Protein AF-0000000076155779 (afdb_homodimer)

pLDDT: mean 76.37, std 22.71, range [18.33, 98.31]

Secondary structure (DSSP, 8-state):
---------PPP-----------------------SS--B--STTS--B-TT--S-GGGS---SSPPPEE-SSTTS--EEPBTTTEEEEESS-SS--HHHHHHSSTT-EESSTTSS-EEEE---HHHHHHHHHHHHHTT-S-EEEEE---S-EEEEE-SSSEEEEEEEESS-TTSBP---SSHHHHHHHHHHHHHHHHHHHHHTSS-EEEEES-SSSTGGGEEEEE--SGGGEEEHHHHHHHHHHH-TTEEEEE----SSSPPPHHHHHHHHHHHHHHHHHHHHHHHHHHTTS------EEEEEE------------------------S-TTHHHHHHHHHHHHHHHHHGGGGSS--THHHHHHHHHHTTS----TTTTT--HHHHHHHHHSTTHHHHHHHHHHHHHHTTTT--HHHHHHHHHHHHHH----S-HHHHHHHHHHHHHHHHHHHHHHHHHHHHHHHHHHTTTTSSS-HHHHHHT-HHHHHHHHTS--TTTT--GGGGGTTSEEEEES--TT--TT--HHHHSSTT-EE-SSTT--EEEE----HHHHHHHHHHHTSTTT--SEEEEEE---B-EEEETTEEEEEEETTEEEEEPB-TT--HHHHHHHHHHHHHHHHHHSEEEEES-TTS--EEEE-S-EE-HHHHHHHHHHH-SSEEEEE---S-SS---HHHHHHHHHHHHHHHTTSSSGGGEEEEEE-SSSSHHHHHHHHHHHHHHHHHH---TTSSTT-S----STTHHHHTT--HHHHHHHHHSTTHHHHHHHHHHHHHHHHTTS-TTS--HHHHHHHHHHHHTT--SHHHHHHHHHHHHHHHHHHHHHHHHHHHHHHGGGGTT-S-HHHHHHHTGGGGTHHHHHTT---TTT-SS--GGGSHHHHHHTTS------S---/---------PPPP----------------------SS--B--STTS--B-TT----GGGS----SPPPEE-SSTTS--EEPBTTTEEEEESS-SS--HHHHHHSSTT-EESSTTSSEEE-B---HHHHHHHHHHHHHTT-S-EEEEE---S-EEEEE-SSSEEEEEEEESS-TTSBP---SSHHHHHHHHHHHHHHHHHHHHHTSS-EEEEES-SSSTTTTEEEEE--SGGGEEEHHHHHHHHHHH-TTEEEEE----SSSPPPHHHHHHHHHHHHHHHHHHHHHHHHHHHHS-----EEE---B----------------------S-S-THHHHHHHHHHHHHHHHHHGGGGS---THHHHHHHHHHTTS----TTTTT--HHHHHHHHHSTTHHHHHHHHHHHHHHTTTT--HHHHHHHHHHHHHH----S-HHHHHHHHHHHHHHHHHHHHHHHHHHHHHHHHHHTTTTSSS-HHHHHHT-HHHHHHHHTS--TTTB--GGGGGTTSEEEEES--TT--TT--HHHHSSTT-EE-SSTT--EEEE----HHHHHHHHHHHTSTTT--SEEEEEE---B-EEEETTEEEEEEETTEEEEEPB-TT--HHHHHHHHHHHHHHHHHHSEEEEES-TTS--EEEE-S-EE-HHHHHHHHHHH-SSEEEEE---S-SS---HHHHHHHHHHHHHHHTTSSSGGGEEEEEE-SSSSHHHHHHHHHHHHHHHHHH---TTSSTT-S----STTHHHHTT--HHHHHHHHHSTTHHHHHHHHHHHHHHHHTTS-TTS--HHHHHHHHHHHHTT--SHHHHHHHHHHHHHHHHHHHHHHHHHHHHHHGGGGTT-S-HHHHHHHTGGGGTHHHHHTT---TTT-SS--GGGSHHHHHHTTS------SB--

Sequence (1810 aa):
MGSGASTLTPPSSPEPESPVTVRRHARSSQAVNQNNRHLVRTNEVAPIIIHNCREEFQHVSDFKEPIVFGSIADNMPEHALIKGKYFLVKDIPQKTDRKYEFYRAPNFRKACPNLPVWACGQPTERGLSTILDSLSNEGFTDILLFNLREEPVLFVDSGSDMLPYTIKDRDNLESLVLLGRSPQEADEAEARVRKEVIDLAILNDKNKFYFYGDIENPQKELRELTVQYEDNLLVSEEVYSRHMLCSHSVRFKRLCFPLEASPTDEDIDDFLNVFKEQECSTKKTHLARRAKNGSFLTIFLLKMCRIVKQMNRTTPRMFNQATIIFRPRKNAHQKTIIPMTLSLLKFLVKKHDEIWLTYEATKDLKSQHQSSKKFNSLQKGDYYSVRKLVRIIPNGVSIKNQVDQLIDHCSDYCHLRILIYDLVQKLERIERNGSQKTNDLIDRLFTRCCHLLERYVFLICFNAYLTEQFPQWFSLSFSQWMQRQPGLTRIRGNVGSPDIQVPVDLLFTGQHYLVADEYIGLDVLSTQSDVMVSNFRRINIKGFPIYGMAQPARHGVTKVTNHLLSRKVGHTFLVLINLRNDCSIELDGNTYSIRDSSWLEEPITHPLLHSQELEEKGEEIKKAIKTHRSVEVYHELSEPSEVIEVSSILTPQELALQQKLQTLDMQYYRVPLTHDMRPCEQDFDDISSVICEHCLKNQPINNTAFLFYCRTGKNRTTLAMAIAGLIMCHIQGFPKGANIGEQERVSCPNAQYTKGDFMIVQKLVRLLPKGQQIKREVDFILDEIFETMSPMHFHIREVIFVIYNKIKNAKNDEDKQHLKQQSIDALERYLYLIMFNAYLHHDKKIQWSRSFSEWMKKVAVKIGVYQLLDNLGFYDFEKVPTSFKTMKERWCNRGQNLPFQGSFVMGSGASTLTPPSSPEPESPVTVRRHARSSQAVNQNNRHLVRTNEVAPIIIHNCREEFQHVSDFKEPIVFGSIADNMPEHALIKGKYFLVKDIPQKTDRKYEFYRAPNFRKACPNLPVWACGQPTERGLSTILDSLSNEGFTDILLFNLREEPVLFVDSGSDMLPYTIKDRDNLESLVLLGRSPQEADEAEARVRKEVIDLAILNDKNKFYFYGDIENPQKELRELTVQYEDNLLVSEEVYSRHMLCSHSVRFKRLCFPLEASPTDEDIDDFLNVFKEQECSTKKTHLARRAKNGSFLTIFLLKMCRIVKQMNRTTPRMFNQATIIFRPRKNAHQKTIIPMTLSLLKFLVKKHDEIWLTYEATKDLKSQHQSSKKFNSLQKGDYYSVRKLVRIIPNGVSIKNQVDQLIDHCSDYCHLRILIYDLVQKLERIERNGSQKTNDLIDRLFTRCCHLLERYVFLICFNAYLTEQFPQWFSLSFSQWMQRQPGLTRIRGNVGSPDIQVPVDLLFTGQHYLVADEYIGLDVLSTQSDVMVSNFRRINIKGFPIYGMAQPARHGVTKVTNHLLSRKVGHTFLVLINLRNDCSIELDGNTYSIRDSSWLEEPITHPLLHSQELEEKGEEIKKAIKTHRSVEVYHELSEPSEVIEVSSILTPQELALQQKLQTLDMQYYRVPLTHDMRPCEQDFDDISSVICEHCLKNQPINNTAFLFYCRTGKNRTTLAMAIAGLIMCHIQGFPKGANIGEQERVSCPNAQYTKGDFMIVQKLVRLLPKGQQIKREVDFILDEIFETMSPMHFHIREVIFVIYNKIKNAKNDEDKQHLKQQSIDALERYLYLIMFNAYLHHDKKIQWSRSFSEWMKKVAVKIGVYQLLDNLGFYDFEKVPTSFKTMKERWCNRGQNLPFQGSFV

InterPro domains:
  IPR029021 Protein-tyrosine phosphatase-like [G3DSA:3.90.190.10] (78-323)
  IPR029021 Protein-tyrosine phosphatase-like [G3DSA:3.90.190.10] (416-487)
  IPR029021 Protein-tyrosine phosphatase-like [G3DSA:3.90.190.10] (515-755)
  IPR029021 Protein-tyrosine phosphatase-like [SSF52799] (77-278)
  IPR029021 Protein-tyrosine phosphatase-like [SSF52799] (477-730)
  IPR050561 Protein Tyrosine Phosphatase [PTHR23339] (571-851)

Nearest PDB structures (foldseek):
  4wu3-assembly2_D  TM=3.984E-01  e=1.769E-16  Mitsuokella multacida
  4tvv-assembly3_C  TM=6.753E-01  e=1.009E-09  Legionella pneumophila subsp. pneumophila str. Philadelphia 1
  7sdb-assembly1_A  TM=6.704E-01  e=1.484E-09  Legionella pneumophila str. Paris
  3moz-assembly1_B  TM=6.549E-01  e=1.662E-08  Selenomonas ruminantium
  4nx8-assembly1_A  TM=7.459E-01  e=1.610E-07  Bdellovibrio bacteriovorus HD100

Structure (mmCIF, N/CA/C/O backbone):
data_AF-0000000076155779-model_v1
#
loop_
_entity.id
_entity.type
_entity.pdbx_description
1 polymer Paladin
#
loop_
_atom_site.group_PDB
_atom_site.id
_atom_site.type_symbol
_atom_site.label_atom_id
_atom_site.label_alt_id
_atom_site.label_comp_id
_atom_site.label_asym_id
_atom_site.label_entity_id
_atom_site.label_seq_id
_atom_site.pdbx_PDB_ins_code
_atom_site.Cartn_x
_atom_site.Cartn_y
_atom_site.Cartn_z
_atom_site.occupancy
_atom_site.B_iso_or_equiv
_atom_site.auth_seq_id
_atom_site.auth_comp_id
_atom_site.auth_asym_id
_atom_site.auth_atom_id
_atom_site.pdbx_PDB_model_num
ATOM 1 N N . MET A 1 1 ? -0.121 -43.594 17.906 1 19.06 1 MET A N 1
ATOM 2 C CA . MET A 1 1 ? 1.199 -43.062 18.25 1 19.06 1 MET A CA 1
ATOM 3 C C . MET A 1 1 ? 1.21 -41.562 18.234 1 19.06 1 MET A C 1
ATOM 5 O O . MET A 1 1 ? 0.833 -40.938 17.234 1 19.06 1 MET A O 1
ATOM 9 N N . GLY A 1 2 ? 1.068 -40.906 19.469 1 18.58 2 GLY A N 1
ATOM 10 C CA . GLY A 1 2 ? 0.572 -39.656 20.016 1 18.58 2 GLY A CA 1
ATOM 11 C C . GLY A 1 2 ? 1.543 -38.5 19.859 1 18.58 2 GLY A C 1
ATOM 12 O O . GLY A 1 2 ? 2.275 -38.156 20.781 1 18.58 2 GLY A O 1
ATOM 13 N N . SER A 1 3 ? 2.244 -38.531 18.594 1 21.02 3 SER A N 1
ATOM 14 C CA . SER A 1 3 ? 3.342 -37.562 18.5 1 21.02 3 SER A CA 1
ATOM 15 C C . SER A 1 3 ? 2.893 -36.156 18.922 1 21.02 3 SER A C 1
ATOM 17 O O . SER A 1 3 ? 1.738 -35.781 18.703 1 21.02 3 SER A O 1
ATOM 19 N N . GLY A 1 4 ? 3.514 -35.656 19.953 1 20.09 4 GLY A N 1
ATOM 20 C CA . GLY A 1 4 ? 3.355 -34.5 20.797 1 20.09 4 GLY A CA 1
ATOM 21 C C . GLY A 1 4 ? 3.361 -33.188 20.016 1 20.09 4 GLY A C 1
ATOM 22 O O . GLY A 1 4 ? 4.398 -32.781 19.5 1 20.09 4 GLY A O 1
ATOM 23 N N . ALA A 1 5 ? 2.312 -32.906 19.297 1 22.44 5 ALA A N 1
ATOM 24 C CA . ALA A 1 5 ? 1.973 -31.719 18.5 1 22.44 5 ALA A CA 1
ATOM 25 C C . ALA A 1 5 ? 2.109 -30.453 19.328 1 22.44 5 ALA A C 1
ATOM 27 O O . ALA A 1 5 ? 1.456 -30.297 20.359 1 22.44 5 ALA A O 1
ATOM 28 N N . SER A 1 6 ? 3.455 -29.984 19.391 1 21.67 6 SER A N 1
ATOM 29 C CA . SER A 1 6 ? 3.844 -28.797 20.125 1 21.67 6 SER A CA 1
ATOM 30 C C . SER A 1 6 ? 2.865 -27.641 19.875 1 21.67 6 SER A C 1
ATOM 32 O O . SER A 1 6 ? 2.488 -27.391 18.734 1 21.67 6 SER A O 1
ATOM 34 N N . THR A 1 7 ? 2.088 -27.266 20.875 1 23.92 7 THR A N 1
ATOM 35 C CA . THR A 1 7 ? 0.856 -26.547 21.156 1 23.92 7 THR A CA 1
ATOM 36 C C . THR A 1 7 ? 1.078 -25.031 21.016 1 23.92 7 THR A C 1
ATOM 38 O O . THR A 1 7 ? 0.269 -24.234 21.5 1 23.92 7 THR A O 1
ATOM 41 N N . LEU A 1 8 ? 2.264 -24.578 20.609 1 24.78 8 LEU A N 1
ATOM 42 C CA . LEU A 1 8 ? 2.361 -23.156 20.922 1 24.78 8 LEU A CA 1
ATOM 43 C C . LEU A 1 8 ? 1.415 -22.344 20.047 1 24.78 8 LEU A C 1
ATOM 45 O O . LEU A 1 8 ? 1.47 -22.438 18.812 1 24.78 8 LEU A O 1
ATOM 49 N N . THR A 1 9 ? 0.292 -22.062 20.625 1 27.16 9 THR A N 1
ATOM 50 C CA . THR A 1 9 ? -0.77 -21.25 20.031 1 27.16 9 THR A CA 1
ATOM 51 C C . THR A 1 9 ? -0.262 -19.859 19.703 1 27.16 9 THR A C 1
ATOM 53 O O . THR A 1 9 ? 0.311 -19.172 20.547 1 27.16 9 THR A O 1
ATOM 56 N N . PRO A 1 10 ? 0.046 -19.609 18.516 1 29.14 10 PRO A N 1
ATOM 57 C CA . PRO A 1 10 ? 0.588 -18.297 18.141 1 29.14 10 PRO A CA 1
ATOM 58 C C . PRO A 1 10 ? -0.33 -17.141 18.547 1 29.14 10 PRO A C 1
ATOM 60 O O . PRO A 1 10 ? -1.547 -17.328 18.641 1 29.14 10 PRO A O 1
ATOM 63 N N . PRO A 1 11 ? 0.185 -16.094 19.266 1 27.44 11 PRO A N 1
ATOM 64 C CA . PRO A 1 11 ? -0.579 -14.992 19.844 1 27.44 11 PRO A CA 1
ATOM 65 C C . PRO A 1 11 ? -1.438 -14.258 18.812 1 27.44 11 PRO A C 1
ATOM 67 O O . PRO A 1 11 ? -1.084 -14.211 17.641 1 27.44 11 PRO A O 1
ATOM 70 N N . SER A 1 12 ? -2.75 -14.133 19.016 1 28.17 12 SER A N 1
ATOM 71 C CA . SER A 1 12 ? -3.85 -13.531 18.266 1 28.17 12 SER A CA 1
ATOM 72 C C . SER A 1 12 ? -3.545 -12.078 17.906 1 28.17 12 SER A C 1
ATOM 74 O O . SER A 1 12 ? -2.871 -11.375 18.672 1 28.17 12 SER A O 1
ATOM 76 N N . SER A 1 13 ? -3.52 -11.75 16.734 1 28.98 13 SER A N 1
ATOM 77 C CA . SER A 1 13 ? -3.336 -10.398 16.203 1 28.98 13 SER A CA 1
ATOM 78 C C . SER A 1 13 ? -4.199 -9.391 16.938 1 28.98 13 SER A C 1
ATOM 80 O O . SER A 1 13 ? -5.363 -9.664 17.234 1 28.98 13 SER A O 1
ATOM 82 N N . PRO A 1 14 ? -3.596 -8.383 17.562 1 28.48 14 PRO A N 1
ATOM 83 C CA . PRO A 1 14 ? -4.32 -7.438 18.406 1 28.48 14 PRO A CA 1
ATOM 84 C C . PRO A 1 14 ? -5.484 -6.762 17.688 1 28.48 14 PRO A C 1
ATOM 86 O O . PRO A 1 14 ? -5.359 -6.41 16.5 1 28.48 14 PRO A O 1
ATOM 89 N N . GLU A 1 15 ? -6.707 -7.051 18 1 29.06 15 GLU A N 1
ATOM 90 C CA . GLU A 1 15 ? -7.957 -6.43 17.562 1 29.06 15 GLU A CA 1
ATOM 91 C C . GLU A 1 15 ? -7.879 -4.91 17.672 1 29.06 15 GLU A C 1
ATOM 93 O O . GLU A 1 15 ? -7.305 -4.371 18.609 1 29.06 15 GLU A O 1
ATOM 98 N N . PRO A 1 16 ? -8.047 -4.238 16.594 1 29.27 16 PRO A N 1
ATOM 99 C CA . PRO A 1 16 ? -8.039 -2.775 16.672 1 29.27 16 PRO A CA 1
ATOM 100 C C . PRO A 1 16 ? -8.914 -2.244 17.797 1 29.27 16 PRO A C 1
ATOM 102 O O . PRO A 1 16 ? -9.914 -2.867 18.156 1 29.27 16 PRO A O 1
ATOM 105 N N . GLU A 1 17 ? -8.32 -1.432 18.656 1 28.16 17 GLU A N 1
ATOM 106 C CA . GLU A 1 17 ? -8.867 -0.795 19.844 1 28.16 17 GLU A CA 1
ATOM 107 C C . GLU A 1 17 ? -10.188 -0.089 19.547 1 28.16 17 GLU A C 1
ATOM 109 O O . GLU A 1 17 ? -10.281 0.666 18.578 1 28.16 17 GLU A O 1
ATOM 114 N N . SER A 1 18 ? -11.344 -0.687 19.953 1 27.7 18 SER A N 1
ATOM 115 C CA . SER A 1 18 ? -12.711 -0.19 19.891 1 27.7 18 SER A CA 1
ATOM 116 C C . SER A 1 18 ? -12.805 1.242 20.406 1 27.7 18 SER A C 1
ATOM 118 O O . SER A 1 18 ? -12.125 1.603 21.375 1 27.7 18 SER A O 1
ATOM 120 N N . PRO A 1 19 ? -13.32 2.164 19.625 1 26.62 19 PRO A N 1
ATOM 121 C CA . PRO A 1 19 ? -13.555 3.506 20.156 1 26.62 19 PRO A CA 1
ATOM 122 C C . PRO A 1 19 ? -14.352 3.49 21.469 1 26.62 19 PRO A C 1
ATOM 124 O O . PRO A 1 19 ? -15.133 2.562 21.703 1 26.62 19 PRO A O 1
ATOM 127 N N . VAL A 1 20 ? -13.938 4.254 22.5 1 25.84 20 VAL A N 1
ATOM 128 C CA . VAL A 1 20 ? -14.375 4.473 23.875 1 25.84 20 VAL A CA 1
ATOM 129 C C . VAL A 1 20 ? -15.836 4.914 23.891 1 25.84 20 VAL A C 1
ATOM 131 O O . VAL A 1 20 ? -16.172 5.996 23.391 1 25.84 20 VAL A O 1
ATOM 134 N N . THR A 1 21 ? -16.891 4.07 23.578 1 25 21 THR A N 1
ATOM 135 C CA . THR A 1 21 ? -18.297 4.438 23.75 1 25 21 THR A CA 1
ATOM 136 C C . THR A 1 21 ? -18.594 4.777 25.203 1 25 21 THR A C 1
ATOM 138 O O . THR A 1 21 ? -18.031 4.164 26.125 1 25 21 THR A O 1
ATOM 141 N N . VAL A 1 22 ? -19.172 5.883 25.516 1 21.95 22 VAL A N 1
ATOM 142 C CA . VAL A 1 22 ? -19.812 6.359 26.734 1 21.95 22 VAL A CA 1
ATOM 143 C C . VAL A 1 22 ? -20.844 5.348 27.203 1 21.95 22 VAL A C 1
ATOM 145 O O . VAL A 1 22 ? -21.734 4.961 26.453 1 21.95 22 VAL A O 1
ATOM 148 N N . ARG A 1 23 ? -20.75 4.75 28.484 1 23.89 23 ARG A N 1
ATOM 149 C CA . ARG A 1 23 ? -21.375 3.668 29.234 1 23.89 23 ARG A CA 1
ATOM 150 C C . ARG A 1 23 ? -22.781 4.062 29.688 1 23.89 23 ARG A C 1
ATOM 152 O O . ARG A 1 23 ? -22.922 4.809 30.672 1 23.89 23 ARG A O 1
ATOM 159 N N . ARG A 1 24 ? -23.812 4.254 28.844 1 24.08 24 ARG A N 1
ATOM 160 C CA . ARG A 1 24 ? -25.078 4.273 29.562 1 24.08 24 ARG A CA 1
ATOM 161 C C . ARG A 1 24 ? -25.344 2.934 30.234 1 24.08 24 ARG A C 1
ATOM 163 O O . ARG A 1 24 ? -24.938 1.885 29.734 1 24.08 24 ARG A O 1
ATOM 170 N N . HIS A 1 25 ? -25.984 2.936 31.5 1 25.38 25 HIS A N 1
ATOM 171 C CA . HIS A 1 25 ? -26.141 1.927 32.531 1 25.38 25 HIS A CA 1
ATOM 172 C C . HIS A 1 25 ? -27.047 0.795 32.094 1 25.38 25 HIS A C 1
ATOM 174 O O . HIS A 1 25 ? -28.266 0.88 32.219 1 25.38 25 HIS A O 1
ATOM 180 N N . ALA A 1 26 ? -27.047 0.3 30.859 1 30.42 26 ALA A N 1
ATOM 181 C CA . ALA A 1 26 ? -27.828 -0.933 30.781 1 30.42 26 ALA A CA 1
ATOM 182 C C . ALA A 1 26 ? -27.375 -1.928 31.844 1 30.42 26 ALA A C 1
ATOM 184 O O . ALA A 1 26 ? -26.188 -2.01 32.156 1 30.42 26 ALA A O 1
ATOM 185 N N . ARG A 1 27 ? -28.297 -2.471 32.719 1 27.91 27 ARG A N 1
ATOM 186 C CA . ARG A 1 27 ? -28.094 -3.371 33.844 1 27.91 27 ARG A CA 1
ATOM 187 C C . ARG A 1 27 ? -27.281 -4.594 33.438 1 27.91 27 ARG A C 1
ATOM 189 O O . ARG A 1 27 ? -27.656 -5.305 32.5 1 27.91 27 ARG A O 1
ATOM 196 N N . SER A 1 28 ? -26.016 -4.48 33.406 1 33.66 28 SER A N 1
ATOM 197 C CA . SER A 1 28 ? -25.125 -5.605 33.156 1 33.66 28 SER A CA 1
ATOM 198 C C . SER A 1 28 ? -25.375 -6.734 34.156 1 33.66 28 SER A C 1
ATOM 200 O O . SER A 1 28 ? -25.297 -6.531 35.375 1 33.66 28 SER A O 1
ATOM 202 N N . SER A 1 29 ? -26.5 -7.539 34.031 1 31.03 29 SER A N 1
ATOM 203 C CA . SER A 1 29 ? -26.469 -8.641 35 1 31.03 29 SER A CA 1
ATOM 204 C C . SER A 1 29 ? -25.078 -9.281 35.062 1 31.03 29 SER A C 1
ATOM 206 O O . SER A 1 29 ? -24.297 -9.172 34.125 1 31.03 29 SER A O 1
ATOM 208 N N . GLN A 1 30 ? -24.719 -9.797 36.312 1 29.41 30 GLN A N 1
ATOM 209 C CA . GLN A 1 30 ? -23.484 -10.406 36.781 1 29.41 30 GLN A CA 1
ATOM 210 C C . GLN A 1 30 ? -22.938 -11.414 35.781 1 29.41 30 GLN A C 1
ATOM 212 O O . GLN A 1 30 ? -23.703 -12.102 35.094 1 29.41 30 GLN A O 1
ATOM 217 N N . ALA A 1 31 ? -21.797 -11.133 35.219 1 34.19 31 ALA A N 1
ATOM 218 C CA . ALA A 1 31 ? -20.969 -12.195 34.625 1 34.19 31 ALA A CA 1
ATOM 219 C C . ALA A 1 31 ? -21.25 -13.531 35.312 1 34.19 31 ALA A C 1
ATOM 221 O O . ALA A 1 31 ? -21.016 -13.688 36.531 1 34.19 31 ALA A O 1
ATOM 222 N N . VAL A 1 32 ? -22.375 -14.141 35.219 1 30.25 32 VAL A N 1
ATOM 223 C CA . VAL A 1 32 ? -22.516 -15.484 35.781 1 30.25 32 VAL A CA 1
ATOM 224 C C . VAL A 1 32 ? -21.344 -16.344 35.344 1 30.25 32 VAL A C 1
ATOM 226 O O . VAL A 1 32 ? -21.078 -16.5 34.125 1 30.25 32 VAL A O 1
ATOM 229 N N . ASN A 1 33 ? -20.297 -16.422 36.219 1 31.39 33 ASN A N 1
ATOM 230 C CA . ASN A 1 33 ? -19.312 -17.516 36.125 1 31.39 33 ASN A CA 1
ATOM 231 C C . ASN A 1 33 ? -20 -18.859 35.938 1 31.39 33 ASN A C 1
ATOM 233 O O . ASN A 1 33 ? -20.516 -19.453 36.906 1 31.39 33 ASN A O 1
ATOM 237 N N . GLN A 1 34 ? -20.953 -19.016 35.188 1 30.17 34 GLN A N 1
ATOM 238 C CA . GLN A 1 34 ? -21.438 -20.375 35.031 1 30.17 34 GLN A CA 1
ATOM 239 C C . GLN A 1 34 ? -20.266 -21.375 35 1 30.17 34 GLN A C 1
ATOM 241 O O . GLN A 1 34 ? -19.688 -21.625 33.938 1 30.17 34 GLN A O 1
ATOM 246 N N . ASN A 1 35 ? -19.484 -21.516 36.062 1 30.84 35 ASN A N 1
ATOM 247 C CA . ASN A 1 35 ? -18.578 -22.594 36.469 1 30.84 35 ASN A CA 1
ATOM 248 C C . ASN A 1 35 ? -19.25 -23.953 36.375 1 30.84 35 ASN A C 1
ATOM 250 O O . ASN A 1 35 ? -18.641 -24.984 36.688 1 30.84 35 ASN A O 1
ATOM 254 N N . ASN A 1 36 ? -20.594 -24.125 36.531 1 32.03 36 ASN A N 1
ATOM 255 C CA . ASN A 1 36 ? -21.016 -25.516 36.625 1 32.03 36 ASN A CA 1
ATOM 256 C C . ASN A 1 36 ? -20.875 -26.234 35.281 1 32.03 36 ASN A C 1
ATOM 258 O O . ASN A 1 36 ? -21.219 -27.406 35.188 1 32.03 36 ASN A O 1
ATOM 262 N N . ARG A 1 37 ? -21.297 -25.734 34.156 1 31.38 37 ARG A N 1
ATOM 263 C CA . ARG A 1 37 ? -20.875 -26.5 32.969 1 31.38 37 ARG A CA 1
ATOM 264 C C . ARG A 1 37 ? -19.375 -26.406 32.75 1 31.38 37 ARG A C 1
ATOM 266 O O . ARG A 1 37 ? -18.859 -25.344 32.438 1 31.38 37 ARG A O 1
ATOM 273 N N . HIS A 1 38 ? -18.562 -27.141 33.656 1 31.16 38 HIS A N 1
ATOM 274 C CA . HIS A 1 38 ? -17.141 -27.359 33.812 1 31.16 38 HIS A CA 1
ATOM 275 C C . HIS A 1 38 ? -16.453 -27.578 32.469 1 31.16 38 HIS A C 1
ATOM 277 O O . HIS A 1 38 ? -16.641 -28.625 31.844 1 31.16 38 HIS A O 1
ATOM 283 N N . LEU A 1 39 ? -16.562 -26.766 31.656 1 34.88 39 LEU A N 1
ATOM 284 C CA . LEU A 1 39 ? -15.492 -26.891 30.656 1 34.88 39 LEU A CA 1
ATOM 285 C C . LEU A 1 39 ? -14.133 -27 31.328 1 34.88 39 LEU A C 1
ATOM 287 O O . LEU A 1 39 ? -13.688 -26.062 32 1 34.88 39 LEU A O 1
ATOM 291 N N . VAL A 1 40 ? -13.961 -28.141 32.094 1 31.72 40 VAL A N 1
ATOM 292 C CA . VAL A 1 40 ? -12.664 -28.391 32.719 1 31.72 40 VAL A CA 1
ATOM 293 C C . VAL A 1 40 ? -11.602 -28.531 31.641 1 31.72 40 VAL A C 1
ATOM 295 O O . VAL A 1 40 ? -11.703 -29.406 30.766 1 31.72 40 VAL A O 1
ATOM 298 N N . ARG A 1 41 ? -11.086 -27.469 31.141 1 35.44 41 ARG A N 1
ATOM 299 C CA . ARG A 1 41 ? -9.805 -27.594 30.453 1 35.44 41 ARG A CA 1
ATOM 300 C C . ARG A 1 41 ? -8.758 -28.25 31.344 1 35.44 41 ARG A C 1
ATOM 302 O O . ARG A 1 41 ? -8.422 -27.719 32.406 1 35.44 41 ARG A O 1
ATOM 309 N N . THR A 1 42 ? -8.766 -29.609 31.406 1 33.12 42 THR A N 1
ATOM 310 C CA . THR A 1 42 ? -7.715 -30.109 32.281 1 33.12 42 THR A CA 1
ATOM 311 C C . THR A 1 42 ? -6.379 -29.453 31.953 1 33.12 42 THR A C 1
ATOM 313 O O . THR A 1 42 ? -5.59 -29.156 32.844 1 33.12 42 THR A O 1
ATOM 316 N N . ASN A 1 43 ? -5.559 -29.828 30.844 1 33 43 ASN A N 1
ATOM 317 C CA . ASN A 1 43 ? -4.312 -29.203 30.438 1 33 43 ASN A CA 1
ATOM 318 C C . ASN A 1 43 ? -4.496 -28.375 29.156 1 33 43 ASN A C 1
ATOM 320 O O . ASN A 1 43 ? -5.492 -28.531 28.453 1 33 43 ASN A O 1
ATOM 324 N N . GLU A 1 44 ? -3.686 -27.266 28.984 1 37.28 44 GLU A N 1
ATOM 325 C CA . GLU A 1 44 ? -3.662 -26.297 27.906 1 37.28 44 GLU A CA 1
ATOM 326 C C . GLU A 1 44 ? -3.9 -26.969 26.547 1 37.28 44 GLU A C 1
ATOM 328 O O . GLU A 1 44 ? -4.281 -26.312 25.578 1 37.28 44 GLU A O 1
ATOM 333 N N . VAL A 1 45 ? -3.426 -28.203 26.516 1 35.78 45 VAL A N 1
ATOM 334 C CA . VAL A 1 45 ? -3.416 -28.984 25.281 1 35.78 45 VAL A CA 1
ATOM 335 C C . VAL A 1 45 ? -4.648 -29.891 25.234 1 35.78 45 VAL A C 1
ATOM 337 O O . VAL A 1 45 ? -4.871 -30.594 24.25 1 35.78 45 VAL A O 1
ATOM 340 N N . ALA A 1 46 ? -5.285 -30.094 26.359 1 35.12 46 ALA A N 1
ATOM 341 C CA . ALA A 1 46 ? -6.27 -31.172 26.453 1 35.12 46 ALA A CA 1
ATOM 342 C C . ALA A 1 46 ? -7.598 -30.75 25.844 1 35.12 46 ALA A C 1
ATOM 344 O O . ALA A 1 46 ? -7.934 -29.562 25.812 1 35.12 46 ALA A O 1
ATOM 345 N N . PRO A 1 47 ? -8.195 -31.594 25.016 1 38.09 47 PRO A N 1
ATOM 346 C CA . PRO A 1 47 ? -9.539 -31.391 24.453 1 38.09 47 PRO A CA 1
ATOM 347 C C . PRO A 1 47 ? -10.516 -30.812 25.484 1 38.09 47 PRO A C 1
ATOM 349 O O . PRO A 1 47 ? -10.383 -31.078 26.672 1 38.09 47 PRO A O 1
ATOM 352 N N . ILE A 1 48 ? -10.984 -29.656 25.312 1 39.12 48 ILE A N 1
ATOM 353 C CA . ILE A 1 48 ? -12.039 -29.109 26.156 1 39.12 48 ILE A CA 1
ATOM 354 C C . ILE A 1 48 ? -13.203 -30.094 26.234 1 39.12 48 ILE A C 1
ATOM 356 O O . ILE A 1 48 ? -13.742 -30.516 25.203 1 39.12 48 ILE A O 1
ATOM 360 N N . ILE A 1 49 ? -13.133 -30.984 27.203 1 33.97 49 ILE A N 1
ATOM 361 C CA . ILE A 1 49 ? -14.242 -31.891 27.469 1 33.97 49 ILE A CA 1
ATOM 362 C C . ILE A 1 49 ? -15.469 -31.094 27.906 1 33.97 49 ILE A C 1
ATOM 364 O O . ILE A 1 49 ? -15.422 -30.375 28.906 1 33.97 49 ILE A O 1
ATOM 368 N N . ILE A 1 50 ? -16.312 -30.641 27.047 1 35.62 50 ILE A N 1
ATOM 369 C CA . ILE A 1 50 ? -17.594 -30.141 27.562 1 35.62 50 ILE A CA 1
ATOM 370 C C . ILE A 1 50 ? -18.344 -31.266 28.25 1 35.62 50 ILE A C 1
ATOM 372 O O . ILE A 1 50 ? -18.156 -32.438 27.938 1 35.62 50 ILE A O 1
ATOM 376 N N . HIS A 1 51 ? -19.156 -31.125 29.312 1 33.19 51 HIS A N 1
ATOM 377 C CA . HIS A 1 51 ? -19.734 -32.125 30.234 1 33.19 51 HIS A CA 1
ATOM 378 C C . HIS A 1 51 ? -20.188 -33.375 29.484 1 33.19 51 HIS A C 1
ATOM 380 O O . HIS A 1 51 ? -19.984 -34.469 29.953 1 33.19 51 HIS A O 1
ATOM 386 N N . ASN A 1 52 ? -21.422 -33.531 28.734 1 33.75 52 ASN A N 1
ATOM 387 C CA . ASN A 1 52 ? -21.906 -34.812 28.312 1 33.75 52 ASN A CA 1
ATOM 388 C C . ASN A 1 52 ? -21.062 -35.406 27.188 1 33.75 52 ASN A C 1
ATOM 390 O O . ASN A 1 52 ? -21.438 -36.406 26.562 1 33.75 52 ASN A O 1
ATOM 394 N N . CYS A 1 53 ? -19.984 -35.938 27.109 1 32.47 53 CYS A N 1
ATOM 395 C CA . CYS A 1 53 ? -18.922 -36.625 26.406 1 32.47 53 CYS A CA 1
ATOM 396 C C . CYS A 1 53 ? -18.953 -36.344 24.906 1 32.47 53 CYS A C 1
ATOM 398 O O . CYS A 1 53 ? -18.391 -37.094 24.109 1 32.47 53 CYS A O 1
ATOM 400 N N . ARG A 1 54 ? -20.109 -35.781 24.312 1 30.78 54 ARG A N 1
ATOM 401 C CA . ARG A 1 54 ? -20.062 -35.75 22.859 1 30.78 54 ARG A CA 1
ATOM 402 C C . ARG A 1 54 ? -18.859 -34.938 22.375 1 30.78 54 ARG A C 1
ATOM 404 O O . ARG A 1 54 ? -18.516 -33.938 22.969 1 30.78 54 ARG A O 1
ATOM 411 N N . GLU A 1 55 ? -17.906 -35.531 21.75 1 33.84 55 GLU A N 1
ATOM 412 C CA . GLU A 1 55 ? -16.688 -35.156 21.047 1 33.84 55 GLU A CA 1
ATOM 413 C C . GLU A 1 55 ? -16.859 -33.812 20.297 1 33.84 55 GLU A C 1
ATOM 415 O O . GLU A 1 55 ? -17 -33.812 19.078 1 33.84 55 GLU A O 1
ATOM 420 N N . GLU A 1 56 ? -17.938 -32.906 20.625 1 36.16 56 GLU A N 1
ATOM 421 C CA . GLU A 1 56 ? -18.406 -31.766 19.844 1 36.16 56 GLU A CA 1
ATOM 422 C C . GLU A 1 56 ? -17.359 -30.656 19.766 1 36.16 56 GLU A C 1
ATOM 424 O O . GLU A 1 56 ? -17.594 -29.609 19.156 1 36.16 56 GLU A O 1
ATOM 429 N N . PHE A 1 57 ? -16.375 -30.344 20.625 1 39.03 57 PHE A N 1
ATOM 430 C CA . PHE A 1 57 ? -15.758 -29.109 21.094 1 39.03 57 PHE A CA 1
ATOM 431 C C . PHE A 1 57 ? -15.102 -28.359 19.938 1 39.03 57 PHE A C 1
ATOM 433 O O . PHE A 1 57 ? -15.016 -27.141 19.953 1 39.03 57 PHE A O 1
ATOM 440 N N . GLN A 1 58 ? -14.25 -29 19.047 1 45.09 58 GLN A N 1
ATOM 441 C CA . GLN A 1 58 ? -13.094 -28.422 18.359 1 45.09 58 GLN A CA 1
ATOM 442 C C . GLN A 1 58 ? -13.531 -27.453 17.266 1 45.09 58 GLN A C 1
ATOM 444 O O . GLN A 1 58 ? -12.688 -26.844 16.609 1 45.09 58 GLN A O 1
ATOM 449 N N . HIS A 1 59 ? -14.883 -27.406 17.25 1 51.97 59 HIS A N 1
ATOM 450 C CA . HIS A 1 59 ? -15.281 -26.531 16.156 1 51.97 59 HIS A CA 1
ATOM 451 C C . HIS A 1 59 ? -15.5 -25.094 16.656 1 51.97 59 HIS A C 1
ATOM 453 O O . HIS A 1 59 ? -15.766 -24.203 15.859 1 51.97 59 HIS A O 1
ATOM 459 N N . VAL A 1 60 ? -15.453 -24.859 17.969 1 58.97 60 VAL A N 1
ATOM 460 C CA . VAL A 1 60 ? -15.758 -23.531 18.484 1 58.97 60 VAL A CA 1
ATOM 461 C C . VAL A 1 60 ? -14.461 -22.781 18.781 1 58.97 60 VAL A C 1
ATOM 463 O O . VAL A 1 60 ? -13.516 -23.359 19.312 1 58.97 60 VAL A O 1
ATOM 466 N N . SER A 1 61 ? -14.414 -21.609 18.266 1 65.12 61 SER A N 1
ATOM 467 C CA . SER A 1 61 ? -13.258 -20.75 18.5 1 65.12 61 SER A CA 1
ATOM 468 C C . SER A 1 61 ? -13.039 -20.516 19.984 1 65.12 61 SER A C 1
ATOM 470 O O . SER A 1 61 ? -13.992 -20.547 20.766 1 65.12 61 SER A O 1
ATOM 472 N N . ASP A 1 62 ? -11.812 -20.516 20.406 1 61.09 62 ASP A N 1
ATOM 473 C CA . ASP A 1 62 ? -11.484 -20.203 21.781 1 61.09 62 ASP A CA 1
ATOM 474 C C . ASP A 1 62 ? -11.875 -18.781 22.125 1 61.09 62 ASP A C 1
ATOM 476 O O . ASP A 1 62 ? -11.453 -17.828 21.469 1 61.09 62 ASP A O 1
ATOM 480 N N . PHE A 1 63 ? -12.984 -18.688 22.938 1 64.31 63 PHE A N 1
ATOM 481 C CA . PHE A 1 63 ? -13.375 -17.359 23.391 1 64.31 63 PHE A CA 1
ATOM 482 C C . PHE A 1 63 ? -12.391 -16.828 24.438 1 64.31 63 PHE A C 1
ATOM 484 O O . PHE A 1 63 ? -12.203 -17.453 25.484 1 64.31 63 PHE A O 1
ATOM 491 N N . LYS A 1 64 ? -11.57 -15.969 24.109 1 61.91 64 LYS A N 1
ATOM 492 C CA . LYS A 1 64 ? -10.594 -15.383 25.016 1 61.91 64 LYS A CA 1
ATOM 493 C C . LYS A 1 64 ? -11.289 -14.57 26.109 1 61.91 64 LYS A C 1
ATOM 495 O O . LYS A 1 64 ? -10.789 -14.484 27.234 1 61.91 64 LYS A O 1
ATOM 500 N N . GLU A 1 65 ? -12.453 -13.977 25.859 1 69 65 GLU A N 1
ATOM 501 C CA . GLU A 1 65 ? -13.211 -13.148 26.797 1 69 65 GLU A CA 1
ATOM 502 C C . GLU A 1 65 ? -14.469 -13.867 27.266 1 69 65 GLU A C 1
ATOM 504 O O . GLU A 1 65 ? -15 -14.734 26.562 1 69 65 GLU A O 1
ATOM 509 N N . PRO A 1 66 ? -14.82 -13.586 28.516 1 76.56 66 PRO A N 1
ATOM 510 C CA . PRO A 1 66 ? -16.047 -14.211 29.031 1 76.56 66 PRO A CA 1
ATOM 511 C C . PRO A 1 66 ? -17.281 -13.867 28.188 1 76.56 66 PRO A C 1
ATOM 513 O O . PRO A 1 66 ? -17.344 -12.781 27.609 1 76.56 66 PRO A O 1
ATOM 516 N N . ILE A 1 67 ? -18.156 -14.828 28.125 1 86.94 67 ILE A N 1
ATOM 517 C CA . ILE A 1 67 ? -19.406 -14.641 27.391 1 86.94 67 ILE A CA 1
ATOM 518 C C . ILE A 1 67 ? -20.375 -13.797 28.219 1 86.94 67 ILE A C 1
ATOM 520 O O . ILE A 1 67 ? -20.672 -14.133 29.359 1 86.94 67 ILE A O 1
ATOM 524 N N . VAL A 1 68 ? -20.828 -12.688 27.734 1 89.25 68 VAL A N 1
ATOM 525 C CA . VAL A 1 68 ? -21.734 -11.766 28.406 1 89.25 68 VAL A CA 1
ATOM 526 C C . VAL A 1 68 ? -23.156 -11.984 27.906 1 89.25 68 VAL A C 1
ATOM 528 O O . VAL A 1 68 ? -23.375 -12.188 26.703 1 89.25 68 VAL A O 1
ATOM 531 N N . PHE A 1 69 ? -24.094 -12.031 28.875 1 89.69 69 PHE A N 1
ATOM 532 C CA . PHE A 1 69 ? -25.5 -12.211 28.531 1 89.69 69 PHE A CA 1
ATOM 533 C C . PHE A 1 69 ? -26.281 -10.914 28.734 1 89.69 69 PHE A C 1
ATOM 535 O O . PHE A 1 69 ? -25.938 -10.102 29.594 1 89.69 69 PHE A O 1
ATOM 542 N N . GLY A 1 70 ? -27.219 -10.656 27.828 1 87.88 70 GLY A N 1
ATOM 543 C CA . GLY A 1 70 ? -28.031 -9.461 27.938 1 87.88 70 GLY A CA 1
ATOM 544 C C . GLY A 1 70 ? -29.312 -9.539 27.141 1 87.88 70 GLY A C 1
ATOM 545 O O . GLY A 1 70 ? -29.578 -10.547 26.5 1 87.88 70 GLY A O 1
ATOM 546 N N . SER A 1 71 ? -30.172 -8.602 27.406 1 87.94 71 SER A N 1
ATOM 547 C CA . SER A 1 71 ? -31.422 -8.445 26.672 1 87.94 71 SER A CA 1
ATOM 548 C C . SER A 1 71 ? -31.719 -6.98 26.375 1 87.94 71 SER A C 1
ATOM 550 O O . SER A 1 71 ? -31.219 -6.094 27.078 1 87.94 71 SER A O 1
ATOM 552 N N . ILE A 1 72 ? -32.438 -6.699 25.328 1 84.81 72 ILE A N 1
ATOM 553 C CA . ILE A 1 72 ? -32.719 -5.328 24.922 1 84.81 72 ILE A CA 1
ATOM 554 C C . ILE A 1 72 ? -33.719 -4.707 25.891 1 84.81 72 ILE A C 1
ATOM 556 O O . ILE A 1 72 ? -33.656 -3.506 26.156 1 84.81 72 ILE A O 1
ATOM 560 N N . ALA A 1 73 ? -34.688 -5.594 26.328 1 81.25 73 ALA A N 1
ATOM 561 C CA . ALA A 1 73 ? -35.688 -5.105 27.266 1 81.25 73 ALA A CA 1
ATOM 562 C C . ALA A 1 73 ? -35.75 -5.988 28.516 1 81.25 73 ALA A C 1
ATOM 564 O O . ALA A 1 73 ? -35.281 -7.125 28.5 1 81.25 73 ALA A O 1
ATOM 565 N N . ASP A 1 74 ? -36.281 -5.594 29.688 1 76.06 74 ASP A N 1
ATOM 566 C CA . ASP A 1 74 ? -36.25 -6.238 30.984 1 76.06 74 ASP A CA 1
ATOM 567 C C . ASP A 1 74 ? -37.062 -7.531 30.969 1 76.06 74 ASP A C 1
ATOM 569 O O . ASP A 1 74 ? -36.719 -8.5 31.641 1 76.06 74 ASP A O 1
ATOM 573 N N . ASN A 1 75 ? -38.156 -7.668 30.188 1 75.81 75 ASN A N 1
ATOM 574 C CA . ASN A 1 75 ? -39 -8.852 30.234 1 75.81 75 ASN A CA 1
ATOM 575 C C . ASN A 1 75 ? -38.688 -9.82 29.094 1 75.81 75 ASN A C 1
ATOM 577 O O . ASN A 1 75 ? -39.531 -10.648 28.734 1 75.81 75 ASN A O 1
ATOM 581 N N . MET A 1 76 ? -37.406 -9.758 28.734 1 84.12 76 MET A N 1
ATOM 582 C CA . MET A 1 76 ? -37.062 -10.641 27.625 1 84.12 76 MET A CA 1
ATOM 583 C C . MET A 1 76 ? -35.969 -11.617 28.047 1 84.12 76 MET A C 1
ATOM 585 O O . MET A 1 76 ? -35.219 -11.344 28.984 1 84.12 76 MET A O 1
ATOM 589 N N . PRO A 1 77 ? -35.906 -12.727 27.469 1 85 77 PRO A N 1
ATOM 590 C CA . PRO A 1 77 ? -34.875 -13.695 27.812 1 85 77 PRO A CA 1
ATOM 591 C C . PRO A 1 77 ? -33.469 -13.164 27.516 1 85 77 PRO A C 1
ATOM 593 O O . PRO A 1 77 ? -33.25 -12.508 26.5 1 85 77 PRO A O 1
ATOM 596 N N . GLU A 1 78 ? -32.656 -13.43 28.5 1 88.12 78 GLU A N 1
ATOM 597 C CA . GLU A 1 78 ? -31.25 -13.062 28.297 1 88.12 78 GLU A CA 1
ATOM 598 C C . GLU A 1 78 ? -30.531 -14.07 27.406 1 88.12 78 GLU A C 1
ATOM 600 O O . GLU A 1 78 ? -30.797 -15.273 27.484 1 88.12 78 GLU A O 1
ATOM 605 N N . HIS A 1 79 ? -29.797 -13.602 26.516 1 88.19 79 HIS A N 1
ATOM 606 C CA . HIS A 1 79 ? -29.031 -14.453 25.625 1 88.19 79 HIS A CA 1
ATOM 607 C C . HIS A 1 79 ? -27.609 -13.922 25.438 1 88.19 79 HIS A C 1
ATOM 609 O O . HIS A 1 79 ? -27.312 -12.789 25.812 1 88.19 79 HIS A O 1
ATOM 615 N N . ALA A 1 80 ? -26.781 -14.727 24.891 1 89.56 80 ALA A N 1
ATOM 616 C CA . ALA A 1 80 ? -25.375 -14.375 24.703 1 89.56 80 ALA A CA 1
ATOM 617 C C . ALA A 1 80 ? -25.234 -13.227 23.719 1 89.56 80 ALA A C 1
ATOM 619 O O . ALA A 1 80 ? -25.922 -13.18 22.703 1 89.56 80 ALA A O 1
ATOM 620 N N . LEU A 1 81 ? -24.375 -12.344 24.062 1 91.88 81 LEU A N 1
ATOM 621 C CA . LEU A 1 81 ? -24.109 -11.18 23.219 1 91.88 81 LEU A CA 1
ATOM 622 C C . LEU A 1 81 ? -22.875 -11.406 22.359 1 91.88 81 LEU A C 1
ATOM 624 O O . LEU A 1 81 ? -21.938 -12.086 22.766 1 91.88 81 LEU A O 1
ATOM 628 N N . ILE A 1 82 ? -22.953 -10.844 21.203 1 92.75 82 ILE A N 1
ATOM 629 C CA . ILE A 1 82 ? -21.797 -10.891 20.297 1 92.75 82 ILE A CA 1
ATOM 630 C C . ILE A 1 82 ? -20.688 -9.992 20.844 1 92.75 82 ILE A C 1
ATOM 632 O O . ILE A 1 82 ? -20.906 -8.82 21.125 1 92.75 82 ILE A O 1
ATOM 636 N N . LYS A 1 83 ? -19.438 -10.422 20.922 1 89.75 83 LYS A N 1
ATOM 637 C CA . LYS A 1 83 ? -18.297 -9.711 21.484 1 89.75 83 LYS A CA 1
ATOM 638 C C . LYS A 1 83 ? -18.641 -9.125 22.859 1 89.75 83 LYS A C 1
ATOM 640 O O . LYS A 1 83 ? -18.109 -8.086 23.234 1 89.75 83 LYS A O 1
ATOM 645 N N . GLY A 1 84 ? -19.703 -9.695 23.422 1 87.69 84 GLY A N 1
ATOM 646 C CA . GLY A 1 84 ? -20.141 -9.281 24.75 1 87.69 84 GLY A CA 1
ATOM 647 C C . GLY A 1 84 ? -20.891 -7.957 24.734 1 87.69 84 GLY A C 1
ATOM 648 O O . GLY A 1 84 ? -21.203 -7.414 25.797 1 87.69 84 GLY A O 1
ATOM 649 N N . LYS A 1 85 ? -21.172 -7.41 23.562 1 90.12 85 LYS A N 1
ATOM 650 C CA . LYS A 1 85 ? -21.688 -6.043 23.547 1 90.12 85 LYS A CA 1
ATOM 651 C C . LYS A 1 85 ? -22.828 -5.887 22.547 1 90.12 85 LYS A C 1
ATOM 653 O O . LYS A 1 85 ? -23.609 -4.949 22.641 1 90.12 85 LYS A O 1
ATOM 658 N N . TYR A 1 86 ? -23.031 -6.898 21.625 1 92.69 86 TYR A N 1
ATOM 659 C CA . TYR A 1 86 ? -23.859 -6.543 20.484 1 92.69 86 TYR A CA 1
ATOM 660 C C . TYR A 1 86 ? -25.031 -7.508 20.344 1 92.69 86 TYR A C 1
ATOM 662 O O . TYR A 1 86 ? -24.922 -8.688 20.672 1 92.69 86 TYR A O 1
ATOM 670 N N . PHE A 1 87 ? -26.156 -6.902 19.828 1 91.38 87 PHE A N 1
ATOM 671 C CA . PHE A 1 87 ? -27.359 -7.641 19.438 1 91.38 87 PHE A CA 1
ATOM 672 C C . PHE A 1 87 ? -27.5 -7.688 17.922 1 91.38 87 PHE A C 1
ATOM 674 O O . PHE A 1 87 ? -26.844 -6.922 17.203 1 91.38 87 PHE A O 1
ATOM 681 N N . LEU A 1 88 ? -28.234 -8.594 17.438 1 92.69 88 LEU A N 1
ATOM 682 C CA . LEU A 1 88 ? -28.625 -8.594 16.031 1 92.69 88 LEU A CA 1
ATOM 683 C C . LEU A 1 88 ? -30.078 -8.156 15.875 1 92.69 88 LEU A C 1
ATOM 685 O O . LEU A 1 88 ? -30.984 -8.758 16.453 1 92.69 88 LEU A O 1
ATOM 689 N N . VAL A 1 89 ? -30.25 -7.109 15.078 1 89.38 89 VAL A N 1
ATOM 690 C CA . VAL A 1 89 ? -31.562 -6.523 14.891 1 89.38 89 VAL A CA 1
ATOM 691 C C . VAL A 1 89 ? -31.906 -6.496 13.398 1 89.38 89 VAL A C 1
ATOM 693 O O . VAL A 1 89 ? -31.062 -6.16 12.57 1 89.38 89 VAL A O 1
ATOM 696 N N . LYS A 1 90 ? -33.125 -6.824 13.094 1 88.38 90 LYS A N 1
ATOM 697 C CA . LYS A 1 90 ? -33.594 -6.859 11.703 1 88.38 90 LYS A CA 1
ATOM 698 C C . LYS A 1 90 ? -33.562 -5.469 11.086 1 88.38 90 LYS A C 1
ATOM 700 O O . LYS A 1 90 ? -33.938 -4.484 11.734 1 88.38 90 LYS A O 1
ATOM 705 N N . ASP A 1 91 ? -33.062 -5.344 9.805 1 79.88 91 ASP A N 1
ATOM 706 C CA . ASP A 1 91 ? -32.938 -4.07 9.102 1 79.88 91 ASP A CA 1
ATOM 707 C C . ASP A 1 91 ? -34.312 -3.588 8.617 1 79.88 91 ASP A C 1
ATOM 709 O O . ASP A 1 91 ? -34.562 -2.383 8.578 1 79.88 91 ASP A O 1
ATOM 713 N N . ILE A 1 92 ? -35.219 -4.504 8.109 1 70.12 92 ILE A N 1
ATOM 714 C CA . ILE A 1 92 ? -36.438 -4.16 7.422 1 70.12 92 ILE A CA 1
ATOM 715 C C . ILE A 1 92 ? -37.531 -3.893 8.445 1 70.12 92 ILE A C 1
ATOM 717 O O . ILE A 1 92 ? -37.906 -4.77 9.242 1 70.12 92 ILE A O 1
ATOM 721 N N . PRO A 1 93 ? -37.938 -2.494 8.43 1 60.34 93 PRO A N 1
ATOM 722 C CA . PRO A 1 93 ? -39.031 -2.23 9.383 1 60.34 93 PRO A CA 1
ATOM 723 C C . PRO A 1 93 ? -40.344 -2.861 8.961 1 60.34 93 PRO A C 1
ATOM 725 O O . PRO A 1 93 ? -40.531 -3.162 7.777 1 60.34 93 PRO A O 1
ATOM 728 N N . GLN A 1 94 ? -41.25 -3.266 9.836 1 55.59 94 GLN A N 1
ATOM 729 C CA . GLN A 1 94 ? -42.531 -3.895 9.617 1 55.59 94 GLN A CA 1
ATOM 730 C C . GLN A 1 94 ? -43.406 -3.068 8.664 1 55.59 94 GLN A C 1
ATOM 732 O O . GLN A 1 94 ? -44.156 -3.621 7.875 1 55.59 94 GLN A O 1
ATOM 737 N N . LYS A 1 95 ? -43.375 -1.722 8.703 1 52.03 95 LYS A N 1
ATOM 738 C CA . LYS A 1 95 ? -44.25 -0.936 7.863 1 52.03 95 LYS A CA 1
ATOM 739 C C . LYS A 1 95 ? -43.625 -0.663 6.5 1 52.03 95 LYS A C 1
ATOM 741 O O . LYS A 1 95 ? -42.781 0.199 6.367 1 52.03 95 LYS A O 1
ATOM 746 N N . THR A 1 96 ? -43.531 -1.653 5.777 1 56.09 96 THR A N 1
ATOM 747 C CA . THR A 1 96 ? -42.75 -1.548 4.539 1 56.09 96 THR A CA 1
ATOM 748 C C . THR A 1 96 ? -43.594 -0.912 3.436 1 56.09 96 THR A C 1
ATOM 750 O O . THR A 1 96 ? -44.844 -0.973 3.473 1 56.09 96 THR A O 1
ATOM 753 N N . ASP A 1 97 ? -43 0.002 2.604 1 60.5 97 ASP A N 1
ATOM 754 C CA . ASP A 1 97 ? -43.5 0.687 1.418 1 60.5 97 ASP A CA 1
ATOM 755 C C . ASP A 1 97 ? -44.094 -0.308 0.417 1 60.5 97 ASP A C 1
ATOM 757 O O . ASP A 1 97 ? -43.781 -1.5 0.466 1 60.5 97 ASP A O 1
ATOM 761 N N . ARG A 1 98 ? -45.156 0.002 -0.265 1 57.44 98 ARG A N 1
ATOM 762 C CA . ARG A 1 98 ? -45.844 -0.774 -1.309 1 57.44 98 ARG A CA 1
ATOM 763 C C . ARG A 1 98 ? -44.812 -1.424 -2.238 1 57.44 98 ARG A C 1
ATOM 765 O O . ARG A 1 98 ? -45 -2.564 -2.67 1 57.44 98 ARG A O 1
ATOM 772 N N . LYS A 1 99 ? -43.75 -0.796 -2.432 1 63.94 99 LYS A N 1
ATOM 773 C CA . LYS A 1 99 ? -42.75 -1.305 -3.371 1 63.94 99 LYS A CA 1
ATOM 774 C C . LYS A 1 99 ? -41.938 -2.432 -2.748 1 63.94 99 LYS A C 1
ATOM 776 O O . LYS A 1 99 ? -41.406 -3.281 -3.459 1 63.94 99 LYS A O 1
ATOM 781 N N . TYR A 1 100 ? -41.969 -2.52 -1.449 1 70.62 100 TYR A N 1
ATOM 782 C CA . TYR A 1 100 ? -41.25 -3.594 -0.775 1 70.62 100 TYR A CA 1
ATOM 783 C C . TYR A 1 100 ? -41.875 -4.949 -1.082 1 70.62 100 TYR A C 1
ATOM 785 O O . TYR A 1 100 ? -41.188 -5.965 -1.129 1 70.62 100 TYR A O 1
ATOM 793 N N . GLU A 1 101 ? -43.094 -4.84 -1.304 1 69.94 101 GLU A N 1
ATOM 794 C CA . GLU A 1 101 ? -43.781 -6.125 -1.499 1 69.94 101 GLU A CA 1
ATOM 795 C C . GLU A 1 101 ? -43.281 -6.82 -2.76 1 69.94 101 GLU A C 1
ATOM 797 O O . GLU A 1 101 ? -43.125 -8.047 -2.787 1 69.94 101 GLU A O 1
ATOM 802 N N . PHE A 1 102 ? -42.812 -6.004 -3.691 1 76.19 102 PHE A N 1
ATOM 803 C CA . PHE A 1 102 ? -42.406 -6.633 -4.934 1 76.19 102 PHE A CA 1
ATOM 804 C C . PHE A 1 102 ? -40.875 -6.824 -4.953 1 76.19 102 PHE A C 1
ATOM 806 O O . PHE A 1 102 ? -40.406 -7.926 -5.207 1 76.19 102 PHE A O 1
ATOM 813 N N . TYR A 1 103 ? -40.156 -5.902 -4.656 1 80.06 103 TYR A N 1
ATOM 814 C CA . TYR A 1 103 ? -38.719 -5.93 -4.832 1 80.06 103 TYR A CA 1
ATOM 815 C C . TYR A 1 103 ? -38.031 -6.395 -3.561 1 80.06 103 TYR A C 1
ATOM 817 O O . TYR A 1 103 ? -36.844 -6.75 -3.586 1 80.06 103 TYR A O 1
ATOM 825 N N . ARG A 1 104 ? -38.688 -6.438 -2.459 1 79.19 104 ARG A N 1
ATOM 826 C CA . ARG A 1 104 ? -38.125 -6.816 -1.174 1 79.19 104 ARG A CA 1
ATOM 827 C C . ARG A 1 104 ? -36.875 -5.965 -0.849 1 79.19 104 ARG A C 1
ATOM 829 O O . ARG A 1 104 ? -35.875 -6.48 -0.376 1 79.19 104 ARG A O 1
ATOM 836 N N . ALA A 1 105 ? -36.906 -4.867 -1.363 1 80.88 105 ALA A N 1
ATOM 837 C CA . ALA A 1 105 ? -35.906 -3.828 -1.096 1 80.88 105 ALA A CA 1
ATOM 838 C C . ALA A 1 105 ? -36.562 -2.506 -0.742 1 80.88 105 ALA A C 1
ATOM 840 O O . ALA A 1 105 ? -37.375 -1.988 -1.515 1 80.88 105 ALA A O 1
ATOM 841 N N . PRO A 1 106 ? -36.281 -2.105 0.387 1 77.5 106 PRO A N 1
ATOM 842 C CA . PRO A 1 106 ? -36.938 -0.852 0.787 1 77.5 106 PRO A CA 1
ATOM 843 C C . PRO A 1 106 ? -36.5 0.334 -0.074 1 77.5 106 PRO A C 1
ATOM 845 O O . PRO A 1 106 ? -35.344 0.445 -0.436 1 77.5 106 PRO A O 1
ATOM 848 N N . ASN A 1 107 ? -37.5 1.155 -0.573 1 74.44 107 ASN A N 1
ATOM 849 C CA . ASN A 1 107 ? -37.281 2.441 -1.226 1 74.44 107 ASN A CA 1
ATOM 850 C C . ASN A 1 107 ? -36.5 2.281 -2.535 1 74.44 107 ASN A C 1
ATOM 852 O O . ASN A 1 107 ? -35.594 3.057 -2.822 1 74.44 107 ASN A O 1
ATOM 856 N N . PHE A 1 108 ? -36.781 1.109 -3.137 1 80.06 108 PHE A N 1
ATOM 857 C CA . PHE A 1 108 ? -36.188 0.967 -4.453 1 80.06 108 PHE A CA 1
ATOM 858 C C . PHE A 1 108 ? -36.719 2.01 -5.422 1 80.06 108 PHE A C 1
ATOM 860 O O . PHE A 1 108 ? -37.938 2.092 -5.637 1 80.06 108 PHE A O 1
ATOM 867 N N . ARG A 1 109 ? -35.844 2.828 -5.996 1 76.25 109 ARG A N 1
ATOM 868 C CA . ARG A 1 109 ? -36.281 3.906 -6.875 1 76.25 109 ARG A CA 1
ATOM 869 C C . ARG A 1 109 ? -35.156 4.352 -7.805 1 76.25 109 ARG A C 1
ATOM 871 O O . ARG A 1 109 ? -33.969 4.133 -7.508 1 76.25 109 ARG A O 1
ATOM 878 N N . LYS A 1 110 ? -35.531 4.848 -8.867 1 73.31 110 LYS A N 1
ATOM 879 C CA . LYS A 1 110 ? -34.594 5.531 -9.734 1 73.31 110 LYS A CA 1
ATOM 880 C C . LYS A 1 110 ? -34.188 6.895 -9.156 1 73.31 110 LYS A C 1
ATOM 882 O O . LYS A 1 110 ? -35.062 7.699 -8.812 1 73.31 110 LYS A O 1
ATOM 887 N N . ALA A 1 111 ? -32.906 7.09 -8.828 1 64.12 111 ALA A N 1
ATOM 888 C CA . ALA A 1 111 ? -32.469 8.289 -8.133 1 64.12 111 ALA A CA 1
ATOM 889 C C . ALA A 1 111 ? -32.688 9.539 -8.984 1 64.12 111 ALA A C 1
ATOM 891 O O . ALA A 1 111 ? -33 10.609 -8.453 1 64.12 111 ALA A O 1
ATOM 892 N N . CYS A 1 112 ? -32.344 9.383 -10.328 1 60.31 112 CYS A N 1
ATOM 893 C CA . CYS A 1 112 ? -32.594 10.484 -11.25 1 60.31 112 CYS A CA 1
ATOM 894 C C . CYS A 1 112 ? -33.25 9.992 -12.531 1 60.31 112 CYS A C 1
ATOM 896 O O . CYS A 1 112 ? -32.812 8.992 -13.109 1 60.31 112 CYS A O 1
ATOM 898 N N . PRO A 1 113 ? -34.375 10.531 -12.867 1 59.22 113 PRO A N 1
ATOM 899 C CA . PRO A 1 113 ? -35.156 10.031 -14 1 59.22 113 PRO A CA 1
ATOM 900 C C . PRO A 1 113 ? -34.344 9.867 -15.273 1 59.22 113 PRO A C 1
ATOM 902 O O . PRO A 1 113 ? -34.531 8.914 -16.031 1 59.22 113 PRO A O 1
ATOM 905 N N . ASN A 1 114 ? -33.375 10.734 -15.445 1 56.44 114 ASN A N 1
ATOM 906 C CA . ASN A 1 114 ? -32.688 10.688 -16.734 1 56.44 114 ASN A CA 1
ATOM 907 C C . ASN A 1 114 ? -31.344 10.008 -16.609 1 56.44 114 ASN A C 1
ATOM 909 O O . ASN A 1 114 ? -30.578 9.961 -17.578 1 56.44 114 ASN A O 1
ATOM 913 N N . LEU A 1 115 ? -31.078 9.484 -15.492 1 62.56 115 LEU A N 1
ATOM 914 C CA . LEU A 1 115 ? -29.797 8.812 -15.312 1 62.56 115 LEU A CA 1
ATOM 915 C C . LEU A 1 115 ? -30 7.367 -14.867 1 62.56 115 LEU A C 1
ATOM 917 O O . LEU A 1 115 ? -30.938 7.07 -14.117 1 62.56 115 LEU A O 1
ATOM 921 N N . PRO A 1 116 ? -29.281 6.539 -15.422 1 72.69 116 PRO A N 1
ATOM 922 C CA . PRO A 1 116 ? -29.391 5.129 -15.047 1 72.69 116 PRO A CA 1
ATOM 923 C C . PRO A 1 116 ? -28.797 4.844 -13.664 1 72.69 116 PRO A C 1
ATOM 925 O O . PRO A 1 116 ? -27.859 4.043 -13.547 1 72.69 116 PRO A O 1
ATOM 928 N N . VAL A 1 117 ? -29.266 5.555 -12.672 1 74.44 117 VAL A N 1
ATOM 929 C CA . VAL A 1 117 ? -28.812 5.391 -11.289 1 74.44 117 VAL A CA 1
ATOM 930 C C . VAL A 1 117 ? -30 5.004 -10.406 1 74.44 117 VAL A C 1
ATOM 932 O O . VAL A 1 117 ? -31.047 5.672 -10.414 1 74.44 117 VAL A O 1
ATOM 935 N N . TRP A 1 118 ? -29.938 3.93 -9.781 1 77.38 118 TRP A N 1
ATOM 936 C CA . TRP A 1 118 ? -30.969 3.436 -8.883 1 77.38 118 TRP A CA 1
ATOM 937 C C . TRP A 1 118 ? -30.469 3.373 -7.449 1 77.38 118 TRP A C 1
ATOM 939 O O . TRP A 1 118 ? -29.266 3.264 -7.211 1 77.38 118 TRP A O 1
ATOM 949 N N . ALA A 1 119 ? -31.281 3.523 -6.484 1 76.19 119 ALA A N 1
ATOM 950 C CA . ALA A 1 119 ? -30.953 3.436 -5.066 1 76.19 119 ALA A CA 1
ATOM 951 C C . ALA A 1 119 ? -31.984 2.596 -4.309 1 76.19 119 ALA A C 1
ATOM 953 O O . ALA A 1 119 ? -33.156 2.533 -4.699 1 76.19 119 ALA A O 1
ATOM 954 N N . CYS A 1 120 ? -31.609 1.888 -3.342 1 80.12 120 CYS A N 1
ATOM 955 C CA . CYS A 1 120 ? -32.531 1.14 -2.48 1 80.12 120 CYS A CA 1
ATOM 956 C C . CYS A 1 120 ? -31.922 0.934 -1.097 1 80.12 120 CYS A C 1
ATOM 958 O O . CYS A 1 120 ? -30.719 1.17 -0.896 1 80.12 120 CYS A O 1
ATOM 960 N N . GLY A 1 121 ? -32.781 0.708 -0.149 1 80.19 121 GLY A N 1
ATOM 961 C CA . GLY A 1 121 ? -32.281 0.238 1.139 1 80.19 121 GLY A CA 1
ATOM 962 C C . GLY A 1 121 ? -31.719 -1.17 1.085 1 80.19 121 GLY A C 1
ATOM 963 O O . GLY A 1 121 ? -31.531 -1.731 0.002 1 80.19 121 GLY A O 1
ATOM 964 N N . GLN A 1 122 ? -31.406 -1.721 2.178 1 84.5 122 GLN A N 1
ATOM 965 C CA . GLN A 1 122 ? -30.828 -3.059 2.242 1 84.5 122 GLN A CA 1
ATOM 966 C C . GLN A 1 122 ? -31.828 -4.109 1.744 1 84.5 122 GLN A C 1
ATOM 968 O O . GLN A 1 122 ? -32.844 -4.359 2.383 1 84.5 122 GLN A O 1
ATOM 973 N N . PRO A 1 123 ? -31.562 -4.668 0.625 1 87.81 123 PRO A N 1
ATOM 974 C CA . PRO A 1 123 ? -32.438 -5.727 0.137 1 87.81 123 PRO A CA 1
ATOM 975 C C . PRO A 1 123 ? -32.156 -7.074 0.803 1 87.81 123 PRO A C 1
ATOM 977 O O . PRO A 1 123 ? -31.125 -7.262 1.425 1 87.81 123 PRO A O 1
ATOM 980 N N . THR A 1 124 ? -33.188 -7.926 0.745 1 91 124 THR A N 1
ATOM 981 C CA . THR A 1 124 ? -32.938 -9.328 1.076 1 91 124 THR A CA 1
ATOM 982 C C . THR A 1 124 ? -32.156 -10.016 -0.038 1 91 124 THR A C 1
ATOM 984 O O . THR A 1 124 ? -31.875 -9.406 -1.069 1 91 124 THR A O 1
ATOM 987 N N . GLU A 1 125 ? -31.703 -11.219 0.225 1 92.75 125 GLU A N 1
ATOM 988 C CA . GLU A 1 125 ? -30.969 -11.945 -0.809 1 92.75 125 GLU A CA 1
ATOM 989 C C . GLU A 1 125 ? -31.812 -12.094 -2.076 1 92.75 125 GLU A C 1
ATOM 991 O O . GLU A 1 125 ? -31.328 -11.82 -3.178 1 92.75 125 GLU A O 1
ATOM 996 N N . ARG A 1 126 ? -33.031 -12.5 -1.94 1 91.25 126 ARG A N 1
ATOM 997 C CA . ARG A 1 126 ? -33.938 -12.664 -3.08 1 91.25 126 ARG A CA 1
ATOM 998 C C . ARG A 1 126 ? -34.312 -11.305 -3.662 1 91.25 126 ARG A C 1
ATOM 1000 O O . ARG A 1 126 ? -34.5 -11.18 -4.875 1 91.25 126 ARG A O 1
ATOM 1007 N N . GLY A 1 127 ? -34.5 -10.367 -2.746 1 90.19 127 GLY A N 1
ATOM 1008 C CA . GLY A 1 127 ? -34.781 -9.016 -3.207 1 90.19 127 GLY A CA 1
ATOM 1009 C C . GLY A 1 127 ? -33.75 -8.477 -4.164 1 90.19 127 GLY A C 1
ATOM 1010 O O . GLY A 1 127 ? -34.094 -7.871 -5.184 1 90.19 127 GLY A O 1
ATOM 1011 N N . LEU A 1 128 ? -32.5 -8.68 -3.867 1 90.25 128 LEU A N 1
ATOM 1012 C CA . LEU A 1 128 ? -31.406 -8.227 -4.723 1 90.25 128 LEU A CA 1
ATOM 1013 C C . LEU A 1 128 ? -31.453 -8.93 -6.078 1 90.25 128 LEU A C 1
ATOM 1015 O O . LEU A 1 128 ? -31.234 -8.297 -7.113 1 90.25 128 LEU A O 1
ATOM 1019 N N . SER A 1 129 ? -31.719 -10.211 -6.094 1 90.31 129 SER A N 1
ATOM 1020 C CA . SER A 1 129 ? -31.828 -10.969 -7.336 1 90.31 129 SER A CA 1
ATOM 1021 C C . SER A 1 129 ? -32.969 -10.43 -8.211 1 90.31 129 SER A C 1
ATOM 1023 O O . SER A 1 129 ? -32.812 -10.312 -9.43 1 90.31 129 SER A O 1
ATOM 1025 N N . THR A 1 130 ? -34.031 -10.094 -7.516 1 90.12 130 THR A N 1
ATOM 1026 C CA . THR A 1 130 ? -35.188 -9.586 -8.234 1 90.12 130 THR A CA 1
ATOM 1027 C C . THR A 1 130 ? -34.875 -8.234 -8.875 1 90.12 130 THR A C 1
ATOM 1029 O O . THR A 1 130 ? -35.281 -7.98 -10.016 1 90.12 130 THR A O 1
ATOM 1032 N N . ILE A 1 131 ? -34.25 -7.438 -8.18 1 87.94 131 ILE A N 1
ATOM 1033 C CA . ILE A 1 131 ? -33.875 -6.125 -8.68 1 87.94 131 ILE A CA 1
ATOM 1034 C C . ILE A 1 131 ? -32.938 -6.281 -9.891 1 87.94 131 ILE A C 1
ATOM 1036 O O . ILE A 1 131 ? -33.156 -5.637 -10.922 1 87.94 131 ILE A O 1
ATOM 1040 N N . LEU A 1 132 ? -31.922 -7.094 -9.805 1 88.69 132 LEU A N 1
ATOM 1041 C CA . LEU A 1 132 ? -30.953 -7.273 -10.867 1 88.69 132 LEU A CA 1
ATOM 1042 C C . LEU A 1 132 ? -31.594 -7.902 -12.102 1 88.69 132 LEU A C 1
ATOM 1044 O O . LEU A 1 132 ? -31.281 -7.527 -13.234 1 88.69 132 LEU A O 1
ATOM 1048 N N . ASP A 1 133 ? -32.531 -8.797 -11.836 1 87.69 133 ASP A N 1
ATOM 1049 C CA . ASP A 1 133 ? -33.281 -9.406 -12.945 1 87.69 133 ASP A CA 1
ATOM 1050 C C . ASP A 1 133 ? -34.156 -8.375 -13.656 1 87.69 133 ASP A C 1
ATOM 1052 O O . ASP A 1 133 ? -34.219 -8.367 -14.883 1 87.69 133 ASP A O 1
ATOM 1056 N N . SER A 1 134 ? -34.75 -7.59 -12.82 1 86 134 SER A N 1
ATOM 1057 C CA . SER A 1 134 ? -35.594 -6.543 -13.383 1 86 134 SER A CA 1
ATOM 1058 C C . SER A 1 134 ? -34.781 -5.582 -14.25 1 86 134 SER A C 1
ATOM 1060 O O . SER A 1 134 ? -35.219 -5.199 -15.336 1 86 134 SER A O 1
ATOM 1062 N N . LEU A 1 135 ? -33.625 -5.207 -13.828 1 83.69 135 LEU A N 1
ATOM 1063 C CA . LEU A 1 135 ? -32.781 -4.289 -14.57 1 83.69 135 LEU A CA 1
ATOM 1064 C C . LEU A 1 135 ? -32.219 -4.953 -15.828 1 83.69 135 LEU A C 1
ATOM 1066 O O . LEU A 1 135 ? -32.094 -4.309 -16.875 1 83.69 135 LEU A O 1
ATOM 1070 N N . SER A 1 136 ? -31.875 -6.234 -15.711 1 82.56 136 SER A N 1
ATOM 1071 C CA . SER A 1 136 ? -31.406 -6.977 -16.875 1 82.56 136 SER A CA 1
ATOM 1072 C C . SER A 1 136 ? -32.5 -7.09 -17.938 1 82.56 136 SER A C 1
ATOM 1074 O O . SER A 1 136 ? -32.219 -7.008 -19.141 1 82.56 136 SER A O 1
ATOM 1076 N N . ASN A 1 137 ? -33.656 -7.234 -17.453 1 83.56 137 ASN A N 1
ATOM 1077 C CA . ASN A 1 137 ? -34.781 -7.348 -18.375 1 83.56 137 ASN A CA 1
ATOM 1078 C C . ASN A 1 137 ? -35.094 -6.02 -19.062 1 83.56 137 ASN A C 1
ATOM 1080 O O . ASN A 1 137 ? -35.625 -6 -20.172 1 83.56 137 ASN A O 1
ATOM 1084 N N . GLU A 1 138 ? -34.812 -4.984 -18.344 1 80.31 138 GLU A N 1
ATOM 1085 C CA . GLU A 1 138 ? -34.969 -3.658 -18.938 1 80.31 138 GLU A CA 1
ATOM 1086 C C . GLU A 1 138 ? -33.906 -3.379 -20 1 80.31 138 GLU A C 1
ATOM 1088 O O . GLU A 1 138 ? -33.969 -2.363 -20.688 1 80.31 138 GLU A O 1
ATOM 1093 N N . GLY A 1 139 ? -32.844 -4.246 -20.109 1 76.38 139 GLY A N 1
ATOM 1094 C CA . GLY A 1 139 ? -31.891 -4.141 -21.219 1 76.38 139 GLY A CA 1
ATOM 1095 C C . GLY A 1 139 ? -30.516 -3.66 -20.781 1 76.38 139 GLY A C 1
ATOM 1096 O O . GLY A 1 139 ? -29.641 -3.418 -21.609 1 76.38 139 GLY A O 1
ATOM 1097 N N . PHE A 1 140 ? -30.375 -3.51 -19.516 1 75.31 140 PHE A N 1
ATOM 1098 C CA . PHE A 1 140 ? -29.062 -3.07 -19.062 1 75.31 140 PHE A CA 1
ATOM 1099 C C . PHE A 1 140 ? -28.047 -4.207 -19.141 1 75.31 140 PHE A C 1
ATOM 1101 O O . PHE A 1 140 ? -28.312 -5.316 -18.672 1 75.31 140 PHE A O 1
ATOM 1108 N N . THR A 1 141 ? -26.828 -3.939 -19.812 1 74.88 141 THR A N 1
ATOM 1109 C CA . THR A 1 141 ? -25.844 -4.984 -20.031 1 74.88 141 THR A CA 1
ATOM 1110 C C . THR A 1 141 ? -24.688 -4.852 -19.062 1 74.88 141 THR A C 1
ATOM 1112 O O . THR A 1 141 ? -23.906 -5.789 -18.875 1 74.88 141 THR A O 1
ATOM 1115 N N . ASP A 1 142 ? -24.516 -3.674 -18.516 1 75.44 142 ASP A N 1
ATOM 1116 C CA . ASP A 1 142 ? -23.453 -3.451 -17.516 1 75.44 142 ASP A CA 1
ATOM 1117 C C . ASP A 1 142 ? -24.016 -2.791 -16.266 1 75.44 142 ASP A C 1
ATOM 1119 O O . ASP A 1 142 ? -24.469 -1.645 -16.312 1 75.44 142 ASP A O 1
ATOM 1123 N N . ILE A 1 143 ? -24.109 -3.531 -15.273 1 82.88 143 ILE A N 1
ATOM 1124 C CA . ILE A 1 143 ? -24.672 -3.045 -14.016 1 82.88 143 ILE A CA 1
ATOM 1125 C C . ILE A 1 143 ? -23.578 -2.971 -12.953 1 82.88 143 ILE A C 1
ATOM 1127 O O . ILE A 1 143 ? -22.938 -3.979 -12.633 1 82.88 143 ILE A O 1
ATOM 1131 N N . LEU A 1 144 ? -23.266 -1.767 -12.461 1 81.94 144 LEU A N 1
ATOM 1132 C CA . LEU A 1 144 ? -22.344 -1.59 -11.344 1 81.94 144 LEU A CA 1
ATOM 1133 C C . LEU A 1 144 ? -23.094 -1.555 -10.016 1 81.94 144 LEU A C 1
ATOM 1135 O O . LEU A 1 144 ? -23.891 -0.649 -9.773 1 81.94 144 LEU A O 1
ATOM 1139 N N . LEU A 1 145 ? -22.953 -2.531 -9.227 1 86.62 145 LEU A N 1
ATOM 1140 C CA . LEU A 1 145 ? -23.609 -2.674 -7.938 1 86.62 145 LEU A CA 1
ATOM 1141 C C . LEU A 1 145 ? -22.688 -2.232 -6.801 1 86.62 145 LEU A C 1
ATOM 1143 O O . LEU A 1 145 ? -21.594 -2.768 -6.641 1 86.62 145 LEU A O 1
ATOM 1147 N N . PHE A 1 146 ? -23.078 -1.199 -5.961 1 84.75 146 PHE A N 1
ATOM 1148 C CA . PHE A 1 146 ? -22.266 -0.694 -4.855 1 84.75 146 PHE A CA 1
ATOM 1149 C C . PHE A 1 146 ? -22.953 -0.947 -3.52 1 84.75 146 PHE A C 1
ATOM 1151 O O . PHE A 1 146 ? -24.141 -0.637 -3.359 1 84.75 146 PHE A O 1
ATOM 1158 N N . ASN A 1 147 ? -22.312 -1.63 -2.652 1 88.31 147 ASN A N 1
ATOM 1159 C CA . ASN A 1 147 ? -22.719 -1.7 -1.254 1 88.31 147 ASN A CA 1
ATOM 1160 C C . ASN A 1 147 ? -22.031 -0.636 -0.411 1 88.31 147 ASN A C 1
ATOM 1162 O O . ASN A 1 147 ? -20.812 -0.667 -0.251 1 88.31 147 ASN A O 1
ATOM 1166 N N . LEU A 1 148 ? -22.75 0.279 0.175 1 83.75 148 LEU A N 1
ATOM 1167 C CA . LEU A 1 148 ? -22.156 1.434 0.848 1 83.75 148 LEU A CA 1
ATOM 1168 C C . LEU A 1 148 ? -22.125 1.223 2.357 1 83.75 148 LEU A C 1
ATOM 1170 O O . LEU A 1 148 ? -21.641 2.08 3.098 1 83.75 148 LEU A O 1
ATOM 1174 N N . ARG A 1 149 ? -22.531 0.097 2.838 1 84.81 149 ARG A N 1
ATOM 1175 C CA . ARG A 1 149 ? -22.656 -0.133 4.273 1 84.81 149 ARG A CA 1
ATOM 1176 C C . ARG A 1 149 ? -21.297 -0.405 4.902 1 84.81 149 ARG A C 1
ATOM 1178 O O . ARG A 1 149 ? -20.469 -1.131 4.332 1 84.81 149 ARG A O 1
ATOM 1185 N N . GLU A 1 150 ? -21.047 0.186 6.078 1 83.62 150 GLU A N 1
ATOM 1186 C CA . GLU A 1 150 ? -19.797 -0.006 6.809 1 83.62 150 GLU A CA 1
ATOM 1187 C C . GLU A 1 150 ? -19.953 -1.037 7.922 1 83.62 150 GLU A C 1
ATOM 1189 O O . GLU A 1 150 ? -19 -1.704 8.305 1 83.62 150 GLU A O 1
ATOM 1194 N N . GLU A 1 151 ? -21.219 -1.11 8.477 1 87.12 151 GLU A N 1
ATOM 1195 C CA . GLU A 1 151 ? -21.469 -1.997 9.602 1 87.12 151 GLU A CA 1
ATOM 1196 C C . GLU A 1 151 ? -21.656 -3.439 9.141 1 87.12 151 GLU A C 1
ATOM 1198 O O . GLU A 1 151 ? -22.109 -3.682 8.023 1 87.12 151 GLU A O 1
ATOM 1203 N N . PRO A 1 152 ? -21.328 -4.332 9.953 1 91.5 152 PRO A N 1
ATOM 1204 C CA . PRO A 1 152 ? -21.547 -5.734 9.586 1 91.5 152 PRO A CA 1
ATOM 1205 C C . PRO A 1 152 ? -23.016 -6.098 9.477 1 91.5 152 PRO A C 1
ATOM 1207 O O . PRO A 1 152 ? -23.828 -5.707 10.328 1 91.5 152 PRO A O 1
ATOM 1210 N N . VAL A 1 153 ? -23.359 -6.719 8.453 1 92.81 153 VAL A N 1
ATOM 1211 C CA . VAL A 1 153 ? -24.703 -7.191 8.188 1 92.81 153 VAL A CA 1
ATOM 1212 C C . VAL A 1 153 ? -24.688 -8.703 7.961 1 92.81 153 VAL A C 1
ATOM 1214 O O . VAL A 1 153 ? -23.859 -9.211 7.211 1 92.81 153 VAL A O 1
ATOM 1217 N N . LEU A 1 154 ? -25.547 -9.391 8.672 1 95.12 154 LEU A N 1
ATOM 1218 C CA . LEU A 1 154 ? -25.703 -10.828 8.469 1 95.12 154 LEU A CA 1
ATOM 1219 C C . LEU A 1 154 ? -27.062 -11.148 7.863 1 95.12 154 LEU A C 1
ATOM 1221 O O . LEU A 1 154 ? -28.078 -10.531 8.219 1 95.12 154 LEU A O 1
ATOM 1225 N N . PHE A 1 155 ? -27.109 -12.023 6.93 1 95.31 155 PHE A N 1
ATOM 1226 C CA . PHE A 1 155 ? -28.359 -12.477 6.305 1 95.31 155 PHE A CA 1
ATOM 1227 C C . PHE A 1 155 ? -28.781 -13.82 6.871 1 95.31 155 PHE A C 1
ATOM 1229 O O . PHE A 1 155 ? -28.109 -14.836 6.656 1 95.31 155 PHE A O 1
ATOM 1236 N N . VAL A 1 156 ? -29.891 -13.805 7.527 1 94.25 156 VAL A N 1
ATOM 1237 C CA . VAL A 1 156 ? -30.344 -14.977 8.266 1 94.25 156 VAL A CA 1
ATOM 1238 C C . VAL A 1 156 ? -31.406 -15.711 7.461 1 94.25 156 VAL A C 1
ATOM 1240 O O . VAL A 1 156 ? -32.281 -15.086 6.852 1 94.25 156 VAL A O 1
ATOM 1243 N N . ASP A 1 157 ? -31.266 -17.016 7.473 1 92.62 157 ASP A N 1
ATOM 1244 C CA . ASP A 1 157 ? -32.188 -17.875 6.742 1 92.62 157 ASP A CA 1
ATOM 1245 C C . ASP A 1 157 ? -33.562 -17.922 7.438 1 92.62 157 ASP A C 1
ATOM 1247 O O . ASP A 1 157 ? -33.656 -18.391 8.57 1 92.62 157 ASP A O 1
ATOM 1251 N N . SER A 1 158 ? -34.531 -17.406 6.762 1 86.75 158 SER A N 1
ATOM 1252 C CA . SER A 1 158 ? -35.906 -17.438 7.297 1 86.75 158 SER A CA 1
ATOM 1253 C C . SER A 1 158 ? -36.75 -18.516 6.613 1 86.75 158 SER A C 1
ATOM 1255 O O . SER A 1 158 ? -37.969 -18.531 6.754 1 86.75 158 SER A O 1
ATOM 1257 N N . GLY A 1 159 ? -36.156 -19.391 5.891 1 84.31 159 GLY A N 1
ATOM 1258 C CA . GLY A 1 159 ? -36.844 -20.453 5.176 1 84.31 159 GLY A CA 1
ATOM 1259 C C . GLY A 1 159 ? -37.094 -20.109 3.715 1 84.31 159 GLY A C 1
ATOM 1260 O O . GLY A 1 159 ? -36.75 -20.906 2.83 1 84.31 159 GLY A O 1
ATOM 1261 N N . SER A 1 160 ? -37.688 -18.906 3.441 1 85.56 160 SER A N 1
ATOM 1262 C CA . SER A 1 160 ? -38 -18.531 2.064 1 85.56 160 SER A CA 1
ATOM 1263 C C . SER A 1 160 ? -37 -17.516 1.521 1 85.56 160 SER A C 1
ATOM 1265 O O . SER A 1 160 ? -36.875 -17.344 0.307 1 85.56 160 SER A O 1
ATOM 1267 N N . ASP A 1 161 ? -36.344 -16.859 2.391 1 91.06 161 ASP A N 1
ATOM 1268 C CA . ASP A 1 161 ? -35.406 -15.781 2.004 1 91.06 161 ASP A CA 1
ATOM 1269 C C . ASP A 1 161 ? -34.344 -15.555 3.074 1 91.06 161 ASP A C 1
ATOM 1271 O O . ASP A 1 161 ? -34.438 -16.109 4.172 1 91.06 161 ASP A O 1
ATOM 1275 N N . MET A 1 162 ? -33.25 -14.984 2.656 1 93.75 162 MET A N 1
ATOM 1276 C CA . MET A 1 162 ? -32.25 -14.547 3.619 1 93.75 162 MET A CA 1
ATOM 1277 C C . MET A 1 162 ? -32.5 -13.102 4.031 1 93.75 162 MET A C 1
ATOM 1279 O O . MET A 1 162 ? -32.312 -12.18 3.227 1 93.75 162 MET A O 1
ATOM 1283 N N . LEU A 1 163 ? -32.875 -12.891 5.297 1 92.25 163 LEU A N 1
ATOM 1284 C CA . LEU A 1 163 ? -33.219 -11.562 5.781 1 92.25 163 LEU A CA 1
ATOM 1285 C C . LEU A 1 163 ? -32.031 -10.891 6.449 1 92.25 163 LEU A C 1
ATOM 1287 O O . LEU A 1 163 ? -31.297 -11.531 7.203 1 92.25 163 LEU A O 1
ATOM 1291 N N . PRO A 1 164 ? -31.812 -9.594 6.156 1 92.19 164 PRO A N 1
ATOM 1292 C CA . PRO A 1 164 ? -30.656 -8.891 6.703 1 92.19 164 PRO A CA 1
ATOM 1293 C C . PRO A 1 164 ? -30.859 -8.453 8.156 1 92.19 164 PRO A C 1
ATOM 1295 O O . PRO A 1 164 ? -31.938 -7.961 8.508 1 92.19 164 PRO A O 1
ATOM 1298 N N . TYR A 1 165 ? -29.906 -8.703 9.008 1 92 165 TYR A N 1
ATOM 1299 C CA . TYR A 1 165 ? -29.844 -8.266 10.398 1 92 165 TYR A CA 1
ATOM 1300 C C . TYR A 1 165 ? -28.562 -7.48 10.656 1 92 165 TYR A C 1
ATOM 1302 O O . TYR A 1 165 ? -27.484 -7.844 10.164 1 92 165 TYR A O 1
ATOM 1310 N N . THR A 1 166 ? -28.594 -6.371 11.375 1 90.94 166 THR A N 1
ATOM 1311 C CA . THR A 1 166 ? -27.438 -5.523 11.68 1 90.94 166 THR A CA 1
ATOM 1312 C C . THR A 1 166 ? -27.078 -5.605 13.156 1 90.94 166 THR A C 1
ATOM 1314 O O . THR A 1 166 ? -27.969 -5.777 14.008 1 90.94 166 THR A O 1
ATOM 1317 N N . ILE A 1 167 ? -25.844 -5.543 13.414 1 91 167 ILE A N 1
ATOM 1318 C CA . ILE A 1 167 ? -25.391 -5.57 14.805 1 91 167 ILE A CA 1
ATOM 1319 C C . ILE A 1 167 ? -25.625 -4.203 15.445 1 91 167 ILE A C 1
ATOM 1321 O O . ILE A 1 167 ? -25.422 -3.168 14.812 1 91 167 ILE A O 1
ATOM 1325 N N . LYS A 1 168 ? -26.156 -4.172 16.594 1 89 168 LYS A N 1
ATOM 1326 C CA . LYS A 1 168 ? -26.391 -2.953 17.359 1 89 168 LYS A CA 1
ATOM 1327 C C . LYS A 1 168 ? -25.781 -3.047 18.75 1 89 168 LYS A C 1
ATOM 1329 O O . LYS A 1 168 ? -25.734 -4.125 19.344 1 89 168 LYS A O 1
ATOM 1334 N N . ASP A 1 169 ? -25.375 -1.957 19.188 1 88.69 169 ASP A N 1
ATOM 1335 C CA . ASP A 1 169 ? -24.75 -1.888 20.5 1 88.69 169 ASP A CA 1
ATOM 1336 C C . ASP A 1 169 ? -25.812 -1.928 21.609 1 88.69 169 ASP A C 1
ATOM 1338 O O . ASP A 1 169 ? -26.875 -1.312 21.5 1 88.69 169 ASP A O 1
ATOM 1342 N N . ARG A 1 170 ? -25.516 -2.59 22.641 1 85.81 170 ARG A N 1
ATOM 1343 C CA . ARG A 1 170 ? -26.438 -2.764 23.766 1 85.81 170 ARG A CA 1
ATOM 1344 C C . ARG A 1 170 ? -26.703 -1.438 24.469 1 85.81 170 ARG A C 1
ATOM 1346 O O . ARG A 1 170 ? -27.812 -1.174 24.906 1 85.81 170 ARG A O 1
ATOM 1353 N N . ASP A 1 171 ? -25.625 -0.604 24.578 1 81.5 171 ASP A N 1
ATOM 1354 C CA . ASP A 1 171 ? -25.734 0.646 25.328 1 81.5 171 ASP A CA 1
ATOM 1355 C C . ASP A 1 171 ? -26.391 1.74 24.484 1 81.5 171 ASP A C 1
ATOM 1357 O O . ASP A 1 171 ? -26.969 2.686 25.031 1 81.5 171 ASP A O 1
ATOM 1361 N N . ASN A 1 172 ? -26.141 1.626 23.172 1 80.88 172 ASN A N 1
ATOM 1362 C CA . ASN A 1 172 ? -26.703 2.598 22.25 1 80.88 172 ASN A CA 1
ATOM 1363 C C . ASN A 1 172 ? -27.25 1.926 20.984 1 80.88 172 ASN A C 1
ATOM 1365 O O . ASN A 1 172 ? -26.547 1.853 19.969 1 80.88 172 ASN A O 1
ATOM 1369 N N . LEU A 1 173 ? -28.531 1.651 21.047 1 79.19 173 LEU A N 1
ATOM 1370 C CA . LEU A 1 173 ? -29.141 0.88 19.969 1 79.19 173 LEU A CA 1
ATOM 1371 C C . LEU A 1 173 ? -29.234 1.708 18.688 1 79.19 173 LEU A C 1
ATOM 1373 O O . LEU A 1 173 ? -29.438 1.159 17.609 1 79.19 173 LEU A O 1
ATOM 1377 N N . GLU A 1 174 ? -28.953 2.98 18.781 1 70.62 174 GLU A N 1
ATOM 1378 C CA . GLU A 1 174 ? -29.125 3.842 17.625 1 70.62 174 GLU A CA 1
ATOM 1379 C C . GLU A 1 174 ? -27.797 4.078 16.922 1 70.62 174 GLU A C 1
ATOM 1381 O O . GLU A 1 174 ? -27.766 4.492 15.758 1 70.62 174 GLU A O 1
ATOM 1386 N N . SER A 1 175 ? -26.812 3.723 17.609 1 73.62 175 SER A N 1
ATOM 1387 C CA . SER A 1 175 ? -25.5 4.004 17.047 1 73.62 175 SER A CA 1
ATOM 1388 C C . SER A 1 175 ? -25.047 2.891 16.109 1 73.62 175 SER A C 1
ATOM 1390 O O . SER A 1 175 ? -25.438 1.734 16.266 1 73.62 175 SER A O 1
ATOM 1392 N N . LEU A 1 176 ? -24.422 3.271 15.031 1 77.88 176 LEU A N 1
ATOM 1393 C CA . LEU A 1 176 ? -23.859 2.309 14.094 1 77.88 176 LEU A CA 1
ATOM 1394 C C . LEU A 1 176 ? -22.547 1.741 14.641 1 77.88 176 LEU A C 1
ATOM 1396 O O . LEU A 1 176 ? -21.734 2.475 15.211 1 77.88 176 LEU A O 1
ATOM 1400 N N . VAL A 1 177 ? -22.516 0.465 14.531 1 83.44 177 VAL A N 1
ATOM 1401 C CA . VAL A 1 177 ? -21.297 -0.201 14.992 1 83.44 177 VAL A CA 1
ATOM 1402 C C . VAL A 1 177 ? -20.344 -0.406 13.812 1 83.44 177 VAL A C 1
ATOM 1404 O O . VAL A 1 177 ? -20.703 -1.051 12.828 1 83.44 177 VAL A O 1
ATOM 1407 N N . LEU A 1 178 ? -19.156 0.234 13.883 1 82.06 178 LEU A N 1
ATOM 1408 C CA . LEU A 1 178 ? -18.156 0.086 12.836 1 82.06 178 LEU A CA 1
ATOM 1409 C C . LEU A 1 178 ? -16.984 -0.779 13.32 1 82.06 178 LEU A C 1
ATOM 1411 O O . LEU A 1 178 ? -16.359 -0.464 14.32 1 82.06 178 LEU A O 1
ATOM 1415 N N . LEU A 1 179 ? -16.781 -1.856 12.594 1 81.5 179 LEU A N 1
ATOM 1416 C CA . LEU A 1 179 ? -15.711 -2.762 13.008 1 81.5 179 LEU A CA 1
ATOM 1417 C C . LEU A 1 179 ? -14.57 -2.746 12 1 81.5 179 LEU A C 1
ATOM 1419 O O . LEU A 1 179 ? -13.539 -3.383 12.211 1 81.5 179 LEU A O 1
ATOM 1423 N N . GLY A 1 180 ? -14.672 -2.076 10.883 1 76.62 180 GLY A N 1
ATOM 1424 C CA . GLY A 1 180 ? -13.633 -1.983 9.875 1 76.62 180 GLY A CA 1
ATOM 1425 C C . GLY A 1 180 ? -13.516 -0.604 9.258 1 76.62 180 GLY A C 1
ATOM 1426 O O . GLY A 1 180 ? -14.523 0.082 9.07 1 76.62 180 GLY A O 1
ATOM 1427 N N . ARG A 1 181 ? -12.234 -0.306 8.852 1 71.81 181 ARG A N 1
ATOM 1428 C CA . ARG A 1 181 ? -11.977 1.005 8.266 1 71.81 181 ARG A CA 1
ATOM 1429 C C . ARG A 1 181 ? -11.992 0.937 6.746 1 71.81 181 ARG A C 1
ATOM 1431 O O . ARG A 1 181 ? -12.242 1.941 6.078 1 71.81 181 ARG A O 1
ATOM 1438 N N . SER A 1 182 ? -11.578 -0.138 6.246 1 82.31 182 SER A N 1
ATOM 1439 C CA . SER A 1 182 ? -11.555 -0.373 4.809 1 82.31 182 SER A CA 1
ATOM 1440 C C . SER A 1 182 ? -12.555 -1.445 4.402 1 82.31 182 SER A C 1
ATOM 1442 O O . SER A 1 182 ? -13.047 -2.199 5.246 1 82.31 182 SER A O 1
ATOM 1444 N N . PRO A 1 183 ? -12.961 -1.411 3.152 1 87 183 PRO A N 1
ATOM 1445 C CA . PRO A 1 183 ? -13.891 -2.445 2.689 1 87 183 PRO A CA 1
ATOM 1446 C C . PRO A 1 183 ? -13.398 -3.859 2.994 1 87 183 PRO A C 1
ATOM 1448 O O . PRO A 1 183 ? -14.188 -4.723 3.385 1 87 183 PRO A O 1
ATOM 1451 N N . GLN A 1 184 ? -12.148 -4.082 2.895 1 86.81 184 GLN A N 1
ATOM 1452 C CA . GLN A 1 184 ? -11.602 -5.402 3.176 1 86.81 184 GLN A CA 1
ATOM 1453 C C . GLN A 1 184 ? -11.727 -5.746 4.656 1 86.81 184 GLN A C 1
ATOM 1455 O O . GLN A 1 184 ? -12.078 -6.875 5.012 1 86.81 184 GLN A O 1
ATOM 1460 N N . GLU A 1 185 ? -11.469 -4.793 5.477 1 88.19 185 GLU A N 1
ATOM 1461 C CA . GLU A 1 185 ? -11.594 -5.008 6.918 1 88.19 185 GLU A CA 1
ATOM 1462 C C . GLU A 1 185 ? -13.047 -5.227 7.32 1 88.19 185 GLU A C 1
ATOM 1464 O O . GLU A 1 185 ? -13.336 -6.031 8.211 1 88.19 185 GLU A O 1
ATOM 1469 N N . ALA A 1 186 ? -13.883 -4.461 6.641 1 90.25 186 ALA A N 1
ATOM 1470 C CA . ALA A 1 186 ? -15.305 -4.598 6.941 1 90.25 186 ALA A CA 1
ATOM 1471 C C . ALA A 1 186 ? -15.805 -5.996 6.594 1 90.25 186 ALA A C 1
ATOM 1473 O O . ALA A 1 186 ? -16.562 -6.598 7.352 1 90.25 186 ALA A O 1
ATOM 1474 N N . ASP A 1 187 ? -15.344 -6.52 5.484 1 91.69 187 ASP A N 1
ATOM 1475 C CA . ASP A 1 187 ? -15.734 -7.863 5.07 1 91.69 187 ASP A CA 1
ATOM 1476 C C . ASP A 1 187 ? -15.227 -8.914 6.055 1 91.69 187 ASP A C 1
ATOM 1478 O O . ASP A 1 187 ? -15.953 -9.836 6.418 1 91.69 187 ASP A O 1
ATOM 1482 N N . GLU A 1 188 ? -14.055 -8.766 6.453 1 90 188 GLU A N 1
ATOM 1483 C CA . GLU A 1 188 ? -13.469 -9.719 7.391 1 90 188 GLU A CA 1
ATOM 1484 C C . GLU A 1 188 ? -14.141 -9.633 8.758 1 90 188 GLU A C 1
ATOM 1486 O O . GLU A 1 188 ? -14.312 -10.648 9.438 1 90 188 GLU A O 1
ATOM 1491 N N . ALA A 1 189 ? -14.453 -8.398 9.156 1 91.06 189 ALA A N 1
ATOM 1492 C CA . ALA A 1 189 ? -15.156 -8.227 10.43 1 91.06 189 ALA A CA 1
ATOM 1493 C C . ALA A 1 189 ? -16.516 -8.922 10.398 1 91.06 189 ALA A C 1
ATOM 1495 O O . ALA A 1 189 ? -16.922 -9.539 11.383 1 91.06 189 ALA A O 1
ATOM 1496 N N . GLU A 1 190 ? -17.141 -8.758 9.305 1 92.81 190 GLU A N 1
ATOM 1497 C CA . GLU A 1 190 ? -18.438 -9.398 9.141 1 92.81 190 GLU A CA 1
ATOM 1498 C C . GLU A 1 190 ? -18.312 -10.922 9.242 1 92.81 190 GLU A C 1
ATOM 1500 O O . GLU A 1 190 ? -19.141 -11.57 9.883 1 92.81 190 GLU A O 1
ATOM 1505 N N . ALA A 1 191 ? -17.312 -11.461 8.648 1 93 191 ALA A N 1
ATOM 1506 C CA . ALA A 1 191 ? -17.062 -12.898 8.703 1 93 191 ALA A CA 1
ATOM 1507 C C . ALA A 1 191 ? -16.75 -13.352 10.125 1 93 191 ALA A C 1
ATOM 1509 O O . ALA A 1 191 ? -17.172 -14.438 10.539 1 93 191 ALA A O 1
ATOM 1510 N N . ARG A 1 192 ? -16.094 -12.586 10.852 1 90.75 192 ARG A N 1
ATOM 1511 C CA . ARG A 1 192 ? -15.766 -12.914 12.234 1 90.75 192 ARG A CA 1
ATOM 1512 C C . ARG A 1 192 ? -17.016 -12.875 13.117 1 90.75 192 ARG A C 1
ATOM 1514 O O . ARG A 1 192 ? -17.172 -13.703 14.016 1 90.75 192 ARG A O 1
ATOM 1521 N N . VAL A 1 193 ? -17.828 -11.883 12.828 1 93.56 193 VAL A N 1
ATOM 1522 C CA . VAL A 1 193 ? -19.078 -11.789 13.578 1 93.56 193 VAL A CA 1
ATOM 1523 C C . VAL A 1 193 ? -19.938 -13.031 13.32 1 93.56 193 VAL A C 1
ATOM 1525 O O . VAL A 1 193 ? -20.516 -13.594 14.242 1 93.56 193 VAL A O 1
ATOM 1528 N N . ARG A 1 194 ? -20 -13.414 12.094 1 94.62 194 ARG A N 1
ATOM 1529 C CA . ARG A 1 194 ? -20.75 -14.609 11.734 1 94.62 194 ARG A CA 1
ATOM 1530 C C . ARG A 1 194 ? -20.219 -15.828 12.492 1 94.62 194 ARG A C 1
ATOM 1532 O O . ARG A 1 194 ? -21 -16.609 13.031 1 94.62 194 ARG A O 1
ATOM 1539 N N . LYS A 1 195 ? -18.938 -16 12.445 1 90.56 195 LYS A N 1
ATOM 1540 C CA . LYS A 1 195 ? -18.312 -17.141 13.125 1 90.56 195 LYS A CA 1
ATOM 1541 C C . LYS A 1 195 ? -18.641 -17.141 14.617 1 90.56 195 LYS A C 1
ATOM 1543 O O . LYS A 1 195 ? -18.938 -18.172 15.195 1 90.56 195 LYS A O 1
ATOM 1548 N N . GLU A 1 196 ? -18.594 -15.977 15.164 1 90.94 196 GLU A N 1
ATOM 1549 C CA . GLU A 1 196 ? -18.891 -15.867 16.594 1 90.94 196 GLU A CA 1
ATOM 1550 C C . GLU A 1 196 ? -20.344 -16.219 16.891 1 90.94 196 GLU A C 1
ATOM 1552 O O . GLU A 1 196 ? -20.641 -16.875 17.891 1 90.94 196 GLU A O 1
ATOM 1557 N N . VAL A 1 197 ? -21.234 -15.758 16.062 1 93.12 197 VAL A N 1
ATOM 1558 C CA . VAL A 1 197 ? -22.641 -16.062 16.25 1 93.12 197 VAL A CA 1
ATOM 1559 C C . VAL A 1 197 ? -22.859 -17.562 16.172 1 93.12 197 VAL A C 1
ATOM 1561 O O . VAL A 1 197 ? -23.609 -18.141 16.969 1 93.12 197 VAL A O 1
ATOM 1564 N N . ILE A 1 198 ? -22.266 -18.234 15.25 1 90.5 198 ILE A N 1
ATOM 1565 C CA . ILE A 1 198 ? -22.391 -19.688 15.07 1 90.5 198 ILE A CA 1
ATOM 1566 C C . ILE A 1 198 ? -21.797 -20.406 16.281 1 90.5 198 ILE A C 1
ATOM 1568 O O . ILE A 1 198 ? -22.391 -21.359 16.797 1 90.5 198 ILE A O 1
ATOM 1572 N N . ASP A 1 199 ? -20.656 -19.922 16.734 1 86.5 199 ASP A N 1
ATOM 1573 C CA . ASP A 1 199 ? -20 -20.531 17.891 1 86.5 199 ASP A CA 1
ATOM 1574 C C . ASP A 1 199 ? -20.891 -20.406 19.141 1 86.5 199 ASP A C 1
ATOM 1576 O O . ASP A 1 199 ? -21.016 -21.359 19.906 1 86.5 199 ASP A O 1
ATOM 1580 N N . LEU A 1 200 ? -21.469 -19.234 19.297 1 88.38 200 LEU A N 1
ATOM 1581 C CA . LEU A 1 200 ? -22.328 -19 20.438 1 88.38 200 LEU A CA 1
ATOM 1582 C C . LEU A 1 200 ? -23.594 -19.859 20.359 1 88.38 200 LEU A C 1
ATOM 1584 O O . LEU A 1 200 ? -24.078 -20.344 21.391 1 88.38 200 LEU A O 1
ATOM 1588 N N . ALA A 1 201 ? -24.094 -20.031 19.172 1 88.31 201 ALA A N 1
ATOM 1589 C CA . ALA A 1 201 ? -25.281 -20.859 18.969 1 88.31 201 ALA A CA 1
ATOM 1590 C C . ALA A 1 201 ? -24.984 -22.328 19.297 1 8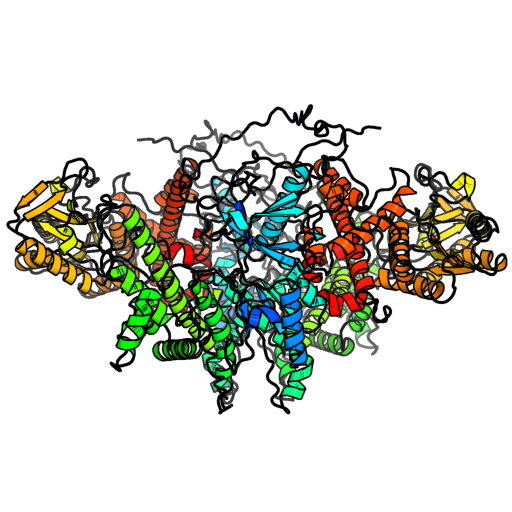8.31 201 ALA A C 1
ATOM 1592 O O . ALA A 1 201 ? -25.812 -23.016 19.875 1 88.31 201 ALA A O 1
ATOM 1593 N N . ILE A 1 202 ? -23.828 -22.781 18.859 1 81.56 202 ILE A N 1
ATOM 1594 C CA . ILE A 1 202 ? -23.422 -24.172 19.078 1 81.56 202 ILE A CA 1
ATOM 1595 C C . ILE A 1 202 ? -23.219 -24.406 20.562 1 81.56 202 ILE A C 1
ATOM 1597 O O . ILE A 1 202 ? -23.547 -25.484 21.078 1 81.56 202 ILE A O 1
ATOM 1601 N N . LEU A 1 203 ? -22.719 -23.406 21.234 1 78.56 203 LEU A N 1
ATOM 1602 C CA . LEU A 1 203 ? -22.453 -23.516 22.656 1 78.56 203 LEU A CA 1
ATOM 1603 C C . LEU A 1 203 ? -23.75 -23.641 23.453 1 78.56 203 LEU A C 1
ATOM 1605 O O . LEU A 1 203 ? -23.781 -24.25 24.516 1 78.56 203 LEU A O 1
ATOM 1609 N N . ASN A 1 204 ? -24.844 -23.094 23 1 72.19 204 ASN A N 1
ATOM 1610 C CA . ASN A 1 204 ? -26.125 -23.125 23.688 1 72.19 204 ASN A CA 1
ATOM 1611 C C . ASN A 1 204 ? -26.828 -24.469 23.484 1 72.19 204 ASN A C 1
ATOM 1613 O O . ASN A 1 204 ? -27.906 -24.688 24.031 1 72.19 204 ASN A O 1
ATOM 1617 N N . ASP A 1 205 ? -26.219 -25.484 22.984 1 65.94 205 ASP A N 1
ATOM 1618 C CA . ASP A 1 205 ? -26.625 -26.875 22.797 1 65.94 205 ASP A CA 1
ATOM 1619 C C . ASP A 1 205 ? -27.828 -26.984 21.875 1 65.94 205 ASP A C 1
ATOM 1621 O O . ASP A 1 205 ? -28.156 -28.062 21.375 1 65.94 205 ASP A O 1
ATOM 1625 N N . LYS A 1 206 ? -28.609 -25.906 21.766 1 75.88 206 LYS A N 1
ATOM 1626 C CA . LYS A 1 206 ? -29.781 -25.953 20.922 1 75.88 206 LYS A CA 1
ATOM 1627 C C . LYS A 1 206 ? -29.469 -25.438 19.516 1 75.88 206 LYS A C 1
ATOM 1629 O O . LYS A 1 206 ? -30.328 -25.5 18.625 1 75.88 206 LYS A O 1
ATOM 1634 N N . ASN A 1 207 ? -28.25 -25.062 19.156 1 84.5 207 ASN A N 1
ATOM 1635 C CA . ASN A 1 207 ? -27.859 -24.484 17.875 1 84.5 207 ASN A CA 1
ATOM 1636 C C . ASN A 1 207 ? -28.781 -23.344 17.469 1 84.5 207 ASN A C 1
ATOM 1638 O O . ASN A 1 207 ? -29.203 -23.266 16.312 1 84.5 207 ASN A O 1
ATOM 1642 N N . LYS A 1 208 ? -29.203 -22.625 18.516 1 88.88 208 LYS A N 1
ATOM 1643 C CA . LYS A 1 208 ? -30.109 -21.516 18.25 1 88.88 208 LYS A CA 1
ATOM 1644 C C . LYS A 1 208 ? -29.516 -20.203 18.766 1 88.88 208 LYS A C 1
ATOM 1646 O O . LYS A 1 208 ? -28.703 -20.188 19.688 1 88.88 208 LYS A O 1
ATOM 1651 N N . PHE A 1 209 ? -29.844 -19.156 18.094 1 92 209 PHE A N 1
ATOM 1652 C CA . PHE A 1 209 ? -29.422 -17.812 18.469 1 92 209 PHE A CA 1
ATOM 1653 C C . PHE A 1 209 ? -30.609 -16.844 18.391 1 92 209 PHE A C 1
ATOM 1655 O O . PHE A 1 209 ? -31.625 -17.156 17.766 1 92 209 PHE A O 1
ATOM 1662 N N . TYR A 1 210 ? -30.5 -15.797 19.062 1 90.56 210 TYR A N 1
ATOM 1663 C CA . TYR A 1 210 ? -31.609 -14.867 19.188 1 90.56 210 TYR A CA 1
ATOM 1664 C C . TYR A 1 210 ? -31.453 -13.695 18.219 1 90.56 210 TYR A C 1
ATOM 1666 O O . TYR A 1 210 ? -30.359 -13.133 18.109 1 90.56 210 TYR A O 1
ATOM 1674 N N . PHE A 1 211 ? -32.5 -13.359 17.5 1 91.94 211 PHE A N 1
ATOM 1675 C CA . PHE A 1 211 ? -32.594 -12.258 16.547 1 91.94 211 PHE A CA 1
ATOM 1676 C C . PHE A 1 211 ? -33.781 -11.352 16.859 1 91.94 211 PHE A C 1
ATOM 1678 O O . PHE A 1 211 ? -34.906 -11.82 16.969 1 91.94 211 PHE A O 1
ATOM 1685 N N . TYR A 1 212 ? -33.5 -10.078 16.984 1 88.81 212 TYR A N 1
ATOM 1686 C CA . TYR A 1 212 ? -34.594 -9.133 17.297 1 88.81 212 TYR A CA 1
ATOM 1687 C C . TYR A 1 212 ? -35.219 -8.602 16.016 1 88.81 212 TYR A C 1
ATOM 1689 O O . TYR A 1 212 ? -34.531 -8.242 15.07 1 88.81 212 TYR A O 1
ATOM 1697 N N . GLY A 1 213 ? -36.531 -8.602 15.953 1 82.19 213 GLY A N 1
ATOM 1698 C CA . GLY A 1 213 ? -37.219 -8.094 14.781 1 82.19 213 GLY A CA 1
ATOM 1699 C C . GLY A 1 213 ? -37.375 -6.586 14.773 1 82.19 213 GLY A C 1
ATOM 1700 O O . GLY A 1 213 ? -37.5 -5.977 13.711 1 82.19 213 GLY A O 1
ATOM 1701 N N . ASP A 1 214 ? -37.656 -6.016 15.914 1 75.88 214 ASP A N 1
ATOM 1702 C CA . ASP A 1 214 ? -37.875 -4.574 16.031 1 75.88 214 ASP A CA 1
ATOM 1703 C C . ASP A 1 214 ? -37.375 -4.051 17.375 1 75.88 214 ASP A C 1
ATOM 1705 O O . ASP A 1 214 ? -37.469 -4.742 18.391 1 75.88 214 ASP A O 1
ATOM 1709 N N . ILE A 1 215 ? -36.844 -2.912 17.344 1 73.94 215 ILE A N 1
ATOM 1710 C CA . ILE A 1 215 ? -36.281 -2.334 18.562 1 73.94 215 ILE A CA 1
ATOM 1711 C C . ILE A 1 215 ? -37.406 -1.699 19.375 1 73.94 215 ILE A C 1
ATOM 1713 O O . ILE A 1 215 ? -37.344 -1.659 20.609 1 73.94 215 ILE A O 1
ATOM 1717 N N . GLU A 1 216 ? -38.469 -1.161 18.656 1 68.25 216 GLU A N 1
ATOM 1718 C CA . GLU A 1 216 ? -39.562 -0.485 19.344 1 68.25 216 GLU A CA 1
ATOM 1719 C C . GLU A 1 216 ? -40.438 -1.482 20.094 1 68.25 216 GLU A C 1
ATOM 1721 O O . GLU A 1 216 ? -40.906 -1.201 21.203 1 68.25 216 GLU A O 1
ATOM 1726 N N . ASN A 1 217 ? -40.688 -2.541 19.422 1 67 217 ASN A N 1
ATOM 1727 C CA . ASN A 1 217 ? -41.469 -3.604 20.062 1 67 217 ASN A CA 1
ATOM 1728 C C . ASN A 1 217 ? -40.688 -4.914 20.094 1 67 217 ASN A C 1
ATOM 1730 O O . ASN A 1 217 ? -41.031 -5.867 19.391 1 67 217 ASN A O 1
ATOM 1734 N N . PRO A 1 218 ? -39.656 -4.871 20.953 1 64.5 218 PRO A N 1
ATOM 1735 C CA . PRO A 1 218 ? -38.719 -6.004 20.922 1 64.5 218 PRO A CA 1
ATOM 1736 C C . PRO A 1 218 ? -39.375 -7.309 21.375 1 64.5 218 PRO A C 1
ATOM 1738 O O . PRO A 1 218 ? -38.969 -8.391 20.938 1 64.5 218 PRO A O 1
ATOM 1741 N N . GLN A 1 219 ? -40.344 -7.203 22.312 1 59.25 219 GLN A N 1
ATOM 1742 C CA . GLN A 1 219 ? -40.938 -8.398 22.906 1 59.25 219 GLN A CA 1
ATOM 1743 C C . GLN A 1 219 ? -41.656 -9.234 21.844 1 59.25 219 GLN A C 1
ATOM 1745 O O . GLN A 1 219 ? -41.594 -10.469 21.891 1 59.25 219 GLN A O 1
ATOM 1750 N N . LYS A 1 220 ? -42.344 -8.57 20.984 1 56.5 220 LYS A N 1
ATOM 1751 C CA . LYS A 1 220 ? -43.156 -9.312 20.047 1 56.5 220 LYS A CA 1
ATOM 1752 C C . LYS A 1 220 ? -42.312 -9.906 18.922 1 56.5 220 LYS A C 1
ATOM 1754 O O . LYS A 1 220 ? -42.75 -10.836 18.234 1 56.5 220 LYS A O 1
ATOM 1759 N N . GLU A 1 221 ? -41.031 -9.516 19 1 70.94 221 GLU A N 1
ATOM 1760 C CA . GLU A 1 221 ? -40.438 -9.922 17.734 1 70.94 221 GLU A CA 1
ATOM 1761 C C . GLU A 1 221 ? -39.031 -10.516 17.953 1 70.94 221 GLU A C 1
ATOM 1763 O O . GLU A 1 221 ? -38.188 -10.445 17.078 1 70.94 221 GLU A O 1
ATOM 1768 N N . LEU A 1 222 ? -38.844 -11.023 19.188 1 81.38 222 LEU A N 1
ATOM 1769 C CA . LEU A 1 222 ? -37.625 -11.797 19.375 1 81.38 222 LEU A CA 1
ATOM 1770 C C . LEU A 1 222 ? -37.781 -13.211 18.812 1 81.38 222 LEU A C 1
ATOM 1772 O O . LEU A 1 222 ? -38.688 -13.938 19.203 1 81.38 222 LEU A O 1
ATOM 1776 N N . ARG A 1 223 ? -36.969 -13.531 17.859 1 86.5 223 ARG A N 1
ATOM 1777 C CA . ARG A 1 223 ? -37.062 -14.844 17.219 1 86.5 223 ARG A CA 1
ATOM 1778 C C . ARG A 1 223 ? -35.812 -15.68 17.531 1 86.5 223 ARG A C 1
ATOM 1780 O O . ARG A 1 223 ? -34.719 -15.164 17.547 1 86.5 223 ARG A O 1
ATOM 1787 N N . GLU A 1 224 ? -36.094 -16.766 17.906 1 88.5 224 GLU A N 1
ATOM 1788 C CA . GLU A 1 224 ? -35.031 -17.766 18.078 1 88.5 224 GLU A CA 1
ATOM 1789 C C . GLU A 1 224 ? -34.906 -18.625 16.828 1 88.5 224 GLU A C 1
ATOM 1791 O O . GLU A 1 224 ? -35.812 -19.375 16.484 1 88.5 224 GLU A O 1
ATOM 1796 N N . LEU A 1 225 ? -33.812 -18.469 16.125 1 90.25 225 LEU A N 1
ATOM 1797 C CA . LEU A 1 225 ? -33.625 -19.188 14.867 1 90.25 225 LEU A CA 1
ATOM 1798 C C . LEU A 1 225 ? -32.469 -20.141 14.961 1 90.25 225 LEU A C 1
ATOM 1800 O O . LEU A 1 225 ? -31.516 -19.906 15.727 1 90.25 225 LEU A O 1
ATOM 1804 N N . THR A 1 226 ? -32.531 -21.141 14.203 1 88.88 226 THR A N 1
ATOM 1805 C CA . THR A 1 226 ? -31.484 -22.141 14.172 1 88.88 226 THR A CA 1
ATOM 1806 C C . THR A 1 226 ? -30.312 -21.688 13.305 1 88.88 226 THR A C 1
ATOM 1808 O O . THR A 1 226 ? -30.5 -21.281 12.156 1 88.88 226 THR A O 1
ATOM 1811 N N . VAL A 1 227 ? -29.141 -21.641 13.898 1 89.31 227 VAL A N 1
ATOM 1812 C CA . VAL A 1 227 ? -27.906 -21.281 13.203 1 89.31 227 VAL A CA 1
ATOM 1813 C C . VAL A 1 227 ? -26.844 -22.344 13.477 1 89.31 227 VAL A C 1
ATOM 1815 O O . VAL A 1 227 ? -26.25 -22.359 14.562 1 89.31 227 VAL A O 1
ATOM 1818 N N . GLN A 1 228 ? -26.578 -23.172 12.508 1 85.56 228 GLN A N 1
ATOM 1819 C CA . GLN A 1 228 ? -25.625 -24.25 12.727 1 85.56 228 GLN A CA 1
ATOM 1820 C C . GLN A 1 228 ? -24.469 -24.188 11.734 1 85.56 228 GLN A C 1
ATOM 1822 O O . GLN A 1 228 ? -23.344 -24.531 12.062 1 85.56 228 GLN A O 1
ATOM 1827 N N . TYR A 1 229 ? -24.844 -23.812 10.539 1 87.44 229 TYR A N 1
ATOM 1828 C CA . TYR A 1 229 ? -23.844 -23.797 9.477 1 87.44 229 TYR A CA 1
ATOM 1829 C C . TYR A 1 229 ? -23.75 -22.406 8.844 1 87.44 229 TYR A C 1
ATOM 1831 O O . TYR A 1 229 ? -24.672 -21.609 8.945 1 87.44 229 TYR A O 1
ATOM 1839 N N . GLU A 1 230 ? -22.609 -22.125 8.18 1 89.31 230 GLU A N 1
ATOM 1840 C CA . GLU A 1 230 ? -22.406 -20.844 7.504 1 89.31 230 GLU A CA 1
ATOM 1841 C C . GLU A 1 230 ? -23.484 -20.594 6.461 1 89.31 230 GLU A C 1
ATOM 1843 O O . GLU A 1 230 ? -23.812 -19.438 6.176 1 89.31 230 GLU A O 1
ATOM 1848 N N . ASP A 1 231 ? -24.094 -21.641 6.016 1 88.5 231 ASP A N 1
ATOM 1849 C CA . ASP A 1 231 ? -25.141 -21.531 5 1 88.5 231 ASP A CA 1
ATOM 1850 C C . ASP A 1 231 ? -26.391 -20.875 5.562 1 88.5 231 ASP A C 1
ATOM 1852 O O . ASP A 1 231 ? -27.203 -20.312 4.816 1 88.5 231 ASP A O 1
ATOM 1856 N N . ASN A 1 232 ? -26.516 -20.938 6.906 1 89.88 232 ASN A N 1
ATOM 1857 C CA . ASN A 1 232 ? -27.688 -20.359 7.562 1 89.88 232 ASN A CA 1
ATOM 1858 C C . ASN A 1 232 ? -27.516 -18.859 7.781 1 89.88 232 ASN A C 1
ATOM 1860 O O . ASN A 1 232 ? -28.484 -18.156 8.07 1 89.88 232 ASN A O 1
ATOM 1864 N N . LEU A 1 233 ? -26.344 -18.469 7.727 1 93.94 233 LEU A N 1
ATOM 1865 C CA . LEU A 1 233 ? -25.984 -17.078 7.984 1 93.94 233 LEU A CA 1
ATOM 1866 C C . LEU A 1 233 ? -25.016 -16.578 6.914 1 93.94 233 LEU A C 1
ATOM 1868 O O . LEU A 1 233 ? -23.812 -16.797 7.008 1 93.94 233 LEU A O 1
ATOM 1872 N N . LEU A 1 234 ? -25.516 -15.789 6.062 1 95.19 234 LEU A N 1
ATOM 1873 C CA . LEU A 1 234 ? -24.656 -15.289 4.992 1 95.19 234 LEU A CA 1
ATOM 1874 C C . LEU A 1 234 ? -24.125 -13.906 5.332 1 95.19 234 LEU A C 1
ATOM 1876 O O . LEU A 1 234 ? -24.703 -13.195 6.16 1 95.19 234 LEU A O 1
ATOM 1880 N N . VAL A 1 235 ? -23 -13.562 4.766 1 95.69 235 VAL A N 1
ATOM 1881 C CA . VAL A 1 235 ? -22.406 -12.234 4.895 1 95.69 235 VAL A CA 1
ATOM 1882 C C . VAL A 1 235 ? -22.609 -11.453 3.6 1 95.69 235 VAL A C 1
ATOM 1884 O O . VAL A 1 235 ? -23.016 -12.023 2.58 1 95.69 235 VAL A O 1
ATOM 1887 N N . SER A 1 236 ? -22.359 -10.195 3.574 1 93.12 236 SER A N 1
ATOM 1888 C CA . SER A 1 236 ? -22.625 -9.312 2.443 1 93.12 236 SER A CA 1
ATOM 1889 C C . SER A 1 236 ? -21.859 -9.758 1.202 1 93.12 236 SER A C 1
ATOM 1891 O O . SER A 1 236 ? -22.391 -9.742 0.095 1 93.12 236 SER A O 1
ATOM 1893 N N . GLU A 1 237 ? -20.656 -10.156 1.386 1 92.06 237 GLU A N 1
ATOM 1894 C CA . GLU A 1 237 ? -19.828 -10.57 0.254 1 92.06 237 GLU A CA 1
ATOM 1895 C C . GLU A 1 237 ? -20.469 -11.734 -0.498 1 92.06 237 GLU A C 1
ATOM 1897 O O . GLU A 1 237 ? -20.422 -11.773 -1.729 1 92.06 237 GLU A O 1
ATOM 1902 N N . GLU A 1 238 ? -21 -12.656 0.217 1 94.25 238 GLU A N 1
ATOM 1903 C CA . GLU A 1 238 ? -21.609 -13.836 -0.383 1 94.25 238 GLU A CA 1
ATOM 1904 C C . GLU A 1 238 ? -22.891 -13.477 -1.12 1 94.25 238 GLU A C 1
ATOM 1906 O O . GLU A 1 238 ? -23.172 -14.023 -2.191 1 94.25 238 GLU A O 1
ATOM 1911 N N . VAL A 1 239 ? -23.641 -12.578 -0.541 1 92.81 239 VAL A N 1
ATOM 1912 C CA . VAL A 1 239 ? -24.922 -12.203 -1.106 1 92.81 239 VAL A CA 1
ATOM 1913 C C . VAL A 1 239 ? -24.719 -11.383 -2.373 1 92.81 239 VAL A C 1
ATOM 1915 O O . VAL A 1 239 ? -25.438 -11.547 -3.359 1 92.81 239 VAL A O 1
ATOM 1918 N N . TYR A 1 240 ? -23.734 -10.547 -2.383 1 91.44 240 TYR A N 1
ATOM 1919 C CA . TYR A 1 240 ? -23.562 -9.602 -3.48 1 91.44 240 TYR A CA 1
ATOM 1920 C C . TYR A 1 240 ? -22.625 -10.164 -4.543 1 91.44 240 TYR A C 1
ATOM 1922 O O . TYR A 1 240 ? -22.891 -10.055 -5.742 1 91.44 240 TYR A O 1
ATOM 1930 N N . SER A 1 241 ? -21.531 -10.812 -4.172 1 89.12 241 SER A N 1
ATOM 1931 C CA . SER A 1 241 ? -20.5 -11.25 -5.109 1 89.12 241 SER A CA 1
ATOM 1932 C C . SER A 1 241 ? -21.016 -12.367 -6.012 1 89.12 241 SER A C 1
ATOM 1934 O O . SER A 1 241 ? -20.531 -12.531 -7.137 1 89.12 241 SER A O 1
ATOM 1936 N N . ARG A 1 242 ? -21.953 -13.141 -5.535 1 87.81 242 ARG A N 1
ATOM 1937 C CA . ARG A 1 242 ? -22.484 -14.266 -6.301 1 87.81 242 ARG A CA 1
ATOM 1938 C C . ARG A 1 242 ? -23.031 -13.805 -7.641 1 87.81 242 ARG A C 1
ATOM 1940 O O . ARG A 1 242 ? -23.016 -14.555 -8.625 1 87.81 242 ARG A O 1
ATOM 1947 N N . HIS A 1 243 ? -23.484 -12.57 -7.668 1 88.44 243 HIS A N 1
ATOM 1948 C CA . HIS A 1 243 ? -24.141 -12.07 -8.875 1 88.44 243 HIS A CA 1
ATOM 1949 C C . HIS A 1 243 ? -23.109 -11.766 -9.969 1 88.44 243 HIS A C 1
ATOM 1951 O O . HIS A 1 243 ? -23.469 -11.656 -11.141 1 88.44 243 HIS A O 1
ATOM 1957 N N . MET A 1 244 ? -21.906 -11.648 -9.602 1 87.12 244 MET A N 1
ATOM 1958 C CA . MET A 1 244 ? -20.859 -11.414 -10.602 1 87.12 244 MET A CA 1
ATOM 1959 C C . MET A 1 244 ? -20.656 -12.648 -11.469 1 87.12 244 MET A C 1
ATOM 1961 O O . MET A 1 244 ? -20.297 -12.523 -12.648 1 87.12 244 MET A O 1
ATOM 1965 N N . LEU A 1 245 ? -20.828 -13.805 -10.898 1 86.88 245 LEU A N 1
ATOM 1966 C CA . LEU A 1 245 ? -20.656 -15.047 -11.633 1 86.88 245 LEU A CA 1
ATOM 1967 C C . LEU A 1 245 ? -21.953 -15.492 -12.289 1 86.88 245 LEU A C 1
ATOM 1969 O O . LEU A 1 245 ? -21.938 -16.141 -13.336 1 86.88 245 LEU A O 1
ATOM 1973 N N . CYS A 1 246 ? -23.062 -15.094 -11.594 1 80.38 246 CYS A N 1
ATOM 1974 C CA . CYS A 1 246 ? -24.375 -15.523 -12.086 1 80.38 246 CYS A CA 1
ATOM 1975 C C . CYS A 1 246 ? -24.766 -14.727 -13.328 1 80.38 246 CYS A C 1
ATOM 1977 O O . CYS A 1 246 ? -25.531 -15.219 -14.164 1 80.38 246 CYS A O 1
ATOM 1979 N N . SER A 1 247 ? -24.344 -13.5 -13.367 1 79.06 247 SER A N 1
ATOM 1980 C CA . SER A 1 247 ? -24.656 -12.641 -14.5 1 79.06 247 SER A CA 1
ATOM 1981 C C . SER A 1 247 ? -23.406 -11.93 -15.023 1 79.06 247 SER A C 1
ATOM 1983 O O . SER A 1 247 ? -22.609 -11.414 -14.242 1 79.06 247 SER A O 1
ATOM 1985 N N . HIS A 1 248 ? -23.266 -12.016 -16.312 1 70.06 248 HIS A N 1
ATOM 1986 C CA . HIS A 1 248 ? -22.094 -11.414 -16.938 1 70.06 248 HIS A CA 1
ATOM 1987 C C . HIS A 1 248 ? -22.172 -9.891 -16.906 1 70.06 248 HIS A C 1
ATOM 1989 O O . HIS A 1 248 ? -21.156 -9.211 -17.109 1 70.06 248 HIS A O 1
ATOM 1995 N N . SER A 1 249 ? -23.266 -9.406 -16.453 1 76.62 249 SER A N 1
ATOM 1996 C CA . SER A 1 249 ? -23.484 -7.969 -16.594 1 76.62 249 SER A CA 1
ATOM 1997 C C . SER A 1 249 ? -23.266 -7.246 -15.266 1 76.62 249 SER A C 1
ATOM 1999 O O . SER A 1 249 ? -23.281 -6.016 -15.219 1 76.62 249 SER A O 1
ATOM 2001 N N . VAL A 1 250 ? -23 -7.996 -14.273 1 85.31 250 VAL A N 1
ATOM 2002 C CA . VAL A 1 250 ? -23.031 -7.363 -12.961 1 85.31 250 VAL A CA 1
ATOM 2003 C C . VAL A 1 250 ? -21.609 -7.293 -12.391 1 85.31 250 VAL A C 1
ATOM 2005 O O . VAL A 1 250 ? -20.859 -8.266 -12.453 1 85.31 250 VAL A O 1
ATOM 2008 N N . ARG A 1 251 ? -21.188 -6.141 -12.008 1 83.19 251 ARG A N 1
ATOM 2009 C CA . ARG A 1 251 ? -19.969 -5.945 -11.227 1 83.19 251 ARG A CA 1
ATOM 2010 C C . ARG A 1 251 ? -20.281 -5.375 -9.852 1 83.19 251 ARG A C 1
ATOM 2012 O O . ARG A 1 251 ? -21.156 -4.52 -9.711 1 83.19 251 ARG A O 1
ATOM 2019 N N . PHE A 1 252 ? -19.625 -5.906 -8.914 1 87.56 252 PHE A N 1
ATOM 2020 C CA . PHE A 1 252 ? -19.922 -5.523 -7.539 1 87.56 252 PHE A CA 1
ATOM 2021 C C . PHE A 1 252 ? -18.688 -4.938 -6.867 1 87.56 252 PHE A C 1
ATOM 2023 O O . PHE A 1 252 ? -17.562 -5.422 -7.07 1 87.56 252 PHE A O 1
ATOM 2030 N N . LYS A 1 253 ? -18.875 -3.855 -6.035 1 85.94 253 LYS A N 1
ATOM 2031 C CA . LYS A 1 253 ? -17.828 -3.293 -5.18 1 85.94 253 LYS A CA 1
ATOM 2032 C C . LYS A 1 253 ? -18.422 -2.75 -3.881 1 85.94 253 LYS A C 1
ATOM 2034 O O . LYS A 1 253 ? -19.484 -2.125 -3.885 1 85.94 253 LYS A O 1
ATOM 2039 N N . ARG A 1 254 ? -17.844 -3.105 -2.789 1 88.25 254 ARG A N 1
ATOM 2040 C CA . ARG A 1 254 ? -18.219 -2.51 -1.511 1 88.25 254 ARG A CA 1
ATOM 2041 C C . ARG A 1 254 ? -17.438 -1.222 -1.262 1 88.25 254 ARG A C 1
ATOM 2043 O O . ARG A 1 254 ? -16.219 -1.182 -1.442 1 88.25 254 ARG A O 1
ATOM 2050 N N . LEU A 1 255 ? -18.25 -0.166 -1.077 1 84.69 255 LEU A N 1
ATOM 2051 C CA . LEU A 1 255 ? -17.656 1.115 -0.724 1 84.69 255 LEU A CA 1
ATOM 2052 C C . LEU A 1 255 ? -18.062 1.534 0.687 1 84.69 255 LEU A C 1
ATOM 2054 O O . LEU A 1 255 ? -19.25 1.554 1.019 1 84.69 255 LEU A O 1
ATOM 2058 N N . CYS A 1 256 ? -17.328 1.479 1.693 1 80.75 256 CYS A N 1
ATOM 2059 C CA . CYS A 1 256 ? -17.625 1.799 3.086 1 80.75 256 CYS A CA 1
ATOM 2060 C C . CYS A 1 256 ? -17.734 3.307 3.291 1 80.75 256 CYS A C 1
ATOM 2062 O O . CYS A 1 256 ? -16.922 3.895 4.008 1 80.75 256 CYS A O 1
ATOM 2064 N N . PHE A 1 257 ? -18.828 3.914 2.727 1 78.56 257 PHE A N 1
ATOM 2065 C CA . PHE A 1 257 ? -19.047 5.34 2.932 1 78.56 257 PHE A CA 1
ATOM 2066 C C . PHE A 1 257 ? -19.641 5.605 4.309 1 78.56 257 PHE A C 1
ATOM 2068 O O . PHE A 1 257 ? -20.547 4.891 4.746 1 78.56 257 PHE A O 1
ATOM 2075 N N . PRO A 1 258 ? -19.109 6.559 4.98 1 76.5 258 PRO A N 1
ATOM 2076 C CA . PRO A 1 258 ? -19.641 6.832 6.32 1 76.5 258 PRO A CA 1
ATOM 2077 C C . PRO A 1 258 ? -21.094 7.32 6.289 1 76.5 258 PRO A C 1
ATOM 2079 O O . PRO A 1 258 ? -21.516 7.977 5.328 1 76.5 258 PRO A O 1
ATOM 2082 N N . LEU A 1 259 ? -21.875 7.031 7.293 1 70.38 259 LEU A N 1
ATOM 2083 C CA . LEU A 1 259 ? -23.281 7.418 7.402 1 70.38 259 LEU A CA 1
ATOM 2084 C C . LEU A 1 259 ? -23.422 8.938 7.504 1 70.38 259 LEU A C 1
ATOM 2086 O O . LEU A 1 259 ? -24.312 9.523 6.887 1 70.38 259 LEU A O 1
ATOM 2090 N N . GLU A 1 260 ? -22.594 9.609 8.312 1 68.5 260 GLU A N 1
ATOM 2091 C CA . GLU A 1 260 ? -22.766 11.039 8.523 1 68.5 260 GLU A CA 1
ATOM 2092 C C . GLU A 1 260 ? -21.578 11.828 7.961 1 68.5 260 GLU A C 1
ATOM 2094 O O . GLU A 1 260 ? -21.75 12.938 7.453 1 68.5 260 GLU A O 1
ATOM 2099 N N . ALA A 1 261 ? -20.438 11.359 7.859 1 76 261 ALA A N 1
ATOM 2100 C CA . ALA A 1 261 ? -19.25 12.102 7.449 1 76 261 ALA A CA 1
ATOM 2101 C C . ALA A 1 261 ? -18.938 11.867 5.973 1 76 261 ALA A C 1
ATOM 2103 O O . ALA A 1 261 ? -19.672 11.164 5.281 1 76 261 ALA A O 1
ATOM 2104 N N . SER A 1 262 ? -18.172 12.836 5.477 1 82.62 262 SER A N 1
ATOM 2105 C CA . SER A 1 262 ? -17.734 12.695 4.09 1 82.62 262 SER A CA 1
ATOM 2106 C C . SER A 1 262 ? -16.844 11.477 3.91 1 82.62 262 SER A C 1
ATOM 2108 O O . SER A 1 262 ? -16.156 11.062 4.848 1 82.62 262 SER A O 1
ATOM 2110 N N . PRO A 1 263 ? -16.906 10.906 2.74 1 84.75 263 PRO A N 1
ATOM 2111 C CA . PRO A 1 263 ? -16 9.781 2.471 1 84.75 263 PRO A CA 1
ATOM 2112 C C . PRO A 1 263 ? -14.531 10.188 2.48 1 84.75 263 PRO A C 1
ATOM 2114 O O . PRO A 1 263 ? -14.219 11.375 2.344 1 84.75 263 PRO A O 1
ATOM 2117 N N . THR A 1 264 ? -13.672 9.242 2.709 1 86.5 264 THR A N 1
ATOM 2118 C CA . THR A 1 264 ? -12.242 9.508 2.643 1 86.5 264 THR A CA 1
ATOM 2119 C C . THR A 1 264 ? -11.789 9.688 1.195 1 86.5 264 THR A C 1
ATOM 2121 O O . THR A 1 264 ? -12.484 9.273 0.267 1 86.5 264 THR A O 1
ATOM 2124 N N . ASP A 1 265 ? -10.672 10.297 1.011 1 88.38 265 ASP A N 1
ATOM 2125 C CA . ASP A 1 265 ? -10.148 10.508 -0.335 1 88.38 265 ASP A CA 1
ATOM 2126 C C . ASP A 1 265 ? -9.852 9.172 -1.018 1 88.38 265 ASP A C 1
ATOM 2128 O O . ASP A 1 265 ? -10.039 9.031 -2.227 1 88.38 265 ASP A O 1
ATOM 2132 N N . GLU A 1 266 ? -9.477 8.227 -0.289 1 85.44 266 GLU A N 1
ATOM 2133 C CA . GLU A 1 266 ? -9.164 6.906 -0.823 1 85.44 266 GLU A CA 1
ATOM 2134 C C . GLU A 1 266 ? -10.422 6.191 -1.291 1 85.44 266 GLU A C 1
ATOM 2136 O O . GLU A 1 266 ? -10.391 5.434 -2.266 1 85.44 266 GLU A O 1
ATOM 2141 N N . ASP A 1 267 ? -11.477 6.395 -0.573 1 83.88 267 ASP A N 1
ATOM 2142 C CA . ASP A 1 267 ? -12.758 5.82 -0.982 1 83.88 267 ASP A CA 1
ATOM 2143 C C . ASP A 1 267 ? -13.172 6.328 -2.363 1 83.88 267 ASP A C 1
ATOM 2145 O O . ASP A 1 267 ? -13.719 5.57 -3.168 1 83.88 267 ASP A O 1
ATOM 2149 N N . ILE A 1 268 ? -12.875 7.539 -2.568 1 87.25 268 ILE A N 1
ATOM 2150 C CA . ILE A 1 268 ? -13.25 8.156 -3.836 1 87.25 268 ILE A CA 1
ATOM 2151 C C . ILE A 1 268 ? -12.359 7.621 -4.953 1 87.25 268 ILE A C 1
ATOM 2153 O O . ILE A 1 268 ? -12.82 7.414 -6.078 1 87.25 268 ILE A O 1
ATOM 2157 N N . ASP A 1 269 ? -11.102 7.488 -4.629 1 87.69 269 ASP A N 1
ATOM 2158 C CA . ASP A 1 269 ? -10.203 6.871 -5.605 1 87.69 269 ASP A CA 1
ATOM 2159 C C . ASP A 1 269 ? -10.711 5.488 -6.012 1 87.69 269 ASP A C 1
ATOM 2161 O O . ASP A 1 269 ? -10.711 5.148 -7.199 1 87.69 269 ASP A O 1
ATOM 2165 N N . ASP A 1 270 ? -11.148 4.695 -5.062 1 83.31 270 ASP A N 1
ATOM 2166 C CA . ASP A 1 270 ? -11.688 3.363 -5.328 1 83.31 270 ASP A CA 1
ATOM 2167 C C . ASP A 1 270 ? -12.938 3.441 -6.191 1 83.31 270 ASP A C 1
ATOM 2169 O O . ASP A 1 270 ? -13.141 2.615 -7.086 1 83.31 270 ASP A O 1
ATOM 2173 N N . PHE A 1 271 ? -13.734 4.375 -5.879 1 82.56 271 PHE A N 1
ATOM 2174 C CA . PHE A 1 271 ? -14.961 4.594 -6.625 1 82.56 271 PHE A CA 1
ATOM 2175 C C . PHE A 1 271 ? -14.664 4.922 -8.086 1 82.56 271 PHE A C 1
ATOM 2177 O O . PHE A 1 271 ? -15.266 4.352 -8.992 1 82.56 271 PHE A O 1
ATOM 2184 N N . LEU A 1 272 ? -13.703 5.777 -8.258 1 80.62 272 LEU A N 1
ATOM 2185 C CA . LEU A 1 272 ? -13.352 6.219 -9.602 1 80.62 272 LEU A CA 1
ATOM 2186 C C . LEU A 1 272 ? -12.664 5.102 -10.375 1 80.62 272 LEU A C 1
ATOM 2188 O O . LEU A 1 272 ? -12.805 5.008 -11.602 1 80.62 272 LEU A O 1
ATOM 2192 N N . ASN A 1 273 ? -11.938 4.289 -9.719 1 77.31 273 ASN A N 1
ATOM 2193 C CA . ASN A 1 273 ? -11.219 3.191 -10.352 1 77.31 273 ASN A CA 1
ATOM 2194 C C . ASN A 1 273 ? -12.172 2.178 -10.977 1 77.31 273 ASN A C 1
ATOM 2196 O O . ASN A 1 273 ? -11.828 1.519 -11.961 1 77.31 273 ASN A O 1
ATOM 2200 N N . VAL A 1 274 ? -13.352 2.012 -10.398 1 74.94 274 VAL A N 1
ATOM 2201 C CA . VAL A 1 274 ? -14.344 1.086 -10.938 1 74.94 274 VAL A CA 1
ATOM 2202 C C . VAL A 1 274 ? -14.773 1.541 -12.328 1 74.94 274 VAL A C 1
ATOM 2204 O O . VAL A 1 274 ? -14.969 0.716 -13.227 1 74.94 274 VAL A O 1
ATOM 2207 N N . PHE A 1 275 ? -14.82 2.83 -12.469 1 69.5 275 PHE A N 1
ATOM 2208 C CA . PHE A 1 275 ? -15.258 3.379 -13.75 1 69.5 275 PHE A CA 1
ATOM 2209 C C . PHE A 1 275 ? -14.141 3.299 -14.781 1 69.5 275 PHE A C 1
ATOM 2211 O O . PHE A 1 275 ? -14.398 3.084 -15.969 1 69.5 275 PHE A O 1
ATOM 2218 N N . LYS A 1 276 ? -12.945 3.486 -14.297 1 68.06 276 LYS A N 1
ATOM 2219 C CA . LYS A 1 276 ? -11.805 3.412 -15.211 1 68.06 276 LYS A CA 1
ATOM 2220 C C . LYS A 1 276 ? -11.664 2.014 -15.805 1 68.06 276 LYS A C 1
ATOM 2222 O O . LYS A 1 276 ? -11.344 1.863 -16.984 1 68.06 276 LYS A O 1
ATOM 2227 N N . GLU A 1 277 ? -11.93 1.037 -14.953 1 63.75 277 GLU A N 1
ATOM 2228 C CA . GLU A 1 277 ? -11.789 -0.352 -15.383 1 63.75 277 GLU A CA 1
ATOM 2229 C C . GLU A 1 277 ? -12.891 -0.746 -16.359 1 63.75 277 GLU A C 1
ATOM 2231 O O . GLU A 1 277 ? -12.68 -1.566 -17.25 1 63.75 277 GLU A O 1
ATOM 2236 N N . GLN A 1 278 ? -14.07 -0.308 -16.125 1 55.78 278 GLN A N 1
ATOM 2237 C CA . GLN A 1 278 ? -15.227 -0.648 -16.953 1 55.78 278 GLN A CA 1
ATOM 2238 C C . GLN A 1 278 ? -15.07 -0.101 -18.359 1 55.78 278 GLN A C 1
ATOM 2240 O O . GLN A 1 278 ? -15.453 -0.758 -19.344 1 55.78 278 GLN A O 1
ATOM 2245 N N . GLU A 1 279 ? -14.703 1.106 -18.375 1 48.69 279 GLU A N 1
ATOM 2246 C CA . GLU A 1 279 ? -14.562 1.691 -19.703 1 48.69 279 GLU A CA 1
ATOM 2247 C C . GLU A 1 279 ? -13.641 0.848 -20.578 1 48.69 279 GLU A C 1
ATOM 2249 O O . GLU A 1 279 ? -13.844 0.759 -21.797 1 48.69 279 GLU A O 1
ATOM 2254 N N . CYS A 1 280 ? -12.766 0.138 -19.938 1 43.62 280 CYS A N 1
ATOM 2255 C CA . CYS A 1 280 ? -11.805 -0.689 -20.656 1 43.62 280 CYS A CA 1
ATOM 2256 C C . CYS A 1 280 ? -12.477 -1.925 -21.25 1 43.62 280 CYS A C 1
ATOM 2258 O O . CYS A 1 280 ? -12.125 -2.369 -22.344 1 43.62 280 CYS A O 1
ATOM 2260 N N . SER A 1 281 ? -13.367 -2.498 -20.391 1 43.31 281 SER A N 1
ATOM 2261 C CA . SER A 1 281 ? -13.984 -3.738 -20.859 1 43.31 281 SER A CA 1
ATOM 2262 C C . SER A 1 281 ? -15 -3.477 -21.969 1 43.31 281 SER A C 1
ATOM 2264 O O . SER A 1 281 ? -15.164 -4.297 -22.859 1 43.31 281 SER A O 1
ATOM 2266 N N . THR A 1 282 ? -15.656 -2.334 -21.906 1 41.81 282 THR A N 1
ATOM 2267 C CA . THR A 1 282 ? -16.75 -2.064 -22.828 1 41.81 282 THR A CA 1
ATOM 2268 C C . THR A 1 282 ? -16.234 -1.491 -24.141 1 41.81 282 THR A C 1
ATOM 2270 O O . THR A 1 282 ? -16.969 -1.41 -25.125 1 41.81 282 THR A O 1
ATOM 2273 N N . LYS A 1 283 ? -15.109 -0.713 -24.141 1 41 283 LYS A N 1
ATOM 2274 C CA . LYS A 1 283 ? -14.734 -0.143 -25.438 1 41 283 LYS A CA 1
ATOM 2275 C C . LYS A 1 283 ? -14.352 -1.235 -26.438 1 41 283 LYS A C 1
ATOM 2277 O O . LYS A 1 283 ? -14.086 -0.952 -27.609 1 41 283 LYS A O 1
ATOM 2282 N N . LYS A 1 284 ? -13.891 -2.352 -26.031 1 38.34 284 LYS A N 1
ATOM 2283 C CA . LYS A 1 284 ? -13.602 -3.252 -27.156 1 38.34 284 LYS A CA 1
ATOM 2284 C C . LYS A 1 284 ? -14.797 -3.344 -28.094 1 38.34 284 LYS A C 1
ATOM 2286 O O . LYS A 1 284 ? -14.617 -3.426 -29.312 1 38.34 284 LYS A O 1
ATOM 2291 N N . THR A 1 285 ? -16.016 -3.559 -27.484 1 33.72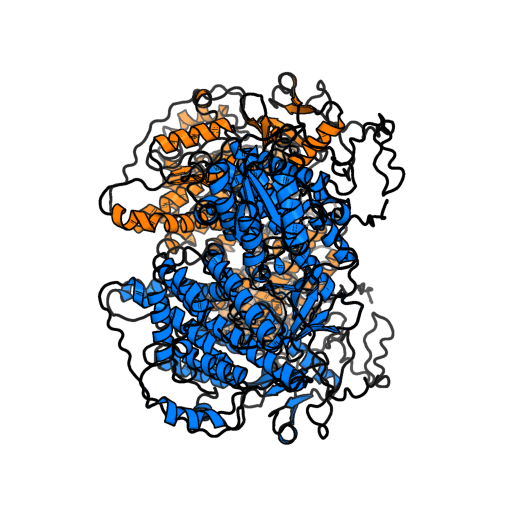 285 THR A N 1
ATOM 2292 C CA . THR A 1 285 ? -17.109 -3.74 -28.438 1 33.72 285 THR A CA 1
ATOM 2293 C C . THR A 1 285 ? -17.594 -2.393 -28.953 1 33.72 285 THR A C 1
ATOM 2295 O O . THR A 1 285 ? -17.891 -2.254 -30.141 1 33.72 285 THR A O 1
ATOM 2298 N N . HIS A 1 286 ? -17.938 -1.478 -27.938 1 31.36 286 HIS A N 1
ATOM 2299 C CA . HIS A 1 286 ? -18.812 -0.392 -28.344 1 31.36 286 HIS A CA 1
ATOM 2300 C C . HIS A 1 286 ? -18.031 0.819 -28.812 1 31.36 286 HIS A C 1
ATOM 2302 O O . HIS A 1 286 ? -18.609 1.833 -29.203 1 31.36 286 HIS A O 1
ATOM 2308 N N . LEU A 1 287 ? -16.797 1.007 -28.609 1 31.34 287 LEU A N 1
ATOM 2309 C CA . LEU A 1 287 ? -16.359 2.248 -29.234 1 31.34 287 LEU A CA 1
ATOM 2310 C C . LEU A 1 287 ? -16.531 2.172 -30.75 1 31.34 287 LEU A C 1
ATOM 2312 O O . LEU A 1 287 ? -16.688 3.201 -31.422 1 31.34 287 LEU A O 1
ATOM 2316 N N . ALA A 1 288 ? -16.25 1.071 -31.375 1 29.78 288 ALA A N 1
ATOM 2317 C CA . ALA A 1 288 ? -16.594 1.069 -32.781 1 29.78 288 ALA A CA 1
ATOM 2318 C C . ALA A 1 288 ? -18.094 1.344 -33 1 29.78 288 ALA A C 1
ATOM 2320 O O . ALA A 1 288 ? -18.484 1.955 -34 1 29.78 288 ALA A O 1
ATOM 2321 N N . ARG A 1 289 ? -19 0.573 -32.312 1 28.59 289 ARG A N 1
ATOM 2322 C CA . ARG A 1 289 ? -20.406 0.846 -32.594 1 28.59 289 ARG A CA 1
ATOM 2323 C C . ARG A 1 289 ? -20.859 2.139 -31.906 1 28.59 289 ARG A C 1
ATOM 2325 O O . ARG A 1 289 ? -22 2.561 -32.062 1 28.59 289 ARG A O 1
ATOM 2332 N N . ARG A 1 290 ? -20.078 2.566 -30.953 1 32.28 290 ARG A N 1
ATOM 2333 C CA . ARG A 1 290 ? -20.562 3.803 -30.344 1 32.28 290 ARG A CA 1
ATOM 2334 C C . ARG A 1 290 ? -20.438 4.973 -31.312 1 32.28 290 ARG A C 1
ATOM 2336 O O . ARG A 1 290 ? -20.969 6.055 -31.062 1 32.28 290 ARG A O 1
ATOM 2343 N N . ALA A 1 291 ? -19.484 5.082 -32.156 1 29.97 291 ALA A N 1
ATOM 2344 C CA . ALA A 1 291 ? -19.672 6.234 -33.031 1 29.97 291 ALA A CA 1
ATOM 2345 C C . ALA A 1 291 ? -21.062 6.223 -33.656 1 29.97 291 ALA A C 1
ATOM 2347 O O . ALA A 1 291 ? -21.594 7.27 -34.031 1 29.97 291 ALA A O 1
ATOM 2348 N N . LYS A 1 292 ? -21.5 5.082 -34.25 1 29.45 292 LYS A N 1
ATOM 2349 C CA . LYS A 1 292 ? -22.75 5.285 -34.969 1 29.45 292 LYS A CA 1
ATOM 2350 C C . LYS A 1 292 ? -23.906 5.504 -34 1 29.45 292 LYS A C 1
ATOM 2352 O O . LYS A 1 292 ? -24.719 6.418 -34.188 1 29.45 292 LYS A O 1
ATOM 2357 N N . ASN A 1 293 ? -24.547 4.301 -33.406 1 27.92 293 ASN A N 1
ATOM 2358 C CA . ASN A 1 293 ? -25.844 4.461 -32.75 1 27.92 293 ASN A CA 1
ATOM 2359 C C . ASN A 1 293 ? -25.688 4.887 -31.281 1 27.92 293 ASN A C 1
ATOM 2361 O O . ASN A 1 293 ? -24.875 4.32 -30.547 1 27.92 293 ASN A O 1
ATOM 2365 N N . GLY A 1 294 ? -25.594 6.102 -30.688 1 29.22 294 GLY A N 1
ATOM 2366 C CA . GLY A 1 294 ? -25.797 6.859 -29.469 1 29.22 294 GLY A CA 1
ATOM 2367 C C . GLY A 1 294 ? -25.781 5.996 -28.219 1 29.22 294 GLY A C 1
ATOM 2368 O O . GLY A 1 294 ? -26.359 6.363 -27.203 1 29.22 294 GLY A O 1
ATOM 2369 N N . SER A 1 295 ? -25.641 4.766 -28.266 1 29.3 295 SER A N 1
ATOM 2370 C CA . SER A 1 295 ? -25.984 3.98 -27.094 1 29.3 295 SER A CA 1
ATOM 2371 C C . SER A 1 295 ? -24.984 4.215 -25.953 1 29.3 295 SER A C 1
ATOM 2373 O O . SER A 1 295 ? -23.781 4.098 -26.156 1 29.3 295 SER A O 1
ATOM 2375 N N . PHE A 1 296 ? -25.359 5.059 -25.016 1 29.19 296 PHE A N 1
ATOM 2376 C CA . PHE A 1 296 ? -24.812 5.504 -23.734 1 29.19 296 PHE A CA 1
ATOM 2377 C C . PHE A 1 296 ? -24.469 4.316 -22.844 1 29.19 296 PHE A C 1
ATOM 2379 O O . PHE A 1 296 ? -25.156 3.285 -22.891 1 29.19 296 PHE A O 1
ATOM 2386 N N . LEU A 1 297 ? -23.328 4.043 -22.641 1 33.97 297 LEU A N 1
ATOM 2387 C CA . LEU A 1 297 ? -22.891 3.166 -21.562 1 33.97 297 LEU A CA 1
ATOM 2388 C C . LEU A 1 297 ? -23.609 3.502 -20.266 1 33.97 297 LEU A C 1
ATOM 2390 O O . LEU A 1 297 ? -23.578 4.648 -19.812 1 33.97 297 LEU A O 1
ATOM 2394 N N . THR A 1 298 ? -24.844 2.904 -19.953 1 32.66 298 THR A N 1
ATOM 2395 C CA . THR A 1 298 ? -25.641 3.105 -18.75 1 32.66 298 THR A CA 1
ATOM 2396 C C . THR A 1 298 ? -24.938 2.512 -17.531 1 32.66 298 THR A C 1
ATOM 2398 O O . THR A 1 298 ? -24.562 1.335 -17.531 1 32.66 298 THR A O 1
ATOM 2401 N N . ILE A 1 299 ? -24.078 3.262 -16.875 1 37.53 299 ILE A N 1
ATOM 2402 C CA . ILE A 1 299 ? -23.516 2.922 -15.57 1 37.53 299 ILE A CA 1
ATOM 2403 C C . ILE A 1 299 ? -24.594 2.963 -14.5 1 37.53 299 ILE A C 1
ATOM 2405 O O . ILE A 1 299 ? -25.297 3.973 -14.344 1 37.53 299 ILE A O 1
ATOM 2409 N N . PHE A 1 300 ? -25.25 1.772 -14.086 1 39.5 300 PHE A N 1
ATOM 2410 C CA . PHE A 1 300 ? -26.203 1.733 -13 1 39.5 300 PHE A CA 1
ATOM 2411 C C . PHE A 1 300 ? -25.5 1.613 -11.656 1 39.5 300 PHE A C 1
ATOM 2413 O O . PHE A 1 300 ? -24.578 0.812 -11.5 1 39.5 300 PHE A O 1
ATOM 2420 N N . LEU A 1 301 ? -25.422 2.678 -10.867 1 38.47 301 LEU A N 1
ATOM 2421 C CA . LEU A 1 301 ? -24.891 2.639 -9.516 1 38.47 301 LEU A CA 1
ATOM 2422 C C . LEU A 1 301 ? -25.969 2.277 -8.508 1 38.47 301 LEU A C 1
ATOM 2424 O O . LEU A 1 301 ? -27 2.943 -8.438 1 38.47 301 LEU A O 1
ATOM 2428 N N . LEU A 1 302 ? -26.219 0.927 -8.141 1 35.84 302 LEU A N 1
ATOM 2429 C CA . LEU A 1 302 ? -27.172 0.62 -7.086 1 35.84 302 LEU A CA 1
ATOM 2430 C C . LEU A 1 302 ? -26.547 0.799 -5.711 1 35.84 302 LEU A C 1
ATOM 2432 O O . LEU A 1 302 ? -25.484 0.222 -5.426 1 35.84 302 LEU A O 1
ATOM 2436 N N . LYS A 1 303 ? -26.828 1.874 -4.883 1 37.72 303 LYS A N 1
ATOM 2437 C CA . LYS A 1 303 ? -26.375 2.143 -3.52 1 37.72 303 LYS A CA 1
ATOM 2438 C C . LYS A 1 303 ? -27.344 1.567 -2.492 1 37.72 303 LYS A C 1
ATOM 2440 O O . LYS A 1 303 ? -28.547 1.809 -2.566 1 37.72 303 LYS A O 1
ATOM 2445 N N . MET A 1 304 ? -27.016 0.519 -1.762 1 36.25 304 MET A N 1
ATOM 2446 C CA . MET A 1 304 ? -27.844 -0.096 -0.729 1 36.25 304 MET A CA 1
ATOM 2447 C C . MET A 1 304 ? -27.609 0.574 0.622 1 36.25 304 MET A C 1
ATOM 2449 O O . MET A 1 304 ? -26.469 0.709 1.069 1 36.25 304 MET A O 1
ATOM 2453 N N . CYS A 1 305 ? -28.391 1.527 1.129 1 36.09 305 CYS A N 1
ATOM 2454 C CA . CYS A 1 305 ? -28.281 2.076 2.477 1 36.09 305 CYS A CA 1
ATOM 2455 C C . CYS A 1 305 ? -29.281 1.402 3.414 1 36.09 305 CYS A C 1
ATOM 2457 O O . CYS A 1 305 ? -30.25 0.792 2.961 1 36.09 305 CYS A O 1
ATOM 2459 N N . ARG A 1 306 ? -29 1.062 4.695 1 36.06 306 ARG A N 1
ATOM 2460 C CA . ARG A 1 306 ? -29.906 0.587 5.73 1 36.06 306 ARG A CA 1
ATOM 2461 C C . ARG A 1 306 ? -31.109 1.52 5.879 1 36.06 306 ARG A C 1
ATOM 2463 O O . ARG A 1 306 ? -30.953 2.74 5.934 1 36.06 306 ARG A O 1
ATOM 2470 N N . ILE A 1 307 ? -32.344 0.972 5.539 1 33.34 307 ILE A N 1
ATOM 2471 C CA . ILE A 1 307 ? -33.531 1.757 5.836 1 33.34 307 ILE A CA 1
ATOM 2472 C C . ILE A 1 307 ? -33.875 1.631 7.32 1 33.34 307 ILE A C 1
ATOM 2474 O O . ILE A 1 307 ? -34.094 0.527 7.82 1 33.34 307 ILE A O 1
ATOM 2478 N N . VAL A 1 308 ? -33.469 2.252 8.188 1 29.02 308 VAL A N 1
ATOM 2479 C CA . VAL A 1 308 ? -34 2.191 9.539 1 29.02 308 VAL A CA 1
ATOM 2480 C C . VAL A 1 308 ? -35.469 2.684 9.531 1 29.02 308 VAL A C 1
ATOM 2482 O O . VAL A 1 308 ? -35.781 3.672 8.875 1 29.02 308 VAL A O 1
ATOM 2485 N N . LYS A 1 309 ? -36.438 1.794 9.984 1 27.45 309 LYS A N 1
ATOM 2486 C CA . LYS A 1 309 ? -37.875 1.979 10.242 1 27.45 309 LYS A CA 1
ATOM 2487 C C . LYS A 1 309 ? -38.156 3.35 10.852 1 27.45 309 LYS A C 1
ATOM 2489 O O . LYS A 1 309 ? -37.844 3.584 12.023 1 27.45 309 LYS A O 1
ATOM 2494 N N . GLN A 1 310 ? -38.094 4.398 10.438 1 26.5 310 GLN A N 1
ATOM 2495 C CA . GLN A 1 310 ? -38.906 5.355 11.156 1 26.5 310 GLN A CA 1
ATOM 2496 C C . GLN A 1 310 ? -40.406 5.047 10.969 1 26.5 310 GLN A C 1
ATOM 2498 O O . GLN A 1 310 ? -40.812 4.602 9.898 1 26.5 310 GLN A O 1
ATOM 2503 N N . MET A 1 311 ? -41.375 4.828 12.125 1 24.23 311 MET A N 1
ATOM 2504 C CA . MET A 1 311 ? -42.844 4.684 12.234 1 24.23 311 MET A CA 1
ATOM 2505 C C . MET A 1 311 ? -43.562 5.531 11.188 1 24.23 311 MET A C 1
ATOM 2507 O O . MET A 1 311 ? -44.719 5.297 10.883 1 24.23 311 MET A O 1
ATOM 2511 N N . ASN A 1 312 ? -43.438 6.969 11.234 1 22.53 312 ASN A N 1
ATOM 2512 C CA . ASN A 1 312 ? -44.594 7.715 10.812 1 22.53 312 ASN A CA 1
ATOM 2513 C C . ASN A 1 312 ? -44.906 7.488 9.336 1 22.53 312 ASN A C 1
ATOM 2515 O O . ASN A 1 312 ? -44 7.238 8.539 1 22.53 312 ASN A O 1
ATOM 2519 N N . ARG A 1 313 ? -46.312 7.285 8.969 1 22.55 313 ARG A N 1
ATOM 2520 C CA . ARG A 1 313 ? -47.219 7.059 7.863 1 22.55 313 ARG A CA 1
ATOM 2521 C C . ARG A 1 313 ? -46.938 8.008 6.707 1 22.55 313 ARG A C 1
ATOM 2523 O O . ARG A 1 313 ? -47.781 8.18 5.816 1 22.55 313 ARG A O 1
ATOM 2530 N N . THR A 1 314 ? -46.125 9.047 6.809 1 23.66 314 THR A N 1
ATOM 2531 C CA . THR A 1 314 ? -46.469 9.945 5.711 1 23.66 314 THR A CA 1
ATOM 2532 C C . THR A 1 314 ? -46.406 9.211 4.371 1 23.66 314 THR A C 1
ATOM 2534 O O . THR A 1 314 ? -45.656 8.227 4.234 1 23.66 314 THR A O 1
ATOM 2537 N N . THR A 1 315 ? -47.531 9.477 3.549 1 22.2 315 THR A N 1
ATOM 2538 C CA . THR A 1 315 ? -47.969 9.094 2.211 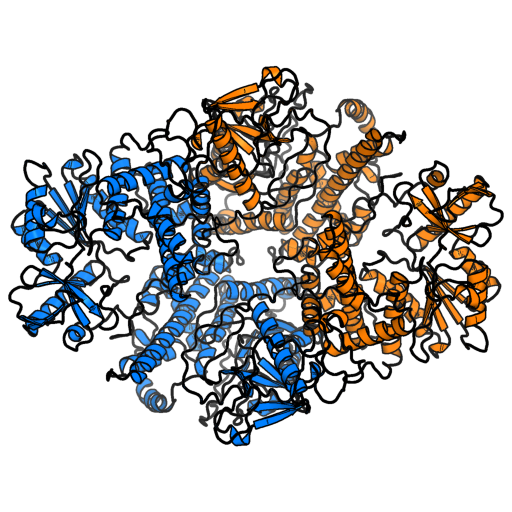1 22.2 315 THR A CA 1
ATOM 2539 C C . THR A 1 315 ? -46.844 9.25 1.205 1 22.2 315 THR A C 1
ATOM 2541 O O . THR A 1 315 ? -46.094 10.242 1.239 1 22.2 315 THR A O 1
ATOM 2544 N N . PRO A 1 316 ? -46.531 8.234 0.594 1 24.52 316 PRO A N 1
ATOM 2545 C CA . PRO A 1 316 ? -45.562 8.055 -0.495 1 24.52 316 PRO A CA 1
ATOM 2546 C C . PRO A 1 316 ? -45.844 8.992 -1.673 1 24.52 316 PRO A C 1
ATOM 2548 O O . PRO A 1 316 ? -46.844 8.852 -2.367 1 24.52 316 PRO A O 1
ATOM 2551 N N . ARG A 1 317 ? -46.062 10.43 -1.534 1 22.53 317 ARG A N 1
ATOM 2552 C CA . ARG A 1 317 ? -46.375 11.07 -2.805 1 22.53 317 ARG A CA 1
ATOM 2553 C C . ARG A 1 317 ? -45.375 10.664 -3.891 1 22.53 317 ARG A C 1
ATOM 2555 O O . ARG A 1 317 ? -44.188 10.547 -3.631 1 22.53 317 ARG A O 1
ATOM 2562 N N . MET A 1 318 ? -45.969 10.031 -4.969 1 21.83 318 MET A N 1
ATOM 2563 C CA . MET A 1 318 ? -45.531 9.547 -6.277 1 21.83 318 MET A CA 1
ATOM 2564 C C . MET A 1 318 ? -44.844 10.656 -7.059 1 21.83 318 MET A C 1
ATOM 2566 O O . MET A 1 318 ? -45.5 11.633 -7.461 1 21.83 318 MET A O 1
ATOM 2570 N N . PHE A 1 319 ? -43.938 11.258 -6.547 1 23.31 319 PHE A N 1
ATOM 2571 C CA . PHE A 1 319 ? -43.406 12.344 -7.355 1 23.31 319 PHE A CA 1
ATOM 2572 C C . PHE A 1 319 ? -43 11.844 -8.742 1 23.31 319 PHE A C 1
ATOM 2574 O O . PHE A 1 319 ? -42.562 10.703 -8.891 1 23.31 319 PHE A O 1
ATOM 2581 N N . ASN A 1 320 ? -43.562 12.57 -9.836 1 18.8 320 ASN A N 1
ATOM 2582 C CA . ASN A 1 320 ? -43.469 12.625 -11.297 1 18.8 320 ASN A CA 1
ATOM 2583 C C . ASN A 1 320 ? -42.031 12.656 -11.781 1 18.8 320 ASN A C 1
ATOM 2585 O O . ASN A 1 320 ? -41.125 13.141 -11.07 1 18.8 320 ASN A O 1
ATOM 2589 N N . GLN A 1 321 ? -41.812 11.953 -12.883 1 21.5 321 GLN A N 1
ATOM 2590 C CA . GLN A 1 321 ? -40.781 11.383 -13.75 1 21.5 321 GLN A CA 1
ATOM 2591 C C . GLN A 1 321 ? -40.031 12.477 -14.516 1 21.5 321 GLN A C 1
ATOM 2593 O O . GLN A 1 321 ? -39.594 12.258 -15.641 1 21.5 321 GLN A O 1
ATOM 2598 N N . ALA A 1 322 ? -39.594 13.602 -14 1 20.47 322 ALA A N 1
ATOM 2599 C CA . ALA A 1 322 ? -39.062 14.523 -15 1 20.47 322 ALA A CA 1
ATOM 2600 C C . ALA A 1 322 ? -37.844 13.93 -15.703 1 20.47 322 ALA A C 1
ATOM 2602 O O . ALA A 1 322 ? -37.062 13.203 -15.086 1 20.47 322 ALA A O 1
ATOM 2603 N N . THR A 1 323 ? -37.969 13.797 -17.078 1 21.53 323 THR A N 1
ATOM 2604 C CA . THR A 1 323 ? -37.156 13.328 -18.203 1 21.53 323 THR A CA 1
ATOM 2605 C C . THR A 1 323 ? -35.969 14.258 -18.422 1 21.53 323 THR A C 1
ATOM 2607 O O . THR A 1 323 ? -36.125 15.453 -18.688 1 21.53 323 THR A O 1
ATOM 2610 N N . ILE A 1 324 ? -35.156 14.578 -17.547 1 24.22 324 ILE A N 1
ATOM 2611 C CA . ILE A 1 324 ? -34.25 15.602 -18.031 1 24.22 324 ILE A CA 1
ATOM 2612 C C . ILE A 1 324 ? -33.344 15.016 -19.125 1 24.22 324 ILE A C 1
ATOM 2614 O O . ILE A 1 324 ? -32.625 14.039 -18.891 1 24.22 324 ILE A O 1
ATOM 2618 N N . ILE A 1 325 ? -33.812 15.219 -20.375 1 22.2 325 ILE A N 1
ATOM 2619 C CA . ILE A 1 325 ? -33.219 15.031 -21.688 1 22.2 325 ILE A CA 1
ATOM 2620 C C . ILE A 1 325 ? -31.984 15.93 -21.812 1 22.2 325 ILE A C 1
ATOM 2622 O O . ILE A 1 325 ? -32.094 17.156 -21.75 1 22.2 325 ILE A O 1
ATOM 2626 N N . PHE A 1 326 ? -30.953 15.641 -21.125 1 24.7 326 PHE A N 1
ATOM 2627 C CA . PHE A 1 326 ? -29.828 16.547 -21.359 1 24.7 326 PHE A CA 1
ATOM 2628 C C . PHE A 1 326 ? -29.391 16.484 -22.828 1 24.7 326 PHE A C 1
ATOM 2630 O O . PHE A 1 326 ? -29.266 15.398 -23.391 1 24.7 326 PHE A O 1
ATOM 2637 N N . ARG A 1 327 ? -29.875 17.438 -23.641 1 22.64 327 ARG A N 1
ATOM 2638 C CA . ARG A 1 327 ? -29.422 17.734 -24.984 1 22.64 327 ARG A CA 1
ATOM 2639 C C . ARG A 1 327 ? -27.891 17.719 -25.062 1 22.64 327 ARG A C 1
ATOM 2641 O O . ARG A 1 327 ? -27.219 18.297 -24.203 1 22.64 327 ARG A O 1
ATOM 2648 N N . PRO A 1 328 ? -27.297 16.859 -26 1 26.39 328 PRO A N 1
ATOM 2649 C CA . PRO A 1 328 ? -25.953 16.75 -26.578 1 26.39 328 PRO A CA 1
ATOM 2650 C C . PRO A 1 328 ? -25.375 18.094 -27.016 1 26.39 328 PRO A C 1
ATOM 2652 O O . PRO A 1 328 ? -24.438 18.156 -27.797 1 26.39 328 PRO A O 1
ATOM 2655 N N . ARG A 1 329 ? -25.672 19.234 -26.594 1 24.88 329 ARG A N 1
ATOM 2656 C CA . ARG A 1 329 ? -25.016 20.219 -27.469 1 24.88 329 ARG A CA 1
ATOM 2657 C C . ARG A 1 329 ? -23.516 19.984 -27.516 1 24.88 329 ARG A C 1
ATOM 2659 O O . ARG A 1 329 ? -22.953 19.312 -26.656 1 24.88 329 ARG A O 1
ATOM 2666 N N . LYS A 1 330 ? -22.609 21.109 -27.969 1 26.88 330 LYS A N 1
ATOM 2667 C CA . LYS A 1 330 ? -21.297 21.109 -28.609 1 26.88 330 LYS A CA 1
ATOM 2668 C C . LYS A 1 330 ? -20.266 20.406 -27.734 1 26.88 330 LYS A C 1
ATOM 2670 O O . LYS A 1 330 ? -19.484 19.594 -28.234 1 26.88 330 LYS A O 1
ATOM 2675 N N . ASN A 1 331 ? -19.703 21.109 -26.547 1 26.09 331 ASN A N 1
ATOM 2676 C CA . ASN A 1 331 ? -18.391 20.75 -26.031 1 26.09 331 ASN A CA 1
ATOM 2677 C C . ASN A 1 331 ? -18.453 19.547 -25.109 1 26.09 331 ASN A C 1
ATOM 2679 O O . ASN A 1 331 ? -19.25 19.516 -24.172 1 26.09 331 ASN A O 1
ATOM 2683 N N . ALA A 1 332 ? -18.125 18.266 -25.453 1 29.77 332 ALA A N 1
ATOM 2684 C CA . ALA A 1 332 ? -18.062 16.859 -25.062 1 29.77 332 ALA A CA 1
ATOM 2685 C C . ALA A 1 332 ? -17.672 16.719 -23.594 1 29.77 332 ALA A C 1
ATOM 2687 O O . ALA A 1 332 ? -17.953 15.695 -22.969 1 29.77 332 ALA A O 1
ATOM 2688 N N . HIS A 1 333 ? -16.797 17.516 -23.031 1 29.59 333 HIS A N 1
ATOM 2689 C CA . HIS A 1 333 ? -16.109 17.344 -21.75 1 29.59 333 HIS A CA 1
ATOM 2690 C C . HIS A 1 333 ? -17.094 17.375 -20.578 1 29.59 333 HIS A C 1
ATOM 2692 O O . HIS A 1 333 ? -16.859 16.766 -19.547 1 29.59 333 HIS A O 1
ATOM 2698 N N . GLN A 1 334 ? -18.125 18.203 -20.656 1 30.19 334 GLN A N 1
ATOM 2699 C CA . GLN A 1 334 ? -18.953 18.516 -19.5 1 30.19 334 GLN A CA 1
ATOM 2700 C C . GLN A 1 334 ? -19.922 17.375 -19.188 1 30.19 334 GLN A C 1
ATOM 2702 O O . GLN A 1 334 ? -20.547 17.359 -18.125 1 30.19 334 GLN A O 1
ATOM 2707 N N . LYS A 1 335 ? -20.281 16.453 -20.062 1 34.72 335 LYS A N 1
ATOM 2708 C CA . LYS A 1 335 ? -21.359 15.477 -19.906 1 34.72 335 LYS A CA 1
ATOM 2709 C C . LYS A 1 335 ? -20.938 14.336 -18.984 1 34.72 335 LYS A C 1
ATOM 2711 O O . LYS A 1 335 ? -21.781 13.758 -18.281 1 34.72 335 LYS A O 1
ATOM 2716 N N . THR A 1 336 ? -19.719 13.953 -18.969 1 33.41 336 THR A N 1
ATOM 2717 C CA . THR A 1 336 ? -19.281 12.75 -18.266 1 33.41 336 THR A CA 1
ATOM 2718 C C . THR A 1 336 ? -19.062 13.039 -16.781 1 33.41 336 THR A C 1
ATOM 2720 O O . THR A 1 336 ? -19.156 12.141 -15.953 1 33.41 336 THR A O 1
ATOM 2723 N N . ILE A 1 337 ? -18.828 14.281 -16.375 1 34 337 ILE A N 1
ATOM 2724 C CA . ILE A 1 337 ? -18.453 14.594 -15 1 34 337 ILE A CA 1
ATOM 2725 C C . ILE A 1 337 ? -19.703 14.531 -14.109 1 34 337 ILE A C 1
ATOM 2727 O O . ILE A 1 337 ? -19.625 14.117 -12.953 1 34 337 ILE A O 1
ATOM 2731 N N . ILE A 1 338 ? -20.891 14.711 -14.711 1 34.97 338 ILE A N 1
ATOM 2732 C CA . ILE A 1 338 ? -22.109 14.914 -13.938 1 34.97 338 ILE A CA 1
ATOM 2733 C C . ILE A 1 338 ? -22.562 13.586 -13.328 1 34.97 338 ILE A C 1
ATOM 2735 O O . ILE A 1 338 ? -22.891 13.516 -12.141 1 34.97 338 ILE A O 1
ATOM 2739 N N . PRO A 1 339 ? -22.453 12.555 -14.125 1 35.81 339 PRO A N 1
ATOM 2740 C CA . PRO A 1 339 ? -22.938 11.312 -13.516 1 35.81 339 PRO A CA 1
ATOM 2741 C C . PRO A 1 339 ? -22.078 10.852 -12.344 1 35.81 339 PRO A C 1
ATOM 2743 O O . PRO A 1 339 ? -22.594 10.328 -11.359 1 35.81 339 PRO A O 1
ATOM 2746 N N . MET A 1 340 ? -20.906 11.18 -12.359 1 35 340 MET A N 1
ATOM 2747 C CA . MET A 1 340 ? -20.031 10.758 -11.273 1 35 340 MET A CA 1
ATOM 2748 C C . MET A 1 340 ? -20.312 11.555 -10.008 1 35 340 MET A C 1
ATOM 2750 O O . MET A 1 340 ? -20.391 10.984 -8.914 1 35 340 MET A O 1
ATOM 2754 N N . THR A 1 341 ? -20.438 12.867 -10.188 1 37.09 341 THR A N 1
ATOM 2755 C CA . THR A 1 341 ? -20.734 13.727 -9.047 1 37.09 341 THR A CA 1
ATOM 2756 C C . THR A 1 341 ? -22.109 13.391 -8.469 1 37.09 341 THR A C 1
ATOM 2758 O O . THR A 1 341 ? -22.297 13.383 -7.246 1 37.09 341 THR A O 1
ATOM 2761 N N . LEU A 1 342 ? -22.969 13.023 -9.391 1 37.69 342 LEU A N 1
ATOM 2762 C CA . LEU A 1 342 ? -24.312 12.695 -8.961 1 37.69 342 LEU A CA 1
ATOM 2763 C C . LEU A 1 342 ? -24.328 11.391 -8.18 1 37.69 342 LEU A C 1
ATOM 2765 O O . LEU A 1 342 ? -25.047 11.273 -7.172 1 37.69 342 LEU A O 1
ATOM 2769 N N . SER A 1 343 ? -23.562 10.5 -8.688 1 37.41 343 SER A N 1
ATOM 2770 C CA . SER A 1 343 ? -23.5 9.211 -7.996 1 37.41 343 SER A CA 1
ATOM 2771 C C . SER A 1 343 ? -22.922 9.367 -6.594 1 37.41 343 SER A C 1
ATOM 2773 O O . SER A 1 343 ? -23.438 8.789 -5.637 1 37.41 343 SER A O 1
ATOM 2775 N N . LEU A 1 344 ? -21.969 10.227 -6.57 1 37.34 344 LEU A N 1
ATOM 2776 C CA . LEU A 1 344 ? -21.359 10.461 -5.266 1 37.34 344 LEU A CA 1
ATOM 2777 C C . LEU A 1 344 ? -22.281 11.266 -4.367 1 37.34 344 LEU A C 1
ATOM 2779 O O . LEU A 1 344 ? -22.391 10.992 -3.17 1 37.34 344 LEU A O 1
ATOM 2783 N N . LEU A 1 345 ? -22.953 12.352 -4.902 1 34.66 345 LEU A N 1
ATOM 2784 C CA . LEU A 1 345 ? -23.875 13.203 -4.172 1 34.66 345 LEU A CA 1
ATOM 2785 C C . LEU A 1 345 ? -25 12.383 -3.553 1 34.66 345 LEU A C 1
ATOM 2787 O O . LEU A 1 345 ? -25.359 12.594 -2.395 1 34.66 345 LEU A O 1
ATOM 2791 N N . LYS A 1 346 ? -25.5 11.586 -4.234 1 38.78 346 LYS A N 1
ATOM 2792 C CA . LYS A 1 346 ? -26.625 10.773 -3.764 1 38.78 346 LYS A CA 1
ATOM 2793 C C . LYS A 1 346 ? -26.188 9.828 -2.646 1 38.78 346 LYS A C 1
ATOM 2795 O O . LYS A 1 346 ? -26.938 9.586 -1.702 1 38.78 346 LYS A O 1
ATOM 2800 N N . PHE A 1 347 ? -24.953 9.555 -2.836 1 38.94 347 PHE A N 1
ATOM 2801 C CA . PHE A 1 347 ? -24.344 8.711 -1.809 1 38.94 347 PHE A CA 1
ATOM 2802 C C . PHE A 1 347 ? -24.25 9.461 -0.485 1 38.94 347 PHE A C 1
ATOM 2804 O O . PHE A 1 347 ? -24.531 8.898 0.575 1 38.94 347 PHE A O 1
ATOM 2811 N N . LEU A 1 348 ? -23.859 10.672 -0.56 1 34.62 348 LEU A N 1
ATOM 2812 C CA . LEU A 1 348 ? -23.531 11.469 0.621 1 34.62 348 LEU A CA 1
ATOM 2813 C C . LEU A 1 348 ? -24.812 11.984 1.284 1 34.62 348 LEU A C 1
ATOM 2815 O O . LEU A 1 348 ? -24.828 12.234 2.49 1 34.62 348 LEU A O 1
ATOM 2819 N N . VAL A 1 349 ? -25.953 12.164 0.598 1 33.97 349 VAL A N 1
ATOM 2820 C CA . VAL A 1 349 ? -27.172 12.766 1.141 1 33.97 349 VAL A CA 1
ATOM 2821 C C . VAL A 1 349 ? -28.031 11.688 1.799 1 33.97 349 VAL A C 1
ATOM 2823 O O . VAL A 1 349 ? -28.672 11.93 2.826 1 33.97 349 VAL A O 1
ATOM 2826 N N . LYS A 1 350 ? -28.047 10.602 1.394 1 34.69 350 LYS A N 1
ATOM 2827 C CA . LYS A 1 350 ? -29.047 9.641 1.84 1 34.69 350 LYS A CA 1
ATOM 2828 C C . LYS A 1 350 ? -28.766 9.164 3.262 1 34.69 350 LYS A C 1
ATOM 2830 O O . LYS A 1 350 ? -29.688 8.781 3.99 1 34.69 350 LYS A O 1
ATOM 2835 N N . LYS A 1 351 ? -27.547 9.281 3.633 1 35.09 351 LYS A N 1
ATOM 2836 C CA . LYS A 1 351 ? -27.422 8.57 4.906 1 35.09 351 LYS A CA 1
ATOM 2837 C C . LYS A 1 351 ? -28.172 9.305 6.016 1 35.09 351 LYS A C 1
ATOM 2839 O O . LYS A 1 351 ? -28.297 8.789 7.129 1 35.09 351 LYS A O 1
ATOM 2844 N N . HIS A 1 352 ? -28.375 10.594 5.871 1 29.61 352 HIS A N 1
ATOM 2845 C CA . HIS A 1 352 ? -28.859 11.336 7.031 1 29.61 352 HIS A CA 1
ATOM 2846 C C . HIS A 1 352 ? -30.344 11.062 7.277 1 29.61 352 HIS A C 1
ATOM 2848 O O . HIS A 1 352 ? -30.938 11.641 8.188 1 29.61 352 HIS A O 1
ATOM 2854 N N . ASP A 1 353 ? -30.969 10.531 6.371 1 28.77 353 ASP A N 1
ATOM 2855 C CA . ASP A 1 353 ? -32.406 10.539 6.691 1 28.77 353 ASP A CA 1
ATOM 2856 C C . ASP A 1 353 ? -32.656 9.82 8.016 1 28.77 353 ASP A C 1
ATOM 2858 O O . ASP A 1 353 ? -33.812 9.766 8.477 1 28.77 353 ASP A O 1
ATOM 2862 N N . GLU A 1 354 ? -31.781 8.93 8.398 1 29.28 354 GLU A N 1
ATOM 2863 C CA . GLU A 1 354 ? -32.375 8.031 9.391 1 29.28 354 GLU A CA 1
ATOM 2864 C C . GLU A 1 354 ? -32.562 8.75 10.727 1 29.28 354 GLU A C 1
ATOM 2866 O O . GLU A 1 354 ? -33.281 8.258 11.602 1 29.28 354 GLU A O 1
ATOM 2871 N N . ILE A 1 355 ? -31.672 9.586 11.281 1 26.03 355 ILE A N 1
ATOM 2872 C CA . ILE A 1 355 ? -31.891 9.82 12.703 1 26.03 355 ILE A CA 1
ATOM 2873 C C . ILE A 1 355 ? -33.188 10.625 12.906 1 26.03 355 ILE A C 1
ATOM 2875 O O . ILE A 1 355 ? -34.062 10.219 13.664 1 26.03 355 ILE A O 1
ATOM 2879 N N . TRP A 1 356 ? -33.156 11.867 13.742 1 26.05 356 TRP A N 1
ATOM 2880 C CA . TRP A 1 356 ? -34 12.516 14.742 1 26.05 356 TRP A CA 1
ATOM 2881 C C . TRP A 1 356 ? -35.125 13.305 14.078 1 26.05 356 TRP A C 1
ATOM 2883 O O . TRP A 1 356 ? -36.031 13.812 14.758 1 26.05 356 TRP A O 1
ATOM 2893 N N . LEU A 1 357 ? -34.875 14.094 13.047 1 25.27 357 LEU A N 1
ATOM 2894 C CA . LEU A 1 357 ? -35.844 15.195 13.117 1 25.27 357 LEU A CA 1
ATOM 2895 C C . LEU A 1 357 ? -37.281 14.695 12.945 1 25.27 357 LEU A C 1
ATOM 2897 O O . LEU A 1 357 ? -37.562 13.977 11.984 1 25.27 357 LEU A O 1
ATOM 2901 N N . THR A 1 358 ? -38.031 14.477 13.992 1 25.81 358 THR A N 1
ATOM 2902 C CA . THR A 1 358 ? -39.469 14.531 14.047 1 25.81 358 THR A CA 1
ATOM 2903 C C . THR A 1 358 ? -40.031 15.453 12.961 1 25.81 358 THR A C 1
ATOM 2905 O O . THR A 1 358 ? -39.594 16.609 12.852 1 25.81 358 THR A O 1
ATOM 2908 N N . TYR A 1 359 ? -40.438 15.008 11.859 1 26.83 359 TYR A N 1
ATOM 2909 C CA . TYR A 1 359 ? -41.188 15.703 10.82 1 26.83 359 TYR A CA 1
ATOM 2910 C C . TYR A 1 359 ? -42.219 16.641 11.43 1 26.83 359 TYR A C 1
ATOM 2912 O O . TYR A 1 359 ? -43 17.297 10.711 1 26.83 359 TYR A O 1
ATOM 2920 N N . GLU A 1 360 ? -42.656 16.469 12.766 1 28.19 360 GLU A N 1
ATOM 2921 C CA . GLU A 1 360 ? -43.75 17.344 13.109 1 28.19 360 GLU A CA 1
ATOM 2922 C C . GLU A 1 360 ? -43.469 18.797 12.695 1 28.19 360 GLU A C 1
ATOM 2924 O O . GLU A 1 360 ? -44.375 19.5 12.219 1 28.19 360 GLU A O 1
ATOM 2929 N N . ALA A 1 361 ? -42.344 19.312 13.117 1 27.59 361 ALA A N 1
ATOM 2930 C CA . ALA A 1 361 ? -42.25 20.75 12.953 1 27.59 361 ALA A CA 1
ATOM 2931 C C . ALA A 1 361 ? -42.031 21.125 11.492 1 27.59 361 ALA A C 1
ATOM 2933 O O . ALA A 1 361 ? -42.094 22.312 11.125 1 27.59 361 ALA A O 1
ATOM 2934 N N . THR A 1 362 ? -41.656 20.125 10.664 1 30.28 362 THR A N 1
ATOM 2935 C CA . THR A 1 362 ? -41.438 20.719 9.352 1 30.28 362 THR A CA 1
ATOM 2936 C C . THR A 1 362 ? -42.75 20.812 8.57 1 30.28 362 THR A C 1
ATOM 2938 O O . THR A 1 362 ? -42.75 21.25 7.422 1 30.28 362 THR A O 1
ATOM 2941 N N . LYS A 1 363 ? -43.844 20.078 8.852 1 32.22 363 LYS A N 1
ATOM 2942 C CA . LYS A 1 363 ? -45.062 20.375 8.102 1 32.22 363 LYS A CA 1
ATOM 2943 C C . LYS A 1 363 ? -45.406 21.875 8.172 1 32.22 363 LYS A C 1
ATOM 2945 O O . LYS A 1 363 ? -45.875 22.438 7.199 1 32.22 363 LYS A O 1
ATOM 2950 N N . ASP A 1 364 ? -45.438 22.391 9.398 1 28.58 364 ASP A N 1
ATOM 2951 C CA . ASP A 1 364 ? -45.812 23.797 9.492 1 28.58 364 ASP A CA 1
ATOM 2952 C C . ASP A 1 364 ? -44.781 24.672 8.805 1 28.58 364 ASP A C 1
ATOM 2954 O O . ASP A 1 364 ? -45.031 25.859 8.539 1 28.58 364 ASP A O 1
ATOM 2958 N N . LEU A 1 365 ? -43.594 24.062 8.617 1 29.62 365 LEU A N 1
ATOM 2959 C CA . LEU A 1 365 ? -42.625 24.953 7.973 1 29.62 365 LEU A CA 1
ATOM 2960 C C . LEU A 1 365 ? -42.75 24.859 6.457 1 29.62 365 LEU A C 1
ATOM 2962 O O . LEU A 1 365 ? -42.094 25.625 5.734 1 29.62 365 LEU A O 1
ATOM 2966 N N . LYS A 1 366 ? -43.344 23.906 5.742 1 32.75 366 LYS A N 1
ATOM 2967 C CA . LYS A 1 366 ? -43.625 24.047 4.316 1 32.75 366 LYS A CA 1
ATOM 2968 C C . LYS A 1 366 ? -44.531 25.234 4.059 1 32.75 366 LYS A C 1
ATOM 2970 O O . LYS A 1 366 ? -44.5 25.844 2.988 1 32.75 366 LYS A O 1
ATOM 2975 N N . SER A 1 367 ? -45.656 25.266 4.707 1 30.56 367 SER A N 1
ATOM 2976 C CA . SER A 1 367 ? -46.656 26.312 4.41 1 30.56 367 SER A CA 1
ATOM 2977 C C . SER A 1 367 ? -46 27.703 4.441 1 30.56 367 SER A C 1
ATOM 2979 O O . SER A 1 367 ? -46.344 28.562 3.637 1 30.56 367 SER A O 1
ATOM 2981 N N . GLN A 1 368 ? -45.25 27.938 5.516 1 29.17 368 GLN A N 1
ATOM 2982 C CA . GLN A 1 368 ? -44.75 29.297 5.492 1 29.17 368 GLN A CA 1
ATOM 2983 C C . GLN A 1 368 ? -43.562 29.438 4.539 1 29.17 368 GLN A C 1
ATOM 2985 O O . GLN A 1 368 ? -43.156 30.562 4.207 1 29.17 368 GLN A O 1
ATOM 2990 N N . HIS A 1 369 ? -42.812 28.406 4.211 1 33.31 369 HIS A N 1
ATOM 2991 C CA . HIS A 1 369 ? -41.625 28.562 3.383 1 33.31 369 HIS A CA 1
ATOM 2992 C C . HIS A 1 369 ? -42 28.672 1.906 1 33.31 369 HIS A C 1
ATOM 2994 O O . HIS A 1 369 ? -41.125 28.734 1.046 1 33.31 369 HIS A O 1
ATOM 3000 N N . GLN A 1 370 ? -43.125 28.141 1.337 1 33.25 370 GLN A N 1
ATOM 3001 C CA . GLN A 1 370 ? -43.562 28.406 -0.028 1 33.25 370 GLN A CA 1
ATOM 3002 C C . GLN A 1 370 ? -43.469 29.906 -0.343 1 33.25 370 GLN A C 1
ATOM 3004 O O . GLN A 1 370 ? -43.438 30.297 -1.512 1 33.25 370 GLN A O 1
ATOM 3009 N N . SER A 1 371 ? -44.188 30.672 0.41 1 30.64 371 SER A N 1
ATOM 3010 C CA . SER A 1 371 ? -44.5 32 -0.106 1 30.64 371 SER A CA 1
ATOM 3011 C C . SER A 1 371 ? -43.25 32.812 -0.344 1 30.64 371 SER A C 1
ATOM 3013 O O . SER A 1 371 ? -43.188 33.656 -1.241 1 30.64 371 SER A O 1
ATOM 3015 N N . SER A 1 372 ? -42.5 33.281 0.804 1 32.12 372 SER A N 1
ATOM 3016 C CA . SER A 1 372 ? -41.656 34.406 0.414 1 32.12 372 SER A CA 1
ATOM 3017 C C . SER A 1 372 ? -40.438 33.938 -0.414 1 32.12 372 SER A C 1
ATOM 3019 O O . SER A 1 372 ? -39.812 32.938 -0.084 1 32.12 372 SER A O 1
ATOM 3021 N N . LYS A 1 373 ? -40.156 34.062 -1.733 1 40.94 373 LYS A N 1
ATOM 3022 C CA . LYS A 1 373 ? -39.312 34.031 -2.914 1 40.94 373 LYS A CA 1
ATOM 3023 C C . LYS A 1 373 ? -37.844 33.938 -2.521 1 40.94 373 LYS A C 1
ATOM 3025 O O . LYS A 1 373 ? -36.969 33.656 -3.359 1 40.94 373 LYS A O 1
ATOM 3030 N N . LYS A 1 374 ? -37.188 34.562 -1.623 1 44.25 374 LYS A N 1
ATOM 3031 C CA . LYS A 1 374 ? -35.75 34.844 -1.586 1 44.25 374 LYS A CA 1
ATOM 3032 C C . LYS A 1 374 ? -35.031 33.938 -0.605 1 44.25 374 LYS A C 1
ATOM 3034 O O . LYS A 1 374 ? -35.219 34.031 0.609 1 44.25 374 LYS A O 1
ATOM 3039 N N . PHE A 1 375 ? -34.625 32.5 -0.919 1 53.41 375 PHE A N 1
ATOM 3040 C CA . PHE A 1 375 ? -33.688 31.75 -0.086 1 53.41 375 PHE A CA 1
ATOM 3041 C C . PHE A 1 375 ? -32.75 32.719 0.622 1 53.41 375 PHE A C 1
ATOM 3043 O O . PHE A 1 375 ? -32.188 33.625 0.003 1 53.41 375 PHE A O 1
ATOM 3050 N N . ASN A 1 376 ? -32.719 32.562 2.025 1 64.56 376 ASN A N 1
ATOM 3051 C CA . ASN A 1 376 ? -31.688 33.281 2.752 1 64.56 376 ASN A CA 1
ATOM 3052 C C . ASN A 1 376 ? -30.297 32.75 2.42 1 64.56 376 ASN A C 1
ATOM 3054 O O . ASN A 1 376 ? -30.156 31.703 1.794 1 64.56 376 ASN A O 1
ATOM 3058 N N . SER A 1 377 ? -29.375 33.438 2.635 1 69.81 377 SER A N 1
ATOM 3059 C CA . SER A 1 377 ? -27.984 33.156 2.299 1 69.81 377 SER A CA 1
ATOM 3060 C C . SER A 1 377 ? -27.562 31.781 2.803 1 69.81 377 SER A C 1
ATOM 3062 O O . SER A 1 377 ? -26.875 31.047 2.102 1 69.81 377 SER A O 1
ATOM 3064 N N . LEU A 1 378 ? -28.172 31.344 3.896 1 74.5 378 LEU A N 1
ATOM 3065 C CA . LEU A 1 378 ? -27.781 30.062 4.477 1 74.5 378 LEU A CA 1
ATOM 3066 C C . LEU A 1 378 ? -28.469 28.906 3.766 1 74.5 378 LEU A C 1
ATOM 3068 O O . LEU A 1 378 ? -27.906 27.828 3.623 1 74.5 378 LEU A O 1
ATOM 3072 N N . GLN A 1 379 ? -29.625 29.125 3.342 1 77.69 379 GLN A N 1
ATOM 3073 C CA . GLN A 1 379 ? -30.359 28.109 2.582 1 77.69 379 GLN A CA 1
ATOM 3074 C C . GLN A 1 379 ? -29.688 27.859 1.229 1 77.69 379 GLN A C 1
ATOM 3076 O O . GLN A 1 379 ? -29.812 26.766 0.666 1 77.69 379 GLN A O 1
ATOM 3081 N N . LYS A 1 380 ? -29 28.969 0.884 1 83.25 380 LYS A N 1
ATOM 3082 C CA . LYS A 1 380 ? -28.266 28.844 -0.375 1 83.25 380 LYS A CA 1
ATOM 3083 C C . LYS A 1 380 ? -26.906 28.188 -0.159 1 83.25 380 LYS A C 1
ATOM 3085 O O . LYS A 1 380 ? -26.156 27.953 -1.115 1 83.25 380 LYS A O 1
ATOM 3090 N N . GLY A 1 381 ? -26.656 27.844 1.073 1 86.69 381 GLY A N 1
ATOM 3091 C CA . GLY A 1 381 ? -25.406 27.172 1.375 1 86.69 381 GLY A CA 1
ATOM 3092 C C . GLY A 1 381 ? -24.25 28.125 1.567 1 86.69 381 GLY A C 1
ATOM 3093 O O . GLY A 1 381 ? -23.094 27.719 1.445 1 86.69 381 GLY A O 1
ATOM 3094 N N . ASP A 1 382 ? -24.562 29.344 1.835 1 87.62 382 ASP A N 1
ATOM 3095 C CA . ASP A 1 382 ? -23.516 30.359 1.935 1 87.62 382 ASP A CA 1
ATOM 3096 C C . ASP A 1 382 ? -22.922 30.406 3.344 1 87.62 382 ASP A C 1
ATOM 3098 O O . ASP A 1 382 ? -22.984 31.438 4.008 1 87.62 382 ASP A O 1
ATOM 3102 N N . TYR A 1 383 ? -22.312 29.391 3.705 1 89 383 TYR A N 1
ATOM 3103 C CA . TYR A 1 383 ? -21.625 29.297 4.984 1 89 383 TYR A CA 1
ATOM 3104 C C . TYR A 1 383 ? -20.188 29.812 4.867 1 89 383 TYR A C 1
ATOM 3106 O O . TYR A 1 383 ? -19.656 29.938 3.762 1 89 383 TYR A O 1
ATOM 3114 N N . TYR A 1 384 ? -19.625 30.141 5.91 1 83.25 384 TYR A N 1
ATOM 3115 C CA . TYR A 1 384 ? -18.297 30.719 5.941 1 83.25 384 TYR A CA 1
ATOM 3116 C C . TYR A 1 384 ? -17.281 29.828 5.227 1 83.25 384 TYR A C 1
ATOM 3118 O O . TYR A 1 384 ? -16.5 30.312 4.395 1 83.25 384 TYR A O 1
ATOM 3126 N N . SER A 1 385 ? -17.297 28.562 5.59 1 86.94 385 SER A N 1
ATOM 3127 C CA . SER A 1 385 ? -16.359 27.609 4.988 1 86.94 385 SER A CA 1
ATOM 3128 C C . SER A 1 385 ? -16.578 27.5 3.482 1 86.94 385 SER A C 1
ATOM 3130 O O . SER A 1 385 ? -15.617 27.344 2.723 1 86.94 385 SER A O 1
ATOM 3132 N N . VAL A 1 386 ? -17.797 27.609 3.066 1 92.38 386 VAL A N 1
ATOM 3133 C CA . VAL A 1 386 ? -18.125 27.5 1.647 1 92.38 386 VAL A CA 1
ATOM 3134 C C . VAL A 1 386 ? -17.656 28.75 0.908 1 92.38 386 VAL A C 1
ATOM 3136 O O . VAL A 1 386 ? -17.141 28.656 -0.209 1 92.38 386 VAL A O 1
ATOM 3139 N N . ARG A 1 387 ? -17.828 29.906 1.529 1 89.12 387 ARG A N 1
ATOM 3140 C CA . ARG A 1 387 ? -17.359 31.141 0.925 1 89.12 387 ARG A CA 1
ATOM 3141 C C . ARG A 1 387 ? -15.844 31.125 0.727 1 89.12 387 ARG A C 1
ATOM 3143 O O . ARG A 1 387 ? -15.344 31.531 -0.321 1 89.12 387 ARG A O 1
ATOM 3150 N N . LYS A 1 388 ? -15.18 30.625 1.73 1 85.88 388 LYS A N 1
ATOM 3151 C CA . LYS A 1 388 ? -13.734 30.516 1.631 1 85.88 388 LYS A CA 1
ATOM 3152 C C . LYS A 1 388 ? -13.336 29.531 0.535 1 85.88 388 LYS A C 1
ATOM 3154 O O . LYS A 1 388 ? -12.367 29.75 -0.196 1 85.88 388 LYS A O 1
ATOM 3159 N N . LEU A 1 389 ? -14.078 28.453 0.474 1 92.44 389 LEU A N 1
ATOM 3160 C CA . LEU A 1 389 ? -13.836 27.422 -0.519 1 92.44 389 LEU A CA 1
ATOM 3161 C C . LEU A 1 389 ? -13.992 27.969 -1.933 1 92.44 389 LEU A C 1
ATOM 3163 O O . LEU A 1 389 ? -13.148 27.719 -2.795 1 92.44 389 LEU A O 1
ATOM 3167 N N . VAL A 1 390 ? -15.008 28.719 -2.162 1 93.25 390 VAL A N 1
ATOM 3168 C CA . VAL A 1 390 ? -15.344 29.25 -3.479 1 93.25 390 VAL A CA 1
ATOM 3169 C C . VAL A 1 390 ? -14.273 30.25 -3.92 1 93.25 390 VAL A C 1
ATOM 3171 O O . VAL A 1 390 ? -13.961 30.344 -5.109 1 93.25 390 VAL A O 1
ATOM 3174 N N . ARG A 1 391 ? -13.625 30.844 -2.994 1 89.06 391 ARG A N 1
ATOM 3175 C CA . ARG A 1 391 ? -12.586 31.812 -3.305 1 89.06 391 ARG A CA 1
ATOM 3176 C C . ARG A 1 391 ? -11.297 31.109 -3.721 1 89.06 391 ARG A C 1
ATOM 3178 O O . ARG A 1 391 ? -10.539 31.641 -4.543 1 89.06 391 ARG A O 1
ATOM 3185 N N . ILE A 1 392 ? -11.055 30 -3.188 1 89.38 392 ILE A N 1
ATOM 3186 C CA . ILE A 1 392 ? -9.805 29.281 -3.422 1 89.38 392 ILE A CA 1
ATOM 3187 C C . ILE A 1 392 ? -9.898 28.516 -4.734 1 89.38 392 ILE A C 1
ATOM 3189 O O . ILE A 1 392 ? -8.922 28.422 -5.48 1 89.38 392 ILE A O 1
ATOM 3193 N N . ILE A 1 393 ? -11.078 27.969 -5.051 1 92.12 393 ILE A N 1
ATOM 3194 C CA . ILE A 1 393 ? -11.266 27.141 -6.234 1 92.12 393 ILE A CA 1
ATOM 3195 C C . ILE A 1 393 ? -11.406 28.031 -7.469 1 92.12 393 ILE A C 1
ATOM 3197 O O . ILE A 1 393 ? -12.188 28.984 -7.473 1 92.12 393 ILE A O 1
ATOM 3201 N N . PRO A 1 394 ? -10.562 27.734 -8.539 1 89.06 394 PRO A N 1
ATOM 3202 C CA . PRO A 1 394 ? -10.805 28.469 -9.781 1 89.06 394 PRO A CA 1
ATOM 3203 C C . PRO A 1 394 ? -12.227 28.312 -10.305 1 89.06 394 PRO A C 1
ATOM 3205 O O . PRO A 1 394 ? -12.742 27.188 -10.375 1 89.06 394 PRO A O 1
ATOM 3208 N N . ASN A 1 395 ? -12.961 29.344 -10.609 1 88.62 395 ASN A N 1
ATOM 3209 C CA . ASN A 1 395 ? -14.359 29.328 -11.023 1 88.62 395 ASN A CA 1
ATOM 3210 C C . ASN A 1 395 ? -15.258 28.719 -9.945 1 88.62 395 ASN A C 1
ATOM 3212 O O . ASN A 1 395 ? -16.156 27.938 -10.25 1 88.62 395 ASN A O 1
ATOM 3216 N N . GLY A 1 396 ? -14.906 29.031 -8.688 1 92.5 396 GLY A N 1
ATOM 3217 C CA . GLY A 1 396 ? -15.547 28.438 -7.531 1 92.5 396 GLY A CA 1
ATOM 3218 C C . GLY A 1 396 ? -17.047 28.656 -7.496 1 92.5 396 GLY A C 1
ATOM 3219 O O . GLY A 1 396 ? -17.797 27.766 -7.105 1 92.5 396 GLY A O 1
ATOM 3220 N N . VAL A 1 397 ? -17.562 29.797 -7.961 1 91.81 397 VAL A N 1
ATOM 3221 C CA . VAL A 1 397 ? -18.984 30.109 -7.93 1 91.81 397 VAL A CA 1
ATOM 3222 C C . VAL A 1 397 ? -19.734 29.219 -8.906 1 91.81 397 VAL A C 1
ATOM 3224 O O . VAL A 1 397 ? -20.781 28.672 -8.57 1 91.81 397 VAL A O 1
ATOM 3227 N N . SER A 1 398 ? -19.141 29.062 -10.047 1 89.31 398 SER A N 1
ATOM 3228 C CA . SER A 1 398 ? -19.766 28.203 -11.055 1 89.31 398 SER A CA 1
ATOM 3229 C C . SER A 1 398 ? -19.797 26.75 -10.594 1 89.31 398 SER A C 1
ATOM 3231 O O . SER A 1 398 ? -20.781 26.047 -10.797 1 89.31 398 SER A O 1
ATOM 3233 N N . ILE A 1 399 ? -18.734 26.344 -10.016 1 90.56 399 ILE A N 1
ATOM 3234 C CA . ILE A 1 399 ? -18.625 24.953 -9.539 1 90.56 399 ILE A CA 1
ATOM 3235 C C . ILE A 1 399 ? -19.656 24.703 -8.445 1 90.56 399 ILE A C 1
ATOM 3237 O O . ILE A 1 399 ? -20.328 23.672 -8.438 1 90.56 399 ILE A O 1
ATOM 3241 N N . LYS A 1 400 ? -19.781 25.609 -7.488 1 93.06 400 LYS A N 1
ATOM 3242 C CA . LYS A 1 400 ? -20.766 25.5 -6.422 1 93.06 400 LYS A CA 1
ATOM 3243 C C . LYS A 1 400 ? -22.188 25.469 -6.984 1 93.06 400 LYS A C 1
ATOM 3245 O O . LYS A 1 400 ? -23.016 24.672 -6.535 1 93.06 400 LYS A O 1
ATOM 3250 N N . ASN A 1 401 ? -22.453 26.328 -8.016 1 87.25 401 ASN A N 1
ATOM 3251 C CA . ASN A 1 401 ? -23.781 26.375 -8.625 1 87.25 401 ASN A CA 1
ATOM 3252 C C . ASN A 1 401 ? -24.141 25.062 -9.305 1 87.25 401 ASN A C 1
ATOM 3254 O O . ASN A 1 401 ? -25.297 24.641 -9.273 1 87.25 401 ASN A O 1
ATOM 3258 N N . GLN A 1 402 ? -23.188 24.5 -9.875 1 83.12 402 GLN A N 1
ATOM 3259 C CA . GLN A 1 402 ? -23.422 23.219 -10.508 1 83.12 402 GLN A CA 1
ATOM 3260 C C . GLN A 1 402 ? -23.797 22.156 -9.477 1 83.12 402 GLN A C 1
ATOM 3262 O O . GLN A 1 402 ? -24.703 21.344 -9.719 1 83.12 402 GLN A O 1
ATOM 3267 N N . VAL A 1 403 ? -23.109 22.141 -8.359 1 85.31 403 VAL A N 1
ATOM 3268 C CA . VAL A 1 403 ? -23.406 21.203 -7.289 1 85.31 403 VAL A CA 1
ATOM 3269 C C . VAL A 1 403 ? -24.797 21.469 -6.73 1 85.31 403 VAL A C 1
ATOM 3271 O O . VAL A 1 403 ? -25.562 20.531 -6.477 1 85.31 403 VAL A O 1
ATOM 3274 N N . ASP A 1 404 ? -25.109 22.75 -6.578 1 84 404 ASP A N 1
ATOM 3275 C CA . ASP A 1 404 ? -26.406 23.141 -6.055 1 84 404 ASP A CA 1
ATOM 3276 C C . ASP A 1 404 ? -27.531 22.703 -6.996 1 84 404 ASP A C 1
ATOM 3278 O O . ASP A 1 404 ? -28.594 22.266 -6.547 1 84 404 ASP A O 1
ATOM 3282 N N . GLN A 1 405 ? -27.297 22.828 -8.227 1 77 405 GLN A N 1
ATOM 3283 C CA . GLN A 1 405 ? -28.281 22.391 -9.211 1 77 405 GLN A CA 1
ATOM 3284 C C . GLN A 1 405 ? -28.5 20.891 -9.117 1 77 405 GLN A C 1
ATOM 3286 O O . GLN A 1 405 ? -29.625 20.406 -9.25 1 77 405 GLN A O 1
ATOM 3291 N N . LEU A 1 406 ? -27.469 20.234 -8.914 1 73 406 LEU A N 1
ATOM 3292 C CA . LEU A 1 406 ? -27.578 18.781 -8.789 1 73 406 LEU A CA 1
ATOM 3293 C C . LEU A 1 406 ? -28.344 18.406 -7.52 1 73 406 LEU A C 1
ATOM 3295 O O . LEU A 1 406 ? -29.141 17.469 -7.527 1 73 406 LEU A O 1
ATOM 3299 N N . ILE A 1 407 ? -28.016 19.062 -6.445 1 76.75 407 ILE A N 1
ATOM 3300 C CA . ILE A 1 407 ? -28.703 18.812 -5.184 1 76.75 407 ILE A CA 1
ATOM 3301 C C . ILE A 1 407 ? -30.203 19.109 -5.34 1 76.75 407 ILE A C 1
ATOM 3303 O O . ILE A 1 407 ? -31.031 18.375 -4.82 1 76.75 407 ILE A O 1
ATOM 3307 N N . ASP A 1 408 ? -30.5 20.172 -6.086 1 73.38 408 ASP A N 1
ATOM 3308 C CA . ASP A 1 408 ? -31.891 20.547 -6.32 1 73.38 408 ASP A CA 1
ATOM 3309 C C . ASP A 1 408 ? -32.594 19.484 -7.156 1 73.38 408 ASP A C 1
ATOM 3311 O O . ASP A 1 408 ? -33.781 19.203 -6.93 1 73.38 408 ASP A O 1
ATOM 3315 N N . HIS A 1 409 ? -31.875 18.922 -8.016 1 66.38 409 HIS A N 1
ATOM 3316 C CA . HIS A 1 409 ? -32.469 17.938 -8.906 1 66.38 409 HIS A CA 1
ATOM 3317 C C . HIS A 1 409 ? -32.688 16.609 -8.18 1 66.38 409 HIS A C 1
ATOM 3319 O O . HIS A 1 409 ? -33.594 15.859 -8.531 1 66.38 409 HIS A O 1
ATOM 3325 N N . CYS A 1 410 ? -31.844 16.344 -7.191 1 63.12 410 CYS A N 1
ATOM 3326 C CA . CYS A 1 410 ? -31.953 15.086 -6.469 1 63.12 410 CYS A CA 1
ATOM 3327 C C . CYS A 1 410 ? -32.75 15.258 -5.18 1 63.12 410 CYS A C 1
ATOM 3329 O O . CYS A 1 410 ? -32.625 14.438 -4.27 1 63.12 410 CYS A O 1
ATOM 3331 N N . SER A 1 411 ? -33.5 16.266 -5.012 1 61.78 411 SER A N 1
ATOM 3332 C CA . SER A 1 411 ? -34.062 16.703 -3.744 1 61.78 411 SER A CA 1
ATOM 3333 C C . SER A 1 411 ? -35.312 15.898 -3.391 1 61.78 411 SER A C 1
ATOM 3335 O O . SER A 1 411 ? -35.906 16.094 -2.332 1 61.78 411 SER A O 1
ATOM 3337 N N . ASP A 1 412 ? -35.656 15.031 -4.156 1 55.81 412 ASP A N 1
ATOM 3338 C CA . ASP A 1 412 ? -36.906 14.336 -3.865 1 55.81 412 ASP A CA 1
ATOM 3339 C C . ASP A 1 412 ? -36.844 13.688 -2.48 1 55.81 412 ASP A C 1
ATOM 3341 O O . ASP A 1 412 ? -37.875 13.648 -1.781 1 55.81 412 ASP A O 1
ATOM 3345 N N . TYR A 1 413 ? -35.688 13.305 -2.066 1 54.25 413 TYR A N 1
ATOM 3346 C CA . TYR A 1 413 ? -35.656 12.633 -0.774 1 54.25 413 TYR A CA 1
ATOM 3347 C C . TYR A 1 413 ? -34.938 13.484 0.267 1 54.25 413 TYR A C 1
ATOM 3349 O O . TYR A 1 413 ? -35.406 13.633 1.393 1 54.25 413 TYR A O 1
ATOM 3357 N N . CYS A 1 414 ? -33.812 13.984 -0.014 1 62.19 414 CYS A N 1
ATOM 3358 C CA . CYS A 1 414 ? -33.062 14.766 0.961 1 62.19 414 CYS A CA 1
ATOM 3359 C C . CYS A 1 414 ? -32.312 15.906 0.284 1 62.19 414 CYS A C 1
ATOM 3361 O O . CYS A 1 414 ? -31.516 15.68 -0.64 1 62.19 414 CYS A O 1
ATOM 3363 N N . HIS A 1 415 ? -32.875 17.078 0.591 1 74.5 415 HIS A N 1
ATOM 3364 C CA . HIS A 1 415 ? -32.156 18.266 0.129 1 74.5 415 HIS A CA 1
ATOM 3365 C C . HIS A 1 415 ? -31.047 18.641 1.098 1 74.5 415 HIS A C 1
ATOM 3367 O O . HIS A 1 415 ? -31.297 19.219 2.154 1 74.5 415 HIS A O 1
ATOM 3373 N N . LEU A 1 416 ? -29.812 18.375 0.77 1 80.56 416 LEU A N 1
ATOM 3374 C CA . LEU A 1 416 ? -28.672 18.516 1.659 1 80.56 416 LEU A CA 1
ATOM 3375 C C . LEU A 1 416 ? -28.609 19.922 2.246 1 80.56 416 LEU A C 1
ATOM 3377 O O . LEU A 1 416 ? -28.422 20.094 3.453 1 80.56 416 LEU A O 1
ATOM 3381 N N . ARG A 1 417 ? -28.844 21.016 1.444 1 85.25 417 ARG A N 1
ATOM 3382 C CA . ARG A 1 417 ? -28.719 22.391 1.905 1 85.25 417 ARG A CA 1
ATOM 3383 C C . ARG A 1 417 ? -29.844 22.734 2.889 1 85.25 417 ARG A C 1
ATOM 3385 O O . ARG A 1 417 ? -29.594 23.406 3.9 1 85.25 417 ARG A O 1
ATOM 3392 N N . ILE A 1 418 ? -30.984 22.219 2.547 1 83.06 418 ILE A N 1
ATOM 3393 C CA . ILE A 1 418 ? -32.125 22.484 3.422 1 83.06 418 ILE A CA 1
ATOM 3394 C C . ILE A 1 418 ? -31.953 21.719 4.73 1 83.06 418 ILE A C 1
ATOM 3396 O O . ILE A 1 418 ? -32.281 22.219 5.801 1 83.06 418 ILE A O 1
ATOM 3400 N N . LEU A 1 419 ? -31.469 20.547 4.582 1 82.12 419 LEU A N 1
ATOM 3401 C CA . LEU A 1 419 ? -31.219 19.734 5.77 1 82.12 419 LEU A CA 1
ATOM 3402 C C . LEU A 1 419 ? -30.219 20.422 6.699 1 82.12 419 LEU A C 1
ATOM 3404 O O . LEU A 1 419 ? -30.406 20.422 7.918 1 82.12 419 LEU A O 1
ATOM 3408 N N . ILE A 1 420 ? -29.156 20.953 6.219 1 86.94 420 ILE A N 1
ATOM 3409 C CA . ILE A 1 420 ? -28.172 21.672 7.023 1 86.94 420 ILE A CA 1
ATOM 3410 C C . ILE A 1 420 ? -28.828 22.859 7.719 1 86.94 420 ILE A C 1
ATOM 3412 O O . ILE A 1 420 ? -28.656 23.062 8.922 1 86.94 420 ILE A O 1
ATOM 3416 N N . TYR A 1 421 ? -29.594 23.578 6.926 1 87.88 421 TYR A N 1
ATOM 3417 C CA . TYR A 1 421 ? -30.25 24.766 7.449 1 87.88 421 TYR A CA 1
ATOM 3418 C C . TYR A 1 421 ? -31.203 24.406 8.586 1 87.88 421 TYR A C 1
ATOM 3420 O O . TYR A 1 421 ? -31.219 25.078 9.625 1 87.88 421 TYR A O 1
ATOM 3428 N N . ASP A 1 422 ? -32 23.391 8.391 1 84.62 422 ASP A N 1
ATOM 3429 C CA . ASP A 1 422 ? -32.969 22.953 9.406 1 84.62 422 ASP A CA 1
ATOM 3430 C C . ASP A 1 422 ? -32.25 22.547 10.695 1 84.62 422 ASP A C 1
ATOM 3432 O O . ASP A 1 422 ? -32.719 22.859 11.789 1 84.62 422 ASP A O 1
ATOM 3436 N N . LEU A 1 423 ? -31.203 21.859 10.547 1 85.69 423 LEU A N 1
ATOM 3437 C CA . LEU A 1 423 ? -30.438 21.422 11.711 1 85.69 423 LEU A CA 1
ATOM 3438 C C . LEU A 1 423 ? -29.812 22.609 12.43 1 85.69 423 LEU A C 1
ATOM 3440 O O . LEU A 1 423 ? -29.719 22.609 13.656 1 85.69 423 LEU A O 1
ATOM 3444 N N . VAL A 1 424 ? -29.328 23.547 11.641 1 88.31 424 VAL A N 1
ATOM 3445 C CA . VAL A 1 424 ? -28.734 24.75 12.219 1 88.31 424 VAL A CA 1
ATOM 3446 C C . VAL A 1 424 ? -29.797 25.516 13.016 1 88.31 424 VAL A C 1
ATOM 3448 O O . VAL A 1 424 ? -29.516 26.016 14.109 1 88.31 424 VAL A O 1
ATOM 3451 N N . GLN A 1 425 ? -31 25.547 12.477 1 87.19 425 GLN A N 1
ATOM 3452 C CA . GLN A 1 425 ? -32.062 26.234 13.18 1 87.19 425 GLN A CA 1
ATOM 3453 C C . GLN A 1 425 ? -32.406 25.516 14.484 1 87.19 425 GLN A C 1
ATOM 3455 O O . GLN A 1 425 ? -32.625 26.172 15.508 1 87.19 425 GLN A O 1
ATOM 3460 N N . LYS A 1 426 ? -32.406 24.297 14.422 1 86.44 426 LYS A N 1
ATOM 3461 C CA . LYS A 1 426 ? -32.688 23.5 15.617 1 86.44 426 LYS A CA 1
ATOM 3462 C C . LYS A 1 426 ? -31.609 23.703 16.672 1 86.44 426 LYS A C 1
ATOM 3464 O O . LYS A 1 426 ? -31.906 23.797 17.859 1 86.44 426 LYS A O 1
ATOM 3469 N N . LEU A 1 427 ? -30.391 23.672 16.234 1 88.44 427 LEU A N 1
ATOM 3470 C CA . LEU A 1 427 ? -29.25 23.844 17.109 1 88.44 427 LEU A CA 1
ATOM 3471 C C . LEU A 1 427 ? -29.312 25.188 17.812 1 88.44 427 LEU A C 1
ATOM 3473 O O . LEU A 1 427 ? -29.109 25.281 19.031 1 88.44 427 LEU A O 1
ATOM 3477 N N . GLU A 1 428 ? -29.641 26.266 17.062 1 85.38 428 GLU A N 1
ATOM 3478 C CA . GLU A 1 428 ? -29.609 27.625 17.594 1 85.38 428 GLU A CA 1
ATOM 3479 C C . GLU A 1 428 ? -30.812 27.906 18.484 1 85.38 428 GLU A C 1
ATOM 3481 O O . GLU A 1 428 ? -30.766 28.812 19.328 1 85.38 428 GLU A O 1
ATOM 3486 N N . ARG A 1 429 ? -31.844 27.047 18.438 1 83.69 429 ARG A N 1
ATOM 3487 C CA . ARG A 1 429 ? -33.062 27.266 19.219 1 83.69 429 ARG A CA 1
ATOM 3488 C C . ARG A 1 429 ? -32.938 26.641 20.609 1 83.69 429 ARG A C 1
ATOM 3490 O O . ARG A 1 429 ? -33.656 27.016 21.531 1 83.69 429 ARG A O 1
ATOM 3497 N N . ILE A 1 430 ? -31.984 25.797 20.734 1 85.62 430 ILE A N 1
ATOM 3498 C CA . ILE A 1 430 ? -31.844 25.125 22.016 1 85.62 430 ILE A CA 1
ATOM 3499 C C . ILE A 1 430 ? -31.266 26.078 23.047 1 85.62 430 ILE A C 1
ATOM 3501 O O . ILE A 1 430 ? -30.234 26.719 22.797 1 85.62 430 ILE A O 1
ATOM 3505 N N . GLU A 1 431 ? -32 26.297 24.141 1 77.75 431 GLU A N 1
ATOM 3506 C CA . GLU A 1 431 ? -31.531 27.141 25.234 1 77.75 431 GLU A CA 1
ATOM 3507 C C . GLU A 1 431 ? -30.703 26.344 26.25 1 77.75 431 GLU A C 1
ATOM 3509 O O . GLU A 1 431 ? -31.109 25.25 26.641 1 77.75 431 GLU A O 1
ATOM 3514 N N . ARG A 1 432 ? -29.5 26.688 26.594 1 74.56 432 ARG A N 1
ATOM 3515 C CA . ARG A 1 432 ? -28.656 26 27.562 1 74.56 432 ARG A CA 1
ATOM 3516 C C . ARG A 1 432 ? -29.188 26.141 28.984 1 74.56 432 ARG A C 1
ATOM 3518 O O . ARG A 1 432 ? -29.422 27.266 29.438 1 74.56 432 ARG A O 1
ATOM 3525 N N . ASN A 1 433 ? -29.688 25.047 29.516 1 70.69 433 ASN A N 1
ATOM 3526 C CA . ASN A 1 433 ? -30.188 25.062 30.891 1 70.69 433 ASN A CA 1
ATOM 3527 C C . ASN A 1 433 ? -29.203 24.391 31.844 1 70.69 433 ASN A C 1
ATOM 3529 O O . ASN A 1 433 ? -29.594 24.016 32.969 1 70.69 433 ASN A O 1
ATOM 3533 N N . GLY A 1 434 ? -27.984 24.25 31.453 1 68.62 434 GLY A N 1
ATOM 3534 C CA . GLY A 1 434 ? -26.969 23.719 32.344 1 68.62 434 GLY A CA 1
ATOM 3535 C C . GLY A 1 434 ? -27.031 22.219 32.5 1 68.62 434 GLY A C 1
ATOM 3536 O O . GLY A 1 434 ? -26.141 21.594 33.062 1 68.62 434 GLY A O 1
ATOM 3537 N N . SER A 1 435 ? -28.047 21.562 31.969 1 79.06 435 SER A N 1
ATOM 3538 C CA . SER A 1 435 ? -28.172 20.109 32.094 1 79.06 435 SER A CA 1
ATOM 3539 C C . SER A 1 435 ? -27.219 19.391 31.141 1 79.06 435 SER A C 1
ATOM 3541 O O . SER A 1 435 ? -26.984 19.859 30.016 1 79.06 435 SER A O 1
ATOM 3543 N N . GLN A 1 436 ? -26.641 18.344 31.688 1 81.69 436 GLN A N 1
ATOM 3544 C CA . GLN A 1 436 ? -25.734 17.531 30.891 1 81.69 436 GLN A CA 1
ATOM 3545 C C . GLN A 1 436 ? -26.422 16.938 29.672 1 81.69 436 GLN A C 1
ATOM 3547 O O . GLN A 1 436 ? -25.828 16.812 28.609 1 81.69 436 GLN A O 1
ATOM 3552 N N . LYS A 1 437 ? -27.672 16.594 29.828 1 79.88 437 LYS A N 1
ATOM 3553 C CA . LYS A 1 437 ? -28.438 16.031 28.703 1 79.88 437 LYS A CA 1
ATOM 3554 C C . LYS A 1 437 ? -28.562 17.047 27.578 1 79.88 437 LYS A C 1
ATOM 3556 O O . LYS A 1 437 ? -28.469 16.672 26.391 1 79.88 437 LYS A O 1
ATOM 3561 N N . THR A 1 438 ? -28.781 18.25 27.953 1 83.5 438 THR A N 1
ATOM 3562 C CA . THR A 1 438 ? -28.906 19.312 26.969 1 83.5 438 THR A CA 1
ATOM 3563 C C . THR A 1 438 ? -27.562 19.578 26.281 1 83.5 438 THR A C 1
ATOM 3565 O O . THR A 1 438 ? -27.516 19.812 25.062 1 83.5 438 THR A O 1
ATOM 3568 N N . ASN A 1 439 ? -26.531 19.516 27.016 1 81.88 439 ASN A N 1
ATOM 3569 C CA . ASN A 1 439 ? -25.203 19.703 26.453 1 81.88 439 ASN A CA 1
ATOM 3570 C C . ASN A 1 439 ? -24.859 18.594 25.453 1 81.88 439 ASN A C 1
ATOM 3572 O O . ASN A 1 439 ? -24.25 18.844 24.422 1 81.88 439 ASN A O 1
ATOM 3576 N N . ASP A 1 440 ? -25.25 17.438 25.828 1 83.38 440 ASP A N 1
ATOM 3577 C CA . ASP A 1 440 ? -25 16.312 24.938 1 83.38 440 ASP A CA 1
ATOM 3578 C C . ASP A 1 440 ? -25.781 16.453 23.625 1 83.38 440 ASP A C 1
ATOM 3580 O O . ASP A 1 440 ? -25.281 16.109 22.562 1 83.38 440 ASP A O 1
ATOM 3584 N N . LEU A 1 441 ? -26.953 16.906 23.797 1 84 441 LEU A N 1
ATOM 3585 C CA . LEU A 1 441 ? -27.781 17.125 22.609 1 84 441 LEU A CA 1
ATOM 3586 C C . LEU A 1 441 ? -27.188 18.203 21.719 1 84 441 LEU A C 1
ATOM 3588 O O . LEU A 1 441 ? -27.172 18.047 20.484 1 84 441 LEU A O 1
ATOM 3592 N N . ILE A 1 442 ? -26.734 19.266 22.281 1 85.31 442 ILE A N 1
ATOM 3593 C CA . ILE A 1 442 ? -26.109 20.359 21.516 1 85.31 442 ILE A CA 1
ATOM 3594 C C . ILE A 1 442 ? -24.891 19.844 20.781 1 85.31 442 ILE A C 1
ATOM 3596 O O . ILE A 1 442 ? -24.688 20.141 19.594 1 85.31 442 ILE A O 1
ATOM 3600 N N . ASP A 1 443 ? -24.125 19.062 21.453 1 84.12 443 ASP A N 1
ATOM 3601 C CA . ASP A 1 443 ? -22.922 18.531 20.844 1 84.12 443 ASP A CA 1
ATOM 3602 C C . ASP A 1 443 ? -23.25 17.594 19.688 1 84.12 443 ASP A C 1
ATOM 3604 O O . ASP A 1 443 ? -22.562 17.609 18.656 1 84.12 443 ASP A O 1
ATOM 3608 N N . ARG A 1 444 ? -24.188 16.812 19.859 1 83.62 444 ARG A N 1
ATOM 3609 C CA . ARG A 1 444 ? -24.594 15.883 18.812 1 83.62 444 ARG A CA 1
ATOM 3610 C C . ARG A 1 444 ? -25.109 16.625 17.594 1 83.62 444 ARG A C 1
ATOM 3612 O O . ARG A 1 444 ? -24.781 16.281 16.453 1 83.62 444 ARG A O 1
ATOM 3619 N N . LEU A 1 445 ? -25.984 17.609 17.859 1 85.69 445 LEU A N 1
ATOM 3620 C CA . LEU A 1 445 ? -26.547 18.391 16.766 1 85.69 445 LEU A CA 1
ATOM 3621 C C . LEU A 1 445 ? -25.453 19.172 16.047 1 85.69 445 LEU A C 1
ATOM 3623 O O . LEU A 1 445 ? -25.469 19.297 14.812 1 85.69 445 LEU A O 1
ATOM 3627 N N . PHE A 1 446 ? -24.531 19.734 16.812 1 87.75 446 PHE A N 1
ATOM 3628 C CA . PHE A 1 446 ? -23.438 20.484 16.234 1 87.75 446 PHE A CA 1
ATOM 3629 C C . PHE A 1 446 ? -22.578 19.578 15.344 1 87.75 446 PHE A C 1
ATOM 3631 O O . PHE A 1 446 ? -22.219 19.953 14.227 1 87.75 446 PHE A O 1
ATOM 3638 N N . THR A 1 447 ? -22.266 18.438 15.852 1 84.19 447 THR A N 1
ATOM 3639 C CA . THR A 1 447 ? -21.469 17.484 15.094 1 84.19 447 THR A CA 1
ATOM 3640 C C . THR A 1 447 ? -22.172 17.078 13.805 1 84.19 447 THR A C 1
ATOM 3642 O O . THR A 1 447 ? -21.531 16.938 12.758 1 84.19 447 THR A O 1
ATOM 3645 N N . ARG A 1 448 ? -23.391 16.938 13.898 1 85.69 448 ARG A N 1
ATOM 3646 C CA . ARG A 1 448 ? -24.156 16.562 12.711 1 85.69 448 ARG A CA 1
ATOM 3647 C C . ARG A 1 448 ? -24.156 17.688 11.688 1 85.69 448 ARG A C 1
ATOM 3649 O O . ARG A 1 448 ? -24.078 17.438 10.484 1 85.69 448 ARG A O 1
ATOM 3656 N N . CYS A 1 449 ? -24.359 18.875 12.164 1 88.12 449 CYS A N 1
ATOM 3657 C CA . CYS A 1 449 ? -24.281 20.031 11.273 1 88.12 449 CYS A CA 1
ATOM 3658 C C . CYS A 1 449 ? -22.938 20.094 10.562 1 88.12 449 CYS A C 1
ATOM 3660 O O . CYS A 1 449 ? -22.875 20.312 9.352 1 88.12 449 CYS A O 1
ATOM 3662 N N . CYS A 1 450 ? -21.891 19.812 11.336 1 87.88 450 CYS A N 1
ATOM 3663 C CA . CYS A 1 450 ? -20.547 19.859 10.766 1 87.88 450 CYS A CA 1
ATOM 3664 C C . CYS A 1 450 ? -20.359 18.75 9.727 1 87.88 450 CYS A C 1
ATOM 3666 O O . CYS A 1 450 ? -19.781 18.984 8.672 1 87.88 450 CYS A O 1
ATOM 3668 N N . HIS A 1 451 ? -20.891 17.609 10 1 85.44 451 HIS A N 1
ATOM 3669 C CA . HIS A 1 451 ? -20.766 16.484 9.086 1 85.44 451 HIS A CA 1
ATOM 3670 C C . HIS A 1 451 ? -21.484 16.75 7.77 1 85.44 451 HIS A C 1
ATOM 3672 O O . HIS A 1 451 ? -20.953 16.453 6.695 1 85.44 451 HIS A O 1
ATOM 3678 N N . LEU A 1 452 ? -22.656 17.266 7.852 1 85.25 452 LEU A N 1
ATOM 3679 C CA . LEU A 1 452 ? -23.422 17.547 6.645 1 85.25 452 LEU A CA 1
ATOM 3680 C C . LEU A 1 452 ? -22.781 18.672 5.832 1 85.25 452 LEU A C 1
ATOM 3682 O O . LEU A 1 452 ? -22.766 18.625 4.602 1 85.25 452 LEU A O 1
ATOM 3686 N N . LEU A 1 453 ? -22.281 19.656 6.57 1 89.25 453 LEU A N 1
ATOM 3687 C CA . LEU A 1 453 ? -21.594 20.734 5.871 1 89.25 453 LEU A CA 1
ATOM 3688 C C . LEU A 1 453 ? -20.312 20.219 5.207 1 89.25 453 LEU A C 1
ATOM 3690 O O . LEU A 1 453 ? -19.953 20.672 4.121 1 89.25 453 LEU A O 1
ATOM 3694 N N . GLU A 1 454 ? -19.672 19.359 5.906 1 88.75 454 GLU A N 1
ATOM 3695 C CA . GLU A 1 454 ? -18.484 18.75 5.324 1 88.75 454 GLU A CA 1
ATOM 3696 C C . GLU A 1 454 ? -18.812 18 4.035 1 88.75 454 GLU A C 1
ATOM 3698 O O . GLU A 1 454 ? -18.047 18.016 3.08 1 88.75 454 GLU A O 1
ATOM 3703 N N . ARG A 1 455 ? -19.906 17.297 4.02 1 87.12 455 ARG A N 1
ATOM 3704 C CA . ARG A 1 455 ? -20.359 16.609 2.82 1 87.12 455 ARG A CA 1
ATOM 3705 C C . ARG A 1 455 ? -20.609 17.578 1.676 1 87.12 455 ARG A C 1
ATOM 3707 O O . ARG A 1 455 ? -20.266 17.297 0.524 1 87.12 455 ARG A O 1
ATOM 3714 N N . TYR A 1 456 ? -21.266 18.688 2.045 1 88.69 456 TYR A N 1
ATOM 3715 C CA . TYR A 1 456 ? -21.516 19.719 1.053 1 88.69 456 TYR A CA 1
ATOM 3716 C C . TYR A 1 456 ? -20.219 20.281 0.492 1 88.69 456 TYR A C 1
ATOM 3718 O O . TYR A 1 456 ? -20.047 20.391 -0.725 1 88.69 456 TYR A O 1
ATOM 3726 N N . VAL A 1 457 ? -19.266 20.562 1.375 1 91.25 457 VAL A N 1
ATOM 3727 C CA . VAL A 1 457 ? -17.969 21.078 0.979 1 91.25 457 VAL A CA 1
ATOM 3728 C C . VAL A 1 457 ? -17.234 20.031 0.129 1 91.25 457 VAL A C 1
ATOM 3730 O O . VAL A 1 457 ? -16.594 20.375 -0.87 1 91.25 457 VAL A O 1
ATOM 3733 N N . PHE A 1 458 ? -17.359 18.797 0.485 1 91.81 458 PHE A N 1
ATOM 3734 C CA . PHE A 1 458 ? -16.75 17.703 -0.25 1 91.81 458 PHE A CA 1
ATOM 3735 C C . PHE A 1 458 ? -17.281 17.625 -1.675 1 91.81 458 PHE A C 1
ATOM 3737 O O . PHE A 1 458 ? -16.516 17.469 -2.625 1 91.81 458 PHE A O 1
ATOM 3744 N N . LEU A 1 459 ? -18.562 17.734 -1.809 1 87.56 459 LEU A N 1
ATOM 3745 C CA . LEU A 1 459 ? -19.172 17.656 -3.131 1 87.56 459 LEU A CA 1
ATOM 3746 C C . LEU A 1 459 ? -18.656 18.766 -4.039 1 87.56 459 LEU A C 1
ATOM 3748 O O . LEU A 1 459 ? -18.406 18.547 -5.227 1 87.56 459 LEU A O 1
ATOM 3752 N N . ILE A 1 460 ? -18.5 19.906 -3.482 1 91.44 460 ILE A N 1
ATOM 3753 C CA . ILE A 1 460 ? -17.969 21.031 -4.258 1 91.44 460 ILE A CA 1
ATOM 3754 C C . ILE A 1 460 ? -16.531 20.75 -4.656 1 91.44 460 ILE A C 1
ATOM 3756 O O . ILE A 1 460 ? -16.141 20.969 -5.809 1 91.44 460 ILE A O 1
ATOM 3760 N N . CYS A 1 461 ? -15.719 20.266 -3.711 1 92.31 461 CYS A N 1
ATOM 3761 C CA . CYS A 1 461 ? -14.336 19.906 -4.008 1 92.31 461 CYS A CA 1
ATOM 3762 C C . CYS A 1 461 ? -14.266 18.828 -5.078 1 92.31 461 CYS A C 1
ATOM 3764 O O . CYS A 1 461 ? -13.422 18.891 -5.977 1 92.31 461 CYS A O 1
ATOM 3766 N N . PHE A 1 462 ? -15.141 17.828 -4.949 1 89.62 462 PHE A N 1
ATOM 3767 C CA . PHE A 1 462 ? -15.156 16.719 -5.895 1 89.62 462 PHE A CA 1
ATOM 3768 C C . PHE A 1 462 ? -15.5 17.219 -7.297 1 89.62 462 PHE A C 1
ATOM 3770 O O . PHE A 1 462 ? -14.891 16.781 -8.273 1 89.62 462 PHE A O 1
ATOM 3777 N N . ASN A 1 463 ? -16.469 18.109 -7.344 1 87.94 463 ASN A N 1
ATOM 3778 C CA . ASN A 1 463 ? -16.812 18.672 -8.641 1 87.94 463 ASN A CA 1
ATOM 3779 C C . ASN A 1 463 ? -15.664 19.5 -9.219 1 87.94 463 ASN A C 1
ATOM 3781 O O . ASN A 1 463 ? -15.453 19.516 -10.438 1 87.94 463 ASN A O 1
ATOM 3785 N N . ALA A 1 464 ? -14.984 20.188 -8.391 1 91.06 464 ALA A N 1
ATOM 3786 C CA . ALA A 1 464 ? -13.797 20.922 -8.836 1 91.06 464 ALA A CA 1
ATOM 3787 C C . ALA A 1 464 ? -12.742 19.969 -9.383 1 91.06 464 ALA A C 1
ATOM 3789 O O . ALA A 1 464 ? -12.117 20.25 -10.414 1 91.06 464 ALA A O 1
ATOM 3790 N N . TYR A 1 465 ? -12.523 18.875 -8.773 1 90.12 465 TYR A N 1
ATOM 3791 C CA . TYR A 1 465 ? -11.594 17.844 -9.219 1 90.12 465 TYR A CA 1
ATOM 3792 C C . TYR A 1 465 ? -12.008 17.281 -10.578 1 90.12 465 TYR A C 1
ATOM 3794 O O . TYR A 1 465 ? -11.172 17.156 -11.484 1 90.12 465 TYR A O 1
ATOM 3802 N N . LEU A 1 466 ? -13.266 16.969 -10.656 1 83.25 466 LEU A N 1
ATOM 3803 C CA . LEU A 1 466 ? -13.75 16.391 -11.906 1 83.25 466 LEU A CA 1
ATOM 3804 C C . LEU A 1 466 ? -13.586 17.391 -13.055 1 83.25 466 LEU A C 1
ATOM 3806 O O . LEU A 1 466 ? -13.203 17 -14.164 1 83.25 466 LEU A O 1
ATOM 3810 N N . THR A 1 467 ? -13.883 18.625 -12.781 1 81.12 467 THR A N 1
ATOM 3811 C CA . THR A 1 467 ? -13.781 19.656 -13.797 1 81.12 467 THR A CA 1
ATOM 3812 C C . THR A 1 467 ? -12.352 19.781 -14.312 1 81.12 467 THR A C 1
ATOM 3814 O O . THR A 1 467 ? -12.125 20.016 -15.5 1 81.12 467 THR A O 1
ATOM 3817 N N . GLU A 1 468 ? -11.453 19.578 -13.445 1 82.25 468 GLU A N 1
ATOM 3818 C CA . GLU A 1 468 ? -10.039 19.734 -13.805 1 82.25 468 GLU A CA 1
ATOM 3819 C C . GLU A 1 468 ? -9.477 18.438 -14.367 1 82.25 468 GLU A C 1
ATOM 3821 O O . GLU A 1 468 ? -8.742 18.453 -15.359 1 82.25 468 GLU A O 1
ATOM 3826 N N . GLN A 1 469 ? -9.805 17.25 -13.805 1 79.31 469 GLN A N 1
ATOM 3827 C CA . GLN A 1 469 ? -9.086 16.016 -14.062 1 79.31 469 GLN A CA 1
ATOM 3828 C C . GLN A 1 469 ? -9.812 15.156 -15.094 1 79.31 469 GLN A C 1
ATOM 3830 O O . GLN A 1 469 ? -9.195 14.312 -15.758 1 79.31 469 GLN A O 1
ATOM 3835 N N . PHE A 1 470 ? -11.094 15.352 -15.273 1 73.56 470 PHE A N 1
ATOM 3836 C CA . PHE A 1 470 ? -11.836 14.516 -16.219 1 73.56 470 PHE A CA 1
ATOM 3837 C C . PHE A 1 470 ? -11.305 14.688 -17.625 1 73.56 470 PHE A C 1
ATOM 3839 O O . PHE A 1 470 ? -11.062 13.703 -18.328 1 73.56 470 PHE A O 1
ATOM 3846 N N . PRO A 1 471 ? -11.102 15.969 -18.031 1 65.06 471 PRO A N 1
ATOM 3847 C CA . PRO A 1 471 ? -10.547 16.141 -19.375 1 65.06 471 PRO A CA 1
ATOM 3848 C C . PRO A 1 471 ? -9.141 15.555 -19.516 1 65.06 471 PRO A C 1
ATOM 3850 O O . PRO A 1 471 ? -8.703 15.266 -20.641 1 65.06 471 PRO A O 1
ATOM 3853 N N . GLN A 1 472 ? -8.516 15.438 -18.375 1 69.31 472 GLN A N 1
ATOM 3854 C CA . GLN A 1 472 ? -7.16 14.898 -18.375 1 69.31 472 GLN A CA 1
ATOM 3855 C C . GLN A 1 472 ? -7.16 13.398 -18.109 1 69.31 472 GLN A C 1
ATOM 3857 O O . GLN A 1 472 ? -6.117 12.812 -17.812 1 69.31 472 GLN A O 1
ATOM 3862 N N . TRP A 1 473 ? -8.383 12.773 -18.156 1 68.69 473 TRP A N 1
ATOM 3863 C CA . TRP A 1 473 ? -8.555 11.328 -17.984 1 68.69 473 TRP A CA 1
ATOM 3864 C C . TRP A 1 473 ? -8.016 10.867 -16.641 1 68.69 473 TRP A C 1
ATOM 3866 O O . TRP A 1 473 ? -7.328 9.852 -16.547 1 68.69 473 TRP A O 1
ATOM 3876 N N . PHE A 1 474 ? -8.164 11.742 -15.617 1 77.25 474 PHE A N 1
ATOM 3877 C CA . PHE A 1 474 ? -7.871 11.414 -14.227 1 77.25 474 PHE A CA 1
ATOM 3878 C C . PHE A 1 474 ? -6.395 11.078 -14.047 1 77.25 474 PHE A C 1
ATOM 3880 O O . PHE A 1 474 ? -6.055 10.047 -13.469 1 77.25 474 PHE A O 1
ATOM 3887 N N . SER A 1 475 ? -5.562 11.906 -14.609 1 74.56 475 SER A N 1
ATOM 3888 C CA . SER A 1 475 ? -4.117 11.742 -14.469 1 74.56 475 SER A CA 1
ATOM 3889 C C . SER A 1 475 ? -3.709 11.711 -13 1 74.56 475 SER A C 1
ATOM 3891 O O . SER A 1 475 ? -2.795 10.977 -12.625 1 74.56 475 SER A O 1
ATOM 3893 N N . LEU A 1 476 ? -4.41 12.57 -12.234 1 82.12 476 LEU A N 1
ATOM 3894 C CA . LEU A 1 476 ? -4.215 12.547 -10.789 1 82.12 476 LEU A CA 1
ATOM 3895 C C . LEU A 1 476 ? -5.414 11.914 -10.086 1 82.12 476 LEU A C 1
ATOM 3897 O O . LEU A 1 476 ? -6.559 12.164 -10.461 1 82.12 476 LEU A O 1
ATOM 3901 N N . SER A 1 477 ? -5.109 11.008 -9.266 1 86.25 477 SER A N 1
ATOM 3902 C CA . SER A 1 477 ? -6.191 10.531 -8.414 1 86.25 477 SER A CA 1
ATOM 3903 C C . SER A 1 477 ? -6.75 11.648 -7.547 1 86.25 477 SER A C 1
ATOM 3905 O O . SER A 1 477 ? -6.137 12.719 -7.43 1 86.25 477 SER A O 1
ATOM 3907 N N . PHE A 1 478 ? -7.887 11.484 -7.043 1 90.81 478 PHE A N 1
ATOM 3908 C CA . PHE A 1 478 ? -8.492 12.5 -6.184 1 90.81 478 PHE A CA 1
ATOM 3909 C C . PHE A 1 478 ? -7.613 12.766 -4.969 1 90.81 478 PHE A C 1
ATOM 3911 O O . PHE A 1 478 ? -7.43 13.922 -4.57 1 90.81 478 PHE A O 1
ATOM 3918 N N . SER A 1 479 ? -7.074 11.688 -4.348 1 90.75 479 SER A N 1
ATOM 3919 C CA . SER A 1 479 ? -6.207 11.828 -3.182 1 90.75 479 SER A CA 1
ATOM 3920 C C . SER A 1 479 ? -4.965 12.648 -3.512 1 90.75 479 SER A C 1
ATOM 3922 O O . SER A 1 479 ? -4.559 13.508 -2.729 1 90.75 479 SER A O 1
ATOM 3924 N N . GLN A 1 480 ? -4.371 12.414 -4.645 1 87.5 480 GLN A N 1
ATOM 3925 C CA . GLN A 1 480 ? -3.186 13.156 -5.07 1 87.5 480 GLN A CA 1
ATOM 3926 C C . GLN A 1 480 ? -3.52 14.617 -5.352 1 87.5 480 GLN A C 1
ATOM 3928 O O . GLN A 1 480 ? -2.723 15.508 -5.055 1 87.5 480 GLN A O 1
ATOM 3933 N N . TRP A 1 481 ? -4.676 14.789 -5.957 1 90.19 481 TRP A N 1
ATOM 3934 C CA . TRP A 1 481 ? -5.125 16.141 -6.262 1 90.19 481 TRP A CA 1
ATOM 3935 C C . TRP A 1 481 ? -5.34 16.953 -4.98 1 90.19 481 TRP A C 1
ATOM 3937 O O . TRP A 1 481 ? -4.922 18.109 -4.887 1 90.19 481 TRP A O 1
ATOM 3947 N N . MET A 1 482 ? -6.008 16.359 -3.998 1 92.12 482 MET A N 1
ATOM 3948 C CA . MET A 1 482 ? -6.285 17.016 -2.723 1 92.12 482 MET A CA 1
ATOM 3949 C C . MET A 1 482 ? -4.988 17.297 -1.972 1 92.12 482 MET A C 1
ATOM 3951 O O . MET A 1 482 ? -4.883 18.312 -1.277 1 92.12 482 MET A O 1
ATOM 3955 N N . GLN A 1 483 ? -4.031 16.422 -2.119 1 88.88 483 GLN A N 1
ATOM 3956 C CA . GLN A 1 483 ? -2.74 16.578 -1.455 1 88.88 483 GLN A CA 1
ATOM 3957 C C . GLN A 1 483 ? -2.031 17.844 -1.92 1 88.88 483 GLN A C 1
ATOM 3959 O O . GLN A 1 483 ? -1.279 18.453 -1.158 1 88.88 483 GLN A O 1
ATOM 3964 N N . ARG A 1 484 ? -2.291 18.234 -3.098 1 87.44 484 ARG A N 1
ATOM 3965 C CA . ARG A 1 484 ? -1.619 19.391 -3.68 1 87.44 484 ARG A CA 1
ATOM 3966 C C . ARG A 1 484 ? -2.418 20.656 -3.438 1 87.44 484 ARG A C 1
ATOM 3968 O O . ARG A 1 484 ? -2.059 21.734 -3.936 1 87.44 484 ARG A O 1
ATOM 3975 N N . GLN A 1 485 ? -3.551 20.5 -2.689 1 89.06 485 GLN A N 1
ATOM 3976 C CA . GLN A 1 485 ? -4.395 21.641 -2.334 1 89.06 485 GLN A CA 1
ATOM 3977 C C . GLN A 1 485 ? -4.512 21.781 -0.821 1 89.06 485 GLN A C 1
ATOM 3979 O O . GLN A 1 485 ? -5.562 21.516 -0.242 1 89.06 485 GLN A O 1
ATOM 3984 N N . PRO A 1 486 ? -3.49 22.344 -0.215 1 87.69 486 PRO A N 1
ATOM 3985 C CA . PRO A 1 486 ? -3.52 22.453 1.246 1 87.69 486 PRO A CA 1
ATOM 3986 C C . PRO A 1 486 ? -4.672 23.312 1.754 1 87.69 486 PRO A C 1
ATOM 3988 O O . PRO A 1 486 ? -5.246 23.031 2.807 1 87.69 486 PRO A O 1
ATOM 3991 N N . GLY A 1 487 ? -5.012 24.422 1.007 1 87 487 GLY A N 1
ATOM 3992 C CA . GLY A 1 487 ? -6.117 25.266 1.412 1 87 487 GLY A CA 1
ATOM 3993 C C . GLY A 1 487 ? -7.438 24.531 1.51 1 87 487 GLY A C 1
ATOM 3994 O O . GLY A 1 487 ? -8.203 24.734 2.451 1 87 487 GLY A O 1
ATOM 3995 N N . LEU A 1 488 ? -7.676 23.656 0.56 1 91.06 488 LEU A N 1
ATOM 3996 C CA . LEU A 1 488 ? -8.914 22.891 0.554 1 91.06 488 LEU A CA 1
ATOM 3997 C C . LEU A 1 488 ? -8.93 21.875 1.69 1 91.06 488 LEU A C 1
ATOM 3999 O O . LEU A 1 488 ? -9.969 21.641 2.316 1 91.06 488 LEU A O 1
ATOM 4003 N N . THR A 1 489 ? -7.793 21.25 1.901 1 88.94 489 THR A N 1
ATOM 4004 C CA . THR A 1 489 ? -7.688 20.266 2.973 1 88.94 489 THR A CA 1
ATOM 4005 C C . THR A 1 489 ? -7.965 20.922 4.328 1 88.94 489 THR A C 1
ATOM 4007 O O . THR A 1 489 ? -8.633 20.328 5.18 1 88.94 489 THR A O 1
ATOM 4010 N N . ARG A 1 490 ? -7.547 22.125 4.57 1 85.75 490 ARG A N 1
ATOM 4011 C CA . ARG A 1 490 ? -7.758 22.828 5.832 1 85.75 490 ARG A CA 1
ATOM 4012 C C . ARG A 1 490 ? -9.227 23.219 6.004 1 85.75 490 ARG A C 1
ATOM 4014 O O . ARG A 1 490 ? -9.75 23.188 7.113 1 85.75 490 ARG A O 1
ATOM 4021 N N . ILE A 1 491 ? -9.852 23.609 4.93 1 87.25 491 ILE A N 1
ATOM 4022 C CA . ILE A 1 491 ? -11.25 24.016 4.992 1 87.25 491 ILE A CA 1
ATOM 4023 C C . ILE A 1 491 ? -12.133 22.812 5.312 1 87.25 491 ILE A C 1
ATOM 4025 O O . ILE A 1 491 ? -13.062 22.906 6.121 1 87.25 491 ILE A O 1
ATOM 4029 N N . ARG A 1 492 ? -11.852 21.75 4.691 1 85.56 492 ARG A N 1
ATOM 4030 C CA . ARG A 1 492 ? -12.641 20.531 4.891 1 85.56 492 ARG A CA 1
ATOM 4031 C C . ARG A 1 492 ? -12.531 20.047 6.328 1 85.56 492 ARG A C 1
ATOM 4033 O O . ARG A 1 492 ? -13.477 19.453 6.863 1 85.56 492 ARG A O 1
ATOM 4040 N N . GLY A 1 493 ? -11.391 20.281 6.91 1 76.69 493 GLY A N 1
ATOM 4041 C CA . GLY A 1 493 ? -11.172 19.828 8.273 1 76.69 493 GLY A CA 1
ATOM 4042 C C . GLY A 1 493 ? -11.758 20.766 9.312 1 76.69 493 GLY A C 1
ATOM 4043 O O . GLY A 1 493 ? -11.945 20.375 10.469 1 76.69 493 GLY A O 1
ATOM 4044 N N . ASN A 1 494 ? -12.133 22.031 8.898 1 77.62 494 ASN A N 1
ATOM 4045 C CA . ASN A 1 494 ? -12.594 23.031 9.852 1 77.62 494 ASN A CA 1
ATOM 4046 C C . ASN A 1 494 ? -13.906 23.672 9.398 1 77.62 494 ASN A C 1
ATOM 4048 O O . ASN A 1 494 ? -14.047 24.891 9.406 1 77.62 494 ASN A O 1
ATOM 4052 N N . VAL A 1 495 ? -14.906 22.906 8.992 1 79.12 495 VAL A N 1
ATOM 4053 C CA . VAL A 1 495 ? -16.141 23.453 8.453 1 79.12 495 VAL A CA 1
ATOM 4054 C C . VAL A 1 495 ? -16.953 24.094 9.57 1 79.12 495 VAL A C 1
ATOM 4056 O O . VAL A 1 495 ? -17.656 25.094 9.352 1 79.12 495 VAL A O 1
ATOM 4059 N N . GLY A 1 496 ? -16.922 23.562 10.82 1 71.06 496 GLY A N 1
ATOM 4060 C CA . GLY A 1 496 ? -17.75 24.109 11.883 1 71.06 496 GLY A CA 1
ATOM 4061 C C . GLY A 1 496 ? -16.953 24.641 13.047 1 71.06 496 GLY A C 1
ATOM 4062 O O . GLY A 1 496 ? -16.484 23.875 13.891 1 71.06 496 GLY A O 1
ATOM 4063 N N . SER A 1 497 ? -16.359 25.906 12.867 1 66.38 497 SER A N 1
ATOM 4064 C CA . SER A 1 497 ? -15.672 26.438 14.039 1 66.38 497 SER A CA 1
ATOM 4065 C C . SER A 1 497 ? -16.656 27.094 15.008 1 66.38 497 SER A C 1
ATOM 4067 O O . SER A 1 497 ? -17.375 28.016 14.641 1 66.38 497 SER A O 1
ATOM 4069 N N . PRO A 1 498 ? -16.859 26.406 16.125 1 59.5 498 PRO A N 1
ATOM 4070 C CA . PRO A 1 498 ? -17.844 26.922 17.062 1 59.5 498 PRO A CA 1
ATOM 4071 C C . PRO A 1 498 ? -17.578 28.375 17.484 1 59.5 498 PRO A C 1
ATOM 4073 O O . PRO A 1 498 ? -18.484 29.062 17.938 1 59.5 498 PRO A O 1
ATOM 4076 N N . ASP A 1 499 ? -16.391 28.875 17.297 1 61.62 499 ASP A N 1
ATOM 4077 C CA . ASP A 1 499 ? -15.969 30.062 18.031 1 61.62 499 ASP A CA 1
ATOM 4078 C C . ASP A 1 499 ? -16.062 31.312 17.156 1 61.62 499 ASP A C 1
ATOM 4080 O O . ASP A 1 499 ? -15.656 32.406 17.562 1 61.62 499 ASP A O 1
ATOM 4084 N N . ILE A 1 500 ? -16.625 31.188 16.031 1 60 500 ILE A N 1
ATOM 4085 C CA . ILE A 1 500 ? -16.547 32.344 15.156 1 60 500 ILE A CA 1
ATOM 4086 C C . ILE A 1 500 ? -17.5 33.438 15.633 1 60 500 ILE A C 1
ATOM 4088 O O . ILE A 1 500 ? -17.141 34.625 15.742 1 60 500 ILE A O 1
ATOM 4092 N N . GLN A 1 501 ? -18.688 33 15.922 1 68.62 501 GLN A N 1
ATOM 4093 C CA . GLN A 1 501 ? -19.656 34.031 16.297 1 68.62 501 GLN A CA 1
ATOM 4094 C C . GLN A 1 501 ? -20.203 33.781 17.703 1 68.62 501 GLN A C 1
ATOM 4096 O O . GLN A 1 501 ? -21.359 33.375 17.859 1 68.62 501 GLN A O 1
ATOM 4101 N N . VAL A 1 502 ? -19.297 33.906 18.594 1 76.44 502 VAL A N 1
ATOM 4102 C CA . VAL A 1 502 ? -19.703 33.719 20 1 76.44 502 VAL A CA 1
ATOM 4103 C C . VAL A 1 502 ? -20.141 35.062 20.578 1 76.44 502 VAL A C 1
ATOM 4105 O O . VAL A 1 502 ? -19.422 36.062 20.438 1 76.44 502 VAL A O 1
ATOM 4108 N N . PRO A 1 503 ? -21.344 35.125 21.141 1 79.44 503 PRO A N 1
ATOM 4109 C CA . PRO A 1 503 ? -21.797 36.375 21.734 1 79.44 503 PRO A CA 1
ATOM 4110 C C . PRO A 1 503 ? -20.922 36.812 22.922 1 79.44 503 PRO A C 1
ATOM 4112 O O . PRO A 1 503 ? -20.5 35.969 23.719 1 79.44 503 PRO A O 1
ATOM 4115 N N . VAL A 1 504 ? -20.656 38.062 23.016 1 85.06 504 VAL A N 1
ATOM 4116 C CA . VAL A 1 504 ? -19.812 38.656 24.047 1 85.06 504 VAL A CA 1
ATOM 4117 C C . VAL A 1 504 ? -20.516 38.562 25.406 1 85.06 504 VAL A C 1
ATOM 4119 O O . VAL A 1 504 ? -19.875 38.5 26.453 1 85.06 504 VAL A O 1
ATOM 4122 N N . ASP A 1 505 ? -21.844 38.406 25.391 1 85 505 ASP A N 1
ATOM 4123 C CA . ASP A 1 505 ? -22.672 38.406 26.594 1 85 505 ASP A CA 1
ATOM 4124 C C . ASP A 1 505 ? -22.391 37.156 27.453 1 85 505 ASP A C 1
ATOM 4126 O O . ASP A 1 505 ? -22.734 37.125 28.625 1 85 505 ASP A O 1
ATOM 4130 N N . LEU A 1 506 ? -21.719 36.25 26.906 1 88.44 506 LEU A N 1
ATOM 4131 C CA . LEU A 1 506 ? -21.406 35 27.625 1 88.44 506 LEU A CA 1
ATOM 4132 C C . LEU A 1 506 ? -20.453 35.312 28.781 1 88.44 506 LEU A C 1
ATOM 4134 O O . LEU A 1 506 ? -20.328 34.5 29.703 1 88.44 506 LEU A O 1
ATOM 4138 N N . LEU A 1 507 ? -19.812 36.375 28.734 1 91.19 507 LEU A N 1
ATOM 4139 C CA . LEU A 1 507 ? -18.906 36.812 29.781 1 91.19 507 LEU A CA 1
ATOM 4140 C C . LEU A 1 507 ? -19.656 37.094 31.078 1 91.19 507 LEU A C 1
ATOM 4142 O O . LEU A 1 507 ? -19.078 37.094 32.156 1 91.19 507 LEU A O 1
ATOM 4146 N N . PHE A 1 508 ? -20.969 37.312 30.969 1 90.31 508 PHE A N 1
ATOM 4147 C CA . PHE A 1 508 ? -21.75 37.75 32.125 1 90.31 508 PHE A CA 1
ATOM 4148 C C . PHE A 1 508 ? -22.734 36.656 32.562 1 90.31 508 PHE A C 1
ATOM 4150 O O . PHE A 1 508 ? -23.562 36.875 33.438 1 90.31 508 PHE A O 1
ATOM 4157 N N . THR A 1 509 ? -22.703 35.5 31.906 1 85 509 THR A N 1
ATOM 4158 C CA . THR A 1 509 ? -23.641 34.406 32.219 1 85 509 THR A CA 1
ATOM 4159 C C . THR A 1 509 ? -22.922 33.281 32.906 1 85 509 THR A C 1
ATOM 4161 O O . THR A 1 509 ? -23.531 32.25 33.219 1 85 509 THR A O 1
ATOM 4164 N N . GLY A 1 510 ? -21.656 33.375 33.094 1 83.88 510 GLY A N 1
ATOM 4165 C CA . GLY A 1 510 ? -20.906 32.312 33.75 1 83.88 510 GLY A CA 1
ATOM 4166 C C . GLY A 1 510 ? -20.391 31.266 32.781 1 83.88 510 GLY A C 1
ATOM 4167 O O . GLY A 1 510 ? -19.844 30.25 33.219 1 83.88 510 GLY A O 1
ATOM 4168 N N . GLN A 1 511 ? -20.531 31.5 31.531 1 86.38 511 GLN A N 1
ATOM 4169 C CA . GLN A 1 511 ? -20.016 30.562 30.531 1 86.38 511 GLN A CA 1
ATOM 4170 C C . GLN A 1 511 ? -18.594 30.922 30.109 1 86.38 511 GLN A C 1
ATOM 4172 O O . GLN A 1 511 ? -17.828 30.047 29.703 1 86.38 511 GLN A O 1
ATOM 4177 N N . HIS A 1 512 ? -18.359 32.188 30.031 1 91.56 512 HIS A N 1
ATOM 4178 C CA . HIS A 1 512 ? -17.016 32.688 29.75 1 91.56 512 HIS A CA 1
ATOM 4179 C C . HIS A 1 512 ? -16.469 33.5 30.922 1 91.56 512 HIS A C 1
ATOM 4181 O O . HIS A 1 512 ? -17.219 34.094 31.688 1 91.56 512 HIS A O 1
ATOM 4187 N N . TYR A 1 513 ? -15.227 33.375 31.078 1 93.75 513 TYR A N 1
ATOM 4188 C CA . TYR A 1 513 ? -14.555 34.125 32.156 1 93.75 513 TYR A CA 1
ATOM 4189 C C . TYR A 1 513 ? -13.328 34.844 31.609 1 93.75 513 TYR A C 1
ATOM 4191 O O . TYR A 1 513 ? -12.812 34.531 30.547 1 93.75 513 TYR A O 1
ATOM 4199 N N . LEU A 1 514 ? -13.047 35.875 32.312 1 96 514 LEU A N 1
ATOM 4200 C CA . LEU A 1 514 ? -11.758 36.531 32.062 1 96 514 LEU A CA 1
ATOM 4201 C C . LEU A 1 514 ? -10.695 36 33.031 1 96 514 LEU A C 1
ATOM 4203 O O . LEU A 1 514 ? -10.922 35.906 34.25 1 96 514 LEU A O 1
ATOM 4207 N N . VAL A 1 515 ? -9.688 35.562 32.469 1 96.75 515 VAL A N 1
ATOM 4208 C CA . VAL A 1 515 ? -8.578 35.031 33.281 1 96.75 515 VAL A CA 1
ATOM 4209 C C . VAL A 1 515 ? -7.32 35.844 33.031 1 96.75 515 VAL A C 1
ATOM 4211 O O . VAL A 1 515 ? -7.02 36.188 31.875 1 96.75 515 VAL A O 1
ATOM 4214 N N . ALA A 1 516 ? -6.617 36.156 34.031 1 96.56 516 ALA A N 1
ATOM 4215 C CA . ALA A 1 516 ? -5.418 36.969 33.938 1 96.56 516 ALA A CA 1
ATOM 4216 C C . ALA A 1 516 ? -4.359 36.281 33.062 1 96.56 516 ALA A C 1
ATOM 4218 O O . ALA A 1 516 ? -4.16 35.062 33.156 1 96.56 516 ALA A O 1
ATOM 4219 N N . ASP A 1 517 ? -3.754 37.062 32.188 1 95.5 517 ASP A N 1
ATOM 4220 C CA . ASP A 1 517 ? -2.686 36.531 31.359 1 95.5 517 ASP A CA 1
ATOM 4221 C C . ASP A 1 517 ? -1.443 36.219 32.188 1 95.5 517 ASP A C 1
ATOM 4223 O O . ASP A 1 517 ? -0.725 35.25 31.906 1 95.5 517 ASP A O 1
ATOM 4227 N N . GLU A 1 518 ? -1.16 37.094 33.125 1 92.94 518 GLU A N 1
ATOM 4228 C CA . GLU A 1 518 ? -0.02 36.875 34 1 92.94 518 GLU A CA 1
ATOM 4229 C C . GLU A 1 518 ? -0.358 35.906 35.125 1 92.94 518 GLU A C 1
ATOM 4231 O O . GLU A 1 518 ? -1.335 36.094 35.875 1 92.94 518 GLU A O 1
ATOM 4236 N N . TYR A 1 519 ? 0.292 34.844 35.25 1 92.25 519 TYR A N 1
ATOM 4237 C CA . TYR A 1 519 ? 0.098 33.875 36.312 1 92.25 519 TYR A CA 1
ATOM 4238 C C . TYR A 1 519 ? 1.426 33.5 36.969 1 92.25 519 TYR A C 1
ATOM 4240 O O . TYR A 1 519 ? 2.494 33.812 36.438 1 92.25 519 TYR A O 1
ATOM 4248 N N . ILE A 1 520 ? 1.359 32.844 38.031 1 90.12 520 ILE A N 1
ATOM 4249 C CA . ILE A 1 520 ? 2.553 32.438 38.781 1 90.12 520 ILE A CA 1
ATOM 4250 C C . ILE A 1 520 ? 3.338 31.406 37.938 1 90.12 520 ILE A C 1
ATOM 4252 O O . ILE A 1 520 ? 2.783 30.406 37.5 1 90.12 520 ILE A O 1
ATOM 4256 N N . GLY A 1 521 ? 4.57 31.75 37.688 1 87.75 521 GLY A N 1
ATOM 4257 C CA . GLY A 1 521 ? 5.414 30.812 36.969 1 87.75 521 GLY A CA 1
ATOM 4258 C C . GLY A 1 521 ? 5.582 31.172 35.5 1 87.75 521 GLY A C 1
ATOM 4259 O O . GLY A 1 521 ? 6.348 30.531 34.781 1 87.75 521 GLY A O 1
ATOM 4260 N N . LEU A 1 522 ? 4.91 32.219 34.969 1 90.56 522 LEU A N 1
ATOM 4261 C CA . LEU A 1 522 ? 5 32.625 33.562 1 90.56 522 LEU A CA 1
ATOM 4262 C C . LEU A 1 522 ? 6.383 33.188 33.25 1 90.56 522 LEU A C 1
ATOM 4264 O O . LEU A 1 522 ? 6.965 32.844 32.219 1 90.56 522 LEU A O 1
ATOM 4268 N N . ASP A 1 523 ? 6.875 34.031 34.156 1 89.94 523 ASP A N 1
ATOM 4269 C CA . ASP A 1 523 ? 8.125 34.75 33.906 1 89.94 523 ASP A CA 1
ATOM 4270 C C . ASP A 1 523 ? 9.336 33.875 34.188 1 89.94 523 ASP A C 1
ATOM 4272 O O . ASP A 1 523 ? 10 34.031 35.219 1 89.94 523 ASP A O 1
ATOM 4276 N N . VAL A 1 524 ? 9.703 33.094 33.344 1 86.12 524 VAL A N 1
ATOM 4277 C CA . VAL A 1 524 ? 10.797 32.156 33.531 1 86.12 524 VAL A CA 1
ATOM 4278 C C . VAL A 1 524 ? 12.141 32.875 33.375 1 86.12 524 VAL A C 1
ATOM 4280 O O . VAL A 1 524 ? 13.156 32.406 33.875 1 86.12 524 VAL A O 1
ATOM 4283 N N . LEU A 1 525 ? 12.141 34.094 32.719 1 87.5 525 LEU A N 1
ATOM 4284 C CA . LEU A 1 525 ? 13.375 34.812 32.5 1 87.5 525 LEU A CA 1
ATOM 4285 C C . LEU A 1 525 ? 13.547 35.938 33.531 1 87.5 525 LEU A C 1
ATOM 4287 O O . LEU A 1 525 ? 14.547 36.656 33.531 1 87.5 525 LEU A O 1
ATOM 4291 N N . SER A 1 526 ? 12.609 36.125 34.406 1 87.31 526 SER A N 1
ATOM 4292 C CA . SER A 1 526 ? 12.641 37.094 35.5 1 87.31 526 SER A CA 1
ATOM 4293 C C . SER A 1 526 ? 12.828 38.531 34.969 1 87.31 526 SER A C 1
ATOM 4295 O O . SER A 1 526 ? 13.664 39.281 35.469 1 87.31 526 SER A O 1
ATOM 4297 N N . THR A 1 527 ? 12.078 38.812 33.938 1 91.38 527 THR A N 1
ATOM 4298 C CA . THR A 1 527 ? 12.242 40.094 33.281 1 91.38 527 THR A CA 1
ATOM 4299 C C . THR A 1 527 ? 11.188 41.094 33.781 1 91.38 527 THR A C 1
ATOM 4301 O O . THR A 1 527 ? 11.266 42.281 33.5 1 91.38 527 THR A O 1
ATOM 4304 N N . GLN A 1 528 ? 10.273 40.719 34.562 1 90.31 528 GLN A N 1
ATOM 4305 C CA . GLN A 1 528 ? 9.258 41.594 35.156 1 90.31 528 GLN A CA 1
ATOM 4306 C C . GLN A 1 528 ? 9.898 42.688 36 1 90.31 528 GLN A C 1
ATOM 4308 O O . GLN A 1 528 ? 9.406 43.812 36.031 1 90.31 528 GLN A O 1
ATOM 4313 N N . SER A 1 529 ? 10.93 42.312 36.625 1 89.31 529 SER A N 1
ATOM 4314 C CA . SER A 1 529 ? 11.586 43.25 37.531 1 89.31 529 SER A CA 1
ATOM 4315 C C . SER A 1 529 ? 12.328 44.344 36.719 1 89.31 529 SER A C 1
ATOM 4317 O O . SER A 1 529 ? 12.469 45.469 37.188 1 89.31 529 SER A O 1
ATOM 4319 N N . ASP A 1 530 ? 12.703 44.031 35.531 1 88 530 ASP A N 1
ATOM 4320 C CA . ASP A 1 530 ? 13.516 44.938 34.719 1 88 530 ASP A CA 1
ATOM 4321 C C . ASP A 1 530 ? 12.633 45.812 33.812 1 88 530 ASP A C 1
ATOM 4323 O O . ASP A 1 530 ? 12.727 47.062 33.875 1 88 530 ASP A O 1
ATOM 4327 N N . VAL A 1 531 ? 11.742 45.156 33.062 1 91.44 531 VAL A N 1
ATOM 4328 C CA . VAL A 1 531 ? 11 45.906 32.062 1 91.44 531 VAL A CA 1
ATOM 4329 C C . VAL A 1 531 ? 9.5 45.75 32.281 1 91.44 531 VAL A C 1
ATOM 4331 O O . VAL A 1 531 ? 8.688 46.156 31.469 1 91.44 531 VAL A O 1
ATOM 4334 N N . MET A 1 532 ? 9.078 45.094 33.312 1 93.25 532 MET A N 1
ATOM 4335 C CA . MET A 1 532 ? 7.695 44.938 33.781 1 93.25 532 MET A CA 1
ATOM 4336 C C . MET A 1 532 ? 6.895 44.062 32.812 1 93.25 532 MET A C 1
ATOM 4338 O O . MET A 1 532 ? 5.688 44.281 32.625 1 93.25 532 MET A O 1
ATOM 4342 N N . VAL A 1 533 ? 7.555 43.281 32.031 1 96.44 533 VAL A N 1
ATOM 4343 C CA . VAL A 1 533 ? 6.918 42.312 31.141 1 96.44 533 VAL A CA 1
ATOM 4344 C C . VAL A 1 533 ? 7.625 40.969 31.266 1 96.44 533 VAL A C 1
ATOM 4346 O O . VAL A 1 533 ? 8.852 40.906 31.344 1 96.44 533 VAL A O 1
ATOM 4349 N N . SER A 1 534 ? 6.828 39.938 31.312 1 94.38 534 SER A N 1
ATOM 4350 C CA . SER A 1 534 ? 7.387 38.594 31.469 1 94.38 534 SER A CA 1
ATOM 4351 C C . SER A 1 534 ? 8.07 38.125 30.172 1 94.38 534 SER A C 1
ATOM 4353 O O . SER A 1 534 ? 7.59 38.406 29.078 1 94.38 534 SER A O 1
ATOM 4355 N N . ASN A 1 535 ? 9.25 37.469 30.281 1 92.56 535 ASN A N 1
ATOM 4356 C CA . ASN A 1 535 ? 9.953 36.719 29.234 1 92.56 535 ASN A CA 1
ATOM 4357 C C . ASN A 1 535 ? 10.438 37.656 28.125 1 92.56 535 ASN A C 1
ATOM 4359 O O . ASN A 1 535 ? 10.375 37.281 26.953 1 92.56 535 ASN A O 1
ATOM 4363 N N . PHE A 1 536 ? 10.773 38.875 28.453 1 94.94 536 PHE A N 1
ATOM 4364 C CA . PHE A 1 536 ? 11.406 39.781 27.516 1 94.94 536 PHE A CA 1
ATOM 4365 C C . PHE A 1 536 ? 12.812 39.344 27.172 1 94.94 536 PHE A C 1
ATOM 4367 O O . PHE A 1 536 ? 13.609 39.031 28.062 1 94.94 536 PHE A O 1
ATOM 4374 N N . ARG A 1 537 ? 13.125 39.25 25.875 1 92.5 537 ARG A N 1
ATOM 4375 C CA . ARG A 1 537 ? 14.445 38.75 25.469 1 92.5 537 ARG A CA 1
ATOM 4376 C C . ARG A 1 537 ? 14.805 39.281 24.078 1 92.5 537 ARG A C 1
ATOM 4378 O O . ARG A 1 537 ? 13.922 39.688 23.312 1 92.5 537 ARG A O 1
ATOM 4385 N N . ARG A 1 538 ? 15.984 39.312 23.828 1 93.56 538 ARG A N 1
ATOM 4386 C CA . ARG A 1 538 ? 16.531 39.688 22.531 1 93.56 538 ARG A CA 1
ATOM 4387 C C . ARG A 1 538 ? 17.266 38.531 21.891 1 93.56 538 ARG A C 1
ATOM 4389 O O . ARG A 1 538 ? 17.859 37.688 22.594 1 93.56 538 ARG A O 1
ATOM 4396 N N . ILE A 1 539 ? 17.156 38.406 20.578 1 92.94 539 ILE A N 1
ATOM 4397 C CA . ILE A 1 539 ? 17.922 37.375 19.891 1 92.94 539 ILE A CA 1
ATOM 4398 C C . ILE A 1 539 ? 19.422 37.625 20.125 1 92.94 539 ILE A C 1
ATOM 4400 O O . ILE A 1 539 ? 19.875 38.75 20.188 1 92.94 539 ILE A O 1
ATOM 4404 N N . ASN A 1 540 ? 20.156 36.562 20.281 1 90.94 540 ASN A N 1
ATOM 4405 C CA . ASN A 1 540 ? 21.578 36.656 20.594 1 90.94 540 ASN A CA 1
ATOM 4406 C C . ASN A 1 540 ? 22.406 36.812 19.328 1 90.94 540 ASN A C 1
ATOM 4408 O O . ASN A 1 540 ? 23.344 36.031 19.094 1 90.94 540 ASN A O 1
ATOM 4412 N N . ILE A 1 541 ? 22.094 37.656 18.453 1 91.81 541 ILE A N 1
ATOM 4413 C CA . ILE A 1 541 ? 22.859 38 17.266 1 91.81 541 ILE A CA 1
ATOM 4414 C C . ILE A 1 541 ? 23.141 39.5 17.25 1 91.81 541 ILE A C 1
ATOM 4416 O O . ILE A 1 541 ? 22.219 40.312 17.25 1 91.81 541 ILE A O 1
ATOM 4420 N N . LYS A 1 542 ? 24.406 39.781 17.25 1 88.56 542 LYS A N 1
ATOM 4421 C CA . LYS A 1 542 ? 24.828 41.188 17.328 1 88.56 542 LYS A CA 1
ATOM 4422 C C . LYS A 1 542 ? 24.234 42 16.188 1 88.56 542 LYS A C 1
ATOM 4424 O O . LYS A 1 542 ? 24.297 41.594 15.023 1 88.56 542 LYS A O 1
ATOM 4429 N N . GLY A 1 543 ? 23.562 43.062 16.547 1 87.81 543 GLY A N 1
ATOM 4430 C CA . GLY A 1 543 ? 23.062 43.969 15.547 1 87.81 543 GLY A CA 1
ATOM 4431 C C . GLY A 1 543 ? 21.641 43.688 15.109 1 87.81 543 GLY A C 1
ATOM 4432 O O . GLY A 1 543 ? 21.016 44.469 14.414 1 87.81 543 GLY A O 1
ATOM 4433 N N . PHE A 1 544 ? 21.141 42.531 15.414 1 92.69 544 PHE A N 1
ATOM 4434 C CA . PHE A 1 544 ? 19.781 42.188 15.023 1 92.69 544 PHE A CA 1
ATOM 4435 C C . PHE A 1 544 ? 18.781 42.719 16.031 1 92.69 544 PHE A C 1
ATOM 4437 O O . PHE A 1 544 ? 18.844 42.375 17.219 1 92.69 544 PHE A O 1
ATOM 4444 N N . PRO A 1 545 ? 17.938 43.594 15.656 1 95.31 545 PRO A N 1
ATOM 4445 C CA . PRO A 1 545 ? 16.984 44.219 16.578 1 95.31 545 PRO A CA 1
ATOM 4446 C C . PRO A 1 545 ? 15.688 43.406 16.703 1 95.31 545 PRO A C 1
ATOM 4448 O O . PRO A 1 545 ? 14.609 43.938 16.406 1 95.31 545 PRO A O 1
ATOM 4451 N N . ILE A 1 546 ? 15.734 42.188 17.078 1 96.62 546 ILE A N 1
ATOM 4452 C CA . ILE A 1 546 ? 14.602 41.281 17.188 1 96.62 546 ILE A CA 1
ATOM 4453 C C . ILE A 1 546 ? 14.359 40.938 18.656 1 96.62 546 ILE A C 1
ATOM 4455 O O . ILE A 1 546 ? 15.258 40.438 19.344 1 96.62 546 ILE A O 1
ATOM 4459 N N . TYR A 1 547 ? 13.211 41.188 19.109 1 96.44 547 TYR A N 1
ATOM 4460 C CA . TYR A 1 547 ? 12.875 41 20.516 1 96.44 547 TYR A CA 1
ATOM 4461 C C . TYR A 1 547 ? 11.594 40.188 20.672 1 96.44 547 TYR A C 1
ATOM 4463 O O . TYR A 1 547 ? 10.758 40.156 19.75 1 96.44 547 TYR A O 1
ATOM 4471 N N . GLY A 1 548 ? 11.469 39.438 21.781 1 95.25 548 GLY A N 1
ATOM 4472 C CA . GLY A 1 548 ? 10.273 38.688 22.141 1 95.25 548 GLY A CA 1
ATOM 4473 C C . GLY A 1 548 ? 9.867 38.875 23.594 1 95.25 548 GLY A C 1
ATOM 4474 O O . GLY A 1 548 ? 10.711 39.094 24.453 1 95.25 548 GLY A O 1
ATOM 4475 N N . MET A 1 549 ? 8.602 38.781 23.844 1 95.94 549 MET A N 1
ATOM 4476 C CA . MET A 1 549 ? 8.125 38.906 25.219 1 95.94 549 MET A CA 1
ATOM 4477 C C . MET A 1 549 ? 6.703 38.375 25.344 1 95.94 549 MET A C 1
ATOM 4479 O O . MET A 1 549 ? 6.105 37.938 24.375 1 95.94 549 MET A O 1
ATOM 4483 N N . ALA A 1 550 ? 6.199 38.312 26.562 1 96.12 550 ALA A N 1
ATOM 4484 C CA . ALA A 1 550 ? 4.812 37.938 26.844 1 96.12 550 ALA A CA 1
ATOM 4485 C C . ALA A 1 550 ? 3.881 39.156 26.688 1 96.12 550 ALA A C 1
ATOM 4487 O O . ALA A 1 550 ? 4.309 40.219 26.281 1 96.12 550 ALA A O 1
ATOM 4488 N N . GLN A 1 551 ? 2.611 38.969 26.922 1 96.81 551 GLN A N 1
ATOM 4489 C CA . GLN A 1 551 ? 1.6 40 26.812 1 96.81 551 GLN A CA 1
ATOM 4490 C C . GLN A 1 551 ? 1.864 41.156 27.781 1 96.81 551 GLN A C 1
ATOM 4492 O O . GLN A 1 551 ? 1.893 40.938 29 1 96.81 551 GLN A O 1
ATOM 4497 N N . PRO A 1 552 ? 2.088 42.375 27.312 1 96.31 552 PRO A N 1
ATOM 4498 C CA . PRO A 1 552 ? 2.32 43.531 28.203 1 96.31 552 PRO A CA 1
ATOM 4499 C C . PRO A 1 552 ? 1.029 44.25 28.578 1 96.31 552 PRO A C 1
ATOM 4501 O O . PRO A 1 552 ? 0.068 44.25 27.812 1 96.31 552 PRO A O 1
ATOM 4504 N N . ALA A 1 553 ? 0.997 44.812 29.719 1 96 553 ALA A N 1
ATOM 4505 C CA . ALA A 1 553 ? -0.01 45.812 30.094 1 96 553 ALA A CA 1
ATOM 4506 C C . ALA A 1 553 ? 0.471 47.219 29.797 1 96 553 ALA A C 1
ATOM 4508 O O . ALA A 1 553 ? 1.563 47.406 29.266 1 96 553 ALA A O 1
ATOM 4509 N N . ARG A 1 554 ? -0.269 48.25 30.156 1 94.81 554 ARG A N 1
ATOM 4510 C CA . ARG A 1 554 ? 0.036 49.625 29.781 1 94.81 554 ARG A CA 1
ATOM 4511 C C . ARG A 1 554 ? 1.409 50.031 30.297 1 94.81 554 ARG A C 1
ATOM 4513 O O . ARG A 1 554 ? 2.193 50.656 29.578 1 94.81 554 ARG A O 1
ATOM 4520 N N . HIS A 1 555 ? 1.745 49.688 31.547 1 94.25 555 HIS A N 1
ATOM 4521 C CA . HIS A 1 555 ? 3.025 50.094 32.125 1 94.25 555 HIS A CA 1
ATOM 4522 C C . HIS A 1 555 ? 4.18 49.344 31.469 1 94.25 555 HIS A C 1
ATOM 4524 O O . HIS A 1 555 ? 5.273 49.875 31.312 1 94.25 555 HIS A O 1
ATOM 4530 N N . GLY A 1 556 ? 3.904 48.094 31.203 1 95.31 556 GLY A N 1
ATOM 4531 C CA . GLY A 1 556 ? 4.91 47.281 30.516 1 95.31 556 GLY A CA 1
ATOM 4532 C C . GLY A 1 556 ? 5.242 47.812 29.125 1 95.31 556 GLY A C 1
ATOM 4533 O O . GLY A 1 556 ? 6.41 47.844 28.734 1 95.31 556 GLY A O 1
ATOM 4534 N N . VAL A 1 557 ? 4.223 48.219 28.328 1 95.81 557 VAL A N 1
ATOM 4535 C CA . VAL A 1 557 ? 4.422 48.781 26.984 1 95.81 557 VAL A CA 1
ATOM 4536 C C . VAL A 1 557 ? 5.27 50.031 27.047 1 95.81 557 VAL A C 1
ATOM 4538 O O . VAL A 1 557 ? 6.184 50.219 26.25 1 95.81 557 VAL A O 1
ATOM 4541 N N . THR A 1 558 ? 4.938 50.844 28 1 94.69 558 THR A N 1
ATOM 4542 C CA . THR A 1 558 ? 5.648 52.125 28.172 1 94.69 558 THR A CA 1
ATOM 4543 C C . THR A 1 558 ? 7.105 51.875 28.547 1 94.69 558 THR A C 1
ATOM 4545 O O . THR A 1 558 ? 8.016 52.469 27.953 1 94.69 558 THR A O 1
ATOM 4548 N N . LYS A 1 559 ? 7.273 51 29.5 1 95.06 559 LYS A N 1
ATOM 4549 C CA . LYS A 1 559 ? 8.625 50.719 29.984 1 95.06 559 LYS A CA 1
ATOM 4550 C C . LYS A 1 559 ? 9.492 50.125 28.875 1 95.06 559 LYS A C 1
ATOM 4552 O O . LYS A 1 559 ? 10.648 50.5 28.703 1 95.06 559 LYS A O 1
ATOM 4557 N N . VAL A 1 560 ? 9.023 49.156 28.172 1 95.88 560 VAL A N 1
ATOM 4558 C CA . VAL A 1 560 ? 9.766 48.469 27.125 1 95.88 560 VAL A CA 1
ATOM 4559 C C . VAL A 1 560 ? 10.039 49.438 25.969 1 95.88 560 VAL A C 1
ATOM 4561 O O . VAL A 1 560 ? 11.141 49.438 25.406 1 95.88 560 VAL A O 1
ATOM 4564 N N . THR A 1 561 ? 9.031 50.219 25.562 1 95.19 561 THR A N 1
ATOM 4565 C CA . THR A 1 561 ? 9.188 51.188 24.484 1 95.19 561 THR A CA 1
ATOM 4566 C C . THR A 1 561 ? 10.281 52.188 24.812 1 95.19 561 THR A C 1
ATOM 4568 O O . THR A 1 561 ? 11.156 52.469 23.984 1 95.19 561 THR A O 1
ATOM 4571 N N . ASN A 1 562 ? 10.234 52.688 26.047 1 93.06 562 ASN A N 1
ATOM 4572 C CA . ASN A 1 562 ? 11.234 53.656 26.484 1 93.06 562 ASN A CA 1
ATOM 4573 C C . ASN A 1 562 ? 12.625 53.031 26.531 1 93.06 562 ASN A C 1
ATOM 4575 O O . ASN A 1 562 ? 13.617 53.688 26.203 1 93.06 562 ASN A O 1
ATOM 4579 N N . HIS A 1 563 ? 12.609 51.844 26.969 1 94.25 563 HIS A N 1
ATOM 4580 C CA . HIS A 1 563 ? 13.875 51.125 27.047 1 94.25 563 HIS A CA 1
ATOM 4581 C C . HIS A 1 563 ? 14.5 50.938 25.672 1 94.25 563 HIS A C 1
ATOM 4583 O O . HIS A 1 563 ? 15.68 51.219 25.469 1 94.25 563 HIS A O 1
ATOM 4589 N N . LEU A 1 564 ? 13.773 50.5 24.656 1 94.88 564 LEU A N 1
ATOM 4590 C CA . LEU A 1 564 ? 14.273 50.156 23.328 1 94.88 564 LEU A CA 1
ATOM 4591 C C . LEU A 1 564 ? 14.633 51.438 22.562 1 94.88 564 LEU A C 1
ATOM 4593 O O . LEU A 1 564 ? 15.555 51.406 21.734 1 94.88 564 LEU A O 1
ATOM 4597 N N . LEU A 1 565 ? 13.898 52.531 22.828 1 93.31 565 LEU A N 1
ATOM 4598 C CA . LEU A 1 565 ? 14.148 53.781 22.109 1 93.31 565 LEU A CA 1
ATOM 4599 C C . LEU A 1 565 ? 15.133 54.656 22.891 1 93.31 565 LEU A C 1
ATOM 4601 O O . LEU A 1 565 ? 15.438 55.781 22.453 1 93.31 565 LEU A O 1
ATOM 4605 N N . SER A 1 566 ? 15.633 54.188 23.984 1 92.06 566 SER A N 1
ATOM 4606 C CA . SER A 1 566 ? 16.625 54.938 24.766 1 92.06 566 SER A CA 1
ATOM 4607 C C . SER A 1 566 ? 17.938 55.062 24 1 92.06 566 SER A C 1
ATOM 4609 O O . SER A 1 566 ? 18.219 54.281 23.109 1 92.06 566 SER A O 1
ATOM 4611 N N . ARG A 1 567 ? 18.75 55.969 24.453 1 91.44 567 ARG A N 1
ATOM 4612 C CA . ARG A 1 567 ? 20.047 56.188 23.828 1 91.44 567 ARG A CA 1
ATOM 4613 C C . ARG A 1 567 ? 20.984 55 24.094 1 91.44 567 ARG A C 1
ATOM 4615 O O . ARG A 1 567 ? 21.859 54.719 23.266 1 91.44 567 ARG A O 1
ATOM 4622 N N . LYS A 1 568 ? 20.719 54.406 25.109 1 90.19 568 LYS A N 1
ATOM 4623 C CA . LYS A 1 568 ? 21.562 53.25 25.484 1 90.19 568 LYS A CA 1
ATOM 4624 C C . LYS A 1 568 ? 21.406 52.094 24.5 1 90.19 568 LYS A C 1
ATOM 4626 O O . LYS A 1 568 ? 22.391 51.5 24.078 1 90.19 568 LYS A O 1
ATOM 4631 N N . VAL A 1 569 ? 20.188 51.75 24.125 1 91.75 569 VAL A N 1
ATOM 4632 C CA . VAL A 1 569 ? 19.938 50.625 23.203 1 91.75 569 VAL A CA 1
ATOM 4633 C C . VAL A 1 569 ? 20.094 51.125 21.766 1 91.75 569 VAL A C 1
ATOM 4635 O O . VAL A 1 569 ? 20.672 50.406 20.938 1 91.75 569 VAL A O 1
ATOM 4638 N N . GLY A 1 570 ? 19.562 52.375 21.422 1 88.25 570 GLY A N 1
ATOM 4639 C CA . GLY A 1 570 ? 19.953 53.062 20.203 1 88.25 570 GLY A CA 1
ATOM 4640 C C . GLY A 1 570 ? 18.969 52.844 19.062 1 88.25 570 GLY A C 1
ATOM 4641 O O . GLY A 1 570 ? 19.266 53.188 17.922 1 88.25 570 GLY A O 1
ATOM 4642 N N . HIS A 1 571 ? 17.766 52.25 19.266 1 93.19 571 HIS A N 1
ATOM 4643 C CA . HIS A 1 571 ? 16.781 52.125 18.188 1 93.19 571 HIS A CA 1
ATOM 4644 C C . HIS A 1 571 ? 16.031 53.438 18.016 1 93.19 571 HIS A C 1
ATOM 4646 O O . HIS A 1 571 ? 15.859 54.219 18.969 1 93.19 571 HIS A O 1
ATOM 4652 N N . THR A 1 572 ? 15.555 53.75 16.781 1 92.12 572 THR A N 1
ATOM 4653 C CA . THR A 1 572 ? 14.859 55 16.516 1 92.12 572 THR A CA 1
ATOM 4654 C C . THR A 1 572 ? 13.375 54.75 16.25 1 92.12 572 THR A C 1
ATOM 4656 O O . THR A 1 572 ? 12.57 55.688 16.281 1 92.12 572 THR A O 1
ATOM 4659 N N . PHE A 1 573 ? 13.094 53.531 15.914 1 93.88 573 PHE A N 1
ATOM 4660 C CA . PHE A 1 573 ? 11.719 53.188 15.586 1 93.88 573 PHE A CA 1
ATOM 4661 C C . PHE A 1 573 ? 11.352 51.812 16.156 1 93.88 573 PHE A C 1
ATOM 4663 O O . PHE A 1 573 ? 12.18 50.906 16.156 1 93.88 573 PHE A O 1
ATOM 4670 N N . LEU A 1 574 ? 10.156 51.656 16.688 1 95.25 574 LEU A N 1
ATOM 4671 C CA . LEU A 1 574 ? 9.703 50.406 17.281 1 95.25 574 LEU A CA 1
ATOM 4672 C C . LEU A 1 574 ? 8.5 49.844 16.531 1 95.25 574 LEU A C 1
ATOM 4674 O O . LEU A 1 574 ? 7.508 50.562 16.328 1 95.25 574 LEU A O 1
ATOM 4678 N N . VAL A 1 575 ? 8.586 48.656 16.016 1 96.19 575 VAL A N 1
ATOM 4679 C CA . VAL A 1 575 ? 7.449 47.938 15.453 1 96.19 575 VAL A CA 1
ATOM 4680 C C . VAL A 1 575 ? 6.93 46.906 16.469 1 96.19 575 VAL A C 1
ATOM 4682 O O . VAL A 1 575 ? 7.605 45.938 16.75 1 96.19 575 VAL A O 1
ATOM 4685 N N . LEU A 1 576 ? 5.84 47.188 17.062 1 96.75 576 LEU A N 1
ATOM 4686 C CA . LEU A 1 576 ? 5.191 46.312 18.047 1 96.75 576 LEU A CA 1
ATOM 4687 C C . LEU A 1 576 ? 4.242 45.344 17.344 1 96.75 576 LEU A C 1
ATOM 4689 O O . LEU A 1 576 ? 3.229 45.75 16.781 1 96.75 576 LEU A O 1
ATOM 4693 N N . ILE A 1 577 ? 4.52 44 17.375 1 97.56 577 ILE A N 1
ATOM 4694 C CA . ILE A 1 577 ? 3.754 43.031 16.609 1 97.56 577 ILE A CA 1
ATOM 4695 C C . ILE A 1 577 ? 3.047 42.062 17.562 1 97.56 577 ILE A C 1
ATOM 4697 O O . ILE A 1 577 ? 3.699 41.312 18.297 1 97.56 577 ILE A O 1
ATOM 4701 N N . ASN A 1 578 ? 1.742 42.062 17.609 1 97.38 578 ASN A N 1
ATOM 4702 C CA . ASN A 1 578 ? 0.891 41.188 18.391 1 97.38 578 ASN A CA 1
ATOM 4703 C C . ASN A 1 578 ? 0.577 39.875 17.641 1 97.38 578 ASN A C 1
ATOM 4705 O O . ASN A 1 578 ? -0.07 39.906 16.594 1 97.38 578 ASN A O 1
ATOM 4709 N N . LEU A 1 579 ? 0.926 38.688 18.219 1 96.31 579 LEU A N 1
ATOM 4710 C CA . LEU A 1 579 ? 0.804 37.438 17.516 1 96.31 579 LEU A CA 1
ATOM 4711 C C . LEU A 1 579 ? -0.42 36.656 17.984 1 96.31 579 LEU A C 1
ATOM 4713 O O . LEU A 1 579 ? -0.677 35.531 17.531 1 96.31 579 LEU A O 1
ATOM 4717 N N . ARG A 1 580 ? -1.189 37.125 18.828 1 94.5 580 ARG A N 1
ATOM 4718 C CA . ARG A 1 580 ? -2.287 36.438 19.484 1 94.5 580 ARG A CA 1
ATOM 4719 C C . ARG A 1 580 ? -3.504 36.344 18.578 1 94.5 580 ARG A C 1
ATOM 4721 O O . ARG A 1 580 ? -3.826 37.281 17.859 1 94.5 580 ARG A O 1
ATOM 4728 N N . ASN A 1 581 ? -4.125 35.219 18.531 1 91.12 581 ASN A N 1
ATOM 4729 C CA . ASN A 1 581 ? -5.355 35.062 17.766 1 91.12 581 ASN A CA 1
ATOM 4730 C C . ASN A 1 581 ? -6.57 34.938 18.688 1 91.12 581 ASN A C 1
ATOM 4732 O O . ASN A 1 581 ? -7.613 34.406 18.266 1 91.12 581 ASN A O 1
ATOM 4736 N N . ASP A 1 582 ? -6.379 35.219 19.922 1 91.81 582 ASP A N 1
ATOM 4737 C CA . ASP A 1 582 ? -7.469 35.281 20.891 1 91.81 582 ASP A CA 1
ATOM 4738 C C . ASP A 1 582 ? -7.797 36.688 21.297 1 91.81 582 ASP A C 1
ATOM 4740 O O . ASP A 1 582 ? -7.176 37.656 20.812 1 91.81 582 ASP A O 1
ATOM 4744 N N . CYS A 1 583 ? -8.797 36.812 22.109 1 92.19 583 CYS A N 1
ATOM 4745 C CA . CYS A 1 583 ? -9.219 38.125 22.547 1 92.19 583 CYS A CA 1
ATOM 4746 C C . CYS A 1 583 ? -8.688 38.438 23.938 1 92.19 583 CYS A C 1
ATOM 4748 O O . CYS A 1 583 ? -8.961 37.688 24.891 1 92.19 583 CYS A O 1
ATOM 4750 N N . SER A 1 584 ? -7.875 39.469 24.016 1 94.88 584 SER A N 1
ATOM 4751 C CA . SER A 1 584 ? -7.344 39.938 25.297 1 94.88 584 SER A CA 1
ATOM 4752 C C . SER A 1 584 ? -7.746 41.375 25.562 1 94.88 584 SER A C 1
ATOM 4754 O O . SER A 1 584 ? -7.938 42.156 24.625 1 94.88 584 SER A O 1
ATOM 4756 N N . ILE A 1 585 ? -7.926 41.688 26.844 1 96.12 585 ILE A N 1
ATOM 4757 C CA . ILE A 1 585 ? -8.32 43.031 27.266 1 96.12 585 ILE A CA 1
ATOM 4758 C C . ILE A 1 585 ? -7.52 43.438 28.5 1 96.12 585 ILE A C 1
ATOM 4760 O O . ILE A 1 585 ? -7.121 42.594 29.297 1 96.12 585 ILE A O 1
ATOM 4764 N N . GLU A 1 586 ? -7.152 44.656 28.547 1 97.12 586 GLU A N 1
ATOM 4765 C CA . GLU A 1 586 ? -6.48 45.188 29.734 1 97.12 586 GLU A CA 1
ATOM 4766 C C . GLU A 1 586 ? -7.469 45.906 30.641 1 97.12 586 GLU A C 1
ATOM 4768 O O . GLU A 1 586 ? -8.188 46.812 30.203 1 97.12 586 GLU A O 1
ATOM 4773 N N . LEU A 1 587 ? -7.535 45.562 31.906 1 96.25 587 LEU A N 1
ATOM 4774 C CA . LEU A 1 587 ? -8.391 46.156 32.938 1 96.25 587 LEU A CA 1
ATOM 4775 C C . LEU A 1 587 ? -7.555 46.75 34.062 1 96.25 587 LEU A C 1
ATOM 4777 O O . LEU A 1 587 ? -6.902 46 34.812 1 96.25 587 LEU A O 1
ATOM 4781 N N . ASP A 1 588 ? -7.566 48 34.219 1 94.31 588 ASP A N 1
ATOM 4782 C CA . ASP A 1 588 ? -6.938 48.719 35.312 1 94.31 588 ASP A CA 1
ATOM 4783 C C . ASP A 1 588 ? -5.473 48.312 35.469 1 94.31 588 ASP A C 1
ATOM 4785 O O . ASP A 1 588 ? -5.012 48.094 36.594 1 94.31 588 ASP A O 1
ATOM 4789 N N . GLY A 1 589 ? -4.812 48.031 34.344 1 93.62 589 GLY A N 1
ATOM 4790 C CA . GLY A 1 589 ? -3.375 47.812 34.375 1 93.62 589 GLY A CA 1
ATOM 4791 C C . GLY A 1 589 ? -2.99 46.344 34.25 1 93.62 589 GLY A C 1
ATOM 4792 O O . GLY A 1 589 ? -1.805 46.031 34.156 1 93.62 589 GLY A O 1
ATOM 4793 N N . ASN A 1 590 ? -3.945 45.5 34.25 1 94.88 590 ASN A N 1
ATOM 4794 C CA . ASN A 1 590 ? -3.695 44.062 34.062 1 94.88 590 ASN A CA 1
ATOM 4795 C C . ASN A 1 590 ? -4.41 43.531 32.812 1 94.88 590 ASN A C 1
ATOM 4797 O O . ASN A 1 590 ? -5.516 43.969 32.5 1 94.88 590 ASN A O 1
ATOM 4801 N N . THR A 1 591 ? -3.785 42.594 32.156 1 96.81 591 THR A N 1
ATOM 4802 C CA . THR A 1 591 ? -4.375 42.031 30.922 1 96.81 591 THR A CA 1
ATOM 4803 C C . THR A 1 591 ? -5.094 40.719 31.203 1 96.81 591 THR A C 1
ATOM 4805 O O . THR A 1 591 ? -4.621 39.906 32 1 96.81 591 THR A O 1
ATOM 4808 N N . TYR A 1 592 ? -6.172 40.5 30.609 1 96.81 592 TYR A N 1
ATOM 4809 C CA . TYR A 1 592 ? -7.004 39.312 30.766 1 96.81 592 TYR A CA 1
ATOM 4810 C C . TYR A 1 592 ? -7.395 38.75 29.406 1 96.81 592 TYR A C 1
ATOM 4812 O O . TYR A 1 592 ? -7.469 39.469 28.422 1 96.81 592 TYR A O 1
ATOM 4820 N N . SER A 1 593 ? -7.609 37.469 29.312 1 95.88 593 SER A N 1
ATOM 4821 C CA . SER A 1 593 ? -8.094 36.781 28.094 1 95.88 593 SER A CA 1
ATOM 4822 C C . SER A 1 593 ? -9.367 36 28.375 1 95.88 593 SER A C 1
ATOM 4824 O O . SER A 1 593 ? -9.602 35.562 29.516 1 95.88 593 SER A O 1
ATOM 4826 N N . ILE A 1 594 ? -10.125 35.75 27.359 1 93.62 594 ILE A N 1
ATOM 4827 C CA . ILE A 1 594 ? -11.414 35.094 27.516 1 93.62 594 ILE A CA 1
ATOM 4828 C C . ILE A 1 594 ? -11.219 33.594 27.5 1 93.62 594 ILE A C 1
ATOM 4830 O O . ILE A 1 594 ? -10.516 33.031 26.641 1 93.62 594 ILE A O 1
ATOM 4834 N N . ARG A 1 595 ? -11.781 32.938 28.5 1 93.56 595 ARG A N 1
ATOM 4835 C CA . ARG A 1 595 ? -11.742 31.469 28.625 1 93.56 595 ARG A CA 1
ATOM 4836 C C . ARG A 1 595 ? -13.148 30.891 28.734 1 93.56 595 ARG A C 1
ATOM 4838 O O . ARG A 1 595 ? -14.07 31.578 29.188 1 93.56 595 ARG A O 1
ATOM 4845 N N . ASP A 1 596 ? -13.242 29.688 28.266 1 89.94 596 ASP A N 1
ATOM 4846 C CA . ASP A 1 596 ? -14.508 28.984 28.453 1 89.94 596 ASP A CA 1
ATOM 4847 C C . ASP A 1 596 ? -14.555 28.281 29.812 1 89.94 596 ASP A C 1
ATOM 4849 O O . ASP A 1 596 ? -13.539 27.766 30.281 1 89.94 596 ASP A O 1
ATOM 4853 N N . SER A 1 597 ? -15.695 28.156 30.359 1 88.25 597 SER A N 1
ATOM 4854 C CA . SER A 1 597 ? -15.859 27.562 31.688 1 88.25 597 SER A CA 1
ATOM 4855 C C . SER A 1 597 ? -15.43 26.094 31.688 1 88.25 597 SER A C 1
ATOM 4857 O O . SER A 1 597 ? -14.984 25.578 32.719 1 88.25 597 SER A O 1
ATOM 4859 N N . SER A 1 598 ? -15.539 25.469 30.5 1 84.06 598 SER A N 1
ATOM 4860 C CA . SER A 1 598 ? -15.188 24.062 30.391 1 84.06 598 SER A CA 1
ATOM 4861 C C . SER A 1 598 ? -13.68 23.875 30.25 1 84.06 598 SER A C 1
ATOM 4863 O O . SER A 1 598 ? -13.156 22.781 30.422 1 84.06 598 SER A O 1
ATOM 4865 N N . TRP A 1 599 ? -12.984 24.969 29.984 1 89.06 599 TRP A N 1
ATOM 4866 C CA . TRP A 1 599 ? -11.547 24.906 29.766 1 89.06 599 TRP A CA 1
ATOM 4867 C C . TRP A 1 599 ? -10.867 26.203 30.141 1 89.06 599 TRP A C 1
ATOM 4869 O O . TRP A 1 599 ? -10.453 26.984 29.266 1 89.06 599 TRP A O 1
ATOM 4879 N N . LEU A 1 600 ? -10.594 26.344 31.328 1 91.5 600 LEU A N 1
ATOM 4880 C CA . LEU A 1 600 ? -10.094 27.609 31.859 1 91.5 600 LEU A CA 1
ATOM 4881 C C . LEU A 1 600 ? -8.594 27.734 31.641 1 91.5 600 LEU A C 1
ATOM 4883 O O . LEU A 1 600 ? -8.031 28.828 31.75 1 91.5 600 LEU A O 1
ATOM 4887 N N . GLU A 1 601 ? -7.984 26.656 31.219 1 87.62 601 GLU A N 1
ATOM 4888 C CA . GLU A 1 601 ? -6.527 26.609 31.141 1 87.62 601 GLU A CA 1
ATOM 4889 C C . GLU A 1 601 ? -6.008 27.391 29.938 1 87.62 601 GLU A C 1
ATOM 4891 O O . GLU A 1 601 ? -4.895 27.922 29.969 1 87.62 601 GLU A O 1
ATOM 4896 N N . GLU A 1 602 ? -6.781 27.438 28.844 1 88.88 602 GLU A N 1
ATOM 4897 C CA . GLU A 1 602 ? -6.324 28.109 27.625 1 88.88 602 GLU A CA 1
ATOM 4898 C C . GLU A 1 602 ? -7.387 29.062 27.078 1 88.88 602 GLU A C 1
ATOM 4900 O O . GLU A 1 602 ? -8.586 28.797 27.219 1 88.88 602 GLU A O 1
ATOM 4905 N N . PRO A 1 603 ? -6.887 30.109 26.422 1 91.69 603 PRO A N 1
ATOM 4906 C CA . PRO A 1 603 ? -7.844 31.062 25.859 1 91.69 603 PRO A CA 1
ATOM 4907 C C . PRO A 1 603 ? -8.602 30.484 24.656 1 91.69 603 PRO A C 1
ATOM 4909 O O . PRO A 1 603 ? -8.117 29.562 24 1 91.69 603 PRO A O 1
ATOM 4912 N N . ILE A 1 604 ? -9.758 31.047 24.406 1 88.44 604 ILE A N 1
ATOM 4913 C CA . ILE A 1 604 ? -10.516 30.719 23.203 1 88.44 604 ILE A CA 1
ATOM 4914 C C . ILE A 1 604 ? -9.844 31.328 21.984 1 88.44 604 ILE A C 1
ATOM 4916 O O . ILE A 1 604 ? -9.664 32.531 21.906 1 88.44 604 ILE A O 1
ATOM 4920 N N . THR A 1 605 ? -9.422 30.516 21.109 1 86.62 605 THR A N 1
ATOM 4921 C CA . THR A 1 605 ? -8.719 30.984 19.922 1 86.62 605 THR A CA 1
ATOM 4922 C C . THR A 1 605 ? -9.688 31.156 18.766 1 86.62 605 THR A C 1
ATOM 4924 O O . THR A 1 605 ? -10.766 30.562 18.75 1 86.62 605 THR A O 1
ATOM 4927 N N . HIS A 1 606 ? -9.328 32.031 17.844 1 83.25 606 HIS A N 1
ATOM 4928 C CA . HIS A 1 606 ? -10.102 32.312 16.641 1 83.25 606 HIS A CA 1
ATOM 4929 C C . HIS A 1 606 ? -9.242 32.125 15.391 1 83.25 606 HIS A C 1
ATOM 4931 O O . HIS A 1 606 ? -8.883 33.125 14.75 1 83.25 606 HIS A O 1
ATOM 4937 N N . PRO A 1 607 ? -8.992 30.938 14.969 1 78.25 607 PRO A N 1
ATOM 4938 C CA . PRO A 1 607 ? -8.078 30.688 13.852 1 78.25 607 PRO A CA 1
ATOM 4939 C C . PRO A 1 607 ? -8.586 31.234 12.523 1 78.25 607 PRO A C 1
ATOM 4941 O O . PRO A 1 607 ? -7.801 31.469 11.609 1 78.25 607 PRO A O 1
ATOM 4944 N N . LEU A 1 608 ? -9.82 31.562 12.391 1 75.62 608 LEU A N 1
ATOM 4945 C CA . LEU A 1 608 ? -10.375 31.953 11.094 1 75.62 608 LEU A CA 1
ATOM 4946 C C . LEU A 1 608 ? -10.555 33.469 11.016 1 75.62 608 LEU A C 1
ATOM 4948 O O . LEU A 1 608 ? -10.859 34 9.945 1 75.62 608 LEU A O 1
ATOM 4952 N N . LEU A 1 609 ? -10.281 34.156 12.133 1 80.38 609 LEU A N 1
ATOM 4953 C CA . LEU A 1 609 ? -10.469 35.625 12.133 1 80.38 609 LEU A CA 1
ATOM 4954 C C . LEU A 1 609 ? -9.172 36.312 11.758 1 80.38 609 LEU A C 1
ATOM 4956 O O . LEU A 1 609 ? -8.086 35.906 12.156 1 80.38 609 LEU A O 1
ATOM 4960 N N . HIS A 1 610 ? -9.391 37.344 10.961 1 84.19 610 HIS A N 1
ATOM 4961 C CA . HIS A 1 610 ? -8.25 38.188 10.586 1 84.19 610 HIS A CA 1
ATOM 4962 C C . HIS A 1 610 ? -7.988 39.281 11.633 1 84.19 610 HIS A C 1
ATOM 4964 O O . HIS A 1 610 ? -8.766 39.438 12.57 1 84.19 610 HIS A O 1
ATOM 4970 N N . SER A 1 611 ? -6.906 39.969 11.453 1 90.81 611 SER A N 1
ATOM 4971 C CA . SER A 1 611 ? -6.441 40.969 12.406 1 90.81 611 SER A CA 1
ATOM 4972 C C . SER A 1 611 ? -7.535 41.969 12.711 1 90.81 611 SER A C 1
ATOM 4974 O O . SER A 1 611 ? -7.832 42.25 13.875 1 90.81 611 SER A O 1
ATOM 4976 N N . GLN A 1 612 ? -8.219 42.438 11.664 1 90.31 612 GLN A N 1
ATOM 4977 C CA . GLN A 1 612 ? -9.227 43.5 11.836 1 90.31 612 GLN A CA 1
ATOM 4978 C C . GLN A 1 612 ? -10.438 42.969 12.594 1 90.31 612 GLN A C 1
ATOM 4980 O O . GLN A 1 612 ? -10.992 43.656 13.453 1 90.31 612 GLN A O 1
ATOM 4985 N N . GLU A 1 613 ? -10.766 41.781 12.289 1 88 613 GLU A N 1
ATOM 4986 C CA . GLU A 1 613 ? -11.922 41.156 12.953 1 88 613 GLU A CA 1
ATOM 4987 C C . GLU A 1 613 ? -11.641 40.938 14.438 1 88 613 GLU A C 1
ATOM 4989 O O . GLU A 1 613 ? -12.531 41.062 15.273 1 88 613 GLU A O 1
ATOM 4994 N N . LEU A 1 614 ? -10.469 40.531 14.688 1 90.94 614 LEU A N 1
ATOM 4995 C CA . LEU A 1 614 ? -10.078 40.312 16.078 1 90.94 614 LEU A CA 1
ATOM 4996 C C . LEU A 1 614 ? -10.102 41.625 16.875 1 90.94 614 LEU A C 1
ATOM 4998 O O . LEU A 1 614 ? -10.523 41.656 18.031 1 90.94 614 LEU A O 1
ATOM 5002 N N . GLU A 1 615 ? -9.641 42.719 16.25 1 93.88 615 GLU A N 1
ATOM 5003 C CA . GLU A 1 615 ? -9.664 44.031 16.906 1 93.88 615 GLU A CA 1
ATOM 5004 C C . GLU A 1 615 ? -11.094 44.5 17.141 1 93.88 615 GLU A C 1
ATOM 5006 O O . GLU A 1 615 ? -11.391 45.094 18.188 1 93.88 615 GLU A O 1
ATOM 5011 N N . GLU A 1 616 ? -11.93 44.219 16.156 1 91.5 616 GLU A N 1
ATOM 5012 C CA . GLU A 1 616 ? -13.336 44.562 16.281 1 91.5 616 GLU A CA 1
ATOM 5013 C C . GLU A 1 616 ? -14 43.812 17.422 1 91.5 616 GLU A C 1
ATOM 5015 O O . GLU A 1 616 ? -14.812 44.344 18.172 1 91.5 616 GLU A O 1
ATOM 5020 N N . LYS A 1 617 ? -13.664 42.625 17.5 1 90.56 617 LYS A N 1
ATOM 5021 C CA . LYS A 1 617 ? -14.195 41.812 18.594 1 90.56 617 LYS A CA 1
ATOM 5022 C C . LYS A 1 617 ? -13.742 42.344 19.953 1 90.56 617 LYS A C 1
ATOM 5024 O O . LYS A 1 617 ? -14.492 42.312 20.922 1 90.56 617 LYS A O 1
ATOM 5029 N N . GLY A 1 618 ? -12.492 42.719 20.047 1 92.38 618 GLY A N 1
ATOM 5030 C CA . GLY A 1 618 ? -11.984 43.344 21.266 1 92.38 618 GLY A CA 1
ATOM 5031 C C . GLY A 1 618 ? -12.758 44.594 21.672 1 92.38 618 GLY A C 1
ATOM 5032 O O . GLY A 1 618 ? -13.031 44.812 22.844 1 92.38 618 GLY A O 1
ATOM 5033 N N . GLU A 1 619 ? -13.125 45.344 20.641 1 94.12 619 GLU A N 1
ATOM 5034 C CA . GLU A 1 619 ? -13.898 46.562 20.891 1 94.12 619 GLU A CA 1
ATOM 5035 C C . GLU A 1 619 ? -15.297 46.25 21.406 1 94.12 619 GLU A C 1
ATOM 5037 O O . GLU A 1 619 ? -15.844 46.969 22.234 1 94.12 619 GLU A O 1
ATOM 5042 N N . GLU A 1 620 ? -15.844 45.25 20.875 1 92.75 620 GLU A N 1
ATOM 5043 C CA . GLU A 1 620 ? -17.156 44.812 21.312 1 92.75 620 GLU A CA 1
ATOM 5044 C C . GLU A 1 620 ? -17.125 44.344 22.781 1 92.75 620 GLU A C 1
ATOM 5046 O O . GLU A 1 620 ? -18.047 44.625 23.547 1 92.75 620 GLU A O 1
ATOM 5051 N N . ILE A 1 621 ? -16.141 43.625 23.109 1 93.69 621 ILE A N 1
ATOM 5052 C CA . ILE A 1 621 ? -15.969 43.156 24.469 1 93.69 621 ILE A CA 1
ATOM 5053 C C . ILE A 1 621 ? -15.812 44.344 25.422 1 93.69 621 ILE A C 1
ATOM 5055 O O . ILE A 1 621 ? -16.406 44.344 26.516 1 93.69 621 ILE A O 1
ATOM 5059 N N . LYS A 1 622 ? -15.016 45.312 25.016 1 95 622 LYS A N 1
ATOM 5060 C CA . LYS A 1 622 ? -14.82 46.531 25.812 1 95 622 LYS A CA 1
ATOM 5061 C C . LYS A 1 622 ? -16.141 47.219 26.078 1 95 622 LYS A C 1
ATOM 5063 O O . LYS A 1 622 ? -16.438 47.594 27.203 1 95 622 LYS A O 1
ATOM 5068 N N . LYS A 1 623 ? -16.922 47.375 25.016 1 94.06 623 LYS A N 1
ATOM 5069 C CA . LYS A 1 623 ? -18.219 48.062 25.141 1 94.06 623 LYS A CA 1
ATOM 5070 C C . LYS A 1 623 ? -19.141 47.312 26.094 1 94.06 623 LYS A C 1
ATOM 5072 O O . LYS A 1 623 ? -19.859 47.906 26.891 1 94.06 623 LYS A O 1
ATOM 5077 N N . ALA A 1 624 ? -19.062 46.031 26.016 1 93.44 624 ALA A N 1
ATOM 5078 C CA . ALA A 1 624 ? -19.906 45.188 26.875 1 93.44 624 ALA A CA 1
ATOM 5079 C C . ALA A 1 624 ? -19.5 45.344 28.344 1 93.44 624 ALA A C 1
ATOM 5081 O O . ALA A 1 624 ? -20.344 45.438 29.219 1 93.44 624 ALA A O 1
ATOM 5082 N N . ILE A 1 625 ? -18.234 45.312 28.609 1 94.19 625 ILE A N 1
ATOM 5083 C CA . ILE A 1 625 ? -17.734 45.406 29.984 1 94.19 625 ILE A CA 1
ATOM 5084 C C . ILE A 1 625 ? -18.047 46.812 30.531 1 94.19 625 ILE A C 1
ATOM 5086 O O . ILE A 1 625 ? -18.391 46.938 31.719 1 94.19 625 ILE A O 1
ATOM 5090 N N . LYS A 1 626 ? -17.922 47.875 29.703 1 92.94 626 LYS A N 1
ATOM 5091 C CA . LYS A 1 626 ? -18.219 49.219 30.109 1 92.94 626 LYS A CA 1
ATOM 5092 C C . LYS A 1 626 ? -19.688 49.375 30.516 1 92.94 626 LYS A C 1
ATOM 5094 O O . LYS A 1 626 ? -20 50.125 31.453 1 92.94 626 LYS A O 1
ATOM 5099 N N . THR A 1 627 ? -20.516 48.719 29.766 1 91.75 627 THR A N 1
ATOM 5100 C CA . THR A 1 627 ? -21.953 48.781 30.016 1 91.75 627 THR A CA 1
ATOM 5101 C C . THR A 1 627 ? -22.297 48.094 31.344 1 91.75 627 THR A C 1
ATOM 5103 O O . THR A 1 627 ? -23.109 48.594 32.094 1 91.75 627 THR A O 1
ATOM 5106 N N . HIS A 1 628 ? -21.688 47.031 31.656 1 90.94 628 HIS A N 1
ATOM 5107 C CA . HIS A 1 628 ? -22.016 46.281 32.844 1 90.94 628 HIS A CA 1
ATOM 5108 C C . HIS A 1 628 ? -21.25 46.812 34.062 1 90.94 628 HIS A C 1
ATOM 5110 O O . HIS A 1 628 ? -21.625 46.531 35.219 1 90.94 628 HIS A O 1
ATOM 5116 N N . ARG A 1 629 ? -20.172 47.5 33.938 1 86.69 629 ARG A N 1
ATOM 5117 C CA . ARG A 1 629 ? -19.344 48.219 34.938 1 86.69 629 ARG A CA 1
ATOM 5118 C C . ARG A 1 629 ? -18.578 47.219 35.812 1 86.69 629 ARG A C 1
ATOM 5120 O O . ARG A 1 629 ? -17.625 47.594 36.5 1 86.69 629 ARG A O 1
ATOM 5127 N N . SER A 1 630 ? -19.156 45.969 35.875 1 89.88 630 SER A N 1
ATOM 5128 C CA . SER A 1 630 ? -18.453 44.969 36.656 1 89.88 630 SER A CA 1
ATOM 5129 C C . SER A 1 630 ? -18.281 43.688 35.844 1 89.88 630 SER A C 1
ATOM 5131 O O . SER A 1 630 ? -19.078 43.406 34.938 1 89.88 630 SER A O 1
ATOM 5133 N N . VAL A 1 631 ? -17.172 42.969 36.062 1 92.69 631 VAL A N 1
ATOM 5134 C CA . VAL A 1 631 ? -16.906 41.719 35.344 1 92.69 631 VAL A CA 1
ATOM 5135 C C . VAL A 1 631 ? -16.219 40.75 36.281 1 92.69 631 VAL A C 1
ATOM 5137 O O . VAL A 1 631 ? -15.484 41.125 37.188 1 92.69 631 VAL A O 1
ATOM 5140 N N . GLU A 1 632 ? -16.531 39.5 36.156 1 93.5 632 GLU A N 1
ATOM 5141 C CA . GLU A 1 632 ? -15.93 38.438 36.969 1 93.5 632 GLU A CA 1
ATOM 5142 C C . GLU A 1 632 ? -14.594 38 36.375 1 93.5 632 GLU A C 1
ATOM 5144 O O . GLU A 1 632 ? -14.516 37.688 35.188 1 93.5 632 GLU A O 1
ATOM 5149 N N . VAL A 1 633 ? -13.523 38.031 37.188 1 95.31 633 VAL A N 1
ATOM 5150 C CA . VAL A 1 633 ? -12.195 37.75 36.656 1 95.31 633 VAL A CA 1
ATOM 5151 C C . VAL A 1 633 ? -11.5 36.719 37.562 1 95.31 633 VAL A C 1
ATOM 5153 O O . VAL A 1 633 ? -11.82 36.625 38.75 1 95.31 633 VAL A O 1
ATOM 5156 N N . TYR A 1 634 ? -10.703 35.844 36.969 1 95.81 634 TYR A N 1
ATOM 5157 C CA . TYR A 1 634 ? -9.75 35 37.719 1 95.81 634 TYR A CA 1
ATOM 5158 C C . TYR A 1 634 ? -8.359 35.625 37.719 1 95.81 634 TYR A C 1
ATOM 5160 O O . TYR A 1 634 ? -7.742 35.75 36.656 1 95.81 634 TYR A O 1
ATOM 5168 N N . HIS A 1 635 ? -7.867 36 38.844 1 93.75 635 HIS A N 1
ATOM 5169 C CA . HIS A 1 635 ? -6.492 36.469 38.906 1 93.75 635 HIS A CA 1
ATOM 5170 C C . HIS A 1 635 ? -5.508 35.312 38.875 1 93.75 635 HIS A C 1
ATOM 5172 O O . HIS A 1 635 ? -4.414 35.438 38.312 1 93.75 635 HIS A O 1
ATOM 5178 N N . GLU A 1 636 ? -5.844 34.312 39.5 1 93.75 636 GLU A N 1
ATOM 5179 C CA . GLU A 1 636 ? -5.164 33.031 39.469 1 93.75 636 GLU A CA 1
ATOM 5180 C C . GLU A 1 636 ? -6.164 31.875 39.469 1 93.75 636 GLU A C 1
ATOM 5182 O O . GLU A 1 636 ? -7.164 31.891 40.188 1 93.75 636 GLU A O 1
ATOM 5187 N N . LEU A 1 637 ? -5.914 30.922 38.656 1 92.5 637 LEU A N 1
ATOM 5188 C CA . LEU A 1 637 ? -6.863 29.828 38.5 1 92.5 637 LEU A CA 1
ATOM 5189 C C . LEU A 1 637 ? -6.984 29.016 39.781 1 92.5 637 LEU A C 1
ATOM 5191 O O . LEU A 1 637 ? -7.988 28.344 40 1 92.5 637 LEU A O 1
ATOM 5195 N N . SER A 1 638 ? -5.871 29.047 40.625 1 90.81 638 SER A N 1
ATOM 5196 C CA . SER A 1 638 ? -5.902 28.312 41.875 1 90.81 638 SER A CA 1
ATOM 5197 C C . SER A 1 638 ? -6.789 29.016 42.906 1 90.81 638 SER A C 1
ATOM 5199 O O . SER A 1 638 ? -7.207 28.422 43.906 1 90.81 638 SER A O 1
ATOM 5201 N N . GLU A 1 639 ? -7.176 30.25 42.625 1 92.12 639 GLU A N 1
ATOM 5202 C CA . GLU A 1 639 ? -8.016 31.047 43.5 1 92.12 639 GLU A CA 1
ATOM 5203 C C . GLU A 1 639 ? -9.414 31.234 42.938 1 92.12 639 GLU A C 1
ATOM 5205 O O . GLU A 1 639 ? -9.617 31.078 41.719 1 92.12 639 GLU A O 1
ATOM 5210 N N . PRO A 1 640 ? -10.367 31.469 43.781 1 92.12 640 PRO A N 1
ATOM 5211 C CA . PRO A 1 640 ? -11.719 31.672 43.281 1 92.12 640 PRO A CA 1
ATOM 5212 C C . PRO A 1 640 ? -11.859 32.969 42.438 1 92.12 640 PRO A C 1
ATOM 5214 O O . PRO A 1 640 ? -11.062 33.875 42.625 1 92.12 640 PRO A O 1
ATOM 5217 N N . SER A 1 641 ? -12.789 33 41.594 1 93.75 641 SER A N 1
ATOM 5218 C CA . SER A 1 641 ? -13.047 34.188 40.781 1 93.75 641 SER A CA 1
ATOM 5219 C C . SER A 1 641 ? -13.562 35.344 41.625 1 93.75 641 SER A C 1
ATOM 5221 O O . SER A 1 641 ? -14.148 35.125 42.688 1 93.75 641 SER A O 1
ATOM 5223 N N . GLU A 1 642 ? -13.312 36.562 41.188 1 93.5 642 GLU A N 1
ATOM 5224 C CA . GLU A 1 642 ? -13.734 37.781 41.875 1 93.5 642 GLU A CA 1
ATOM 5225 C C . GLU A 1 642 ? -14.422 38.75 40.906 1 93.5 642 GLU A C 1
ATOM 5227 O O . GLU A 1 642 ? -14.023 38.875 39.75 1 93.5 642 GLU A O 1
ATOM 5232 N N . VAL A 1 643 ? -15.445 39.375 41.375 1 93.56 643 VAL A N 1
ATOM 5233 C CA . VAL A 1 643 ? -16.109 40.406 40.625 1 93.56 643 VAL A CA 1
ATOM 5234 C C . VAL A 1 643 ? -15.406 41.75 40.875 1 93.56 643 VAL A C 1
ATOM 5236 O O . VAL A 1 643 ? -15.297 42.188 42 1 93.56 643 VAL A O 1
ATOM 5239 N N . ILE A 1 644 ? -14.93 42.344 39.844 1 93.06 644 ILE A N 1
ATOM 5240 C CA . ILE A 1 644 ? -14.195 43.594 40 1 93.06 644 ILE A CA 1
ATOM 5241 C C . ILE A 1 644 ? -14.922 44.719 39.281 1 93.06 644 ILE A C 1
ATOM 5243 O O . ILE A 1 644 ? -15.547 44.5 38.25 1 93.06 644 ILE A O 1
ATOM 5247 N N . GLU A 1 645 ? -14.789 45.844 39.875 1 93.38 645 GLU A N 1
ATOM 5248 C CA . GLU A 1 645 ? -15.234 47.062 39.188 1 93.38 645 GLU A CA 1
ATOM 5249 C C . GLU A 1 645 ? -14.102 47.688 38.375 1 93.38 645 GLU A C 1
ATOM 5251 O O . GLU A 1 645 ? -12.984 47.812 38.875 1 93.38 645 GLU A O 1
ATOM 5256 N N . VAL A 1 646 ? -14.391 48 37.156 1 92.56 646 VAL A N 1
ATOM 5257 C CA . VAL A 1 646 ? -13.336 48.438 36.25 1 92.56 646 VAL A CA 1
ATOM 5258 C C . VAL A 1 646 ? -13.445 49.938 35.969 1 92.56 646 VAL A C 1
ATOM 5260 O O . VAL A 1 646 ? -14.539 50.438 35.719 1 92.56 646 VAL A O 1
ATOM 5263 N N . SER A 1 647 ? -12.375 50.625 36.125 1 92.06 647 SER A N 1
ATOM 5264 C CA . SER A 1 647 ? -12.328 52.062 35.906 1 92.06 647 SER A CA 1
ATOM 5265 C C . SER A 1 647 ? -11.82 52.344 34.5 1 92.06 647 SER A C 1
ATOM 5267 O O . SER A 1 647 ? -12.32 53.281 33.844 1 92.06 647 SER A O 1
ATOM 5269 N N . SER A 1 648 ? -10.836 51.562 34.062 1 94.31 648 SER A N 1
ATOM 5270 C CA . SER A 1 648 ? -10.242 51.781 32.75 1 94.31 648 SER A CA 1
ATOM 5271 C C . SER A 1 648 ? -10.117 50.469 31.969 1 94.31 648 SER A C 1
ATOM 5273 O O . SER A 1 648 ? -9.695 49.469 32.531 1 94.31 648 SER A O 1
ATOM 5275 N N . ILE A 1 649 ? -10.562 50.531 30.734 1 95.94 649 ILE A N 1
ATOM 5276 C CA . ILE A 1 649 ? -10.523 49.375 29.859 1 95.94 649 ILE A CA 1
ATOM 5277 C C . ILE A 1 649 ? -9.828 49.75 28.547 1 95.94 649 ILE A C 1
ATOM 5279 O O . ILE A 1 649 ? -10.172 50.75 27.906 1 95.94 649 ILE A O 1
ATOM 5283 N N . LEU A 1 650 ? -8.859 48.969 28.156 1 96.56 650 LEU A N 1
ATOM 5284 C CA . LEU A 1 650 ? -8.148 49.219 26.906 1 96.56 650 LEU A CA 1
ATOM 5285 C C . LEU A 1 650 ? -8.031 47.938 26.078 1 96.56 650 LEU A C 1
ATOM 5287 O O . LEU A 1 650 ? -7.793 46.844 26.609 1 96.56 650 LEU A O 1
ATOM 5291 N N . THR A 1 651 ? -8.266 48 24.781 1 96.25 651 THR A N 1
ATOM 5292 C CA . THR A 1 651 ? -7.965 46.906 23.859 1 96.25 651 THR A CA 1
ATOM 5293 C C . THR A 1 651 ? -6.48 46.906 23.5 1 96.25 651 THR A C 1
ATOM 5295 O O . THR A 1 651 ? -5.77 47.875 23.734 1 96.25 651 THR A O 1
ATOM 5298 N N . PRO A 1 652 ? -5.953 45.812 23 1 94.88 652 PRO A N 1
ATOM 5299 C CA . PRO A 1 652 ? -4.543 45.781 22.609 1 94.88 652 PRO A CA 1
ATOM 5300 C C . PRO A 1 652 ? -4.172 46.906 21.656 1 94.88 652 PRO A C 1
ATOM 5302 O O . PRO A 1 652 ? -3.09 47.5 21.766 1 94.88 652 PRO A O 1
ATOM 5305 N N . GLN A 1 653 ? -5.082 47.156 20.766 1 95.06 653 GLN A N 1
ATOM 5306 C CA . GLN A 1 653 ? -4.844 48.25 19.828 1 95.06 653 GLN A CA 1
ATOM 5307 C C . GLN A 1 653 ? -4.785 49.594 20.531 1 95.06 653 GLN A C 1
ATOM 5309 O O . GLN A 1 653 ? -3.924 50.438 20.234 1 95.06 653 GLN A O 1
ATOM 5314 N N . GLU A 1 654 ? -5.633 49.812 21.453 1 94.94 654 GLU A N 1
ATOM 5315 C CA . GLU A 1 654 ? -5.664 51.062 22.203 1 94.94 654 GLU A CA 1
ATOM 5316 C C . GLU A 1 654 ? -4.43 51.188 23.094 1 94.94 654 GLU A C 1
ATOM 5318 O O . GLU A 1 654 ? -3.934 52.312 23.281 1 94.94 654 GLU A O 1
ATOM 5323 N N . LEU A 1 655 ? -4.043 50.094 23.609 1 94.69 655 LEU A N 1
ATOM 5324 C CA . LEU A 1 655 ? -2.816 50.125 24.391 1 94.69 655 LEU A CA 1
ATOM 5325 C C . LEU A 1 655 ? -1.647 50.656 23.578 1 94.69 655 LEU A C 1
ATOM 5327 O O . LEU A 1 655 ? -0.873 51.469 24.062 1 94.69 655 LEU A O 1
ATOM 5331 N N . ALA A 1 656 ? -1.544 50.156 22.406 1 94.19 656 ALA A N 1
ATOM 5332 C CA . ALA A 1 656 ? -0.466 50.562 21.516 1 94.19 656 ALA A CA 1
ATOM 5333 C C . ALA A 1 656 ? -0.644 52.031 21.062 1 94.19 656 ALA A C 1
ATOM 5335 O O . ALA A 1 656 ? 0.33 52.781 20.969 1 94.19 656 ALA A O 1
ATOM 5336 N N . LEU A 1 657 ? -1.903 52.375 20.781 1 92.19 657 LEU A N 1
ATOM 5337 C CA . LEU A 1 657 ? -2.186 53.719 20.312 1 92.19 657 LEU A CA 1
ATOM 5338 C C . LEU A 1 657 ? -1.908 54.75 21.406 1 92.19 657 LEU A C 1
ATOM 5340 O O . LEU A 1 657 ? -1.416 55.844 21.141 1 92.19 657 LEU A O 1
ATOM 5344 N N . GLN A 1 658 ? -2.262 54.438 22.594 1 93.06 658 GLN A N 1
ATOM 5345 C CA . GLN A 1 658 ? -1.979 55.312 23.719 1 93.06 658 GLN A CA 1
ATOM 5346 C C . GLN A 1 658 ? -0.479 55.531 23.875 1 93.06 658 GLN A C 1
ATOM 5348 O O . GLN A 1 658 ? -0.042 56.656 24.172 1 93.06 658 GLN A O 1
ATOM 5353 N N . GLN A 1 659 ? 0.234 54.5 23.719 1 92.56 659 GLN A N 1
ATOM 5354 C CA . GLN A 1 659 ? 1.687 54.625 23.797 1 92.56 659 GLN A CA 1
ATOM 5355 C C . GLN A 1 659 ? 2.236 55.438 22.641 1 92.56 659 GLN A C 1
ATOM 5357 O O . GLN A 1 659 ? 3.203 56.188 22.797 1 92.56 659 GLN A O 1
ATOM 5362 N N . LYS A 1 660 ? 1.639 55.281 21.484 1 91.5 660 LYS A N 1
ATOM 5363 C CA . LYS A 1 660 ? 2.074 56 20.297 1 91.5 660 LYS A CA 1
ATOM 5364 C C . LYS A 1 660 ? 1.899 57.5 20.484 1 91.5 660 LYS A C 1
ATOM 5366 O O . LYS A 1 660 ? 2.662 58.312 19.922 1 91.5 660 LYS A O 1
ATOM 5371 N N . LEU A 1 661 ? 0.956 57.906 21.25 1 89.94 661 LEU A N 1
ATOM 5372 C CA . LEU A 1 661 ? 0.729 59.312 21.531 1 89.94 661 LEU A CA 1
ATOM 5373 C C . LEU A 1 661 ? 1.862 59.875 22.375 1 89.94 661 LEU A C 1
ATOM 5375 O O . LEU A 1 661 ? 2.176 61.094 22.281 1 89.94 661 LEU A O 1
ATOM 5379 N N . GLN A 1 662 ? 2.439 59.094 23.109 1 87.12 662 GLN A N 1
ATOM 5380 C CA . GLN A 1 662 ? 3.547 59.5 23.969 1 87.12 662 GLN A CA 1
ATOM 5381 C C . GLN A 1 662 ? 4.879 59.406 23.219 1 87.12 662 GLN A C 1
ATOM 5383 O O . GLN A 1 662 ? 5.805 60.188 23.5 1 87.12 662 GLN A O 1
ATOM 5388 N N . THR A 1 663 ? 5.008 58.375 22.453 1 83.56 663 THR A N 1
ATOM 5389 C CA . THR A 1 663 ? 6.211 58.062 21.688 1 83.56 663 THR A CA 1
ATOM 5390 C C . THR A 1 663 ? 5.883 57.938 20.203 1 83.56 663 THR A C 1
ATOM 5392 O O . THR A 1 663 ? 5.441 56.875 19.75 1 83.56 663 THR A O 1
ATOM 5395 N N . LEU A 1 664 ? 6.148 58.875 19.406 1 76 664 LEU A N 1
ATOM 5396 C CA . LEU A 1 664 ? 5.68 58.938 18.031 1 76 664 LEU A CA 1
ATOM 5397 C C . LEU A 1 664 ? 6.406 57.938 17.156 1 76 664 LEU A C 1
ATOM 5399 O O . LEU A 1 664 ? 5.867 57.5 16.141 1 76 664 LEU A O 1
ATOM 5403 N N . ASP A 1 665 ? 7.449 57.469 17.5 1 87.69 665 ASP A N 1
ATOM 5404 C CA . ASP A 1 665 ? 8.289 56.625 16.641 1 87.69 665 ASP A CA 1
ATOM 5405 C C . ASP A 1 665 ? 7.977 55.125 16.859 1 87.69 665 ASP A C 1
ATOM 5407 O O . ASP A 1 665 ? 8.883 54.344 17.094 1 87.69 665 ASP A O 1
ATOM 5411 N N . MET A 1 666 ? 6.695 54.719 16.734 1 92.5 666 MET A N 1
ATOM 5412 C CA . MET A 1 666 ? 6.332 53.312 16.891 1 92.5 666 MET A CA 1
ATOM 5413 C C . MET A 1 666 ? 5.148 52.969 16 1 92.5 666 MET A C 1
ATOM 5415 O O . MET A 1 666 ? 4.352 53.812 15.641 1 92.5 666 MET A O 1
ATOM 5419 N N . GLN A 1 667 ? 5.008 51.75 15.547 1 93.44 667 GLN A N 1
ATOM 5420 C CA . GLN A 1 667 ? 3.895 51.25 14.758 1 93.44 667 GLN A CA 1
ATOM 5421 C C . GLN A 1 667 ? 3.416 49.906 15.305 1 93.44 667 GLN A C 1
ATOM 5423 O O . GLN A 1 667 ? 4.227 49.062 15.711 1 93.44 667 GLN A O 1
ATOM 5428 N N . TYR A 1 668 ? 2.146 49.719 15.328 1 95.38 668 TYR A N 1
ATOM 5429 C CA . TYR A 1 668 ? 1.517 48.531 15.852 1 95.38 668 TYR A CA 1
ATOM 5430 C C . TYR A 1 668 ? 0.96 47.656 14.719 1 95.38 668 TYR A C 1
ATOM 5432 O O . TYR A 1 668 ? 0.347 48.188 13.781 1 95.38 668 TYR A O 1
ATOM 5440 N N . TYR A 1 669 ? 1.266 46.344 14.734 1 96 669 TYR A N 1
ATOM 5441 C CA . TYR A 1 669 ? 0.681 45.375 13.836 1 96 669 TYR A CA 1
ATOM 5442 C C . TYR A 1 669 ? 0.097 44.188 14.609 1 96 669 TYR A C 1
ATOM 5444 O O . TYR A 1 669 ? 0.645 43.781 15.641 1 96 669 TYR A O 1
ATOM 5452 N N . ARG A 1 670 ? -0.993 43.719 14.211 1 96 670 ARG A N 1
ATOM 5453 C CA . ARG A 1 670 ? -1.487 42.438 14.695 1 96 670 ARG A CA 1
ATOM 5454 C C . ARG A 1 670 ? -1.403 41.375 13.617 1 96 670 ARG A C 1
ATOM 5456 O O . ARG A 1 670 ? -1.991 41.5 12.539 1 96 670 ARG A O 1
ATOM 5463 N N . VAL A 1 671 ? -0.591 40.375 13.859 1 94.94 671 VAL A N 1
ATOM 5464 C CA . VAL A 1 671 ? -0.415 39.25 12.953 1 94.94 671 VAL A CA 1
ATOM 5465 C C . VAL A 1 671 ? -0.766 37.938 13.68 1 94.94 671 VAL A C 1
ATOM 5467 O O . VAL A 1 671 ? 0.123 37.188 14.062 1 94.94 671 VAL A O 1
ATOM 5470 N N . PRO A 1 672 ? -2.049 37.719 13.75 1 93.19 672 PRO A N 1
ATOM 5471 C CA . PRO A 1 672 ? -2.438 36.5 14.492 1 93.19 672 PRO A CA 1
ATOM 5472 C C . PRO A 1 672 ? -1.938 35.219 13.844 1 93.19 672 PRO A C 1
ATOM 5474 O O . PRO A 1 672 ? -2.121 35.031 12.641 1 93.19 672 PRO A O 1
ATOM 5477 N N . LEU A 1 673 ? -1.286 34.438 14.617 1 90.62 673 LEU A N 1
ATOM 5478 C CA . LEU A 1 673 ? -0.921 33.094 14.133 1 90.62 673 LEU A CA 1
ATOM 5479 C C . LEU A 1 673 ? -2.107 32.156 14.219 1 90.62 673 LEU A C 1
ATOM 5481 O O . LEU A 1 673 ? -2.861 32.188 15.195 1 90.62 673 LEU A O 1
ATOM 5485 N N . THR A 1 674 ? -2.32 31.406 13.188 1 74.31 674 THR A N 1
ATOM 5486 C CA . THR A 1 674 ? -3.512 30.578 13.062 1 74.31 674 THR A CA 1
ATOM 5487 C C . THR A 1 674 ? -3.57 29.547 14.18 1 74.31 674 THR A C 1
ATOM 5489 O O . THR A 1 674 ? -4.621 29.344 14.797 1 74.31 674 THR A O 1
ATOM 5492 N N . HIS A 1 675 ? -2.338 28.875 14.328 1 69.12 675 HIS A N 1
ATOM 5493 C CA . HIS A 1 675 ? -2.279 27.859 15.383 1 69.12 675 HIS A CA 1
ATOM 5494 C C . HIS A 1 675 ? -1.024 28.031 16.234 1 69.12 675 HIS A C 1
ATOM 5496 O O . HIS A 1 675 ? -0.017 28.562 15.758 1 69.12 675 HIS A O 1
ATOM 5502 N N . ASP A 1 676 ? -1.165 27.656 17.453 1 66.75 676 ASP A N 1
ATOM 5503 C CA . ASP A 1 676 ? -0.057 27.844 18.375 1 66.75 676 ASP A CA 1
ATOM 5504 C C . ASP A 1 676 ? 1.158 27.016 17.969 1 66.75 676 ASP A C 1
ATOM 5506 O O . ASP A 1 676 ? 2.285 27.516 17.969 1 66.75 676 ASP A O 1
ATOM 5510 N N . MET A 1 677 ? 0.86 25.844 17.688 1 68.31 677 MET A N 1
ATOM 5511 C CA . MET A 1 677 ? 2.006 24.969 17.469 1 68.31 677 MET A CA 1
ATOM 5512 C C . MET A 1 677 ? 2.045 24.484 16.016 1 68.31 677 MET A C 1
ATOM 5514 O O . MET A 1 677 ? 2.908 23.688 15.656 1 68.31 677 MET A O 1
ATOM 5518 N N . ARG A 1 678 ? 1.283 25.109 15.141 1 80.56 678 ARG A N 1
ATOM 5519 C CA . ARG A 1 678 ? 1.159 24.562 13.797 1 80.56 678 ARG A CA 1
ATOM 5520 C C . ARG A 1 678 ? 1.016 25.672 12.766 1 80.56 678 ARG A C 1
ATOM 5522 O O . ARG A 1 678 ? -0.087 25.938 12.281 1 80.56 678 ARG A O 1
ATOM 5529 N N . PRO A 1 679 ? 2.119 26.172 12.406 1 85.94 679 PRO A N 1
ATOM 5530 C CA . PRO A 1 679 ? 2.014 27.281 11.453 1 85.94 679 PRO A CA 1
ATOM 5531 C C . PRO A 1 679 ? 1.578 26.812 10.062 1 85.94 679 PRO A C 1
ATOM 5533 O O . PRO A 1 679 ? 1.78 25.656 9.703 1 85.94 679 PRO A O 1
ATOM 5536 N N . CYS A 1 680 ? 0.864 27.594 9.391 1 89.25 680 CYS A N 1
ATOM 5537 C CA . CYS A 1 680 ? 0.556 27.375 7.984 1 89.25 680 CYS A CA 1
ATOM 5538 C C . CYS A 1 680 ? 1.384 28.281 7.094 1 89.25 680 CYS A C 1
ATOM 5540 O O . CYS A 1 680 ? 2.066 29.188 7.582 1 89.25 680 CYS A O 1
ATOM 5542 N N . GLU A 1 681 ? 1.378 28.125 5.84 1 93 681 GLU A N 1
ATOM 5543 C CA . GLU A 1 681 ? 2.188 28.875 4.891 1 93 681 GLU A CA 1
ATOM 5544 C C . GLU A 1 681 ? 1.848 30.359 4.938 1 93 681 GLU A C 1
ATOM 5546 O O . GLU A 1 681 ? 2.738 31.219 4.859 1 93 681 GLU A O 1
ATOM 5551 N N . GLN A 1 682 ? 0.589 30.656 5.203 1 89.5 682 GLN A N 1
ATOM 5552 C CA . GLN A 1 682 ? 0.134 32.031 5.238 1 89.5 682 GLN A CA 1
ATOM 5553 C C . GLN A 1 682 ? 0.723 32.781 6.434 1 89.5 682 GLN A C 1
ATOM 5555 O O . GLN A 1 682 ? 0.98 34 6.359 1 89.5 682 GLN A O 1
ATOM 5560 N N . ASP A 1 683 ? 0.932 32.094 7.52 1 93.38 683 ASP A N 1
ATOM 5561 C CA . ASP A 1 683 ? 1.538 32.719 8.695 1 93.38 683 ASP A CA 1
ATOM 5562 C C . ASP A 1 683 ? 2.924 33.25 8.383 1 93.38 683 ASP A C 1
ATOM 5564 O O . ASP A 1 683 ? 3.283 34.344 8.836 1 93.38 683 ASP A O 1
ATOM 5568 N N . PHE A 1 684 ? 3.689 32.531 7.625 1 96.31 684 PHE A N 1
ATOM 5569 C CA . PHE A 1 684 ? 5.023 32.969 7.223 1 96.31 684 PHE A CA 1
ATOM 5570 C C . PHE A 1 684 ? 4.945 34.219 6.328 1 96.31 684 PHE A C 1
ATOM 5572 O O . PHE A 1 684 ? 5.75 35.125 6.465 1 96.31 684 PHE A O 1
ATOM 5579 N N . ASP A 1 685 ? 3.953 34.188 5.465 1 95.75 685 ASP A N 1
ATOM 5580 C CA . ASP A 1 685 ? 3.764 35.312 4.551 1 95.75 685 ASP A CA 1
ATOM 5581 C C . ASP A 1 685 ? 3.406 36.594 5.312 1 95.75 685 ASP A C 1
ATOM 5583 O O . ASP A 1 685 ? 3.922 37.656 5.008 1 95.75 685 ASP A O 1
ATOM 5587 N N . ASP A 1 686 ? 2.561 36.469 6.285 1 94.19 686 ASP A N 1
ATOM 5588 C CA . ASP A 1 686 ? 2.096 37.625 7.051 1 94.19 686 ASP A CA 1
ATOM 5589 C C . ASP A 1 686 ? 3.232 38.219 7.867 1 94.19 686 ASP A C 1
ATOM 5591 O O . ASP A 1 686 ? 3.383 39.438 7.906 1 94.19 686 ASP A O 1
ATOM 5595 N N . ILE A 1 687 ? 3.98 37.438 8.5 1 95.56 687 ILE A N 1
ATOM 5596 C CA . ILE A 1 687 ? 5.098 37.906 9.305 1 95.56 687 ILE A CA 1
ATOM 5597 C C . ILE A 1 687 ? 6.152 38.531 8.398 1 95.56 687 ILE A C 1
ATOM 5599 O O . ILE A 1 687 ? 6.68 39.625 8.703 1 95.56 687 ILE A O 1
ATOM 5603 N N . SER A 1 688 ? 6.441 37.875 7.305 1 95.69 688 SER A N 1
ATOM 5604 C CA . SER A 1 688 ? 7.449 38.344 6.359 1 95.69 688 SER A CA 1
ATOM 5605 C C . SER A 1 688 ? 7.07 39.719 5.785 1 95.69 688 SER A C 1
ATOM 5607 O O . SER A 1 688 ? 7.934 40.562 5.562 1 95.69 688 SER A O 1
ATOM 5609 N N . SER A 1 689 ? 5.785 39.875 5.547 1 94.06 689 SER A N 1
ATOM 5610 C CA . SER A 1 689 ? 5.316 41.156 4.973 1 94.06 689 SER A CA 1
ATOM 5611 C C . SER A 1 689 ? 5.598 42.312 5.902 1 94.06 689 SER A C 1
ATOM 5613 O O . SER A 1 689 ? 6.031 43.375 5.457 1 94.06 689 SER A O 1
ATOM 5615 N N . VAL A 1 690 ? 5.383 42.156 7.203 1 94.62 690 VAL A N 1
ATOM 5616 C CA . VAL A 1 690 ? 5.598 43.219 8.188 1 94.62 690 VAL A CA 1
ATOM 5617 C C . VAL A 1 690 ? 7.09 43.531 8.305 1 94.62 690 VAL A C 1
ATOM 5619 O O . VAL A 1 690 ? 7.496 44.688 8.32 1 94.62 690 VAL A O 1
ATOM 5622 N N . ILE A 1 691 ? 7.879 42.531 8.367 1 94.44 691 ILE A N 1
ATOM 5623 C CA . ILE A 1 691 ? 9.32 42.688 8.555 1 94.44 691 ILE A CA 1
ATOM 5624 C C . ILE A 1 691 ? 9.922 43.375 7.328 1 94.44 691 ILE A C 1
ATOM 5626 O O . ILE A 1 691 ? 10.695 44.344 7.461 1 94.44 691 ILE A O 1
ATOM 5630 N N . CYS A 1 692 ? 9.586 42.906 6.152 1 91.19 692 CYS A N 1
ATOM 5631 C CA . CYS A 1 692 ? 10.164 43.406 4.918 1 91.19 692 CYS A CA 1
ATOM 5632 C C . CYS A 1 692 ? 9.734 44.875 4.68 1 91.19 692 CYS A C 1
ATOM 5634 O O . CYS A 1 692 ? 10.492 45.656 4.125 1 91.19 692 CYS A O 1
ATOM 5636 N N . GLU A 1 693 ? 8.539 45.188 5.141 1 89.31 693 GLU A N 1
ATOM 5637 C CA . GLU A 1 693 ? 8.047 46.531 4.992 1 89.31 693 GLU A CA 1
ATOM 5638 C C . GLU A 1 693 ? 8.938 47.531 5.73 1 89.31 693 GLU A C 1
ATOM 5640 O O . GLU A 1 693 ? 9.211 48.625 5.23 1 89.31 693 GLU A O 1
ATOM 5645 N N . HIS A 1 694 ? 9.438 47.156 6.879 1 91 694 HIS A N 1
ATOM 5646 C CA . HIS A 1 694 ? 10.172 48.094 7.727 1 91 694 HIS A CA 1
ATOM 5647 C C . HIS A 1 694 ? 11.68 47.875 7.605 1 91 694 HIS A C 1
ATOM 5649 O O . HIS A 1 694 ? 12.461 48.812 7.832 1 91 694 HIS A O 1
ATOM 5655 N N . CYS A 1 695 ? 12.117 46.719 7.363 1 84.75 695 CYS A N 1
ATOM 5656 C CA . CYS A 1 695 ? 13.539 46.406 7.281 1 84.75 695 CYS A CA 1
ATOM 5657 C C . CYS A 1 695 ? 14.156 47 6.016 1 84.75 695 CYS A C 1
ATOM 5659 O O . CYS A 1 695 ? 15.289 47.469 6.035 1 84.75 695 CYS A O 1
ATOM 5661 N N . LEU A 1 696 ? 13.469 46.938 4.934 1 78.06 696 LEU A N 1
ATOM 5662 C CA . LEU A 1 696 ? 14 47.406 3.656 1 78.06 696 LEU A CA 1
ATOM 5663 C C . LEU A 1 696 ? 13.93 48.938 3.564 1 78.06 696 LEU A C 1
ATOM 5665 O O . LEU A 1 696 ? 14.773 49.562 2.918 1 78.06 696 LEU A O 1
ATOM 5669 N N . LYS A 1 697 ? 13.031 49.562 4.293 1 75.06 697 LYS A N 1
ATOM 5670 C CA . LYS A 1 697 ? 12.805 51 4.18 1 75.06 697 LYS A CA 1
ATOM 5671 C C . LYS A 1 697 ? 13.703 51.781 5.141 1 75.06 697 LYS A C 1
ATOM 5673 O O . LYS A 1 697 ? 14.133 52.875 4.832 1 75.06 697 LYS A O 1
ATOM 5678 N N . ASN A 1 698 ? 13.898 51.188 6.27 1 73 698 ASN A N 1
ATOM 5679 C CA . ASN A 1 698 ? 14.594 51.938 7.32 1 73 698 ASN A CA 1
ATOM 5680 C C . ASN A 1 698 ? 16.016 51.406 7.527 1 73 698 ASN A C 1
ATOM 5682 O O . ASN A 1 698 ? 16.234 50.531 8.367 1 73 698 ASN A O 1
ATOM 5686 N N . GLN A 1 699 ? 16.938 51.875 6.754 1 76.88 699 GLN A N 1
ATOM 5687 C CA . GLN A 1 699 ? 18.344 51.469 6.914 1 76.88 699 GLN A CA 1
ATOM 5688 C C . GLN A 1 699 ? 19.109 52.469 7.754 1 76.88 699 GLN A C 1
ATOM 5690 O O . GLN A 1 699 ? 18.828 53.688 7.703 1 76.88 699 GLN A O 1
ATOM 5695 N N . PRO A 1 700 ? 20.016 51.938 8.727 1 81.25 700 PRO A N 1
ATOM 5696 C CA . PRO A 1 700 ? 20.484 50.562 8.938 1 81.25 700 PRO A CA 1
ATOM 5697 C C . PRO A 1 700 ? 19.453 49.719 9.648 1 81.25 700 PRO A C 1
ATOM 5699 O O . PRO A 1 700 ? 18.547 50.219 10.305 1 81.25 700 PRO A O 1
ATOM 5702 N N . ILE A 1 701 ? 19.531 48.438 9.578 1 83.94 701 ILE A N 1
ATOM 5703 C CA . ILE A 1 701 ? 18.578 47.438 10.078 1 83.94 701 ILE A CA 1
ATOM 5704 C C . ILE A 1 701 ? 18.375 47.625 11.578 1 83.94 701 ILE A C 1
ATOM 5706 O O . ILE A 1 701 ? 17.297 47.375 12.102 1 83.94 701 ILE A O 1
ATOM 5710 N N . ASN A 1 702 ? 19.359 48.156 12.258 1 86.56 702 ASN A N 1
ATOM 5711 C CA . ASN A 1 702 ? 19.312 48.312 13.703 1 86.56 702 ASN A CA 1
ATOM 5712 C C . ASN A 1 702 ? 18.438 49.469 14.125 1 86.56 702 ASN A C 1
ATOM 5714 O O . ASN A 1 702 ? 18.078 49.594 15.305 1 86.56 702 ASN A O 1
ATOM 5718 N N . ASN A 1 703 ? 17.984 50.25 13.234 1 88.62 703 ASN A N 1
ATOM 5719 C CA . ASN A 1 703 ? 17.156 51.438 13.531 1 88.62 703 ASN A CA 1
ATOM 5720 C C . ASN A 1 703 ? 15.75 51 13.984 1 88.62 703 ASN A C 1
ATOM 5722 O O . ASN A 1 703 ? 15.156 51.656 14.844 1 88.62 703 ASN A O 1
ATOM 5726 N N . THR A 1 704 ? 15.305 49.938 13.406 1 94.12 704 THR A N 1
ATOM 5727 C CA . THR A 1 704 ? 13.945 49.5 13.703 1 94.12 704 THR A CA 1
ATOM 5728 C C . THR A 1 704 ? 13.953 48.281 14.609 1 94.12 704 THR A C 1
ATOM 5730 O O . THR A 1 704 ? 14.492 47.25 14.25 1 94.12 704 THR A O 1
ATOM 5733 N N . ALA A 1 705 ? 13.43 48.406 15.805 1 95.56 705 ALA A N 1
ATOM 5734 C CA . ALA A 1 705 ? 13.281 47.281 16.719 1 95.56 705 ALA A CA 1
ATOM 5735 C C . ALA A 1 705 ? 11.984 46.531 16.422 1 95.56 705 ALA A C 1
ATOM 5737 O O . ALA A 1 705 ? 10.914 47.125 16.312 1 95.56 705 ALA A O 1
ATOM 5738 N N . PHE A 1 706 ? 12.109 45.281 16.156 1 97.31 706 PHE A N 1
ATOM 5739 C CA . PHE A 1 706 ? 10.945 44.438 15.984 1 97.31 706 PHE A CA 1
ATOM 5740 C C . PHE A 1 706 ? 10.617 43.688 17.281 1 97.31 706 PHE A C 1
ATOM 5742 O O . PHE A 1 706 ? 11.414 42.875 17.75 1 97.31 706 PHE A O 1
ATOM 5749 N N . LEU A 1 707 ? 9.57 44 17.859 1 97.69 707 LEU A N 1
ATOM 5750 C CA . LEU A 1 707 ? 9.164 43.406 19.125 1 97.69 707 LEU A CA 1
ATOM 5751 C C . LEU A 1 707 ? 7.934 42.531 18.953 1 97.69 707 LEU A C 1
ATOM 5753 O O . LEU A 1 707 ? 6.828 43.031 18.75 1 97.69 707 LEU A O 1
ATOM 5757 N N . PHE A 1 708 ? 8.125 41.188 19.062 1 97.56 708 PHE A N 1
ATOM 5758 C CA . PHE A 1 708 ? 7.047 40.219 18.938 1 97.56 708 PHE A CA 1
ATOM 5759 C C . PHE A 1 708 ? 6.527 39.812 20.312 1 97.56 708 PHE A C 1
ATOM 5761 O O . PHE A 1 708 ? 7.305 39.625 21.25 1 97.56 708 PHE A O 1
ATOM 5768 N N . TYR A 1 709 ? 5.262 39.656 20.438 1 96.38 709 TYR A N 1
ATOM 5769 C CA . TYR A 1 709 ? 4.773 39.188 21.719 1 96.38 709 TYR A CA 1
ATOM 5770 C C . TYR A 1 709 ? 3.504 38.344 21.547 1 96.38 709 TYR A C 1
ATOM 5772 O O . TYR A 1 709 ? 2.758 38.531 20.578 1 96.38 709 TYR A O 1
ATOM 5780 N N . CYS A 1 710 ? 3.312 37.406 22.312 1 95.31 710 CYS A N 1
ATOM 5781 C CA . CYS A 1 710 ? 2.104 36.625 22.453 1 95.31 710 CYS A CA 1
ATOM 5782 C C . CYS A 1 710 ? 1.703 36.5 23.922 1 95.31 710 CYS A C 1
ATOM 5784 O O . CYS A 1 710 ? 2.15 37.281 24.766 1 95.31 710 CYS A O 1
ATOM 5786 N N . ARG A 1 711 ? 0.831 35.531 24.266 1 94 711 ARG A N 1
ATOM 5787 C CA . ARG A 1 711 ? 0.343 35.438 25.641 1 94 711 ARG A CA 1
ATOM 5788 C C . ARG A 1 711 ? 1.481 35.156 26.609 1 94 711 ARG A C 1
ATOM 5790 O O . ARG A 1 711 ? 1.613 35.812 27.641 1 94 711 ARG A O 1
ATOM 5797 N N . THR A 1 712 ? 2.332 34.156 26.234 1 91.44 712 THR A N 1
ATOM 5798 C CA . THR A 1 712 ? 3.346 33.688 27.172 1 91.44 712 THR A CA 1
ATOM 5799 C C . THR A 1 712 ? 4.734 34.125 26.734 1 91.44 712 THR A C 1
ATOM 5801 O O . THR A 1 712 ? 5.688 34.062 27.516 1 91.44 712 THR A O 1
ATOM 5804 N N . GLY A 1 713 ? 4.875 34.562 25.469 1 90.75 713 GLY A N 1
ATOM 5805 C CA . GLY A 1 713 ? 6.176 34.938 24.938 1 90.75 713 GLY A CA 1
ATOM 5806 C C . GLY A 1 713 ? 7.051 33.75 24.609 1 90.75 713 GLY A C 1
ATOM 5807 O O . GLY A 1 713 ? 8.258 33.875 24.406 1 90.75 713 GLY A O 1
ATOM 5808 N N . LYS A 1 714 ? 6.516 32.625 24.469 1 88.12 714 LYS A N 1
ATOM 5809 C CA . LYS A 1 714 ? 7.301 31.391 24.312 1 88.12 714 LYS A CA 1
ATOM 5810 C C . LYS A 1 714 ? 7.234 30.875 22.875 1 88.12 714 LYS A C 1
ATOM 5812 O O . LYS A 1 714 ? 7.953 31.359 22 1 88.12 714 LYS A O 1
ATOM 5817 N N . ASN A 1 715 ? 6.234 29.938 22.5 1 85.5 715 ASN A N 1
ATOM 5818 C CA . ASN A 1 715 ? 6.242 29.172 21.25 1 85.5 715 ASN A CA 1
ATOM 5819 C C . ASN A 1 715 ? 5.977 30.078 20.047 1 85.5 715 ASN A C 1
ATOM 5821 O O . ASN A 1 715 ? 6.746 30.078 19.094 1 85.5 715 ASN A O 1
ATOM 5825 N N . ARG A 1 716 ? 4.879 30.859 20.094 1 91.06 716 ARG A N 1
ATOM 5826 C CA . ARG A 1 716 ? 4.523 31.719 18.969 1 91.06 716 ARG A CA 1
ATOM 5827 C C . ARG A 1 716 ? 5.59 32.781 18.719 1 91.06 716 ARG A C 1
ATOM 5829 O O . ARG A 1 716 ? 5.977 33.031 17.578 1 91.06 716 ARG A O 1
ATOM 5836 N N . THR A 1 717 ? 5.984 33.344 19.828 1 92.56 717 THR A N 1
ATOM 5837 C CA . THR A 1 717 ? 6.988 34.406 19.766 1 92.56 717 THR A CA 1
ATOM 5838 C C . THR A 1 717 ? 8.305 33.844 19.219 1 92.56 717 THR A C 1
ATOM 5840 O O . THR A 1 717 ? 8.953 34.5 18.391 1 92.56 717 THR A O 1
ATOM 5843 N N . THR A 1 718 ? 8.664 32.656 19.672 1 90.44 718 THR A N 1
ATOM 5844 C CA . THR A 1 718 ? 9.898 32.031 19.188 1 90.44 718 THR A CA 1
ATOM 5845 C C . THR A 1 718 ? 9.828 31.797 17.688 1 90.44 718 THR A C 1
ATOM 5847 O O . THR A 1 718 ? 10.812 32 16.969 1 90.44 718 THR A O 1
ATOM 5850 N N . LEU A 1 719 ? 8.719 31.312 17.219 1 92.62 719 LEU A N 1
ATOM 5851 C CA . LEU A 1 719 ? 8.547 31.078 15.781 1 92.62 719 LEU A CA 1
ATOM 5852 C C . LEU A 1 719 ? 8.703 32.375 14.992 1 92.62 719 LEU A C 1
ATOM 5854 O O . LEU A 1 719 ? 9.406 32.406 13.984 1 92.62 719 LEU A O 1
ATOM 5858 N N . ALA A 1 720 ? 8.023 33.438 15.453 1 95.31 720 ALA A N 1
ATOM 5859 C CA . ALA A 1 720 ? 8.094 34.719 14.766 1 95.31 720 ALA A CA 1
ATOM 5860 C C . ALA A 1 720 ? 9.508 35.281 14.773 1 95.31 720 ALA A C 1
ATOM 5862 O O . ALA A 1 720 ? 9.969 35.844 13.781 1 95.31 720 ALA A O 1
ATOM 5863 N N . MET A 1 721 ? 10.18 35.188 15.922 1 95.31 721 MET A N 1
ATOM 5864 C CA . MET A 1 721 ? 11.562 35.625 16.031 1 95.31 721 MET A CA 1
ATOM 5865 C C . MET A 1 721 ? 12.461 34.875 15.062 1 95.31 721 MET A C 1
ATOM 5867 O O . MET A 1 721 ? 13.352 35.438 14.438 1 95.31 721 MET A O 1
ATOM 5871 N N . ALA A 1 722 ? 12.227 33.531 14.969 1 94.88 722 ALA A N 1
ATOM 5872 C CA . ALA A 1 722 ? 13.016 32.719 14.055 1 94.88 722 ALA A CA 1
ATOM 5873 C C . ALA A 1 722 ? 12.82 33.156 12.609 1 94.88 722 ALA A C 1
ATOM 5875 O O . ALA A 1 722 ? 13.773 33.219 11.836 1 94.88 722 ALA A O 1
ATOM 5876 N N . ILE A 1 723 ? 11.555 33.406 12.219 1 96.25 723 ILE A N 1
ATOM 5877 C CA . ILE A 1 723 ? 11.242 33.844 10.867 1 96.25 723 ILE A CA 1
ATOM 5878 C C . ILE A 1 723 ? 11.938 35.188 10.594 1 96.25 723 ILE A C 1
ATOM 5880 O O . ILE A 1 723 ? 12.57 35.344 9.547 1 96.25 723 ILE A O 1
ATOM 5884 N N . ALA A 1 724 ? 11.859 36.094 11.555 1 96.69 724 ALA A N 1
ATOM 5885 C CA . ALA A 1 724 ? 12.508 37.406 11.422 1 96.69 724 ALA A CA 1
ATOM 5886 C C . ALA A 1 724 ? 14.023 37.25 11.312 1 96.69 724 ALA A C 1
ATOM 5888 O O . ALA A 1 724 ? 14.664 37.938 10.5 1 96.69 724 ALA A O 1
ATOM 5889 N N . GLY A 1 725 ? 14.539 36.406 12.188 1 96.31 725 GLY A N 1
ATOM 5890 C CA . GLY A 1 725 ? 15.969 36.156 12.156 1 96.31 725 GLY A CA 1
ATOM 5891 C C . GLY A 1 725 ? 16.453 35.625 10.82 1 96.31 725 GLY A C 1
ATOM 5892 O O . GLY A 1 725 ? 17.5 36.062 10.32 1 96.31 725 GLY A O 1
ATOM 5893 N N . LEU A 1 726 ? 15.758 34.688 10.219 1 97.12 726 LEU A N 1
ATOM 5894 C CA . LEU A 1 726 ? 16.125 34.125 8.922 1 97.12 726 LEU A CA 1
ATOM 5895 C C . LEU A 1 726 ? 16.078 35.188 7.836 1 97.12 726 LEU A C 1
ATOM 5897 O O . LEU A 1 726 ? 17 35.281 7.016 1 97.12 726 LEU A O 1
ATOM 5901 N N . ILE A 1 727 ? 15.039 35.969 7.855 1 96.31 727 ILE A N 1
ATOM 5902 C CA . ILE A 1 727 ? 14.891 37.031 6.852 1 96.31 727 ILE A CA 1
ATOM 5903 C C . ILE A 1 727 ? 16.047 38 6.953 1 96.31 727 ILE A C 1
ATOM 5905 O O . ILE A 1 727 ? 16.672 38.375 5.945 1 96.31 727 ILE A O 1
ATOM 5909 N N . MET A 1 728 ? 16.422 38.438 8.133 1 95.12 728 MET A N 1
ATOM 5910 C CA . MET A 1 728 ? 17.469 39.438 8.344 1 95.12 728 MET A CA 1
ATOM 5911 C C . MET A 1 728 ? 18.828 38.875 7.957 1 95.12 728 MET A C 1
ATOM 5913 O O . MET A 1 728 ? 19.688 39.625 7.449 1 95.12 728 MET A O 1
ATOM 5917 N N . CYS A 1 729 ? 19.031 37.594 8.258 1 95.5 729 CYS A N 1
ATOM 5918 C CA . CYS A 1 729 ? 20.281 36.969 7.863 1 95.5 729 CYS A CA 1
ATOM 5919 C C . CYS A 1 729 ? 20.438 36.938 6.344 1 95.5 729 CYS A C 1
ATOM 5921 O O . CYS A 1 729 ? 21.547 37.062 5.828 1 95.5 729 CYS A O 1
ATOM 5923 N N . HIS A 1 730 ? 19.359 36.812 5.609 1 94.75 730 HIS A N 1
ATOM 5924 C CA . HIS A 1 730 ? 19.422 36.781 4.152 1 94.75 730 HIS A CA 1
ATOM 5925 C C . HIS A 1 730 ? 19.625 38.188 3.584 1 94.75 730 HIS A C 1
ATOM 5927 O O . HIS A 1 730 ? 20.078 38.344 2.453 1 94.75 730 HIS A O 1
ATOM 5933 N N . ILE A 1 731 ? 19.281 39.188 4.375 1 90.5 731 ILE A N 1
ATOM 5934 C CA . ILE A 1 731 ? 19.469 40.562 3.961 1 90.5 731 ILE A CA 1
ATOM 5935 C C . ILE A 1 731 ? 20.891 41 4.301 1 90.5 731 ILE A C 1
ATOM 5937 O O . ILE A 1 731 ? 21.562 41.625 3.473 1 90.5 731 ILE A O 1
ATOM 5941 N N . GLN A 1 732 ? 21.391 40.688 5.52 1 90.19 732 GLN A N 1
ATOM 5942 C CA . GLN A 1 732 ? 22.672 41.188 6.016 1 90.19 732 GLN A CA 1
ATOM 5943 C C . GLN A 1 732 ? 23.766 40.156 5.887 1 90.19 732 GLN A C 1
ATOM 5945 O O . GLN A 1 732 ? 24.953 40.469 5.926 1 90.19 732 GLN A O 1
ATOM 5950 N N . GLY A 1 733 ? 23.359 38.938 5.719 1 91.06 733 GLY A N 1
ATOM 5951 C CA . GLY A 1 733 ? 24.312 37.844 5.727 1 91.06 733 GLY A CA 1
ATOM 5952 C C . GLY A 1 733 ? 24.281 37.031 7.008 1 91.06 733 GLY A C 1
ATOM 5953 O O . GLY A 1 733 ? 23.953 37.531 8.07 1 91.06 733 GLY A O 1
ATOM 5954 N N . PHE A 1 734 ? 24.609 35.812 6.945 1 93.69 734 PHE A N 1
ATOM 5955 C CA . PHE A 1 734 ? 24.656 34.938 8.109 1 93.69 734 PHE A CA 1
ATOM 5956 C C . PHE A 1 734 ? 25.922 35.156 8.914 1 93.69 734 PHE A C 1
ATOM 5958 O O . PHE A 1 734 ? 27.031 35.219 8.352 1 93.69 734 PHE A O 1
ATOM 5965 N N . PRO A 1 735 ? 25.812 35.375 10.195 1 90.62 735 PRO A N 1
ATOM 5966 C CA . PRO A 1 735 ? 26.984 35.562 11.047 1 90.62 735 PRO A CA 1
ATOM 5967 C C . PRO A 1 735 ? 27.812 34.281 11.195 1 90.62 735 PRO A C 1
ATOM 5969 O O . PRO A 1 735 ? 27.422 33.25 10.68 1 90.62 735 PRO A O 1
ATOM 5972 N N . LYS A 1 736 ? 28.938 34.438 11.938 1 88.31 736 LYS A N 1
ATOM 5973 C CA . LYS A 1 736 ? 29.781 33.281 12.227 1 88.31 736 LYS A CA 1
ATOM 5974 C C . LYS A 1 736 ? 29.031 32.25 13.078 1 88.31 736 LYS A C 1
ATOM 5976 O O . LYS A 1 736 ? 28.312 32.625 14.016 1 88.31 736 LYS A O 1
ATOM 5981 N N . GLY A 1 737 ? 29.047 31 12.695 1 87.12 737 GLY A N 1
ATOM 5982 C CA . GLY A 1 737 ? 28.375 29.922 13.414 1 87.12 737 GLY A CA 1
ATOM 5983 C C . GLY A 1 737 ? 27.422 29.125 12.547 1 87.12 737 GLY A C 1
ATOM 5984 O O . GLY A 1 737 ? 27.047 28.016 12.898 1 87.12 737 GLY A O 1
ATOM 5985 N N . ALA A 1 738 ? 27.109 29.781 11.469 1 89.81 738 ALA A N 1
ATOM 5986 C CA . ALA A 1 738 ? 26.125 29.141 10.594 1 89.81 738 ALA A CA 1
ATOM 5987 C C . ALA A 1 738 ? 26.812 28.297 9.523 1 89.81 738 ALA A C 1
ATOM 5989 O O . ALA A 1 738 ? 26.156 27.531 8.812 1 89.81 738 ALA A O 1
ATOM 5990 N N . ASN A 1 739 ? 28.078 28.344 9.453 1 89.44 739 ASN A N 1
ATOM 5991 C CA . ASN A 1 739 ? 28.797 27.656 8.383 1 89.44 739 ASN A CA 1
ATOM 5992 C C . ASN A 1 739 ? 29.281 26.266 8.828 1 89.44 739 ASN A C 1
ATOM 5994 O O . ASN A 1 739 ? 29.203 25.922 10.008 1 89.44 739 ASN A O 1
ATOM 5998 N N . ILE A 1 740 ? 29.734 25.594 7.871 1 87.56 740 ILE A N 1
ATOM 5999 C CA . ILE A 1 740 ? 30.188 24.234 8.078 1 87.56 740 ILE A CA 1
ATOM 6000 C C . ILE A 1 740 ? 31.328 24.219 9.109 1 87.56 740 ILE A C 1
ATOM 6002 O O . ILE A 1 740 ? 32.281 25 9.008 1 87.56 740 ILE A O 1
ATOM 6006 N N . GLY A 1 741 ? 31.234 23.375 10.086 1 81.88 741 GLY A N 1
ATOM 6007 C CA . GLY A 1 741 ? 32.281 23.188 11.07 1 81.88 741 GLY A CA 1
ATOM 6008 C C . GLY A 1 741 ? 32.188 24.156 12.242 1 81.88 741 GLY A C 1
ATOM 6009 O O . GLY A 1 741 ? 32.906 24.016 13.234 1 81.88 741 GLY A O 1
ATOM 6010 N N . GLU A 1 742 ? 31.281 25.141 12.109 1 83.38 742 GLU A N 1
ATOM 6011 C CA . GLU A 1 742 ? 31.156 26.156 13.148 1 83.38 742 GLU A CA 1
ATOM 6012 C C . GLU A 1 742 ? 30.078 25.797 14.164 1 83.38 742 GLU A C 1
ATOM 6014 O O . GLU A 1 742 ? 29.938 26.453 15.195 1 83.38 742 GLU A O 1
ATOM 6019 N N . GLN A 1 743 ? 29.406 24.719 13.922 1 77.19 743 GLN A N 1
ATOM 6020 C CA . GLN A 1 743 ? 28.281 24.359 14.773 1 77.19 743 GLN A CA 1
ATOM 6021 C C . GLN A 1 743 ? 28.75 23.859 16.125 1 77.19 743 GLN A C 1
ATOM 6023 O O . GLN A 1 743 ? 29.828 23.266 16.25 1 77.19 743 GLN A O 1
ATOM 6028 N N . GLU A 1 744 ? 27.828 24.219 17.094 1 67.69 744 GLU A N 1
ATOM 6029 C CA . GLU A 1 744 ? 28.125 23.75 18.438 1 67.69 744 GLU A CA 1
ATOM 6030 C C . GLU A 1 744 ? 28.078 22.234 18.516 1 67.69 744 GLU A C 1
ATOM 6032 O O . GLU A 1 744 ? 27.219 21.594 17.891 1 67.69 744 GLU A O 1
ATOM 6037 N N . ARG A 1 745 ? 29.016 21.656 19.125 1 64.94 745 ARG A N 1
ATOM 6038 C CA . ARG A 1 745 ? 29.062 20.203 19.297 1 64.94 745 ARG A CA 1
ATOM 6039 C C . ARG A 1 745 ? 28.109 19.75 20.391 1 64.94 745 ARG A C 1
ATOM 6041 O O . ARG A 1 745 ? 28.031 20.344 21.453 1 64.94 745 ARG A O 1
ATOM 6048 N N . VAL A 1 746 ? 27.094 19 20.078 1 67.31 746 VAL A N 1
ATOM 6049 C CA . VAL A 1 746 ? 26.156 18.438 21.031 1 67.31 746 VAL A CA 1
ATOM 6050 C C . VAL A 1 746 ? 26.609 17.031 21.438 1 67.31 746 VAL A C 1
ATOM 6052 O O . VAL A 1 746 ? 26.828 16.172 20.578 1 67.31 746 VAL A O 1
ATOM 6055 N N . SER A 1 747 ? 26.938 16.797 22.703 1 62.28 747 SER A N 1
ATOM 6056 C CA . SER A 1 747 ? 27.391 15.5 23.188 1 62.28 747 SER A CA 1
ATOM 6057 C C . SER A 1 747 ? 26.406 14.898 24.188 1 62.28 747 SER A C 1
ATOM 6059 O O . SER A 1 747 ? 26.562 15.047 25.406 1 62.28 747 SER A O 1
ATOM 6061 N N . CYS A 1 748 ? 25.234 14.523 23.781 1 65 748 CYS A N 1
ATOM 6062 C CA . CYS A 1 748 ? 24.219 13.891 24.625 1 65 748 CYS A CA 1
ATOM 6063 C C . CYS A 1 748 ? 23.672 12.633 23.953 1 65 748 CYS A C 1
ATOM 6065 O O . CYS A 1 748 ? 23.828 12.445 22.75 1 65 748 CYS A O 1
ATOM 6067 N N . PRO A 1 749 ? 23.219 11.68 24.859 1 70 749 PRO A N 1
ATOM 6068 C CA . PRO A 1 749 ? 22.547 10.531 24.234 1 70 749 PRO A CA 1
ATOM 6069 C C . PRO A 1 749 ? 21.438 10.938 23.281 1 70 749 PRO A C 1
ATOM 6071 O O . PRO A 1 749 ? 20.719 11.898 23.531 1 70 749 PRO A O 1
ATOM 6074 N N . ASN A 1 750 ? 21.375 10.312 22.203 1 77.19 750 ASN A N 1
ATOM 6075 C CA . ASN A 1 750 ? 20.344 10.586 21.188 1 77.19 750 ASN A CA 1
ATOM 6076 C C . ASN A 1 750 ? 20.547 11.953 20.547 1 77.19 750 ASN A C 1
ATOM 6078 O O . ASN A 1 750 ? 19.594 12.664 20.266 1 77.19 750 ASN A O 1
ATOM 6082 N N . ALA A 1 751 ? 21.812 12.297 20.422 1 77.62 751 ALA A N 1
ATOM 6083 C CA . ALA A 1 751 ? 22.188 13.594 19.875 1 77.62 751 ALA A CA 1
ATOM 6084 C C . ALA A 1 751 ? 21.594 13.789 18.484 1 77.62 751 ALA A C 1
ATOM 6086 O O . ALA A 1 751 ? 21.25 14.906 18.094 1 77.62 751 ALA A O 1
ATOM 6087 N N . GLN A 1 752 ? 21.5 12.703 17.797 1 82.62 752 GLN A N 1
ATOM 6088 C CA . GLN A 1 752 ? 20.938 12.773 16.453 1 82.62 752 GLN A CA 1
ATOM 6089 C C . GLN A 1 752 ? 19.547 13.383 16.469 1 82.62 752 GLN A C 1
ATOM 6091 O O . GLN A 1 752 ? 19.203 14.188 15.594 1 82.62 752 GLN A O 1
ATOM 6096 N N . TYR A 1 753 ? 18.812 13.086 17.5 1 86.19 753 TYR A N 1
ATOM 6097 C CA . TYR A 1 753 ? 17.422 13.531 17.547 1 86.19 753 TYR A CA 1
ATOM 6098 C C . TYR A 1 753 ? 17.312 14.914 18.172 1 86.19 753 TYR A C 1
ATOM 6100 O O . TYR A 1 753 ? 16.438 15.695 17.828 1 86.19 753 TYR A O 1
ATOM 6108 N N . THR A 1 754 ? 18.219 15.289 19.078 1 82.75 754 THR A N 1
ATOM 6109 C CA . THR A 1 754 ? 18.219 16.625 19.656 1 82.75 754 THR A CA 1
ATOM 6110 C C . THR A 1 754 ? 18.672 17.656 18.625 1 82.75 754 THR A C 1
ATOM 6112 O O . THR A 1 754 ? 18.328 18.844 18.734 1 82.75 754 THR A O 1
ATOM 6115 N N . LYS A 1 755 ? 19.438 17.094 17.625 1 86.5 755 LYS A N 1
ATOM 6116 C CA . LYS A 1 755 ? 19.859 17.953 16.531 1 86.5 755 LYS A CA 1
ATOM 6117 C C . LYS A 1 755 ? 18.797 18.031 15.445 1 86.5 755 LYS A C 1
ATOM 6119 O O . LYS A 1 755 ? 18.969 18.75 14.453 1 86.5 755 LYS A O 1
ATOM 6124 N N . GLY A 1 756 ? 17.734 17.312 15.641 1 88.94 756 GLY A N 1
ATOM 6125 C CA . GLY A 1 756 ? 16.625 17.344 14.695 1 88.94 756 GLY A CA 1
ATOM 6126 C C . GLY A 1 756 ? 16.828 16.438 13.5 1 88.94 756 GLY A C 1
ATOM 6127 O O . GLY A 1 756 ? 16.172 16.594 12.469 1 88.94 756 GLY A O 1
ATOM 6128 N N . ASP A 1 757 ? 17.75 15.5 13.641 1 89.44 757 ASP A N 1
ATOM 6129 C CA . ASP A 1 757 ? 18.078 14.648 12.508 1 89.44 757 ASP A CA 1
ATOM 6130 C C . ASP A 1 757 ? 17.188 13.406 12.469 1 89.44 757 ASP A C 1
ATOM 6132 O O . ASP A 1 757 ? 17.688 12.281 12.492 1 89.44 757 ASP A O 1
ATOM 6136 N N . PHE A 1 758 ? 15.938 13.672 12.305 1 92.25 758 PHE A N 1
ATOM 6137 C CA . PHE A 1 758 ? 14.969 12.594 12.102 1 92.25 758 PHE A CA 1
ATOM 6138 C C . PHE A 1 758 ? 14.977 12.125 10.656 1 92.25 758 PHE A C 1
ATOM 6140 O O . PHE A 1 758 ? 15.336 12.883 9.75 1 92.25 758 PHE A O 1
ATOM 6147 N N . MET A 1 759 ? 14.617 10.938 10.438 1 91.12 759 MET A N 1
ATOM 6148 C CA . MET A 1 759 ? 14.648 10.352 9.102 1 91.12 759 MET A CA 1
ATOM 6149 C C . MET A 1 759 ? 13.859 11.203 8.117 1 91.12 759 MET A C 1
ATOM 6151 O O . MET A 1 759 ? 14.305 11.438 6.988 1 91.12 759 MET A O 1
ATOM 6155 N N . ILE A 1 760 ? 12.703 11.625 8.555 1 92.75 760 ILE A N 1
ATOM 6156 C CA . ILE A 1 760 ? 11.836 12.383 7.66 1 92.75 760 ILE A CA 1
ATOM 6157 C C . ILE A 1 760 ? 12.445 13.758 7.387 1 92.75 760 ILE A C 1
ATOM 6159 O O . ILE A 1 760 ? 12.273 14.32 6.305 1 92.75 760 ILE A O 1
ATOM 6163 N N . VAL A 1 761 ? 13.109 14.344 8.359 1 95.88 761 VAL A N 1
ATOM 6164 C CA . VAL A 1 761 ? 13.781 15.625 8.18 1 95.88 761 VAL A CA 1
ATOM 6165 C C . VAL A 1 761 ? 14.938 15.461 7.195 1 95.88 761 VAL A C 1
ATOM 6167 O O . VAL A 1 761 ? 15.133 16.297 6.309 1 95.88 761 VAL A O 1
ATOM 6170 N N . GLN A 1 762 ? 15.641 14.359 7.375 1 93.88 762 GLN A N 1
ATOM 6171 C CA . GLN A 1 762 ? 16.75 14.094 6.473 1 93.88 762 GLN A CA 1
ATOM 6172 C C . GLN A 1 762 ? 16.266 13.883 5.039 1 93.88 762 GLN A C 1
ATOM 6174 O O . GLN A 1 762 ? 16.953 14.258 4.086 1 93.88 762 GLN A O 1
ATOM 6179 N N . LYS A 1 763 ? 15.18 13.289 4.949 1 93.62 763 LYS A N 1
ATOM 6180 C CA . LYS A 1 763 ? 14.602 13.133 3.621 1 93.62 763 LYS A CA 1
ATOM 6181 C C . LYS A 1 763 ? 14.352 14.484 2.965 1 93.62 763 LYS A C 1
ATOM 6183 O O . LYS A 1 763 ? 14.672 14.688 1.791 1 93.62 763 LYS A O 1
ATOM 6188 N N . LEU A 1 764 ? 13.758 15.406 3.699 1 95.62 764 LEU A N 1
ATOM 6189 C CA . LEU A 1 764 ? 13.531 16.75 3.176 1 95.62 764 LEU A CA 1
ATOM 6190 C C . LEU A 1 764 ? 14.852 17.422 2.82 1 95.62 764 LEU A C 1
ATOM 6192 O O . LEU A 1 764 ? 14.977 18.031 1.754 1 95.62 764 LEU A O 1
ATOM 6196 N N . VAL A 1 765 ? 15.789 17.297 3.701 1 96.12 765 VAL A N 1
ATOM 6197 C CA . VAL A 1 765 ? 17.078 17.938 3.543 1 96.12 765 VAL A CA 1
ATOM 6198 C C . VAL A 1 765 ? 17.766 17.438 2.27 1 96.12 765 VAL A C 1
ATOM 6200 O O . VAL A 1 765 ? 18.406 18.203 1.551 1 96.12 765 VAL A O 1
ATOM 6203 N N . ARG A 1 766 ? 17.594 16.219 1.957 1 94 766 ARG A N 1
ATOM 6204 C CA . ARG A 1 766 ? 18.219 15.633 0.777 1 94 766 ARG A CA 1
ATOM 6205 C C . ARG A 1 766 ? 17.516 16.078 -0.498 1 94 766 ARG A C 1
ATOM 6207 O O . ARG A 1 766 ? 18.109 16.109 -1.571 1 94 766 ARG A O 1
ATOM 6214 N N . LEU A 1 767 ? 16.297 16.453 -0.393 1 93.25 767 LEU A N 1
ATOM 6215 C CA . LEU A 1 767 ? 15.516 16.891 -1.55 1 93.25 767 LEU A CA 1
ATOM 6216 C C . LEU A 1 767 ? 15.852 18.344 -1.91 1 93.25 767 LEU A C 1
ATOM 6218 O O . LEU A 1 767 ? 15.656 18.766 -3.053 1 93.25 767 LEU A O 1
ATOM 6222 N N . LEU A 1 768 ? 16.375 19.078 -0.92 1 94.75 768 LEU A N 1
ATOM 6223 C CA . LEU A 1 768 ? 16.625 20.516 -1.108 1 94.75 768 LEU A CA 1
ATOM 6224 C C . LEU A 1 768 ? 18.047 20.766 -1.603 1 94.75 768 LEU A C 1
ATOM 6226 O O . LEU A 1 768 ? 18.969 20.047 -1.228 1 94.75 768 LEU A O 1
ATOM 6230 N N . PRO A 1 769 ? 18.188 21.812 -2.516 1 92.88 769 PRO A N 1
ATOM 6231 C CA . PRO A 1 769 ? 19.547 22.203 -2.861 1 92.88 769 PRO A CA 1
ATOM 6232 C C . PRO A 1 769 ? 20.344 22.719 -1.656 1 92.88 769 PRO A C 1
ATOM 6234 O O . PRO A 1 769 ? 19.891 23.625 -0.95 1 92.88 769 PRO A O 1
ATOM 6237 N N . LYS A 1 770 ? 21.5 22.125 -1.445 1 92.88 770 LYS A N 1
ATOM 6238 C CA . LYS A 1 770 ? 22.312 22.453 -0.279 1 92.88 770 LYS A CA 1
ATOM 6239 C C . LYS A 1 770 ? 21.5 22.328 1.01 1 92.88 770 LYS A C 1
ATOM 6241 O O . LYS A 1 770 ? 21.516 23.234 1.852 1 92.88 770 LYS A O 1
ATOM 6246 N N . GLY A 1 771 ? 20.766 21.328 1.089 1 94.62 771 GLY A N 1
ATOM 6247 C CA . GLY A 1 771 ? 19.812 21.094 2.17 1 94.62 771 GLY A CA 1
ATOM 6248 C C . GLY A 1 771 ? 20.469 21.062 3.537 1 94.62 771 GLY A C 1
ATOM 6249 O O . GLY A 1 771 ? 19.891 21.531 4.52 1 94.62 771 GLY A O 1
ATOM 6250 N N . GLN A 1 772 ? 21.688 20.516 3.643 1 93.44 772 GLN A N 1
ATOM 6251 C CA . GLN A 1 772 ? 22.391 20.469 4.926 1 93.44 772 GLN A CA 1
ATOM 6252 C C . GLN A 1 772 ? 22.719 21.859 5.438 1 93.44 772 GLN A C 1
ATOM 6254 O O . GLN A 1 772 ? 22.578 22.141 6.629 1 93.44 772 GLN A O 1
ATOM 6259 N N . GLN A 1 773 ? 23.125 22.672 4.531 1 94.62 773 GLN A N 1
ATOM 6260 C CA . GLN A 1 773 ? 23.422 24.047 4.902 1 94.62 773 GLN A CA 1
ATOM 6261 C C . GLN A 1 773 ? 22.156 24.797 5.309 1 94.62 773 GLN A C 1
ATOM 6263 O O . GLN A 1 773 ? 22.172 25.578 6.262 1 94.62 773 GLN A O 1
ATOM 6268 N N . ILE A 1 774 ? 21.094 24.609 4.543 1 96.56 774 ILE A N 1
ATOM 6269 C CA . ILE A 1 774 ? 19.812 25.234 4.848 1 96.56 774 ILE A CA 1
ATOM 6270 C C . ILE A 1 774 ? 19.375 24.859 6.258 1 96.56 774 ILE A C 1
ATOM 6272 O O . ILE A 1 774 ? 18.922 25.719 7.027 1 96.56 774 ILE A O 1
ATOM 6276 N N . LYS A 1 775 ? 19.469 23.578 6.582 1 95.88 775 LYS A N 1
ATOM 6277 C CA . LYS A 1 775 ? 19.094 23.109 7.914 1 95.88 775 LYS A CA 1
ATOM 6278 C C . LYS A 1 775 ? 20 23.719 8.984 1 95.88 775 LYS A C 1
ATOM 6280 O O . LYS A 1 775 ? 19.516 24.109 10.047 1 95.88 775 LYS A O 1
ATOM 6285 N N . ARG A 1 776 ? 21.344 23.828 8.742 1 94.5 776 ARG A N 1
ATOM 6286 C CA . ARG A 1 776 ? 22.297 24.391 9.688 1 94.5 776 ARG A CA 1
ATOM 6287 C C . ARG A 1 776 ? 21.953 25.844 10.008 1 94.5 776 ARG A C 1
ATOM 6289 O O . ARG A 1 776 ? 22.109 26.281 11.156 1 94.5 776 ARG A O 1
ATOM 6296 N N . GLU A 1 777 ? 21.562 26.547 9.008 1 96.38 777 GLU A N 1
ATOM 6297 C CA . GLU A 1 777 ? 21.219 27.953 9.18 1 96.38 777 GLU A CA 1
ATOM 6298 C C . GLU A 1 777 ? 19.969 28.094 10.062 1 96.38 777 GLU A C 1
ATOM 6300 O O . GLU A 1 777 ? 19.906 29 10.906 1 96.38 777 GLU A O 1
ATOM 6305 N N . VAL A 1 778 ? 19.016 27.234 9.867 1 96.06 778 VAL A N 1
ATOM 6306 C CA . VAL A 1 778 ? 17.812 27.25 10.703 1 96.06 778 VAL A CA 1
ATOM 6307 C C . VAL A 1 778 ? 18.188 26.906 12.141 1 96.06 778 VAL A C 1
ATOM 6309 O O . VAL A 1 778 ? 17.734 27.562 13.078 1 96.06 778 VAL A O 1
ATOM 6312 N N . ASP A 1 779 ? 19.016 25.875 12.281 1 92.38 779 ASP A N 1
ATOM 6313 C CA . ASP A 1 779 ? 19.453 25.453 13.609 1 92.38 779 ASP A CA 1
ATOM 6314 C C . ASP A 1 779 ? 20.219 26.578 14.312 1 92.38 779 ASP A C 1
ATOM 6316 O O . ASP A 1 779 ? 20.094 26.75 15.523 1 92.38 779 ASP A O 1
ATOM 6320 N N . PHE A 1 780 ? 21.031 27.297 13.547 1 92.94 780 PHE A N 1
ATOM 6321 C CA . PHE A 1 780 ? 21.797 28.422 14.094 1 92.94 780 PHE A CA 1
ATOM 6322 C C . PHE A 1 780 ? 20.859 29.469 14.688 1 92.94 780 PHE A C 1
ATOM 6324 O O . PHE A 1 780 ? 21.078 29.938 15.812 1 92.94 780 PHE A O 1
ATOM 6331 N N . ILE A 1 781 ? 19.828 29.828 13.969 1 93.94 781 ILE A N 1
ATOM 6332 C CA . ILE A 1 781 ? 18.891 30.844 14.422 1 93.94 781 ILE A CA 1
ATOM 6333 C C . ILE A 1 781 ? 18.156 30.344 15.672 1 93.94 781 ILE A C 1
ATOM 6335 O O . ILE A 1 781 ? 17.969 31.094 16.625 1 93.94 781 ILE A O 1
ATOM 6339 N N . LEU A 1 782 ? 17.719 29.125 15.648 1 91.19 782 LEU A N 1
ATOM 6340 C CA . LEU A 1 782 ? 17.016 28.562 16.781 1 91.19 782 LEU A CA 1
ATOM 6341 C C . LEU A 1 782 ? 17.906 28.516 18.016 1 91.19 782 LEU A C 1
ATOM 6343 O O . LEU A 1 782 ? 17.453 28.797 19.125 1 91.19 782 LEU A O 1
ATOM 6347 N N . ASP A 1 783 ? 19.172 28.156 17.812 1 88.75 783 ASP A N 1
ATOM 6348 C CA . ASP A 1 783 ? 20.125 28.125 18.922 1 88.75 783 ASP A CA 1
ATOM 6349 C C . ASP A 1 783 ? 20.359 29.516 19.5 1 88.75 783 ASP A C 1
ATOM 6351 O O . ASP A 1 783 ? 20.469 29.688 20.703 1 88.75 783 ASP A O 1
ATOM 6355 N N . GLU A 1 784 ? 20.438 30.484 18.625 1 90.56 784 GLU A N 1
ATOM 6356 C CA . GLU A 1 784 ? 20.672 31.859 19.047 1 90.56 784 GLU A CA 1
ATOM 6357 C C . GLU A 1 784 ? 19.484 32.438 19.812 1 90.56 784 GLU A C 1
ATOM 6359 O O . GLU A 1 784 ? 19.641 33.281 20.672 1 90.56 784 GLU A O 1
ATOM 6364 N N . ILE A 1 785 ? 18.328 31.984 19.516 1 89.56 785 ILE A N 1
ATOM 6365 C CA . ILE A 1 785 ? 17.141 32.406 20.25 1 89.56 785 ILE A CA 1
ATOM 6366 C C . ILE A 1 785 ? 17.109 31.719 21.609 1 89.56 785 ILE A C 1
ATOM 6368 O O . ILE A 1 785 ? 16.719 32.344 22.609 1 89.56 785 ILE A O 1
ATOM 6372 N N . PHE A 1 786 ? 17.531 30.5 21.641 1 81.06 786 PHE A N 1
ATOM 6373 C CA . PHE A 1 786 ? 17.453 29.703 22.859 1 81.06 786 PHE A CA 1
ATOM 6374 C C . PHE A 1 786 ? 18.547 30.109 23.844 1 81.06 786 PHE A C 1
ATOM 6376 O O . PHE A 1 786 ? 18.391 29.922 25.062 1 81.06 786 PHE A O 1
ATOM 6383 N N . GLU A 1 787 ? 19.688 30.453 23.391 1 67.5 787 GLU A N 1
ATOM 6384 C CA . GLU A 1 787 ? 20.734 30.906 24.281 1 67.5 787 GLU A CA 1
ATOM 6385 C C . GLU A 1 787 ? 20.234 32 25.219 1 67.5 787 GLU A C 1
ATOM 6387 O O . GLU A 1 787 ? 20.734 32.156 26.344 1 67.5 787 GLU A O 1
ATOM 6392 N N . THR A 1 788 ? 19.312 32.594 24.828 1 53.75 788 THR A N 1
ATOM 6393 C CA . THR A 1 788 ? 18.766 33.719 25.609 1 53.75 788 THR A CA 1
ATOM 6394 C C . THR A 1 788 ? 17.609 33.219 26.484 1 53.75 788 THR A C 1
ATOM 6396 O O . THR A 1 788 ? 17.016 34 27.234 1 53.75 788 THR A O 1
ATOM 6399 N N . MET A 1 789 ? 17.438 31.906 26.359 1 55.75 789 MET A N 1
ATOM 6400 C CA . MET A 1 789 ? 16.281 31.344 27.078 1 55.75 789 MET A CA 1
ATOM 6401 C C . MET A 1 789 ? 16.734 30.5 28.266 1 55.75 789 MET A C 1
ATOM 6403 O O . MET A 1 789 ? 17.922 30.156 28.359 1 55.75 789 MET A O 1
ATOM 6407 N N . SER A 1 790 ? 15.883 30.422 29.281 1 48.22 790 SER A N 1
ATOM 6408 C CA . SER A 1 790 ? 16.109 29.484 30.375 1 48.22 790 SER A CA 1
ATOM 6409 C C . SER A 1 790 ? 16.031 28.047 29.906 1 48.22 790 SER A C 1
ATOM 6411 O O . SER A 1 790 ? 15.398 27.766 28.875 1 48.22 790 SER A O 1
ATOM 6413 N N . PRO A 1 791 ? 16.891 27.203 30.438 1 47.22 791 PRO A N 1
ATOM 6414 C CA . PRO A 1 791 ? 16.812 25.781 30.094 1 47.22 791 PRO A CA 1
ATOM 6415 C C . PRO A 1 791 ? 15.383 25.266 30 1 47.22 791 PRO A C 1
ATOM 6417 O O . PRO A 1 791 ? 15.125 24.25 29.344 1 47.22 791 PRO A O 1
ATOM 6420 N N . MET A 1 792 ? 14.562 26.094 30.594 1 41.38 792 MET A N 1
ATOM 6421 C CA . MET A 1 792 ? 13.164 25.688 30.625 1 41.38 792 MET A CA 1
ATOM 6422 C C . MET A 1 792 ? 12.461 26.031 29.328 1 41.38 792 MET A C 1
ATOM 6424 O O . MET A 1 792 ? 11.32 25.625 29.094 1 41.38 792 MET A O 1
ATOM 6428 N N . HIS A 1 793 ? 13.086 26.891 28.562 1 50.12 793 HIS A N 1
ATOM 6429 C CA . HIS A 1 793 ? 12.477 27.281 27.297 1 50.12 793 HIS A CA 1
ATOM 6430 C C . HIS A 1 793 ? 12.844 26.297 26.188 1 50.12 793 HIS A C 1
ATOM 6432 O O . HIS A 1 793 ? 13.984 25.844 26.109 1 50.12 793 HIS A O 1
ATOM 6438 N N . PHE A 1 794 ? 11.898 25.391 25.75 1 57.34 794 PHE A N 1
ATOM 6439 C CA . PHE A 1 794 ? 12.172 24.203 24.953 1 57.34 794 PHE A CA 1
ATOM 6440 C C . PHE A 1 794 ? 12.492 24.578 23.516 1 57.34 794 PHE A C 1
ATOM 6442 O O . PHE A 1 794 ? 11.766 25.359 22.891 1 57.34 794 PHE A O 1
ATOM 6449 N N . HIS A 1 795 ? 13.766 24.344 23.25 1 69.56 795 HIS A N 1
ATOM 6450 C CA . HIS A 1 795 ? 14.273 24.328 21.875 1 69.56 795 HIS A CA 1
ATOM 6451 C C . HIS A 1 795 ? 13.445 23.391 21 1 69.56 795 HIS A C 1
ATOM 6453 O O . HIS A 1 795 ? 13.281 22.203 21.328 1 69.56 795 HIS A O 1
ATOM 6459 N N . ILE A 1 796 ? 12.797 23.953 19.984 1 79.25 796 ILE A N 1
ATOM 6460 C CA . ILE A 1 796 ? 11.852 23.219 19.141 1 79.25 796 ILE A CA 1
ATOM 6461 C C . ILE A 1 796 ? 12.414 21.844 18.797 1 79.25 796 ILE A C 1
ATOM 6463 O O . ILE A 1 796 ? 11.695 20.844 18.812 1 79.25 796 ILE A O 1
ATOM 6467 N N . ARG A 1 797 ? 13.68 21.719 18.453 1 86.25 797 ARG A N 1
ATOM 6468 C CA . ARG A 1 797 ? 14.273 20.453 18.062 1 86.25 797 ARG A CA 1
ATOM 6469 C C . ARG A 1 797 ? 14.281 19.469 19.219 1 86.25 797 ARG A C 1
ATOM 6471 O O . ARG A 1 797 ? 13.961 18.297 19.047 1 86.25 797 ARG A O 1
ATOM 6478 N N . GLU A 1 798 ? 14.547 19.984 20.344 1 83 798 GLU A N 1
ATOM 6479 C CA . GLU A 1 798 ? 14.578 19.141 21.531 1 83 798 GLU A CA 1
ATOM 6480 C C . GLU A 1 798 ? 13.172 18.75 21.969 1 83 798 GLU A C 1
ATOM 6482 O O . GLU A 1 798 ? 12.945 17.656 22.484 1 83 798 GLU A O 1
ATOM 6487 N N . VAL A 1 799 ? 12.32 19.75 21.766 1 85.38 799 VAL A N 1
ATOM 6488 C CA . VAL A 1 799 ? 10.938 19.547 22.188 1 85.38 799 VAL A CA 1
ATOM 6489 C C . VAL A 1 799 ? 10.328 18.375 21.422 1 85.38 799 VAL A C 1
ATOM 6491 O O . VAL A 1 799 ? 9.539 17.609 21.984 1 85.38 799 VAL A O 1
ATOM 6494 N N . ILE A 1 800 ? 10.703 18.156 20.188 1 90.25 800 ILE A N 1
ATOM 6495 C CA . ILE A 1 800 ? 10.172 17.062 19.375 1 90.25 800 ILE A CA 1
ATOM 6496 C C . ILE A 1 800 ? 10.477 15.727 20.031 1 90.25 800 ILE A C 1
ATOM 6498 O O . ILE A 1 800 ? 9.57 14.922 20.266 1 90.25 800 ILE A O 1
ATOM 6502 N N . PHE A 1 801 ? 11.711 15.578 20.375 1 88.5 801 PHE A N 1
ATOM 6503 C CA . PHE A 1 801 ? 12.156 14.297 20.906 1 88.5 801 PHE A CA 1
ATOM 6504 C C . PHE A 1 801 ? 11.688 14.109 22.344 1 88.5 801 PHE A C 1
ATOM 6506 O O . PHE A 1 801 ? 11.305 13.008 22.734 1 88.5 801 PHE A O 1
ATOM 6513 N N . VAL A 1 802 ? 11.734 15.156 23.125 1 86.06 802 VAL A N 1
ATOM 6514 C CA . VAL A 1 802 ? 11.352 15.07 24.531 1 86.06 802 VAL A CA 1
ATOM 6515 C C . VAL A 1 802 ? 9.883 14.688 24.656 1 86.06 802 VAL A C 1
ATOM 6517 O O . VAL A 1 802 ? 9.516 13.844 25.469 1 86.06 802 VAL A O 1
ATOM 6520 N N . ILE A 1 803 ? 9.039 15.336 23.875 1 88.62 803 ILE A N 1
ATOM 6521 C CA . ILE A 1 803 ? 7.613 15.031 23.922 1 88.62 803 ILE A CA 1
ATOM 6522 C C . ILE A 1 803 ? 7.371 13.594 23.453 1 88.62 803 ILE A C 1
ATOM 6524 O O . ILE A 1 803 ? 6.527 12.891 24 1 88.62 803 ILE A O 1
ATOM 6528 N N . TYR A 1 804 ? 8.039 13.203 22.391 1 88.69 804 TYR A N 1
ATOM 6529 C CA . TYR A 1 804 ? 7.883 11.836 21.906 1 88.69 804 TYR A CA 1
ATOM 6530 C C . TYR A 1 804 ? 8.227 10.82 23 1 88.69 804 TYR A C 1
ATOM 6532 O O . TYR A 1 804 ? 7.547 9.805 23.141 1 88.69 804 TYR A O 1
ATOM 6540 N N . ASN A 1 805 ? 9.289 11.07 23.719 1 87.19 805 ASN A N 1
ATOM 6541 C CA . ASN A 1 805 ? 9.742 10.156 24.766 1 87.19 805 ASN A CA 1
ATOM 6542 C C . ASN A 1 805 ? 8.727 10.07 25.906 1 87.19 805 ASN A C 1
ATOM 6544 O O . ASN A 1 805 ? 8.648 9.055 26.594 1 87.19 805 ASN A O 1
ATOM 6548 N N . LYS A 1 806 ? 8 11.133 26.078 1 89.5 806 LYS A N 1
ATOM 6549 C CA . LYS A 1 806 ? 6.988 11.156 27.141 1 89.5 806 LYS A CA 1
ATOM 6550 C C . LYS A 1 806 ? 5.844 10.195 26.812 1 89.5 806 LYS A C 1
ATOM 6552 O O . LYS A 1 806 ? 5.098 9.789 27.703 1 89.5 806 LYS A O 1
ATOM 6557 N N . ILE A 1 807 ? 5.645 9.766 25.547 1 88.31 807 ILE A N 1
ATOM 6558 C CA . ILE A 1 807 ? 4.586 8.859 25.125 1 88.31 807 ILE A CA 1
ATOM 6559 C C . ILE A 1 807 ? 4.758 7.508 25.828 1 88.31 807 ILE A C 1
ATOM 6561 O O . ILE A 1 807 ? 3.771 6.871 26.203 1 88.31 807 ILE A O 1
ATOM 6565 N N . LYS A 1 808 ? 5.957 7.07 25.938 1 81.44 808 LYS A N 1
ATOM 6566 C CA . LYS A 1 808 ? 6.27 5.777 26.547 1 81.44 808 LYS A CA 1
ATOM 6567 C C . LYS A 1 808 ? 5.758 5.691 27.969 1 81.44 808 LYS A C 1
ATOM 6569 O O . LYS A 1 808 ? 5.371 4.617 28.438 1 81.44 808 LYS A O 1
ATOM 6574 N N . ASN A 1 809 ? 5.715 6.84 28.594 1 83.56 809 ASN A N 1
ATOM 6575 C CA . ASN A 1 809 ? 5.344 6.855 30 1 83.56 809 ASN A CA 1
ATOM 6576 C C . ASN A 1 809 ? 3.879 7.246 30.188 1 83.56 809 ASN A C 1
ATOM 6578 O O . ASN A 1 809 ? 3.393 7.324 31.328 1 83.56 809 ASN A O 1
ATOM 6582 N N . ALA A 1 810 ? 3.279 7.527 29.078 1 86.62 810 ALA A N 1
ATOM 6583 C CA . ALA A 1 810 ? 1.882 7.938 29.203 1 86.62 810 ALA A CA 1
ATOM 6584 C C . ALA A 1 810 ? 0.998 6.758 29.594 1 86.62 810 ALA A C 1
ATOM 6586 O O . ALA A 1 810 ? 1.184 5.645 29.109 1 86.62 810 ALA A O 1
ATOM 6587 N N . LYS A 1 811 ? 0.155 6.875 30.516 1 82.38 811 LYS A N 1
ATOM 6588 C CA . LYS A 1 811 ? -0.659 5.809 31.094 1 82.38 811 LYS A CA 1
ATOM 6589 C C . LYS A 1 811 ? -1.934 5.59 30.281 1 82.38 811 LYS A C 1
ATOM 6591 O O . LYS A 1 811 ? -2.391 4.457 30.125 1 82.38 811 LYS A O 1
ATOM 6596 N N . ASN A 1 812 ? -2.523 6.746 29.781 1 86.5 812 ASN A N 1
ATOM 6597 C CA . ASN A 1 812 ? -3.795 6.656 29.078 1 86.5 812 ASN A CA 1
ATOM 6598 C C . ASN A 1 812 ? -3.615 6.836 27.578 1 86.5 812 ASN A C 1
ATOM 6600 O O . ASN A 1 812 ? -2.686 7.516 27.125 1 86.5 812 ASN A O 1
ATOM 6604 N N . ASP A 1 813 ? -4.426 6.184 26.797 1 81.25 813 ASP A N 1
ATOM 6605 C CA . ASP A 1 813 ? -4.344 6.23 25.328 1 81.25 813 ASP A CA 1
ATOM 6606 C C . ASP A 1 813 ? -4.613 7.641 24.812 1 81.25 813 ASP A C 1
ATOM 6608 O O . ASP A 1 813 ? -4.047 8.055 23.797 1 81.25 813 ASP A O 1
ATOM 6612 N N . GLU A 1 814 ? -5.48 8.266 25.531 1 81.62 814 GLU A N 1
ATOM 6613 C CA . GLU A 1 814 ? -5.781 9.633 25.109 1 81.62 814 GLU A CA 1
ATOM 6614 C C . GLU A 1 814 ? -4.562 10.539 25.25 1 81.62 814 GLU A C 1
ATOM 6616 O O . GLU A 1 814 ? -4.281 11.359 24.375 1 81.62 814 GLU A O 1
ATOM 6621 N N . ASP A 1 815 ? -3.904 10.32 26.328 1 85.25 815 ASP A N 1
ATOM 6622 C CA . ASP A 1 815 ? -2.697 11.109 26.562 1 85.25 815 ASP A CA 1
ATOM 6623 C C . ASP A 1 815 ? -1.602 10.75 25.562 1 85.25 815 ASP A C 1
ATOM 6625 O O . ASP A 1 815 ? -0.861 11.625 25.109 1 85.25 815 ASP A O 1
ATOM 6629 N N . LYS A 1 816 ? -1.562 9.516 25.328 1 87.44 816 LYS A N 1
ATOM 6630 C CA . LYS A 1 816 ? -0.573 9.07 24.344 1 87.44 816 LYS A CA 1
ATOM 6631 C C . LYS A 1 816 ? -0.809 9.734 22.984 1 87.44 816 LYS A C 1
ATOM 6633 O O . LYS A 1 816 ? 0.134 10.203 22.344 1 87.44 816 LYS A O 1
ATOM 6638 N N . GLN A 1 817 ? -2.055 9.797 22.625 1 84.75 817 GLN A N 1
ATOM 6639 C CA . GLN A 1 817 ? -2.402 10.383 21.328 1 84.75 817 GLN A CA 1
ATOM 6640 C C . GLN A 1 817 ? -2.148 11.883 21.328 1 84.75 817 GLN A C 1
ATOM 6642 O O . GLN A 1 817 ? -1.71 12.445 20.312 1 84.75 817 GLN A O 1
ATOM 6647 N N . HIS A 1 818 ? -2.41 12.469 22.453 1 84.81 818 HIS A N 1
ATOM 6648 C CA . HIS A 1 818 ? -2.193 13.906 22.562 1 84.81 818 HIS A CA 1
ATOM 6649 C C . HIS A 1 818 ? -0.711 14.25 22.453 1 84.81 818 HIS A C 1
ATOM 6651 O O . HIS A 1 818 ? -0.335 15.203 21.781 1 84.81 818 HIS A O 1
ATOM 6657 N N . LEU A 1 819 ? 0.056 13.477 23.125 1 88.94 819 LEU A N 1
ATOM 6658 C CA . LEU A 1 819 ? 1.498 13.695 23.094 1 88.94 819 LEU A CA 1
ATOM 6659 C C . LEU A 1 819 ? 2.059 13.422 21.703 1 88.94 819 LEU A C 1
ATOM 6661 O O . LEU A 1 819 ? 2.939 14.141 21.234 1 88.94 819 LEU A O 1
ATOM 6665 N N . LYS A 1 820 ? 1.536 12.43 21.109 1 89.06 820 LYS A N 1
ATOM 6666 C CA . LYS A 1 820 ? 1.963 12.125 19.75 1 89.06 820 LYS A CA 1
ATOM 6667 C C . LYS A 1 820 ? 1.633 13.266 18.797 1 89.06 820 LYS A C 1
ATOM 6669 O O . LYS A 1 820 ? 2.449 13.633 17.938 1 89.06 820 LYS A O 1
ATOM 6674 N N . GLN A 1 821 ? 0.482 13.773 18.938 1 87.75 821 GLN A N 1
ATOM 6675 C CA . GLN A 1 821 ? 0.066 14.898 18.109 1 87.75 821 GLN A CA 1
ATOM 6676 C C . GLN A 1 821 ? 0.972 16.109 18.328 1 87.75 821 GLN A C 1
ATOM 6678 O O . GLN A 1 821 ? 1.372 16.766 17.375 1 87.75 821 GLN A O 1
ATOM 6683 N N . GLN A 1 822 ? 1.298 16.359 19.516 1 87.25 822 GLN A N 1
ATOM 6684 C CA . GLN A 1 822 ? 2.139 17.5 19.844 1 87.25 822 GLN A CA 1
ATOM 6685 C C . GLN A 1 822 ? 3.539 17.344 19.266 1 87.25 822 GLN A C 1
ATOM 6687 O O . GLN A 1 822 ? 4.125 18.312 18.766 1 87.25 822 GLN A O 1
ATOM 6692 N N . SER A 1 823 ? 4.012 16.156 19.375 1 90.75 823 SER A N 1
ATOM 6693 C CA . SER A 1 823 ? 5.348 15.891 18.859 1 90.75 823 SER A CA 1
ATOM 6694 C C . SER A 1 823 ? 5.391 16.047 17.344 1 90.75 823 SER A C 1
ATOM 6696 O O . SER A 1 823 ? 6.336 16.625 16.797 1 90.75 823 SER A O 1
ATOM 6698 N N . ILE A 1 824 ? 4.387 15.586 16.672 1 91.69 824 ILE A N 1
ATOM 6699 C CA . ILE A 1 824 ? 4.332 15.68 15.219 1 91.69 824 ILE A CA 1
ATOM 6700 C C . ILE A 1 824 ? 4.129 17.141 14.797 1 91.69 824 ILE A C 1
ATOM 6702 O O . ILE A 1 824 ? 4.668 17.578 13.781 1 91.69 824 ILE A O 1
ATOM 6706 N N . ASP A 1 825 ? 3.375 17.875 15.57 1 90 825 ASP A N 1
ATOM 6707 C CA . ASP A 1 825 ? 3.178 19.297 15.289 1 90 825 ASP A CA 1
ATOM 6708 C C . ASP A 1 825 ? 4.492 20.062 15.383 1 90 825 ASP A C 1
ATOM 6710 O O . ASP A 1 825 ? 4.766 20.938 14.555 1 90 825 ASP A O 1
ATOM 6714 N N . ALA A 1 826 ? 5.227 19.734 16.438 1 91.19 826 ALA A N 1
ATOM 6715 C CA . ALA A 1 826 ? 6.531 20.375 16.578 1 91.19 826 ALA A CA 1
ATOM 6716 C C . ALA A 1 826 ? 7.449 20.016 15.406 1 91.19 826 ALA A C 1
ATOM 6718 O O . ALA A 1 826 ? 8.211 20.844 14.93 1 91.19 826 ALA A O 1
ATOM 6719 N N . LEU A 1 827 ? 7.371 18.766 15 1 93.31 827 LEU A N 1
ATOM 6720 C CA . LEU A 1 827 ? 8.148 18.297 13.859 1 93.31 827 LEU A CA 1
ATOM 6721 C C . LEU A 1 827 ? 7.754 19.047 12.594 1 93.31 827 LEU A C 1
ATOM 6723 O O . LEU A 1 827 ? 8.617 19.453 11.812 1 93.31 827 LEU A O 1
ATOM 6727 N N . GLU A 1 828 ? 6.469 19.203 12.398 1 93.75 828 GLU A N 1
ATOM 6728 C CA . GLU A 1 828 ? 5.977 19.922 11.227 1 93.75 828 GLU A CA 1
ATOM 6729 C C . GLU A 1 828 ? 6.457 21.375 11.234 1 93.75 828 GLU A C 1
ATOM 6731 O O . GLU A 1 828 ? 6.812 21.922 10.188 1 93.75 828 GLU A O 1
ATOM 6736 N N . ARG A 1 829 ? 6.418 22.031 12.391 1 93.56 829 ARG A N 1
ATOM 6737 C CA . ARG A 1 829 ? 6.906 23.391 12.531 1 93.56 829 ARG A CA 1
ATOM 6738 C C . ARG A 1 829 ? 8.375 23.5 12.133 1 93.56 829 ARG A C 1
ATOM 6740 O O . ARG A 1 829 ? 8.766 24.438 11.43 1 93.56 829 ARG A O 1
ATOM 6747 N N . TYR A 1 830 ? 9.156 22.578 12.594 1 95.12 830 TYR A N 1
ATOM 6748 C CA . TYR A 1 830 ? 10.57 22.531 12.266 1 95.12 830 TYR A CA 1
ATOM 6749 C C . TYR A 1 830 ? 10.781 22.375 10.766 1 95.12 830 TYR A C 1
ATOM 6751 O O . TYR A 1 830 ? 11.617 23.062 10.172 1 95.12 830 TYR A O 1
ATOM 6759 N N . LEU A 1 831 ? 10.016 21.531 10.125 1 96.12 831 LEU A N 1
ATOM 6760 C CA . LEU A 1 831 ? 10.109 21.297 8.688 1 96.12 831 LEU A CA 1
ATOM 6761 C C . LEU A 1 831 ? 9.742 22.562 7.906 1 96.12 831 LEU A C 1
ATOM 6763 O O . LEU A 1 831 ? 10.375 22.875 6.898 1 96.12 831 LEU A O 1
ATOM 6767 N N . TYR A 1 832 ? 8.727 23.266 8.398 1 95.94 832 TYR A N 1
ATOM 6768 C CA . TYR A 1 832 ? 8.305 24.484 7.719 1 95.94 832 TYR A CA 1
ATOM 6769 C C . TYR A 1 832 ? 9.391 25.562 7.793 1 95.94 832 TYR A C 1
ATOM 6771 O O . TYR A 1 832 ? 9.57 26.344 6.855 1 95.94 832 TYR A O 1
ATOM 6779 N N . LEU A 1 833 ? 10.094 25.609 8.93 1 96.62 833 LEU A N 1
ATOM 6780 C CA . LEU A 1 833 ? 11.188 26.562 9.047 1 96.62 833 LEU A CA 1
ATOM 6781 C C . LEU A 1 833 ? 12.297 26.25 8.055 1 96.62 833 LEU A C 1
ATOM 6783 O O . LEU A 1 833 ? 12.867 27.156 7.441 1 96.62 833 LEU A O 1
ATOM 6787 N N . ILE A 1 834 ? 12.57 24.953 7.859 1 97.5 834 ILE A N 1
ATOM 6788 C CA . ILE A 1 834 ? 13.586 24.531 6.906 1 97.5 834 ILE A CA 1
ATOM 6789 C C . ILE A 1 834 ? 13.141 24.875 5.488 1 97.5 834 ILE A C 1
ATOM 6791 O O . ILE A 1 834 ? 13.93 25.406 4.699 1 97.5 834 ILE A O 1
ATOM 6795 N N . MET A 1 835 ? 11.93 24.625 5.172 1 97.44 835 MET A N 1
ATOM 6796 C CA . MET A 1 835 ? 11.406 24.922 3.844 1 97.44 835 MET A CA 1
ATOM 6797 C C . MET A 1 835 ? 11.375 26.438 3.607 1 97.44 835 MET A C 1
ATOM 6799 O O . MET A 1 835 ? 11.648 26.891 2.498 1 97.44 835 MET A O 1
ATOM 6803 N N . PHE A 1 836 ? 11.031 27.172 4.68 1 97.81 836 PHE A N 1
ATOM 6804 C CA . PHE A 1 836 ? 11.016 28.625 4.555 1 97.81 836 PHE A CA 1
ATOM 6805 C C . PHE A 1 836 ? 12.406 29.156 4.242 1 97.81 836 PHE A C 1
ATOM 6807 O O . PHE A 1 836 ? 12.562 30.047 3.398 1 97.81 836 PHE A O 1
ATOM 6814 N N . ASN A 1 837 ? 13.352 28.625 4.973 1 98.25 837 ASN A N 1
ATOM 6815 C CA . ASN A 1 837 ? 14.719 29.031 4.688 1 98.25 837 ASN A CA 1
ATOM 6816 C C . ASN A 1 837 ? 15.133 28.672 3.268 1 98.25 837 ASN A C 1
ATOM 6818 O O . ASN A 1 837 ? 15.883 29.406 2.625 1 98.25 837 ASN A O 1
ATOM 6822 N N . ALA A 1 838 ? 14.719 27.469 2.805 1 97.44 838 ALA A N 1
ATOM 6823 C CA . ALA A 1 838 ? 14.977 27.062 1.424 1 97.44 838 ALA A CA 1
ATOM 6824 C C . ALA A 1 838 ? 14.352 28.047 0.441 1 97.44 838 ALA A C 1
ATOM 6826 O O . ALA A 1 838 ? 14.945 28.375 -0.587 1 97.44 838 ALA A O 1
ATOM 6827 N N . TYR A 1 839 ? 13.156 28.516 0.741 1 97.25 839 TYR A N 1
ATOM 6828 C CA . TYR A 1 839 ? 12.469 29.531 -0.05 1 97.25 839 TYR A CA 1
ATOM 6829 C C . TYR A 1 839 ? 13.273 30.828 -0.094 1 97.25 839 TYR A C 1
ATOM 6831 O O . TYR A 1 839 ? 13.453 31.406 -1.161 1 97.25 839 TYR A O 1
ATOM 6839 N N . LEU A 1 840 ? 13.75 31.266 1.058 1 97.69 840 LEU A N 1
ATOM 6840 C CA . LEU A 1 840 ? 14.5 32.531 1.126 1 97.69 840 LEU A CA 1
ATOM 6841 C C . LEU A 1 840 ? 15.766 32.438 0.284 1 97.69 840 LEU A C 1
ATOM 6843 O O . LEU A 1 840 ? 16.156 33.438 -0.347 1 97.69 840 LEU A O 1
ATOM 6847 N N . HIS A 1 841 ? 16.422 31.25 0.268 1 96.25 841 HIS A N 1
ATOM 6848 C CA . HIS A 1 841 ? 17.594 31.062 -0.581 1 96.25 841 HIS A CA 1
ATOM 6849 C C . HIS A 1 841 ? 17.219 31.078 -2.057 1 96.25 841 HIS A C 1
ATOM 6851 O O . HIS A 1 841 ? 17.875 31.719 -2.867 1 96.25 841 HIS A O 1
ATOM 6857 N N . HIS A 1 842 ? 16.188 30.375 -2.389 1 94.44 842 HIS A N 1
ATOM 6858 C CA . HIS A 1 842 ? 15.781 30.156 -3.773 1 94.44 842 HIS A CA 1
ATOM 6859 C C . HIS A 1 842 ? 15.32 31.469 -4.422 1 94.44 842 HIS A C 1
ATOM 6861 O O . HIS A 1 842 ? 15.727 31.781 -5.543 1 94.44 842 HIS A O 1
ATOM 6867 N N . ASP A 1 843 ? 14.484 32.25 -3.736 1 93.62 843 ASP A N 1
ATOM 6868 C CA . ASP A 1 843 ? 13.852 33.406 -4.352 1 93.62 843 ASP A CA 1
ATOM 6869 C C . ASP A 1 843 ? 14.594 34.688 -3.996 1 93.62 843 ASP A C 1
ATOM 6871 O O . ASP A 1 843 ? 14.094 35.781 -4.234 1 93.62 843 ASP A O 1
ATOM 6875 N N . LYS A 1 844 ? 15.773 34.531 -3.465 1 92.75 844 LYS A N 1
ATOM 6876 C CA . LYS A 1 844 ? 16.594 35.719 -3.211 1 92.75 844 LYS A CA 1
ATOM 6877 C C . LYS A 1 844 ? 16.891 36.469 -4.504 1 92.75 844 LYS A C 1
ATOM 6879 O O . LYS A 1 844 ? 16.938 37.688 -4.512 1 92.75 844 LYS A O 1
ATOM 6884 N N . LYS A 1 845 ? 17.031 35.688 -5.578 1 90.25 845 LYS A N 1
ATOM 6885 C CA . LYS A 1 845 ? 17.375 36.25 -6.879 1 90.25 845 LYS A CA 1
ATOM 6886 C C . LYS A 1 845 ? 16.266 37.188 -7.387 1 90.25 845 LYS A C 1
ATOM 6888 O O . LYS A 1 845 ? 16.531 38.156 -8.094 1 90.25 845 LYS A O 1
ATOM 6893 N N . ILE A 1 846 ? 15.031 36.906 -7.031 1 91.75 846 ILE A N 1
ATOM 6894 C CA . ILE A 1 846 ? 13.906 37.719 -7.488 1 91.75 846 ILE A CA 1
ATOM 6895 C C . ILE A 1 846 ? 13.438 38.625 -6.352 1 91.75 846 ILE A C 1
ATOM 6897 O O . ILE A 1 846 ? 12.32 39.156 -6.391 1 91.75 846 ILE A O 1
ATOM 6901 N N . GLN A 1 847 ? 14.188 38.75 -5.262 1 89.44 847 GLN A N 1
ATOM 6902 C CA . GLN A 1 847 ? 13.938 39.594 -4.113 1 89.44 847 GLN A CA 1
ATOM 6903 C C . GLN A 1 847 ? 12.602 39.281 -3.455 1 89.44 847 GLN A C 1
ATOM 6905 O O . GLN A 1 847 ? 11.828 40.156 -3.129 1 89.44 847 GLN A O 1
ATOM 6910 N N . TRP A 1 848 ? 12.289 37.969 -3.457 1 92.75 848 TRP A N 1
ATOM 6911 C CA . TRP A 1 848 ? 11.141 37.438 -2.744 1 92.75 848 TRP A CA 1
ATOM 6912 C C . TRP A 1 848 ? 9.844 38.062 -3.223 1 92.75 848 TRP A C 1
ATOM 6914 O O . TRP A 1 848 ? 8.977 38.406 -2.416 1 92.75 848 TRP A O 1
ATOM 6924 N N . SER A 1 849 ? 9.695 38.281 -4.477 1 91.5 849 SER A N 1
ATOM 6925 C CA . SER A 1 849 ? 8.461 38.812 -5.066 1 91.5 849 SER A CA 1
ATOM 6926 C C . SER A 1 849 ? 7.332 37.781 -4.965 1 91.5 849 SER A C 1
ATOM 6928 O O . SER A 1 849 ? 6.16 38.156 -4.867 1 91.5 849 SER A O 1
ATOM 6930 N N . ARG A 1 850 ? 7.727 36.594 -5.012 1 93.88 850 ARG A N 1
ATOM 6931 C CA . ARG A 1 850 ? 6.773 35.5 -4.789 1 93.88 850 ARG A CA 1
ATOM 6932 C C . ARG A 1 850 ? 6.656 35.188 -3.305 1 93.88 850 ARG A C 1
ATOM 6934 O O . ARG A 1 850 ? 7.664 35.094 -2.6 1 93.88 850 ARG A O 1
ATOM 6941 N N . SER A 1 851 ? 5.402 35 -2.836 1 95.62 851 SER A N 1
ATOM 6942 C CA . SER A 1 851 ? 5.219 34.656 -1.428 1 95.62 851 SER A CA 1
ATOM 6943 C C . SER A 1 851 ? 5.617 33.219 -1.149 1 95.62 851 SER A C 1
ATOM 6945 O O . SER A 1 851 ? 5.754 32.406 -2.076 1 95.62 851 SER A O 1
ATOM 6947 N N . PHE A 1 852 ? 5.871 32.906 0.089 1 96.56 852 PHE A N 1
ATOM 6948 C CA . PHE A 1 852 ? 6.219 31.547 0.493 1 96.56 852 PHE A CA 1
ATOM 6949 C C . PHE A 1 852 ? 5.102 30.578 0.13 1 96.56 852 PHE A C 1
ATOM 6951 O O . PHE A 1 852 ? 5.367 29.469 -0.349 1 96.56 852 PHE A O 1
ATOM 6958 N N . SER A 1 853 ? 3.832 30.953 0.366 1 94.19 853 SER A N 1
ATOM 6959 C CA . SER A 1 853 ? 2.678 30.125 0.037 1 94.19 853 SER A CA 1
ATOM 6960 C C . SER A 1 853 ? 2.646 29.781 -1.449 1 94.19 853 SER A C 1
ATOM 6962 O O . SER A 1 853 ? 2.361 28.641 -1.826 1 94.19 853 SER A O 1
ATOM 6964 N N . GLU A 1 854 ? 2.932 30.734 -2.248 1 93.19 854 GLU A N 1
ATOM 6965 C CA . GLU A 1 854 ? 2.967 30.516 -3.691 1 93.19 854 GLU A CA 1
ATOM 6966 C C . GLU A 1 854 ? 4.141 29.625 -4.082 1 93.19 854 GLU A C 1
ATOM 6968 O O . GLU A 1 854 ? 4.023 28.797 -4.988 1 93.19 854 GLU A O 1
ATOM 6973 N N . TRP A 1 855 ? 5.262 29.922 -3.453 1 94.81 855 TRP A N 1
ATOM 6974 C CA . TRP A 1 855 ? 6.453 29.109 -3.721 1 94.81 855 TRP A CA 1
ATOM 6975 C C . TRP A 1 855 ? 6.195 27.641 -3.41 1 94.81 855 TRP A C 1
ATOM 6977 O O . TRP A 1 855 ? 6.645 26.75 -4.148 1 94.81 855 TRP A O 1
ATOM 6987 N N . MET A 1 856 ? 5.5 27.359 -2.314 1 94.25 856 MET A N 1
ATOM 6988 C CA . MET A 1 856 ? 5.172 25.984 -1.924 1 94.25 856 MET A CA 1
ATOM 6989 C C . MET A 1 856 ? 4.297 25.312 -2.977 1 94.25 856 MET A C 1
ATOM 6991 O O . MET A 1 856 ? 4.492 24.141 -3.299 1 94.25 856 MET A O 1
ATOM 6995 N N . LYS A 1 857 ? 3.385 26.016 -3.602 1 88.19 857 LYS A N 1
ATOM 6996 C CA . LYS A 1 857 ? 2.395 25.469 -4.527 1 88.19 857 LYS A CA 1
ATOM 6997 C C . LYS A 1 857 ? 2.971 25.344 -5.934 1 88.19 857 LYS A C 1
ATOM 6999 O O . LYS A 1 857 ? 2.557 24.469 -6.703 1 88.19 857 LYS A O 1
ATOM 7004 N N . LYS A 1 858 ? 3.955 26.172 -6.25 1 85.69 858 LYS A N 1
ATOM 7005 C CA . LYS A 1 858 ? 4.41 26.234 -7.637 1 85.69 858 LYS A CA 1
ATOM 7006 C C . LYS A 1 858 ? 5.789 25.594 -7.789 1 85.69 858 LYS A C 1
ATOM 7008 O O . LYS A 1 858 ? 6.109 25.047 -8.844 1 85.69 858 LYS A O 1
ATOM 7013 N N . VAL A 1 859 ? 6.57 25.75 -6.711 1 89.56 859 VAL A N 1
ATOM 7014 C CA . VAL A 1 859 ? 7.969 25.359 -6.848 1 89.56 859 VAL A CA 1
ATOM 7015 C C . VAL A 1 859 ? 8.234 24.109 -6 1 89.56 859 VAL A C 1
ATOM 7017 O O . VAL A 1 859 ? 8.586 23.062 -6.531 1 89.56 859 VAL A O 1
ATOM 7020 N N . ALA A 1 860 ? 7.938 24.188 -4.73 1 91.5 860 ALA A N 1
ATOM 7021 C CA . ALA A 1 860 ? 8.266 23.109 -3.805 1 91.5 860 ALA A CA 1
ATOM 7022 C C . ALA A 1 860 ? 7.445 21.859 -4.098 1 91.5 860 ALA A C 1
ATOM 7024 O O . ALA A 1 860 ? 7.867 20.75 -3.793 1 91.5 860 ALA A O 1
ATOM 7025 N N . VAL A 1 861 ? 6.305 22.047 -4.746 1 87.38 861 VAL A N 1
ATOM 7026 C CA . VAL A 1 861 ? 5.418 20.938 -5.062 1 87.38 861 VAL A CA 1
ATOM 7027 C C . VAL A 1 861 ? 6.129 19.953 -5.996 1 87.38 861 VAL A C 1
ATOM 7029 O O . VAL A 1 861 ? 5.902 18.75 -5.926 1 87.38 861 VAL A O 1
ATOM 7032 N N . LYS A 1 862 ? 7.023 20.406 -6.762 1 82.31 862 LYS A N 1
ATOM 7033 C CA . LYS A 1 862 ? 7.703 19.594 -7.77 1 82.31 862 LYS A CA 1
ATOM 7034 C C . LYS A 1 862 ? 8.633 18.578 -7.117 1 82.31 862 LYS A C 1
ATOM 7036 O O . LYS A 1 862 ? 8.875 17.5 -7.68 1 82.31 862 LYS A O 1
ATOM 7041 N N . ILE A 1 863 ? 9.125 18.922 -5.961 1 88.56 863 ILE A N 1
ATOM 7042 C CA . ILE A 1 863 ? 10.055 18.016 -5.312 1 88.56 863 ILE A CA 1
ATOM 7043 C C . ILE A 1 863 ? 9.297 17.078 -4.371 1 88.56 863 ILE A C 1
ATOM 7045 O O . ILE A 1 863 ? 9.898 16.266 -3.674 1 88.56 863 ILE A O 1
ATOM 7049 N N . GLY A 1 864 ? 7.98 17.25 -4.297 1 87.88 864 GLY A N 1
ATOM 7050 C CA . GLY A 1 864 ? 7.168 16.312 -3.523 1 87.88 864 GLY A CA 1
ATOM 7051 C C . GLY A 1 864 ? 7.039 16.703 -2.064 1 87.88 864 GLY A C 1
ATOM 7052 O O . GLY A 1 864 ? 7.016 15.844 -1.185 1 87.88 864 GLY A O 1
ATOM 7053 N N . VAL A 1 865 ? 7.008 17.938 -1.786 1 92.31 865 VAL A N 1
ATOM 7054 C CA . VAL A 1 865 ? 6.969 18.391 -0.399 1 92.31 865 VAL A CA 1
ATOM 7055 C C . VAL A 1 865 ? 5.633 18.016 0.232 1 92.31 865 VAL A C 1
ATOM 7057 O O . VAL A 1 865 ? 5.578 17.641 1.406 1 92.31 865 VAL A O 1
ATOM 7060 N N . TYR A 1 866 ? 4.559 18.109 -0.537 1 91.94 866 TYR A N 1
ATOM 7061 C CA . TYR A 1 866 ? 3.254 17.797 0.033 1 91.94 866 TYR A CA 1
ATOM 7062 C C . TYR A 1 866 ? 3.084 16.297 0.214 1 91.94 866 TYR A C 1
ATOM 7064 O O . TYR A 1 866 ? 2.355 15.844 1.103 1 91.94 866 TYR A O 1
ATOM 7072 N N . GLN A 1 867 ? 3.742 15.539 -0.615 1 89.81 867 GLN A N 1
ATOM 7073 C CA . GLN A 1 867 ? 3.771 14.102 -0.374 1 89.81 867 GLN A CA 1
ATOM 7074 C C . GLN A 1 867 ? 4.488 13.773 0.934 1 89.81 867 GLN A C 1
ATOM 7076 O O . GLN A 1 867 ? 4.078 12.867 1.664 1 89.81 867 GLN A O 1
ATOM 7081 N N . LEU A 1 868 ? 5.574 14.492 1.125 1 93.31 868 LEU A N 1
ATOM 7082 C CA . LEU A 1 868 ? 6.324 14.32 2.363 1 93.31 868 LEU A CA 1
ATOM 7083 C C . LEU A 1 868 ? 5.484 14.727 3.568 1 93.31 868 LEU A C 1
ATOM 7085 O O . LEU A 1 868 ? 5.434 14.008 4.57 1 93.31 868 LEU A O 1
ATOM 7089 N N . LEU A 1 869 ? 4.77 15.867 3.461 1 93.5 869 LEU A N 1
ATOM 7090 C CA . LEU A 1 869 ? 3.943 16.375 4.555 1 93.5 869 LEU A CA 1
ATOM 7091 C C . LEU A 1 869 ? 2.768 15.438 4.82 1 93.5 869 LEU A C 1
ATOM 7093 O O . LEU A 1 869 ? 2.27 15.367 5.945 1 93.5 869 LEU A O 1
ATOM 7097 N N . ASP A 1 870 ? 2.359 14.727 3.805 1 92.38 870 ASP A N 1
ATOM 7098 C CA . ASP A 1 870 ? 1.23 13.812 3.951 1 92.38 870 ASP A CA 1
ATOM 7099 C C . ASP A 1 870 ? 1.687 12.453 4.477 1 92.38 870 ASP A C 1
ATOM 7101 O O . ASP A 1 870 ? 0.899 11.508 4.531 1 92.38 870 ASP A O 1
ATOM 7105 N N . ASN A 1 871 ? 2.924 12.32 4.73 1 91.19 871 ASN A N 1
ATOM 7106 C CA . ASN A 1 871 ? 3.486 11.102 5.305 1 91.19 871 ASN A CA 1
ATOM 7107 C C . ASN A 1 871 ? 4.453 11.414 6.445 1 91.19 871 ASN A C 1
ATOM 7109 O O . ASN A 1 871 ? 5.562 10.883 6.484 1 91.19 871 ASN A O 1
ATOM 7113 N N . LEU A 1 872 ? 4.004 12.25 7.309 1 92.5 872 LEU A N 1
ATOM 7114 C CA . LEU A 1 872 ? 4.871 12.641 8.414 1 92.5 872 LEU A CA 1
ATOM 7115 C C . LEU A 1 872 ? 4.812 11.617 9.539 1 92.5 872 LEU A C 1
ATOM 7117 O O . LEU A 1 872 ? 3.73 11.164 9.922 1 92.5 872 LEU A O 1
ATOM 7121 N N . GLY A 1 873 ? 5.926 11.125 9.992 1 90.12 873 GLY A N 1
ATOM 7122 C CA . GLY A 1 873 ? 5.992 10.18 11.102 1 90.12 873 GLY A CA 1
ATOM 7123 C C . GLY A 1 873 ? 7.406 9.938 11.586 1 90.12 873 GLY A C 1
ATOM 7124 O O . GLY A 1 873 ? 8.367 10.414 10.984 1 90.12 873 GLY A O 1
ATOM 7125 N N . PHE A 1 874 ? 7.473 9.367 12.734 1 92.06 874 PHE A N 1
ATOM 7126 C CA . PHE A 1 874 ? 8.766 9.008 13.305 1 92.06 874 PHE A CA 1
ATOM 7127 C C . PHE A 1 874 ? 9.18 7.609 12.859 1 92.06 874 PHE A C 1
ATOM 7129 O O . PHE A 1 874 ? 9.156 6.668 13.648 1 92.06 874 PHE A O 1
ATOM 7136 N N . TYR A 1 875 ? 9.633 7.543 11.617 1 88.06 875 TYR A N 1
ATOM 7137 C CA . TYR A 1 875 ? 9.984 6.27 11 1 88.06 875 TYR A CA 1
ATOM 7138 C C . TYR A 1 875 ? 11.211 5.664 11.68 1 88.06 875 TYR A C 1
ATOM 7140 O O . TYR A 1 875 ? 11.508 4.477 11.5 1 88.06 875 TYR A O 1
ATOM 7148 N N . ASP A 1 876 ? 11.906 6.512 12.477 1 85.62 876 ASP A N 1
ATOM 7149 C CA . ASP A 1 876 ? 13.055 6.051 13.242 1 85.62 876 ASP A CA 1
ATOM 7150 C C . ASP A 1 876 ? 12.633 5.062 14.328 1 85.62 876 ASP A C 1
ATOM 7152 O O . ASP A 1 876 ? 13.367 4.121 14.641 1 85.62 876 ASP A O 1
ATOM 7156 N N . PHE A 1 877 ? 11.344 5.301 14.773 1 84.75 877 PHE A N 1
ATOM 7157 C CA . PHE A 1 877 ? 10.922 4.598 15.977 1 84.75 877 PHE A CA 1
ATOM 7158 C C . PHE A 1 877 ? 9.758 3.656 15.68 1 84.75 877 PHE A C 1
ATOM 7160 O O . PHE A 1 877 ? 9.555 2.674 16.391 1 84.75 877 PHE A O 1
ATOM 7167 N N . GLU A 1 878 ? 8.953 4.051 14.719 1 82.62 878 GLU A N 1
ATOM 7168 C CA . GLU A 1 878 ? 7.695 3.344 14.508 1 82.62 878 GLU A CA 1
ATOM 7169 C C . GLU A 1 878 ? 7.68 2.648 13.148 1 82.62 878 GLU A C 1
ATOM 7171 O O . GLU A 1 878 ? 8.062 3.238 12.133 1 82.62 878 GLU A O 1
ATOM 7176 N N . LYS A 1 879 ? 7.285 1.327 13.164 1 73.19 879 LYS A N 1
ATOM 7177 C CA . LYS A 1 879 ? 7.141 0.592 11.914 1 73.19 879 LYS A CA 1
ATOM 7178 C C . LYS A 1 879 ? 5.832 0.945 11.219 1 73.19 879 LYS A C 1
ATOM 7180 O O . LYS A 1 879 ? 5.781 1.041 9.984 1 73.19 879 LYS A O 1
ATOM 7185 N N . VAL A 1 880 ? 4.785 1.052 12.047 1 68.94 880 VAL A N 1
ATOM 7186 C CA . VAL A 1 880 ? 3.5 1.475 11.5 1 68.94 880 VAL A CA 1
ATOM 7187 C C . VAL A 1 880 ? 3.18 2.891 11.977 1 68.94 880 VAL A C 1
ATOM 7189 O O . VAL A 1 880 ? 3.029 3.133 13.18 1 68.94 880 VAL A O 1
ATOM 7192 N N . PRO A 1 881 ? 3.111 3.697 11 1 68.75 881 PRO A N 1
ATOM 7193 C CA . PRO A 1 881 ? 2.902 5.082 11.438 1 68.75 881 PRO A CA 1
ATOM 7194 C C . PRO A 1 881 ? 1.478 5.34 11.922 1 68.75 881 PRO A C 1
ATOM 7196 O O . PRO A 1 881 ? 0.57 4.559 11.625 1 68.75 881 PRO A O 1
ATOM 7199 N N . THR A 1 882 ? 1.336 6.434 12.727 1 78.19 882 THR A N 1
ATOM 7200 C CA . THR A 1 882 ? 0.078 6.875 13.32 1 78.19 882 THR A CA 1
ATOM 7201 C C . THR A 1 882 ? -0.84 7.473 12.258 1 78.19 882 THR A C 1
ATOM 7203 O O . THR A 1 882 ? -0.425 7.688 11.117 1 78.19 882 THR A O 1
ATOM 7206 N N . SER A 1 883 ? -2.08 7.641 12.648 1 79.31 883 SER A N 1
ATOM 7207 C CA . SER A 1 883 ? -3.057 8.258 11.766 1 79.31 883 SER A CA 1
ATOM 7208 C C . SER A 1 883 ? -2.713 9.719 11.492 1 79.31 883 SER A C 1
ATOM 7210 O O . SER A 1 883 ? -3.119 10.281 10.477 1 79.31 883 SER A O 1
ATOM 7212 N N . PHE A 1 884 ? -1.89 10.328 12.414 1 86.94 884 PHE A N 1
ATOM 7213 C CA . PHE A 1 884 ? -1.536 11.742 12.273 1 86.94 884 PHE A CA 1
ATOM 7214 C C . PHE A 1 884 ? -0.516 11.93 11.164 1 86.94 884 PHE A C 1
ATOM 7216 O O . PHE A 1 884 ? -0.095 13.062 10.891 1 86.94 884 PHE A O 1
ATOM 7223 N N . LYS A 1 885 ? -0.213 10.883 10.484 1 89.56 885 LYS A N 1
ATOM 7224 C CA . LYS A 1 885 ? 0.786 10.961 9.422 1 89.56 885 LYS A CA 1
ATOM 7225 C C . LYS A 1 885 ? 0.272 11.781 8.242 1 89.56 885 LYS A C 1
ATOM 7227 O O . LYS A 1 885 ? 1.054 12.43 7.543 1 89.56 885 LYS A O 1
ATOM 7232 N N . THR A 1 886 ? -1.066 11.828 8.102 1 90 886 THR A N 1
ATOM 7233 C CA . THR A 1 886 ? -1.646 12.516 6.949 1 90 886 THR A CA 1
ATOM 7234 C C . THR A 1 886 ? -1.956 13.969 7.285 1 90 886 THR A C 1
ATOM 7236 O O . THR A 1 886 ? -2.23 14.305 8.438 1 90 886 THR A O 1
ATOM 7239 N N . MET A 1 887 ? -1.901 14.867 6.301 1 90.38 887 MET A N 1
ATOM 7240 C CA . MET A 1 887 ? -2.227 16.281 6.461 1 90.38 887 MET A CA 1
ATOM 7241 C C . MET A 1 887 ? -3.662 16.453 6.941 1 90.38 887 MET A C 1
ATOM 7243 O O . MET A 1 887 ? -3.93 17.266 7.828 1 90.38 887 MET A O 1
ATOM 7247 N N . LYS A 1 888 ? -4.496 15.617 6.426 1 86.81 888 LYS A N 1
ATOM 7248 C CA . LYS A 1 888 ? -5.914 15.734 6.758 1 86.81 888 LYS A CA 1
ATOM 7249 C C . LYS A 1 888 ? -6.152 15.5 8.242 1 86.81 888 LYS A C 1
ATOM 7251 O O . LYS A 1 888 ? -6.809 16.297 8.906 1 86.81 888 LYS A O 1
ATOM 7256 N N . GLU A 1 889 ? -5.621 14.414 8.781 1 85.31 889 GLU A N 1
ATOM 7257 C CA . GLU A 1 889 ? -5.832 14.078 10.18 1 85.31 889 GLU A CA 1
ATOM 7258 C C . GLU A 1 889 ? -5.172 15.094 11.102 1 85.31 889 GLU A C 1
ATOM 7260 O O . GLU A 1 889 ? -5.695 15.406 12.18 1 85.31 889 GLU A O 1
ATOM 7265 N N . ARG A 1 890 ? -4.07 15.641 10.719 1 87.31 890 ARG A N 1
ATOM 7266 C CA . ARG A 1 890 ? -3.342 16.594 11.547 1 87.31 890 ARG A CA 1
ATOM 7267 C C . ARG A 1 890 ? -4.004 17.969 11.508 1 87.31 890 ARG A C 1
ATOM 7269 O O . ARG A 1 890 ? -4.098 18.641 12.539 1 87.31 890 ARG A O 1
ATOM 7276 N N . TRP A 1 891 ? -4.473 18.297 10.375 1 83.25 891 TRP A N 1
ATOM 7277 C CA . TRP A 1 891 ? -4.934 19.656 10.195 1 83.25 891 TRP A CA 1
ATOM 7278 C C . TRP A 1 891 ? -6.402 19.797 10.586 1 83.25 891 TRP A C 1
ATOM 7280 O O . TRP A 1 891 ? -6.871 20.891 10.891 1 83.25 891 TRP A O 1
ATOM 7290 N N . CYS A 1 892 ? -7.234 18.672 10.539 1 72.44 892 CYS A N 1
ATOM 7291 C CA . CYS A 1 892 ? -8.648 18.703 10.906 1 72.44 892 CYS A CA 1
ATOM 7292 C C . CYS A 1 892 ? -8.812 18.703 12.422 1 72.44 892 CYS A C 1
ATOM 7294 O O . CYS A 1 892 ? -9.805 19.219 12.945 1 72.44 892 CYS A O 1
ATOM 7296 N N . ASN A 1 893 ? -7.891 18.078 13.133 1 60.69 893 ASN A N 1
ATOM 7297 C CA . ASN A 1 893 ? -8.016 17.938 14.578 1 60.69 893 ASN A CA 1
ATOM 7298 C C . ASN A 1 893 ? -7.293 19.062 15.312 1 60.69 893 ASN A C 1
ATOM 7300 O O . ASN A 1 893 ? -6.891 18.891 16.469 1 60.69 893 ASN A O 1
ATOM 7304 N N . ARG A 1 894 ? -7.289 20.156 14.656 1 60.69 894 ARG A N 1
ATOM 7305 C CA . ARG A 1 894 ? -6.434 21.172 15.258 1 60.69 894 ARG A CA 1
ATOM 7306 C C . ARG A 1 894 ? -7.246 22.125 16.125 1 60.69 894 ARG A C 1
ATOM 7308 O O . ARG A 1 894 ? -6.684 22.859 16.953 1 60.69 894 ARG A O 1
ATOM 7315 N N . GLY A 1 895 ? -8.57 21.938 16.109 1 64.5 895 GLY A N 1
ATOM 7316 C CA . GLY A 1 895 ? -9.305 22.938 16.875 1 64.5 895 GLY A CA 1
ATOM 7317 C C . GLY A 1 895 ? -9.539 22.531 18.312 1 64.5 895 GLY A C 1
ATOM 7318 O O . GLY A 1 895 ? -9.211 21.422 18.719 1 64.5 895 GLY A O 1
ATOM 7319 N N . GLN A 1 896 ? -9.852 23.609 19.172 1 73.94 896 GLN A N 1
ATOM 7320 C CA . GLN A 1 896 ? -10.203 23.406 20.562 1 73.94 896 GLN A CA 1
ATOM 7321 C C . GLN A 1 896 ? -11.547 22.688 20.703 1 73.94 896 GLN A C 1
ATOM 7323 O O . GLN A 1 896 ? -12.453 22.906 19.906 1 73.94 896 GLN A O 1
ATOM 7328 N N . ASN A 1 897 ? -11.555 21.688 21.516 1 74.44 897 ASN A N 1
ATOM 7329 C CA . ASN A 1 897 ? -12.805 20.969 21.766 1 74.44 897 ASN A CA 1
ATOM 7330 C C . ASN A 1 897 ? -13.703 21.734 22.719 1 74.44 897 ASN A C 1
ATOM 7332 O O . ASN A 1 897 ? -13.812 21.391 23.906 1 74.44 897 ASN A O 1
ATOM 7336 N N . LEU A 1 898 ? -14.312 22.859 22.219 1 80.25 898 LEU A N 1
ATOM 7337 C CA . LEU A 1 898 ? -15.195 23.688 23.031 1 80.25 898 LEU A CA 1
ATOM 7338 C C . LEU A 1 898 ? -16.656 23.453 22.656 1 80.25 898 LEU A C 1
ATOM 7340 O O . LEU A 1 898 ? -16.953 23.094 21.516 1 80.25 898 LEU A O 1
ATOM 7344 N N . PRO A 1 899 ? -17.469 23.578 23.625 1 80.38 899 PRO A N 1
ATOM 7345 C CA . PRO A 1 899 ? -18.891 23.438 23.312 1 80.38 899 PRO A CA 1
ATOM 7346 C C . PRO A 1 899 ? -19.391 24.531 22.375 1 80.38 899 PRO A C 1
ATOM 7348 O O . PRO A 1 899 ? -18.922 25.672 22.438 1 80.38 899 PRO A O 1
ATOM 7351 N N . PHE A 1 900 ? -20.344 24.234 21.609 1 84.25 900 PHE A N 1
ATOM 7352 C CA . PHE A 1 900 ? -20.906 25.203 20.672 1 84.25 900 PHE A CA 1
ATOM 7353 C C . PHE A 1 900 ? -21.719 26.266 21.406 1 84.25 900 PHE A C 1
ATOM 7355 O O . PHE A 1 900 ? -22.531 25.938 22.266 1 84.25 900 PHE A O 1
ATOM 7362 N N . GLN A 1 901 ? -21.188 27.484 21.109 1 79.12 901 GLN A N 1
ATOM 7363 C CA . GLN A 1 901 ? -21.906 28.625 21.688 1 79.12 901 GLN A CA 1
ATOM 7364 C C . GLN A 1 901 ? -22.203 29.688 20.641 1 79.12 901 GLN A C 1
ATOM 7366 O O . GLN A 1 901 ? -21.375 29.922 19.75 1 79.12 901 GLN A O 1
ATOM 7371 N N . GLY A 1 902 ? -23.469 29.984 20.406 1 77.06 902 GLY A N 1
ATOM 7372 C CA . GLY A 1 902 ? -23.766 31.078 19.5 1 77.06 902 GLY A CA 1
ATOM 7373 C C . GLY A 1 902 ? -24.406 30.609 18.203 1 77.06 902 GLY A C 1
ATOM 7374 O O . GLY A 1 902 ? -25.344 29.812 18.219 1 77.06 902 GLY A O 1
ATOM 7375 N N . SER A 1 903 ? -23.828 31.266 17.047 1 79.56 903 SER A N 1
ATOM 7376 C CA . SER A 1 903 ? -24.453 30.984 15.758 1 79.56 903 SER A CA 1
ATOM 7377 C C . SER A 1 903 ? -23.547 30.141 14.875 1 79.56 903 SER A C 1
ATOM 7379 O O . SER A 1 903 ? -22.328 30.312 14.891 1 79.56 903 SER A O 1
ATOM 7381 N N . PHE A 1 904 ? -24.219 29.234 14.203 1 84.81 904 PHE A N 1
ATOM 7382 C CA . PHE A 1 904 ? -23.516 28.391 13.25 1 84.81 904 PHE A CA 1
ATOM 7383 C C . PHE A 1 904 ? -23.266 29.141 11.945 1 84.81 904 PHE A C 1
ATOM 7385 O O . PHE A 1 904 ? -24.188 29.703 11.359 1 84.81 904 PHE A O 1
ATOM 7392 N N . VAL A 1 905 ? -22.016 29.344 11.562 1 79.31 905 VAL A N 1
ATOM 7393 C CA . VAL A 1 905 ? -21.688 30.141 10.383 1 79.31 905 VAL A CA 1
ATOM 7394 C C . VAL A 1 905 ? -21.062 29.25 9.32 1 79.31 905 VAL A C 1
ATOM 7396 O O . VAL A 1 905 ? -20.25 28.375 9.633 1 79.31 905 VAL A O 1
ATOM 7399 N N . MET B 1 1 ? 20.891 20.75 36.562 1 18.34 1 MET B N 1
ATOM 7400 C CA . MET B 1 1 ? 19.891 19.891 37.188 1 18.34 1 MET B CA 1
ATOM 7401 C C . MET B 1 1 ? 19.469 18.766 36.25 1 18.34 1 MET B C 1
ATOM 7403 O O . MET B 1 1 ? 19.062 19.016 35.125 1 18.34 1 MET B O 1
ATOM 7407 N N . GLY B 1 2 ? 20.094 17.578 36.438 1 18.33 2 GLY B N 1
ATOM 7408 C CA . GLY B 1 2 ? 20.484 16.391 35.719 1 18.33 2 GLY B CA 1
ATOM 7409 C C . GLY B 1 2 ? 19.328 15.422 35.5 1 18.33 2 GLY B C 1
ATOM 7410 O O . GLY B 1 2 ? 19.234 14.398 36.156 1 18.33 2 GLY B O 1
ATOM 7411 N N . SER B 1 3 ? 18.094 16.094 35.219 1 21.33 3 SER B N 1
ATOM 7412 C CA . SER B 1 3 ? 16.953 15.188 35.281 1 21.33 3 SER B CA 1
ATOM 7413 C C . SER B 1 3 ? 17.172 13.969 34.375 1 21.33 3 SER B C 1
ATOM 7415 O O . SER B 1 3 ? 17.859 14.062 33.344 1 21.33 3 SER B O 1
ATOM 7417 N N . GLY B 1 4 ? 17.141 12.812 34.969 1 20.44 4 GLY B N 1
ATOM 7418 C CA . GLY B 1 4 ? 17.438 11.43 34.625 1 20.44 4 GLY B CA 1
ATOM 7419 C C . GLY B 1 4 ? 16.656 10.93 33.406 1 20.44 4 GLY B C 1
ATOM 7420 O O . GLY B 1 4 ? 15.453 10.695 33.5 1 20.44 4 GLY B O 1
ATOM 7421 N N . ALA B 1 5 ? 17 11.406 32.219 1 22.23 5 ALA B N 1
ATOM 7422 C CA . ALA B 1 5 ? 16.484 11.055 30.891 1 22.23 5 ALA B CA 1
ATOM 7423 C C . ALA B 1 5 ? 16.531 9.547 30.672 1 22.23 5 ALA B C 1
ATOM 7425 O O . ALA B 1 5 ? 17.594 8.93 30.766 1 22.23 5 ALA B O 1
ATOM 7426 N N . SER B 1 6 ? 15.406 8.898 31.234 1 22.34 6 SER B N 1
ATOM 7427 C CA . SER B 1 6 ? 15.234 7.457 31.125 1 22.34 6 SER B CA 1
ATOM 7428 C C . SER B 1 6 ? 15.625 6.961 29.734 1 22.34 6 SER B C 1
ATOM 7430 O O . SER B 1 6 ? 15.281 7.578 28.719 1 22.34 6 SER B O 1
ATOM 7432 N N . THR B 1 7 ? 16.703 6.203 29.609 1 24.75 7 THR B N 1
ATOM 7433 C CA . THR B 1 7 ? 17.688 5.723 28.656 1 24.75 7 THR B CA 1
ATOM 7434 C C . THR B 1 7 ? 17.078 4.66 27.734 1 24.75 7 THR B C 1
ATOM 7436 O O . THR B 1 7 ? 17.797 3.926 27.062 1 24.75 7 THR B O 1
ATOM 7439 N N . LEU B 1 8 ? 15.781 4.297 27.922 1 26.28 8 LEU B N 1
ATOM 7440 C CA . LEU B 1 8 ? 15.555 3.033 27.234 1 26.28 8 LEU B CA 1
ATOM 7441 C C . LEU B 1 8 ? 15.594 3.227 25.719 1 26.28 8 LEU B C 1
ATOM 7443 O O . LEU B 1 8 ? 14.883 4.074 25.188 1 26.28 8 LEU B O 1
ATOM 7447 N N . THR B 1 9 ? 16.719 2.873 25.188 1 27.95 9 THR B N 1
ATOM 7448 C CA . THR B 1 9 ? 17.031 2.906 23.766 1 27.95 9 THR B CA 1
ATOM 7449 C C . THR B 1 9 ? 16.062 2.004 22.984 1 27.95 9 THR B C 1
ATOM 7451 O O . THR B 1 9 ? 15.891 0.835 23.344 1 27.95 9 THR B O 1
ATOM 7454 N N . PRO B 1 10 ? 15.125 2.514 22.375 1 29.59 10 PRO B N 1
ATOM 7455 C CA . PRO B 1 10 ? 14.18 1.675 21.641 1 29.59 10 PRO B CA 1
ATOM 7456 C C . PRO B 1 10 ? 14.859 0.758 20.625 1 29.59 10 PRO B C 1
ATOM 7458 O O . PRO B 1 10 ? 15.938 1.085 20.125 1 29.59 10 PRO B O 1
ATOM 7461 N N . PRO B 1 11 ? 14.57 -0.566 20.625 1 28.55 11 PRO B N 1
ATOM 7462 C CA . PRO B 1 11 ? 15.234 -1.589 19.812 1 28.55 11 PRO B CA 1
ATOM 7463 C C . PRO B 1 11 ? 15.211 -1.258 18.312 1 28.55 11 PRO B C 1
ATOM 7465 O O . PRO B 1 11 ? 14.281 -0.603 17.844 1 28.55 11 PRO B O 1
ATOM 7468 N N . SER B 1 12 ? 16.344 -1.219 17.641 1 28.67 12 SER B N 1
ATOM 7469 C CA . SER B 1 12 ? 16.688 -0.928 16.25 1 28.67 12 SER B CA 1
ATOM 7470 C C . SER B 1 12 ? 15.914 -1.823 15.289 1 28.67 12 SER B C 1
ATOM 7472 O O . SER B 1 12 ? 15.633 -2.98 15.602 1 28.67 12 SER B O 1
ATOM 7474 N N . SER B 1 13 ? 15.164 -1.326 14.477 1 29.31 13 SER B N 1
ATOM 7475 C CA . SER B 1 13 ? 14.406 -2.012 13.438 1 29.31 13 SER B CA 1
ATOM 7476 C C . SER B 1 13 ? 15.281 -3.008 12.68 1 29.31 13 SER B C 1
ATOM 7478 O O . SER B 1 13 ? 16.438 -2.715 12.367 1 29.31 13 SER B O 1
ATOM 7480 N N . PRO B 1 14 ? 14.93 -4.293 12.688 1 28.42 14 PRO B N 1
ATOM 7481 C CA . PRO B 1 14 ? 15.773 -5.348 12.109 1 28.42 14 PRO B CA 1
ATOM 7482 C C . PRO B 1 14 ? 16.125 -5.086 10.648 1 28.42 14 PRO B C 1
ATOM 7484 O O . PRO B 1 14 ? 15.289 -4.613 9.883 1 28.42 14 PRO B O 1
ATOM 7487 N N . GLU B 1 15 ? 17.359 -4.828 10.32 1 29.36 15 GLU B N 1
ATOM 7488 C CA . GLU B 1 15 ? 17.953 -4.695 8.992 1 29.36 15 GLU B CA 1
ATOM 7489 C C . GLU B 1 15 ? 17.594 -5.879 8.102 1 29.36 15 GLU B C 1
ATOM 7491 O O . GLU B 1 15 ? 17.531 -7.02 8.57 1 29.36 15 GLU B O 1
ATOM 7496 N N . PRO B 1 16 ? 16.984 -5.629 7.008 1 29.44 16 PRO B N 1
ATOM 7497 C CA . PRO B 1 16 ? 16.672 -6.746 6.113 1 29.44 16 PRO B CA 1
ATOM 7498 C C . PRO B 1 16 ? 17.875 -7.664 5.887 1 29.44 16 PRO B C 1
ATOM 7500 O O . PRO B 1 16 ? 19.016 -7.211 5.926 1 29.44 16 PRO B O 1
ATOM 7503 N N . GLU B 1 17 ? 17.672 -8.945 6.117 1 28.09 17 GLU B N 1
ATOM 7504 C CA . GLU B 1 17 ? 18.609 -10.062 6.027 1 28.09 17 GLU B CA 1
ATOM 7505 C C . GLU B 1 17 ? 19.344 -10.055 4.691 1 28.09 17 GLU B C 1
ATOM 7507 O O . GLU B 1 17 ? 18.719 -9.93 3.635 1 28.09 17 GLU B O 1
ATOM 7512 N N . SER B 1 18 ? 20.641 -9.656 4.691 1 27.92 18 SER B N 1
ATOM 7513 C CA . SER B 1 18 ? 21.609 -9.664 3.596 1 27.92 18 SER B CA 1
ATOM 7514 C C . SER B 1 18 ? 21.594 -11 2.865 1 27.92 18 SER B C 1
ATOM 7516 O O . SER B 1 18 ? 21.438 -12.055 3.486 1 27.92 18 SER B O 1
ATOM 7518 N N . PRO B 1 19 ? 21.406 -11 1.577 1 26.69 19 PRO B N 1
ATOM 7519 C CA . PRO B 1 19 ? 21.547 -12.25 0.828 1 26.69 19 PRO B CA 1
ATOM 7520 C C . PRO B 1 19 ? 22.891 -12.945 1.092 1 26.69 19 PRO B C 1
ATOM 7522 O O . PRO B 1 19 ? 23.875 -12.281 1.428 1 26.69 19 PRO B O 1
ATOM 7525 N N . VAL B 1 20 ? 22.906 -14.273 1.346 1 25.77 20 VAL B N 1
ATOM 7526 C CA . VAL B 1 20 ? 23.922 -15.258 1.672 1 25.77 20 VAL B CA 1
ATOM 7527 C C . VAL B 1 20 ? 25.031 -15.234 0.608 1 25.77 20 VAL B C 1
ATOM 7529 O O . VAL B 1 20 ? 24.781 -15.562 -0.555 1 25.77 20 VAL B O 1
ATOM 7532 N N . THR B 1 21 ? 25.984 -14.234 0.537 1 25.2 21 THR B N 1
ATOM 7533 C CA . THR B 1 21 ? 27.141 -14.273 -0.341 1 25.2 21 THR B CA 1
ATOM 7534 C C . THR B 1 21 ? 28.031 -15.469 -0.004 1 25.2 21 THR B C 1
ATOM 7536 O O . THR B 1 21 ? 28.203 -15.805 1.168 1 25.2 21 THR B O 1
ATOM 7539 N N . VAL B 1 22 ? 28.391 -16.312 -0.919 1 22.44 22 VAL B N 1
ATOM 7540 C CA . VAL B 1 22 ? 29.406 -17.359 -0.952 1 22.44 22 VAL B CA 1
ATOM 7541 C C . VAL B 1 22 ? 30.766 -16.766 -0.61 1 22.44 22 VAL B C 1
ATOM 7543 O O . VAL B 1 22 ? 31.203 -15.789 -1.239 1 22.44 22 VAL B O 1
ATOM 7546 N N . ARG B 1 23 ? 31.562 -17.25 0.503 1 22.89 23 ARG B N 1
ATOM 7547 C CA . ARG B 1 23 ? 32.75 -16.859 1.248 1 22.89 23 ARG B CA 1
ATOM 7548 C C . ARG B 1 23 ? 34 -17.156 0.448 1 22.89 23 ARG B C 1
ATOM 7550 O O . ARG B 1 23 ? 34.469 -18.312 0.379 1 22.89 23 ARG B O 1
ATOM 7557 N N . ARG B 1 24 ? 34.281 -16.5 -0.668 1 24.78 24 ARG B N 1
ATOM 7558 C CA . ARG B 1 24 ? 35.688 -16.734 -1.034 1 24.78 24 ARG B CA 1
ATOM 7559 C C . ARG B 1 24 ? 36.625 -16.188 0.027 1 24.78 24 ARG B C 1
ATOM 7561 O O . ARG B 1 24 ? 36.312 -15.203 0.702 1 24.78 24 ARG B O 1
ATOM 7568 N N . HIS B 1 25 ? 37.844 -16.906 0.303 1 26 25 HIS B N 1
ATOM 7569 C CA . HIS B 1 25 ? 38.844 -16.844 1.38 1 26 25 HIS B CA 1
ATOM 7570 C C . HIS B 1 25 ? 39.594 -15.523 1.358 1 26 25 HIS B C 1
ATOM 7572 O O . HIS B 1 25 ? 40.625 -15.406 0.69 1 26 25 HIS B O 1
ATOM 7578 N N . ALA B 1 26 ? 39.062 -14.391 1.093 1 28.66 26 ALA B N 1
ATOM 7579 C CA . ALA B 1 26 ? 39.969 -13.281 1.377 1 28.66 26 ALA B CA 1
ATOM 7580 C C . ALA B 1 26 ? 40.406 -13.289 2.84 1 28.66 26 ALA B C 1
ATOM 7582 O O . ALA B 1 26 ? 39.625 -13.633 3.725 1 28.66 26 ALA B O 1
ATOM 7583 N N . ARG B 1 27 ? 41.75 -13.258 3.18 1 27.2 27 ARG B N 1
ATOM 7584 C CA . ARG B 1 27 ? 42.438 -13.312 4.469 1 27.2 27 ARG B CA 1
ATOM 7585 C C . ARG B 1 27 ? 41.844 -12.297 5.445 1 27.2 27 ARG B C 1
ATOM 7587 O O . ARG B 1 27 ? 41.812 -11.102 5.164 1 27.2 27 ARG B O 1
ATOM 7594 N N . SER B 1 28 ? 40.75 -12.633 5.984 1 34.09 28 SER B N 1
ATOM 7595 C CA . SER B 1 28 ? 40.219 -11.82 7.07 1 34.09 28 SER B CA 1
ATOM 7596 C C . SER B 1 28 ? 41.281 -11.617 8.172 1 34.09 28 SER B C 1
ATOM 7598 O O . SER B 1 28 ? 41.781 -12.586 8.719 1 34.09 28 SER B O 1
ATOM 7600 N N . SER B 1 29 ? 42.281 -10.758 8.023 1 30.31 29 SER B N 1
ATOM 7601 C CA . SER B 1 29 ? 43.062 -10.57 9.25 1 30.31 29 SER B CA 1
ATOM 7602 C C . SER B 1 29 ? 42.125 -10.445 10.461 1 30.31 29 SER B C 1
ATOM 7604 O O . SER B 1 29 ? 40.969 -10.078 10.328 1 30.31 29 SER B O 1
ATOM 7606 N N . GLN B 1 30 ? 42.625 -10.969 11.664 1 27.61 30 GLN B N 1
ATOM 7607 C CA . GLN B 1 30 ? 42.062 -11.062 13 1 27.61 30 GLN B CA 1
ATOM 7608 C C . GLN B 1 30 ? 41.375 -9.758 13.406 1 27.61 30 GLN B C 1
ATOM 7610 O O . GLN B 1 30 ? 41.844 -8.68 13.031 1 27.61 30 GLN B O 1
ATOM 7615 N N . ALA B 1 31 ? 40.156 -9.852 13.727 1 34.94 31 ALA B N 1
ATOM 7616 C CA . ALA B 1 31 ? 39.438 -8.812 14.484 1 34.94 31 ALA B CA 1
ATOM 7617 C C . ALA B 1 31 ? 40.375 -8.164 15.508 1 34.94 31 ALA B C 1
ATOM 7619 O O . ALA B 1 31 ? 40.906 -8.836 16.406 1 34.94 31 ALA B O 1
ATOM 7620 N N . VAL B 1 32 ? 41.344 -7.469 15.18 1 30.58 32 VAL B N 1
ATOM 7621 C CA . VAL B 1 32 ? 42.062 -6.789 16.25 1 30.58 32 VAL B CA 1
ATOM 7622 C C . VAL B 1 32 ? 41.062 -6.199 17.25 1 30.58 32 VAL B C 1
ATOM 7624 O O . VAL B 1 32 ? 40.219 -5.395 16.875 1 30.58 32 VAL B O 1
ATOM 7627 N N . ASN B 1 33 ? 40.812 -6.977 18.344 1 31.34 33 ASN B N 1
ATOM 7628 C CA . ASN B 1 33 ? 40.25 -6.383 19.547 1 31.34 33 ASN B CA 1
ATOM 7629 C C . ASN B 1 33 ? 40.969 -5.109 19.953 1 31.34 33 ASN B C 1
ATOM 7631 O O . ASN B 1 33 ? 42.062 -5.168 20.516 1 31.34 33 ASN B O 1
ATOM 7635 N N . GLN B 1 34 ? 41.344 -4.27 19.156 1 29.27 34 GLN B N 1
ATOM 7636 C CA . GLN B 1 34 ? 41.906 -3.045 19.719 1 29.27 34 GLN B CA 1
ATOM 7637 C C . GLN B 1 34 ? 41.156 -2.619 20.969 1 29.27 34 GLN B C 1
ATOM 7639 O O . GLN B 1 34 ? 40.125 -1.915 20.891 1 29.27 34 GLN B O 1
ATOM 7644 N N . ASN B 1 35 ? 41.094 -3.393 22.078 1 30.89 35 ASN B N 1
ATOM 7645 C CA . ASN B 1 35 ? 40.844 -3.062 23.469 1 30.89 35 ASN B CA 1
ATOM 7646 C C . ASN B 1 35 ? 41.625 -1.838 23.922 1 30.89 35 ASN B C 1
ATOM 7648 O O . ASN B 1 35 ? 41.562 -1.432 25.078 1 30.89 35 ASN B O 1
ATOM 7652 N N . ASN B 1 36 ? 42.781 -1.508 23.422 1 30.64 36 ASN B N 1
ATOM 7653 C CA . ASN B 1 36 ? 43.5 -0.468 24.141 1 30.64 36 ASN B CA 1
ATOM 7654 C C . ASN B 1 36 ? 42.844 0.897 23.984 1 30.64 36 ASN B C 1
ATOM 7656 O O . ASN B 1 36 ? 43.312 1.895 24.516 1 30.64 36 ASN B O 1
ATOM 7660 N N . ARG B 1 37 ? 42.438 1.377 22.828 1 31.94 37 ARG B N 1
ATOM 7661 C CA . ARG B 1 37 ? 41.688 2.633 22.938 1 31.94 37 ARG B CA 1
ATOM 7662 C C . ARG B 1 37 ? 40.344 2.414 23.562 1 31.94 37 ARG B C 1
ATOM 7664 O O . ARG B 1 37 ? 39.469 1.718 23 1 31.94 37 ARG B O 1
ATOM 7671 N N . HIS B 1 38 ? 40.281 2.24 24.969 1 30.16 38 HIS B N 1
ATOM 7672 C CA . HIS B 1 38 ? 39.281 2.031 26.016 1 30.16 38 HIS B CA 1
ATOM 7673 C C . HIS B 1 38 ? 38.031 2.875 25.766 1 30.16 38 HIS B C 1
ATOM 7675 O O . HIS B 1 38 ? 38.062 4.094 25.938 1 30.16 38 HIS B O 1
ATOM 7681 N N . LEU B 1 39 ? 37.469 2.818 24.75 1 34.5 39 LEU B N 1
ATOM 7682 C CA . LEU B 1 39 ? 36.094 3.283 24.875 1 34.5 39 LEU B CA 1
ATOM 7683 C C . LEU B 1 39 ? 35.406 2.596 26.047 1 34.5 39 LEU B C 1
ATOM 7685 O O . LEU B 1 39 ? 35.188 1.381 26.031 1 34.5 39 LEU B O 1
ATOM 7689 N N . VAL B 1 40 ? 35.969 2.865 27.297 1 31.52 40 VAL B N 1
ATOM 7690 C CA . VAL B 1 40 ? 35.312 2.355 28.5 1 31.52 40 VAL B CA 1
ATOM 7691 C C . VAL B 1 40 ? 33.906 2.902 28.609 1 31.52 40 VAL B C 1
ATOM 7693 O O . VAL B 1 40 ? 33.688 4.117 28.656 1 31.52 40 VAL B O 1
ATOM 7696 N N . ARG B 1 41 ? 32.969 2.338 27.969 1 35 41 ARG B N 1
ATOM 7697 C CA . ARG B 1 41 ? 31.594 2.572 28.406 1 35 41 ARG B CA 1
ATOM 7698 C C . ARG B 1 41 ? 31.422 2.229 29.875 1 35 41 ARG B C 1
ATOM 7700 O O . ARG B 1 41 ? 31.625 1.083 30.281 1 35 41 ARG B O 1
ATOM 7707 N N . THR B 1 42 ? 31.797 3.195 30.766 1 32.5 42 THR B N 1
ATOM 7708 C CA . THR B 1 42 ? 31.562 2.75 32.125 1 32.5 42 THR B CA 1
ATOM 7709 C C . THR B 1 42 ? 30.156 2.172 32.281 1 32.5 42 THR B C 1
ATOM 7711 O O . THR B 1 42 ? 29.953 1.183 33 1 32.5 42 THR B O 1
ATOM 7714 N N . ASN B 1 43 ? 29 3 32.469 1 32.66 43 ASN B N 1
ATOM 7715 C CA . ASN B 1 43 ? 27.625 2.527 32.531 1 32.66 43 ASN B CA 1
ATOM 7716 C C . ASN B 1 43 ? 26.875 2.779 31.234 1 32.66 43 ASN B C 1
ATOM 7718 O O . ASN B 1 43 ? 27.312 3.576 30.406 1 32.66 43 ASN B O 1
ATOM 7722 N N . GLU B 1 44 ? 25.906 1.88 30.875 1 37.06 44 GLU B N 1
ATOM 7723 C CA . GLU B 1 44 ? 25.031 1.858 29.703 1 37.06 44 GLU B CA 1
ATOM 7724 C C . GLU B 1 44 ? 24.641 3.271 29.281 1 37.06 44 GLU B C 1
ATOM 7726 O O . GLU B 1 44 ? 24.266 3.498 28.125 1 37.06 44 GLU B O 1
ATOM 7731 N N . VAL B 1 45 ? 24.516 4.09 30.297 1 35.5 45 VAL B N 1
ATOM 7732 C CA . VAL B 1 45 ? 24.016 5.453 30.156 1 35.5 45 VAL B CA 1
ATOM 7733 C C . VAL B 1 45 ? 25.188 6.422 30 1 35.5 45 VAL B C 1
ATOM 7735 O O . VAL B 1 45 ? 24.984 7.625 29.812 1 35.5 45 VAL B O 1
ATOM 7738 N N . ALA B 1 46 ? 26.375 6.012 30.391 1 34.16 46 ALA B N 1
ATOM 7739 C CA . ALA B 1 46 ? 27.469 6.965 30.578 1 34.16 46 ALA B CA 1
ATOM 7740 C C . ALA B 1 46 ? 28.094 7.352 29.234 1 34.16 46 ALA B C 1
ATOM 7742 O O . ALA B 1 46 ? 28.078 6.57 28.297 1 34.16 46 ALA B O 1
ATOM 7743 N N . PRO B 1 47 ? 28.312 8.625 29 1 37.59 47 PRO B N 1
ATOM 7744 C CA . PRO B 1 47 ? 29.031 9.141 27.828 1 37.59 47 PRO B CA 1
ATOM 7745 C C . PRO B 1 47 ? 30.25 8.297 27.469 1 37.59 47 PRO B C 1
ATOM 7747 O O . PRO B 1 47 ? 30.875 7.695 28.344 1 37.59 47 PRO B O 1
ATOM 7750 N N . ILE B 1 48 ? 30.281 7.684 26.359 1 39.25 48 ILE B N 1
ATOM 7751 C CA . ILE B 1 48 ? 31.453 6.977 25.891 1 39.25 48 ILE B CA 1
ATOM 7752 C C . ILE B 1 48 ? 32.656 7.914 25.906 1 39.25 48 ILE B C 1
ATOM 7754 O O . ILE B 1 48 ? 32.625 9.008 25.328 1 39.25 48 ILE B O 1
ATOM 7758 N N . ILE B 1 49 ? 33.375 7.895 27 1 33.56 49 ILE B N 1
ATOM 7759 C CA . ILE B 1 49 ? 34.625 8.641 27.109 1 33.56 49 ILE B CA 1
ATOM 7760 C C . ILE B 1 49 ? 35.656 8.062 26.125 1 33.56 49 ILE B C 1
ATOM 7762 O O . ILE B 1 49 ? 36 6.875 26.219 1 33.56 49 ILE B O 1
ATOM 7766 N N . ILE B 1 50 ? 35.75 8.5 24.922 1 36.31 50 ILE B N 1
ATOM 7767 C CA . ILE B 1 50 ? 36.906 8.102 24.141 1 36.31 50 ILE B CA 1
ATOM 7768 C C . ILE B 1 50 ? 38.188 8.633 24.812 1 36.31 50 ILE B C 1
ATOM 7770 O O . ILE B 1 50 ? 38.125 9.648 25.5 1 36.31 50 ILE B O 1
ATOM 7774 N N . HIS B 1 51 ? 39.375 8.023 24.797 1 32.75 51 HIS B N 1
ATOM 7775 C CA . HIS B 1 51 ? 40.594 8.297 25.562 1 32.75 51 HIS B CA 1
ATOM 7776 C C . HIS B 1 51 ? 40.812 9.797 25.719 1 32.75 51 HIS B C 1
ATOM 7778 O O . HIS B 1 51 ? 41.188 10.273 26.797 1 32.75 51 HIS B O 1
ATOM 7784 N N . ASN B 1 52 ? 41.531 10.578 24.672 1 33.12 52 ASN B N 1
ATOM 7785 C CA . ASN B 1 52 ? 42.062 11.898 25 1 33.12 52 ASN B CA 1
ATOM 7786 C C . ASN B 1 52 ? 40.938 12.891 25.281 1 33.12 52 ASN B C 1
ATOM 7788 O O . ASN B 1 52 ? 41.188 14.094 25.391 1 33.12 52 ASN B O 1
ATOM 7792 N N . CYS B 1 53 ? 40.219 13.117 26.219 1 31.95 53 CYS B N 1
ATOM 7793 C CA . CYS B 1 53 ? 39.188 13.891 26.922 1 31.95 53 CYS B CA 1
ATOM 7794 C C . CYS B 1 53 ? 38.281 14.625 25.938 1 31.95 53 CYS B C 1
ATOM 7796 O O . CYS B 1 53 ? 37.594 15.57 26.297 1 31.95 53 CYS B O 1
ATOM 7798 N N . ARG B 1 54 ? 38.75 14.82 24.609 1 30.28 54 ARG B N 1
ATOM 7799 C CA . ARG B 1 54 ? 37.875 15.688 23.828 1 30.28 54 ARG B CA 1
ATOM 7800 C C . ARG B 1 54 ? 36.469 15.094 23.734 1 30.28 54 ARG B C 1
ATOM 7802 O O . ARG B 1 54 ? 36.312 13.883 23.547 1 30.28 54 ARG B O 1
ATOM 7809 N N . GLU B 1 55 ? 35.5 15.594 24.359 1 33.69 55 GLU B N 1
ATOM 7810 C CA . GLU B 1 55 ? 34.062 15.414 24.469 1 33.69 55 GLU B CA 1
ATOM 7811 C C . GLU B 1 55 ? 33.469 15.008 23.125 1 33.69 55 GLU B C 1
ATOM 7813 O O . GLU B 1 55 ? 33 15.867 22.359 1 33.69 55 GLU B O 1
ATOM 7818 N N . GLU B 1 56 ? 34.25 14.336 22.094 1 36.16 56 GLU B N 1
ATOM 7819 C CA . GLU B 1 56 ? 33.906 14.133 20.703 1 36.16 56 GLU B CA 1
ATOM 7820 C C . GLU B 1 56 ? 32.719 13.172 20.562 1 36.16 56 GLU B C 1
ATOM 7822 O O . GLU B 1 56 ? 32.344 12.789 19.453 1 36.16 56 GLU B O 1
ATOM 7827 N N . PHE B 1 57 ? 32.312 12.227 21.391 1 38.41 57 PHE B N 1
ATOM 7828 C CA . PHE B 1 57 ? 31.688 10.914 21.234 1 38.41 57 PHE B CA 1
ATOM 7829 C C . PHE B 1 57 ? 30.406 11.008 20.422 1 38.41 57 PHE B C 1
ATOM 7831 O O . PHE B 1 57 ? 30.062 10.078 19.688 1 38.41 57 PHE B O 1
ATOM 7838 N N . GLN B 1 58 ? 29.375 11.891 20.766 1 45.09 58 GLN B N 1
ATOM 7839 C CA . GLN B 1 58 ? 27.922 11.727 20.672 1 45.09 58 GLN B CA 1
ATOM 7840 C C . GLN B 1 58 ? 27.438 11.836 19.234 1 45.09 58 GLN B C 1
ATOM 7842 O O . GLN B 1 58 ? 26.25 11.695 18.953 1 45.09 58 GLN B O 1
ATOM 7847 N N . HIS B 1 59 ? 28.516 12.086 18.438 1 51.44 59 HIS B N 1
ATOM 7848 C CA . HIS B 1 59 ? 28.031 12.258 17.062 1 51.44 59 HIS B CA 1
ATOM 7849 C C . HIS B 1 59 ? 28.109 10.945 16.297 1 51.44 59 HIS B C 1
ATOM 7851 O O . HIS B 1 59 ? 27.656 10.867 15.148 1 51.44 59 HIS B O 1
ATOM 7857 N N . VAL B 1 60 ? 28.734 9.906 16.844 1 58.12 60 VAL B N 1
ATOM 7858 C CA . VAL B 1 60 ? 28.922 8.68 16.078 1 58.12 60 VAL B CA 1
ATOM 7859 C C . VAL B 1 60 ? 27.859 7.652 16.469 1 58.12 60 VAL B C 1
ATOM 7861 O O . VAL B 1 60 ? 27.547 7.5 17.656 1 58.12 60 VAL B O 1
ATOM 7864 N N . SER B 1 61 ? 27.25 7.137 15.469 1 64.62 61 SER B N 1
ATOM 7865 C CA . SER B 1 61 ? 26.25 6.098 15.68 1 64.62 61 SER B CA 1
ATOM 7866 C C . SER B 1 61 ? 26.828 4.898 16.406 1 64.62 61 SER B C 1
ATOM 7868 O O . SER B 1 61 ? 28.031 4.633 16.312 1 64.62 61 SER B O 1
ATOM 7870 N N . ASP B 1 62 ? 26.094 4.348 17.312 1 61.09 62 ASP B N 1
ATOM 7871 C CA . ASP B 1 62 ? 26.516 3.137 18.016 1 61.09 62 ASP B CA 1
ATOM 7872 C C . ASP B 1 62 ? 26.672 1.97 17.047 1 61.09 62 ASP B C 1
ATOM 7874 O O . ASP B 1 62 ? 25.734 1.625 16.312 1 61.09 62 ASP B O 1
ATOM 7878 N N . PHE B 1 63 ? 28 1.63 16.781 1 64.81 63 PHE B N 1
ATOM 7879 C CA . PHE B 1 63 ? 28.234 0.469 15.938 1 64.81 63 PHE B CA 1
ATOM 7880 C C . PHE B 1 63 ? 27.891 -0.821 16.672 1 64.81 63 PHE B C 1
ATOM 7882 O O . PHE B 1 63 ? 28.469 -1.103 17.734 1 64.81 63 PHE B O 1
ATOM 7889 N N . LYS B 1 64 ? 26.875 -1.424 16.406 1 62.06 64 LYS B N 1
ATOM 7890 C CA . LYS B 1 64 ? 26.453 -2.672 17.047 1 62.06 64 LYS B CA 1
ATOM 7891 C C . LYS B 1 64 ? 27.422 -3.807 16.703 1 62.06 64 LYS B C 1
ATOM 7893 O O . LYS B 1 64 ? 27.609 -4.723 17.5 1 62.06 64 LYS B O 1
ATOM 7898 N N . GLU B 1 65 ? 28.062 -3.793 15.539 1 69.5 65 GLU B N 1
ATOM 7899 C CA . GLU B 1 65 ? 28.984 -4.824 15.07 1 69.5 65 GLU B CA 1
ATOM 7900 C C . GLU B 1 65 ? 30.422 -4.324 15.086 1 69.5 65 GLU B C 1
ATOM 7902 O O . GLU B 1 65 ? 30.672 -3.119 15 1 69.5 65 GLU B O 1
ATOM 7907 N N . PRO B 1 66 ? 31.344 -5.258 15.344 1 76.75 66 PRO B N 1
ATOM 7908 C CA . PRO B 1 66 ? 32.75 -4.859 15.344 1 76.75 66 PRO B CA 1
ATOM 7909 C C . PRO B 1 66 ? 33.188 -4.27 14 1 76.75 66 PRO B C 1
ATOM 7911 O O . PRO B 1 66 ? 32.656 -4.652 12.953 1 76.75 66 PRO B O 1
ATOM 7914 N N . ILE B 1 67 ? 34.094 -3.332 14.109 1 87.06 67 ILE B N 1
ATOM 7915 C CA . ILE B 1 67 ? 34.625 -2.697 12.914 1 87.06 67 ILE B CA 1
ATOM 7916 C C . ILE B 1 67 ? 35.656 -3.619 12.258 1 87.06 67 ILE B C 1
ATOM 7918 O O . ILE B 1 67 ? 36.625 -4.047 12.906 1 87.06 67 ILE B O 1
ATOM 7922 N N . VAL B 1 68 ? 35.5 -3.994 11.047 1 89.5 68 VAL B N 1
ATOM 7923 C CA . VAL B 1 68 ? 36.375 -4.887 10.297 1 89.5 68 VAL B CA 1
ATOM 7924 C C . VAL B 1 68 ? 37.281 -4.074 9.383 1 89.5 68 VAL B C 1
ATOM 7926 O O . VAL B 1 68 ? 36.844 -3.092 8.781 1 89.5 68 VAL B O 1
ATOM 7929 N N . PHE B 1 69 ? 38.594 -4.438 9.406 1 89.94 69 PHE B N 1
ATOM 7930 C CA . PHE B 1 69 ? 39.562 -3.758 8.562 1 89.94 69 PHE B CA 1
ATOM 7931 C C . PHE B 1 69 ? 40 -4.645 7.395 1 89.94 69 PHE B C 1
ATOM 7933 O O . PHE B 1 69 ? 40 -5.871 7.512 1 89.94 69 PHE B O 1
ATOM 7940 N N . GLY B 1 70 ? 40.156 -4.035 6.246 1 88 70 GLY B N 1
ATOM 7941 C CA . GLY B 1 70 ? 40.594 -4.777 5.07 1 88 70 GLY B CA 1
ATOM 7942 C C . GLY B 1 70 ? 41.188 -3.9 3.996 1 88 70 GLY B C 1
ATOM 7943 O O . GLY B 1 70 ? 41.312 -2.684 4.164 1 88 70 GLY B O 1
ATOM 7944 N N . SER B 1 71 ? 41.812 -4.539 3.039 1 87.94 71 SER B N 1
ATOM 7945 C CA . SER B 1 71 ? 42.375 -3.875 1.866 1 87.94 71 SER B CA 1
ATOM 7946 C C . SER B 1 71 ? 42.094 -4.672 0.595 1 87.94 71 SER B C 1
ATOM 7948 O O . SER B 1 71 ? 41.875 -5.883 0.653 1 87.94 71 SER B O 1
ATOM 7950 N N . ILE B 1 72 ? 42 -4.02 -0.522 1 84.75 72 ILE B N 1
ATOM 7951 C CA . ILE B 1 72 ? 41.688 -4.672 -1.787 1 84.75 72 ILE B CA 1
ATOM 7952 C C . ILE B 1 72 ? 42.875 -5.516 -2.246 1 84.75 72 ILE B C 1
ATOM 7954 O O . ILE B 1 72 ? 42.688 -6.57 -2.859 1 84.75 72 ILE B O 1
ATOM 7958 N N . ALA B 1 73 ? 44.125 -4.93 -1.976 1 81.25 73 ALA B N 1
ATOM 7959 C CA . ALA B 1 73 ? 45.312 -5.652 -2.367 1 81.25 73 ALA B CA 1
ATOM 7960 C C . ALA B 1 73 ? 46.281 -5.824 -1.183 1 81.25 73 ALA B C 1
ATOM 7962 O O . ALA B 1 73 ? 46.156 -5.109 -0.182 1 81.25 73 ALA B O 1
ATOM 7963 N N . ASP B 1 74 ? 47.219 -6.762 -1.106 1 75.81 74 ASP B N 1
ATOM 7964 C CA . ASP B 1 74 ? 48.094 -7.16 0.006 1 75.81 74 ASP B CA 1
ATOM 7965 C C . ASP B 1 74 ? 49.031 -6.031 0.401 1 75.81 74 ASP B C 1
ATOM 7967 O O . ASP B 1 74 ? 49.344 -5.855 1.582 1 75.81 74 ASP B O 1
ATOM 7971 N N . ASN B 1 75 ? 49.5 -5.156 -0.517 1 75.62 75 ASN B N 1
ATOM 7972 C CA . ASN B 1 75 ? 50.469 -4.145 -0.185 1 75.62 75 ASN B CA 1
ATOM 7973 C C . ASN B 1 75 ? 49.844 -2.775 0.023 1 75.62 75 ASN B C 1
ATOM 7975 O O . ASN B 1 75 ? 50.531 -1.749 -0.079 1 75.62 75 ASN B O 1
ATOM 7979 N N . MET B 1 76 ? 48.625 -2.883 0.475 1 84 76 MET B N 1
ATOM 7980 C CA . MET B 1 76 ? 47.938 -1.609 0.677 1 84 76 MET B CA 1
ATOM 7981 C C . MET B 1 76 ? 47.531 -1.434 2.137 1 84 76 MET B C 1
ATOM 7983 O O . MET B 1 76 ? 47.375 -2.416 2.865 1 84 76 MET B O 1
ATOM 7987 N N . PRO B 1 77 ? 47.438 -0.256 2.586 1 84.81 77 PRO B N 1
ATOM 7988 C CA . PRO B 1 77 ? 47.031 -0.028 3.969 1 84.81 77 PRO B CA 1
ATOM 7989 C C . PRO B 1 77 ? 45.594 -0.544 4.242 1 84.81 77 PRO B C 1
ATOM 7991 O O . PRO B 1 77 ? 44.719 -0.396 3.402 1 84.81 77 PRO B O 1
ATOM 7994 N N . GLU B 1 78 ? 45.562 -1.198 5.383 1 88.19 78 GLU B N 1
ATOM 7995 C CA . GLU B 1 78 ? 44.219 -1.656 5.809 1 88.19 78 GLU B CA 1
ATOM 7996 C C . GLU B 1 78 ? 43.406 -0.509 6.391 1 88.19 78 GLU B C 1
ATOM 7998 O O . GLU B 1 78 ? 43.938 0.364 7.074 1 88.19 78 GLU B O 1
ATOM 8003 N N . HIS B 1 79 ? 42.219 -0.455 6.031 1 88.19 79 HIS B N 1
ATOM 8004 C CA . HIS B 1 79 ? 41.312 0.569 6.539 1 88.19 79 HIS B CA 1
ATOM 8005 C C . HIS B 1 79 ? 39.938 -0.023 6.887 1 88.19 79 HIS B C 1
ATOM 8007 O O . HIS B 1 79 ? 39.656 -1.159 6.512 1 88.19 79 HIS B O 1
ATOM 8013 N N . ALA B 1 80 ? 39.188 0.726 7.582 1 89.62 80 ALA B N 1
ATOM 8014 C CA . ALA B 1 80 ? 37.875 0.267 8.039 1 89.62 80 ALA B CA 1
ATOM 8015 C C . ALA B 1 80 ? 36.938 0.045 6.859 1 89.62 80 ALA B C 1
ATOM 8017 O O . ALA B 1 80 ? 36.906 0.845 5.922 1 89.62 80 ALA B O 1
ATOM 8018 N N . LEU B 1 81 ? 36.219 -1.015 6.934 1 91.94 81 LEU B N 1
ATOM 8019 C CA . LEU B 1 81 ? 35.281 -1.365 5.883 1 91.94 81 LEU B CA 1
ATOM 8020 C C . LEU B 1 81 ? 33.875 -0.93 6.262 1 91.94 81 LEU B C 1
ATOM 8022 O O . LEU B 1 81 ? 33.5 -0.93 7.441 1 91.94 81 LEU B O 1
ATOM 8026 N N . ILE B 1 82 ? 33.156 -0.56 5.254 1 92.69 82 ILE B N 1
ATOM 8027 C CA . ILE B 1 82 ? 31.75 -0.211 5.453 1 92.69 82 ILE B CA 1
ATOM 8028 C C . ILE B 1 82 ? 30.953 -1.468 5.773 1 92.69 82 ILE B C 1
ATOM 8030 O O . ILE B 1 82 ? 31 -2.455 5.035 1 92.69 82 ILE B O 1
ATOM 8034 N N . LYS B 1 83 ? 30.094 -1.504 6.789 1 89.62 83 LYS B N 1
ATOM 8035 C CA . LYS B 1 83 ? 29.328 -2.656 7.25 1 89.62 83 LYS B CA 1
ATOM 8036 C C . LYS B 1 83 ? 30.219 -3.889 7.395 1 89.62 83 LYS B C 1
ATOM 8038 O O . LYS B 1 83 ? 29.75 -5.016 7.219 1 89.62 83 LYS B O 1
ATOM 8043 N N . GLY B 1 84 ? 31.531 -3.59 7.461 1 87.69 84 GLY B N 1
ATOM 8044 C CA . GLY B 1 84 ? 32.5 -4.652 7.637 1 87.69 84 GLY B CA 1
ATOM 8045 C C . GLY B 1 84 ? 32.781 -5.43 6.363 1 87.69 84 GLY B C 1
ATOM 8046 O O . GLY B 1 84 ? 33.5 -6.438 6.387 1 87.69 84 GLY B O 1
ATOM 8047 N N . LYS B 1 85 ? 32.219 -4.992 5.238 1 90.25 85 LYS B N 1
ATOM 8048 C CA . LYS B 1 85 ? 32.281 -5.855 4.062 1 90.25 85 LYS B CA 1
ATOM 8049 C C . LYS B 1 85 ? 32.594 -5.043 2.807 1 90.25 85 LYS B C 1
ATOM 8051 O O . LYS B 1 85 ? 33.062 -5.594 1.805 1 90.25 85 LYS B O 1
ATOM 8056 N N . TYR B 1 86 ? 32.5 -3.68 2.863 1 92.62 86 TYR B N 1
ATOM 8057 C CA . TYR B 1 86 ? 32.469 -2.994 1.576 1 92.62 86 TYR B CA 1
ATOM 8058 C C . TYR B 1 86 ? 33.531 -1.935 1.479 1 92.62 86 TYR B C 1
ATOM 8060 O O . TYR B 1 86 ? 33.906 -1.326 2.484 1 92.62 86 TYR B O 1
ATOM 8068 N N . PHE B 1 87 ? 34 -1.76 0.198 1 91.31 87 PHE B N 1
ATOM 8069 C CA . PHE B 1 87 ? 34.938 -0.697 -0.187 1 91.31 87 PHE B CA 1
ATOM 8070 C C . PHE B 1 87 ? 34.219 0.359 -1.024 1 91.31 87 PHE B C 1
ATOM 8072 O O . PHE B 1 87 ? 33.125 0.123 -1.526 1 91.31 87 PHE B O 1
ATOM 8079 N N . LEU B 1 88 ? 34.75 1.49 -1.08 1 92.5 88 LEU B N 1
ATOM 8080 C CA . LEU B 1 88 ? 34.312 2.504 -2.023 1 92.5 88 LEU B CA 1
ATOM 8081 C C . LEU B 1 88 ? 35.281 2.633 -3.195 1 92.5 88 LEU B C 1
ATOM 8083 O O . LEU B 1 88 ? 36.469 2.896 -3.002 1 92.5 88 LEU B O 1
ATOM 8087 N N . VAL B 1 89 ? 34.719 2.439 -4.387 1 89.19 89 VAL B N 1
ATOM 8088 C CA . VAL B 1 89 ? 35.531 2.455 -5.598 1 89.19 89 VAL B CA 1
ATOM 8089 C C . VAL B 1 89 ? 35 3.486 -6.578 1 89.19 89 VAL B C 1
ATOM 8091 O O . VAL B 1 89 ? 33.781 3.588 -6.762 1 89.19 89 VAL B O 1
ATOM 8094 N N . LYS B 1 90 ? 35.875 4.211 -7.203 1 88.19 90 LYS B N 1
ATOM 8095 C CA . LYS B 1 90 ? 35.5 5.25 -8.148 1 88.19 90 LYS B CA 1
ATOM 8096 C C . LYS B 1 90 ? 34.812 4.652 -9.375 1 88.19 90 LYS B C 1
ATOM 8098 O O . LYS B 1 90 ? 35.219 3.598 -9.867 1 88.19 90 LYS B O 1
ATOM 8103 N N . ASP B 1 91 ? 33.656 5.277 -9.836 1 79.5 91 ASP B N 1
ATOM 8104 C CA . ASP B 1 91 ? 32.875 4.797 -10.969 1 79.5 91 ASP B CA 1
ATOM 8105 C C . ASP B 1 91 ? 33.594 5.086 -12.289 1 79.5 91 ASP B C 1
ATOM 8107 O O . ASP B 1 91 ? 33.5 4.309 -13.242 1 79.5 91 ASP B O 1
ATOM 8111 N N . ILE B 1 92 ? 34.25 6.293 -12.445 1 69.19 92 ILE B N 1
ATOM 8112 C CA . ILE B 1 92 ? 34.781 6.789 -13.711 1 69.19 92 ILE B CA 1
ATOM 8113 C C . ILE B 1 92 ? 36.156 6.176 -13.969 1 69.19 92 ILE B C 1
ATOM 8115 O O . ILE B 1 92 ? 37.094 6.355 -13.172 1 69.19 92 ILE B O 1
ATOM 8119 N N . PRO B 1 93 ? 36.125 5.273 -15.109 1 59.94 93 PRO B N 1
ATOM 8120 C CA . PRO B 1 93 ? 37.438 4.707 -15.391 1 59.94 93 PRO B CA 1
ATOM 8121 C C . PRO B 1 93 ? 38.406 5.746 -15.922 1 59.94 93 PRO B C 1
ATOM 8123 O O . PRO B 1 93 ? 38 6.785 -16.438 1 59.94 93 PRO B O 1
ATOM 8126 N N . GLN B 1 94 ? 39.719 5.668 -15.688 1 55.31 94 GLN B N 1
ATOM 8127 C CA . GLN B 1 94 ? 40.781 6.562 -16.109 1 55.31 94 GLN B CA 1
ATOM 8128 C C . GLN B 1 94 ? 40.75 6.801 -17.609 1 55.31 94 GLN B C 1
ATOM 8130 O O . GLN B 1 94 ? 41.094 7.895 -18.078 1 55.31 94 GLN B O 1
ATOM 8135 N N . LYS B 1 95 ? 40.438 5.793 -18.453 1 51.59 95 LYS B N 1
ATOM 8136 C CA . LYS B 1 95 ? 40.5 5.996 -19.891 1 51.59 95 LYS B CA 1
ATOM 8137 C C . LYS B 1 95 ? 39.188 6.547 -20.453 1 51.59 95 LYS B C 1
ATOM 8139 O O . LYS B 1 95 ? 38.219 5.805 -20.625 1 51.59 95 LYS B O 1
ATOM 8144 N N . THR B 1 96 ? 38.938 7.699 -20.094 1 56.38 96 THR B N 1
ATOM 8145 C CA . THR B 1 96 ? 37.625 8.25 -20.391 1 56.38 96 THR B CA 1
ATOM 8146 C C . THR B 1 96 ? 37.531 8.734 -21.828 1 56.38 96 THR B C 1
ATOM 8148 O O . THR B 1 96 ? 38.562 9.062 -22.438 1 56.38 96 THR B O 1
ATOM 8151 N N . ASP B 1 97 ? 36.375 8.5 -22.578 1 60.44 97 ASP B N 1
ATOM 8152 C CA . ASP B 1 97 ? 36 8.906 -23.922 1 60.44 97 ASP B CA 1
ATOM 8153 C C . ASP B 1 97 ? 36.125 10.414 -24.094 1 60.44 97 ASP B C 1
ATOM 8155 O O . ASP B 1 97 ? 36.188 11.164 -23.109 1 60.44 97 ASP B O 1
ATOM 8159 N N . ARG B 1 98 ? 36.562 10.898 -25.25 1 57.44 98 ARG B N 1
ATOM 8160 C CA . ARG B 1 98 ? 36.688 12.297 -25.641 1 57.44 98 ARG B CA 1
ATOM 8161 C C . ARG B 1 98 ? 35.5 13.117 -25.141 1 57.44 98 ARG B C 1
ATOM 8163 O O . ARG B 1 98 ? 35.656 14.266 -24.719 1 57.44 98 ARG B O 1
ATOM 8170 N N . LYS B 1 99 ? 34.375 12.531 -25.078 1 64 99 LYS B N 1
ATOM 8171 C CA . LYS B 1 99 ? 33.188 13.266 -24.688 1 64 99 LYS B CA 1
ATOM 8172 C C . LYS B 1 99 ? 33.125 13.469 -23.172 1 64 99 LYS B C 1
ATOM 8174 O O . LYS B 1 99 ? 32.5 14.406 -22.688 1 64 99 LYS B O 1
ATOM 8179 N N . TYR B 1 100 ? 33.906 12.695 -22.469 1 70.75 100 TYR B N 1
ATOM 8180 C CA . TYR B 1 100 ? 33.969 12.852 -21.016 1 70.75 100 TYR B CA 1
ATOM 8181 C C . TYR B 1 100 ? 34.625 14.18 -20.641 1 70.75 100 TYR B C 1
ATOM 8183 O O . TYR B 1 100 ? 34.281 14.766 -19.609 1 70.75 100 TYR B O 1
ATOM 8191 N N . GLU B 1 101 ? 35.438 14.539 -21.5 1 70.06 101 GLU B N 1
ATOM 8192 C CA . GLU B 1 101 ? 36.156 15.75 -21.125 1 70.06 101 GLU B CA 1
ATOM 8193 C C . GLU B 1 101 ? 35.219 16.953 -21.047 1 70.06 101 GLU B C 1
ATOM 8195 O O . GLU B 1 101 ? 35.406 17.828 -20.188 1 70.06 101 GLU B O 1
ATOM 8200 N N . PHE B 1 102 ? 34.156 16.859 -21.828 1 76.25 102 PHE B N 1
ATOM 8201 C CA . PHE B 1 102 ? 33.281 18.031 -21.828 1 76.25 102 PHE B CA 1
ATOM 8202 C C . PHE B 1 102 ? 32.125 17.812 -20.875 1 76.25 102 PHE B C 1
ATOM 8204 O O . PHE B 1 102 ? 31.844 18.656 -20.031 1 76.25 102 PHE B O 1
ATOM 8211 N N . TYR B 1 103 ? 31.5 16.797 -20.938 1 80.19 103 TYR B N 1
ATOM 8212 C CA . TYR B 1 103 ? 30.25 16.578 -20.203 1 80.19 103 TYR B CA 1
ATOM 8213 C C . TYR B 1 103 ? 30.5 15.93 -18.859 1 80.19 103 TYR B C 1
ATOM 8215 O O . TYR B 1 103 ? 29.641 15.922 -17.984 1 80.19 103 TYR B O 1
ATOM 8223 N N . ARG B 1 104 ? 31.656 15.398 -18.609 1 79.25 104 ARG B N 1
ATOM 8224 C CA . ARG B 1 104 ? 32 14.703 -17.375 1 79.25 104 ARG B CA 1
ATOM 8225 C C . ARG B 1 104 ? 31 13.586 -17.094 1 79.25 104 ARG B C 1
ATOM 8227 O O . ARG B 1 104 ? 30.578 13.406 -15.945 1 79.25 104 ARG B O 1
ATOM 8234 N N . ALA B 1 105 ? 30.453 13.125 -18.078 1 80.44 105 ALA B N 1
ATOM 8235 C CA . ALA B 1 105 ? 29.578 11.969 -18.062 1 80.44 105 ALA B CA 1
ATOM 8236 C C . ALA B 1 105 ? 30 10.945 -19.109 1 80.44 105 ALA B C 1
ATOM 8238 O O . ALA B 1 105 ? 30.125 11.273 -20.297 1 80.44 105 ALA B O 1
ATOM 8239 N N . PRO B 1 106 ? 30.297 9.859 -18.625 1 77.06 106 PRO B N 1
ATOM 8240 C CA . PRO B 1 106 ? 30.734 8.852 -19.594 1 77.06 106 PRO B CA 1
ATOM 8241 C C . PRO B 1 106 ? 29.641 8.469 -20.578 1 77.06 106 PRO B C 1
ATOM 8243 O O . PRO B 1 106 ? 28.469 8.344 -20.203 1 77.06 106 PRO B O 1
ATOM 8246 N N . ASN B 1 107 ? 29.938 8.438 -21.906 1 74.19 107 ASN B N 1
ATOM 8247 C CA . ASN B 1 107 ? 29.109 7.891 -22.969 1 74.19 107 ASN B CA 1
ATOM 8248 C C . ASN B 1 107 ? 27.812 8.68 -23.125 1 74.19 107 ASN B C 1
ATOM 8250 O O . ASN B 1 107 ? 26.734 8.094 -23.297 1 74.19 107 ASN B O 1
ATOM 8254 N N . PHE B 1 108 ? 27.953 9.961 -22.828 1 79.62 108 PHE B N 1
ATOM 8255 C CA . PHE B 1 108 ? 26.766 10.773 -23.078 1 79.62 108 PHE B CA 1
ATOM 8256 C C . PHE B 1 108 ? 26.422 10.797 -24.562 1 79.62 108 PHE B C 1
ATOM 8258 O O . PHE B 1 108 ? 27.25 11.156 -25.391 1 79.62 108 PHE B O 1
ATOM 8265 N N . ARG B 1 109 ? 25.234 10.383 -24.922 1 75.88 109 ARG B N 1
ATOM 8266 C CA . ARG B 1 109 ? 24.844 10.297 -26.328 1 75.88 109 ARG B CA 1
ATOM 8267 C C . ARG B 1 109 ? 23.328 10.305 -26.469 1 75.88 109 ARG B C 1
ATOM 8269 O O . ARG B 1 109 ? 22.609 9.992 -25.531 1 75.88 109 ARG B O 1
ATOM 8276 N N . LYS B 1 110 ? 22.922 10.734 -27.562 1 72.94 110 LYS B N 1
ATOM 8277 C CA . LYS B 1 110 ? 21.531 10.578 -27.922 1 72.94 110 LYS B CA 1
ATOM 8278 C C . LYS B 1 110 ? 21.219 9.133 -28.297 1 72.94 110 LYS B C 1
ATOM 8280 O O . LYS B 1 110 ? 21.906 8.539 -29.141 1 72.94 110 LYS B O 1
ATOM 8285 N N . ALA B 1 111 ? 20.312 8.477 -27.562 1 63.59 111 ALA B N 1
ATOM 8286 C CA . ALA B 1 111 ? 20.047 7.051 -27.719 1 63.59 111 ALA B CA 1
ATOM 8287 C C . ALA B 1 111 ? 19.469 6.762 -29.109 1 63.59 111 ALA B C 1
ATOM 8289 O O . ALA B 1 111 ? 19.75 5.715 -29.703 1 63.59 111 ALA B O 1
ATOM 8290 N N . CYS B 1 112 ? 18.5 7.68 -29.547 1 59.66 112 CYS B N 1
ATOM 8291 C CA . CYS B 1 112 ? 17.922 7.547 -30.875 1 59.66 112 CYS B CA 1
ATOM 8292 C C . CYS B 1 112 ? 17.859 8.891 -31.578 1 59.66 112 CYS B C 1
ATOM 8294 O O . CYS B 1 112 ? 17.453 9.891 -30.984 1 59.66 112 CYS B O 1
ATOM 8296 N N . PRO B 1 113 ? 18.438 9 -32.75 1 58.81 113 PRO B N 1
ATOM 8297 C CA . PRO B 1 113 ? 18.562 10.281 -33.438 1 58.81 113 PRO B CA 1
ATOM 8298 C C . PRO B 1 113 ? 17.234 11.031 -33.531 1 58.81 113 PRO B C 1
ATOM 8300 O O . PRO B 1 113 ? 17.203 12.258 -33.406 1 58.81 113 PRO B O 1
ATOM 8303 N N . ASN B 1 114 ? 16.172 10.297 -33.688 1 56.38 114 ASN B N 1
ATOM 8304 C CA . ASN B 1 114 ? 14.922 11.008 -33.938 1 56.38 114 ASN B CA 1
ATOM 8305 C C . ASN B 1 114 ? 14.062 11.086 -32.656 1 56.38 114 ASN B C 1
ATOM 8307 O O . ASN B 1 114 ? 12.922 11.555 -32.719 1 56.38 114 ASN B O 1
ATOM 8311 N N . LEU B 1 115 ? 14.617 10.672 -31.594 1 62.16 115 LEU B N 1
ATOM 8312 C CA . LEU B 1 115 ? 13.852 10.734 -30.344 1 62.16 115 LEU B CA 1
ATOM 8313 C C . LEU B 1 115 ? 14.602 11.531 -29.281 1 62.16 115 LEU B C 1
ATOM 8315 O O . LEU B 1 115 ? 15.828 11.477 -29.219 1 62.16 115 LEU B O 1
ATOM 8319 N N . PRO B 1 116 ? 13.906 12.305 -28.625 1 71.88 116 PRO B N 1
ATOM 8320 C CA . PRO B 1 116 ? 14.523 13.102 -27.562 1 71.88 116 PRO B CA 1
ATOM 8321 C C . PRO B 1 116 ? 14.883 12.273 -26.344 1 71.88 116 PRO B C 1
ATOM 8323 O O . PRO B 1 116 ? 14.406 12.555 -25.234 1 71.88 116 PRO B O 1
ATOM 8326 N N . VAL B 1 117 ? 15.641 11.219 -26.547 1 73.69 117 VAL B N 1
ATOM 8327 C CA . VAL B 1 117 ? 16.078 10.328 -25.484 1 73.69 117 VAL B CA 1
ATOM 8328 C C . VAL B 1 117 ? 17.609 10.312 -25.422 1 73.69 117 VAL B C 1
ATOM 8330 O O . VAL B 1 117 ? 18.266 10.086 -26.438 1 73.69 117 VAL B O 1
ATOM 8333 N N . TRP B 1 118 ? 18.141 10.664 -24.359 1 76.81 118 TRP B N 1
ATOM 8334 C CA . TRP B 1 118 ? 19.578 10.68 -24.141 1 76.81 118 TRP B CA 1
ATOM 8335 C C . TRP B 1 118 ? 19.984 9.664 -23.078 1 76.81 118 TRP B C 1
ATOM 8337 O O . TRP B 1 118 ? 19.188 9.305 -22.219 1 76.81 118 TRP B O 1
ATOM 8347 N N . ALA B 1 119 ? 21.156 9.117 -23.125 1 75 119 ALA B N 1
ATOM 8348 C CA . ALA B 1 119 ? 21.688 8.172 -22.156 1 75 119 ALA B CA 1
ATOM 8349 C C . ALA B 1 119 ? 23.125 8.531 -21.781 1 75 119 ALA B C 1
ATOM 8351 O O . ALA B 1 119 ? 23.844 9.117 -22.578 1 75 119 ALA B O 1
ATOM 8352 N N . CYS B 1 120 ? 23.547 8.328 -20.609 1 79.12 120 CYS B N 1
ATOM 8353 C CA . CYS B 1 120 ? 24.922 8.523 -20.172 1 79.12 120 CYS B CA 1
ATOM 8354 C C . CYS B 1 120 ? 25.25 7.621 -19 1 79.12 120 CYS B C 1
ATOM 8356 O O . CYS B 1 120 ? 24.344 7.027 -18.391 1 79.12 120 CYS B O 1
ATOM 8358 N N . GLY B 1 121 ? 26.5 7.367 -18.812 1 79.38 121 GLY B N 1
ATOM 8359 C CA . GLY B 1 121 ? 26.938 6.742 -17.578 1 79.38 121 GLY B CA 1
ATOM 8360 C C . GLY B 1 121 ? 26.781 7.648 -16.375 1 79.38 121 GLY B C 1
ATOM 8361 O O . GLY B 1 121 ? 26.172 8.711 -16.453 1 79.38 121 GLY B O 1
ATOM 8362 N N . GLN B 1 122 ? 27.297 7.254 -15.273 1 83.81 122 GLN B N 1
ATOM 8363 C CA . GLN B 1 122 ? 27.172 8.031 -14.047 1 83.81 122 GLN B CA 1
ATOM 8364 C C . GLN B 1 122 ? 27.938 9.352 -14.164 1 83.81 122 GLN B C 1
ATOM 8366 O O . GLN B 1 122 ? 29.172 9.367 -14.234 1 83.81 122 GLN B O 1
ATOM 8371 N N . PRO B 1 123 ? 27.234 10.43 -14.227 1 87.31 123 PRO B N 1
ATOM 8372 C CA . PRO B 1 123 ? 27.906 11.727 -14.281 1 87.31 123 PRO B CA 1
ATOM 8373 C C . PRO B 1 123 ? 28.391 12.203 -12.906 1 87.31 123 PRO B C 1
ATOM 8375 O O . PRO B 1 123 ? 27.938 11.68 -11.883 1 87.31 123 PRO B O 1
ATOM 8378 N N . THR B 1 124 ? 29.359 13.078 -12.938 1 90.56 124 THR B N 1
ATOM 8379 C CA . THR B 1 124 ? 29.688 13.82 -11.727 1 90.56 124 THR B CA 1
ATOM 8380 C C . THR B 1 124 ? 28.609 14.859 -11.422 1 90.56 124 THR B C 1
ATOM 8382 O O . THR B 1 124 ? 27.672 15.023 -12.188 1 90.56 124 THR B O 1
ATOM 8385 N N . GLU B 1 125 ? 28.672 15.445 -10.25 1 92.62 125 GLU B N 1
ATOM 8386 C CA . GLU B 1 125 ? 27.703 16.469 -9.914 1 92.62 125 GLU B CA 1
ATOM 8387 C C . GLU B 1 125 ? 27.703 17.594 -10.945 1 92.62 125 GLU B C 1
ATOM 8389 O O . GLU B 1 125 ? 26.641 18 -11.43 1 92.62 125 GLU B O 1
ATOM 8394 N N . ARG B 1 126 ? 28.859 18.094 -11.281 1 91.06 126 ARG B N 1
ATOM 8395 C CA . ARG B 1 126 ? 28.984 19.156 -12.273 1 91.06 126 ARG B CA 1
ATOM 8396 C C . ARG B 1 126 ? 28.641 18.656 -13.672 1 91.06 126 ARG B C 1
ATOM 8398 O O . ARG B 1 126 ? 28.094 19.391 -14.492 1 91.06 126 ARG B O 1
ATOM 8405 N N . GLY B 1 127 ? 29.078 17.422 -13.898 1 89.81 127 GLY B N 1
ATOM 8406 C CA . GLY B 1 127 ? 28.734 16.812 -15.172 1 89.81 127 GLY B CA 1
ATOM 8407 C C . GLY B 1 127 ? 27.234 16.797 -15.445 1 89.81 127 GLY B C 1
ATOM 8408 O O . GLY B 1 127 ? 26.797 17.109 -16.562 1 89.81 127 GLY B O 1
ATOM 8409 N N . LEU B 1 128 ? 26.438 16.453 -14.461 1 89.69 128 LEU B N 1
ATOM 8410 C CA . LEU B 1 128 ? 25 16.438 -14.602 1 89.69 128 LEU B CA 1
ATOM 8411 C C . LEU B 1 128 ? 24.453 17.828 -14.875 1 89.69 128 LEU B C 1
ATOM 8413 O O . LEU B 1 128 ? 23.547 18 -15.711 1 89.69 128 LEU B O 1
ATOM 8417 N N . SER B 1 129 ? 24.969 18.828 -14.195 1 89.94 129 SER B N 1
ATOM 8418 C CA . SER B 1 129 ? 24.547 20.203 -14.414 1 89.94 129 SER B CA 1
ATOM 8419 C C . SER B 1 129 ? 24.844 20.656 -15.844 1 89.94 129 SER B C 1
ATOM 8421 O O . SER B 1 129 ? 24.031 21.328 -16.469 1 89.94 129 SER B O 1
ATOM 8423 N N . THR B 1 130 ? 26 20.219 -16.281 1 89.69 130 THR B N 1
ATOM 8424 C CA . THR B 1 130 ? 26.422 20.594 -17.641 1 89.69 130 THR B CA 1
ATOM 8425 C C . THR B 1 130 ? 25.5 19.969 -18.672 1 89.69 130 THR B C 1
ATOM 8427 O O . THR B 1 130 ? 25.125 20.625 -19.656 1 89.69 130 THR B O 1
ATOM 8430 N N . ILE B 1 131 ? 25.172 18.797 -18.469 1 87.44 131 ILE B N 1
ATOM 8431 C CA . ILE B 1 131 ? 24.281 18.078 -19.391 1 87.44 131 ILE B CA 1
ATOM 8432 C C . ILE B 1 131 ? 22.922 18.766 -19.406 1 87.44 131 ILE B C 1
ATOM 8434 O O . ILE B 1 131 ? 22.359 19.031 -20.469 1 87.44 131 ILE B O 1
ATOM 8438 N N . LEU B 1 132 ? 22.344 19.062 -18.266 1 87.94 132 LEU B N 1
ATOM 8439 C CA . LEU B 1 132 ? 21.016 19.656 -18.172 1 87.94 132 LEU B CA 1
ATOM 8440 C C . LEU B 1 132 ? 21 21.062 -18.75 1 87.94 132 LEU B C 1
ATOM 8442 O O . LEU B 1 132 ? 20.047 21.453 -19.406 1 87.94 132 LEU B O 1
ATOM 8446 N N . ASP B 1 133 ? 22.125 21.75 -18.547 1 87.06 133 ASP B N 1
ATOM 8447 C CA . ASP B 1 133 ? 22.234 23.094 -19.125 1 87.06 133 ASP B CA 1
ATOM 8448 C C . ASP B 1 133 ? 22.312 23.016 -20.656 1 87.06 133 ASP B C 1
ATOM 8450 O O . ASP B 1 133 ? 21.703 23.844 -21.344 1 87.06 133 ASP B O 1
ATOM 8454 N N . SER B 1 134 ? 23.062 22.047 -21.062 1 85.31 134 SER B N 1
ATOM 8455 C CA . SER B 1 134 ? 23.172 21.859 -22.516 1 85.31 134 SER B CA 1
ATOM 8456 C C . SER B 1 134 ? 21.828 21.547 -23.141 1 85.31 134 SER B C 1
ATOM 8458 O O . SER B 1 134 ? 21.484 22.078 -24.203 1 85.31 134 SER B O 1
ATOM 8460 N N . LEU B 1 135 ? 21.047 20.75 -22.547 1 82.69 135 LEU B N 1
ATOM 8461 C CA . LEU B 1 135 ? 19.734 20.359 -23.047 1 82.69 135 LEU B CA 1
ATOM 8462 C C . LEU B 1 135 ? 18.75 21.531 -22.969 1 82.69 135 LEU B C 1
ATOM 8464 O O . LEU B 1 135 ? 17.922 21.719 -23.859 1 82.69 135 LEU B O 1
ATOM 8468 N N . SER B 1 136 ? 18.844 22.281 -21.891 1 81.44 136 SER B N 1
ATOM 8469 C CA . SER B 1 136 ? 18 23.469 -21.75 1 81.44 136 SER B CA 1
ATOM 8470 C C . SER B 1 136 ? 18.312 24.5 -22.828 1 81.44 136 SER B C 1
ATOM 8472 O O . SER B 1 136 ? 17.406 25.156 -23.344 1 81.44 136 SER B O 1
ATOM 8474 N N . ASN B 1 137 ? 19.547 24.562 -23.109 1 82.88 137 ASN B N 1
ATOM 8475 C CA . ASN B 1 137 ? 19.969 25.516 -24.141 1 82.88 137 ASN B CA 1
ATOM 8476 C C . ASN B 1 137 ? 19.516 25.078 -25.531 1 82.88 137 ASN B C 1
ATOM 8478 O O . ASN B 1 137 ? 19.344 25.922 -26.422 1 82.88 137 ASN B O 1
ATOM 8482 N N . GLU B 1 138 ? 19.438 23.797 -25.672 1 78.56 138 GLU B N 1
ATOM 8483 C CA . GLU B 1 138 ? 18.938 23.281 -26.953 1 78.56 138 GLU B CA 1
ATOM 8484 C C . GLU B 1 138 ? 17.438 23.516 -27.094 1 78.56 138 GLU B C 1
ATOM 8486 O O . GLU B 1 138 ? 16.859 23.25 -28.156 1 78.56 138 GLU B O 1
ATOM 8491 N N . GLY B 1 139 ? 16.703 23.938 -26 1 75.19 139 GLY B N 1
ATOM 8492 C CA . GLY B 1 139 ? 15.312 24.359 -26.125 1 75.19 139 GLY B CA 1
ATOM 8493 C C . GLY B 1 139 ? 14.344 23.406 -25.453 1 75.19 139 GLY B C 1
ATOM 8494 O O . GLY B 1 139 ? 13.125 23.578 -25.547 1 75.19 139 GLY B O 1
ATOM 8495 N N . PHE B 1 140 ? 14.891 22.422 -24.812 1 74.69 140 PHE B N 1
ATOM 8496 C CA . PHE B 1 140 ? 13.984 21.5 -24.141 1 74.69 140 PHE B CA 1
ATOM 8497 C C . PHE B 1 140 ? 13.398 22.141 -22.891 1 74.69 140 PHE B C 1
ATOM 8499 O O . PHE B 1 140 ? 14.133 22.703 -22.062 1 74.69 140 PHE B O 1
ATOM 8506 N N . THR B 1 141 ? 11.992 22.094 -22.719 1 74.19 141 THR B N 1
ATOM 8507 C CA . THR B 1 141 ? 11.32 22.766 -21.609 1 74.19 141 THR B CA 1
ATOM 8508 C C . THR B 1 141 ? 10.898 21.766 -20.547 1 74.19 141 THR B C 1
ATOM 8510 O O . THR B 1 141 ? 10.594 22.141 -19.422 1 74.19 141 THR B O 1
ATOM 8513 N N . ASP B 1 142 ? 10.797 20.516 -20.938 1 75.31 142 ASP B N 1
ATOM 8514 C CA . ASP B 1 142 ? 10.453 19.469 -20 1 75.31 142 ASP B CA 1
ATOM 8515 C C . ASP B 1 142 ? 11.438 18.297 -20.078 1 75.31 142 ASP B C 1
ATOM 8517 O O . ASP B 1 142 ? 11.5 17.609 -21.094 1 75.31 142 ASP B O 1
ATOM 8521 N N . ILE B 1 143 ? 12.227 18.219 -19.141 1 82.38 143 ILE B N 1
ATOM 8522 C CA . ILE B 1 143 ? 13.258 17.188 -19.109 1 82.38 143 ILE B CA 1
ATOM 8523 C C . ILE B 1 143 ? 12.945 16.172 -18 1 82.38 143 ILE B C 1
ATOM 8525 O O . ILE B 1 143 ? 12.836 16.547 -16.828 1 82.38 143 ILE B O 1
ATOM 8529 N N . LEU B 1 144 ? 12.711 14.914 -18.359 1 81.38 144 LEU B N 1
ATOM 8530 C CA . LEU B 1 144 ? 12.539 13.836 -17.391 1 81.38 144 LEU B CA 1
ATOM 8531 C C . LEU B 1 144 ? 13.859 13.125 -17.141 1 81.38 144 LEU B C 1
ATOM 8533 O O . LEU B 1 144 ? 14.414 12.492 -18.047 1 81.38 144 LEU B O 1
ATOM 8537 N N . LEU B 1 145 ? 14.414 13.281 -16.016 1 86.19 145 LEU B N 1
ATOM 8538 C CA . LEU B 1 145 ? 15.695 12.695 -15.617 1 86.19 145 LEU B CA 1
ATOM 8539 C C . LEU B 1 145 ? 15.484 11.43 -14.805 1 86.19 145 LEU B C 1
ATOM 8541 O O . LEU B 1 145 ? 14.82 11.453 -13.766 1 86.19 145 LEU B O 1
ATOM 8545 N N . PHE B 1 146 ? 16 10.219 -15.227 1 84.25 146 PHE B N 1
ATOM 8546 C CA . PHE B 1 146 ? 15.844 8.953 -14.539 1 84.25 146 PHE B CA 1
ATOM 8547 C C . PHE B 1 146 ? 17.188 8.422 -14.047 1 84.25 146 PHE B C 1
ATOM 8549 O O . PHE B 1 146 ? 18.156 8.383 -14.812 1 84.25 146 PHE B O 1
ATOM 8556 N N . ASN B 1 147 ? 17.312 8.195 -12.797 1 87.62 147 ASN B N 1
ATOM 8557 C CA . ASN B 1 147 ? 18.422 7.43 -12.242 1 87.62 147 ASN B CA 1
ATOM 8558 C C . ASN B 1 147 ? 18.078 5.949 -12.117 1 87.62 147 ASN B C 1
ATOM 8560 O O . ASN B 1 147 ? 17.203 5.578 -11.344 1 87.62 147 ASN B O 1
ATOM 8564 N N . LEU B 1 148 ? 18.766 5.078 -12.812 1 83 148 LEU B N 1
ATOM 8565 C CA . LEU B 1 148 ? 18.391 3.67 -12.891 1 83 148 LEU B CA 1
ATOM 8566 C C . LEU B 1 148 ? 19.25 2.828 -11.953 1 83 148 LEU B C 1
ATOM 8568 O O . LEU B 1 148 ? 19.047 1.615 -11.852 1 83 148 LEU B O 1
ATOM 8572 N N . ARG B 1 149 ? 20.109 3.434 -11.203 1 84.44 149 ARG B N 1
ATOM 8573 C CA . ARG B 1 149 ? 21.047 2.689 -10.367 1 84.44 149 ARG B CA 1
ATOM 8574 C C . ARG B 1 149 ? 20.375 2.154 -9.117 1 84.44 149 ARG B C 1
ATOM 8576 O O . ARG B 1 149 ? 19.578 2.854 -8.492 1 84.44 149 ARG B O 1
ATOM 8583 N N . GLU B 1 150 ? 20.688 0.897 -8.758 1 83.19 150 GLU B N 1
ATOM 8584 C CA . GLU B 1 150 ? 20.141 0.263 -7.562 1 83.19 150 GLU B CA 1
ATOM 8585 C C . GLU B 1 150 ? 21.125 0.312 -6.402 1 83.19 150 GLU B C 1
ATOM 8587 O O . GLU B 1 150 ? 20.719 0.317 -5.234 1 83.19 150 GLU B O 1
ATOM 8592 N N . GLU B 1 151 ? 22.453 0.305 -6.762 1 86.94 151 GLU B N 1
ATOM 8593 C CA . GLU B 1 151 ? 23.484 0.264 -5.73 1 86.94 151 GLU B CA 1
ATOM 8594 C C . GLU B 1 151 ? 23.734 1.65 -5.141 1 86.94 151 GLU B C 1
ATOM 8596 O O . GLU B 1 151 ? 23.531 2.662 -5.812 1 86.94 151 GLU B O 1
ATOM 8601 N N . PRO B 1 152 ? 24.125 1.683 -3.957 1 91.31 152 PRO B N 1
ATOM 8602 C CA . PRO B 1 152 ? 24.422 2.982 -3.352 1 91.31 152 PRO B CA 1
ATOM 8603 C C . PRO B 1 152 ? 25.625 3.668 -3.986 1 91.31 152 PRO B C 1
ATOM 8605 O O . PRO B 1 152 ? 26.641 3.02 -4.238 1 91.31 152 PRO B O 1
ATOM 8608 N N . VAL B 1 153 ? 25.484 4.863 -4.301 1 92.62 153 VAL B N 1
ATOM 8609 C CA . VAL B 1 153 ? 26.531 5.695 -4.875 1 92.62 153 VAL B CA 1
ATOM 8610 C C . VAL B 1 153 ? 26.75 6.926 -3.996 1 92.62 153 VAL B C 1
ATOM 8612 O O . VAL B 1 153 ? 25.797 7.586 -3.588 1 92.62 153 VAL B O 1
ATOM 8615 N N . LEU B 1 154 ? 28 7.156 -3.652 1 95.06 154 LEU B N 1
ATOM 8616 C CA . LEU B 1 154 ? 28.344 8.359 -2.902 1 95.06 154 LEU B CA 1
ATOM 8617 C C . LEU B 1 154 ? 29.172 9.305 -3.756 1 95.06 154 LEU B C 1
ATOM 8619 O O . LEU B 1 154 ? 30.031 8.867 -4.531 1 95.06 154 LEU B O 1
ATOM 8623 N N . PHE B 1 155 ? 28.906 10.555 -3.715 1 95.19 155 PHE B N 1
ATOM 8624 C CA . PHE B 1 155 ? 29.656 11.578 -4.426 1 95.19 155 PHE B CA 1
ATOM 8625 C C . PHE B 1 155 ? 30.625 12.289 -3.492 1 95.19 155 PHE B C 1
ATOM 8627 O O . PHE B 1 155 ? 30.219 12.984 -2.566 1 95.19 155 PHE B O 1
ATOM 8634 N N . VAL B 1 156 ? 31.875 12.102 -3.781 1 94.19 156 VAL B N 1
ATOM 8635 C CA . VAL B 1 156 ? 32.906 12.57 -2.885 1 94.19 156 VAL B CA 1
ATOM 8636 C C . VAL B 1 156 ? 33.5 13.883 -3.414 1 94.19 156 VAL B C 1
ATOM 8638 O O . VAL B 1 156 ? 33.719 14.031 -4.621 1 94.19 156 VAL B O 1
ATOM 8641 N N . ASP B 1 157 ? 33.688 14.781 -2.469 1 92.5 157 ASP B N 1
ATOM 8642 C CA . ASP B 1 157 ? 34.25 16.094 -2.816 1 92.5 157 ASP B CA 1
ATOM 8643 C C . ASP B 1 157 ? 35.719 15.984 -3.178 1 92.5 157 ASP B C 1
ATOM 8645 O O . ASP B 1 157 ? 36.531 15.609 -2.342 1 92.5 157 ASP B O 1
ATOM 8649 N N . SER B 1 158 ? 36.031 16.312 -4.41 1 86.38 158 SER B N 1
ATOM 8650 C CA . SER B 1 158 ? 37.406 16.297 -4.871 1 86.38 158 SER B CA 1
ATOM 8651 C C . SER B 1 158 ? 37.969 17.703 -4.984 1 86.38 158 SER B C 1
ATOM 8653 O O . SER B 1 158 ? 39.031 17.922 -5.574 1 86.38 158 SER B O 1
ATOM 8655 N N . GLY B 1 159 ? 37.312 18.672 -4.438 1 84.06 159 GLY B N 1
ATOM 8656 C CA . GLY B 1 159 ? 37.719 20.062 -4.508 1 84.06 159 GLY B CA 1
ATOM 8657 C C . GLY B 1 159 ? 37.031 20.844 -5.609 1 84.06 159 GLY B C 1
ATOM 8658 O O . GLY B 1 159 ? 36.438 21.906 -5.355 1 84.06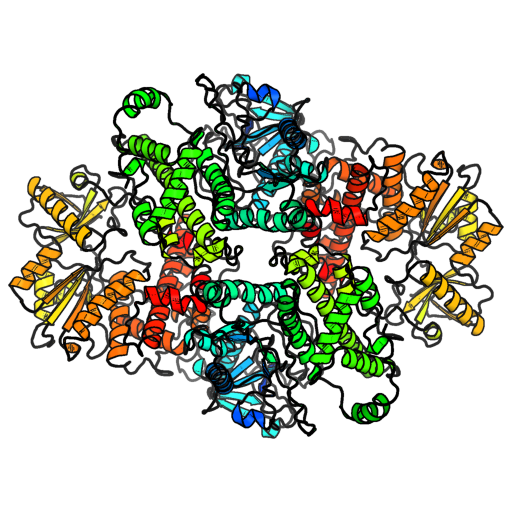 159 GLY B O 1
ATOM 8659 N N . SER B 1 160 ? 37.062 20.297 -6.871 1 85.62 160 SER B N 1
ATOM 8660 C CA . SER B 1 160 ? 36.438 21.016 -7.996 1 85.62 160 SER B CA 1
ATOM 8661 C C . SER B 1 160 ? 35.094 20.406 -8.383 1 85.62 160 SER B C 1
ATOM 8663 O O . SER B 1 160 ? 34.312 21.047 -9.062 1 85.62 160 SER B O 1
ATOM 8665 N N . ASP B 1 161 ? 34.906 19.203 -8 1 91.06 161 ASP B N 1
ATOM 8666 C CA . ASP B 1 161 ? 33.719 18.469 -8.398 1 91.06 161 ASP B CA 1
ATOM 8667 C C . ASP B 1 161 ? 33.375 17.344 -7.402 1 91.06 161 ASP B C 1
ATOM 8669 O O . ASP B 1 161 ? 34.188 17.062 -6.516 1 91.06 161 ASP B O 1
ATOM 8673 N N . MET B 1 162 ? 32.156 16.938 -7.398 1 93.56 162 MET B N 1
ATOM 8674 C CA . MET B 1 162 ? 31.781 15.766 -6.625 1 93.56 162 MET B CA 1
ATOM 8675 C C . MET B 1 162 ? 31.844 14.508 -7.484 1 93.56 162 MET B C 1
ATOM 8677 O O . MET B 1 162 ? 31.047 14.336 -8.406 1 93.56 162 MET B O 1
ATOM 8681 N N . LEU B 1 163 ? 32.812 13.625 -7.176 1 92.12 163 LEU B N 1
ATOM 8682 C CA . LEU B 1 163 ? 33.031 12.43 -7.984 1 92.12 163 LEU B CA 1
ATOM 8683 C C . LEU B 1 163 ? 32.281 11.234 -7.41 1 92.12 163 LEU B C 1
ATOM 8685 O O . LEU B 1 163 ? 32.281 11.031 -6.195 1 92.12 163 LEU B O 1
ATOM 8689 N N . PRO B 1 164 ? 31.656 10.422 -8.297 1 92 164 PRO B N 1
ATOM 8690 C CA . PRO B 1 164 ? 30.859 9.281 -7.832 1 92 164 PRO B CA 1
ATOM 8691 C C . PRO B 1 164 ? 31.719 8.07 -7.477 1 92 164 PRO B C 1
ATOM 8693 O O . PRO B 1 164 ? 32.656 7.738 -8.211 1 92 164 PRO B O 1
ATOM 8696 N N . TYR B 1 165 ? 31.5 7.48 -6.332 1 91.81 165 TYR B N 1
ATOM 8697 C CA . TYR B 1 165 ? 32.094 6.238 -5.859 1 91.81 165 TYR B CA 1
ATOM 8698 C C . TYR B 1 165 ? 31.031 5.203 -5.523 1 91.81 165 TYR B C 1
ATOM 8700 O O . TYR B 1 165 ? 30 5.539 -4.945 1 91.81 165 TYR B O 1
ATOM 8708 N N . THR B 1 166 ? 31.188 3.939 -5.891 1 90.69 166 THR B N 1
ATOM 8709 C CA . THR B 1 166 ? 30.234 2.863 -5.648 1 90.69 166 THR B CA 1
ATOM 8710 C C . THR B 1 166 ? 30.781 1.874 -4.625 1 90.69 166 THR B C 1
ATOM 8712 O O . THR B 1 166 ? 32 1.65 -4.559 1 90.69 166 THR B O 1
ATOM 8715 N N . ILE B 1 167 ? 29.906 1.373 -3.846 1 90.81 167 ILE B N 1
ATOM 8716 C CA . ILE B 1 167 ? 30.312 0.382 -2.857 1 90.81 167 ILE B CA 1
ATOM 8717 C C . ILE B 1 167 ? 30.531 -0.968 -3.537 1 90.81 167 ILE B C 1
ATOM 8719 O O . ILE B 1 167 ? 29.781 -1.348 -4.434 1 90.81 167 ILE B O 1
ATOM 8723 N N . LYS B 1 168 ? 31.594 -1.614 -3.24 1 88.94 168 LYS B N 1
ATOM 8724 C CA . LYS B 1 168 ? 31.922 -2.938 -3.768 1 88.94 168 LYS B CA 1
ATOM 8725 C C . LYS B 1 168 ? 32.219 -3.922 -2.639 1 88.94 168 LYS B C 1
ATOM 8727 O O . LYS B 1 168 ? 32.75 -3.539 -1.6 1 88.94 168 LYS B O 1
ATOM 8732 N N . ASP B 1 169 ? 31.875 -5.086 -2.904 1 88.81 169 ASP B N 1
ATOM 8733 C CA . ASP B 1 169 ? 32.094 -6.141 -1.918 1 88.81 169 ASP B CA 1
ATOM 8734 C C . ASP B 1 169 ? 33.562 -6.59 -1.895 1 88.81 169 ASP B C 1
ATOM 8736 O O . ASP B 1 169 ? 34.188 -6.707 -2.945 1 88.81 169 ASP B O 1
ATOM 8740 N N . ARG B 1 170 ? 34.031 -6.875 -0.761 1 85.94 170 ARG B N 1
ATOM 8741 C CA . ARG B 1 170 ? 35.438 -7.258 -0.58 1 85.94 170 ARG B CA 1
ATOM 8742 C C . ARG B 1 170 ? 35.719 -8.609 -1.219 1 85.94 170 ARG B C 1
ATOM 8744 O O . ARG B 1 170 ? 36.781 -8.828 -1.779 1 85.94 170 ARG B O 1
ATOM 8751 N N . ASP B 1 171 ? 34.719 -9.531 -1.107 1 81.38 171 ASP B N 1
ATOM 8752 C CA . ASP B 1 171 ? 34.906 -10.898 -1.589 1 81.38 171 ASP B CA 1
ATOM 8753 C C . ASP B 1 171 ? 34.719 -10.977 -3.102 1 81.38 171 ASP B C 1
ATOM 8755 O O . ASP B 1 171 ? 35.25 -11.867 -3.756 1 81.38 171 ASP B O 1
ATOM 8759 N N . ASN B 1 172 ? 33.812 -10.102 -3.588 1 80.88 172 ASN B N 1
ATOM 8760 C CA . ASN B 1 172 ? 33.531 -10.062 -5.02 1 80.88 172 ASN B CA 1
ATOM 8761 C C . ASN B 1 172 ? 33.406 -8.633 -5.535 1 80.88 172 ASN B C 1
ATOM 8763 O O . ASN B 1 172 ? 32.312 -8.078 -5.625 1 80.88 172 ASN B O 1
ATOM 8767 N N . LEU B 1 173 ? 34.562 -8.172 -6.027 1 79.06 173 LEU B N 1
ATOM 8768 C CA . LEU B 1 173 ? 34.625 -6.77 -6.426 1 79.06 173 LEU B CA 1
ATOM 8769 C C . LEU B 1 173 ? 33.812 -6.516 -7.688 1 79.06 173 LEU B C 1
ATOM 8771 O O . LEU B 1 173 ? 33.5 -5.367 -8 1 79.06 173 LEU B O 1
ATOM 8775 N N . GLU B 1 174 ? 33.344 -7.57 -8.297 1 70.38 174 GLU B N 1
ATOM 8776 C CA . GLU B 1 174 ? 32.625 -7.395 -9.555 1 70.38 174 GLU B CA 1
ATOM 8777 C C . GLU B 1 174 ? 31.109 -7.418 -9.344 1 70.38 174 GLU B C 1
ATOM 8779 O O . GLU B 1 174 ? 30.344 -6.969 -10.195 1 70.38 174 GLU B O 1
ATOM 8784 N N . SER B 1 175 ? 30.797 -7.84 -8.211 1 73.5 175 SER B N 1
ATOM 8785 C CA . SER B 1 175 ? 29.359 -7.984 -7.961 1 73.5 175 SER B CA 1
ATOM 8786 C C . SER B 1 175 ? 28.75 -6.676 -7.48 1 73.5 175 SER B C 1
ATOM 8788 O O . SER B 1 175 ? 29.438 -5.852 -6.867 1 73.5 175 SER B O 1
ATOM 8790 N N . LEU B 1 176 ? 27.562 -6.398 -7.945 1 77.69 176 LEU B N 1
ATOM 8791 C CA . LEU B 1 176 ? 26.828 -5.23 -7.492 1 77.69 176 LEU B CA 1
ATOM 8792 C C . LEU B 1 176 ? 26.219 -5.477 -6.113 1 77.69 176 LEU B C 1
ATOM 8794 O O . LEU B 1 176 ? 25.703 -6.566 -5.84 1 77.69 176 LEU B O 1
ATOM 8798 N N . VAL B 1 177 ? 26.438 -4.484 -5.336 1 83.31 177 VAL B N 1
ATOM 8799 C CA . VAL B 1 177 ? 25.891 -4.586 -3.988 1 83.31 177 VAL B CA 1
ATOM 8800 C C . VAL B 1 177 ? 24.516 -3.902 -3.936 1 83.31 177 VAL B C 1
ATOM 8802 O O . VAL B 1 177 ? 24.406 -2.711 -4.23 1 83.31 177 VAL B O 1
ATOM 8805 N N . LEU B 1 178 ? 23.453 -4.695 -3.664 1 82.31 178 LEU B N 1
ATOM 8806 C CA . LEU B 1 178 ? 22.094 -4.145 -3.555 1 82.31 178 LEU B CA 1
ATOM 8807 C C . LEU B 1 178 ? 21.641 -4.109 -2.1 1 82.31 178 LEU B C 1
ATOM 8809 O O . LEU B 1 178 ? 21.594 -5.145 -1.434 1 82.31 178 LEU B O 1
ATOM 8813 N N . LEU B 1 179 ? 21.359 -2.902 -1.655 1 82.25 179 LEU B N 1
ATOM 8814 C CA . LEU B 1 179 ? 20.938 -2.77 -0.261 1 82.25 179 LEU B CA 1
ATOM 8815 C C . LEU B 1 179 ? 19.469 -2.396 -0.161 1 82.25 179 LEU B C 1
ATOM 8817 O O . LEU B 1 179 ? 18.906 -2.336 0.938 1 82.25 179 LEU B O 1
ATOM 8821 N N . GLY B 1 180 ? 18.781 -2.107 -1.233 1 76.94 180 GLY B N 1
ATOM 8822 C CA . GLY B 1 180 ? 17.359 -1.769 -1.238 1 76.94 180 GLY B CA 1
ATOM 8823 C C . GLY B 1 180 ? 16.609 -2.383 -2.4 1 76.94 180 GLY B C 1
ATOM 8824 O O . GLY B 1 180 ? 17.141 -2.518 -3.5 1 76.94 180 GLY B O 1
ATOM 8825 N N . ARG B 1 181 ? 15.289 -2.639 -2.107 1 72.19 181 ARG B N 1
ATOM 8826 C CA . ARG B 1 181 ? 14.445 -3.26 -3.125 1 72.19 181 ARG B CA 1
ATOM 8827 C C . ARG B 1 181 ? 13.641 -2.211 -3.885 1 72.19 181 ARG B C 1
ATOM 8829 O O . ARG B 1 181 ? 13.266 -2.424 -5.039 1 72.19 181 ARG B O 1
ATOM 8836 N N . SER B 1 182 ? 13.273 -1.212 -3.217 1 82.31 182 SER B N 1
ATOM 8837 C CA . SER B 1 182 ? 12.516 -0.11 -3.801 1 82.31 182 SER B CA 1
ATOM 8838 C C . SER B 1 182 ? 13.359 1.161 -3.873 1 82.31 182 SER B C 1
ATOM 8840 O O . SER B 1 182 ? 14.391 1.267 -3.213 1 82.31 182 SER B O 1
ATOM 8842 N N . PRO B 1 183 ? 12.977 2.041 -4.77 1 86.88 183 PRO B N 1
ATOM 8843 C CA . PRO B 1 183 ? 13.719 3.305 -4.855 1 86.88 183 PRO B CA 1
ATOM 8844 C C . PRO B 1 183 ? 13.828 4.012 -3.506 1 86.88 183 PRO B C 1
ATOM 8846 O O . PRO B 1 183 ? 14.875 4.57 -3.182 1 86.88 183 PRO B O 1
ATOM 8849 N N . GLN B 1 184 ? 12.812 3.949 -2.725 1 86.88 184 GLN B N 1
ATOM 8850 C CA . GLN B 1 184 ? 12.844 4.59 -1.414 1 86.88 184 GLN B CA 1
ATOM 8851 C C . GLN B 1 184 ? 13.836 3.904 -0.485 1 86.88 184 GLN B C 1
ATOM 8853 O O . GLN B 1 184 ? 14.578 4.57 0.241 1 86.88 184 GLN B O 1
ATOM 8858 N N . GLU B 1 185 ? 13.875 2.629 -0.554 1 88.25 185 GLU B N 1
ATOM 8859 C CA . GLU B 1 185 ? 14.82 1.874 0.27 1 88.25 185 GLU B CA 1
ATOM 8860 C C . GLU B 1 185 ? 16.25 2.109 -0.179 1 88.25 185 GLU B C 1
ATOM 8862 O O . GLU B 1 185 ? 17.172 2.174 0.649 1 88.25 185 GLU B O 1
ATOM 8867 N N . ALA B 1 186 ? 16.359 2.193 -1.484 1 90.12 186 ALA B N 1
ATOM 8868 C CA . ALA B 1 186 ? 17.703 2.432 -2.021 1 90.12 186 ALA B CA 1
ATOM 8869 C C . ALA B 1 186 ? 18.25 3.785 -1.567 1 90.12 186 ALA B C 1
ATOM 8871 O O . ALA B 1 186 ? 19.422 3.902 -1.205 1 90.12 186 ALA B O 1
ATOM 8872 N N . ASP B 1 187 ? 17.391 4.773 -1.547 1 91.5 187 ASP B N 1
ATOM 8873 C CA . ASP B 1 187 ? 17.781 6.105 -1.103 1 91.5 187 ASP B CA 1
ATOM 8874 C C . ASP B 1 187 ? 18.156 6.098 0.377 1 91.5 187 ASP B C 1
ATOM 8876 O O . ASP B 1 187 ? 19.156 6.703 0.769 1 91.5 187 ASP B O 1
ATOM 8880 N N . GLU B 1 188 ? 17.422 5.457 1.127 1 90.06 188 GLU B N 1
ATOM 8881 C CA . GLU B 1 188 ? 17.688 5.391 2.561 1 90.06 188 GLU B CA 1
ATOM 8882 C C . GLU B 1 188 ? 18.969 4.602 2.846 1 90.06 188 GLU B C 1
ATOM 8884 O O . GLU B 1 188 ? 19.719 4.93 3.77 1 90.06 188 GLU B O 1
ATOM 8889 N N . ALA B 1 189 ? 19.156 3.529 2.088 1 91.12 189 ALA B N 1
ATOM 8890 C CA . ALA B 1 189 ? 20.375 2.744 2.248 1 91.12 189 ALA B CA 1
ATOM 8891 C C . ALA B 1 189 ? 21.609 3.584 1.936 1 91.12 189 ALA B C 1
ATOM 8893 O O . ALA B 1 189 ? 22.625 3.48 2.625 1 91.12 189 ALA B O 1
ATOM 8894 N N . GLU B 1 190 ? 21.453 4.328 0.918 1 92.62 190 GLU B N 1
ATOM 8895 C CA . GLU B 1 190 ? 22.562 5.203 0.54 1 92.62 190 GLU B CA 1
ATOM 8896 C C . GLU B 1 190 ? 22.875 6.203 1.65 1 92.62 190 GLU B C 1
ATOM 8898 O O . GLU B 1 190 ? 24.047 6.457 1.951 1 92.62 190 GLU B O 1
ATOM 8903 N N . ALA B 1 191 ? 21.875 6.75 2.244 1 92.88 191 ALA B N 1
ATOM 8904 C CA . ALA B 1 191 ? 22.047 7.691 3.35 1 92.88 191 ALA B CA 1
ATOM 8905 C C . ALA B 1 191 ? 22.688 7.016 4.555 1 92.88 191 ALA B C 1
ATOM 8907 O O . ALA B 1 191 ? 23.516 7.621 5.246 1 92.88 191 ALA B O 1
ATOM 8908 N N . ARG B 1 192 ? 22.391 5.828 4.789 1 90.75 192 ARG B N 1
ATOM 8909 C CA . ARG B 1 192 ? 22.969 5.082 5.902 1 90.75 192 ARG B CA 1
ATOM 8910 C C . ARG B 1 192 ? 24.438 4.777 5.648 1 90.75 192 ARG B C 1
ATOM 8912 O O . ARG B 1 192 ? 25.25 4.82 6.574 1 90.75 192 ARG B O 1
ATOM 8919 N N . VAL B 1 193 ? 24.703 4.441 4.402 1 93.44 193 VAL B N 1
ATOM 8920 C CA . VAL B 1 193 ? 26.094 4.18 4.047 1 93.44 193 VAL B CA 1
ATOM 8921 C C . VAL B 1 193 ? 26.922 5.445 4.246 1 93.44 193 VAL B C 1
ATOM 8923 O O . VAL B 1 193 ? 28.031 5.387 4.773 1 93.44 193 VAL B O 1
ATOM 8926 N N . ARG B 1 194 ? 26.375 6.539 3.822 1 94.56 194 ARG B N 1
ATOM 8927 C CA . ARG B 1 194 ? 27.062 7.816 4.012 1 94.56 194 ARG B CA 1
ATOM 8928 C C . ARG B 1 194 ? 27.344 8.07 5.488 1 94.56 194 ARG B C 1
ATOM 8930 O O . ARG B 1 194 ? 28.453 8.469 5.852 1 94.56 194 ARG B O 1
ATOM 8937 N N . LYS B 1 195 ? 26.344 7.922 6.289 1 90.38 195 LYS B N 1
ATOM 8938 C CA . LYS B 1 195 ? 26.5 8.156 7.723 1 90.38 195 LYS B CA 1
ATOM 8939 C C . LYS B 1 195 ? 27.562 7.246 8.312 1 90.38 195 LYS B C 1
ATOM 8941 O O . LYS B 1 195 ? 28.375 7.688 9.133 1 90.38 195 LYS B O 1
ATOM 8946 N N . GLU B 1 196 ? 27.562 6.051 7.867 1 90.81 196 GLU B N 1
ATOM 8947 C CA . GLU B 1 196 ? 28.562 5.109 8.375 1 90.81 196 GLU B CA 1
ATOM 8948 C C . GLU B 1 196 ? 29.969 5.516 7.957 1 90.81 196 GLU B C 1
ATOM 8950 O O . GLU B 1 196 ? 30.906 5.406 8.742 1 90.81 196 GLU B O 1
ATOM 8955 N N . VAL B 1 197 ? 30.109 5.914 6.742 1 92.94 197 VAL B N 1
ATOM 8956 C CA . VAL B 1 197 ? 31.422 6.348 6.246 1 92.94 197 VAL B CA 1
ATOM 8957 C C . VAL B 1 197 ? 31.906 7.539 7.066 1 92.94 197 VAL B C 1
ATOM 8959 O O . VAL B 1 197 ? 33.094 7.594 7.441 1 92.94 197 VAL B O 1
ATOM 8962 N N . ILE B 1 198 ? 31.078 8.492 7.352 1 90.31 198 ILE B N 1
ATOM 8963 C CA . ILE B 1 198 ? 31.438 9.672 8.125 1 90.31 198 ILE B CA 1
ATOM 8964 C C . ILE B 1 198 ? 31.797 9.273 9.555 1 90.31 198 ILE B C 1
ATOM 8966 O O . ILE B 1 198 ? 32.781 9.758 10.117 1 90.31 198 ILE B O 1
ATOM 8970 N N . ASP B 1 199 ? 31.016 8.359 10.117 1 86.31 199 ASP B N 1
ATOM 8971 C CA . ASP B 1 199 ? 31.281 7.887 11.469 1 86.31 199 ASP B CA 1
ATOM 8972 C C . ASP B 1 199 ? 32.625 7.191 11.547 1 86.31 199 ASP B C 1
ATOM 8974 O O . ASP B 1 199 ? 33.406 7.402 12.5 1 86.31 199 ASP B O 1
ATOM 8978 N N . LEU B 1 200 ? 32.906 6.375 10.547 1 88.19 200 LEU B N 1
ATOM 8979 C CA . LEU B 1 200 ? 34.188 5.656 10.508 1 88.19 200 LEU B CA 1
ATOM 8980 C C . LEU B 1 200 ? 35.344 6.625 10.336 1 88.19 200 LEU B C 1
ATOM 8982 O O . LEU B 1 200 ? 36.406 6.422 10.906 1 88.19 200 LEU B O 1
ATOM 8986 N N . ALA B 1 201 ? 35.125 7.66 9.555 1 88.12 201 ALA B N 1
ATOM 8987 C CA . ALA B 1 201 ? 36.156 8.664 9.344 1 88.12 201 ALA B CA 1
ATOM 8988 C C . ALA B 1 201 ? 36.469 9.438 10.625 1 88.12 201 ALA B C 1
ATOM 8990 O O . ALA B 1 201 ? 37.625 9.758 10.93 1 88.12 201 ALA B O 1
ATOM 8991 N N . ILE B 1 202 ? 35.406 9.789 11.328 1 81.25 202 ILE B N 1
ATOM 8992 C CA . ILE B 1 202 ? 35.531 10.539 12.57 1 81.25 202 ILE B CA 1
ATOM 8993 C C . ILE B 1 202 ? 36.25 9.695 13.625 1 81.25 202 ILE B C 1
ATOM 8995 O O . ILE B 1 202 ? 37.031 10.211 14.414 1 81.25 202 ILE B O 1
ATOM 8999 N N . LEU B 1 203 ? 35.969 8.422 13.586 1 78.56 203 LEU B N 1
ATOM 9000 C CA . LEU B 1 203 ? 36.562 7.516 14.555 1 78.56 203 LEU B CA 1
ATOM 9001 C C . LEU B 1 203 ? 38.094 7.387 14.328 1 78.56 203 LEU B C 1
ATOM 9003 O O . LEU B 1 203 ? 38.844 7.145 15.266 1 78.56 203 LEU B O 1
ATOM 9007 N N . ASN B 1 204 ? 38.562 7.551 13.141 1 72 204 ASN B N 1
ATOM 9008 C CA . ASN B 1 204 ? 39.969 7.43 12.82 1 72 204 ASN B CA 1
ATOM 9009 C C . ASN B 1 204 ? 40.75 8.695 13.188 1 72 204 ASN B C 1
ATOM 9011 O O . ASN B 1 204 ? 41.969 8.758 13.016 1 72 204 ASN B O 1
ATOM 9015 N N . ASP B 1 205 ? 40.219 9.617 13.93 1 65.88 205 ASP B N 1
ATOM 9016 C CA . ASP B 1 205 ? 40.781 10.844 14.5 1 65.88 205 ASP B CA 1
ATOM 9017 C C . ASP B 1 205 ? 41.281 11.789 13.414 1 65.88 205 ASP B C 1
ATOM 9019 O O . ASP B 1 205 ? 41.531 12.969 13.672 1 65.88 205 ASP B O 1
ATOM 9023 N N . LYS B 1 206 ? 41.562 11.242 12.227 1 75.44 206 LYS B N 1
ATOM 9024 C CA . LYS B 1 206 ? 42.062 12.109 11.156 1 75.44 206 LYS B CA 1
ATOM 9025 C C . LYS B 1 206 ? 40.906 12.594 10.273 1 75.44 206 LYS B C 1
ATOM 9027 O O . LYS B 1 206 ? 41.125 13.414 9.375 1 75.44 206 LYS B O 1
ATOM 9032 N N . ASN B 1 207 ? 39.656 12.25 10.516 1 84 207 ASN B N 1
ATOM 9033 C CA . ASN B 1 207 ? 38.5 12.586 9.688 1 84 207 ASN B CA 1
ATOM 9034 C C . ASN B 1 207 ? 38.75 12.258 8.219 1 84 207 ASN B C 1
ATOM 9036 O O . ASN B 1 207 ? 38.438 13.055 7.336 1 84 207 ASN B O 1
ATOM 9040 N N . LYS B 1 208 ? 39.469 11.156 8.07 1 88.62 208 LYS B N 1
ATOM 9041 C CA . LYS B 1 208 ? 39.781 10.727 6.707 1 88.62 208 LYS B CA 1
ATOM 9042 C C . LYS B 1 208 ? 39.281 9.312 6.441 1 88.62 208 LYS B C 1
ATOM 9044 O O . LYS B 1 208 ? 39.125 8.516 7.371 1 88.62 208 LYS B O 1
ATOM 9049 N N . PHE B 1 209 ? 38.906 9.078 5.238 1 91.94 209 PHE B N 1
ATOM 9050 C CA . PHE B 1 209 ? 38.469 7.766 4.785 1 91.94 209 PHE B CA 1
ATOM 9051 C C . PHE B 1 209 ? 39.156 7.398 3.465 1 91.94 209 PHE B C 1
ATOM 9053 O O . PHE B 1 209 ? 39.688 8.266 2.781 1 91.94 209 PHE B O 1
ATOM 9060 N N . TYR B 1 210 ? 39.188 6.172 3.193 1 90.5 210 TYR B N 1
ATOM 9061 C CA . TYR B 1 210 ? 39.906 5.691 2.031 1 90.5 210 TYR B CA 1
ATOM 9062 C C . TYR B 1 210 ? 38.969 5.43 0.859 1 90.5 210 TYR B C 1
ATOM 9064 O O . TYR B 1 210 ? 37.906 4.855 1.034 1 90.5 210 TYR B O 1
ATOM 9072 N N . PHE B 1 211 ? 39.344 5.91 -0.314 1 91.81 211 PHE B N 1
ATOM 9073 C CA . PHE B 1 211 ? 38.625 5.75 -1.565 1 91.81 211 PHE B CA 1
ATOM 9074 C C . PHE B 1 211 ? 39.531 5.18 -2.652 1 91.81 211 PHE B C 1
ATOM 9076 O O . PHE B 1 211 ? 40.594 5.727 -2.922 1 91.81 211 PHE B O 1
ATOM 9083 N N . TYR B 1 212 ? 39.094 4.113 -3.264 1 88.69 212 TYR B N 1
ATOM 9084 C CA . TYR B 1 212 ? 39.906 3.486 -4.309 1 88.69 212 TYR B CA 1
ATOM 9085 C C . TYR B 1 212 ? 39.594 4.086 -5.672 1 88.69 212 TYR B C 1
ATOM 9087 O O . TYR B 1 212 ? 38.406 4.285 -6.016 1 88.69 212 TYR B O 1
ATOM 9095 N N . GLY B 1 213 ? 40.594 4.43 -6.426 1 82.12 213 GLY B N 1
ATOM 9096 C CA . GLY B 1 213 ? 40.375 4.992 -7.75 1 82.12 213 GLY B CA 1
ATOM 9097 C C . GLY B 1 213 ? 40.156 3.941 -8.82 1 82.12 213 GLY B C 1
ATOM 9098 O O . GLY B 1 213 ? 39.562 4.234 -9.859 1 82.12 213 GLY B O 1
ATOM 9099 N N . ASP B 1 214 ? 40.875 2.857 -8.758 1 75.69 214 ASP B N 1
ATOM 9100 C CA . ASP B 1 214 ? 40.781 1.796 -9.75 1 75.69 214 ASP B CA 1
ATOM 9101 C C . ASP B 1 214 ? 40.969 0.424 -9.117 1 75.69 214 ASP B C 1
ATOM 9103 O O . ASP B 1 214 ? 41.781 0.278 -8.188 1 75.69 214 ASP B O 1
ATOM 9107 N N . ILE B 1 215 ? 40.25 -0.501 -9.555 1 74 215 ILE B N 1
ATOM 9108 C CA . ILE B 1 215 ? 40.344 -1.845 -9 1 74 215 ILE B CA 1
ATOM 9109 C C . ILE B 1 215 ? 41.562 -2.568 -9.609 1 74 215 ILE B C 1
ATOM 9111 O O . ILE B 1 215 ? 42.156 -3.418 -8.961 1 74 215 ILE B O 1
ATOM 9115 N N . GLU B 1 216 ? 41.875 -2.23 -10.93 1 68.12 216 GLU B N 1
ATOM 9116 C CA . GLU B 1 216 ? 42.969 -2.92 -11.602 1 68.12 216 GLU B CA 1
ATOM 9117 C C . GLU B 1 216 ? 44.312 -2.484 -11.047 1 68.12 216 GLU B C 1
ATOM 9119 O O . GLU B 1 216 ? 45.219 -3.301 -10.906 1 68.12 216 GLU B O 1
ATOM 9124 N N . ASN B 1 217 ? 44.406 -1.215 -10.859 1 66.69 217 ASN B N 1
ATOM 9125 C CA . ASN B 1 217 ? 45.625 -0.685 -10.258 1 66.69 217 ASN B CA 1
ATOM 9126 C C . ASN B 1 217 ? 45.344 0.046 -8.953 1 66.69 217 ASN B C 1
ATOM 9128 O O . ASN B 1 217 ? 45.438 1.272 -8.883 1 66.69 217 ASN B O 1
ATOM 9132 N N . PRO B 1 218 ? 44.969 -0.795 -7.965 1 63.97 218 PRO B N 1
ATOM 9133 C CA . PRO B 1 218 ? 44.469 -0.182 -6.73 1 63.97 218 PRO B CA 1
ATOM 9134 C C . PRO B 1 218 ? 45.531 0.624 -6.004 1 63.97 218 PRO B C 1
ATOM 9136 O O . PRO B 1 218 ? 45.219 1.584 -5.297 1 63.97 218 PRO B O 1
ATOM 9139 N N . GLN B 1 219 ? 46.812 0.176 -6.113 1 59 219 GLN B N 1
ATOM 9140 C CA . GLN B 1 219 ? 47.906 0.8 -5.363 1 59 219 GLN B CA 1
ATOM 9141 C C . GLN B 1 219 ? 48.062 2.262 -5.766 1 59 219 GLN B C 1
ATOM 9143 O O . GLN B 1 219 ? 48.344 3.113 -4.918 1 59 219 GLN B O 1
ATOM 9148 N N . LYS B 1 220 ? 48 2.496 -7.012 1 56.59 220 LYS B N 1
ATOM 9149 C CA . LYS B 1 220 ? 48.312 3.84 -7.484 1 56.59 220 LYS B CA 1
ATOM 9150 C C . LYS B 1 220 ? 47.156 4.805 -7.219 1 56.59 220 LYS B C 1
ATOM 9152 O O . LYS B 1 220 ? 47.344 6.02 -7.207 1 56.59 220 LYS B O 1
ATOM 9157 N N . GLU B 1 221 ? 46.094 4.156 -6.723 1 70.38 221 GLU B N 1
ATOM 9158 C CA . GLU B 1 221 ? 45 5.125 -6.789 1 70.38 221 GLU B CA 1
ATOM 9159 C C . GLU B 1 221 ? 44.156 5.09 -5.52 1 70.38 221 GLU B C 1
ATOM 9161 O O . GLU B 1 221 ? 42.969 5.402 -5.551 1 70.38 221 GLU B O 1
ATOM 9166 N N . LEU B 1 222 ? 44.781 4.609 -4.445 1 80.5 222 LEU B N 1
ATOM 9167 C CA . LEU B 1 222 ? 44.094 4.758 -3.17 1 80.5 222 LEU B CA 1
ATOM 9168 C C . LEU B 1 222 ? 44.25 6.18 -2.635 1 80.5 222 LEU B C 1
ATOM 9170 O O . LEU B 1 222 ? 45.375 6.664 -2.453 1 80.5 222 LEU B O 1
ATOM 9174 N N . ARG B 1 223 ? 43.156 6.855 -2.48 1 86.12 223 ARG B N 1
ATOM 9175 C CA . ARG B 1 223 ? 43.188 8.234 -2.008 1 86.12 223 ARG B CA 1
ATOM 9176 C C . ARG B 1 223 ? 42.562 8.344 -0.614 1 86.12 223 ARG B C 1
ATOM 9178 O O . ARG B 1 223 ? 41.562 7.703 -0.322 1 86.12 223 ARG B O 1
ATOM 9185 N N . GLU B 1 224 ? 43.25 8.945 0.132 1 88.38 224 GLU B N 1
ATOM 9186 C CA . GLU B 1 224 ? 42.75 9.305 1.451 1 88.38 224 GLU B CA 1
ATOM 9187 C C . GLU B 1 224 ? 42.156 10.711 1.447 1 88.38 224 GLU B C 1
ATOM 9189 O O . GLU B 1 224 ? 42.875 11.695 1.243 1 88.38 224 GLU B O 1
ATOM 9194 N N . LEU B 1 225 ? 40.844 10.797 1.566 1 90 225 LEU B N 1
ATOM 9195 C CA . LEU B 1 225 ? 40.188 12.094 1.487 1 90 225 LEU B CA 1
ATOM 9196 C C . LEU B 1 225 ? 39.531 12.445 2.814 1 90 225 LEU B C 1
ATOM 9198 O O . LEU B 1 225 ? 39.125 11.555 3.574 1 90 225 LEU B O 1
ATOM 9202 N N . THR B 1 226 ? 39.406 13.672 3.016 1 88.69 226 THR B N 1
ATOM 9203 C CA . THR B 1 226 ? 38.781 14.172 4.242 1 88.69 226 THR B CA 1
ATOM 9204 C C . THR B 1 226 ? 37.281 14.133 4.137 1 88.69 226 THR B C 1
ATOM 9206 O O . THR B 1 226 ? 36.688 14.641 3.17 1 88.69 226 THR B O 1
ATOM 9209 N N . VAL B 1 227 ? 36.656 13.445 5.059 1 89.12 227 VAL B N 1
ATOM 9210 C CA . VAL B 1 227 ? 35.188 13.344 5.148 1 89.12 227 VAL B CA 1
ATOM 9211 C C . VAL B 1 227 ? 34.75 13.672 6.566 1 89.12 227 VAL B C 1
ATOM 9213 O O . VAL B 1 227 ? 34.844 12.844 7.473 1 89.12 227 VAL B O 1
ATOM 9216 N N . GLN B 1 228 ? 34.219 14.859 6.742 1 85.31 228 GLN B N 1
ATOM 9217 C CA . GLN B 1 228 ? 33.844 15.273 8.094 1 85.31 228 GLN B CA 1
ATOM 9218 C C . GLN B 1 228 ? 32.344 15.609 8.164 1 85.31 228 GLN B C 1
ATOM 9220 O O . GLN B 1 228 ? 31.703 15.383 9.195 1 85.31 228 GLN B O 1
ATOM 9225 N N . TYR B 1 229 ? 31.891 16.188 7.094 1 87.19 229 TYR B N 1
ATOM 9226 C CA . TYR B 1 229 ? 30.5 16.641 7.086 1 87.19 229 TYR B CA 1
ATOM 9227 C C . TYR B 1 229 ? 29.734 16.031 5.91 1 87.19 229 TYR B C 1
ATOM 9229 O O . TYR B 1 229 ? 30.344 15.594 4.93 1 87.19 229 TYR B O 1
ATOM 9237 N N . GLU B 1 230 ? 28.406 16 6.016 1 88.94 230 GLU B N 1
ATOM 9238 C CA . GLU B 1 230 ? 27.547 15.469 4.953 1 88.94 230 GLU B CA 1
ATOM 9239 C C . GLU B 1 230 ? 27.781 16.219 3.643 1 88.94 230 GLU B C 1
ATOM 9241 O O . GLU B 1 230 ? 27.609 15.648 2.561 1 88.94 230 GLU B O 1
ATOM 9246 N N . ASP B 1 231 ? 28.281 17.406 3.752 1 88.12 231 ASP B N 1
ATOM 9247 C CA . ASP B 1 231 ? 28.516 18.234 2.574 1 88.12 231 ASP B CA 1
ATOM 9248 C C . ASP B 1 231 ? 29.672 17.672 1.741 1 88.12 231 ASP B C 1
ATOM 9250 O O . ASP B 1 231 ? 29.766 17.953 0.543 1 88.12 231 ASP B O 1
ATOM 9254 N N . ASN B 1 232 ? 30.531 16.875 2.418 1 89.62 232 ASN B N 1
ATOM 9255 C CA . ASN B 1 232 ? 31.688 16.312 1.733 1 89.62 232 ASN B CA 1
ATOM 9256 C C . ASN B 1 232 ? 31.312 15.047 0.959 1 89.62 232 ASN B C 1
ATOM 9258 O O . ASN B 1 232 ? 32.062 14.594 0.101 1 89.62 232 ASN B O 1
ATOM 9262 N N . LEU B 1 233 ? 30.266 14.523 1.335 1 93.88 233 LEU B N 1
ATOM 9263 C CA . LEU B 1 233 ? 29.766 13.266 0.766 1 93.88 233 LEU B CA 1
ATOM 9264 C C . LEU B 1 233 ? 28.297 13.375 0.409 1 93.88 233 LEU B C 1
ATOM 9266 O O . LEU B 1 233 ? 27.422 13.203 1.271 1 93.88 233 LEU B O 1
ATOM 9270 N N . LEU B 1 234 ? 28.031 13.461 -0.82 1 95.12 234 LEU B N 1
ATOM 9271 C CA . LEU B 1 234 ? 26.641 13.602 -1.231 1 95.12 234 LEU B CA 1
ATOM 9272 C C . LEU B 1 234 ? 26.062 12.258 -1.662 1 95.12 234 LEU B C 1
ATOM 9274 O O . LEU B 1 234 ? 26.812 11.344 -2.02 1 95.12 234 LEU B O 1
ATOM 9278 N N . VAL B 1 235 ? 24.781 12.117 -1.555 1 95.56 235 VAL B N 1
ATOM 9279 C CA . VAL B 1 235 ? 24.062 10.938 -2.027 1 95.56 235 VAL B CA 1
ATOM 9280 C C . VAL B 1 235 ? 23.312 11.266 -3.324 1 95.56 235 VAL B C 1
ATOM 9282 O O . VAL B 1 235 ? 23.219 12.438 -3.707 1 95.56 235 VAL B O 1
ATOM 9285 N N . SER B 1 236 ? 22.797 10.312 -4.012 1 92.88 236 SER B N 1
ATOM 9286 C CA . SER B 1 236 ? 22.172 10.477 -5.32 1 92.88 236 SER B CA 1
ATOM 9287 C C . SER B 1 236 ? 20.984 11.422 -5.254 1 92.88 236 SER B C 1
ATOM 9289 O O . SER B 1 236 ? 20.812 12.266 -6.141 1 92.88 236 SER B O 1
ATOM 9291 N N . GLU B 1 237 ? 20.219 11.312 -4.238 1 91.94 237 GLU B N 1
ATOM 9292 C CA . GLU B 1 237 ? 19.047 12.156 -4.102 1 91.94 237 GLU B CA 1
ATOM 9293 C C . GLU B 1 237 ? 19.406 13.641 -4.086 1 91.94 237 GLU B C 1
ATOM 9295 O O . GLU B 1 237 ? 18.719 14.461 -4.676 1 91.94 237 GLU B O 1
ATOM 9300 N N . GLU B 1 238 ? 20.453 13.961 -3.41 1 94.19 238 GLU B N 1
ATOM 9301 C CA . GLU B 1 238 ? 20.891 15.344 -3.287 1 94.19 238 GLU B CA 1
ATOM 9302 C C . GLU B 1 238 ? 21.438 15.875 -4.613 1 94.19 238 GLU B C 1
ATOM 9304 O O . GLU B 1 238 ? 21.203 17.031 -4.969 1 94.19 238 GLU B O 1
ATOM 9309 N N . VAL B 1 239 ? 22.125 15.016 -5.309 1 92.62 239 VAL B N 1
ATOM 9310 C CA . VAL B 1 239 ? 22.75 15.422 -6.559 1 92.62 239 VAL B CA 1
ATOM 9311 C C . VAL B 1 239 ? 21.688 15.609 -7.641 1 92.62 239 VAL B C 1
ATOM 9313 O O . VAL B 1 239 ? 21.766 16.547 -8.438 1 92.62 239 VAL B O 1
ATOM 9316 N N . TYR B 1 240 ? 20.703 14.781 -7.641 1 91 240 TYR B N 1
ATOM 9317 C CA . TYR B 1 240 ? 19.734 14.773 -8.734 1 91 240 TYR B CA 1
ATOM 9318 C C . TYR B 1 240 ? 18.531 15.648 -8.398 1 91 240 TYR B C 1
ATOM 9320 O O . TYR B 1 240 ? 18.062 16.406 -9.25 1 91 240 TYR B O 1
ATOM 9328 N N . SER B 1 241 ? 18.016 15.617 -7.191 1 88.88 241 SER B N 1
ATOM 9329 C CA . SER B 1 241 ? 16.781 16.297 -6.824 1 88.88 241 SER B CA 1
ATOM 9330 C C . SER B 1 241 ? 16.969 17.812 -6.852 1 88.88 241 SER B C 1
ATOM 9332 O O . SER B 1 241 ? 16 18.562 -7.059 1 88.88 241 SER B O 1
ATOM 9334 N N . ARG B 1 242 ? 18.172 18.281 -6.621 1 87.69 242 ARG B N 1
ATOM 9335 C CA . ARG B 1 242 ? 18.422 19.719 -6.578 1 87.69 242 ARG B CA 1
ATOM 9336 C C . ARG B 1 242 ? 18.031 20.391 -7.887 1 87.69 242 ARG B C 1
ATOM 9338 O O . ARG B 1 242 ? 17.625 21.562 -7.895 1 87.69 242 ARG B O 1
ATOM 9345 N N . HIS B 1 243 ? 18.062 19.625 -8.945 1 88.19 243 HIS B N 1
ATOM 9346 C CA . HIS B 1 243 ? 17.797 20.203 -10.258 1 88.19 243 HIS B CA 1
ATOM 9347 C C . HIS B 1 243 ? 16.312 20.453 -10.461 1 88.19 243 HIS B C 1
ATOM 9349 O O . HIS B 1 243 ? 15.922 21.219 -11.344 1 88.19 243 HIS B O 1
ATOM 9355 N N . MET B 1 244 ? 15.516 19.844 -9.672 1 87 244 MET B N 1
ATOM 9356 C CA . MET B 1 244 ? 14.07 20.078 -9.758 1 87 244 MET B CA 1
ATOM 9357 C C . MET B 1 244 ? 13.719 21.484 -9.289 1 87 244 MET B C 1
ATOM 9359 O O . MET B 1 244 ? 12.758 22.078 -9.781 1 87 244 MET B O 1
ATOM 9363 N N . LEU B 1 245 ? 14.469 21.984 -8.344 1 86.81 245 LEU B N 1
ATOM 9364 C CA . LEU B 1 245 ? 14.211 23.312 -7.809 1 86.81 245 LEU B CA 1
ATOM 9365 C C . LEU B 1 245 ? 14.992 24.375 -8.586 1 86.81 245 LEU B C 1
ATOM 9367 O O . LEU B 1 245 ? 14.555 25.516 -8.703 1 86.81 245 LEU B O 1
ATOM 9371 N N . CYS B 1 246 ? 16.172 23.906 -9.109 1 80.38 246 CYS B N 1
ATOM 9372 C CA . CYS B 1 246 ? 17.047 24.844 -9.805 1 80.38 246 CYS B CA 1
ATOM 9373 C C . CYS B 1 246 ? 16.484 25.172 -11.188 1 80.38 246 CYS B C 1
ATOM 9375 O O . CYS B 1 246 ? 16.75 26.25 -11.727 1 80.38 246 CYS B O 1
ATOM 9377 N N . SER B 1 247 ? 15.836 24.219 -11.766 1 78.38 247 SER B N 1
ATOM 9378 C CA . SER B 1 247 ? 15.258 24.406 -13.094 1 78.38 247 SER B CA 1
ATOM 9379 C C . SER B 1 247 ? 13.805 23.953 -13.133 1 78.38 247 SER B C 1
ATOM 9381 O O . SER B 1 247 ? 13.469 22.891 -12.602 1 78.38 247 SER B O 1
ATOM 9383 N N . HIS B 1 248 ? 13.016 24.812 -13.68 1 69.44 248 HIS B N 1
ATOM 9384 C CA . HIS B 1 248 ? 11.586 24.516 -13.742 1 69.44 248 HIS B CA 1
ATOM 9385 C C . HIS B 1 248 ? 11.305 23.406 -14.758 1 69.44 248 HIS B C 1
ATOM 9387 O O . HIS B 1 248 ? 10.219 22.812 -14.75 1 69.44 248 HIS B O 1
ATOM 9393 N N . SER B 1 249 ? 12.305 23.016 -15.445 1 76.38 249 SER B N 1
ATOM 9394 C CA . SER B 1 249 ? 12.047 22.125 -16.562 1 76.38 249 SER B CA 1
ATOM 9395 C C . SER B 1 249 ? 12.445 20.703 -16.234 1 76.38 249 SER B C 1
ATOM 9397 O O . SER B 1 249 ? 12.203 19.781 -17.031 1 76.38 249 SER B O 1
ATOM 9399 N N . VAL B 1 250 ? 12.977 20.516 -15.094 1 85.06 250 VAL B N 1
ATOM 9400 C CA . VAL B 1 250 ? 13.57 19.219 -14.844 1 85.06 250 VAL B CA 1
ATOM 9401 C C . VAL B 1 250 ? 12.742 18.453 -13.805 1 85.06 250 VAL B C 1
ATOM 9403 O O . VAL B 1 250 ? 12.336 19.016 -12.789 1 85.06 250 VAL B O 1
ATOM 9406 N N . ARG B 1 251 ? 12.336 17.281 -14.125 1 83.06 251 ARG B N 1
ATOM 9407 C CA . ARG B 1 251 ? 11.742 16.344 -13.18 1 83.06 251 ARG B CA 1
ATOM 9408 C C . ARG B 1 251 ? 12.625 15.109 -13.008 1 83.06 251 ARG B C 1
ATOM 9410 O O . ARG B 1 251 ? 13.195 14.602 -13.977 1 83.06 251 ARG B O 1
ATOM 9417 N N . PHE B 1 252 ? 12.727 14.719 -11.805 1 87.12 252 PHE B N 1
ATOM 9418 C CA . PHE B 1 252 ? 13.633 13.617 -11.5 1 87.12 252 PHE B CA 1
ATOM 9419 C C . PHE B 1 252 ? 12.875 12.461 -10.844 1 87.12 252 PHE B C 1
ATOM 9421 O O . PHE B 1 252 ? 11.984 12.68 -10.023 1 87.12 252 PHE B O 1
ATOM 9428 N N . LYS B 1 253 ? 13.227 11.188 -11.242 1 85.5 253 LYS B N 1
ATOM 9429 C CA . LYS B 1 253 ? 12.727 9.977 -10.586 1 85.5 253 LYS B CA 1
ATOM 9430 C C . LYS B 1 253 ? 13.789 8.883 -10.586 1 85.5 253 LYS B C 1
ATOM 9432 O O . LYS B 1 253 ? 14.492 8.688 -11.586 1 85.5 253 LYS B O 1
ATOM 9437 N N . ARG B 1 254 ? 14.016 8.305 -9.461 1 87.81 254 ARG B N 1
ATOM 9438 C CA . ARG B 1 254 ? 14.875 7.129 -9.391 1 87.81 254 ARG B CA 1
ATOM 9439 C C . ARG B 1 254 ? 14.086 5.855 -9.672 1 87.81 254 ARG B C 1
ATOM 9441 O O . ARG B 1 254 ? 13 5.656 -9.117 1 87.81 254 ARG B O 1
ATOM 9448 N N . LEU B 1 255 ? 14.602 5.16 -10.711 1 84.06 255 LEU B N 1
ATOM 9449 C CA . LEU B 1 255 ? 14.008 3.863 -11.031 1 84.06 255 LEU B CA 1
ATOM 9450 C C . LEU B 1 255 ? 15.008 2.736 -10.789 1 84.06 255 LEU B C 1
ATOM 9452 O O . LEU B 1 255 ? 16.141 2.799 -11.258 1 84.06 255 LEU B O 1
ATOM 9456 N N . CYS B 1 256 ? 15.008 1.951 -9.844 1 80.5 256 CYS B N 1
ATOM 9457 C CA . CYS B 1 256 ? 15.93 0.879 -9.484 1 80.5 256 CYS B CA 1
ATOM 9458 C C . CYS B 1 256 ? 15.773 -0.313 -10.414 1 80.5 256 CYS B C 1
ATOM 9460 O O . CYS B 1 256 ? 15.398 -1.402 -9.984 1 80.5 256 CYS B O 1
ATOM 9462 N N . PHE B 1 257 ? 16.188 -0.119 -11.711 1 77.94 257 PHE B N 1
ATOM 9463 C CA . PHE B 1 257 ? 16.141 -1.224 -12.664 1 77.94 257 PHE B CA 1
ATOM 9464 C C . PHE B 1 257 ? 17.328 -2.17 -12.445 1 77.94 257 PHE B C 1
ATOM 9466 O O . PHE B 1 257 ? 18.453 -1.727 -12.258 1 77.94 257 PHE B O 1
ATOM 9473 N N . PRO B 1 258 ? 17.062 -3.422 -12.43 1 76.06 258 PRO B N 1
ATOM 9474 C CA . PRO B 1 258 ? 18.156 -4.363 -12.211 1 76.06 258 PRO B CA 1
ATOM 9475 C C . PRO B 1 258 ? 19.172 -4.359 -13.344 1 76.06 258 PRO B C 1
ATOM 9477 O O . PRO B 1 258 ? 18.812 -4.113 -14.5 1 76.06 258 PRO B O 1
ATOM 9480 N N . LEU B 1 259 ? 20.438 -4.629 -13.055 1 70 259 LEU B N 1
ATOM 9481 C CA . LEU B 1 259 ? 21.531 -4.652 -14.031 1 70 259 LEU B CA 1
ATOM 9482 C C . LEU B 1 259 ? 21.328 -5.781 -15.031 1 70 259 LEU B C 1
ATOM 9484 O O . LEU B 1 259 ? 21.562 -5.598 -16.234 1 70 259 LEU B O 1
ATOM 9488 N N . GLU B 1 260 ? 21.047 -7.016 -14.594 1 67.69 260 GLU B N 1
ATOM 9489 C CA . GLU B 1 260 ? 20.969 -8.148 -15.516 1 67.69 260 GLU B CA 1
ATOM 9490 C C . GLU B 1 260 ? 19.531 -8.656 -15.641 1 67.69 260 GLU B C 1
ATOM 9492 O O . GLU B 1 260 ? 19.125 -9.125 -16.703 1 67.69 260 GLU B O 1
ATOM 9497 N N . ALA B 1 261 ? 18.562 -8.438 -14.914 1 75.56 261 ALA B N 1
ATOM 9498 C CA . ALA B 1 261 ? 17.203 -8.977 -14.914 1 75.56 261 ALA B CA 1
ATOM 9499 C C . ALA B 1 261 ? 16.203 -7.91 -15.352 1 75.56 261 ALA B C 1
ATOM 9501 O O . ALA B 1 261 ? 16.578 -6.789 -15.688 1 75.56 261 ALA B O 1
ATOM 9502 N N . SER B 1 262 ? 15.07 -8.484 -15.742 1 81.94 262 SER B N 1
ATOM 9503 C CA . SER B 1 262 ? 13.992 -7.582 -16.141 1 81.94 262 SER B CA 1
ATOM 9504 C C . SER B 1 262 ? 13.461 -6.801 -14.938 1 81.94 262 SER B C 1
ATOM 9506 O O . SER B 1 262 ? 13.531 -7.277 -13.805 1 81.94 262 SER B O 1
ATOM 9508 N N . PRO B 1 263 ? 13.008 -5.621 -15.195 1 84.56 263 PRO B N 1
ATOM 9509 C CA . PRO B 1 263 ? 12.406 -4.852 -14.109 1 84.56 263 PRO B CA 1
ATOM 9510 C C . PRO B 1 263 ? 11.133 -5.504 -13.562 1 84.56 263 PRO B C 1
ATOM 9512 O O . PRO B 1 263 ? 10.531 -6.344 -14.234 1 84.56 263 PRO B O 1
ATOM 9515 N N . THR B 1 264 ? 10.797 -5.16 -12.352 1 86.44 264 THR B N 1
ATOM 9516 C CA . THR B 1 264 ? 9.547 -5.652 -11.773 1 86.44 264 THR B CA 1
ATOM 9517 C C . THR B 1 264 ? 8.344 -4.941 -12.398 1 86.44 264 THR B C 1
ATOM 9519 O O . THR B 1 264 ? 8.492 -3.875 -13 1 86.44 264 THR B O 1
ATOM 9522 N N . ASP B 1 265 ? 7.203 -5.535 -12.281 1 88.38 265 ASP B N 1
ATOM 9523 C CA . ASP B 1 265 ? 5.988 -4.934 -12.828 1 88.38 265 ASP B CA 1
ATOM 9524 C C . ASP B 1 265 ? 5.691 -3.596 -12.148 1 88.38 265 ASP B C 1
ATOM 9526 O O . ASP B 1 265 ? 5.207 -2.662 -12.797 1 88.38 265 ASP B O 1
ATOM 9530 N N . GLU B 1 266 ? 6.02 -3.484 -10.945 1 85.56 266 GLU B N 1
ATOM 9531 C CA . GLU B 1 266 ? 5.789 -2.258 -10.188 1 85.56 266 GLU B CA 1
ATOM 9532 C C . GLU B 1 266 ? 6.707 -1.137 -10.664 1 85.56 266 GLU B C 1
ATOM 9534 O O . GLU B 1 266 ? 6.32 0.034 -10.656 1 85.56 266 GLU B O 1
ATOM 9539 N N . ASP B 1 267 ? 7.895 -1.495 -11.008 1 83.75 267 ASP B N 1
ATOM 9540 C CA . ASP B 1 267 ? 8.828 -0.512 -11.555 1 83.75 267 ASP B CA 1
ATOM 9541 C C . ASP B 1 267 ? 8.273 0.117 -12.828 1 83.75 267 ASP B C 1
ATOM 9543 O O . ASP B 1 267 ? 8.453 1.315 -13.062 1 83.75 267 ASP B O 1
ATOM 9547 N N . ILE B 1 268 ? 7.648 -0.686 -13.57 1 87.12 268 ILE B N 1
ATOM 9548 C CA . ILE B 1 268 ? 7.105 -0.218 -14.836 1 87.12 268 ILE B CA 1
ATOM 9549 C C . ILE B 1 268 ? 5.902 0.6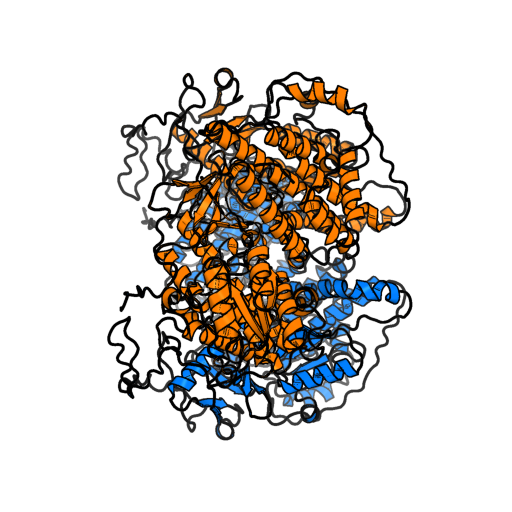85 -14.578 1 87.12 268 ILE B C 1
ATOM 9551 O O . ILE B 1 268 ? 5.699 1.676 -15.281 1 87.12 268 ILE B O 1
ATOM 9555 N N . ASP B 1 269 ? 5.105 0.266 -13.625 1 87.38 269 ASP B N 1
ATOM 9556 C CA . ASP B 1 269 ? 3.998 1.136 -13.242 1 87.38 269 ASP B CA 1
ATOM 9557 C C . ASP B 1 269 ? 4.5 2.518 -12.836 1 87.38 269 ASP B C 1
ATOM 9559 O O . ASP B 1 269 ? 3.93 3.535 -13.227 1 87.38 269 ASP B O 1
ATOM 9563 N N . ASP B 1 270 ? 5.566 2.574 -12.062 1 83.31 270 ASP B N 1
ATOM 9564 C CA . ASP B 1 270 ? 6.168 3.834 -11.633 1 83.31 270 ASP B CA 1
ATOM 9565 C C . ASP B 1 270 ? 6.68 4.637 -12.828 1 83.31 270 ASP B C 1
ATOM 9567 O O . ASP B 1 270 ? 6.543 5.859 -12.867 1 83.31 270 ASP B O 1
ATOM 9571 N N . PHE B 1 271 ? 7.258 3.941 -13.703 1 82.12 271 PHE B N 1
ATOM 9572 C CA . PHE B 1 271 ? 7.777 4.559 -14.914 1 82.12 271 PHE B CA 1
ATOM 9573 C C . PHE B 1 271 ? 6.652 5.199 -15.719 1 82.12 271 PHE B C 1
ATOM 9575 O O . PHE B 1 271 ? 6.773 6.344 -16.156 1 82.12 271 PHE B O 1
ATOM 9582 N N . LEU B 1 272 ? 5.59 4.473 -15.844 1 80.19 272 LEU B N 1
ATOM 9583 C CA . LEU B 1 272 ? 4.461 4.949 -16.641 1 80.19 272 LEU B CA 1
ATOM 9584 C C . LEU B 1 272 ? 3.748 6.098 -15.938 1 80.19 272 LEU B C 1
ATOM 9586 O O . LEU B 1 272 ? 3.219 6.996 -16.594 1 80.19 272 LEU B O 1
ATOM 9590 N N . ASN B 1 273 ? 3.715 6.078 -14.648 1 77.19 273 ASN B N 1
ATOM 9591 C CA . ASN B 1 273 ? 3.047 7.113 -13.875 1 77.19 273 ASN B CA 1
ATOM 9592 C C . ASN B 1 273 ? 3.709 8.477 -14.062 1 77.19 273 ASN B C 1
ATOM 9594 O O . ASN B 1 273 ? 3.047 9.508 -13.969 1 77.19 273 ASN B O 1
ATOM 9598 N N . VAL B 1 274 ? 5.008 8.492 -14.305 1 74.69 274 VAL B N 1
ATOM 9599 C CA . VAL B 1 274 ? 5.723 9.75 -14.531 1 74.69 274 VAL B CA 1
ATOM 9600 C C . VAL B 1 274 ? 5.188 10.43 -15.789 1 74.69 274 VAL B C 1
ATOM 9602 O O . VAL B 1 274 ? 5.051 11.656 -15.828 1 74.69 274 VAL B O 1
ATOM 9605 N N . PHE B 1 275 ? 4.844 9.617 -16.734 1 69.31 275 PHE B N 1
ATOM 9606 C CA . PHE B 1 275 ? 4.363 10.164 -18 1 69.31 275 PHE B CA 1
ATOM 9607 C C . PHE B 1 275 ? 2.916 10.617 -17.875 1 69.31 275 PHE B C 1
ATOM 9609 O O . PHE B 1 275 ? 2.518 11.609 -18.5 1 69.31 275 PHE B O 1
ATOM 9616 N N . LYS B 1 276 ? 2.191 9.883 -17.094 1 67.88 276 LYS B N 1
ATOM 9617 C CA . LYS B 1 276 ? 0.793 10.25 -16.891 1 67.88 276 LYS B CA 1
ATOM 9618 C C . LYS B 1 276 ? 0.68 11.617 -16.219 1 67.88 276 LYS B C 1
ATOM 9620 O O . LYS B 1 276 ? -0.195 12.414 -16.562 1 67.88 276 LYS B O 1
ATOM 9625 N N . GLU B 1 277 ? 1.578 11.836 -15.289 1 63.81 277 GLU B N 1
ATOM 9626 C CA . GLU B 1 277 ? 1.554 13.078 -14.531 1 63.81 277 GLU B CA 1
ATOM 9627 C C . GLU B 1 277 ? 1.995 14.258 -15.398 1 63.81 277 GLU B C 1
ATOM 9629 O O . GLU B 1 277 ? 1.522 15.383 -15.211 1 63.81 277 GLU B O 1
ATOM 9634 N N . GLN B 1 278 ? 2.959 14.055 -16.234 1 56.06 278 GLN B N 1
ATOM 9635 C CA . GLN B 1 278 ? 3.502 15.109 -17.078 1 56.06 278 GLN B CA 1
ATOM 9636 C C . GLN B 1 278 ? 2.463 15.594 -18.094 1 56.06 278 GLN B C 1
ATOM 9638 O O . GLN B 1 278 ? 2.383 16.781 -18.391 1 56.06 278 GLN B O 1
ATOM 9643 N N . GLU B 1 279 ? 1.891 14.625 -18.688 1 49.12 279 GLU B N 1
ATOM 9644 C CA . GLU B 1 279 ? 0.899 15.023 -19.672 1 49.12 279 GLU B CA 1
ATOM 9645 C C . GLU B 1 279 ? -0.129 15.977 -19.078 1 49.12 279 GLU B C 1
ATOM 9647 O O . GLU B 1 279 ? -0.62 16.875 -19.766 1 49.12 279 GLU B O 1
ATOM 9652 N N . CYS B 1 280 ? -0.326 15.859 -17.812 1 43.94 280 CYS B N 1
ATOM 9653 C CA . CYS B 1 280 ? -1.304 16.688 -17.125 1 43.94 280 CYS B CA 1
ATOM 9654 C C . CYS B 1 280 ? -0.802 18.125 -16.984 1 43.94 280 CYS B C 1
ATOM 9656 O O . CYS B 1 280 ? -1.584 19.078 -17.078 1 43.94 280 CYS B O 1
ATOM 9658 N N . SER B 1 281 ? 0.517 18.188 -16.672 1 43.44 281 SER B N 1
ATOM 9659 C CA . SER B 1 281 ? 1.039 19.531 -16.453 1 43.44 281 SER B CA 1
ATOM 9660 C C . SER B 1 281 ? 1.178 20.281 -17.766 1 43.44 281 SER B C 1
ATOM 9662 O O . SER B 1 281 ? 0.98 21.5 -17.812 1 43.44 281 SER B O 1
ATOM 9664 N N . THR B 1 282 ? 1.466 19.562 -18.891 1 41.81 282 THR B N 1
ATOM 9665 C CA . THR B 1 282 ? 1.77 20.203 -20.156 1 41.81 282 THR B CA 1
ATOM 9666 C C . THR B 1 282 ? 0.489 20.5 -20.938 1 41.81 282 THR B C 1
ATOM 9668 O O . THR B 1 282 ? 0.506 21.25 -21.906 1 41.81 282 THR B O 1
ATOM 9671 N N . LYS B 1 283 ? -0.594 19.656 -20.891 1 41.47 283 LYS B N 1
ATOM 9672 C CA . LYS B 1 283 ? -1.732 19.984 -21.734 1 41.47 283 LYS B CA 1
ATOM 9673 C C . LYS B 1 283 ? -2.336 21.328 -21.344 1 41.47 283 LYS B C 1
ATOM 9675 O O . LYS B 1 283 ? -3.248 21.828 -22.016 1 41.47 283 LYS B O 1
ATOM 9680 N N . LYS B 1 284 ? -2.271 21.797 -20.188 1 38.31 284 LYS B N 1
ATOM 9681 C CA . LYS B 1 284 ? -2.859 23.125 -20.062 1 38.31 284 LYS B CA 1
ATOM 9682 C C . LYS B 1 284 ? -2.359 24.047 -21.156 1 38.31 284 LYS B C 1
ATOM 9684 O O . LYS B 1 284 ? -3.119 24.875 -21.672 1 38.31 284 LYS B O 1
ATOM 9689 N N . THR B 1 285 ? -0.989 24.047 -21.422 1 33.53 285 THR B N 1
ATOM 9690 C CA . THR B 1 285 ? -0.532 25.016 -22.406 1 33.53 285 THR B CA 1
ATOM 9691 C C . THR B 1 285 ? -0.69 24.469 -23.828 1 33.53 285 THR B C 1
ATOM 9693 O O . THR B 1 285 ? -1.067 25.203 -24.734 1 33.53 285 THR B O 1
ATOM 9696 N N . HIS B 1 286 ? -0.151 23.156 -24.047 1 32.03 286 HIS B N 1
ATOM 9697 C CA . HIS B 1 286 ? 0.174 22.828 -25.422 1 32.03 286 HIS B CA 1
ATOM 9698 C C . HIS B 1 286 ? -1.002 22.141 -26.125 1 32.03 286 HIS B C 1
ATOM 9700 O O . HIS B 1 286 ? -0.924 21.812 -27.312 1 32.03 286 HIS B O 1
ATOM 9706 N N . LEU B 1 287 ? -2.025 21.578 -25.609 1 31.34 287 LEU B N 1
ATOM 9707 C CA . LEU B 1 287 ? -2.918 21.078 -26.641 1 31.34 287 LEU B CA 1
ATOM 9708 C C . LEU B 1 287 ? -3.4 22.203 -27.547 1 31.34 287 LEU B C 1
ATOM 9710 O O . LEU B 1 287 ? -3.719 21.984 -28.719 1 31.34 287 LEU B O 1
ATOM 9714 N N . ALA B 1 288 ? -3.744 23.344 -27.047 1 29.83 288 ALA B N 1
ATOM 9715 C CA . ALA B 1 288 ? -4.074 24.391 -28.016 1 29.83 288 ALA B CA 1
ATOM 9716 C C . ALA B 1 288 ? -2.895 24.672 -28.938 1 29.83 288 ALA B C 1
ATOM 9718 O O . ALA B 1 288 ? -3.084 25.016 -30.109 1 29.83 288 ALA B O 1
ATOM 9719 N N . ARG B 1 289 ? -1.678 24.984 -28.438 1 28.39 289 ARG B N 1
ATOM 9720 C CA . ARG B 1 289 ? -0.62 25.344 -29.375 1 28.39 289 ARG B CA 1
ATOM 9721 C C . ARG B 1 289 ? -0.078 24.125 -30.094 1 28.39 289 ARG B C 1
ATOM 9723 O O . ARG B 1 289 ? 0.808 24.25 -30.953 1 28.39 289 ARG B O 1
ATOM 9730 N N . ARG B 1 290 ? -0.381 22.953 -29.609 1 32.59 290 ARG B N 1
ATOM 9731 C CA . ARG B 1 290 ? 0.19 21.891 -30.422 1 32.59 290 ARG B CA 1
ATOM 9732 C C . ARG B 1 290 ? -0.479 21.812 -31.797 1 32.59 290 ARG B C 1
ATOM 9734 O O . ARG B 1 290 ? -0.031 21.078 -32.656 1 32.59 290 ARG B O 1
ATOM 9741 N N . ALA B 1 291 ? -1.714 22.078 -32 1 30.14 291 ALA B N 1
ATOM 9742 C CA . ALA B 1 291 ? -2.035 21.984 -33.438 1 30.14 291 ALA B CA 1
ATOM 9743 C C . ALA B 1 291 ? -1.082 22.844 -34.25 1 30.14 291 ALA B C 1
ATOM 9745 O O . ALA B 1 291 ? -0.852 22.547 -35.438 1 30.14 291 ALA B O 1
ATOM 9746 N N . LYS B 1 292 ? -1.015 24.188 -34 1 29.38 292 LYS B N 1
ATOM 9747 C CA . LYS B 1 292 ? -0.323 24.938 -35.062 1 29.38 292 LYS B CA 1
ATOM 9748 C C . LYS B 1 292 ? 1.161 24.594 -35.094 1 29.38 292 LYS B C 1
ATOM 9750 O O . LYS B 1 292 ? 1.726 24.359 -36.156 1 29.38 292 LYS B O 1
ATOM 9755 N N . ASN B 1 293 ? 2.059 25.344 -34.188 1 28.67 293 ASN B N 1
ATOM 9756 C CA . ASN B 1 293 ? 3.498 25.281 -34.438 1 28.67 293 ASN B CA 1
ATOM 9757 C C . ASN B 1 293 ? 4.098 24 -33.844 1 28.67 293 ASN B C 1
ATOM 9759 O O . ASN B 1 293 ? 3.637 23.516 -32.781 1 28.67 293 ASN B O 1
ATOM 9763 N N . GLY B 1 294 ? 4.652 22.906 -34.406 1 29.39 294 GLY B N 1
ATOM 9764 C CA . GLY B 1 294 ? 5.574 21.797 -34.281 1 29.39 294 GLY B CA 1
ATOM 9765 C C . GLY B 1 294 ? 6.164 21.641 -32.906 1 29.39 294 GLY B C 1
ATOM 9766 O O . GLY B 1 294 ? 7.234 21.062 -32.75 1 29.39 294 GLY B O 1
ATOM 9767 N N . SER B 1 295 ? 5.945 22.516 -32.062 1 30.39 295 SER B N 1
ATOM 9768 C CA . SER B 1 295 ? 6.852 22.594 -30.922 1 30.39 295 SER B CA 1
ATOM 9769 C C . SER B 1 295 ? 6.898 21.266 -30.172 1 30.39 295 SER B C 1
ATOM 9771 O O . SER B 1 295 ? 5.891 20.562 -30.078 1 30.39 295 SER B O 1
ATOM 9773 N N . PHE B 1 296 ? 8.195 20.719 -29.984 1 30.64 296 PHE B N 1
ATOM 9774 C CA . PHE B 1 296 ? 8.938 19.562 -29.484 1 30.64 296 PHE B CA 1
ATOM 9775 C C . PHE B 1 296 ? 8.562 19.25 -28.047 1 30.64 296 PHE B C 1
ATOM 9777 O O . PHE B 1 296 ? 8.469 20.156 -27.219 1 30.64 296 PHE B O 1
ATOM 9784 N N . LEU B 1 297 ? 7.703 18.484 -27.781 1 33.62 297 LEU B N 1
ATOM 9785 C CA . LEU B 1 297 ? 7.516 17.75 -26.531 1 33.62 297 LEU B CA 1
ATOM 9786 C C . LEU B 1 297 ? 8.859 17.344 -25.922 1 33.62 297 LEU B C 1
ATOM 9788 O O . LEU B 1 297 ? 9.828 17.125 -26.656 1 33.62 297 LEU B O 1
ATOM 9792 N N . THR B 1 298 ? 9.102 17.453 -24.531 1 35.81 298 THR B N 1
ATOM 9793 C CA . THR B 1 298 ? 10.141 17.25 -23.516 1 35.81 298 THR B CA 1
ATOM 9794 C C . THR B 1 298 ? 10.688 15.828 -23.594 1 35.81 298 THR B C 1
ATOM 9796 O O . THR B 1 298 ? 9.945 14.891 -23.891 1 35.81 298 THR B O 1
ATOM 9799 N N . ILE B 1 299 ? 12.109 15.742 -23.375 1 37.91 299 ILE B N 1
ATOM 9800 C CA . ILE B 1 299 ? 13.344 14.977 -23.312 1 37.91 299 ILE B CA 1
ATOM 9801 C C . ILE B 1 299 ? 13.328 14.047 -22.094 1 37.91 299 ILE B C 1
ATOM 9803 O O . ILE B 1 299 ? 13.078 14.5 -20.969 1 37.91 299 ILE B O 1
ATOM 9807 N N . PHE B 1 300 ? 13.148 12.766 -22.219 1 41.62 300 PHE B N 1
ATOM 9808 C CA . PHE B 1 300 ? 13.375 11.727 -21.219 1 41.62 300 PHE B CA 1
ATOM 9809 C C . PHE B 1 300 ? 14.859 11.391 -21.109 1 41.62 300 PHE B C 1
ATOM 9811 O O . PHE B 1 300 ? 15.523 11.18 -22.125 1 41.62 300 PHE B O 1
ATOM 9818 N N . LEU B 1 301 ? 15.57 11.922 -20.078 1 38.34 301 LEU B N 1
ATOM 9819 C CA . LEU B 1 301 ? 16.938 11.469 -19.891 1 38.34 301 LEU B CA 1
ATOM 9820 C C . LEU B 1 301 ? 16.984 10.164 -19.109 1 38.34 301 LEU B C 1
ATOM 9822 O O . LEU B 1 301 ? 16.469 10.086 -17.984 1 38.34 301 LEU B O 1
ATOM 9826 N N . LEU B 1 302 ? 16.969 8.914 -19.594 1 37.84 302 LEU B N 1
ATOM 9827 C CA . LEU B 1 302 ? 17.094 7.586 -19 1 37.84 302 LEU B CA 1
ATOM 9828 C C . LEU B 1 302 ? 18.422 7.426 -18.281 1 37.84 302 LEU B C 1
ATOM 9830 O O . LEU B 1 302 ? 18.453 7.039 -17.109 1 37.84 302 LEU B O 1
ATOM 9834 N N . LYS B 1 303 ? 19.531 6.84 -18.609 1 36.78 303 LYS B N 1
ATOM 9835 C CA . LYS B 1 303 ? 20.25 5.613 -18.266 1 36.78 303 LYS B CA 1
ATOM 9836 C C . LYS B 1 303 ? 21.469 5.918 -17.406 1 36.78 303 LYS B C 1
ATOM 9838 O O . LYS B 1 303 ? 21.938 5.055 -16.672 1 36.78 303 LYS B O 1
ATOM 9843 N N . MET B 1 304 ? 21.906 6.531 -16.219 1 36.12 304 MET B N 1
ATOM 9844 C CA . MET B 1 304 ? 23.359 6.539 -16.25 1 36.12 304 MET B CA 1
ATOM 9845 C C . MET B 1 304 ? 23.922 5.258 -15.656 1 36.12 304 MET B C 1
ATOM 9847 O O . MET B 1 304 ? 23.547 4.863 -14.555 1 36.12 304 MET B O 1
ATOM 9851 N N . CYS B 1 305 ? 24.125 4.129 -16.375 1 35.03 305 CYS B N 1
ATOM 9852 C CA . CYS B 1 305 ? 24.75 2.904 -15.906 1 35.03 305 CYS B CA 1
ATOM 9853 C C . CYS B 1 305 ? 26.219 3.139 -15.57 1 35.03 305 CYS B C 1
ATOM 9855 O O . CYS B 1 305 ? 26.828 4.102 -16.047 1 35.03 305 CYS B O 1
ATOM 9857 N N . ARG B 1 306 ? 26.734 2.607 -14.469 1 36.19 306 ARG B N 1
ATOM 9858 C CA . ARG B 1 306 ? 28.156 2.555 -14.117 1 36.19 306 ARG B CA 1
ATOM 9859 C C . ARG B 1 306 ? 29 2.119 -15.305 1 36.19 306 ARG B C 1
ATOM 9861 O O . ARG B 1 306 ? 28.672 1.142 -15.984 1 36.19 306 ARG B O 1
ATOM 9868 N N . ILE B 1 307 ? 29.812 3.086 -15.906 1 33.16 307 ILE B N 1
ATOM 9869 C CA . ILE B 1 307 ? 30.781 2.633 -16.891 1 33.16 307 ILE B CA 1
ATOM 9870 C C . ILE B 1 307 ? 31.906 1.856 -16.203 1 33.16 307 ILE B C 1
ATOM 9872 O O . ILE B 1 307 ? 32.594 2.398 -15.344 1 33.16 307 ILE B O 1
ATOM 9876 N N . VAL B 1 308 ? 31.844 0.733 -15.883 1 28.64 308 VAL B N 1
ATOM 9877 C CA . VAL B 1 308 ? 33.031 0.051 -15.406 1 28.64 308 VAL B CA 1
ATOM 9878 C C . VAL B 1 308 ? 34.125 0.078 -16.484 1 28.64 308 VAL B C 1
ATOM 9880 O O . VAL B 1 308 ? 33.844 -0.15 -17.656 1 28.64 308 VAL B O 1
ATOM 9883 N N . LYS B 1 309 ? 35.344 0.701 -16.203 1 28.3 309 LYS B N 1
ATOM 9884 C CA . LYS B 1 309 ? 36.625 0.73 -16.938 1 28.3 309 LYS B CA 1
ATOM 9885 C C . LYS B 1 309 ? 36.844 -0.584 -17.672 1 28.3 309 LYS B C 1
ATOM 9887 O O . LYS B 1 309 ? 37.219 -1.588 -17.062 1 28.3 309 LYS B O 1
ATOM 9892 N N . GLN B 1 310 ? 36.344 -1.111 -18.547 1 26.52 310 GLN B N 1
ATOM 9893 C CA . GLN B 1 310 ? 37.188 -2.08 -19.203 1 26.52 310 GLN B CA 1
ATOM 9894 C C . GLN B 1 310 ? 38.375 -1.392 -19.891 1 26.52 310 GLN B C 1
ATOM 9896 O O . GLN B 1 310 ? 38.25 -0.279 -20.391 1 26.52 310 GLN B O 1
ATOM 9901 N N . MET B 1 311 ? 39.812 -1.771 -19.688 1 24.47 311 MET B N 1
ATOM 9902 C CA . MET B 1 311 ? 41.094 -1.44 -20.312 1 24.47 311 MET B CA 1
ATOM 9903 C C . MET B 1 311 ? 40.938 -1.155 -21.797 1 24.47 311 MET B C 1
ATOM 9905 O O . MET B 1 311 ? 41.75 -0.49 -22.406 1 24.47 311 MET B O 1
ATOM 9909 N N . ASN B 1 312 ? 40.562 -2.225 -22.688 1 22.73 312 ASN B N 1
ATOM 9910 C CA . ASN B 1 312 ? 41.094 -2.17 -24.031 1 22.73 312 ASN B CA 1
ATOM 9911 C C . ASN B 1 312 ? 40.562 -0.973 -24.812 1 22.73 312 ASN B C 1
ATOM 9913 O O . ASN B 1 312 ? 39.469 -0.512 -24.562 1 22.73 312 ASN B O 1
ATOM 9917 N N . ARG B 1 313 ? 41.531 -0.254 -25.688 1 22.75 313 ARG B N 1
ATOM 9918 C CA . ARG B 1 313 ? 41.688 0.854 -26.609 1 22.75 313 ARG B CA 1
ATOM 9919 C C . ARG B 1 313 ? 40.594 0.877 -27.656 1 22.75 313 ARG B C 1
ATOM 9921 O O . ARG B 1 313 ? 40.688 1.549 -28.672 1 22.75 313 ARG B O 1
ATOM 9928 N N . THR B 1 314 ? 39.75 -0.128 -27.859 1 23.72 314 THR B N 1
ATOM 9929 C CA . THR B 1 314 ? 39.188 0.051 -29.188 1 23.72 314 THR B CA 1
ATOM 9930 C C . THR B 1 314 ? 38.531 1.42 -29.328 1 23.72 314 THR B C 1
ATOM 9932 O O . THR B 1 314 ? 38.125 2.016 -28.328 1 23.72 314 THR B O 1
ATOM 9935 N N . THR B 1 315 ? 38.844 2.066 -30.578 1 22.62 315 THR B N 1
ATOM 9936 C CA . THR B 1 315 ? 38.5 3.318 -31.234 1 22.62 315 THR B CA 1
ATOM 9937 C C . THR B 1 315 ? 37 3.574 -31.141 1 22.62 315 THR B C 1
ATOM 9939 O O . THR B 1 315 ? 36.188 2.656 -31.312 1 22.62 315 THR B O 1
ATOM 9942 N N . PRO B 1 316 ? 36.688 4.652 -30.641 1 24.86 316 PRO B N 1
ATOM 9943 C CA . PRO B 1 316 ? 35.375 5.262 -30.484 1 24.86 316 PRO B CA 1
ATOM 9944 C C . PRO B 1 316 ? 34.625 5.387 -31.797 1 24.86 316 PRO B C 1
ATOM 9946 O O . PRO B 1 316 ? 35 6.172 -32.656 1 24.86 316 PRO B O 1
ATOM 9949 N N . ARG B 1 317 ? 34.5 4.305 -32.75 1 22.8 317 ARG B N 1
ATOM 9950 C CA . ARG B 1 317 ? 33.812 4.695 -34 1 22.8 317 ARG B CA 1
ATOM 9951 C C . ARG B 1 317 ? 32.531 5.461 -33.688 1 22.8 317 ARG B C 1
ATOM 9953 O O . ARG B 1 317 ? 31.797 5.109 -32.781 1 22.8 317 ARG B O 1
ATOM 9960 N N . MET B 1 318 ? 32.531 6.766 -34.25 1 22.27 318 MET B N 1
ATOM 9961 C CA . MET B 1 318 ? 31.578 7.871 -34.375 1 22.27 318 MET B CA 1
ATOM 9962 C C . MET B 1 318 ? 30.281 7.406 -35.031 1 22.27 318 MET B C 1
ATOM 9964 O O . MET B 1 318 ? 30.266 7.055 -36.219 1 22.27 318 MET B O 1
ATOM 9968 N N . PHE B 1 319 ? 29.703 6.504 -34.562 1 23.81 319 PHE B N 1
ATOM 9969 C CA . PHE B 1 319 ? 28.547 6.055 -35.344 1 23.81 319 PHE B CA 1
ATOM 9970 C C . PHE B 1 319 ? 27.547 7.188 -35.531 1 23.81 319 PHE B C 1
ATOM 9972 O O . PHE B 1 319 ? 27.375 8.031 -34.625 1 23.81 319 PHE B O 1
ATOM 9979 N N . ASN B 1 320 ? 27.219 7.547 -36.906 1 19.12 320 ASN B N 1
ATOM 9980 C CA . ASN B 1 320 ? 26.328 8.406 -37.688 1 19.12 320 ASN B CA 1
ATOM 9981 C C . ASN B 1 320 ? 24.906 8.352 -37.156 1 19.12 320 ASN B C 1
ATOM 9983 O O . ASN B 1 320 ? 24.484 7.344 -36.594 1 19.12 320 ASN B O 1
ATOM 9987 N N . GLN B 1 321 ? 24.266 9.578 -37.25 1 21.45 321 GLN B N 1
ATOM 9988 C CA . GLN B 1 321 ? 23.109 10.344 -36.781 1 21.45 321 GLN B CA 1
ATOM 9989 C C . GLN B 1 321 ? 21.828 9.883 -37.5 1 21.45 321 GLN B C 1
ATOM 9991 O O . GLN B 1 321 ? 20.734 10.328 -37.156 1 21.45 321 GLN B O 1
ATOM 9996 N N . ALA B 1 322 ? 21.438 8.703 -37.719 1 20.92 322 ALA B N 1
ATOM 9997 C CA . ALA B 1 322 ? 20.266 8.578 -38.594 1 20.92 322 ALA B CA 1
ATOM 9998 C C . ALA B 1 322 ? 19.031 9.195 -37.938 1 20.92 322 ALA B C 1
ATOM 10000 O O . ALA B 1 322 ? 18.891 9.18 -36.719 1 20.92 322 ALA B O 1
ATOM 10001 N N . THR B 1 323 ? 18.375 10.25 -38.75 1 21.12 323 THR B N 1
ATOM 10002 C CA . THR B 1 323 ? 17.25 11.172 -38.656 1 21.12 323 THR B CA 1
ATOM 10003 C C . THR B 1 323 ? 15.93 10.414 -38.719 1 21.12 323 THR B C 1
ATOM 10005 O O . THR B 1 323 ? 15.656 9.672 -39.656 1 21.12 323 THR B O 1
ATOM 10008 N N . ILE B 1 324 ? 15.609 9.578 -37.969 1 25 324 ILE B N 1
ATOM 10009 C CA . ILE B 1 324 ? 14.383 8.938 -38.438 1 25 324 ILE B CA 1
ATOM 10010 C C . ILE B 1 324 ? 13.195 9.883 -38.219 1 25 324 ILE B C 1
ATOM 10012 O O . ILE B 1 324 ? 12.938 10.312 -37.094 1 25 324 ILE B O 1
ATOM 10016 N N . ILE B 1 325 ? 12.859 10.672 -39.344 1 21.95 325 ILE B N 1
ATOM 10017 C CA . ILE B 1 325 ? 11.75 11.555 -39.688 1 21.95 325 ILE B CA 1
ATOM 10018 C C . ILE B 1 325 ? 10.438 10.781 -39.656 1 21.95 325 ILE B C 1
ATOM 10020 O O . ILE B 1 325 ? 10.266 9.797 -40.375 1 21.95 325 ILE B O 1
ATOM 10024 N N . PHE B 1 326 ? 9.82 10.688 -38.531 1 24.94 326 PHE B N 1
ATOM 10025 C CA . PHE B 1 326 ? 8.578 9.93 -38.594 1 24.94 326 PHE B CA 1
ATOM 10026 C C . PHE B 1 326 ? 7.48 10.758 -39.281 1 24.94 326 PHE B C 1
ATOM 10028 O O . PHE B 1 326 ? 7.266 11.914 -38.906 1 24.94 326 PHE B O 1
ATOM 10035 N N . ARG B 1 327 ? 7.328 10.742 -40.625 1 22.31 327 ARG B N 1
ATOM 10036 C CA . ARG B 1 327 ? 6.184 11.281 -41.344 1 22.31 327 ARG B CA 1
ATOM 10037 C C . ARG B 1 327 ? 4.875 10.969 -40.625 1 22.31 327 ARG B C 1
ATOM 10039 O O . ARG B 1 327 ? 4.676 9.844 -40.156 1 22.31 327 ARG B O 1
ATOM 10046 N N . PRO B 1 328 ? 3.693 11.961 -40.406 1 25.11 328 PRO B N 1
ATOM 10047 C CA . PRO B 1 328 ? 2.322 12.094 -39.938 1 25.11 328 PRO B CA 1
ATOM 10048 C C . PRO B 1 328 ? 1.345 11.156 -40.625 1 25.11 328 PRO B C 1
ATOM 10050 O O . PRO B 1 328 ? 0.128 11.305 -40.5 1 25.11 328 PRO B O 1
ATOM 10053 N N . ARG B 1 329 ? 1.665 10.344 -41.375 1 27.88 329 ARG B N 1
ATOM 10054 C CA . ARG B 1 329 ? 2.164 9.008 -41.688 1 27.88 329 ARG B CA 1
ATOM 10055 C C . ARG B 1 329 ? 1.775 8.023 -40.594 1 27.88 329 ARG B C 1
ATOM 10057 O O . ARG B 1 329 ? 2.273 8.117 -39.469 1 27.88 329 ARG B O 1
ATOM 10064 N N . LYS B 1 330 ? 0.409 7.211 -40.906 1 28.19 330 LYS B N 1
ATOM 10065 C CA . LYS B 1 330 ? -0.986 7.57 -40.656 1 28.19 330 LYS B CA 1
ATOM 10066 C C . LYS B 1 330 ? -1.366 7.387 -39.188 1 28.19 330 LYS B C 1
ATOM 10068 O O . LYS B 1 330 ? -2.039 8.234 -38.625 1 28.19 330 LYS B O 1
ATOM 10073 N N . ASN B 1 331 ? -1.744 6.227 -38.812 1 26.2 331 ASN B N 1
ATOM 10074 C CA . ASN B 1 331 ? -2.625 5.961 -37.656 1 26.2 331 ASN B CA 1
ATOM 10075 C C . ASN B 1 331 ? -1.951 6.297 -36.344 1 26.2 331 ASN B C 1
ATOM 10077 O O . ASN B 1 331 ? -0.828 5.859 -36.094 1 26.2 331 ASN B O 1
ATOM 10081 N N . ALA B 1 332 ? -2.16 7.512 -35.625 1 30.09 332 ALA B N 1
ATOM 10082 C CA . ALA B 1 332 ? -1.784 8.297 -34.438 1 30.09 332 ALA B CA 1
ATOM 10083 C C . ALA B 1 332 ? -1.414 7.387 -33.281 1 30.09 332 ALA B C 1
ATOM 10085 O O . ALA B 1 332 ? -0.617 7.766 -32.406 1 30.09 332 ALA B O 1
ATOM 10086 N N . HIS B 1 333 ? -2.229 6.406 -32.969 1 29.67 333 HIS B N 1
ATOM 10087 C CA . HIS B 1 333 ? -2.121 5.562 -31.781 1 29.67 333 HIS B CA 1
ATOM 10088 C C . HIS B 1 333 ? -0.733 4.938 -31.672 1 29.67 333 HIS B C 1
ATOM 10090 O O . HIS B 1 333 ? -0.273 4.625 -30.578 1 29.67 333 HIS B O 1
ATOM 10096 N N . GLN B 1 334 ? -0.163 4.605 -32.844 1 29.73 334 GLN B N 1
ATOM 10097 C CA . GLN B 1 334 ? 1.064 3.816 -32.844 1 29.73 334 GLN B CA 1
ATOM 10098 C C . GLN B 1 334 ? 2.27 4.672 -32.469 1 29.73 334 GLN B C 1
ATOM 10100 O O . GLN B 1 334 ? 3.371 4.148 -32.281 1 29.73 334 GLN B O 1
ATOM 10105 N N . LYS B 1 335 ? 2.275 6.016 -32.5 1 33.28 335 LYS B N 1
ATOM 10106 C CA . LYS B 1 335 ? 3.438 6.887 -32.344 1 33.28 335 LYS B CA 1
ATOM 10107 C C . LYS B 1 335 ? 3.832 6.988 -30.859 1 33.28 335 LYS B C 1
ATOM 10109 O O . LYS B 1 335 ? 5.016 7.137 -30.547 1 33.28 335 LYS B O 1
ATOM 10114 N N . THR B 1 336 ? 2.91 7.039 -30 1 32.44 336 THR B N 1
ATOM 10115 C CA . THR B 1 336 ? 3.188 7.336 -28.594 1 32.44 336 THR B CA 1
ATOM 10116 C C . THR B 1 336 ? 3.717 6.098 -27.875 1 32.44 336 THR B C 1
ATOM 10118 O O . THR B 1 336 ? 4.438 6.211 -26.891 1 32.44 336 THR B O 1
ATOM 10121 N N . ILE B 1 337 ? 3.357 4.93 -28.328 1 33.41 337 ILE B N 1
ATOM 10122 C CA . ILE B 1 337 ? 3.725 3.711 -27.609 1 33.41 337 ILE B CA 1
ATOM 10123 C C . ILE B 1 337 ? 5.219 3.439 -27.797 1 33.41 337 ILE B C 1
ATOM 10125 O O . ILE B 1 337 ? 5.879 2.953 -26.875 1 33.41 337 ILE B O 1
ATOM 10129 N N . ILE B 1 338 ? 5.773 3.988 -28.906 1 34.91 338 ILE B N 1
ATOM 10130 C CA . ILE B 1 338 ? 7.125 3.615 -29.297 1 34.91 338 ILE B CA 1
ATOM 10131 C C . ILE B 1 338 ? 8.141 4.281 -28.375 1 34.91 338 ILE B C 1
ATOM 10133 O O . ILE B 1 338 ? 9.062 3.627 -27.891 1 34.91 338 ILE B O 1
ATOM 10137 N N . PRO B 1 339 ? 7.836 5.523 -28.047 1 35.75 339 PRO B N 1
ATOM 10138 C CA . PRO B 1 339 ? 8.852 6.125 -27.188 1 35.75 339 PRO B CA 1
ATOM 10139 C C . PRO B 1 339 ? 8.906 5.477 -25.797 1 35.75 339 PRO B C 1
ATOM 10141 O O . PRO B 1 339 ? 9.992 5.324 -25.234 1 35.75 339 PRO B O 1
ATOM 10144 N N . MET B 1 340 ? 7.867 4.996 -25.406 1 34.88 340 MET B N 1
ATOM 10145 C CA . MET B 1 340 ? 7.855 4.375 -24.078 1 34.88 340 MET B CA 1
ATOM 10146 C C . MET B 1 340 ? 8.594 3.039 -24.109 1 34.88 340 MET B C 1
ATOM 10148 O O . MET B 1 340 ? 9.383 2.748 -23.203 1 34.88 340 MET B O 1
ATOM 10152 N N . THR B 1 341 ? 8.266 2.242 -25.109 1 37 341 THR B N 1
ATOM 10153 C CA . THR B 1 341 ? 8.922 0.949 -25.25 1 37 341 THR B CA 1
ATOM 10154 C C . THR B 1 341 ? 10.422 1.13 -25.5 1 37 341 THR B C 1
ATOM 10156 O O . THR B 1 341 ? 11.234 0.377 -24.969 1 37 341 THR B O 1
ATOM 10159 N N . LEU B 1 342 ? 10.664 2.193 -26.219 1 37.56 342 LEU B N 1
ATOM 10160 C CA . LEU B 1 342 ? 12.062 2.469 -26.531 1 37.56 342 LEU B CA 1
ATOM 10161 C C . LEU B 1 342 ? 12.828 2.898 -25.281 1 37.56 342 LEU B C 1
ATOM 10163 O O . LEU B 1 342 ? 13.969 2.49 -25.078 1 37.56 342 LEU B O 1
ATOM 10167 N N . SER B 1 343 ? 12.141 3.703 -24.547 1 37.28 343 SER B N 1
ATOM 10168 C CA . SER B 1 343 ? 12.781 4.156 -23.312 1 37.28 343 SER B CA 1
ATOM 10169 C C . SER B 1 343 ? 13.047 2.992 -22.359 1 37.28 343 SER B C 1
ATOM 10171 O O . SER B 1 343 ? 14.117 2.906 -21.766 1 37.28 343 SER B O 1
ATOM 10173 N N . LEU B 1 344 ? 12.094 2.125 -22.391 1 37.78 344 LEU B N 1
ATOM 10174 C CA . LEU B 1 344 ? 12.273 0.958 -21.531 1 37.78 344 LEU B CA 1
ATOM 10175 C C . LEU B 1 344 ? 13.32 0.011 -22.109 1 37.78 344 LEU B C 1
ATOM 10177 O O . LEU B 1 344 ? 14.133 -0.547 -21.359 1 37.78 344 LEU B O 1
ATOM 10181 N N . LEU B 1 345 ? 13.281 -0.271 -23.469 1 34.34 345 LEU B N 1
ATOM 10182 C CA . LEU B 1 345 ? 14.211 -1.152 -24.156 1 34.34 345 LEU B CA 1
ATOM 10183 C C . LEU B 1 345 ? 15.648 -0.708 -23.938 1 34.34 345 LEU B C 1
ATOM 10185 O O . LEU B 1 345 ? 16.531 -1.538 -23.672 1 34.34 345 LEU B O 1
ATOM 10189 N N . LYS B 1 346 ? 15.875 0.426 -24.062 1 38.56 346 LYS B N 1
ATOM 10190 C CA . LYS B 1 346 ? 17.234 0.951 -23.906 1 38.56 346 LYS B CA 1
ATOM 10191 C C . LYS B 1 346 ? 17.734 0.787 -22.484 1 38.56 346 LYS B C 1
ATOM 10193 O O . LYS B 1 346 ? 18.922 0.54 -22.25 1 38.56 346 LYS B O 1
ATOM 10198 N N . PHE B 1 347 ? 16.688 0.777 -21.703 1 38.53 347 PHE B N 1
ATOM 10199 C CA . PHE B 1 347 ? 16.969 0.567 -20.281 1 38.53 347 PHE B CA 1
ATOM 10200 C C . PHE B 1 347 ? 17.453 -0.858 -20.031 1 38.53 347 PHE B C 1
ATOM 10202 O O . PHE B 1 347 ? 18.391 -1.08 -19.266 1 38.53 347 PHE B O 1
ATOM 10209 N N . LEU B 1 348 ? 16.812 -1.768 -20.641 1 34.66 348 LEU B N 1
ATOM 10210 C CA . LEU B 1 348 ? 17.031 -3.186 -20.375 1 34.66 348 LEU B CA 1
ATOM 10211 C C . LEU B 1 348 ? 18.281 -3.695 -21.062 1 34.66 348 LEU B C 1
ATOM 10213 O O . LEU B 1 348 ? 18.891 -4.668 -20.625 1 34.66 348 LEU B O 1
ATOM 10217 N N . VAL B 1 349 ? 18.797 -3.088 -22.156 1 33.28 349 VAL B N 1
ATOM 10218 C CA . VAL B 1 349 ? 19.922 -3.598 -22.922 1 33.28 349 VAL B CA 1
ATOM 10219 C C . VAL B 1 349 ? 21.219 -3.059 -22.359 1 33.28 349 VAL B C 1
ATOM 10221 O O . VAL B 1 349 ? 22.234 -3.764 -22.328 1 33.28 349 VAL B O 1
ATOM 10224 N N . LYS B 1 350 ? 21.281 -2.021 -21.844 1 34 350 LYS B N 1
ATOM 10225 C CA . LYS B 1 350 ? 22.562 -1.387 -21.562 1 34 350 LYS B CA 1
ATOM 10226 C C . LYS B 1 350 ? 23.25 -2.039 -20.359 1 34 350 LYS B C 1
ATOM 10228 O O . LYS B 1 350 ? 24.484 -2.016 -20.25 1 34 350 LYS B O 1
ATOM 10233 N N . LYS B 1 351 ? 22.484 -2.641 -19.562 1 33.88 351 LYS B N 1
ATOM 10234 C CA . LYS B 1 351 ? 23.281 -2.979 -18.391 1 33.88 351 LYS B CA 1
ATOM 10235 C C . LYS B 1 351 ? 24.328 -4.031 -18.719 1 33.88 351 LYS B C 1
ATOM 10237 O O . LYS B 1 351 ? 25.172 -4.355 -17.875 1 33.88 351 LYS B O 1
ATOM 10242 N N . HIS B 1 352 ? 24.109 -4.801 -19.734 1 28.91 352 HIS B N 1
ATOM 10243 C CA . HIS B 1 352 ? 24.969 -5.969 -19.875 1 28.91 352 HIS B CA 1
ATOM 10244 C C . HIS B 1 352 ? 26.344 -5.578 -20.391 1 28.91 352 HIS B C 1
ATOM 10246 O O . HIS B 1 352 ? 27.188 -6.441 -20.625 1 28.91 352 HIS B O 1
ATOM 10252 N N . ASP B 1 353 ? 26.469 -4.453 -20.875 1 28.2 353 ASP B N 1
ATOM 10253 C CA . ASP B 1 353 ? 27.797 -4.328 -21.484 1 28.2 353 ASP B CA 1
ATOM 10254 C C . ASP B 1 353 ? 28.906 -4.582 -20.469 1 28.2 353 ASP B C 1
ATOM 10256 O O . ASP B 1 353 ? 30.078 -4.586 -20.812 1 28.2 353 ASP B O 1
ATOM 10260 N N . GLU B 1 354 ? 28.609 -4.363 -19.219 1 28.95 354 GLU B N 1
ATOM 10261 C CA . GLU B 1 354 ? 29.828 -4.234 -18.438 1 28.95 354 GLU B CA 1
ATOM 10262 C C . GLU B 1 354 ? 30.531 -5.578 -18.281 1 28.95 354 GLU B C 1
ATOM 10264 O O . GLU B 1 354 ? 31.672 -5.637 -17.812 1 28.95 354 GLU B O 1
ATOM 10269 N N . ILE B 1 355 ? 29.938 -6.73 -18.141 1 25.95 355 ILE B N 1
ATOM 10270 C CA . ILE B 1 355 ? 30.812 -7.809 -17.703 1 25.95 355 ILE B CA 1
ATOM 10271 C C . ILE B 1 355 ? 31.797 -8.156 -18.812 1 25.95 355 ILE B C 1
ATOM 10273 O O . ILE B 1 355 ? 31.719 -7.602 -19.922 1 25.95 355 ILE B O 1
ATOM 10277 N N . TRP B 1 356 ? 32.219 -9.609 -19.047 1 25.75 356 TRP B N 1
ATOM 10278 C CA . TRP B 1 356 ? 33.375 -10.414 -19.391 1 25.75 356 TRP B CA 1
ATOM 10279 C C . TRP B 1 356 ? 33.625 -10.383 -20.891 1 25.75 356 TRP B C 1
ATOM 10281 O O . TRP B 1 356 ? 34.594 -10.992 -21.375 1 25.75 356 TRP B O 1
ATOM 10291 N N . LEU B 1 357 ? 32.625 -10.414 -21.766 1 25.25 357 LEU B N 1
ATOM 10292 C CA . LEU B 1 357 ? 33.156 -11.07 -22.953 1 25.25 357 LEU B CA 1
ATOM 10293 C C . LEU B 1 357 ? 34.281 -10.25 -23.594 1 25.25 357 LEU B C 1
ATOM 10295 O O . LEU B 1 357 ? 34.125 -9.047 -23.797 1 25.25 357 LEU B O 1
ATOM 10299 N N . THR B 1 358 ? 35.531 -10.594 -23.406 1 25.72 358 THR B N 1
ATOM 10300 C CA . THR B 1 358 ? 36.688 -10.312 -24.25 1 25.72 358 THR B CA 1
ATOM 10301 C C . THR B 1 358 ? 36.25 -10.109 -25.703 1 25.72 358 THR B C 1
ATOM 10303 O O . THR B 1 358 ? 35.562 -10.953 -26.266 1 25.72 358 THR B O 1
ATOM 10306 N N . TYR B 1 359 ? 36.094 -8.953 -26.188 1 26.62 359 TYR B N 1
ATOM 10307 C CA . TYR B 1 359 ? 35.938 -8.562 -27.578 1 26.62 359 TYR B CA 1
ATOM 10308 C C . TYR B 1 359 ? 36.812 -9.391 -28.5 1 26.62 359 TYR B C 1
ATOM 10310 O O . TYR B 1 359 ? 36.812 -9.203 -29.719 1 26.62 359 TYR B O 1
ATOM 10318 N N . GLU B 1 360 ? 37.906 -10.062 -27.984 1 28.12 360 GLU B N 1
ATOM 10319 C CA . GLU B 1 360 ? 38.781 -10.656 -29.016 1 28.12 360 GLU B CA 1
ATOM 10320 C C . GLU B 1 360 ? 37.938 -11.484 -30 1 28.12 360 GLU B C 1
ATOM 10322 O O . GLU B 1 360 ? 38.219 -11.477 -31.203 1 28.12 360 GLU B O 1
ATOM 10327 N N . ALA B 1 361 ? 37.125 -12.359 -29.484 1 27.92 361 ALA B N 1
ATOM 10328 C CA . ALA B 1 361 ? 36.594 -13.305 -30.453 1 27.92 361 ALA B CA 1
ATOM 10329 C C . ALA B 1 361 ? 35.531 -12.656 -31.328 1 27.92 361 ALA B C 1
ATOM 10331 O O . ALA B 1 361 ? 35.125 -13.234 -32.344 1 27.92 361 ALA B O 1
ATOM 10332 N N . THR B 1 362 ? 35 -11.461 -30.906 1 30.56 362 THR B N 1
ATOM 10333 C CA . THR B 1 362 ? 34 -11.047 -31.859 1 30.56 362 THR B CA 1
ATOM 10334 C C . THR B 1 362 ? 34.625 -10.305 -33.031 1 30.56 362 THR B C 1
ATOM 10336 O O . THR B 1 362 ? 33.906 -9.859 -33.938 1 30.56 362 THR B O 1
ATOM 10339 N N . LYS B 1 363 ? 35.844 -9.734 -33 1 32.28 363 LYS B N 1
ATOM 10340 C CA . LYS B 1 363 ? 36.344 -9.188 -34.25 1 32.28 363 LYS B CA 1
ATOM 10341 C C . LYS B 1 363 ? 36.312 -10.227 -35.375 1 32.28 363 LYS B C 1
ATOM 10343 O O . LYS B 1 363 ? 36.031 -9.891 -36.531 1 32.28 363 LYS B O 1
ATOM 10348 N N . ASP B 1 364 ? 36.875 -11.406 -35.094 1 28.88 364 ASP B N 1
ATOM 10349 C CA . ASP B 1 364 ? 36.875 -12.391 -36.188 1 28.88 364 ASP B CA 1
ATOM 10350 C C . ASP B 1 364 ? 35.438 -12.797 -36.531 1 28.88 364 ASP B C 1
ATOM 10352 O O . ASP B 1 364 ? 35.219 -13.367 -37.625 1 28.88 364 ASP B O 1
ATOM 10356 N N . LEU B 1 365 ? 34.531 -12.516 -35.594 1 29.97 365 LEU B N 1
ATOM 10357 C CA . LEU B 1 365 ? 33.188 -12.945 -35.969 1 29.97 365 LEU B CA 1
ATOM 10358 C C . LEU B 1 365 ? 32.469 -11.852 -36.75 1 29.97 365 LEU B C 1
ATOM 10360 O O . LEU B 1 365 ? 31.359 -12.062 -37.281 1 29.97 365 LEU B O 1
ATOM 10364 N N . LYS B 1 366 ? 32.812 -10.555 -36.844 1 33.16 366 LYS B N 1
ATOM 10365 C CA . LYS B 1 366 ? 32.219 -9.656 -37.812 1 33.16 366 LYS B CA 1
ATOM 10366 C C . LYS B 1 366 ? 32.531 -10.125 -39.25 1 33.16 366 LYS B C 1
ATOM 10368 O O . LYS B 1 366 ? 31.719 -9.891 -40.156 1 33.16 366 LYS B O 1
ATOM 10373 N N . SER B 1 367 ? 33.781 -10.328 -39.562 1 31.09 367 SER B N 1
ATOM 10374 C CA . SER B 1 367 ? 34.125 -10.672 -40.938 1 31.09 367 SER B CA 1
ATOM 10375 C C . SER B 1 367 ? 33.281 -11.828 -41.438 1 31.09 367 SER B C 1
ATOM 10377 O O . SER B 1 367 ? 32.906 -11.859 -42.625 1 31.09 367 SER B O 1
ATOM 10379 N N . GLN B 1 368 ? 33.219 -12.859 -40.594 1 29.62 368 GLN B N 1
ATOM 10380 C CA . GLN B 1 368 ? 32.438 -13.938 -41.219 1 29.62 368 GLN B CA 1
ATOM 10381 C C . GLN B 1 368 ? 30.938 -13.656 -41.156 1 29.62 368 GLN B C 1
ATOM 10383 O O . GLN B 1 368 ? 30.156 -14.336 -41.812 1 29.62 368 GLN B O 1
ATOM 10388 N N . HIS B 1 369 ? 30.438 -12.828 -40.25 1 33.81 369 HIS B N 1
ATOM 10389 C CA . HIS B 1 369 ? 28.984 -12.633 -40.125 1 33.81 369 HIS B CA 1
ATOM 10390 C C . HIS B 1 369 ? 28.469 -11.688 -41.219 1 33.81 369 HIS B C 1
ATOM 10392 O O . HIS B 1 369 ? 27.281 -11.352 -41.219 1 33.81 369 HIS B O 1
ATOM 10398 N N . GLN B 1 370 ? 29.203 -10.703 -41.812 1 33.84 370 GLN B N 1
ATOM 10399 C CA . GLN B 1 370 ? 28.734 -9.922 -42.938 1 33.84 370 GLN B CA 1
ATOM 10400 C C . GLN B 1 370 ? 28.141 -10.82 -44 1 33.84 370 GLN B C 1
ATOM 10402 O O . GLN B 1 370 ? 27.375 -10.352 -44.875 1 33.84 370 GLN B O 1
ATOM 10407 N N . SER B 1 371 ? 28.953 -11.719 -44.5 1 30.61 371 SER B N 1
ATOM 10408 C CA . SER B 1 371 ? 28.547 -12.273 -45.812 1 30.61 371 SER B CA 1
ATOM 10409 C C . SER B 1 371 ? 27.203 -12.961 -45.719 1 30.61 371 SER B C 1
ATOM 10411 O O . SER B 1 371 ? 26.391 -12.875 -46.656 1 30.61 371 SER B O 1
ATOM 10413 N N . SER B 1 372 ? 27.156 -14.258 -45.094 1 31.98 372 SER B N 1
ATOM 10414 C CA . SER B 1 372 ? 26 -15.023 -45.562 1 31.98 372 SER B CA 1
ATOM 10415 C C . SER B 1 372 ? 24.703 -14.492 -44.969 1 31.98 372 SER B C 1
ATOM 10417 O O . SER B 1 372 ? 24.656 -14.109 -43.812 1 31.98 372 SER B O 1
ATOM 10419 N N . LYS B 1 373 ? 23.578 -13.984 -45.594 1 40.66 373 LYS B N 1
ATOM 10420 C CA . LYS B 1 373 ? 22.219 -13.445 -45.656 1 40.66 373 LYS B CA 1
ATOM 10421 C C . LYS B 1 373 ? 21.375 -13.906 -44.469 1 40.66 373 LYS B C 1
ATOM 10423 O O . LYS B 1 373 ? 20.391 -13.273 -44.125 1 40.66 373 LYS B O 1
ATOM 10428 N N . LYS B 1 374 ? 21.109 -15.086 -44.062 1 44.69 374 LYS B N 1
ATOM 10429 C CA . LYS B 1 374 ? 19.922 -15.617 -43.406 1 44.69 374 LYS B CA 1
ATOM 10430 C C . LYS B 1 374 ? 20.125 -15.75 -41.875 1 44.69 374 LYS B C 1
ATOM 10432 O O . LYS B 1 374 ? 20.906 -16.594 -41.438 1 44.69 374 LYS B O 1
ATOM 10437 N N . PHE B 1 375 ? 20 -14.609 -40.938 1 53.47 375 PHE B N 1
ATOM 10438 C CA . PHE B 1 375 ? 19.891 -14.852 -39.5 1 53.47 375 PHE B CA 1
ATOM 10439 C C . PHE B 1 375 ? 19.312 -16.234 -39.219 1 53.47 375 PHE B C 1
ATOM 10441 O O . PHE B 1 375 ? 18.312 -16.625 -39.844 1 53.47 375 PHE B O 1
ATOM 10448 N N . ASN B 1 376 ? 20.125 -17.062 -38.406 1 64.94 376 ASN B N 1
ATOM 10449 C CA . ASN B 1 376 ? 19.531 -18.297 -37.938 1 64.94 376 ASN B CA 1
ATOM 10450 C C . ASN B 1 376 ? 18.359 -18.047 -36.969 1 64.94 376 ASN B C 1
ATOM 10452 O O . ASN B 1 376 ? 18.141 -16.906 -36.531 1 64.94 376 ASN B O 1
ATOM 10456 N N . SER B 1 377 ? 17.578 -18.906 -36.812 1 70.25 377 SER B N 1
ATOM 10457 C CA . SER B 1 377 ? 16.359 -18.812 -36.031 1 70.25 377 SER B CA 1
ATOM 10458 C C . SER B 1 377 ? 16.625 -18.25 -34.625 1 70.25 377 SER B C 1
ATOM 10460 O O . SER B 1 377 ? 15.852 -17.438 -34.125 1 70.25 377 SER B O 1
ATOM 10462 N N . LEU B 1 378 ? 17.828 -18.5 -34.125 1 74.94 378 LEU B N 1
ATOM 10463 C CA . LEU B 1 378 ? 18.125 -18.047 -32.781 1 74.94 378 LEU B CA 1
ATOM 10464 C C . LEU B 1 378 ? 18.562 -16.578 -32.781 1 74.94 378 LEU B C 1
ATOM 10466 O O . LEU B 1 378 ? 18.281 -15.844 -31.828 1 74.94 378 LEU B O 1
ATOM 10470 N N . GLN B 1 379 ? 19.203 -16.172 -33.781 1 78.19 379 GLN B N 1
ATOM 10471 C CA . GLN B 1 379 ? 19.594 -14.773 -33.906 1 78.19 379 GLN B CA 1
ATOM 10472 C C . GLN B 1 379 ? 18.375 -13.875 -34.094 1 78.19 379 GLN B C 1
ATOM 10474 O O . GLN B 1 379 ? 18.422 -12.695 -33.719 1 78.19 379 GLN B O 1
ATOM 10479 N N . LYS B 1 380 ? 17.359 -14.609 -34.594 1 83.94 380 LYS B N 1
ATOM 10480 C CA . LYS B 1 380 ? 16.109 -13.875 -34.781 1 83.94 380 LYS B CA 1
ATOM 10481 C C . LYS B 1 380 ? 15.305 -13.859 -33.469 1 83.94 380 LYS B C 1
ATOM 10483 O O . LYS B 1 380 ? 14.234 -13.258 -33.406 1 83.94 380 LYS B O 1
ATOM 10488 N N . GLY B 1 381 ? 15.875 -14.477 -32.5 1 87 381 GLY B N 1
ATOM 10489 C CA . GLY B 1 381 ? 15.203 -14.477 -31.203 1 87 381 GLY B CA 1
ATOM 10490 C C . GLY B 1 381 ? 14.148 -15.562 -31.078 1 87 381 GLY B C 1
ATOM 10491 O O . GLY B 1 381 ? 13.242 -15.461 -30.25 1 87 381 GLY B O 1
ATOM 10492 N N . ASP B 1 382 ? 14.266 -16.531 -31.891 1 87.94 382 ASP B N 1
ATOM 10493 C CA . ASP B 1 382 ? 13.242 -17.578 -31.922 1 87.94 382 ASP B CA 1
ATOM 10494 C C . ASP B 1 382 ? 13.539 -18.672 -30.891 1 87.94 382 ASP B C 1
ATOM 10496 O O . ASP B 1 382 ? 13.703 -19.844 -31.25 1 87.94 382 ASP B O 1
ATOM 10500 N N . TYR B 1 383 ? 13.5 -18.312 -29.719 1 89.25 383 TYR B N 1
ATOM 10501 C CA . TYR B 1 383 ? 13.672 -19.25 -28.609 1 89.25 383 TYR B CA 1
ATOM 10502 C C . TYR B 1 383 ? 12.344 -19.875 -28.219 1 89.25 383 TYR B C 1
ATOM 10504 O O . TYR B 1 383 ? 11.281 -19.375 -28.578 1 89.25 383 TYR B O 1
ATOM 10512 N N . TYR B 1 384 ? 12.391 -20.922 -27.562 1 83.56 384 TYR B N 1
ATOM 10513 C CA . TYR B 1 384 ? 11.203 -21.672 -27.188 1 83.56 384 TYR B CA 1
ATOM 10514 C C . TYR B 1 384 ? 10.211 -20.812 -26.422 1 83.56 384 TYR B C 1
ATOM 10516 O O . TYR B 1 384 ? 9.016 -20.797 -26.734 1 83.56 384 TYR B O 1
ATOM 10524 N N . SER B 1 385 ? 10.719 -20.125 -25.406 1 87.19 385 SER B N 1
ATOM 10525 C CA . SER B 1 385 ? 9.867 -19.266 -24.594 1 87.19 385 SER B CA 1
ATOM 10526 C C . SER B 1 385 ? 9.234 -18.156 -25.438 1 87.19 385 SER B C 1
ATOM 10528 O O . SER B 1 385 ? 8.086 -17.766 -25.203 1 87.19 385 SER B O 1
ATOM 10530 N N . VAL B 1 386 ? 9.961 -17.688 -26.391 1 92.5 386 VAL B N 1
ATOM 10531 C CA . VAL B 1 386 ? 9.461 -16.609 -27.25 1 92.5 386 VAL B CA 1
ATOM 10532 C C . VAL B 1 386 ? 8.383 -17.141 -28.172 1 92.5 386 VAL B C 1
ATOM 10534 O O . VAL B 1 386 ? 7.375 -16.469 -28.422 1 92.5 386 VAL B O 1
ATOM 10537 N N . ARG B 1 387 ? 8.594 -18.328 -28.703 1 89.31 387 ARG B N 1
ATOM 10538 C CA . ARG B 1 387 ? 7.586 -18.938 -29.562 1 89.31 387 ARG B CA 1
ATOM 10539 C C . ARG B 1 387 ? 6.277 -19.141 -28.812 1 89.31 387 ARG B C 1
ATOM 10541 O O . ARG B 1 387 ? 5.199 -18.875 -29.344 1 89.31 387 ARG B O 1
ATOM 10548 N N . LYS B 1 388 ? 6.402 -19.609 -27.609 1 86.31 388 LYS B N 1
ATOM 10549 C CA . LYS B 1 388 ? 5.219 -19.797 -26.781 1 86.31 388 LYS B CA 1
ATOM 10550 C C . LYS B 1 388 ? 4.531 -18.469 -26.5 1 86.31 388 LYS B C 1
ATOM 10552 O O . LYS B 1 388 ? 3.301 -18.375 -26.5 1 86.31 388 LYS B O 1
ATOM 10557 N N . LEU B 1 389 ? 5.352 -17.484 -26.234 1 92.56 389 LEU B N 1
ATOM 10558 C CA . LEU B 1 389 ? 4.859 -16.141 -25.938 1 92.56 389 LEU B CA 1
ATOM 10559 C C . LEU B 1 389 ? 4.07 -15.578 -27.125 1 92.56 389 LEU B C 1
ATOM 10561 O O . LEU B 1 389 ? 2.977 -15.039 -26.938 1 92.56 389 LEU B O 1
ATOM 10565 N N . VAL B 1 390 ? 4.586 -15.734 -28.297 1 93.44 390 VAL B N 1
ATOM 10566 C CA . VAL B 1 390 ? 3.998 -15.188 -29.516 1 93.44 390 VAL B CA 1
ATOM 10567 C C . VAL B 1 390 ? 2.664 -15.867 -29.797 1 93.44 390 VAL B C 1
ATOM 10569 O O . VAL B 1 390 ? 1.735 -15.242 -30.312 1 93.44 390 VAL B O 1
ATOM 10572 N N . ARG B 1 391 ? 2.523 -17.047 -29.344 1 89.38 391 ARG B N 1
ATOM 10573 C CA . ARG B 1 391 ? 1.289 -17.797 -29.562 1 89.38 391 ARG B CA 1
ATOM 10574 C C . ARG B 1 391 ? 0.19 -17.328 -28.609 1 89.38 391 ARG B C 1
ATOM 10576 O O . ARG B 1 391 ? -0.992 -17.344 -28.969 1 89.38 391 ARG B O 1
ATOM 10583 N N . ILE B 1 392 ? 0.549 -16.922 -27.484 1 89.75 392 ILE B N 1
ATOM 10584 C CA . ILE B 1 392 ? -0.406 -16.547 -26.453 1 89.75 392 ILE B CA 1
ATOM 10585 C C . ILE B 1 392 ? -0.876 -15.109 -26.688 1 89.75 392 ILE B C 1
ATOM 10587 O O . ILE B 1 392 ? -2.053 -14.797 -26.484 1 89.75 392 ILE B O 1
ATOM 10591 N N . ILE B 1 393 ? 0.026 -14.25 -27.141 1 92.38 393 ILE B N 1
ATOM 10592 C CA . ILE B 1 393 ? -0.281 -12.836 -27.328 1 92.38 393 ILE B CA 1
ATOM 10593 C C . ILE B 1 393 ? -1.059 -12.641 -28.625 1 92.38 393 ILE B C 1
ATOM 10595 O O . ILE B 1 393 ? -0.655 -13.141 -29.688 1 92.38 393 ILE B O 1
ATOM 10599 N N . PRO B 1 394 ? -2.258 -11.93 -28.531 1 89.31 394 PRO B N 1
ATOM 10600 C CA . PRO B 1 394 ? -2.926 -11.594 -29.781 1 89.31 394 PRO B CA 1
ATOM 10601 C C . PRO B 1 394 ? -2.031 -10.805 -30.734 1 89.31 394 PRO B C 1
ATOM 10603 O O . PRO B 1 394 ? -1.402 -9.82 -30.328 1 89.31 394 PRO B O 1
ATOM 10606 N N . ASN B 1 395 ? -1.864 -11.188 -31.984 1 88.81 395 ASN B N 1
ATOM 10607 C CA . ASN B 1 395 ? -0.965 -10.578 -32.969 1 88.81 395 ASN B CA 1
ATOM 10608 C C . ASN B 1 395 ? 0.487 -10.633 -32.5 1 88.81 395 ASN B C 1
ATOM 10610 O O . ASN B 1 395 ? 1.219 -9.648 -32.625 1 88.81 395 ASN B O 1
ATOM 10614 N N . GLY B 1 396 ? 0.832 -11.75 -31.859 1 92.62 396 GLY B N 1
ATOM 10615 C CA . GLY B 1 396 ? 2.123 -11.922 -31.219 1 92.62 396 GLY B CA 1
ATOM 10616 C C . GLY B 1 396 ? 3.293 -11.75 -32.156 1 92.62 396 GLY B C 1
ATOM 10617 O O . GLY B 1 396 ? 4.32 -11.18 -31.797 1 92.62 396 GLY B O 1
ATOM 10618 N N . VAL B 1 397 ? 3.176 -12.156 -33.438 1 91.94 397 VAL B N 1
ATOM 10619 C CA . VAL B 1 397 ? 4.258 -12.07 -34.406 1 91.94 397 VAL B CA 1
ATOM 10620 C C . VAL B 1 397 ? 4.535 -10.602 -34.75 1 91.94 397 VAL B C 1
ATOM 10622 O O . VAL B 1 397 ? 5.691 -10.18 -34.781 1 91.94 397 VAL B O 1
ATOM 10625 N N . SER B 1 398 ? 3.461 -9.891 -34.906 1 89.5 398 SER B N 1
ATOM 10626 C CA . SER B 1 398 ? 3.605 -8.469 -35.219 1 89.5 398 SER B CA 1
ATOM 10627 C C . SER B 1 398 ? 4.219 -7.707 -34.062 1 89.5 398 SER B C 1
ATOM 10629 O O . SER B 1 398 ? 5.066 -6.832 -34.25 1 89.5 398 SER B O 1
ATOM 10631 N N . ILE B 1 399 ? 3.785 -8.039 -32.906 1 90.38 399 ILE B N 1
ATOM 10632 C CA . ILE B 1 399 ? 4.285 -7.379 -31.703 1 90.38 399 ILE B CA 1
ATOM 10633 C C . ILE B 1 399 ? 5.777 -7.664 -31.531 1 90.38 399 ILE B C 1
ATOM 10635 O O . ILE B 1 399 ? 6.555 -6.762 -31.219 1 90.38 399 ILE B O 1
ATOM 10639 N N . LYS B 1 400 ? 6.184 -8.906 -31.688 1 93.12 400 LYS B N 1
ATOM 10640 C CA . LYS B 1 400 ? 7.594 -9.281 -31.609 1 93.12 400 LYS B CA 1
ATOM 10641 C C . LYS B 1 400 ? 8.422 -8.555 -32.656 1 93.12 400 LYS B C 1
ATOM 10643 O O . LYS B 1 400 ? 9.516 -8.07 -32.375 1 93.12 400 LYS B O 1
ATOM 10648 N N . ASN B 1 401 ? 7.867 -8.445 -33.906 1 87.25 401 ASN B N 1
ATOM 10649 C CA . ASN B 1 401 ? 8.578 -7.777 -34.969 1 87.25 401 ASN B CA 1
ATOM 10650 C C . ASN B 1 401 ? 8.797 -6.297 -34.688 1 87.25 401 ASN B C 1
ATOM 10652 O O . ASN B 1 401 ? 9.844 -5.742 -35.031 1 87.25 401 ASN B O 1
ATOM 10656 N N . GLN B 1 402 ? 7.852 -5.754 -34.094 1 82.69 402 GLN B N 1
ATOM 10657 C CA . GLN B 1 402 ? 7.988 -4.355 -33.719 1 82.69 402 GLN B CA 1
ATOM 10658 C C . GLN B 1 402 ? 9.117 -4.168 -32.688 1 82.69 402 GLN B C 1
ATOM 10660 O O . GLN B 1 402 ? 9.891 -3.217 -32.781 1 82.69 402 GLN B O 1
ATOM 10665 N N . VAL B 1 403 ? 9.18 -5.051 -31.734 1 85.06 403 VAL B N 1
ATOM 10666 C CA . VAL B 1 403 ? 10.234 -4.992 -30.719 1 85.06 403 VAL B CA 1
ATOM 10667 C C . VAL B 1 403 ? 11.594 -5.223 -31.375 1 85.06 403 VAL B C 1
ATOM 10669 O O . VAL B 1 403 ? 12.562 -4.531 -31.062 1 85.06 403 VAL B O 1
ATOM 10672 N N . ASP B 1 404 ? 11.617 -6.18 -32.281 1 83.88 404 ASP B N 1
ATOM 10673 C CA . ASP B 1 404 ? 12.859 -6.488 -33 1 83.88 404 ASP B CA 1
ATOM 10674 C C . ASP B 1 404 ? 13.344 -5.297 -33.812 1 83.88 404 ASP B C 1
ATOM 10676 O O . ASP B 1 404 ? 14.539 -5.027 -33.875 1 83.88 404 ASP B O 1
ATOM 10680 N N . GLN B 1 405 ? 12.438 -4.652 -34.406 1 76.88 405 GLN B N 1
ATOM 10681 C CA . GLN B 1 405 ? 12.789 -3.461 -35.156 1 76.88 405 GLN B CA 1
ATOM 10682 C C . GLN B 1 405 ? 13.375 -2.381 -34.281 1 76.88 405 GLN B C 1
ATOM 10684 O O . GLN B 1 405 ? 14.32 -1.688 -34.656 1 76.88 405 GLN B O 1
ATOM 10689 N N . LEU B 1 406 ? 12.82 -2.293 -33.156 1 72.44 406 LEU B N 1
ATOM 10690 C CA . LEU B 1 406 ? 13.32 -1.31 -32.219 1 72.44 406 LEU B CA 1
ATOM 10691 C C . LEU B 1 406 ? 14.719 -1.687 -31.734 1 72.44 406 LEU B C 1
ATOM 10693 O O . LEU B 1 406 ? 15.578 -0.819 -31.578 1 72.44 406 LEU B O 1
ATOM 10697 N N . ILE B 1 407 ? 14.898 -2.924 -31.438 1 76.19 407 ILE B N 1
ATOM 10698 C CA . ILE B 1 407 ? 16.203 -3.414 -31 1 76.19 407 ILE B CA 1
ATOM 10699 C C . ILE B 1 407 ? 17.234 -3.168 -32.094 1 76.19 407 ILE B C 1
ATOM 10701 O O . ILE B 1 407 ? 18.375 -2.773 -31.812 1 76.19 407 ILE B O 1
ATOM 10705 N N . ASP B 1 408 ? 16.812 -3.381 -33.344 1 73.12 408 ASP B N 1
ATOM 10706 C CA . ASP B 1 408 ? 17.703 -3.174 -34.469 1 73.12 408 ASP B CA 1
ATOM 10707 C C . ASP B 1 408 ? 18.062 -1.698 -34.625 1 73.12 408 ASP B C 1
ATOM 10709 O O . ASP B 1 408 ? 19.203 -1.366 -34.969 1 73.12 408 ASP B O 1
ATOM 10713 N N . HIS B 1 409 ? 17.141 -0.919 -34.312 1 65.75 409 HIS B N 1
ATOM 10714 C CA . HIS B 1 409 ? 17.359 0.517 -34.438 1 65.75 409 HIS B CA 1
ATOM 10715 C C . HIS B 1 409 ? 18.266 1.051 -33.344 1 65.75 409 HIS B C 1
ATOM 10717 O O . HIS B 1 409 ? 18.969 2.037 -33.531 1 65.75 409 HIS B O 1
ATOM 10723 N N . CYS B 1 410 ? 18.188 0.4 -32.188 1 62.75 410 CYS B N 1
ATOM 10724 C CA . CYS B 1 410 ? 18.969 0.863 -31.031 1 62.75 410 CYS B CA 1
ATOM 10725 C C . CYS B 1 410 ? 20.281 0.078 -30.922 1 62.75 410 CYS B C 1
ATOM 10727 O O . CYS B 1 410 ? 20.875 0.031 -29.844 1 62.75 410 CYS B O 1
ATOM 10729 N N . SER B 1 411 ? 20.734 -0.567 -31.922 1 61.44 411 SER B N 1
ATOM 10730 C CA . SER B 1 411 ? 21.781 -1.577 -31.875 1 61.44 411 SER B CA 1
ATOM 10731 C C . SER B 1 411 ? 23.156 -0.934 -31.859 1 61.44 411 SER B C 1
ATOM 10733 O O . SER B 1 411 ? 24.172 -1.63 -31.766 1 61.44 411 SER B O 1
ATOM 10735 N N . ASP B 1 412 ? 23.203 0.279 -31.859 1 55.59 412 ASP B N 1
ATOM 10736 C CA . ASP B 1 412 ? 24.531 0.887 -31.953 1 55.59 412 ASP B CA 1
ATOM 10737 C C . ASP B 1 412 ? 25.422 0.438 -30.781 1 55.59 412 ASP B C 1
ATOM 10739 O O . ASP B 1 412 ? 26.625 0.252 -30.953 1 55.59 412 ASP B O 1
ATOM 10743 N N . TYR B 1 413 ? 24.797 0.179 -29.672 1 53.69 413 TYR B N 1
ATOM 10744 C CA . TYR B 1 413 ? 25.625 -0.186 -28.531 1 53.69 413 TYR B CA 1
ATOM 10745 C C . TYR B 1 413 ? 25.438 -1.652 -28.172 1 53.69 413 TYR B C 1
ATOM 10747 O O . TYR B 1 413 ? 26.422 -2.377 -27.953 1 53.69 413 TYR B O 1
ATOM 10755 N N . CYS B 1 414 ? 24.266 -2.104 -28 1 61.97 414 CYS B N 1
ATOM 10756 C CA . CYS B 1 414 ? 24.016 -3.48 -27.594 1 61.97 414 CYS B CA 1
ATOM 10757 C C . CYS B 1 414 ? 22.766 -4.039 -28.281 1 61.97 414 CYS B C 1
ATOM 10759 O O . CYS B 1 414 ? 21.688 -3.449 -28.188 1 61.97 414 CYS B O 1
ATOM 10761 N N . HIS B 1 415 ? 23.125 -4.941 -29.188 1 73.94 415 HIS B N 1
ATOM 10762 C CA . HIS B 1 415 ? 22.016 -5.664 -29.797 1 73.94 415 HIS B CA 1
ATOM 10763 C C . HIS B 1 415 ? 21.562 -6.832 -28.922 1 73.94 415 HIS B C 1
ATOM 10765 O O . HIS B 1 415 ? 22.234 -7.875 -28.891 1 73.94 415 HIS B O 1
ATOM 10771 N N . LEU B 1 416 ? 20.469 -6.703 -28.25 1 80.12 416 LEU B N 1
ATOM 10772 C CA . LEU B 1 416 ? 20.016 -7.656 -27.234 1 80.12 416 LEU B CA 1
ATOM 10773 C C . LEU B 1 416 ? 19.953 -9.07 -27.812 1 80.12 416 LEU B C 1
ATOM 10775 O O . LEU B 1 416 ? 20.438 -10.016 -27.188 1 80.12 416 LEU B O 1
ATOM 10779 N N . ARG B 1 417 ? 19.438 -9.273 -29.062 1 85.12 417 ARG B N 1
ATOM 10780 C CA . ARG B 1 417 ? 19.281 -10.594 -29.641 1 85.12 417 ARG B CA 1
ATOM 10781 C C . ARG B 1 417 ? 20.625 -11.227 -29.969 1 85.12 417 ARG B C 1
ATOM 10783 O O . ARG B 1 417 ? 20.828 -12.414 -29.734 1 85.12 417 ARG B O 1
ATOM 10790 N N . ILE B 1 418 ? 21.469 -10.359 -30.453 1 83.06 418 ILE B N 1
ATOM 10791 C CA . ILE B 1 418 ? 22.797 -10.852 -30.812 1 83.06 418 ILE B CA 1
ATOM 10792 C C . ILE B 1 418 ? 23.562 -11.188 -29.531 1 83.06 418 ILE B C 1
ATOM 10794 O O . ILE B 1 418 ? 24.312 -12.164 -29.484 1 83.06 418 ILE B O 1
ATOM 10798 N N . LEU B 1 419 ? 23.375 -10.367 -28.578 1 82 419 LEU B N 1
ATOM 10799 C CA . LEU B 1 419 ? 24.031 -10.609 -27.297 1 82 419 LEU B CA 1
ATOM 10800 C C . LEU B 1 419 ? 23.594 -11.938 -26.703 1 82 419 LEU B C 1
ATOM 10802 O O . LEU B 1 419 ? 24.406 -12.695 -26.188 1 82 419 LEU B O 1
ATOM 10806 N N . ILE B 1 420 ? 22.359 -12.266 -26.719 1 87 420 ILE B N 1
ATOM 10807 C CA . ILE B 1 420 ? 21.844 -13.531 -26.219 1 87 420 ILE B CA 1
ATOM 10808 C C . ILE B 1 420 ? 22.469 -14.688 -27 1 87 420 ILE B C 1
ATOM 10810 O O . ILE B 1 420 ? 22.938 -15.664 -26.406 1 87 420 ILE B O 1
ATOM 10814 N N . TYR B 1 421 ? 22.469 -14.508 -28.297 1 88.06 421 TYR B N 1
ATOM 10815 C CA . TYR B 1 421 ? 23 -15.555 -29.156 1 88.06 421 TYR B CA 1
ATOM 10816 C C . TYR B 1 421 ? 24.469 -15.812 -28.859 1 88.06 421 TYR B C 1
ATOM 10818 O O . TYR B 1 421 ? 24.891 -16.969 -28.766 1 88.06 421 TYR B O 1
ATOM 10826 N N . ASP B 1 422 ? 25.234 -14.758 -28.734 1 84.75 422 ASP B N 1
ATOM 10827 C CA . ASP B 1 422 ? 26.672 -14.883 -28.453 1 84.75 422 ASP B CA 1
ATOM 10828 C C . ASP B 1 422 ? 26.906 -15.586 -27.125 1 84.75 422 ASP B C 1
ATOM 10830 O O . ASP B 1 422 ? 27.812 -16.422 -27.016 1 84.75 422 ASP B O 1
ATOM 10834 N N . LEU B 1 423 ? 26.172 -15.25 -26.172 1 85.75 423 LEU B N 1
ATOM 10835 C CA . LEU B 1 423 ? 26.312 -15.875 -24.859 1 85.75 423 LEU B CA 1
ATOM 10836 C C . LEU B 1 423 ? 25.922 -17.344 -24.906 1 85.75 423 LEU B C 1
ATOM 10838 O O . LEU B 1 423 ? 26.516 -18.172 -24.219 1 85.75 423 LEU B O 1
ATOM 10842 N N . VAL B 1 424 ? 24.875 -17.625 -25.672 1 88.5 424 VAL B N 1
ATOM 10843 C CA . VAL B 1 424 ? 24.422 -19 -25.812 1 88.5 424 VAL B CA 1
ATOM 10844 C C . VAL B 1 424 ? 25.531 -19.828 -26.484 1 88.5 424 VAL B C 1
ATOM 10846 O O . VAL B 1 424 ? 25.797 -20.969 -26.078 1 88.5 424 VAL B O 1
ATOM 10849 N N . GLN B 1 425 ? 26.172 -19.219 -27.453 1 87.44 425 GLN B N 1
ATOM 10850 C CA . GLN B 1 425 ? 27.266 -19.906 -28.125 1 87.44 425 GLN B CA 1
ATOM 10851 C C . GLN B 1 425 ? 28.438 -20.156 -27.172 1 87.44 425 GLN B C 1
ATOM 10853 O O . GLN B 1 425 ? 29.016 -21.25 -27.188 1 87.44 425 GLN B O 1
ATOM 10858 N N . LYS B 1 426 ? 28.688 -19.234 -26.406 1 86.5 426 LYS B N 1
ATOM 10859 C CA . LYS B 1 426 ? 29.766 -19.375 -25.422 1 86.5 426 LYS B CA 1
ATOM 10860 C C . LYS B 1 426 ? 29.422 -20.453 -24.391 1 86.5 426 LYS B C 1
ATOM 10862 O O . LYS B 1 426 ? 30.297 -21.234 -24 1 86.5 426 LYS B O 1
ATOM 10867 N N . LEU B 1 427 ? 28.219 -20.438 -23.938 1 88.62 427 LEU B N 1
ATOM 10868 C CA . LEU B 1 427 ? 27.75 -21.406 -22.953 1 88.62 427 LEU B CA 1
ATOM 10869 C C . LEU B 1 427 ? 27.859 -22.828 -23.5 1 88.62 427 LEU B C 1
ATOM 10871 O O . LEU B 1 427 ? 28.359 -23.734 -22.812 1 88.62 427 LEU B O 1
ATOM 10875 N N . GLU B 1 428 ? 27.453 -23.031 -24.766 1 85.69 428 GLU B N 1
ATOM 10876 C CA . GLU B 1 428 ? 27.375 -24.375 -25.359 1 85.69 428 GLU B CA 1
ATOM 10877 C C . GLU B 1 428 ? 28.766 -24.875 -25.734 1 85.69 428 GLU B C 1
ATOM 10879 O O . GLU B 1 428 ? 28.984 -26.078 -25.875 1 85.69 428 GLU B O 1
ATOM 10884 N N . ARG B 1 429 ? 29.781 -23.984 -25.781 1 84.25 429 ARG B N 1
ATOM 10885 C CA . ARG B 1 429 ? 31.141 -24.359 -26.188 1 84.25 429 ARG B CA 1
ATOM 10886 C C . ARG B 1 429 ? 31.953 -24.844 -25 1 84.25 429 ARG B C 1
ATOM 10888 O O . ARG B 1 429 ? 32.969 -25.547 -25.156 1 84.25 429 ARG B O 1
ATOM 10895 N N . ILE B 1 430 ? 31.469 -24.531 -23.859 1 85.88 430 ILE B N 1
ATOM 10896 C CA . ILE B 1 430 ? 32.219 -24.906 -22.672 1 85.88 430 ILE B CA 1
ATOM 10897 C C . ILE B 1 430 ? 32.094 -26.406 -22.438 1 85.88 430 ILE B C 1
ATOM 10899 O O . ILE B 1 430 ? 30.984 -26.938 -22.391 1 85.88 430 ILE B O 1
ATOM 10903 N N . GLU B 1 431 ? 33.25 -27.109 -22.422 1 78.19 431 GLU B N 1
ATOM 10904 C CA . GLU B 1 431 ? 33.281 -28.531 -22.141 1 78.19 431 GLU B CA 1
ATOM 10905 C C . GLU B 1 431 ? 33.375 -28.797 -20.641 1 78.19 431 GLU B C 1
ATOM 10907 O O . GLU B 1 431 ? 34.188 -28.188 -19.938 1 78.19 431 GLU B O 1
ATOM 10912 N N . ARG B 1 432 ? 32.5 -29.578 -20.016 1 75.25 432 ARG B N 1
ATOM 10913 C CA . ARG B 1 432 ? 32.531 -29.906 -18.578 1 75.25 432 ARG B CA 1
ATOM 10914 C C . ARG B 1 432 ? 33.719 -30.812 -18.234 1 75.25 432 ARG B C 1
ATOM 10916 O O . ARG B 1 432 ? 33.906 -31.859 -18.859 1 75.25 432 ARG B O 1
ATOM 10923 N N . ASN B 1 433 ? 34.656 -30.234 -17.516 1 71.38 433 ASN B N 1
ATOM 10924 C CA . ASN B 1 433 ? 35.812 -31.016 -17.094 1 71.38 433 ASN B CA 1
ATOM 10925 C C . ASN B 1 433 ? 35.75 -31.391 -15.617 1 71.38 433 ASN B C 1
ATOM 10927 O O . ASN B 1 433 ? 36.75 -31.75 -15.008 1 71.38 433 ASN B O 1
ATOM 10931 N N . GLY B 1 434 ? 34.562 -31.344 -15.047 1 69.31 434 GLY B N 1
ATOM 10932 C CA . GLY B 1 434 ? 34.375 -31.781 -13.672 1 69.31 434 GLY B CA 1
ATOM 10933 C C . GLY B 1 434 ? 34.875 -30.766 -12.648 1 69.31 434 GLY B C 1
ATOM 10934 O O . GLY B 1 434 ? 34.594 -30.906 -11.453 1 69.31 434 GLY B O 1
ATOM 10935 N N . SER B 1 435 ? 35.531 -29.703 -13.062 1 79.62 435 SER B N 1
ATOM 10936 C CA . SER B 1 435 ? 36.062 -28.703 -12.125 1 79.62 435 SER B CA 1
ATOM 10937 C C . SER B 1 435 ? 34.938 -27.797 -11.633 1 79.62 435 SER B C 1
ATOM 10939 O O . SER B 1 435 ? 34.031 -27.469 -12.383 1 79.62 435 SER B O 1
ATOM 10941 N N . GLN B 1 436 ? 35.031 -27.531 -10.352 1 81.88 436 GLN B N 1
ATOM 10942 C CA . GLN B 1 436 ? 34.031 -26.641 -9.727 1 81.88 436 GLN B CA 1
ATOM 10943 C C . GLN B 1 436 ? 34.062 -25.25 -10.375 1 81.88 436 GLN B C 1
ATOM 10945 O O . GLN B 1 436 ? 33.031 -24.609 -10.508 1 81.88 436 GLN B O 1
ATOM 10950 N N . LYS B 1 437 ? 35.25 -24.812 -10.758 1 79.56 437 LYS B N 1
ATOM 10951 C CA . LYS B 1 437 ? 35.375 -23.5 -11.406 1 79.56 437 LYS B CA 1
ATOM 10952 C C . LYS B 1 437 ? 34.625 -23.469 -12.727 1 79.56 437 LYS B C 1
ATOM 10954 O O . LYS B 1 437 ? 33.969 -22.469 -13.039 1 79.56 437 LYS B O 1
ATOM 10959 N N . THR B 1 438 ? 34.719 -24.547 -13.422 1 83.81 438 THR B N 1
ATOM 10960 C CA . THR B 1 438 ? 34 -24.641 -14.695 1 83.81 438 THR B CA 1
ATOM 10961 C C . THR B 1 438 ? 32.5 -24.688 -14.484 1 83.81 438 THR B C 1
ATOM 10963 O O . THR B 1 438 ? 31.734 -24.078 -15.234 1 83.81 438 THR B O 1
ATOM 10966 N N . ASN B 1 439 ? 32.094 -25.375 -13.484 1 82.31 439 ASN B N 1
ATOM 10967 C CA . ASN B 1 439 ? 30.672 -25.453 -13.18 1 82.31 439 ASN B CA 1
ATOM 10968 C C . ASN B 1 439 ? 30.109 -24.078 -12.773 1 82.31 439 ASN B C 1
ATOM 10970 O O . ASN B 1 439 ? 29 -23.734 -13.156 1 82.31 439 ASN B O 1
ATOM 10974 N N . ASP B 1 440 ? 30.891 -23.406 -12.039 1 83.56 440 ASP B N 1
ATOM 10975 C CA . ASP B 1 440 ? 30.469 -22.078 -11.633 1 83.56 440 ASP B CA 1
ATOM 10976 C C . ASP B 1 440 ? 30.344 -21.141 -12.844 1 83.56 440 ASP B C 1
ATOM 10978 O O . ASP B 1 440 ? 29.438 -20.312 -12.891 1 83.56 440 ASP B O 1
ATOM 10982 N N . LEU B 1 441 ? 31.266 -21.297 -13.703 1 84.25 441 LEU B N 1
ATOM 10983 C CA . LEU B 1 441 ? 31.234 -20.484 -14.914 1 84.25 441 LEU B CA 1
ATOM 10984 C C . LEU B 1 441 ? 30 -20.812 -15.758 1 84.25 441 LEU B C 1
ATOM 10986 O O . LEU B 1 441 ? 29.359 -19.906 -16.281 1 84.25 441 LEU B O 1
ATOM 10990 N N . ILE B 1 442 ? 29.688 -22.062 -15.914 1 85.62 442 ILE B N 1
ATOM 10991 C CA . ILE B 1 442 ? 28.516 -22.5 -16.672 1 85.62 442 ILE B CA 1
ATOM 10992 C C . ILE B 1 442 ? 27.25 -21.938 -16.047 1 85.62 442 ILE B C 1
ATOM 10994 O O . ILE B 1 442 ? 26.375 -21.422 -16.734 1 85.62 442 ILE B O 1
ATOM 10998 N N . ASP B 1 443 ? 27.203 -22 -14.766 1 84.31 443 ASP B N 1
ATOM 10999 C CA . ASP B 1 443 ? 26.031 -21.5 -14.055 1 84.31 443 ASP B CA 1
ATOM 11000 C C . ASP B 1 443 ? 25.875 -20 -14.242 1 84.31 443 ASP B C 1
ATOM 11002 O O . ASP B 1 443 ? 24.766 -19.5 -14.414 1 84.31 443 ASP B O 1
ATOM 11006 N N . ARG B 1 444 ? 26.922 -19.328 -14.172 1 83.81 444 ARG B N 1
ATOM 11007 C CA . ARG B 1 444 ? 26.875 -17.875 -14.336 1 83.81 444 ARG B CA 1
ATOM 11008 C C . ARG B 1 444 ? 26.438 -17.5 -15.742 1 83.81 444 ARG B C 1
ATOM 11010 O O . ARG B 1 444 ? 25.625 -16.594 -15.922 1 83.81 444 ARG B O 1
ATOM 11017 N N . LEU B 1 445 ? 27.047 -18.172 -16.703 1 86 445 LEU B N 1
ATOM 11018 C CA . LEU B 1 445 ? 26.703 -17.891 -18.094 1 86 445 LEU B CA 1
ATOM 11019 C C . LEU B 1 445 ? 25.25 -18.25 -18.375 1 86 445 LEU B C 1
ATOM 11021 O O . LEU B 1 445 ? 24.547 -17.531 -19.109 1 86 445 LEU B O 1
ATOM 11025 N N . PHE B 1 446 ? 24.812 -19.359 -17.828 1 87.88 446 PHE B N 1
ATOM 11026 C CA . PHE B 1 446 ? 23.422 -19.781 -18 1 87.88 446 PHE B CA 1
ATOM 11027 C C . PHE B 1 446 ? 22.469 -18.75 -17.422 1 87.88 446 PHE B C 1
ATOM 11029 O O . PHE B 1 446 ? 21.469 -18.375 -18.047 1 87.88 446 PHE B O 1
ATOM 11036 N N . THR B 1 447 ? 22.766 -18.328 -16.234 1 84.5 447 THR B N 1
ATOM 11037 C CA . THR B 1 447 ? 21.938 -17.328 -15.562 1 84.5 447 THR B CA 1
ATOM 11038 C C . THR B 1 447 ? 21.891 -16.047 -16.375 1 84.5 447 THR B C 1
ATOM 11040 O O . THR B 1 447 ? 20.828 -15.414 -16.469 1 84.5 447 THR B O 1
ATOM 11043 N N . ARG B 1 448 ? 22.938 -15.711 -16.906 1 85.75 448 ARG B N 1
ATOM 11044 C CA . ARG B 1 448 ? 23 -14.492 -17.703 1 85.75 448 ARG B CA 1
ATOM 11045 C C . ARG B 1 448 ? 22.172 -14.641 -18.984 1 85.75 448 ARG B C 1
ATOM 11047 O O . ARG B 1 448 ? 21.5 -13.695 -19.391 1 85.75 448 ARG B O 1
ATOM 11054 N N . CYS B 1 449 ? 22.297 -15.766 -19.609 1 88.25 449 CYS B N 1
ATOM 11055 C CA . CYS B 1 449 ? 21.469 -16.031 -20.781 1 88.25 449 CYS B CA 1
ATOM 11056 C C . CYS B 1 449 ? 19.984 -15.922 -20.438 1 88.25 449 CYS B C 1
ATOM 11058 O O . CYS B 1 449 ? 19.219 -15.312 -21.188 1 88.25 449 CYS B O 1
ATOM 11060 N N . CYS B 1 450 ? 19.641 -16.484 -19.281 1 87.94 450 CYS B N 1
ATOM 11061 C CA . CYS B 1 450 ? 18.25 -16.453 -18.859 1 87.94 450 CYS B CA 1
ATOM 11062 C C . CYS B 1 450 ? 17.797 -15.016 -18.578 1 87.94 450 CYS B C 1
ATOM 11064 O O . CYS B 1 450 ? 16.688 -14.633 -18.953 1 87.94 450 CYS B O 1
ATOM 11066 N N . HIS B 1 451 ? 18.641 -14.25 -17.984 1 85.5 451 HIS B N 1
ATOM 11067 C CA . HIS B 1 451 ? 18.312 -12.867 -17.656 1 85.5 451 HIS B CA 1
ATOM 11068 C C . HIS B 1 451 ? 18.078 -12.047 -18.922 1 85.5 451 HIS B C 1
ATOM 11070 O O . HIS B 1 451 ? 17.125 -11.258 -18.984 1 85.5 451 HIS B O 1
ATOM 11076 N N . LEU B 1 452 ? 18.938 -12.188 -19.859 1 85.06 452 LEU B N 1
ATOM 11077 C CA . LEU B 1 45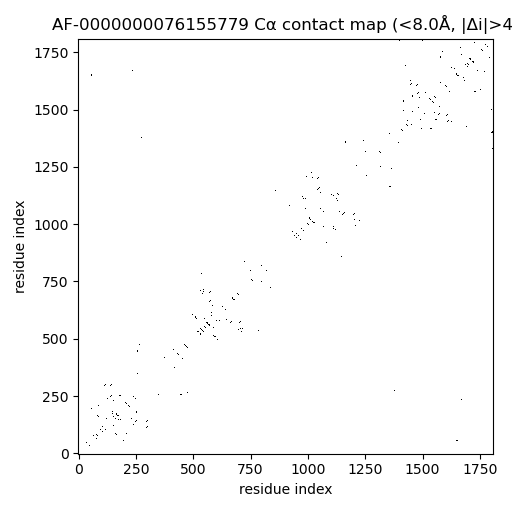2 ? 18.812 -11.422 -21.094 1 85.06 452 LEU B CA 1
ATOM 11078 C C . LEU B 1 452 ? 17.578 -11.852 -21.891 1 85.06 452 LEU B C 1
ATOM 11080 O O . LEU B 1 452 ? 16.906 -11.016 -22.484 1 85.06 452 LEU B O 1
ATOM 11084 N N . LEU B 1 453 ? 17.359 -13.156 -21.875 1 89.44 453 LEU B N 1
ATOM 11085 C CA . LEU B 1 453 ? 16.172 -13.641 -22.562 1 89.44 453 LEU B CA 1
ATOM 11086 C C . LEU B 1 453 ? 14.906 -13.141 -21.875 1 89.44 453 LEU B C 1
ATOM 11088 O O . LEU B 1 453 ? 13.906 -12.852 -22.531 1 89.44 453 LEU B O 1
ATOM 11092 N N . GLU B 1 454 ? 14.961 -13.133 -20.594 1 88.62 454 GLU B N 1
ATOM 11093 C CA . GLU B 1 454 ? 13.836 -12.586 -19.828 1 88.62 454 GLU B CA 1
ATOM 11094 C C . GLU B 1 454 ? 13.578 -11.133 -20.203 1 88.62 454 GLU B C 1
ATOM 11096 O O . GLU B 1 454 ? 12.422 -10.703 -20.297 1 88.62 454 GLU B O 1
ATOM 11101 N N . ARG B 1 455 ? 14.617 -10.359 -20.359 1 87 455 ARG B N 1
ATOM 11102 C CA . ARG B 1 455 ? 14.477 -8.969 -20.781 1 87 455 ARG B CA 1
ATOM 11103 C C . ARG B 1 455 ? 13.797 -8.875 -22.156 1 87 455 ARG B C 1
ATOM 11105 O O . ARG B 1 455 ? 12.969 -7.996 -22.375 1 87 455 ARG B O 1
ATOM 11112 N N . TYR B 1 456 ? 14.266 -9.758 -23.031 1 88.56 456 TYR B N 1
ATOM 11113 C CA . TYR B 1 456 ? 13.672 -9.797 -24.359 1 88.56 456 TYR B CA 1
ATOM 11114 C C . TYR B 1 456 ? 12.188 -10.141 -24.297 1 88.56 456 TYR B C 1
ATOM 11116 O O . TYR B 1 456 ? 11.359 -9.469 -24.906 1 88.56 456 TYR B O 1
ATOM 11124 N N . VAL B 1 457 ? 11.852 -11.141 -23.5 1 91.19 457 VAL B N 1
ATOM 11125 C CA . VAL B 1 457 ? 10.461 -11.555 -23.312 1 91.19 457 VAL B CA 1
ATOM 11126 C C . VAL B 1 457 ? 9.664 -10.422 -22.672 1 91.19 457 VAL B C 1
ATOM 11128 O O . VAL B 1 457 ? 8.523 -10.164 -23.062 1 91.19 457 VAL B O 1
ATOM 11131 N N . PHE B 1 458 ? 10.266 -9.742 -21.75 1 91.88 458 PHE B N 1
ATOM 11132 C CA . PHE B 1 458 ? 9.625 -8.609 -21.094 1 91.88 458 PHE B CA 1
ATOM 11133 C C . PHE B 1 458 ? 9.281 -7.512 -22.078 1 91.88 458 PHE B C 1
ATOM 11135 O O . PHE B 1 458 ? 8.188 -6.957 -22.047 1 91.88 458 PHE B O 1
ATOM 11142 N N . LEU B 1 459 ? 10.203 -7.191 -22.922 1 87.19 459 LEU B N 1
ATOM 11143 C CA . LEU B 1 459 ? 9.977 -6.133 -23.906 1 87.19 459 LEU B CA 1
ATOM 11144 C C . LEU B 1 459 ? 8.797 -6.469 -24.812 1 87.19 459 LEU B C 1
ATOM 11146 O O . LEU B 1 459 ? 8 -5.586 -25.156 1 87.19 459 LEU B O 1
ATOM 11150 N N . ILE B 1 460 ? 8.711 -7.684 -25.156 1 91.19 460 ILE B N 1
ATOM 11151 C CA . ILE B 1 460 ? 7.605 -8.109 -26.016 1 91.19 460 ILE B CA 1
ATOM 11152 C C . ILE B 1 460 ? 6.293 -8 -25.234 1 91.19 460 ILE B C 1
ATOM 11154 O O . ILE B 1 460 ? 5.297 -7.492 -25.766 1 91.19 460 ILE B O 1
ATOM 11158 N N . CYS B 1 461 ? 6.285 -8.461 -23.984 1 92.19 461 CYS B N 1
ATOM 11159 C CA . CYS B 1 461 ? 5.102 -8.336 -23.141 1 92.19 461 CYS B CA 1
ATOM 11160 C C . CYS B 1 461 ? 4.711 -6.871 -22.969 1 92.19 461 CYS B C 1
ATOM 11162 O O . CYS B 1 461 ? 3.529 -6.527 -23 1 92.19 461 CYS B O 1
ATOM 11164 N N . PHE B 1 462 ? 5.715 -6.035 -22.734 1 89.31 462 PHE B N 1
ATOM 11165 C CA . PHE B 1 462 ? 5.465 -4.617 -22.516 1 89.31 462 PHE B CA 1
ATOM 11166 C C . PHE B 1 462 ? 4.852 -3.975 -23.75 1 89.31 462 PHE B C 1
ATOM 11168 O O . PHE B 1 462 ? 3.924 -3.168 -23.656 1 89.31 462 PHE B O 1
ATOM 11175 N N . ASN B 1 463 ? 5.391 -4.367 -24.891 1 87.62 463 ASN B N 1
ATOM 11176 C CA . ASN B 1 463 ? 4.82 -3.854 -26.141 1 87.62 463 ASN B CA 1
ATOM 11177 C C . ASN B 1 463 ? 3.387 -4.336 -26.328 1 87.62 463 ASN B C 1
ATOM 11179 O O . ASN B 1 463 ? 2.549 -3.607 -26.859 1 87.62 463 ASN B O 1
ATOM 11183 N N . ALA B 1 464 ? 3.135 -5.535 -25.984 1 91 464 ALA B N 1
ATOM 11184 C CA . ALA B 1 464 ? 1.77 -6.051 -26.047 1 91 464 ALA B CA 1
ATOM 11185 C C . ALA B 1 464 ? 0.843 -5.258 -25.125 1 91 464 ALA B C 1
ATOM 11187 O O . ALA B 1 464 ? -0.288 -4.941 -25.5 1 91 464 ALA B O 1
ATOM 11188 N N . TYR B 1 465 ? 1.268 -4.914 -23.969 1 90 465 TYR B N 1
ATOM 11189 C CA . TYR B 1 465 ? 0.521 -4.098 -23.016 1 90 465 TYR B CA 1
ATOM 11190 C C . TYR B 1 465 ? 0.228 -2.719 -23.594 1 90 465 TYR B C 1
ATOM 11192 O O . TYR B 1 465 ? -0.907 -2.24 -23.531 1 90 465 TYR B O 1
ATOM 11200 N N . LEU B 1 466 ? 1.279 -2.141 -24.125 1 83.06 466 LEU B N 1
ATOM 11201 C CA . LEU B 1 466 ? 1.112 -0.803 -24.672 1 83.06 466 LEU B CA 1
ATOM 11202 C C . LEU B 1 466 ? 0.112 -0.812 -25.828 1 83.06 466 LEU B C 1
ATOM 11204 O O . LEU B 1 466 ? -0.711 0.098 -25.953 1 83.06 466 LEU B O 1
ATOM 11208 N N . THR B 1 467 ? 0.203 -1.804 -26.656 1 81 467 THR B N 1
ATOM 11209 C CA . THR B 1 467 ? -0.684 -1.92 -27.797 1 81 467 THR B CA 1
ATOM 11210 C C . THR B 1 467 ? -2.141 -2.012 -27.359 1 81 467 THR B C 1
ATOM 11212 O O . THR B 1 467 ? -3.029 -1.457 -28 1 81 467 THR B O 1
ATOM 11215 N N . GLU B 1 468 ? -2.336 -2.645 -26.281 1 82.06 468 GLU B N 1
ATOM 11216 C CA . GLU B 1 468 ? -3.695 -2.848 -25.797 1 82.06 468 GLU B CA 1
ATOM 11217 C C . GLU B 1 468 ? -4.152 -1.677 -24.922 1 82.06 468 GLU B C 1
ATOM 11219 O O . GLU B 1 468 ? -5.289 -1.213 -25.047 1 82.06 468 GLU B O 1
ATOM 11224 N N . GLN B 1 469 ? -3.303 -1.114 -24.047 1 79.31 469 GLN B N 1
ATOM 11225 C CA . GLN B 1 469 ? -3.729 -0.222 -22.969 1 79.31 469 GLN B CA 1
ATOM 11226 C C . GLN B 1 469 ? -3.516 1.24 -23.359 1 79.31 469 GLN B C 1
ATOM 11228 O O . GLN B 1 469 ? -4.176 2.131 -22.828 1 79.31 469 GLN B O 1
ATOM 11233 N N . PHE B 1 470 ? -2.639 1.522 -24.281 1 73.56 470 PHE B N 1
ATOM 11234 C CA . PHE B 1 470 ? -2.363 2.908 -24.641 1 73.56 470 PHE B CA 1
ATOM 11235 C C . PHE B 1 470 ? -3.611 3.582 -25.203 1 73.56 470 PHE B C 1
ATOM 11237 O O . PHE B 1 470 ? -3.961 4.691 -24.797 1 73.56 470 PHE B O 1
ATOM 11244 N N . PRO B 1 471 ? -4.293 2.877 -26.125 1 64.81 471 PRO B N 1
ATOM 11245 C CA . PRO B 1 471 ? -5.523 3.49 -26.641 1 64.81 471 PRO B CA 1
ATOM 11246 C C . PRO B 1 471 ? -6.582 3.682 -25.562 1 64.81 471 PRO B C 1
ATOM 11248 O O . PRO B 1 471 ? -7.477 4.52 -25.703 1 64.81 471 PRO B O 1
ATOM 11251 N N . GLN B 1 472 ? -6.426 2.877 -24.531 1 68.94 472 GLN B N 1
ATOM 11252 C CA . GLN B 1 472 ? -7.383 2.943 -23.438 1 68.94 472 GLN B CA 1
ATOM 11253 C C . GLN B 1 472 ? -6.883 3.859 -22.328 1 68.94 472 GLN B C 1
ATOM 11255 O O . GLN B 1 472 ? -7.422 3.854 -21.219 1 68.94 472 GLN B O 1
ATOM 11260 N N . TRP B 1 473 ? -5.789 4.621 -22.625 1 68.56 473 TRP B N 1
ATOM 11261 C CA . TRP B 1 473 ? -5.223 5.59 -21.688 1 68.56 473 TRP B CA 1
ATOM 11262 C C . TRP B 1 473 ? -4.797 4.914 -20.391 1 68.56 473 TRP B C 1
ATOM 11264 O O . TRP B 1 473 ? -5.07 5.422 -19.297 1 68.56 473 TRP B O 1
ATOM 11274 N N . PHE B 1 474 ? -4.332 3.66 -20.5 1 77 474 PHE B N 1
ATOM 11275 C CA . PHE B 1 474 ? -3.717 2.924 -19.406 1 77 474 PHE B CA 1
ATOM 11276 C C . PHE B 1 474 ? -4.719 2.697 -18.281 1 77 474 PHE B C 1
ATOM 11278 O O . PHE B 1 474 ? -4.43 2.99 -17.109 1 77 474 PHE B O 1
ATOM 11285 N N . SER B 1 475 ? -5.875 2.256 -18.641 1 74.56 475 SER B N 1
ATOM 11286 C CA . SER B 1 475 ? -6.91 1.938 -17.656 1 74.56 475 SER B CA 1
ATOM 11287 C C . SER B 1 475 ? -6.418 0.913 -16.656 1 74.56 475 SER B C 1
ATOM 11289 O O . SER B 1 475 ? -6.77 0.979 -15.469 1 74.56 475 SER B O 1
ATOM 11291 N N . LEU B 1 476 ? -5.641 -0.033 -17.188 1 82.25 476 LEU B N 1
ATOM 11292 C CA . LEU B 1 476 ? -4.996 -1.004 -16.312 1 82.25 476 LEU B CA 1
ATOM 11293 C C . LEU B 1 476 ? -3.5 -0.722 -16.203 1 82.25 476 LEU B C 1
ATOM 11295 O O . LEU B 1 476 ? -2.85 -0.386 -17.203 1 82.25 476 LEU B O 1
ATOM 11299 N N . SER B 1 477 ? -3.074 -0.67 -15.023 1 86.31 477 SER B N 1
ATOM 11300 C CA . SER B 1 477 ? -1.624 -0.624 -14.867 1 86.31 477 SER B CA 1
ATOM 11301 C C . SER B 1 477 ? -0.966 -1.869 -15.453 1 86.31 477 SER B C 1
ATOM 11303 O O . SER B 1 477 ? -1.644 -2.855 -15.75 1 86.31 477 SER B O 1
ATOM 11305 N N . PHE B 1 478 ? 0.272 -1.811 -15.703 1 90.75 478 PHE B N 1
ATOM 11306 C CA . PHE B 1 478 ? 0.989 -2.957 -16.25 1 90.75 478 PHE B CA 1
ATOM 11307 C C . PHE B 1 478 ? 0.897 -4.148 -15.297 1 90.75 478 PHE B C 1
ATOM 11309 O O . PHE B 1 478 ? 0.697 -5.285 -15.742 1 90.75 478 PHE B O 1
ATOM 11316 N N . SER B 1 479 ? 1.064 -3.895 -13.984 1 90.88 479 SER B N 1
ATOM 11317 C CA . SER B 1 479 ? 0.982 -4.957 -12.992 1 90.88 479 SER B CA 1
ATOM 11318 C C . SER B 1 479 ? -0.386 -5.633 -13.008 1 90.88 479 SER B C 1
ATOM 11320 O O . SER B 1 479 ? -0.481 -6.859 -12.938 1 90.88 479 SER B O 1
ATOM 11322 N N . GLN B 1 480 ? -1.441 -4.871 -13.117 1 87.56 480 GLN B N 1
ATOM 11323 C CA . GLN B 1 480 ? -2.797 -5.414 -13.164 1 87.56 480 GLN B CA 1
ATOM 11324 C C . GLN B 1 480 ? -3.027 -6.203 -14.445 1 87.56 480 GLN B C 1
ATOM 11326 O O . GLN B 1 480 ? -3.705 -7.234 -14.438 1 87.56 480 GLN B O 1
ATOM 11331 N N . TRP B 1 481 ? -2.484 -5.656 -15.516 1 90.31 481 TRP B N 1
ATOM 11332 C CA . TRP B 1 481 ? -2.613 -6.328 -16.797 1 90.31 481 TRP B CA 1
ATOM 11333 C C . TRP B 1 481 ? -1.924 -7.691 -16.766 1 90.31 481 TRP B C 1
ATOM 11335 O O . TRP B 1 481 ? -2.482 -8.688 -17.234 1 90.31 481 TRP B O 1
ATOM 11345 N N . MET B 1 482 ? -0.703 -7.742 -16.25 1 92.25 482 MET B N 1
ATOM 11346 C CA . MET B 1 482 ? 0.062 -8.984 -16.172 1 92.25 482 MET B CA 1
ATOM 11347 C C . MET B 1 482 ? -0.627 -9.984 -15.25 1 92.25 482 MET B C 1
ATOM 11349 O O . MET B 1 482 ? -0.57 -11.195 -15.484 1 92.25 482 MET B O 1
ATOM 11353 N N . GLN B 1 483 ? -1.265 -9.484 -14.227 1 88.94 483 GLN B N 1
ATOM 11354 C CA . GLN B 1 483 ? -1.969 -10.336 -13.266 1 88.94 483 GLN B CA 1
ATOM 11355 C C . GLN B 1 483 ? -3.092 -11.117 -13.945 1 88.94 483 GLN B C 1
ATOM 11357 O O . GLN B 1 483 ? -3.414 -12.234 -13.539 1 88.94 483 GLN B O 1
ATOM 11362 N N . ARG B 1 484 ? -3.623 -10.555 -14.945 1 87.62 484 ARG B N 1
ATOM 11363 C CA . ARG B 1 484 ? -4.758 -11.164 -15.625 1 87.62 484 ARG B CA 1
ATOM 11364 C C . ARG B 1 484 ? -4.285 -12.055 -16.781 1 87.62 484 ARG B C 1
ATOM 11366 O O . ARG B 1 484 ? -5.102 -12.586 -17.531 1 87.62 484 ARG B O 1
ATOM 11373 N N . GLN B 1 485 ? -2.928 -12.164 -16.906 1 89.19 485 GLN B N 1
ATOM 11374 C CA . GLN B 1 485 ? -2.326 -13.008 -17.938 1 89.19 485 GLN B CA 1
ATOM 11375 C C . GLN B 1 485 ? -1.438 -14.078 -17.312 1 89.19 485 GLN B C 1
ATOM 11377 O O . GLN B 1 485 ? -0.21 -14.016 -17.406 1 89.19 485 GLN B O 1
ATOM 11382 N N . PRO B 1 486 ? -2.049 -15.125 -16.797 1 87.75 486 PRO B N 1
ATOM 11383 C CA . PRO B 1 486 ? -1.244 -16.156 -16.125 1 87.75 486 PRO B CA 1
ATOM 11384 C C . PRO B 1 486 ? -0.244 -16.828 -17.047 1 87.75 486 PRO B C 1
ATOM 11386 O O . PRO B 1 486 ? 0.864 -17.172 -16.641 1 87.75 486 PRO B O 1
ATOM 11389 N N . GLY B 1 487 ? -0.643 -17.047 -18.344 1 87.12 487 GLY B N 1
ATOM 11390 C CA . GLY B 1 487 ? 0.266 -17.656 -19.297 1 87.12 487 GLY B CA 1
ATOM 11391 C C . GLY B 1 487 ? 1.55 -16.875 -19.5 1 87.12 487 GLY B C 1
ATOM 11392 O O . GLY B 1 487 ? 2.635 -17.453 -19.562 1 87.12 487 GLY B O 1
ATOM 11393 N N . LEU B 1 488 ? 1.416 -15.578 -19.547 1 91.19 488 LEU B N 1
ATOM 11394 C CA . LEU B 1 488 ? 2.584 -14.719 -19.734 1 91.19 488 LEU B CA 1
ATOM 11395 C C . LEU B 1 488 ? 3.459 -14.727 -18.484 1 91.19 488 LEU B C 1
ATOM 11397 O O . LEU B 1 488 ? 4.688 -14.727 -18.578 1 91.19 488 LEU B O 1
ATOM 11401 N N . THR B 1 489 ? 2.818 -14.688 -17.344 1 89.12 489 THR B N 1
ATOM 11402 C CA . THR B 1 489 ? 3.555 -14.695 -16.094 1 89.12 489 THR B CA 1
ATOM 11403 C C . THR B 1 489 ? 4.375 -15.977 -15.953 1 89.12 489 THR B C 1
ATOM 11405 O O . THR B 1 489 ? 5.516 -15.945 -15.492 1 89.12 489 THR B O 1
ATOM 11408 N N . ARG B 1 490 ? 3.885 -17.109 -16.391 1 85.94 490 ARG B N 1
ATOM 11409 C CA . ARG B 1 490 ? 4.582 -18.391 -16.312 1 85.94 490 ARG B CA 1
ATOM 11410 C C . ARG B 1 490 ? 5.762 -18.422 -17.266 1 85.94 490 ARG B C 1
ATOM 11412 O O . ARG B 1 490 ? 6.816 -18.984 -16.953 1 85.94 490 ARG B O 1
ATOM 11419 N N . ILE B 1 491 ? 5.586 -17.859 -18.438 1 87.38 491 ILE B N 1
ATOM 11420 C CA . ILE B 1 491 ? 6.641 -17.875 -19.438 1 87.38 491 ILE B CA 1
ATOM 11421 C C . ILE B 1 491 ? 7.805 -17 -18.969 1 87.38 491 ILE B C 1
ATOM 11423 O O . ILE B 1 491 ? 8.969 -17.359 -19.125 1 87.38 491 ILE B O 1
ATOM 11427 N N . ARG B 1 492 ? 7.484 -15.891 -18.453 1 85.56 492 ARG B N 1
ATOM 11428 C CA . ARG B 1 492 ? 8.508 -14.953 -17.984 1 85.56 492 ARG B CA 1
ATOM 11429 C C . ARG B 1 492 ? 9.336 -15.555 -16.859 1 85.56 492 ARG B C 1
ATOM 11431 O O . ARG B 1 492 ? 10.523 -15.25 -16.719 1 85.56 492 ARG B O 1
ATOM 11438 N N . GLY B 1 493 ? 8.695 -16.375 -16.078 1 76.5 493 GLY B N 1
ATOM 11439 C CA . GLY B 1 493 ? 9.383 -16.984 -14.953 1 76.5 493 GLY B CA 1
ATOM 11440 C C . GLY B 1 493 ? 10.203 -18.203 -15.352 1 76.5 493 GLY B C 1
ATOM 11441 O O . GLY B 1 493 ? 11.086 -18.625 -14.609 1 76.5 493 GLY B O 1
ATOM 11442 N N . ASN B 1 494 ? 9.953 -18.75 -16.594 1 77.88 494 ASN B N 1
ATOM 11443 C CA . ASN B 1 494 ? 10.617 -19.984 -17.016 1 77.88 494 ASN B CA 1
ATOM 11444 C C . ASN B 1 494 ? 11.234 -19.828 -18.406 1 77.88 494 ASN B C 1
ATOM 11446 O O . ASN B 1 494 ? 11.008 -20.672 -19.281 1 77.88 494 ASN B O 1
ATOM 11450 N N . VAL B 1 495 ? 12.031 -18.797 -18.625 1 79.69 495 VAL B N 1
ATOM 11451 C CA . VAL B 1 495 ? 12.57 -18.547 -19.953 1 79.69 495 VAL B CA 1
ATOM 11452 C C . VAL B 1 495 ? 13.672 -19.562 -20.266 1 79.69 495 VAL B C 1
ATOM 11454 O O . VAL B 1 495 ? 13.836 -19.969 -21.422 1 79.69 495 VAL B O 1
ATOM 11457 N N . GLY B 1 496 ? 14.477 -19.984 -19.219 1 71.75 496 GLY B N 1
ATOM 11458 C CA . GLY B 1 496 ? 15.57 -20.906 -19.484 1 71.75 496 GLY B CA 1
ATOM 11459 C C . GLY B 1 496 ? 15.406 -22.234 -18.781 1 71.75 496 GLY B C 1
ATOM 11460 O O . GLY B 1 496 ? 15.328 -22.297 -17.547 1 71.75 496 GLY B O 1
ATOM 11461 N N . SER B 1 497 ? 14.68 -23.234 -19.453 1 66.88 497 SER B N 1
ATOM 11462 C CA . SER B 1 497 ? 14.641 -24.547 -18.812 1 66.88 497 SER B CA 1
ATOM 11463 C C . SER B 1 497 ? 15.812 -25.422 -19.266 1 66.88 497 SER B C 1
ATOM 11465 O O . SER B 1 497 ? 15.977 -25.672 -20.453 1 66.88 497 SER B O 1
ATOM 11467 N N . PRO B 1 498 ? 16.734 -25.578 -18.328 1 59.47 498 PRO B N 1
ATOM 11468 C CA . PRO B 1 498 ? 17.922 -26.344 -18.703 1 59.47 498 PRO B CA 1
ATOM 11469 C C . PRO B 1 498 ? 17.594 -27.719 -19.266 1 59.47 498 PRO B C 1
ATOM 11471 O O . PRO B 1 498 ? 18.406 -28.297 -19.984 1 59.47 498 PRO B O 1
ATOM 11474 N N . ASP B 1 499 ? 16.406 -28.234 -19.031 1 62.12 499 ASP B N 1
ATOM 11475 C CA . ASP B 1 499 ? 16.188 -29.656 -19.188 1 62.12 499 ASP B CA 1
ATOM 11476 C C . ASP B 1 499 ? 15.484 -29.969 -20.5 1 62.12 499 ASP B C 1
ATOM 11478 O O . ASP B 1 499 ? 15.133 -31.125 -20.766 1 62.12 499 ASP B O 1
ATOM 11482 N N . ILE B 1 500 ? 15.328 -29.016 -21.328 1 60.19 500 ILE B N 1
ATOM 11483 C CA . ILE B 1 500 ? 14.5 -29.312 -22.5 1 60.19 500 ILE B CA 1
ATOM 11484 C C . ILE B 1 500 ? 15.289 -30.172 -23.484 1 60.19 500 ILE B C 1
ATOM 11486 O O . ILE B 1 500 ? 14.781 -31.172 -23.984 1 60.19 500 ILE B O 1
ATOM 11490 N N . GLN B 1 501 ? 16.5 -29.766 -23.688 1 69.12 501 GLN B N 1
ATOM 11491 C CA . GLN B 1 501 ? 17.25 -30.516 -24.703 1 69.12 501 GLN B CA 1
ATOM 11492 C C . GLN B 1 501 ? 18.531 -31.109 -24.109 1 69.12 501 GLN B C 1
ATOM 11494 O O . GLN B 1 501 ? 19.625 -30.625 -24.391 1 69.12 501 GLN B O 1
ATOM 11499 N N . VAL B 1 502 ? 18.281 -32 -23.203 1 77.12 502 VAL B N 1
ATOM 11500 C CA . VAL B 1 502 ? 19.406 -32.688 -22.594 1 77.12 502 VAL B CA 1
ATOM 11501 C C . VAL B 1 502 ? 19.766 -33.938 -23.391 1 77.12 502 VAL B C 1
ATOM 11503 O O . VAL B 1 502 ? 18.875 -34.719 -23.719 1 77.12 502 VAL B O 1
ATOM 11506 N N . PRO B 1 503 ? 21.031 -34.031 -23.797 1 79.94 503 PRO B N 1
ATOM 11507 C CA . PRO B 1 503 ? 21.422 -35.25 -24.547 1 79.94 503 PRO B CA 1
ATOM 11508 C C . PRO B 1 503 ? 21.266 -36.531 -23.734 1 79.94 503 PRO B C 1
ATOM 11510 O O . PRO B 1 503 ? 21.578 -36.531 -22.531 1 79.94 503 PRO B O 1
ATOM 11513 N N . VAL B 1 504 ? 20.797 -37.562 -24.344 1 85.62 504 VAL B N 1
ATOM 11514 C CA . VAL B 1 504 ? 20.562 -38.875 -23.719 1 85.62 504 VAL B CA 1
ATOM 11515 C C . VAL B 1 504 ? 21.891 -39.5 -23.344 1 85.62 504 VAL B C 1
ATOM 11517 O O . VAL B 1 504 ? 21.969 -40.312 -22.406 1 85.62 504 VAL B O 1
ATOM 11520 N N . ASP B 1 505 ? 22.984 -39.062 -23.984 1 85.5 505 ASP B N 1
ATOM 11521 C CA . ASP B 1 505 ? 24.312 -39.656 -23.797 1 85.5 505 ASP B CA 1
ATOM 11522 C C . ASP B 1 505 ? 24.859 -39.406 -22.406 1 85.5 505 ASP B C 1
ATOM 11524 O O . ASP B 1 505 ? 25.797 -40.062 -21.953 1 85.5 505 ASP B O 1
ATOM 11528 N N . LEU B 1 506 ? 24.234 -38.531 -21.719 1 88.69 506 LEU B N 1
ATOM 11529 C CA . LEU B 1 506 ? 24.672 -38.188 -20.359 1 88.69 506 LEU B CA 1
ATOM 11530 C C . LEU B 1 506 ? 24.484 -39.375 -19.422 1 88.69 506 LEU B C 1
ATOM 11532 O O . LEU B 1 506 ? 25.078 -39.406 -18.344 1 88.69 506 LEU B O 1
ATOM 11536 N N . LEU B 1 507 ? 23.688 -40.281 -19.797 1 91.31 507 LEU B N 1
ATOM 11537 C CA . LEU B 1 507 ? 23.438 -41.469 -19.016 1 91.31 507 LEU B CA 1
ATOM 11538 C C . LEU B 1 507 ? 24.688 -42.344 -18.953 1 91.31 507 LEU B C 1
ATOM 11540 O O . LEU B 1 507 ? 24.828 -43.188 -18.047 1 91.31 507 LEU B O 1
ATOM 11544 N N . PHE B 1 508 ? 25.625 -42.125 -19.875 1 90.44 508 PHE B N 1
ATOM 11545 C CA . PHE B 1 508 ? 26.781 -43 -19.984 1 90.44 508 PHE B CA 1
ATOM 11546 C C . PHE B 1 508 ? 28.062 -42.25 -19.609 1 90.44 508 PHE B C 1
ATOM 11548 O O . PHE B 1 508 ? 29.156 -42.812 -19.75 1 90.44 508 PHE B O 1
ATOM 11555 N N . THR B 1 509 ? 27.953 -41 -19.172 1 85.19 509 THR B N 1
ATOM 11556 C CA . THR B 1 509 ? 29.125 -40.219 -18.828 1 85.19 509 THR B CA 1
ATOM 11557 C C . THR B 1 509 ? 29.203 -40 -17.312 1 85.19 509 THR B C 1
ATOM 11559 O O . THR B 1 509 ? 30.109 -39.312 -16.828 1 85.19 509 THR B O 1
ATOM 11562 N N . GLY B 1 510 ? 28.281 -40.5 -16.594 1 84.12 510 GLY B N 1
ATOM 11563 C CA . GLY B 1 510 ? 28.297 -40.344 -15.148 1 84.12 510 GLY B CA 1
ATOM 11564 C C . GLY B 1 510 ? 27.594 -39.062 -14.68 1 84.12 510 GLY B C 1
ATOM 11565 O O . GLY B 1 510 ? 27.641 -38.719 -13.5 1 84.12 510 GLY B O 1
ATOM 11566 N N . GLN B 1 511 ? 26.953 -38.375 -15.562 1 86.62 511 GLN B N 1
ATOM 11567 C CA . GLN B 1 511 ? 26.219 -37.188 -15.203 1 86.62 511 GLN B CA 1
ATOM 11568 C C . GLN B 1 511 ? 24.766 -37.5 -14.867 1 86.62 511 GLN B C 1
ATOM 11570 O O . GLN B 1 511 ? 24.125 -36.781 -14.086 1 86.62 511 GLN B O 1
ATOM 11575 N N . HIS B 1 512 ? 24.234 -38.438 -15.602 1 91.62 512 HIS B N 1
ATOM 11576 C CA . HIS B 1 512 ? 22.875 -38.906 -15.328 1 91.62 512 HIS B CA 1
ATOM 11577 C C . HIS B 1 512 ? 22.906 -40.375 -14.93 1 91.62 512 HIS B C 1
ATOM 11579 O O . HIS B 1 512 ? 23.781 -41.125 -15.344 1 91.62 512 HIS B O 1
ATOM 11585 N N . TYR B 1 513 ? 22.016 -40.688 -14.102 1 93.94 513 TYR B N 1
ATOM 11586 C CA . TYR B 1 513 ? 21.891 -42.062 -13.641 1 93.94 513 TYR B CA 1
ATOM 11587 C C . TYR B 1 513 ? 20.453 -42.562 -13.727 1 93.94 513 TYR B C 1
ATOM 11589 O O . TYR B 1 513 ? 19.531 -41.75 -13.797 1 93.94 513 TYR B O 1
ATOM 11597 N N . LEU B 1 514 ? 20.359 -43.812 -13.883 1 96.12 514 LEU B N 1
ATOM 11598 C CA . LEU B 1 514 ? 19.047 -44.438 -13.703 1 96.12 514 LEU B CA 1
ATOM 11599 C C . LEU B 1 514 ? 18.844 -44.906 -12.266 1 96.12 514 LEU B C 1
ATOM 11601 O O . LEU B 1 514 ? 19.719 -45.594 -11.719 1 96.12 514 LEU B O 1
ATOM 11605 N N . VAL B 1 515 ? 17.844 -44.469 -11.703 1 96.88 515 VAL B N 1
ATOM 11606 C CA . VAL B 1 515 ? 17.531 -44.875 -10.336 1 96.88 515 VAL B CA 1
ATOM 11607 C C . VAL B 1 515 ? 16.188 -45.594 -10.312 1 96.88 515 VAL B C 1
ATOM 11609 O O . VAL B 1 515 ? 15.227 -45.156 -10.961 1 96.88 515 VAL B O 1
ATOM 11612 N N . ALA B 1 516 ? 16.109 -46.625 -9.578 1 96.62 516 ALA B N 1
ATOM 11613 C CA . ALA B 1 516 ? 14.898 -47.438 -9.508 1 96.62 516 ALA B CA 1
ATOM 11614 C C . ALA B 1 516 ? 13.734 -46.625 -8.93 1 96.62 516 ALA B C 1
ATOM 11616 O O . ALA B 1 516 ? 13.922 -45.875 -7.98 1 96.62 516 ALA B O 1
ATOM 11617 N N . ASP B 1 517 ? 12.586 -46.781 -9.57 1 95.62 517 ASP B N 1
ATOM 11618 C CA . ASP B 1 517 ? 11.398 -46.094 -9.062 1 95.62 517 ASP B CA 1
ATOM 11619 C C . ASP B 1 517 ? 10.938 -46.688 -7.742 1 95.62 517 ASP B C 1
ATOM 11621 O O . ASP B 1 517 ? 10.43 -46 -6.871 1 95.62 517 ASP B O 1
ATOM 11625 N N . GLU B 1 518 ? 11.023 -48 -7.648 1 93.12 518 GLU B N 1
ATOM 11626 C CA . GLU B 1 518 ? 10.648 -48.688 -6.426 1 93.12 518 GLU B CA 1
ATOM 11627 C C . GLU B 1 518 ? 11.766 -48.625 -5.391 1 93.12 518 GLU B C 1
ATOM 11629 O O . GLU B 1 518 ? 12.906 -49.031 -5.672 1 93.12 518 GLU B O 1
ATOM 11634 N N . TYR B 1 519 ? 11.562 -48.125 -4.281 1 92.62 519 TYR B N 1
ATOM 11635 C CA . TYR B 1 519 ? 12.539 -48.031 -3.197 1 92.62 519 TYR B CA 1
ATOM 11636 C C . TYR B 1 519 ? 11.922 -48.5 -1.882 1 92.62 519 TYR B C 1
ATOM 11638 O O . TYR B 1 519 ? 10.703 -48.625 -1.769 1 92.62 519 TYR B O 1
ATOM 11646 N N . ILE B 1 520 ? 12.711 -48.719 -0.938 1 90.56 520 ILE B N 1
ATOM 11647 C CA . ILE B 1 520 ? 12.266 -49.156 0.372 1 90.56 520 ILE B CA 1
ATOM 11648 C C . ILE B 1 520 ? 11.422 -48.094 1.035 1 90.56 520 ILE B C 1
ATOM 11650 O O . ILE B 1 520 ? 11.852 -46.938 1.149 1 90.56 520 ILE B O 1
ATOM 11654 N N . GLY B 1 521 ? 10.219 -48.438 1.376 1 88.06 521 GLY B N 1
ATOM 11655 C CA . GLY B 1 521 ? 9.359 -47.5 2.066 1 88.06 521 GLY B CA 1
ATOM 11656 C C . GLY B 1 521 ? 8.328 -46.844 1.156 1 88.06 521 GLY B C 1
ATOM 11657 O O . GLY B 1 521 ? 7.469 -46.094 1.618 1 88.06 521 GLY B O 1
ATOM 11658 N N . LEU B 1 522 ? 8.328 -47.125 -0.168 1 90.75 522 LEU B N 1
ATOM 11659 C CA . LEU B 1 522 ? 7.395 -46.531 -1.114 1 90.75 522 LEU B CA 1
ATOM 11660 C C . LEU B 1 522 ? 5.98 -47.031 -0.88 1 90.75 522 LEU B C 1
ATOM 11662 O O . LEU B 1 522 ? 5.023 -46.281 -0.88 1 90.75 522 LEU B O 1
ATOM 11666 N N . ASP B 1 523 ? 5.875 -48.344 -0.69 1 90.25 523 ASP B N 1
ATOM 11667 C CA . ASP B 1 523 ? 4.574 -49 -0.601 1 90.25 523 ASP B CA 1
ATOM 11668 C C . ASP B 1 523 ? 3.969 -48.812 0.791 1 90.25 523 ASP B C 1
ATOM 11670 O O . ASP B 1 523 ? 3.941 -49.781 1.581 1 90.25 523 ASP B O 1
ATOM 11674 N N . VAL B 1 524 ? 3.381 -47.812 1.056 1 86.31 524 VAL B N 1
ATOM 11675 C CA . VAL B 1 524 ? 2.828 -47.5 2.369 1 86.31 524 VAL B CA 1
ATOM 11676 C C . VAL B 1 524 ? 1.506 -48.25 2.562 1 86.31 524 VAL B C 1
ATOM 11678 O O . VAL B 1 524 ? 1.089 -48.5 3.695 1 86.31 524 VAL B O 1
ATOM 11681 N N . LEU B 1 525 ? 0.864 -48.688 1.431 1 87.56 525 LEU B N 1
ATOM 11682 C CA . LEU B 1 525 ? -0.425 -49.375 1.521 1 87.56 525 LEU B CA 1
ATOM 11683 C C . LEU B 1 525 ? -0.252 -50.875 1.43 1 87.56 525 LEU B C 1
ATOM 11685 O O . LEU B 1 525 ? -1.23 -51.625 1.506 1 87.56 525 LEU B O 1
ATOM 11689 N N . SER B 1 526 ? 0.933 -51.375 1.245 1 87.5 526 SER B N 1
ATOM 11690 C CA . SER B 1 526 ? 1.29 -52.812 1.201 1 87.5 526 SER B CA 1
ATOM 11691 C C . SER B 1 526 ? 0.516 -53.531 0.111 1 87.5 526 SER B C 1
ATOM 11693 O O . SER B 1 526 ? -0.049 -54.594 0.354 1 87.5 526 SER B O 1
ATOM 11695 N N . THR B 1 527 ? 0.464 -52.875 -1.035 1 91.38 527 THR B N 1
ATOM 11696 C CA . THR B 1 527 ? -0.324 -53.438 -2.125 1 91.38 527 THR B CA 1
ATOM 11697 C C . THR B 1 527 ? 0.562 -54.25 -3.076 1 91.38 527 THR B C 1
ATOM 11699 O O . THR B 1 527 ? 0.062 -54.938 -3.959 1 91.38 527 THR B O 1
ATOM 11702 N N . GLN B 1 528 ? 1.811 -54.25 -2.934 1 90.25 528 GLN B N 1
ATOM 11703 C CA . GLN B 1 528 ? 2.734 -55.031 -3.76 1 90.25 528 GLN B CA 1
ATOM 11704 C C . GLN B 1 528 ? 2.42 -56.531 -3.686 1 90.25 528 GLN B C 1
ATOM 11706 O O . GLN B 1 528 ? 2.57 -57.25 -4.676 1 90.25 528 GLN B O 1
ATOM 11711 N N . SER B 1 529 ? 2.055 -56.906 -2.527 1 89.56 529 SER B N 1
ATOM 11712 C CA . SER B 1 529 ? 1.791 -58.312 -2.314 1 89.56 529 SER B CA 1
ATOM 11713 C C . SER B 1 529 ? 0.507 -58.75 -3.016 1 89.56 529 SER B C 1
ATOM 11715 O O . SER B 1 529 ? 0.38 -59.906 -3.428 1 89.56 529 SER B O 1
ATOM 11717 N N . ASP B 1 530 ? -0.393 -57.844 -3.256 1 88.25 530 ASP B N 1
ATOM 11718 C CA . ASP B 1 530 ? -1.699 -58.156 -3.82 1 88.25 530 ASP B CA 1
ATOM 11719 C C . ASP B 1 530 ? -1.696 -58.031 -5.34 1 88.25 530 ASP B C 1
ATOM 11721 O O . ASP B 1 530 ? -2.029 -58.969 -6.066 1 88.25 530 ASP B O 1
ATOM 11725 N N . VAL B 1 531 ? -1.238 -56.844 -5.793 1 91.56 531 VAL B N 1
ATOM 11726 C CA . VAL B 1 531 ? -1.38 -56.531 -7.215 1 91.56 531 VAL B CA 1
ATOM 11727 C C . VAL B 1 531 ? -0.011 -56.219 -7.816 1 91.56 531 VAL B C 1
ATOM 11729 O O . VAL B 1 531 ? 0.085 -55.812 -8.977 1 91.56 531 VAL B O 1
ATOM 11732 N N . MET B 1 532 ? 1.052 -56.312 -7.082 1 93.44 532 MET B N 1
ATOM 11733 C CA . MET B 1 532 ? 2.441 -56.188 -7.512 1 93.44 532 MET B CA 1
ATOM 11734 C C . MET B 1 532 ? 2.746 -54.75 -7.906 1 93.44 532 MET B C 1
ATOM 11736 O O . MET B 1 532 ? 3.578 -54.5 -8.781 1 93.44 532 MET B O 1
ATOM 11740 N N . VAL B 1 533 ? 1.976 -53.844 -7.434 1 96.56 533 VAL B N 1
ATOM 11741 C CA . VAL B 1 533 ? 2.225 -52.406 -7.621 1 96.56 533 VAL B CA 1
ATOM 11742 C C . VAL B 1 533 ? 2.037 -51.656 -6.297 1 96.56 533 VAL B C 1
ATOM 11744 O O . VAL B 1 533 ? 1.116 -51.969 -5.535 1 96.56 533 VAL B O 1
ATOM 11747 N N . SER B 1 534 ? 2.953 -50.75 -6.027 1 94.5 534 SER B N 1
ATOM 11748 C CA . SER B 1 534 ? 2.9 -50 -4.77 1 94.5 534 SER B CA 1
ATOM 11749 C C . SER B 1 534 ? 1.753 -49 -4.77 1 94.5 534 SER B C 1
ATOM 11751 O O . SER B 1 534 ? 1.463 -48.406 -5.793 1 94.5 534 SER B O 1
ATOM 11753 N N . ASN B 1 535 ? 1.022 -48.875 -3.633 1 92.69 535 ASN B N 1
ATOM 11754 C CA . ASN B 1 535 ? 0.059 -47.844 -3.305 1 92.69 535 ASN B CA 1
ATOM 11755 C C . ASN B 1 535 ? -1.157 -47.875 -4.223 1 92.69 535 ASN B C 1
ATOM 11757 O O . ASN B 1 535 ? -1.673 -46.844 -4.637 1 92.69 535 ASN B O 1
ATOM 11761 N N . PHE B 1 536 ? -1.536 -49.062 -4.672 1 95.12 536 PHE B N 1
ATOM 11762 C CA . PHE B 1 536 ? -2.773 -49.281 -5.418 1 95.12 536 PHE B CA 1
ATOM 11763 C C . PHE B 1 536 ? -3.986 -49.031 -4.523 1 95.12 536 PHE B C 1
ATOM 11765 O O . PHE B 1 536 ? -4.066 -49.594 -3.428 1 95.12 536 PHE B O 1
ATOM 11772 N N . ARG B 1 537 ? -4.926 -48.219 -4.965 1 92.62 537 ARG B N 1
ATOM 11773 C CA . ARG B 1 537 ? -6.094 -47.906 -4.148 1 92.62 537 ARG B CA 1
ATOM 11774 C C . ARG B 1 537 ? -7.27 -47.469 -5.016 1 92.62 537 ARG B C 1
ATOM 11776 O O . ARG B 1 537 ? -7.082 -47.062 -6.164 1 92.62 537 ARG B O 1
ATOM 11783 N N . ARG B 1 538 ? -8.367 -47.594 -4.508 1 93.69 538 ARG B N 1
ATOM 11784 C CA . ARG B 1 538 ? -9.609 -47.156 -5.125 1 93.69 538 ARG B CA 1
ATOM 11785 C C . ARG B 1 538 ? -10.281 -46.062 -4.289 1 93.69 538 ARG B C 1
ATOM 11787 O O . ARG B 1 538 ? -10.164 -46.062 -3.061 1 93.69 538 ARG B O 1
ATOM 11794 N N . ILE B 1 539 ? -10.875 -45.094 -4.969 1 93.12 539 ILE B N 1
ATOM 11795 C CA . ILE B 1 539 ? -11.641 -44.094 -4.234 1 93.12 539 ILE B CA 1
ATOM 11796 C C . ILE B 1 539 ? -12.758 -44.781 -3.449 1 93.12 539 ILE B C 1
ATOM 11798 O O . ILE B 1 539 ? -13.352 -45.75 -3.92 1 93.12 539 ILE B O 1
ATOM 11802 N N . ASN B 1 540 ? -13.008 -44.312 -2.279 1 91.12 540 ASN B N 1
ATOM 11803 C CA . ASN B 1 540 ? -14 -44.906 -1.397 1 91.12 540 ASN B CA 1
ATOM 11804 C C . ASN B 1 540 ? -15.406 -44.375 -1.688 1 91.12 540 ASN B C 1
ATOM 11806 O O . ASN B 1 540 ? -16.094 -43.906 -0.787 1 91.12 540 ASN B O 1
ATOM 11810 N N . ILE B 1 541 ? -15.82 -44.344 -2.871 1 92 541 ILE B N 1
ATOM 11811 C CA . ILE B 1 541 ? -17.172 -44 -3.297 1 92 541 ILE B CA 1
ATOM 11812 C C . ILE B 1 541 ? -17.766 -45.156 -4.125 1 92 541 ILE B C 1
ATOM 11814 O O . ILE B 1 541 ? -17.219 -45.5 -5.172 1 92 541 ILE B O 1
ATOM 11818 N N . LYS B 1 542 ? -18.859 -45.656 -3.613 1 88.75 542 LYS B N 1
ATOM 11819 C CA . LYS B 1 542 ? -19.469 -46.812 -4.25 1 88.75 542 LYS B CA 1
ATOM 11820 C C . LYS B 1 542 ? -19.828 -46.5 -5.707 1 88.75 542 LYS B C 1
ATOM 11822 O O . LYS B 1 542 ? -20.406 -45.469 -6.008 1 88.75 542 LYS B O 1
ATOM 11827 N N . GLY B 1 543 ? -19.328 -47.344 -6.566 1 88 543 GLY B N 1
ATOM 11828 C CA . GLY B 1 543 ? -19.688 -47.25 -7.969 1 88 543 GLY B CA 1
ATOM 11829 C C . GLY B 1 543 ? -18.719 -46.406 -8.781 1 88 543 GLY B C 1
ATOM 11830 O O . GLY B 1 543 ? -18.797 -46.375 -10.008 1 88 543 GLY B O 1
ATOM 11831 N N . PHE B 1 544 ? -17.891 -45.688 -8.148 1 92.81 544 PHE B N 1
ATOM 11832 C CA . PHE B 1 544 ? -16.938 -44.844 -8.883 1 92.81 544 PHE B CA 1
ATOM 11833 C C . PHE B 1 544 ? -15.688 -45.656 -9.25 1 92.81 544 PHE B C 1
ATOM 11835 O O . PHE B 1 544 ? -15 -46.188 -8.375 1 92.81 544 PHE B O 1
ATOM 11842 N N . PRO B 1 545 ? -15.445 -45.844 -10.484 1 95.44 545 PRO B N 1
ATOM 11843 C CA . PRO B 1 545 ? -14.305 -46.656 -10.93 1 95.44 545 PRO B CA 1
ATOM 11844 C C . PRO B 1 545 ? -13.016 -45.844 -11.055 1 95.44 545 PRO B C 1
ATOM 11846 O O . PRO B 1 545 ? -12.43 -45.781 -12.141 1 95.44 545 PRO B O 1
ATOM 11849 N N . ILE B 1 546 ? -12.562 -45.219 -10.031 1 96.69 546 ILE B N 1
ATOM 11850 C CA . ILE B 1 546 ? -11.375 -44.375 -10.008 1 96.69 546 ILE B CA 1
ATOM 11851 C C . ILE B 1 546 ? -10.289 -45.031 -9.156 1 96.69 546 ILE B C 1
ATOM 11853 O O . ILE B 1 546 ? -10.508 -45.312 -7.98 1 96.69 546 ILE B O 1
ATOM 11857 N N . TYR B 1 547 ? -9.18 -45.25 -9.734 1 96.5 547 TYR B N 1
ATOM 11858 C CA . TYR B 1 547 ? -8.086 -45.938 -9.062 1 96.5 547 TYR B CA 1
ATOM 11859 C C . TYR B 1 547 ? -6.789 -45.156 -9.156 1 96.5 547 TYR B C 1
ATOM 11861 O O . TYR B 1 547 ? -6.617 -44.344 -10.07 1 96.5 547 TYR B O 1
ATOM 11869 N N . GLY B 1 548 ? -5.898 -45.312 -8.133 1 95.38 548 GLY B N 1
ATOM 11870 C CA . GLY B 1 548 ? -4.57 -44.719 -8.125 1 95.38 548 GLY B CA 1
ATOM 11871 C C . GLY B 1 548 ? -3.486 -45.688 -7.719 1 95.38 548 GLY B C 1
ATOM 11872 O O . GLY B 1 548 ? -3.744 -46.625 -6.957 1 95.38 548 GLY B O 1
ATOM 11873 N N . MET B 1 549 ? -2.311 -45.5 -8.234 1 96 549 MET B N 1
ATOM 11874 C CA . MET B 1 549 ? -1.2 -46.375 -7.855 1 96 549 MET B CA 1
ATOM 11875 C C . MET B 1 549 ? 0.138 -45.75 -8.219 1 96 549 MET B C 1
ATOM 11877 O O . MET B 1 549 ? 0.177 -44.625 -8.773 1 96 549 MET B O 1
ATOM 11881 N N . ALA B 1 550 ? 1.217 -46.375 -7.836 1 96.25 550 ALA B N 1
ATOM 11882 C CA . ALA B 1 550 ? 2.566 -45.969 -8.211 1 96.25 550 ALA B CA 1
ATOM 11883 C C . ALA B 1 550 ? 2.949 -46.5 -9.586 1 96.25 550 ALA B C 1
ATOM 11885 O O . ALA B 1 550 ? 2.123 -47.094 -10.273 1 96.25 550 ALA B O 1
ATOM 11886 N N . GLN B 1 551 ? 4.148 -46.219 -10.023 1 97 551 GLN B N 1
ATOM 11887 C CA . GLN B 1 551 ? 4.648 -46.656 -11.328 1 97 551 GLN B CA 1
ATOM 11888 C C . GLN B 1 551 ? 4.703 -48.188 -11.406 1 97 551 GLN B C 1
ATOM 11890 O O . GLN B 1 551 ? 5.398 -48.844 -10.617 1 97 551 GLN B O 1
ATOM 11895 N N . PRO B 1 552 ? 3.973 -48.812 -12.344 1 96.44 552 PRO B N 1
ATOM 11896 C CA . PRO B 1 552 ? 4.008 -50.281 -12.484 1 96.44 552 PRO B CA 1
ATOM 11897 C C . PRO B 1 552 ? 5.078 -50.75 -13.469 1 96.44 552 PRO B C 1
ATOM 11899 O O . PRO B 1 552 ? 5.426 -50 -14.406 1 96.44 552 PRO B O 1
ATOM 11902 N N . ALA B 1 553 ? 5.586 -51.906 -13.266 1 96.12 553 ALA B N 1
ATOM 11903 C CA . ALA B 1 553 ? 6.367 -52.625 -14.266 1 96.12 553 ALA B CA 1
ATOM 11904 C C . ALA B 1 553 ? 5.48 -53.562 -15.07 1 96.12 553 ALA B C 1
ATOM 11906 O O . ALA B 1 553 ? 4.262 -53.594 -14.883 1 96.12 553 ALA B O 1
ATOM 11907 N N . ARG B 1 554 ? 6.023 -54.375 -15.961 1 95 554 ARG B N 1
ATOM 11908 C CA . ARG B 1 554 ? 5.246 -55.188 -16.875 1 95 554 ARG B CA 1
ATOM 11909 C C . ARG B 1 554 ? 4.332 -56.156 -16.125 1 95 554 ARG B C 1
ATOM 11911 O O . ARG B 1 554 ? 3.16 -56.281 -16.469 1 95 554 ARG B O 1
ATOM 11918 N N . HIS B 1 555 ? 4.84 -56.781 -15.062 1 94.38 555 HIS B N 1
ATOM 11919 C CA . HIS B 1 555 ? 4.039 -57.75 -14.312 1 94.38 555 HIS B CA 1
ATOM 11920 C C . HIS B 1 555 ? 2.939 -57.031 -13.523 1 94.38 555 HIS B C 1
ATOM 11922 O O . HIS B 1 555 ? 1.847 -57.594 -13.352 1 94.38 555 HIS B O 1
ATOM 11928 N N . GLY B 1 556 ? 3.301 -55.906 -13.008 1 95.44 556 GLY B N 1
ATOM 11929 C CA . GLY B 1 556 ? 2.307 -55.125 -12.289 1 95.44 556 GLY B CA 1
ATOM 11930 C C . GLY B 1 556 ? 1.155 -54.656 -13.164 1 95.44 556 GLY B C 1
ATOM 11931 O O . GLY B 1 556 ? -0.006 -54.719 -12.758 1 95.44 556 GLY B O 1
ATOM 11932 N N . VAL B 1 557 ? 1.437 -54.219 -14.43 1 96 557 VAL B N 1
ATOM 11933 C CA . VAL B 1 557 ? 0.412 -53.781 -15.367 1 96 557 VAL B CA 1
ATOM 11934 C C . VAL B 1 557 ? -0.525 -54.938 -15.688 1 96 557 VAL B C 1
ATOM 11936 O O . VAL B 1 557 ? -1.746 -54.781 -15.719 1 96 557 VAL B O 1
ATOM 11939 N N . THR B 1 558 ? 0.061 -56.062 -15.898 1 94.88 558 THR B N 1
ATOM 11940 C CA . THR B 1 558 ? -0.714 -57.25 -16.25 1 94.88 558 THR B CA 1
ATOM 11941 C C . THR B 1 558 ? -1.618 -57.656 -15.086 1 94.88 558 THR B C 1
ATOM 11943 O O . THR B 1 558 ? -2.811 -57.906 -15.281 1 94.88 558 THR B O 1
ATOM 11946 N N . LYS B 1 559 ? -1.011 -57.688 -13.93 1 95.19 559 LYS B N 1
ATOM 11947 C CA . LYS B 1 559 ? -1.767 -58.125 -12.758 1 95.19 559 LYS B CA 1
ATOM 11948 C C . LYS B 1 559 ? -2.922 -57.188 -12.461 1 95.19 559 LYS B C 1
ATOM 11950 O O . LYS B 1 559 ? -4.039 -57.625 -12.18 1 95.19 559 LYS B O 1
ATOM 11955 N N . VAL B 1 560 ? -2.715 -55.906 -12.469 1 96 560 VAL B N 1
ATOM 11956 C CA . VAL B 1 560 ? -3.732 -54.906 -12.156 1 96 560 VAL B CA 1
ATOM 11957 C C . VAL B 1 560 ? -4.812 -54.938 -13.234 1 96 560 VAL B C 1
ATOM 11959 O O . VAL B 1 560 ? -6.004 -54.844 -12.93 1 96 560 VAL B O 1
ATOM 11962 N N . THR B 1 561 ? -4.414 -54.969 -14.516 1 95.38 561 THR B N 1
ATOM 11963 C CA . THR B 1 561 ? -5.363 -55 -15.625 1 95.38 561 THR B CA 1
ATOM 11964 C C . THR B 1 561 ? -6.289 -56.219 -15.5 1 95.38 561 THR B C 1
ATOM 11966 O O . THR B 1 561 ? -7.508 -56.094 -15.633 1 95.38 561 THR B O 1
ATOM 11969 N N . ASN B 1 562 ? -5.695 -57.375 -15.219 1 93.25 562 ASN B N 1
ATOM 11970 C CA . ASN B 1 562 ? -6.484 -58.594 -15.062 1 93.25 562 ASN B CA 1
ATOM 11971 C C . ASN B 1 562 ? -7.422 -58.5 -13.867 1 93.25 562 ASN B C 1
ATOM 11973 O O . ASN B 1 562 ? -8.555 -58.969 -13.922 1 93.25 562 ASN B O 1
ATOM 11977 N N . HIS B 1 563 ? -6.898 -57.938 -12.875 1 94.38 563 HIS B N 1
ATOM 11978 C CA . HIS B 1 563 ? -7.695 -57.75 -11.672 1 94.38 563 HIS B CA 1
ATOM 11979 C C . HIS B 1 563 ? -8.906 -56.875 -11.93 1 94.38 563 HIS B C 1
ATOM 11981 O O . HIS B 1 563 ? -10.031 -57.219 -11.555 1 94.38 563 HIS B O 1
ATOM 11987 N N . LEU B 1 564 ? -8.773 -55.719 -12.57 1 95 564 LEU B N 1
ATOM 11988 C CA . LEU B 1 564 ? -9.828 -54.719 -12.773 1 95 564 LEU B CA 1
ATOM 11989 C C . LEU B 1 564 ? -10.844 -55.219 -13.797 1 95 564 LEU B C 1
ATOM 11991 O O . LEU B 1 564 ? -12.031 -54.906 -13.711 1 95 564 LEU B O 1
ATOM 11995 N N . LEU B 1 565 ? -10.359 -56.031 -14.766 1 93.44 565 LEU B N 1
ATOM 11996 C CA . LEU B 1 565 ? -11.25 -56.531 -15.812 1 93.44 565 LEU B CA 1
ATOM 11997 C C . LEU B 1 565 ? -11.82 -57.875 -15.445 1 93.44 565 LEU B C 1
ATOM 11999 O O . LEU B 1 565 ? -12.555 -58.5 -16.234 1 93.44 565 LEU B O 1
ATOM 12003 N N . SER B 1 566 ? -11.5 -58.375 -14.281 1 92.19 566 SER B N 1
ATOM 12004 C CA . SER B 1 566 ? -12.039 -59.656 -13.812 1 92.19 566 SER B CA 1
ATOM 12005 C C . SER B 1 566 ? -13.539 -59.562 -13.562 1 92.19 566 SER B C 1
ATOM 12007 O O . SER B 1 566 ? -14.078 -58.469 -13.383 1 92.19 566 SER B O 1
ATOM 12009 N N . ARG B 1 567 ? -14.148 -60.688 -13.477 1 91.56 567 ARG B N 1
ATOM 12010 C CA . ARG B 1 567 ? -15.586 -60.75 -13.227 1 91.56 567 ARG B CA 1
ATOM 12011 C C . ARG B 1 567 ? -15.914 -60.281 -11.812 1 91.56 567 ARG B C 1
ATOM 12013 O O . ARG B 1 567 ? -17 -59.719 -11.57 1 91.56 567 ARG B O 1
ATOM 12020 N N . LYS B 1 568 ? -15 -60.438 -11.023 1 90.5 568 LYS B N 1
ATOM 12021 C CA . LYS B 1 568 ? -15.203 -60.062 -9.625 1 90.5 568 LYS B CA 1
ATOM 12022 C C . LYS B 1 568 ? -15.336 -58.562 -9.477 1 90.5 568 LYS B C 1
ATOM 12024 O O . LYS B 1 568 ? -16.219 -58.062 -8.758 1 90.5 568 LYS B O 1
ATOM 12029 N N . VAL B 1 569 ? -14.484 -57.781 -10.102 1 91.94 569 VAL B N 1
ATOM 12030 C CA . VAL B 1 569 ? -14.523 -56.312 -10.008 1 91.94 569 VAL B CA 1
ATOM 12031 C C . VAL B 1 569 ? -15.562 -55.781 -10.984 1 91.94 569 VAL B C 1
ATOM 12033 O O . VAL B 1 569 ? -16.312 -54.844 -10.648 1 91.94 569 VAL B O 1
ATOM 12036 N N . GLY B 1 570 ? -15.617 -56.312 -12.281 1 88.56 570 GLY B N 1
ATOM 12037 C CA . GLY B 1 570 ? -16.766 -56.125 -13.148 1 88.56 570 GLY B CA 1
ATOM 12038 C C . GLY B 1 570 ? -16.562 -55 -14.148 1 88.56 570 GLY B C 1
ATOM 12039 O O . GLY B 1 570 ? -17.516 -54.562 -14.805 1 88.56 570 GLY B O 1
ATOM 12040 N N . HIS B 1 571 ? -15.344 -54.406 -14.297 1 93.38 571 HIS B N 1
ATOM 12041 C CA . HIS B 1 571 ? -15.125 -53.406 -15.336 1 93.38 571 HIS B CA 1
ATOM 12042 C C . HIS B 1 571 ? -14.93 -54.031 -16.703 1 93.38 571 HIS B C 1
ATOM 12044 O O . HIS B 1 571 ? -14.445 -55.188 -16.797 1 93.38 571 HIS B O 1
ATOM 12050 N N . THR B 1 572 ? -15.305 -53.344 -17.797 1 92.19 572 THR B N 1
ATOM 12051 C CA . THR B 1 572 ? -15.195 -53.906 -19.141 1 92.19 572 THR B CA 1
ATOM 12052 C C . THR B 1 572 ? -14.102 -53.219 -19.938 1 92.19 572 THR B C 1
ATOM 12054 O O . THR B 1 572 ? -13.656 -53.719 -20.969 1 92.19 572 THR B O 1
ATOM 12057 N N . PHE B 1 573 ? -13.766 -52.062 -19.469 1 94.06 573 PHE B N 1
ATOM 12058 C CA . PHE B 1 573 ? -12.758 -51.25 -20.188 1 94.06 573 PHE B CA 1
ATOM 12059 C C . PHE B 1 573 ? -11.836 -50.562 -19.203 1 94.06 573 PHE B C 1
ATOM 12061 O O . PHE B 1 573 ? -12.273 -50.094 -18.141 1 94.06 573 PHE B O 1
ATOM 12068 N N . LEU B 1 574 ? -10.547 -50.531 -19.484 1 95.38 574 LEU B N 1
ATOM 12069 C CA . LEU B 1 574 ? -9.562 -49.906 -18.609 1 95.38 574 LEU B CA 1
ATOM 12070 C C . LEU B 1 574 ? -8.875 -48.719 -19.312 1 95.38 574 LEU B C 1
ATOM 12072 O O . LEU B 1 574 ? -8.359 -48.875 -20.422 1 95.38 574 LEU B O 1
ATOM 12076 N N . VAL B 1 575 ? -8.945 -47.531 -18.75 1 96.25 575 VAL B N 1
ATOM 12077 C CA . VAL B 1 575 ? -8.172 -46.375 -19.203 1 96.25 575 VAL B CA 1
ATOM 12078 C C . VAL B 1 575 ? -6.961 -46.188 -18.297 1 96.25 575 VAL B C 1
ATOM 12080 O O . VAL B 1 575 ? -7.105 -45.812 -17.125 1 96.25 575 VAL B O 1
ATOM 12083 N N . LEU B 1 576 ? -5.816 -46.5 -18.75 1 96.88 576 LEU B N 1
ATOM 12084 C CA . LEU B 1 576 ? -4.555 -46.375 -18.031 1 96.88 576 LEU B CA 1
ATOM 12085 C C . LEU B 1 576 ? -3.941 -45 -18.281 1 96.88 576 LEU B C 1
ATOM 12087 O O . LEU B 1 576 ? -3.535 -44.688 -19.406 1 96.88 576 LEU B O 1
ATOM 12091 N N . ILE B 1 577 ? -3.836 -44.125 -17.25 1 97.69 577 ILE B N 1
ATOM 12092 C CA . ILE B 1 577 ? -3.418 -42.719 -17.438 1 97.69 577 ILE B CA 1
ATOM 12093 C C . ILE B 1 577 ? -2.102 -42.469 -16.703 1 97.69 577 ILE B C 1
ATOM 12095 O O . ILE B 1 577 ? -2.047 -42.562 -15.469 1 97.69 577 ILE B O 1
ATOM 12099 N N . ASN B 1 578 ? -1.035 -42.188 -17.391 1 97.44 578 ASN B N 1
ATOM 12100 C CA . ASN B 1 578 ? 0.29 -41.875 -16.875 1 97.44 578 ASN B CA 1
ATOM 12101 C C . ASN B 1 578 ? 0.43 -40.375 -16.609 1 97.44 578 ASN B C 1
ATOM 12103 O O . ASN B 1 578 ? 0.371 -39.562 -17.531 1 97.44 578 ASN B O 1
ATOM 12107 N N . LEU B 1 579 ? 0.74 -39.969 -15.344 1 96.44 579 LEU B N 1
ATOM 12108 C CA . LEU B 1 579 ? 0.749 -38.562 -14.953 1 96.44 579 LEU B CA 1
ATOM 12109 C C . LEU B 1 579 ? 2.176 -38.031 -14.875 1 96.44 579 LEU B C 1
ATOM 12111 O O . LEU B 1 579 ? 2.391 -36.875 -14.523 1 96.44 579 LEU B O 1
ATOM 12115 N N . ARG B 1 580 ? 3.146 -38.719 -15.172 1 94.75 580 ARG B N 1
ATOM 12116 C CA . ARG B 1 580 ? 4.551 -38.375 -14.984 1 94.75 580 ARG B CA 1
ATOM 12117 C C . ARG B 1 580 ? 5.043 -37.438 -16.078 1 94.75 580 ARG B C 1
ATOM 12119 O O . ARG B 1 580 ? 4.688 -37.594 -17.234 1 94.75 580 ARG B O 1
ATOM 12126 N N . ASN B 1 581 ? 5.789 -36.469 -15.719 1 91.31 581 ASN B N 1
ATOM 12127 C CA . ASN B 1 581 ? 6.391 -35.562 -16.688 1 91.31 581 ASN B CA 1
ATOM 12128 C C . ASN B 1 581 ? 7.895 -35.781 -16.797 1 91.31 581 ASN B C 1
ATOM 12130 O O . ASN B 1 581 ? 8.617 -34.906 -17.266 1 91.31 581 ASN B O 1
ATOM 12134 N N . ASP B 1 582 ? 8.352 -36.844 -16.234 1 91.94 582 ASP B N 1
ATOM 12135 C CA . ASP B 1 582 ? 9.75 -37.25 -16.344 1 91.94 582 ASP B CA 1
ATOM 12136 C C . ASP B 1 582 ? 9.898 -38.469 -17.25 1 91.94 582 ASP B C 1
ATOM 12138 O O . ASP B 1 582 ? 8.906 -39 -17.766 1 91.94 582 ASP B O 1
ATOM 12142 N N . CYS B 1 583 ? 11.109 -38.844 -17.453 1 92.25 583 CYS B N 1
ATOM 12143 C CA . CYS B 1 583 ? 11.367 -40 -18.312 1 92.25 583 CYS B CA 1
ATOM 12144 C C . CYS B 1 583 ? 11.648 -41.25 -17.484 1 92.25 583 CYS B C 1
ATOM 12146 O O . CYS B 1 583 ? 12.57 -41.25 -16.672 1 92.25 583 CYS B O 1
ATOM 12148 N N . SER B 1 584 ? 10.805 -42.25 -17.672 1 95 584 SER B N 1
ATOM 12149 C CA . SER B 1 584 ? 10.977 -43.531 -17.016 1 95 584 SER B CA 1
ATOM 12150 C C . SER B 1 584 ? 11.109 -44.656 -18.031 1 95 584 SER B C 1
ATOM 12152 O O . SER B 1 584 ? 10.562 -44.562 -19.141 1 95 584 SER B O 1
ATOM 12154 N N . ILE B 1 585 ? 11.883 -45.688 -17.672 1 96.25 585 ILE B N 1
ATOM 12155 C CA . ILE B 1 585 ? 12.117 -46.812 -18.547 1 96.25 585 ILE B CA 1
ATOM 12156 C C . ILE B 1 585 ? 12.062 -48.094 -17.719 1 96.25 585 ILE B C 1
ATOM 12158 O O . ILE B 1 585 ? 12.398 -48.094 -16.531 1 96.25 585 ILE B O 1
ATOM 12162 N N . GLU B 1 586 ? 11.5 -49.094 -18.281 1 97.19 586 GLU B N 1
ATOM 12163 C CA . GLU B 1 586 ? 11.492 -50.406 -17.641 1 97.19 586 GLU B CA 1
ATOM 12164 C C . GLU B 1 586 ? 12.617 -51.312 -18.172 1 97.19 586 GLU B C 1
ATOM 12166 O O . GLU B 1 586 ? 12.734 -51.5 -19.375 1 97.19 586 GLU B O 1
ATOM 12171 N N . LEU B 1 587 ? 13.453 -51.844 -17.312 1 96.38 587 LEU B N 1
ATOM 12172 C CA . LEU B 1 587 ? 14.562 -52.719 -17.641 1 96.38 587 LEU B CA 1
ATOM 12173 C C . LEU B 1 587 ? 14.375 -54.094 -16.969 1 96.38 587 LEU B C 1
ATOM 12175 O O . LEU B 1 587 ? 14.445 -54.188 -15.734 1 96.38 587 LEU B O 1
ATOM 12179 N N . ASP B 1 588 ? 14.164 -55.094 -17.719 1 94.5 588 ASP B N 1
ATOM 12180 C CA . ASP B 1 588 ? 14.094 -56.469 -17.266 1 94.5 588 ASP B CA 1
ATOM 12181 C C . ASP B 1 588 ? 13.109 -56.625 -16.109 1 94.5 588 ASP B C 1
ATOM 12183 O O . ASP B 1 588 ? 13.414 -57.281 -15.117 1 94.5 588 ASP B O 1
ATOM 12187 N N . GLY B 1 589 ? 12.031 -55.844 -16.141 1 93.81 589 GLY B N 1
ATOM 12188 C CA . GLY B 1 589 ? 10.938 -56.031 -15.195 1 93.81 589 GLY B CA 1
ATOM 12189 C C . GLY B 1 589 ? 10.922 -55 -14.094 1 93.81 589 GLY B C 1
ATOM 12190 O O . GLY B 1 589 ? 10.016 -55 -13.258 1 93.81 589 GLY B O 1
ATOM 12191 N N . ASN B 1 590 ? 11.883 -54.156 -14.062 1 95 590 ASN B N 1
ATOM 12192 C CA . ASN B 1 590 ? 11.922 -53.062 -13.094 1 95 590 ASN B CA 1
ATOM 12193 C C . ASN B 1 590 ? 11.938 -51.719 -13.789 1 95 590 ASN B C 1
ATOM 12195 O O . ASN B 1 590 ? 12.555 -51.562 -14.844 1 95 590 ASN B O 1
ATOM 12199 N N . THR B 1 591 ? 11.281 -50.75 -13.188 1 97 591 THR B N 1
ATOM 12200 C CA . THR B 1 591 ? 11.219 -49.406 -13.797 1 97 591 THR B CA 1
ATOM 12201 C C . THR B 1 591 ? 12.258 -48.469 -13.188 1 97 591 THR B C 1
ATOM 12203 O O . THR B 1 591 ? 12.508 -48.531 -11.984 1 97 591 THR B O 1
ATOM 12206 N N . TYR B 1 592 ? 12.852 -47.656 -13.953 1 97 592 TYR B N 1
ATOM 12207 C CA . TYR B 1 592 ? 13.883 -46.719 -13.57 1 97 592 TYR B CA 1
ATOM 12208 C C . TYR B 1 592 ? 13.578 -45.312 -14.125 1 97 592 TYR B C 1
ATOM 12210 O O . TYR B 1 592 ? 12.914 -45.188 -15.156 1 97 592 TYR B O 1
ATOM 12218 N N . SER B 1 593 ? 13.992 -44.281 -13.469 1 96 593 SER B N 1
ATOM 12219 C CA . SER B 1 593 ? 13.875 -42.906 -13.93 1 96 593 SER B CA 1
ATOM 12220 C C . SER B 1 593 ? 15.234 -42.219 -13.969 1 96 593 SER B C 1
ATOM 12222 O O . SER B 1 593 ? 16.141 -42.594 -13.227 1 96 593 SER B O 1
ATOM 12224 N N . ILE B 1 594 ? 15.328 -41.188 -14.766 1 93.81 594 ILE B N 1
ATOM 12225 C CA . ILE B 1 594 ? 16.609 -40.5 -14.961 1 93.81 594 ILE B CA 1
ATOM 12226 C C . ILE B 1 594 ? 16.797 -39.469 -13.875 1 93.81 594 ILE B C 1
ATOM 12228 O O . ILE B 1 594 ? 15.898 -38.656 -13.602 1 93.81 594 ILE B O 1
ATOM 12232 N N . ARG B 1 595 ? 17.953 -39.5 -13.234 1 93.69 595 ARG B N 1
ATOM 12233 C CA . ARG B 1 595 ? 18.344 -38.531 -12.211 1 93.69 595 ARG B CA 1
ATOM 12234 C C . ARG B 1 595 ? 19.656 -37.844 -12.562 1 93.69 595 ARG B C 1
ATOM 12236 O O . ARG B 1 595 ? 20.484 -38.438 -13.273 1 93.69 595 ARG B O 1
ATOM 12243 N N . ASP B 1 596 ? 19.766 -36.656 -12.086 1 90.06 596 ASP B N 1
ATOM 12244 C CA . ASP B 1 596 ? 21.031 -35.969 -12.227 1 90.06 596 ASP B CA 1
ATOM 12245 C C . ASP B 1 596 ? 21.984 -36.312 -11.086 1 90.06 596 ASP B C 1
ATOM 12247 O O . ASP B 1 596 ? 21.562 -36.5 -9.945 1 90.06 596 ASP B O 1
ATOM 12251 N N . SER B 1 597 ? 23.234 -36.344 -11.344 1 88.56 597 SER B N 1
ATOM 12252 C CA . SER B 1 597 ? 24.25 -36.719 -10.359 1 88.56 597 SER B CA 1
ATOM 12253 C C . SER B 1 597 ? 24.25 -35.781 -9.172 1 88.56 597 SER B C 1
ATOM 12255 O O . SER B 1 597 ? 24.594 -36.188 -8.055 1 88.56 597 SER B O 1
ATOM 12257 N N . SER B 1 598 ? 23.828 -34.5 -9.445 1 84.25 598 SER B N 1
ATOM 12258 C CA . SER B 1 598 ? 23.828 -33.5 -8.391 1 84.25 598 SER B CA 1
ATOM 12259 C C . SER B 1 598 ? 22.594 -33.625 -7.516 1 84.25 598 SER B C 1
ATOM 12261 O O . SER B 1 598 ? 22.531 -33.062 -6.418 1 84.25 598 SER B O 1
ATOM 12263 N N . TRP B 1 599 ? 21.625 -34.406 -7.977 1 89.19 599 TRP B N 1
ATOM 12264 C CA . TRP B 1 599 ? 20.375 -34.562 -7.254 1 89.19 599 TRP B CA 1
ATOM 12265 C C . TRP B 1 599 ? 19.719 -35.906 -7.527 1 89.19 599 TRP B C 1
ATOM 12267 O O . TRP B 1 599 ? 18.719 -36 -8.242 1 89.19 599 TRP B O 1
ATOM 12277 N N . LEU B 1 600 ? 20.125 -36.844 -6.848 1 91.62 600 LEU B N 1
ATOM 12278 C CA . LEU B 1 600 ? 19.719 -38.219 -7.117 1 91.62 600 LEU B CA 1
ATOM 12279 C C . LEU B 1 600 ? 18.359 -38.5 -6.48 1 91.62 600 LEU B C 1
ATOM 12281 O O . LEU B 1 600 ? 17.719 -39.5 -6.824 1 91.62 600 LEU B O 1
ATOM 12285 N N . GLU B 1 601 ? 17.906 -37.594 -5.66 1 87.75 601 GLU B N 1
ATOM 12286 C CA . GLU B 1 601 ? 16.703 -37.875 -4.859 1 87.75 601 GLU B CA 1
ATOM 12287 C C . GLU B 1 601 ? 15.445 -37.781 -5.707 1 87.75 601 GLU B C 1
ATOM 12289 O O . GLU B 1 601 ? 14.453 -38.438 -5.426 1 87.75 601 GLU B O 1
ATOM 12294 N N . GLU B 1 602 ? 15.453 -36.938 -6.742 1 89.12 602 GLU B N 1
ATOM 12295 C CA . GLU B 1 602 ? 14.258 -36.719 -7.555 1 89.12 602 GLU B CA 1
ATOM 12296 C C . GLU B 1 602 ? 14.586 -36.812 -9.047 1 89.12 602 GLU B C 1
ATOM 12298 O O . GLU B 1 602 ? 15.68 -36.438 -9.469 1 89.12 602 GLU B O 1
ATOM 12303 N N . PRO B 1 603 ? 13.57 -37.25 -9.781 1 91.88 603 PRO B N 1
ATOM 12304 C CA . PRO B 1 603 ? 13.797 -37.344 -11.227 1 91.88 603 PRO B CA 1
ATOM 12305 C C . PRO B 1 603 ? 13.867 -36 -11.906 1 91.88 603 PRO B C 1
ATOM 12307 O O . PRO B 1 603 ? 13.336 -35 -11.391 1 91.88 603 PRO B O 1
ATOM 12310 N N . ILE B 1 604 ? 14.531 -35.969 -13.039 1 88.81 604 ILE B N 1
ATOM 12311 C CA . ILE B 1 604 ? 14.555 -34.781 -13.867 1 88.81 604 ILE B CA 1
ATOM 12312 C C . ILE B 1 604 ? 13.188 -34.594 -14.531 1 88.81 604 ILE B C 1
ATOM 12314 O O . ILE B 1 604 ? 12.719 -35.469 -15.258 1 88.81 604 ILE B O 1
ATOM 12318 N N . THR B 1 605 ? 12.57 -33.531 -14.234 1 86.88 605 THR B N 1
ATOM 12319 C CA . THR B 1 605 ? 11.242 -33.25 -14.773 1 86.88 605 THR B CA 1
ATOM 12320 C C . THR B 1 605 ? 11.328 -32.375 -16.031 1 86.88 605 THR B C 1
ATOM 12322 O O . THR B 1 605 ? 12.328 -31.688 -16.234 1 86.88 605 THR B O 1
ATOM 12325 N N . HIS B 1 606 ? 10.32 -32.5 -16.875 1 83.56 606 HIS B N 1
ATOM 12326 C CA . HIS B 1 606 ? 10.219 -31.734 -18.109 1 83.56 606 HIS B CA 1
ATOM 12327 C C . HIS B 1 606 ? 8.883 -31 -18.188 1 83.56 606 HIS B C 1
ATOM 12329 O O . HIS B 1 606 ? 8.008 -31.375 -18.969 1 83.56 606 HIS B O 1
ATOM 12335 N N . PRO B 1 607 ? 8.727 -29.922 -17.484 1 78.38 607 PRO B N 1
ATOM 12336 C CA . PRO B 1 607 ? 7.438 -29.234 -17.406 1 78.38 607 PRO B CA 1
ATOM 12337 C C . PRO B 1 607 ? 6.996 -28.641 -18.734 1 78.38 607 PRO B C 1
ATOM 12339 O O . PRO B 1 607 ? 5.805 -28.391 -18.953 1 78.38 607 PRO B O 1
ATOM 12342 N N . LEU B 1 608 ? 7.836 -28.5 -19.688 1 75.75 608 LEU B N 1
ATOM 12343 C CA . LEU B 1 608 ? 7.488 -27.812 -20.938 1 75.75 608 LEU B CA 1
ATOM 12344 C C . LEU B 1 608 ? 7.227 -28.812 -22.062 1 75.75 608 LEU B C 1
ATOM 12346 O O . LEU B 1 608 ? 6.77 -28.422 -23.141 1 75.75 608 LEU B O 1
ATOM 12350 N N . LEU B 1 609 ? 7.445 -30.094 -21.781 1 80.81 609 LEU B N 1
ATOM 12351 C CA . LEU B 1 609 ? 7.25 -31.094 -22.812 1 80.81 609 LEU B CA 1
ATOM 12352 C C . LEU B 1 609 ? 5.84 -31.672 -22.766 1 80.81 609 LEU B C 1
ATOM 12354 O O . LEU B 1 609 ? 5.289 -31.875 -21.672 1 80.81 609 LEU B O 1
ATOM 12358 N N . HIS B 1 610 ? 5.324 -31.844 -23.969 1 84.38 610 HIS B N 1
ATOM 12359 C CA . HIS B 1 610 ? 4.008 -32.469 -24.078 1 84.38 610 HIS B CA 1
ATOM 12360 C C . HIS B 1 610 ? 4.117 -34 -24.078 1 84.38 610 HIS B C 1
ATOM 12362 O O . HIS B 1 610 ? 5.219 -34.531 -24.125 1 84.38 610 HIS B O 1
ATOM 12368 N N . SER B 1 611 ? 2.986 -34.625 -24.031 1 91 611 SER B N 1
ATOM 12369 C CA . SER B 1 611 ? 2.9 -36.094 -23.922 1 91 611 SER B CA 1
ATOM 12370 C C . SER B 1 611 ? 3.697 -36.781 -25.031 1 91 611 SER B C 1
ATOM 12372 O O . SER B 1 611 ? 4.516 -37.656 -24.75 1 91 611 SER B O 1
ATOM 12374 N N . GLN B 1 612 ? 3.557 -36.281 -26.25 1 90.44 612 GLN B N 1
ATOM 12375 C CA . GLN B 1 612 ? 4.211 -36.906 -27.391 1 90.44 612 GLN B CA 1
ATOM 12376 C C . GLN B 1 612 ? 5.727 -36.719 -27.328 1 90.44 612 GLN B C 1
ATOM 12378 O O . GLN B 1 612 ? 6.477 -37.656 -27.625 1 90.44 612 GLN B O 1
ATOM 12383 N N . GLU B 1 613 ? 6.098 -35.594 -26.906 1 88.19 613 GLU B N 1
ATOM 12384 C CA . GLU B 1 613 ? 7.531 -35.312 -26.797 1 88.19 613 GLU B CA 1
ATOM 12385 C C . GLU B 1 613 ? 8.18 -36.188 -25.703 1 88.19 613 GLU B C 1
ATOM 12387 O O . GLU B 1 613 ? 9.32 -36.594 -25.859 1 88.19 613 GLU B O 1
ATOM 12392 N N . LEU B 1 614 ? 7.48 -36.344 -24.688 1 91.06 614 LEU B N 1
ATOM 12393 C CA . LEU B 1 614 ? 7.984 -37.156 -23.594 1 91.06 614 LEU B CA 1
ATOM 12394 C C . LEU B 1 614 ? 8.133 -38.625 -24.031 1 91.06 614 LEU B C 1
ATOM 12396 O O . LEU B 1 614 ? 9.109 -39.281 -23.672 1 91.06 614 LEU B O 1
ATOM 12400 N N . GLU B 1 615 ? 7.16 -39.125 -24.812 1 94 615 GLU B N 1
ATOM 12401 C CA . GLU B 1 615 ? 7.227 -40.469 -25.328 1 94 615 GLU B CA 1
ATOM 12402 C C . GLU B 1 615 ? 8.391 -40.656 -26.312 1 94 615 GLU B C 1
ATOM 12404 O O . GLU B 1 615 ? 9.07 -41.688 -26.312 1 94 615 GLU B O 1
ATOM 12409 N N . GLU B 1 616 ? 8.578 -39.594 -27.094 1 91.75 616 GLU B N 1
ATOM 12410 C CA . GLU B 1 616 ? 9.688 -39.625 -28.047 1 91.75 616 GLU B CA 1
ATOM 12411 C C . GLU B 1 616 ? 11.031 -39.625 -27.312 1 91.75 616 GLU B C 1
ATOM 12413 O O . GLU B 1 616 ? 11.961 -40.344 -27.734 1 91.75 616 GLU B O 1
ATOM 12418 N N . LYS B 1 617 ? 11.086 -38.906 -26.312 1 90.75 617 LYS B N 1
ATOM 12419 C CA . LYS B 1 617 ? 12.305 -38.906 -25.516 1 90.75 617 LYS B CA 1
ATOM 12420 C C . LYS B 1 617 ? 12.562 -40.281 -24.891 1 90.75 617 LYS B C 1
ATOM 12422 O O . LYS B 1 617 ? 13.711 -40.688 -24.781 1 90.75 617 LYS B O 1
ATOM 12427 N N . GLY B 1 618 ? 11.531 -40.906 -24.406 1 92.69 618 GLY B N 1
ATOM 12428 C CA . GLY B 1 618 ? 11.656 -42.25 -23.891 1 92.69 618 GLY B CA 1
ATOM 12429 C C . GLY B 1 618 ? 12.195 -43.25 -24.922 1 92.69 618 GLY B C 1
ATOM 12430 O O . GLY B 1 618 ? 13.016 -44.094 -24.594 1 92.69 618 GLY B O 1
ATOM 12431 N N . GLU B 1 619 ? 11.75 -43.062 -26.156 1 94.38 619 GLU B N 1
ATOM 12432 C CA . GLU B 1 619 ? 12.219 -43.906 -27.234 1 94.38 619 GLU B CA 1
ATOM 12433 C C . GLU B 1 619 ? 13.695 -43.688 -27.531 1 94.38 619 GLU B C 1
ATOM 12435 O O . GLU B 1 619 ? 14.422 -44.625 -27.844 1 94.38 619 GLU B O 1
ATOM 12440 N N . GLU B 1 620 ? 14.07 -42.5 -27.453 1 92.88 620 GLU B N 1
ATOM 12441 C CA . GLU B 1 620 ? 15.477 -42.156 -27.656 1 92.88 620 GLU B CA 1
ATOM 12442 C C . GLU B 1 620 ? 16.359 -42.781 -26.594 1 92.88 620 GLU B C 1
ATOM 12444 O O . GLU B 1 620 ? 17.453 -43.25 -26.875 1 92.88 620 GLU B O 1
ATOM 12449 N N . ILE B 1 621 ? 15.922 -42.719 -25.406 1 94 621 ILE B N 1
ATOM 12450 C CA . ILE B 1 621 ? 16.656 -43.281 -24.281 1 94 621 ILE B CA 1
ATOM 12451 C C . ILE B 1 621 ? 16.781 -44.781 -24.469 1 94 621 ILE B C 1
ATOM 12453 O O . ILE B 1 621 ? 17.844 -45.375 -24.234 1 94 621 ILE B O 1
ATOM 12457 N N . LYS B 1 622 ? 15.688 -45.438 -24.875 1 95.12 622 LYS B N 1
ATOM 12458 C CA . LYS B 1 622 ? 15.68 -46.875 -25.125 1 95.12 622 LYS B CA 1
ATOM 12459 C C . LYS B 1 622 ? 16.719 -47.25 -26.188 1 95.12 622 LYS B C 1
ATOM 12461 O O . LYS B 1 622 ? 17.5 -48.188 -26 1 95.12 622 LYS B O 1
ATOM 12466 N N . LYS B 1 623 ? 16.719 -46.5 -27.266 1 94.25 623 LYS B N 1
ATOM 12467 C CA . LYS B 1 623 ? 17.672 -46.75 -28.344 1 94.25 623 LYS B CA 1
ATOM 12468 C C . LYS B 1 623 ? 19.109 -46.594 -27.859 1 94.25 623 LYS B C 1
ATOM 12470 O O . LYS B 1 623 ? 19.969 -47.406 -28.25 1 94.25 623 LYS B O 1
ATOM 12475 N N . ALA B 1 624 ? 19.297 -45.656 -27.047 1 93.56 624 ALA B N 1
ATOM 12476 C CA . ALA B 1 624 ? 20.641 -45.406 -26.531 1 93.56 624 ALA B CA 1
ATOM 12477 C C . ALA B 1 624 ? 21.094 -46.562 -25.625 1 93.56 624 ALA B C 1
ATOM 12479 O O . ALA B 1 624 ? 22.234 -47.031 -25.719 1 93.56 624 ALA B O 1
ATOM 12480 N N . ILE B 1 625 ? 20.234 -47 -24.766 1 94.25 625 ILE B N 1
ATOM 12481 C CA . ILE B 1 625 ? 20.562 -48.094 -23.844 1 94.25 625 ILE B CA 1
ATOM 12482 C C . ILE B 1 625 ? 20.797 -49.375 -24.625 1 94.25 625 ILE B C 1
ATOM 12484 O O . ILE B 1 625 ? 21.688 -50.188 -24.297 1 94.25 625 ILE B O 1
ATOM 12488 N N . LYS B 1 626 ? 19.984 -49.625 -25.688 1 93.19 626 LYS B N 1
ATOM 12489 C CA . LYS B 1 626 ? 20.125 -50.812 -26.516 1 93.19 626 LYS B CA 1
ATOM 12490 C C . LYS B 1 626 ? 21.469 -50.844 -27.219 1 93.19 626 LYS B C 1
ATOM 12492 O O . LYS B 1 626 ? 22.078 -51.906 -27.375 1 93.19 626 LYS B O 1
ATOM 12497 N N . THR B 1 627 ? 21.891 -49.688 -27.641 1 91.94 627 THR B N 1
ATOM 12498 C CA . THR B 1 627 ? 23.156 -49.562 -28.344 1 91.94 627 THR B CA 1
ATOM 12499 C C . THR B 1 627 ? 24.328 -49.844 -27.406 1 91.94 627 THR B C 1
ATOM 12501 O O . THR B 1 627 ? 25.281 -50.531 -27.781 1 91.94 627 THR B O 1
ATOM 12504 N N . HIS B 1 628 ? 24.281 -49.406 -26.219 1 91.12 628 HIS B N 1
ATOM 12505 C CA . HIS B 1 628 ? 25.375 -49.562 -25.266 1 91.12 628 HIS B CA 1
ATOM 12506 C C . HIS B 1 628 ? 25.297 -50.938 -24.562 1 91.12 628 HIS B C 1
ATOM 12508 O O . HIS B 1 628 ? 26.297 -51.406 -24 1 91.12 628 HIS B O 1
ATOM 12514 N N . ARG B 1 629 ? 24.203 -51.594 -24.484 1 87.06 629 ARG B N 1
ATOM 12515 C CA . ARG B 1 629 ? 23.922 -52.938 -23.969 1 87.06 629 ARG B CA 1
ATOM 12516 C C . ARG B 1 629 ? 24.016 -52.969 -22.438 1 87.06 629 ARG B C 1
ATOM 12518 O O . ARG B 1 629 ? 23.547 -53.906 -21.797 1 87.06 629 ARG B O 1
ATOM 12525 N N . SER B 1 630 ? 24.828 -52 -21.906 1 90.25 630 SER B N 1
ATOM 12526 C CA . SER B 1 630 ? 24.938 -51.938 -20.453 1 90.25 630 SER B CA 1
ATOM 12527 C C . SER B 1 630 ? 24.656 -50.531 -19.953 1 90.25 630 SER B C 1
ATOM 12529 O O . SER B 1 630 ? 24.844 -49.562 -20.688 1 90.25 630 SER B O 1
ATOM 12531 N N . VAL B 1 631 ? 24.078 -50.406 -18.766 1 92.88 631 VAL B N 1
ATOM 12532 C CA . VAL B 1 631 ? 23.766 -49.125 -18.188 1 92.88 631 VAL B CA 1
ATOM 12533 C C . VAL B 1 631 ? 23.969 -49.156 -16.672 1 92.88 631 VAL B C 1
ATOM 12535 O O . VAL B 1 631 ? 23.797 -50.219 -16.047 1 92.88 631 VAL B O 1
ATOM 12538 N N . GLU B 1 632 ? 24.422 -48.125 -16.125 1 93.62 632 GLU B N 1
ATOM 12539 C CA . GLU B 1 632 ? 24.625 -48 -14.68 1 93.62 632 GLU B CA 1
ATOM 12540 C C . GLU B 1 632 ? 23.328 -47.625 -13.969 1 93.62 632 GLU B C 1
ATOM 12542 O O . GLU B 1 632 ? 22.703 -46.625 -14.32 1 93.62 632 GLU B O 1
ATOM 12547 N N . VAL B 1 633 ? 22.922 -48.438 -12.961 1 95.44 633 VAL B N 1
ATOM 12548 C CA . VAL B 1 633 ? 21.641 -48.188 -12.305 1 95.44 633 VAL B CA 1
ATOM 12549 C C . VAL B 1 633 ? 21.828 -48.219 -10.789 1 95.44 633 VAL B C 1
ATOM 12551 O O . VAL B 1 633 ? 22.766 -48.844 -10.281 1 95.44 633 VAL B O 1
ATOM 12554 N N . TYR B 1 634 ? 21.062 -47.375 -10.086 1 95.88 634 TYR B N 1
ATOM 12555 C CA . TYR B 1 634 ? 20.906 -47.469 -8.641 1 95.88 634 TYR B CA 1
ATOM 12556 C C . TYR B 1 634 ? 19.641 -48.219 -8.281 1 95.88 634 TYR B C 1
ATOM 12558 O O . TYR B 1 634 ? 18.531 -47.781 -8.578 1 95.88 634 TYR B O 1
ATOM 12566 N N . HIS B 1 635 ? 19.781 -49.344 -7.656 1 94 635 HIS B N 1
ATOM 12567 C CA . HIS B 1 635 ? 18.609 -50.062 -7.16 1 94 635 HIS B CA 1
ATOM 12568 C C . HIS B 1 635 ? 18.078 -49.438 -5.879 1 94 635 HIS B C 1
ATOM 12570 O O . HIS B 1 635 ? 16.875 -49.406 -5.645 1 94 635 HIS B O 1
ATOM 12576 N N . GLU B 1 636 ? 18.922 -49.031 -5.094 1 94.06 636 GLU B N 1
ATOM 12577 C CA . GLU B 1 636 ? 18.672 -48.25 -3.887 1 94.06 636 GLU B CA 1
ATOM 12578 C C . GLU B 1 636 ? 19.734 -47.156 -3.705 1 94.06 636 GLU B C 1
ATOM 12580 O O . GLU B 1 636 ? 20.922 -47.406 -3.896 1 94.06 636 GLU B O 1
ATOM 12585 N N . LEU B 1 637 ? 19.312 -46.031 -3.367 1 92.81 637 LEU B N 1
ATOM 12586 C CA . LEU B 1 637 ? 20.25 -44.906 -3.264 1 92.81 637 LEU B CA 1
ATOM 12587 C C . LEU B 1 637 ? 21.234 -45.125 -2.131 1 92.81 637 LEU B C 1
ATOM 12589 O O . LEU B 1 637 ? 22.328 -44.562 -2.129 1 92.81 637 LEU B O 1
ATOM 12593 N N . SER B 1 638 ? 20.812 -45.938 -1.093 1 91.12 638 SER B N 1
ATOM 12594 C CA . SER B 1 638 ? 21.703 -46.25 0.024 1 91.12 638 SER B CA 1
ATOM 12595 C C . SER B 1 638 ? 22.812 -47.219 -0.39 1 91.12 638 SER B C 1
ATOM 12597 O O . SER B 1 638 ? 23.828 -47.312 0.294 1 91.12 638 SER B O 1
ATOM 12599 N N . GLU B 1 639 ? 22.672 -47.812 -1.545 1 92.38 639 GLU B N 1
ATOM 12600 C CA . GLU B 1 639 ? 23.625 -48.781 -2.066 1 92.38 639 GLU B CA 1
ATOM 12601 C C . GLU B 1 639 ? 24.391 -48.188 -3.258 1 92.38 639 GLU B C 1
ATOM 12603 O O . GLU B 1 639 ? 23.938 -47.25 -3.902 1 92.38 639 GLU B O 1
ATOM 12608 N N . PRO B 1 640 ? 25.562 -48.719 -3.506 1 92.38 640 PRO B N 1
ATOM 12609 C CA . PRO B 1 640 ? 26.328 -48.219 -4.652 1 92.38 640 PRO B CA 1
ATOM 12610 C C . PRO B 1 640 ? 25.688 -48.562 -5.992 1 92.38 640 PRO B C 1
ATOM 12612 O O . PRO B 1 640 ? 24.922 -49.531 -6.074 1 92.38 640 PRO B O 1
ATOM 12615 N N . SER B 1 641 ? 25.953 -47.844 -6.98 1 93.88 641 SER B N 1
ATOM 12616 C CA . SER B 1 641 ? 25.438 -48.094 -8.32 1 93.88 641 SER B CA 1
ATOM 12617 C C . SER B 1 641 ? 26.031 -49.375 -8.914 1 93.88 641 SER B C 1
ATOM 12619 O O . SER B 1 641 ? 27.141 -49.781 -8.539 1 93.88 641 SER B O 1
ATOM 12621 N N . GLU B 1 642 ? 25.312 -50 -9.805 1 93.69 642 GLU B N 1
ATOM 12622 C CA . GLU B 1 642 ? 25.734 -51.25 -10.469 1 93.69 642 GLU B CA 1
ATOM 12623 C C . GLU B 1 642 ? 25.531 -51.156 -11.977 1 93.69 642 GLU B C 1
ATOM 12625 O O . GLU B 1 642 ? 24.531 -50.594 -12.445 1 93.69 642 GLU B O 1
ATOM 12630 N N . VAL B 1 643 ? 26.469 -51.656 -12.688 1 93.75 643 VAL B N 1
ATOM 12631 C CA . VAL B 1 643 ? 26.328 -51.781 -14.133 1 93.75 643 VAL B CA 1
ATOM 12632 C C . VAL B 1 643 ? 25.594 -53.062 -14.484 1 93.75 643 VAL B C 1
ATOM 12634 O O . VAL B 1 643 ? 26.031 -54.156 -14.109 1 93.75 643 VAL B O 1
ATOM 12637 N N . ILE B 1 644 ? 24.5 -52.938 -15.148 1 93.19 644 ILE B N 1
ATOM 12638 C CA . ILE B 1 644 ? 23.719 -54.125 -15.469 1 93.19 644 ILE B CA 1
ATOM 12639 C C . ILE B 1 644 ? 23.625 -54.281 -16.984 1 93.19 644 ILE B C 1
ATOM 12641 O O . ILE B 1 644 ? 23.594 -53.312 -17.719 1 93.19 644 ILE B O 1
ATOM 12645 N N . GLU B 1 645 ? 23.578 -55.5 -17.328 1 93.5 645 GLU B N 1
ATOM 12646 C CA . GLU B 1 645 ? 23.281 -55.844 -18.719 1 93.5 645 GLU B CA 1
ATOM 12647 C C . GLU B 1 645 ? 21.766 -56.031 -18.922 1 93.5 645 GLU B C 1
ATOM 12649 O O . GLU B 1 645 ? 21.109 -56.688 -18.125 1 93.5 645 GLU B O 1
ATOM 12654 N N . VAL B 1 646 ? 21.25 -55.438 -19.938 1 92.81 646 VAL B N 1
ATOM 12655 C CA . VAL B 1 646 ? 19.797 -55.375 -20.094 1 92.81 646 VAL B CA 1
ATOM 12656 C C . VAL B 1 646 ? 19.391 -56.25 -21.281 1 92.81 646 VAL B C 1
ATOM 12658 O O . VAL B 1 646 ? 19.984 -56.188 -22.359 1 92.81 646 VAL B O 1
ATOM 12661 N N . SER B 1 647 ? 18.469 -57.094 -21.062 1 92.19 647 SER B N 1
ATOM 12662 C CA . SER B 1 647 ? 17.953 -58 -22.094 1 92.19 647 SER B CA 1
ATOM 12663 C C . SER B 1 647 ? 16.703 -57.406 -22.75 1 92.19 647 SER B C 1
ATOM 12665 O O . SER B 1 647 ? 16.516 -57.531 -23.969 1 92.19 647 SER B O 1
ATOM 12667 N N . SER B 1 648 ? 15.852 -56.812 -21.922 1 94.5 648 SER B N 1
ATOM 12668 C CA . SER B 1 648 ? 14.594 -56.25 -22.422 1 94.5 648 SER B CA 1
ATOM 12669 C C . SER B 1 648 ? 14.383 -54.844 -21.906 1 94.5 648 SER B C 1
ATOM 12671 O O . SER B 1 648 ? 14.586 -54.562 -20.719 1 94.5 648 SER B O 1
ATOM 12673 N N . ILE B 1 649 ? 14.055 -53.969 -22.828 1 96.06 649 ILE B N 1
ATOM 12674 C CA . ILE B 1 649 ? 13.812 -52.562 -22.516 1 96.06 649 ILE B CA 1
ATOM 12675 C C . ILE B 1 649 ? 12.445 -52.156 -23.047 1 96.06 649 ILE B C 1
ATOM 12677 O O . ILE B 1 649 ? 12.148 -52.344 -24.234 1 96.06 649 ILE B O 1
ATOM 12681 N N . LEU B 1 650 ? 11.633 -51.531 -22.219 1 96.62 650 LEU B N 1
ATOM 12682 C CA . LEU B 1 650 ? 10.32 -51.062 -22.641 1 96.62 650 LEU B CA 1
ATOM 12683 C C . LEU B 1 650 ? 10.07 -49.625 -22.172 1 96.62 650 LEU B C 1
ATOM 12685 O O . LEU B 1 650 ? 10.438 -49.281 -21.062 1 96.62 650 LEU B O 1
ATOM 12689 N N . THR B 1 651 ? 9.539 -48.812 -23.016 1 96.38 651 THR B N 1
ATOM 12690 C CA . THR B 1 651 ? 9.031 -47.469 -22.641 1 96.38 651 THR B CA 1
ATOM 12691 C C . THR B 1 651 ? 7.656 -47.594 -21.984 1 96.38 651 THR B C 1
ATOM 12693 O O . THR B 1 651 ? 6.992 -48.625 -22.109 1 96.38 651 THR B O 1
ATOM 12696 N N . PRO B 1 652 ? 7.211 -46.625 -21.25 1 95 652 PRO B N 1
ATOM 12697 C CA . PRO B 1 652 ? 5.875 -46.656 -20.656 1 95 652 PRO B CA 1
ATOM 12698 C C . PRO B 1 652 ? 4.781 -46.938 -21.688 1 95 652 PRO B C 1
ATOM 12700 O O . PRO B 1 652 ? 3.844 -47.688 -21.406 1 95 652 PRO B O 1
ATOM 12703 N N . GLN B 1 653 ? 4.953 -46.344 -22.828 1 95.25 653 GLN B N 1
ATOM 12704 C CA . GLN B 1 653 ? 3.986 -46.562 -23.891 1 95.25 653 GLN B CA 1
ATOM 12705 C C . GLN B 1 653 ? 4.02 -48.031 -24.359 1 95.25 653 GLN B C 1
ATOM 12707 O O . GLN B 1 653 ? 2.971 -48.625 -24.578 1 95.25 653 GLN B O 1
ATOM 12712 N N . GLU B 1 654 ? 5.152 -48.562 -24.484 1 95.12 654 GLU B N 1
ATOM 12713 C CA . GLU B 1 654 ? 5.305 -49.938 -24.922 1 95.12 654 GLU B CA 1
ATOM 12714 C C . GLU B 1 654 ? 4.77 -50.906 -23.875 1 95.12 654 GLU B C 1
ATOM 12716 O O . GLU B 1 654 ? 4.223 -51.969 -24.219 1 95.12 654 GLU B O 1
ATOM 12721 N N . LEU B 1 655 ? 5.008 -50.531 -22.672 1 94.88 655 LEU B N 1
ATOM 12722 C CA . LEU B 1 655 ? 4.457 -51.344 -21.594 1 94.88 655 LEU B CA 1
ATOM 12723 C C . LEU B 1 655 ? 2.943 -51.5 -21.734 1 94.88 655 LEU B C 1
ATOM 12725 O O . LEU B 1 655 ? 2.395 -52.594 -21.594 1 94.88 655 LEU B O 1
ATOM 12729 N N . ALA B 1 656 ? 2.328 -50.406 -21.969 1 94.38 656 ALA B N 1
ATOM 12730 C CA . ALA B 1 656 ? 0.875 -50.375 -22.109 1 94.38 656 ALA B CA 1
ATOM 12731 C C . ALA B 1 656 ? 0.431 -51.094 -23.375 1 94.38 656 ALA B C 1
ATOM 12733 O O . ALA B 1 656 ? -0.58 -51.812 -23.391 1 94.38 656 ALA B O 1
ATOM 12734 N N . LEU B 1 657 ? 1.197 -50.844 -24.453 1 92.5 657 LEU B N 1
ATOM 12735 C CA . LEU B 1 657 ? 0.851 -51.469 -25.734 1 92.5 657 LEU B CA 1
ATOM 12736 C C . LEU B 1 657 ? 0.992 -52.969 -25.656 1 92.5 657 LEU B C 1
ATOM 12738 O O . LEU B 1 657 ? 0.183 -53.719 -26.234 1 92.5 657 LEU B O 1
ATOM 12742 N N . GLN B 1 658 ? 2.002 -53.438 -25.047 1 93.25 658 GLN B N 1
ATOM 12743 C CA . GLN B 1 658 ? 2.193 -54.875 -24.859 1 93.25 658 GLN B CA 1
ATOM 12744 C C . GLN B 1 658 ? 1.026 -55.5 -24.094 1 93.25 658 GLN B C 1
ATOM 12746 O O . GLN B 1 658 ? 0.577 -56.594 -24.422 1 93.25 658 GLN B O 1
ATOM 12751 N N . GLN B 1 659 ? 0.606 -54.812 -23.125 1 92.94 659 GLN B N 1
ATOM 12752 C CA . GLN B 1 659 ? -0.538 -55.281 -22.344 1 92.94 659 GLN B CA 1
ATOM 12753 C C . GLN B 1 659 ? -1.812 -55.281 -23.188 1 92.94 659 GLN B C 1
ATOM 12755 O O . GLN B 1 659 ? -2.666 -56.156 -23.047 1 92.94 659 GLN B O 1
ATOM 12760 N N . LYS B 1 660 ? -1.937 -54.25 -24 1 91.88 660 LYS B N 1
ATOM 12761 C CA . LYS B 1 660 ? -3.113 -54.125 -24.844 1 91.88 660 LYS B CA 1
ATOM 12762 C C . LYS B 1 660 ? -3.234 -55.281 -25.828 1 91.88 660 LYS B C 1
ATOM 12764 O O . LYS B 1 660 ? -4.34 -55.656 -26.203 1 91.88 660 LYS B O 1
ATOM 12769 N N . LEU B 1 661 ? -2.148 -55.844 -26.203 1 90.31 661 LEU B N 1
ATOM 12770 C CA . LEU B 1 661 ? -2.145 -57 -27.094 1 90.31 661 LEU B CA 1
ATOM 12771 C C . LEU B 1 661 ? -2.719 -58.219 -26.391 1 90.31 661 LEU B C 1
ATOM 12773 O O . LEU B 1 661 ? -3.299 -59.094 -27.047 1 90.31 661 LEU B O 1
ATOM 12777 N N . GLN B 1 662 ? -2.602 -58.25 -25.172 1 87.69 662 GLN B N 1
ATOM 12778 C CA . GLN B 1 662 ? -3.115 -59.375 -24.375 1 87.69 662 GLN B CA 1
ATOM 12779 C C . GLN B 1 662 ? -4.562 -59.125 -23.953 1 87.69 662 GLN B C 1
ATOM 12781 O O . GLN B 1 662 ? -5.336 -60.062 -23.797 1 87.69 662 GLN B O 1
ATOM 12786 N N . THR B 1 663 ? -4.832 -57.906 -23.625 1 84.06 663 THR B N 1
ATOM 12787 C CA . THR B 1 663 ? -6.145 -57.469 -23.172 1 84.06 663 THR B CA 1
ATOM 12788 C C . THR B 1 663 ? -6.668 -56.312 -24.031 1 84.06 663 THR B C 1
ATOM 12790 O O . THR B 1 663 ? -6.309 -55.156 -23.828 1 84.06 663 THR B O 1
ATOM 12793 N N . LEU B 1 664 ? -7.539 -56.562 -24.938 1 77.06 664 LEU B N 1
ATOM 12794 C CA . LEU B 1 664 ? -7.934 -55.594 -25.969 1 77.06 664 LEU B CA 1
ATOM 12795 C C . LEU B 1 664 ? -8.75 -54.469 -25.375 1 77.06 664 LEU B C 1
ATOM 12797 O O . LEU B 1 664 ? -8.742 -53.344 -25.906 1 77.06 664 LEU B O 1
ATOM 12801 N N . ASP B 1 665 ? -9.305 -54.594 -24.312 1 87.88 665 ASP B N 1
ATOM 12802 C CA . ASP B 1 665 ? -10.242 -53.625 -23.766 1 87.88 665 ASP B CA 1
ATOM 12803 C C . ASP B 1 665 ? -9.531 -52.625 -22.859 1 87.88 665 ASP B C 1
ATOM 12805 O O . ASP B 1 665 ? -9.945 -52.406 -21.719 1 87.88 665 ASP B O 1
ATOM 12809 N N . MET B 1 666 ? -8.453 -51.938 -23.344 1 92.81 666 MET B N 1
ATOM 12810 C CA . MET B 1 666 ? -7.746 -50.938 -22.547 1 92.81 666 MET B CA 1
ATOM 12811 C C . MET B 1 666 ? -7.203 -49.812 -23.438 1 92.81 666 MET B C 1
ATOM 12813 O O . MET B 1 666 ? -6.969 -50.031 -24.625 1 92.81 666 MET B O 1
ATOM 12817 N N . GLN B 1 667 ? -7.062 -48.625 -22.984 1 93.69 667 GLN B N 1
ATOM 12818 C CA . GLN B 1 667 ? -6.48 -47.469 -23.672 1 93.69 667 GLN B CA 1
ATOM 12819 C C . GLN B 1 667 ? -5.48 -46.75 -22.781 1 93.69 667 GLN B C 1
ATOM 12821 O O . GLN B 1 667 ? -5.719 -46.594 -21.578 1 93.69 667 GLN B O 1
ATOM 12826 N N . TYR B 1 668 ? -4.41 -46.375 -23.359 1 95.5 668 TYR B N 1
ATOM 12827 C CA . TYR B 1 668 ? -3.334 -45.688 -22.641 1 95.5 668 TYR B CA 1
ATOM 12828 C C . TYR B 1 668 ? -3.314 -44.188 -22.984 1 95.5 668 TYR B C 1
ATOM 12830 O O . TYR B 1 668 ? -3.473 -43.812 -24.156 1 95.5 668 TYR B O 1
ATOM 12838 N N . TYR B 1 669 ? -3.242 -43.344 -21.953 1 96.19 669 TYR B N 1
ATOM 12839 C CA . TYR B 1 669 ? -3.037 -41.906 -22.109 1 96.19 669 TYR B CA 1
ATOM 12840 C C . TYR B 1 669 ? -1.864 -41.406 -21.266 1 96.19 669 TYR B C 1
ATOM 12842 O O . TYR B 1 669 ? -1.639 -41.938 -20.156 1 96.19 669 TYR B O 1
ATOM 12850 N N . ARG B 1 670 ? -1.096 -40.531 -21.766 1 96.12 670 ARG B N 1
ATOM 12851 C CA . ARG B 1 670 ? -0.132 -39.812 -20.938 1 96.12 670 ARG B CA 1
ATOM 12852 C C . ARG B 1 670 ? -0.549 -38.344 -20.766 1 96.12 670 ARG B C 1
ATOM 12854 O O . ARG B 1 670 ? -0.701 -37.625 -21.75 1 96.12 670 ARG B O 1
ATOM 12861 N N . VAL B 1 671 ? -0.835 -38 -19.562 1 95.06 671 VAL B N 1
ATOM 12862 C CA . VAL B 1 671 ? -1.21 -36.625 -19.188 1 95.06 671 VAL B CA 1
ATOM 12863 C C . VAL B 1 671 ? -0.227 -36.094 -18.156 1 95.06 671 VAL B C 1
ATOM 12865 O O . VAL B 1 671 ? -0.555 -35.969 -16.984 1 95.06 671 VAL B O 1
ATOM 12868 N N . PRO B 1 672 ? 0.892 -35.656 -18.688 1 93.25 672 PRO B N 1
ATOM 12869 C CA . PRO B 1 672 ? 1.897 -35.188 -17.719 1 93.25 672 PRO B CA 1
ATOM 12870 C C . PRO B 1 672 ? 1.441 -33.938 -16.953 1 93.25 672 PRO B C 1
ATOM 12872 O O . PRO B 1 672 ? 0.962 -32.969 -17.547 1 93.25 672 PRO B O 1
ATOM 12875 N N . LEU B 1 673 ? 1.532 -34.031 -15.672 1 90.81 673 LEU B N 1
ATOM 12876 C CA . LEU B 1 673 ? 1.288 -32.844 -14.859 1 90.81 673 LEU B CA 1
ATOM 12877 C C . LEU B 1 673 ? 2.51 -31.938 -14.844 1 90.81 673 LEU B C 1
ATOM 12879 O O . LEU B 1 673 ? 3.645 -32.406 -14.758 1 90.81 673 LEU B O 1
ATOM 12883 N N . THR B 1 674 ? 2.279 -30.672 -15.039 1 74.56 674 THR B N 1
ATOM 12884 C CA . THR B 1 674 ? 3.354 -29.703 -15.234 1 74.56 674 THR B CA 1
ATOM 12885 C C . THR B 1 674 ? 4.266 -29.672 -14.016 1 74.56 674 THR B C 1
ATOM 12887 O O . THR B 1 674 ? 5.492 -29.688 -14.148 1 74.56 674 THR B O 1
ATOM 12890 N N . HIS B 1 675 ? 3.529 -29.562 -12.805 1 69.31 675 HIS B N 1
ATOM 12891 C CA . HIS B 1 675 ? 4.301 -29.531 -11.57 1 69.31 675 HIS B CA 1
ATOM 12892 C C . HIS B 1 675 ? 3.729 -30.484 -10.539 1 69.31 675 HIS B C 1
ATOM 12894 O O . HIS B 1 675 ? 2.537 -30.812 -10.57 1 69.31 675 HIS B O 1
ATOM 12900 N N . ASP B 1 676 ? 4.602 -30.984 -9.727 1 67.19 676 ASP B N 1
ATOM 12901 C CA . ASP B 1 676 ? 4.188 -31.984 -8.75 1 67.19 676 ASP B CA 1
ATOM 12902 C C . ASP B 1 676 ? 3.162 -31.406 -7.777 1 67.19 676 ASP B C 1
ATOM 12904 O O . ASP B 1 676 ? 2.137 -32.031 -7.5 1 67.19 676 ASP B O 1
ATOM 12908 N N . MET B 1 677 ? 3.506 -30.328 -7.305 1 68.81 677 MET B N 1
ATOM 12909 C CA . MET B 1 677 ? 2.65 -29.812 -6.234 1 68.81 677 MET B CA 1
ATOM 12910 C C . MET B 1 677 ? 1.966 -28.516 -6.656 1 68.81 677 MET B C 1
ATOM 12912 O O . MET B 1 677 ? 1.274 -27.891 -5.855 1 68.81 677 MET B O 1
ATOM 12916 N N . ARG B 1 678 ? 1.966 -28.25 -7.965 1 81.31 678 ARG B N 1
ATOM 12917 C CA . ARG B 1 678 ? 1.48 -26.938 -8.383 1 81.31 678 ARG B CA 1
ATOM 12918 C C . ARG B 1 678 ? 0.753 -27.031 -9.719 1 81.31 678 ARG B C 1
ATOM 12920 O O . ARG B 1 678 ? 1.303 -26.656 -10.758 1 81.31 678 ARG B O 1
ATOM 12927 N N . PRO B 1 679 ? -0.446 -27.422 -9.617 1 86.12 679 PRO B N 1
ATOM 12928 C CA . PRO B 1 679 ? -1.153 -27.562 -10.891 1 86.12 679 PRO B CA 1
ATOM 12929 C C . PRO B 1 679 ? -1.472 -26.234 -11.547 1 86.12 679 PRO B C 1
ATOM 12931 O O . PRO B 1 679 ? -1.57 -25.203 -10.859 1 86.12 679 PRO B O 1
ATOM 12934 N N . CYS B 1 680 ? -1.455 -26.188 -12.805 1 89.25 680 CYS B N 1
ATOM 12935 C CA . CYS B 1 680 ? -1.938 -25.047 -13.562 1 89.25 680 CYS B CA 1
ATOM 12936 C C . CYS B 1 680 ? -3.314 -25.312 -14.156 1 89.25 680 CYS B C 1
ATOM 12938 O O . CYS B 1 680 ? -3.801 -26.453 -14.102 1 89.25 680 CYS B O 1
ATOM 12940 N N . GLU B 1 681 ? -3.963 -24.375 -14.703 1 93.12 681 GLU B N 1
ATOM 12941 C CA . GLU B 1 681 ? -5.316 -24.5 -15.242 1 93.12 681 GLU B CA 1
ATOM 12942 C C . GLU B 1 681 ? -5.367 -25.531 -16.359 1 93.12 681 GLU B C 1
ATOM 12944 O O . GLU B 1 681 ? -6.324 -26.297 -16.469 1 93.12 681 GLU B O 1
ATOM 12949 N N . GLN B 1 682 ? -4.285 -25.609 -17.109 1 89.75 682 GLN B N 1
ATOM 12950 C CA . GLN B 1 682 ? -4.23 -26.531 -18.25 1 89.75 682 GLN B CA 1
ATOM 12951 C C . GLN B 1 682 ? -4.211 -27.984 -17.781 1 89.75 682 GLN B C 1
ATOM 12953 O O . GLN B 1 682 ? -4.738 -28.859 -18.469 1 89.75 682 GLN B O 1
ATOM 12958 N N . ASP B 1 683 ? -3.613 -28.25 -16.656 1 93.44 683 ASP B N 1
ATOM 12959 C CA . ASP B 1 683 ? -3.586 -29.594 -16.109 1 93.44 683 ASP B CA 1
ATOM 12960 C C . ASP B 1 683 ? -5 -30.125 -15.867 1 93.44 683 ASP B C 1
ATOM 12962 O O . ASP B 1 683 ? -5.293 -31.281 -16.141 1 93.44 683 ASP B O 1
ATOM 12966 N N . PHE B 1 684 ? -5.863 -29.281 -15.367 1 96.44 684 PHE B N 1
ATOM 12967 C CA . PHE B 1 684 ? -7.254 -29.656 -15.117 1 96.44 684 PHE B CA 1
ATOM 12968 C C . PHE B 1 684 ? -7.977 -29.938 -16.438 1 96.44 684 PHE B C 1
ATOM 12970 O O . PHE B 1 684 ? -8.758 -30.891 -16.516 1 96.44 684 PHE B O 1
ATOM 12977 N N . ASP B 1 685 ? -7.66 -29.141 -17.422 1 95.88 685 ASP B N 1
ATOM 12978 C CA . ASP B 1 685 ? -8.273 -29.312 -18.734 1 95.88 685 ASP B CA 1
ATOM 12979 C C . ASP B 1 685 ? -7.863 -30.641 -19.359 1 95.88 685 ASP B C 1
ATOM 12981 O O . ASP B 1 685 ? -8.695 -31.344 -19.938 1 95.88 685 ASP B O 1
ATOM 12985 N N . ASP B 1 686 ? -6.621 -30.984 -19.234 1 94.5 686 ASP B N 1
ATOM 12986 C CA . ASP B 1 686 ? -6.094 -32.188 -19.844 1 94.5 686 ASP B CA 1
ATOM 12987 C C . ASP B 1 686 ? -6.695 -33.438 -19.188 1 94.5 686 ASP B C 1
ATOM 12989 O O . ASP B 1 686 ? -7.086 -34.375 -19.875 1 94.5 686 ASP B O 1
ATOM 12993 N N . ILE B 1 687 ? -6.75 -33.438 -17.922 1 95.75 687 ILE B N 1
ATOM 12994 C CA . ILE B 1 687 ? -7.309 -34.594 -17.203 1 95.75 687 ILE B CA 1
ATOM 12995 C C . ILE B 1 687 ? -8.805 -34.719 -17.5 1 95.75 687 ILE B C 1
ATOM 12997 O O . ILE B 1 687 ? -9.305 -35.812 -17.75 1 95.75 687 ILE B O 1
ATOM 13001 N N . SER B 1 688 ? -9.492 -33.594 -17.484 1 95.88 688 SER B N 1
ATOM 13002 C CA . SER B 1 688 ? -10.93 -33.562 -17.719 1 95.88 688 SER B CA 1
ATOM 13003 C C . SER B 1 688 ? -11.258 -34.062 -19.125 1 95.88 688 SER B C 1
ATOM 13005 O O . SER B 1 688 ? -12.273 -34.75 -19.312 1 95.88 688 SER B O 1
ATOM 13007 N N . SER B 1 689 ? -10.406 -33.75 -20.062 1 94.19 689 SER B N 1
ATOM 13008 C CA . SER B 1 689 ? -10.641 -34.156 -21.438 1 94.19 689 SER B CA 1
ATOM 13009 C C . SER B 1 689 ? -10.625 -35.688 -21.562 1 94.19 689 SER B C 1
ATOM 13011 O O . SER B 1 689 ? -11.469 -36.25 -22.25 1 94.19 689 SER B O 1
ATOM 13013 N N . VAL B 1 690 ? -9.703 -36.375 -20.906 1 94.81 690 VAL B N 1
ATOM 13014 C CA . VAL B 1 690 ? -9.586 -37.812 -20.953 1 94.81 690 VAL B CA 1
ATOM 13015 C C . VAL B 1 690 ? -10.789 -38.469 -20.266 1 94.81 690 VAL B C 1
ATOM 13017 O O . VAL B 1 690 ? -11.375 -39.406 -20.797 1 94.81 690 VAL B O 1
ATOM 13020 N N . ILE B 1 691 ? -11.156 -38 -19.156 1 94.56 691 ILE B N 1
ATOM 13021 C CA . ILE B 1 691 ? -12.25 -38.562 -18.375 1 94.56 691 ILE B CA 1
ATOM 13022 C C . ILE B 1 691 ? -13.562 -38.406 -19.125 1 94.56 691 ILE B C 1
ATOM 13024 O O . ILE B 1 691 ? -14.336 -39.344 -19.25 1 94.56 691 ILE B O 1
ATOM 13028 N N . CYS B 1 692 ? -13.836 -37.188 -19.609 1 91.44 692 CYS B N 1
ATOM 13029 C CA . CYS B 1 692 ? -15.102 -36.906 -20.266 1 91.44 692 CYS B CA 1
ATOM 13030 C C . CYS B 1 692 ? -15.227 -37.688 -21.578 1 91.44 692 CYS B C 1
ATOM 13032 O O . CYS B 1 692 ? -16.328 -38.094 -21.969 1 91.44 692 CYS B O 1
ATOM 13034 N N . GLU B 1 693 ? -14.086 -37.938 -22.203 1 89.56 693 GLU B N 1
ATOM 13035 C CA . GLU B 1 693 ? -14.094 -38.719 -23.438 1 89.56 693 GLU B CA 1
ATOM 13036 C C . GLU B 1 693 ? -14.641 -40.125 -23.203 1 89.56 693 GLU B C 1
ATOM 13038 O O . GLU B 1 693 ? -15.398 -40.625 -24.031 1 89.56 693 GLU B O 1
ATOM 13043 N N . HIS B 1 694 ? -14.312 -40.719 -22.094 1 91.12 694 HIS B N 1
ATOM 13044 C CA . HIS B 1 694 ? -14.664 -42.125 -21.844 1 91.12 694 HIS B CA 1
ATOM 13045 C C . HIS B 1 694 ? -15.883 -42.25 -20.938 1 91.12 694 HIS B C 1
ATOM 13047 O O . HIS B 1 694 ? -16.609 -43.219 -21 1 91.12 694 HIS B O 1
ATOM 13053 N N . CYS B 1 695 ? -16.078 -41.344 -20.062 1 84.88 695 CYS B N 1
ATOM 13054 C CA . CYS B 1 695 ? -17.203 -41.406 -19.109 1 84.88 695 CYS B CA 1
ATOM 13055 C C . CYS B 1 695 ? -18.516 -41.125 -19.812 1 84.88 695 CYS B C 1
ATOM 13057 O O . CYS B 1 695 ? -19.531 -41.75 -19.484 1 84.88 695 CYS B O 1
ATOM 13059 N N . LEU B 1 696 ? -18.562 -40.219 -20.734 1 78.31 696 LEU B N 1
ATOM 13060 C CA . LEU B 1 696 ? -19.797 -39.875 -21.422 1 78.31 696 LEU B CA 1
ATOM 13061 C C . LEU B 1 696 ? -20.156 -40.875 -22.5 1 78.31 696 LEU B C 1
ATOM 13063 O O . LEU B 1 696 ? -21.328 -41.125 -22.781 1 78.31 696 LEU B O 1
ATOM 13067 N N . LYS B 1 697 ? -19.172 -41.594 -23.016 1 75.69 697 LYS B N 1
ATOM 13068 C CA . LYS B 1 697 ? -19.391 -42.5 -24.141 1 75.69 697 LYS B CA 1
ATOM 13069 C C . LYS B 1 697 ? -19.75 -43.906 -23.641 1 75.69 697 LYS B C 1
ATOM 13071 O O . LYS B 1 697 ? -20.547 -44.594 -24.281 1 75.69 697 LYS B O 1
ATOM 13076 N N . ASN B 1 698 ? -19.141 -44.25 -22.578 1 73.38 698 ASN B N 1
ATOM 13077 C CA . ASN B 1 698 ? -19.297 -45.656 -22.109 1 73.38 698 ASN B CA 1
ATOM 13078 C C . ASN B 1 698 ? -20.188 -45.719 -20.891 1 73.38 698 ASN B C 1
ATOM 13080 O O . ASN B 1 698 ? -19.703 -45.688 -19.75 1 73.38 698 ASN B O 1
ATOM 13084 N N . GLN B 1 699 ? -21.484 -45.781 -21.047 1 77.31 699 GLN B N 1
ATOM 13085 C CA . GLN B 1 699 ? -22.406 -45.938 -19.938 1 77.31 699 GLN B CA 1
ATOM 13086 C C . GLN B 1 699 ? -22.797 -47.406 -19.734 1 77.31 699 GLN B C 1
ATOM 13088 O O . GLN B 1 699 ? -22.875 -48.156 -20.688 1 77.31 699 GLN B O 1
ATOM 13093 N N . PRO B 1 700 ? -22.906 -47.875 -18.391 1 81.62 700 PRO B N 1
ATOM 13094 C CA . PRO B 1 700 ? -22.828 -47.125 -17.141 1 81.62 700 PRO B CA 1
ATOM 13095 C C . PRO B 1 700 ? -21.406 -46.719 -16.766 1 81.62 700 PRO B C 1
ATOM 13097 O O . PRO B 1 700 ? -20.453 -47.312 -17.266 1 81.62 700 PRO B O 1
ATOM 13100 N N . ILE B 1 701 ? -21.203 -45.75 -15.93 1 84 701 ILE B N 1
ATOM 13101 C CA . ILE B 1 701 ? -19.938 -45.156 -15.555 1 84 701 ILE B CA 1
ATOM 13102 C C . ILE B 1 701 ? -19 -46.219 -15.008 1 84 701 ILE B C 1
ATOM 13104 O O . ILE B 1 701 ? -17.781 -46.125 -15.164 1 84 701 ILE B O 1
ATOM 13108 N N . ASN B 1 702 ? -19.531 -47.281 -14.453 1 86.75 702 ASN B N 1
ATOM 13109 C CA . ASN B 1 702 ? -18.734 -48.312 -13.812 1 86.75 702 ASN B CA 1
ATOM 13110 C C . ASN B 1 702 ? -18.062 -49.219 -14.836 1 86.75 702 ASN B C 1
ATOM 13112 O O . ASN B 1 702 ? -17.156 -50 -14.492 1 86.75 702 ASN B O 1
ATOM 13116 N N . ASN B 1 703 ? -18.375 -49.094 -16.062 1 88.81 703 ASN B N 1
ATOM 13117 C CA . ASN B 1 703 ? -17.812 -49.938 -17.109 1 88.81 703 ASN B CA 1
ATOM 13118 C C . ASN B 1 703 ? -16.344 -49.594 -17.375 1 88.81 703 ASN B C 1
ATOM 13120 O O . ASN B 1 703 ? -15.547 -50.5 -17.688 1 88.81 703 ASN B O 1
ATOM 13124 N N . THR B 1 704 ? -16.062 -48.344 -17.25 1 94.25 704 THR B N 1
ATOM 13125 C CA . THR B 1 704 ? -14.711 -47.906 -17.562 1 94.25 704 THR B CA 1
ATOM 13126 C C . THR B 1 704 ? -13.93 -47.625 -16.281 1 94.25 704 THR B C 1
ATOM 13128 O O . THR B 1 704 ? -14.312 -46.75 -15.5 1 94.25 704 THR B O 1
ATOM 13131 N N . ALA B 1 705 ? -12.883 -48.375 -16.031 1 95.69 705 ALA B N 1
ATOM 13132 C CA . ALA B 1 705 ? -11.992 -48.094 -14.906 1 95.69 705 ALA B CA 1
ATOM 13133 C C . ALA B 1 705 ? -10.938 -47.062 -15.273 1 95.69 705 ALA B C 1
ATOM 13135 O O . ALA B 1 705 ? -10.273 -47.188 -16.312 1 95.69 705 ALA B O 1
ATOM 13136 N N . PHE B 1 706 ? -10.906 -46.031 -14.547 1 97.38 706 PHE B N 1
ATOM 13137 C CA . PHE B 1 706 ? -9.867 -45 -14.727 1 97.38 706 PHE B CA 1
ATOM 13138 C C . PHE B 1 706 ? -8.719 -45.25 -13.75 1 97.38 706 PHE B C 1
ATOM 13140 O O . PHE B 1 706 ? -8.898 -45.125 -12.531 1 97.38 706 PHE B O 1
ATOM 13147 N N . LEU B 1 707 ? -7.621 -45.594 -14.211 1 97.75 707 LEU B N 1
ATOM 13148 C CA . LEU B 1 707 ? -6.457 -45.906 -13.391 1 97.75 707 LEU B CA 1
ATOM 13149 C C . LEU B 1 707 ? -5.359 -44.875 -13.586 1 97.75 707 LEU B C 1
ATOM 13151 O O . LEU B 1 707 ? -4.707 -44.844 -14.633 1 97.75 707 LEU B O 1
ATOM 13155 N N . PHE B 1 708 ? -5.145 -44 -12.562 1 97.62 708 PHE B N 1
ATOM 13156 C CA . PHE B 1 708 ? -4.117 -42.969 -12.586 1 97.62 708 PHE B CA 1
ATOM 13157 C C . PHE B 1 708 ? -2.848 -43.438 -11.891 1 97.62 708 PHE B C 1
ATOM 13159 O O . PHE B 1 708 ? -2.914 -44.125 -10.852 1 97.62 708 PHE B O 1
ATOM 13166 N N . TYR B 1 709 ? -1.726 -43.125 -12.422 1 96.5 709 TYR B N 1
ATOM 13167 C CA . TYR B 1 709 ? -0.511 -43.5 -11.703 1 96.5 709 TYR B CA 1
ATOM 13168 C C . TYR B 1 709 ? 0.601 -42.5 -11.953 1 96.5 709 TYR B C 1
ATOM 13170 O O . TYR B 1 709 ? 0.619 -41.812 -12.992 1 96.5 709 TYR B O 1
ATOM 13178 N N . CYS B 1 710 ? 1.399 -42.281 -11.062 1 95.44 710 CYS B N 1
ATOM 13179 C CA . CYS B 1 710 ? 2.637 -41.5 -11.125 1 95.44 710 CYS B CA 1
ATOM 13180 C C . CYS B 1 710 ? 3.793 -42.281 -10.5 1 95.44 710 CYS B C 1
ATOM 13182 O O . CYS B 1 710 ? 3.713 -43.5 -10.336 1 95.44 710 CYS B O 1
ATOM 13184 N N . ARG B 1 711 ? 4.902 -41.594 -10.172 1 94.19 711 ARG B N 1
ATOM 13185 C CA . ARG B 1 711 ? 6.07 -42.312 -9.672 1 94.19 711 ARG B CA 1
ATOM 13186 C C . ARG B 1 711 ? 5.77 -43 -8.344 1 94.19 711 ARG B C 1
ATOM 13188 O O . ARG B 1 711 ? 6.07 -44.156 -8.156 1 94.19 711 ARG B O 1
ATOM 13195 N N . THR B 1 712 ? 5.113 -42.219 -7.418 1 91.56 712 THR B N 1
ATOM 13196 C CA . THR B 1 712 ? 4.934 -42.719 -6.059 1 91.56 712 THR B CA 1
ATOM 13197 C C . THR B 1 712 ? 3.477 -43.094 -5.809 1 91.56 712 THR B C 1
ATOM 13199 O O . THR B 1 712 ? 3.162 -43.781 -4.828 1 91.56 712 THR B O 1
ATOM 13202 N N . GLY B 1 713 ? 2.562 -42.625 -6.688 1 90.94 713 GLY B N 1
ATOM 13203 C CA . GLY B 1 713 ? 1.141 -42.844 -6.492 1 90.94 713 GLY B CA 1
ATOM 13204 C C . GLY B 1 713 ? 0.543 -42 -5.398 1 90.94 713 GLY B C 1
ATOM 13205 O O . GLY B 1 713 ? -0.556 -42.25 -4.914 1 90.94 713 GLY B O 1
ATOM 13206 N N . LYS B 1 714 ? 1.141 -40.938 -5.047 1 88.31 714 LYS B N 1
ATOM 13207 C CA . LYS B 1 714 ? 0.718 -40.156 -3.896 1 88.31 714 LYS B CA 1
ATOM 13208 C C . LYS B 1 714 ? 0.1 -38.812 -4.344 1 88.31 714 LYS B C 1
ATOM 13210 O O . LYS B 1 714 ? -1.08 -38.781 -4.699 1 88.31 714 LYS B O 1
ATOM 13215 N N . ASN B 1 715 ? 0.923 -37.656 -4.496 1 85.81 715 ASN B N 1
ATOM 13216 C CA . ASN B 1 715 ? 0.41 -36.312 -4.652 1 85.81 715 ASN B CA 1
ATOM 13217 C C . ASN B 1 715 ? -0.254 -36.125 -6.012 1 85.81 715 ASN B C 1
ATOM 13219 O O . ASN B 1 715 ? -1.401 -35.688 -6.09 1 85.81 715 ASN B O 1
ATOM 13223 N N . ARG B 1 716 ? 0.453 -36.438 -7.109 1 91.19 716 ARG B N 1
ATOM 13224 C CA . ARG B 1 716 ? -0.083 -36.25 -8.453 1 91.19 716 ARG B CA 1
ATOM 13225 C C . ARG B 1 716 ? -1.321 -37.125 -8.68 1 91.19 716 ARG B C 1
ATOM 13227 O O . ARG B 1 716 ? -2.32 -36.656 -9.227 1 91.19 716 ARG B O 1
ATOM 13234 N N . THR B 1 717 ? -1.156 -38.344 -8.242 1 92.75 717 THR B N 1
ATOM 13235 C CA . THR B 1 717 ? -2.246 -39.281 -8.406 1 92.75 717 THR B CA 1
ATOM 13236 C C . THR B 1 717 ? -3.475 -38.844 -7.617 1 92.75 717 THR B C 1
ATOM 13238 O O . THR B 1 717 ? -4.602 -38.938 -8.117 1 92.75 717 THR B O 1
ATOM 13241 N N . THR B 1 718 ? -3.234 -38.375 -6.406 1 90.56 718 THR B N 1
ATOM 13242 C CA . THR B 1 718 ? -4.336 -37.906 -5.574 1 90.56 718 THR B CA 1
ATOM 13243 C C . THR B 1 718 ? -5.051 -36.719 -6.238 1 90.56 718 THR B C 1
ATOM 13245 O O . THR B 1 718 ? -6.281 -36.656 -6.207 1 90.56 718 THR B O 1
ATOM 13248 N N . LEU B 1 719 ? -4.312 -35.812 -6.777 1 92.75 719 LEU B N 1
ATOM 13249 C CA . LEU B 1 719 ? -4.906 -34.656 -7.461 1 92.75 719 LEU B CA 1
ATOM 13250 C C . LEU B 1 719 ? -5.77 -35.125 -8.633 1 92.75 719 LEU B C 1
ATOM 13252 O O . LEU B 1 719 ? -6.902 -34.656 -8.797 1 92.75 719 LEU B O 1
ATOM 13256 N N . ALA B 1 720 ? -5.227 -36.031 -9.453 1 95.44 720 ALA B N 1
ATOM 13257 C CA . ALA B 1 720 ? -5.961 -36.531 -10.609 1 95.44 720 ALA B CA 1
ATOM 13258 C C . ALA B 1 720 ? -7.227 -37.281 -10.188 1 95.44 720 ALA B C 1
ATOM 13260 O O . ALA B 1 720 ? -8.273 -37.125 -10.82 1 95.44 720 ALA B O 1
ATOM 13261 N N . MET B 1 721 ? -7.105 -38.094 -9.156 1 95.44 721 MET B N 1
ATOM 13262 C CA . MET B 1 721 ? -8.258 -38.812 -8.633 1 95.44 721 MET B CA 1
ATOM 13263 C C . MET B 1 721 ? -9.336 -37.844 -8.156 1 95.44 721 MET B C 1
ATOM 13265 O O . MET B 1 721 ? -10.523 -38.094 -8.367 1 95.44 721 MET B O 1
ATOM 13269 N N . ALA B 1 722 ? -8.891 -36.781 -7.465 1 95 722 ALA B N 1
ATOM 13270 C CA . ALA B 1 722 ? -9.828 -35.781 -6.969 1 95 722 ALA B CA 1
ATOM 13271 C C . ALA B 1 722 ? -10.57 -35.094 -8.125 1 95 722 ALA B C 1
ATOM 13273 O O . ALA B 1 722 ? -11.781 -34.906 -8.047 1 95 722 ALA B O 1
ATOM 13274 N N . ILE B 1 723 ? -9.828 -34.75 -9.188 1 96.38 723 ILE B N 1
ATOM 13275 C CA . ILE B 1 723 ? -10.43 -34.125 -10.359 1 96.38 723 ILE B CA 1
ATOM 13276 C C . ILE B 1 723 ? -11.453 -35.062 -10.984 1 96.38 723 ILE B C 1
ATOM 13278 O O . ILE B 1 723 ? -12.578 -34.656 -11.297 1 96.38 723 ILE B O 1
ATOM 13282 N N . ALA B 1 724 ? -11.07 -36.344 -11.125 1 96.81 724 ALA B N 1
ATOM 13283 C CA . ALA B 1 724 ? -11.969 -37.344 -11.688 1 96.81 724 ALA B CA 1
ATOM 13284 C C . ALA B 1 724 ? -13.211 -37.531 -10.812 1 96.81 724 ALA B C 1
ATOM 13286 O O . ALA B 1 724 ? -14.328 -37.625 -11.32 1 96.81 724 ALA B O 1
ATOM 13287 N N . GLY B 1 725 ? -12.938 -37.594 -9.508 1 96.38 725 GLY B N 1
ATOM 13288 C CA . GLY B 1 725 ? -14.047 -37.75 -8.578 1 96.38 725 GLY B CA 1
ATOM 13289 C C . GLY B 1 725 ? -15.047 -36.594 -8.664 1 96.38 725 GLY B C 1
ATOM 13290 O O . GLY B 1 725 ? -16.266 -36.844 -8.648 1 96.38 725 GLY B O 1
ATOM 13291 N N . LEU B 1 726 ? -14.602 -35.375 -8.75 1 97.25 726 LEU B N 1
ATOM 13292 C CA . LEU B 1 726 ? -15.477 -34.188 -8.852 1 97.25 726 LEU B CA 1
ATOM 13293 C C . LEU B 1 726 ? -16.297 -34.25 -10.141 1 97.25 726 LEU B C 1
ATOM 13295 O O . LEU B 1 726 ? -17.5 -34 -10.125 1 97.25 726 LEU B O 1
ATOM 13299 N N . ILE B 1 727 ? -15.633 -34.594 -11.234 1 96.44 727 ILE B N 1
ATOM 13300 C CA . ILE B 1 727 ? -16.312 -34.656 -12.523 1 96.44 727 ILE B CA 1
ATOM 13301 C C . ILE B 1 727 ? -17.422 -35.719 -12.461 1 96.44 727 ILE B C 1
ATOM 13303 O O . ILE B 1 727 ? -18.562 -35.438 -12.867 1 96.44 727 ILE B O 1
ATOM 13307 N N . MET B 1 728 ? -17.156 -36.875 -11.93 1 95.25 728 MET B N 1
ATOM 13308 C CA . MET B 1 728 ? -18.125 -37.969 -11.891 1 95.25 728 MET B CA 1
ATOM 13309 C C . MET B 1 728 ? -19.297 -37.656 -10.977 1 95.25 728 MET B C 1
ATOM 13311 O O . MET B 1 728 ? -20.422 -38.031 -11.242 1 95.25 728 MET B O 1
ATOM 13315 N N . CYS B 1 729 ? -18.984 -36.969 -9.859 1 95.62 729 CYS B N 1
ATOM 13316 C CA . CYS B 1 729 ? -20.047 -36.531 -8.969 1 95.62 729 CYS B CA 1
ATOM 13317 C C . CYS B 1 729 ? -21.016 -35.594 -9.672 1 95.62 729 CYS B C 1
ATOM 13319 O O . CYS B 1 729 ? -22.219 -35.594 -9.406 1 95.62 729 CYS B O 1
ATOM 13321 N N . HIS B 1 730 ? -20.531 -34.75 -10.57 1 94.88 730 HIS B N 1
ATOM 13322 C CA . HIS B 1 730 ? -21.375 -33.812 -11.281 1 94.88 730 HIS B CA 1
ATOM 13323 C C . HIS B 1 730 ? -22.172 -34.5 -12.383 1 94.88 730 HIS B C 1
ATOM 13325 O O . HIS B 1 730 ? -23.203 -33.969 -12.828 1 94.88 730 HIS B O 1
ATOM 13331 N N . ILE B 1 731 ? -21.688 -35.656 -12.797 1 90.69 731 ILE B N 1
ATOM 13332 C CA . ILE B 1 731 ? -22.391 -36.406 -13.805 1 90.69 731 ILE B CA 1
ATOM 13333 C C . ILE B 1 731 ? -23.453 -37.312 -13.141 1 90.69 731 ILE B C 1
ATOM 13335 O O . ILE B 1 731 ? -24.594 -37.375 -13.594 1 90.69 731 ILE B O 1
ATOM 13339 N N . GLN B 1 732 ? -23.109 -37.969 -12.016 1 90.38 732 GLN B N 1
ATOM 13340 C CA . GLN B 1 732 ? -23.984 -38.969 -11.375 1 90.38 732 GLN B CA 1
ATOM 13341 C C . GLN B 1 732 ? -24.672 -38.375 -10.148 1 90.38 732 GLN B C 1
ATOM 13343 O O . GLN B 1 732 ? -25.688 -38.906 -9.68 1 90.38 732 GLN B O 1
ATOM 13348 N N . GLY B 1 733 ? -24.172 -37.281 -9.68 1 91.31 733 GLY B N 1
ATOM 13349 C CA . GLY B 1 733 ? -24.672 -36.719 -8.43 1 91.31 733 GLY B CA 1
ATOM 13350 C C . GLY B 1 733 ? -23.734 -36.969 -7.258 1 91.31 733 GLY B C 1
ATOM 13351 O O . GLY B 1 733 ? -23.016 -37.969 -7.223 1 91.31 733 GLY B O 1
ATOM 13352 N N . PHE B 1 734 ? -23.75 -36.125 -6.312 1 93.94 734 PHE B N 1
ATOM 13353 C CA . PHE B 1 734 ? -22.938 -36.281 -5.117 1 93.94 734 PHE B CA 1
ATOM 13354 C C . PHE B 1 734 ? -23.562 -37.25 -4.137 1 93.94 734 PHE B C 1
ATOM 13356 O O . PHE B 1 734 ? -24.766 -37.188 -3.852 1 93.94 734 PHE B O 1
ATOM 13363 N N . PRO B 1 735 ? -22.812 -38.219 -3.689 1 90.94 735 PRO B N 1
ATOM 13364 C CA . PRO B 1 735 ? -23.328 -39.188 -2.713 1 90.94 735 PRO B CA 1
ATOM 13365 C C . PRO B 1 735 ? -23.594 -38.562 -1.349 1 90.94 735 PRO B C 1
ATOM 13367 O O . PRO B 1 735 ? -23.312 -37.375 -1.146 1 90.94 735 PRO B O 1
ATOM 13370 N N . LYS B 1 736 ? -24.125 -39.406 -0.433 1 88.56 736 LYS B N 1
ATOM 13371 C CA . LYS B 1 736 ? -24.375 -38.969 0.938 1 88.56 736 LYS B CA 1
ATOM 13372 C C . LYS B 1 736 ? -23.062 -38.594 1.638 1 88.56 736 LYS B C 1
ATOM 13374 O O . LYS B 1 736 ? -22.062 -39.312 1.489 1 88.56 736 LYS B O 1
ATOM 13379 N N . GLY B 1 737 ? -22.984 -37.438 2.256 1 87.5 737 GLY B N 1
ATOM 13380 C CA . GLY B 1 737 ? -21.797 -36.969 2.963 1 87.5 737 GLY B CA 1
ATOM 13381 C C . GLY B 1 737 ? -21.328 -35.625 2.504 1 87.5 737 GLY B C 1
ATOM 13382 O O . GLY B 1 737 ? -20.562 -34.938 3.207 1 87.5 737 GLY B O 1
ATOM 13383 N N . ALA B 1 738 ? -21.828 -35.312 1.346 1 90.12 738 ALA B N 1
ATOM 13384 C CA . ALA B 1 738 ? -21.375 -34.062 0.761 1 90.12 738 ALA B CA 1
ATOM 13385 C C . ALA B 1 738 ? -22.312 -32.906 1.132 1 90.12 738 ALA B C 1
ATOM 13387 O O . ALA B 1 738 ? -22 -31.75 0.889 1 90.12 738 ALA B O 1
ATOM 13388 N N . ASN B 1 739 ? -23.375 -33.219 1.768 1 89.81 739 ASN B N 1
ATOM 13389 C CA . ASN B 1 739 ? -24.375 -32.188 2.047 1 89.81 739 ASN B CA 1
ATOM 13390 C C . ASN B 1 739 ? -24.188 -31.594 3.439 1 89.81 739 ASN B C 1
ATOM 13392 O O . ASN B 1 739 ? -23.406 -32.094 4.238 1 89.81 739 ASN B O 1
ATOM 13396 N N . ILE B 1 740 ? -24.906 -30.578 3.625 1 88.06 740 ILE B N 1
ATOM 13397 C CA . ILE B 1 740 ? -24.844 -29.844 4.879 1 88.06 740 ILE B CA 1
ATOM 13398 C C . ILE B 1 740 ? -25.188 -30.766 6.043 1 88.06 740 ILE B C 1
ATOM 13400 O O . ILE B 1 740 ? -26.188 -31.484 6.004 1 88.06 740 ILE B O 1
ATOM 13404 N N . GLY B 1 741 ? -24.375 -30.781 7.055 1 82.56 741 GLY B N 1
ATOM 13405 C CA . GLY B 1 741 ? -24.641 -31.531 8.266 1 82.56 741 GLY B CA 1
ATOM 13406 C C . GLY B 1 741 ? -24.141 -32.969 8.195 1 82.56 741 GLY B C 1
ATOM 13407 O O . GLY B 1 741 ? -24.156 -33.688 9.195 1 82.56 741 GLY B O 1
ATOM 13408 N N . GLU B 1 742 ? -23.719 -33.375 6.992 1 84.12 742 GLU B N 1
ATOM 13409 C CA . GLU B 1 742 ? -23.297 -34.75 6.805 1 84.12 742 GLU B CA 1
ATOM 13410 C C . GLU B 1 742 ? -21.781 -34.906 6.969 1 84.12 742 GLU B C 1
ATOM 13412 O O . GLU B 1 742 ? -21.266 -36.031 6.984 1 84.12 742 GLU B O 1
ATOM 13417 N N . GLN B 1 743 ? -21.125 -33.812 7.184 1 78 743 GLN B N 1
ATOM 13418 C CA . GLN B 1 743 ? -19.672 -33.844 7.238 1 78 743 GLN B CA 1
ATOM 13419 C C . GLN B 1 743 ? -19.188 -34.469 8.531 1 78 743 GLN B C 1
ATOM 13421 O O . GLN B 1 743 ? -19.844 -34.375 9.57 1 78 743 GLN B O 1
ATOM 13426 N N . GLU B 1 744 ? -18 -35.125 8.281 1 68.56 744 GLU B N 1
ATOM 13427 C CA . GLU B 1 744 ? -17.375 -35.75 9.461 1 68.56 744 GLU B CA 1
ATOM 13428 C C . GLU B 1 744 ? -16.938 -34.688 10.461 1 68.56 744 GLU B C 1
ATOM 13430 O O . GLU B 1 744 ? -16.453 -33.625 10.078 1 68.56 744 GLU B O 1
ATOM 13435 N N . ARG B 1 745 ? -17.188 -34.906 11.68 1 65.94 745 ARG B N 1
ATOM 13436 C CA . ARG B 1 745 ? -16.797 -34 12.742 1 65.94 745 ARG B CA 1
ATOM 13437 C C . ARG B 1 745 ? -15.32 -34.125 13.07 1 65.94 745 ARG B C 1
ATOM 13439 O O . ARG B 1 745 ? -14.805 -35.25 13.172 1 65.94 745 ARG B O 1
ATOM 13446 N N . VAL B 1 746 ? -14.523 -33.156 12.844 1 68.12 746 VAL B N 1
ATOM 13447 C CA . VAL B 1 746 ? -13.102 -33.125 13.188 1 68.12 746 VAL B CA 1
ATOM 13448 C C . VAL B 1 746 ? -12.914 -32.5 14.562 1 68.12 746 VAL B C 1
ATOM 13450 O O . VAL B 1 746 ? -13.359 -31.375 14.805 1 68.12 746 VAL B O 1
ATOM 13453 N N . SER B 1 747 ? -12.414 -33.25 15.562 1 63.16 747 SER B N 1
ATOM 13454 C CA . SER B 1 747 ? -12.219 -32.75 16.922 1 63.16 747 SER B CA 1
ATOM 13455 C C . SER B 1 747 ? -10.734 -32.719 17.281 1 63.16 747 SER B C 1
ATOM 13457 O O . SER B 1 747 ? -10.219 -33.656 17.906 1 63.16 747 SER B O 1
ATOM 13459 N N . CYS B 1 748 ? -9.938 -31.906 16.641 1 65.5 748 CYS B N 1
ATOM 13460 C CA . CYS B 1 748 ? -8.516 -31.75 16.938 1 65.5 748 CYS B CA 1
ATOM 13461 C C . CYS B 1 748 ? -8.156 -30.281 17.094 1 65.5 748 CYS B C 1
ATOM 13463 O O . CYS B 1 748 ? -8.906 -29.391 16.688 1 65.5 748 CYS B O 1
ATOM 13465 N N . PRO B 1 749 ? -7.07 -30.062 17.938 1 70.81 749 PRO B N 1
ATOM 13466 C CA . PRO B 1 749 ? -6.617 -28.672 18 1 70.81 749 PRO B CA 1
ATOM 13467 C C . PRO B 1 749 ? -6.359 -28.078 16.625 1 70.81 749 PRO B C 1
ATOM 13469 O O . PRO B 1 749 ? -5.863 -28.766 15.727 1 70.81 749 PRO B O 1
ATOM 13472 N N . ASN B 1 750 ? -6.75 -26.906 16.438 1 77.5 750 ASN B N 1
ATOM 13473 C CA . ASN B 1 750 ? -6.559 -26.203 15.172 1 77.5 750 ASN B CA 1
ATOM 13474 C C . ASN B 1 750 ? -7.398 -26.828 14.055 1 77.5 750 ASN B C 1
ATOM 13476 O O . ASN B 1 750 ? -6.945 -26.922 12.914 1 77.5 750 ASN B O 1
ATOM 13480 N N . ALA B 1 751 ? -8.547 -27.312 14.469 1 77.94 751 ALA B N 1
ATOM 13481 C CA . ALA B 1 751 ? -9.461 -27.969 13.539 1 77.94 751 ALA B CA 1
ATOM 13482 C C . ALA B 1 751 ? -9.805 -27.047 12.359 1 77.94 751 ALA B C 1
ATOM 13484 O O . ALA B 1 751 ? -10 -27.531 11.242 1 77.94 751 ALA B O 1
ATOM 13485 N N . GLN B 1 752 ? -9.844 -25.797 12.656 1 82.94 752 GLN B N 1
ATOM 13486 C CA . GLN B 1 752 ? -10.156 -24.844 11.609 1 82.94 752 GLN B CA 1
ATOM 13487 C C . GLN B 1 752 ? -9.172 -24.969 10.445 1 82.94 752 GLN B C 1
ATOM 13489 O O . GLN B 1 752 ? -9.57 -24.891 9.281 1 82.94 752 GLN B O 1
ATOM 13494 N N . TYR B 1 753 ? -7.949 -25.25 10.773 1 86.31 753 TYR B N 1
ATOM 13495 C CA . TYR B 1 753 ? -6.91 -25.266 9.742 1 86.31 753 TYR B CA 1
ATOM 13496 C C . TYR B 1 753 ? -6.801 -26.656 9.117 1 86.31 753 TYR B C 1
ATOM 13498 O O . TYR B 1 753 ? -6.469 -26.781 7.934 1 86.31 753 TYR B O 1
ATOM 13506 N N . THR B 1 754 ? -7.113 -27.719 9.828 1 82.88 754 THR B N 1
ATOM 13507 C CA . THR B 1 754 ? -7.113 -29.062 9.258 1 82.88 754 THR B CA 1
ATOM 13508 C C . THR B 1 754 ? -8.281 -29.234 8.297 1 82.88 754 THR B C 1
ATOM 13510 O O . THR B 1 754 ? -8.227 -30.078 7.395 1 82.88 754 THR B O 1
ATOM 13513 N N . LYS B 1 755 ? -9.305 -28.375 8.57 1 86.62 755 LYS B N 1
ATOM 13514 C CA . LYS B 1 755 ? -10.453 -28.375 7.672 1 86.62 755 LYS B CA 1
ATOM 13515 C C . LYS B 1 755 ? -10.219 -27.469 6.473 1 86.62 755 LYS B C 1
ATOM 13517 O O . LYS B 1 755 ? -11.07 -27.359 5.586 1 86.62 755 LYS B O 1
ATOM 13522 N N . GLY B 1 756 ? -9.094 -26.828 6.441 1 89.19 756 GLY B N 1
ATOM 13523 C CA . GLY B 1 756 ? -8.742 -25.969 5.316 1 89.19 756 GLY B CA 1
ATOM 13524 C C . GLY B 1 756 ? -9.352 -24.594 5.402 1 89.19 756 GLY B C 1
ATOM 13525 O O . GLY B 1 756 ? -9.43 -23.875 4.398 1 89.19 756 GLY B O 1
ATOM 13526 N N . ASP B 1 757 ? -9.789 -24.219 6.609 1 89.69 757 ASP B N 1
ATOM 13527 C CA . ASP B 1 757 ? -10.484 -22.953 6.758 1 89.69 757 ASP B CA 1
ATOM 13528 C C . ASP B 1 757 ? -9.492 -21.828 7.062 1 89.69 757 ASP B C 1
ATOM 13530 O O . ASP B 1 757 ? -9.609 -21.141 8.086 1 89.69 757 ASP B O 1
ATOM 13534 N N . PHE B 1 758 ? -8.648 -21.594 6.094 1 92.38 758 PHE B N 1
ATOM 13535 C CA . PHE B 1 758 ? -7.73 -20.469 6.164 1 92.38 758 PHE B CA 1
ATOM 13536 C C . PHE B 1 758 ? -8.422 -19.188 5.723 1 92.38 758 PHE B C 1
ATOM 13538 O O . PHE B 1 758 ? -9.391 -19.219 4.957 1 92.38 758 PHE B O 1
ATOM 13545 N N . MET B 1 759 ? -7.973 -18.094 6.188 1 91.25 759 MET B N 1
ATOM 13546 C CA . MET B 1 759 ? -8.594 -16.812 5.883 1 91.25 759 MET B CA 1
ATOM 13547 C C . MET B 1 759 ? -8.711 -16.609 4.379 1 91.25 759 MET B C 1
ATOM 13549 O O . MET B 1 759 ? -9.742 -16.141 3.889 1 91.25 759 MET B O 1
ATOM 13553 N N . ILE B 1 760 ? -7.633 -16.922 3.691 1 93.12 760 ILE B N 1
ATOM 13554 C CA . ILE B 1 760 ? -7.613 -16.688 2.254 1 93.12 760 ILE B CA 1
ATOM 13555 C C . ILE B 1 760 ? -8.57 -17.641 1.554 1 93.12 760 ILE B C 1
ATOM 13557 O O . ILE B 1 760 ? -9.164 -17.297 0.525 1 93.12 760 ILE B O 1
ATOM 13561 N N . VAL B 1 761 ? -8.711 -18.844 2.047 1 96 761 VAL B N 1
ATOM 13562 C CA . VAL B 1 761 ? -9.656 -19.812 1.492 1 96 761 VAL B CA 1
ATOM 13563 C C . VAL B 1 761 ? -11.086 -19.328 1.722 1 96 761 VAL B C 1
ATOM 13565 O O . VAL B 1 761 ? -11.922 -19.406 0.819 1 96 761 VAL B O 1
ATOM 13568 N N . GLN B 1 762 ? -11.289 -18.828 2.914 1 93.94 762 GLN B N 1
ATOM 13569 C CA . GLN B 1 762 ? -12.617 -18.312 3.232 1 93.94 762 GLN B CA 1
ATOM 13570 C C . GLN B 1 762 ? -12.961 -17.109 2.355 1 93.94 762 GLN B C 1
ATOM 13572 O O . GLN B 1 762 ? -14.125 -16.922 1.99 1 93.94 762 GLN B O 1
ATOM 13577 N N . LYS B 1 763 ? -12.008 -16.359 2.1 1 93.69 763 LYS B N 1
ATOM 13578 C CA . LYS B 1 763 ? -12.234 -15.242 1.19 1 93.69 763 LYS B CA 1
ATOM 13579 C C . LYS B 1 763 ? -12.711 -15.734 -0.174 1 93.69 763 LYS B C 1
ATOM 13581 O O . LYS B 1 763 ? -13.664 -15.188 -0.735 1 93.69 763 LYS B O 1
ATOM 13586 N N . LEU B 1 764 ? -12.055 -16.734 -0.718 1 95.81 764 LEU B N 1
ATOM 13587 C CA . LEU B 1 764 ? -12.477 -17.312 -1.992 1 95.81 764 LEU B CA 1
ATOM 13588 C C . LEU B 1 764 ? -13.883 -17.875 -1.893 1 95.81 764 LEU B C 1
ATOM 13590 O O . LEU B 1 764 ? -14.719 -17.641 -2.773 1 95.81 764 LEU B O 1
ATOM 13594 N N . VAL B 1 765 ? -14.117 -18.578 -0.832 1 96.19 765 VAL B N 1
ATOM 13595 C CA . VAL B 1 765 ? -15.391 -19.234 -0.618 1 96.19 765 VAL B CA 1
ATOM 13596 C C . VAL B 1 765 ? -16.516 -18.203 -0.58 1 96.19 765 VAL B C 1
ATOM 13598 O O . VAL B 1 765 ? -17.609 -18.453 -1.107 1 96.19 765 VAL B O 1
ATOM 13601 N N . ARG B 1 766 ? -16.281 -17.094 -0.045 1 94.06 766 ARG B N 1
ATOM 13602 C CA . ARG B 1 766 ? -17.297 -16.047 0.067 1 94.06 766 ARG B CA 1
ATOM 13603 C C . ARG B 1 766 ? -17.531 -15.375 -1.278 1 94.06 766 ARG B C 1
ATOM 13605 O O . ARG B 1 766 ? -18.625 -14.844 -1.528 1 94.06 766 ARG B O 1
ATOM 13612 N N . LEU B 1 767 ? -16.594 -15.43 -2.143 1 93.38 767 LEU B N 1
ATOM 13613 C CA . LEU B 1 767 ? -16.719 -14.812 -3.457 1 93.38 767 LEU B CA 1
ATOM 13614 C C . LEU B 1 767 ? -17.516 -15.695 -4.406 1 93.38 767 LEU B C 1
ATOM 13616 O O . LEU B 1 767 ? -18.094 -15.211 -5.383 1 93.38 767 LEU B O 1
ATOM 13620 N N . LEU B 1 768 ? -17.562 -17 -4.078 1 94.88 768 LEU B N 1
ATOM 13621 C CA . LEU B 1 768 ? -18.203 -17.969 -4.973 1 94.88 768 LEU B CA 1
ATOM 13622 C C . LEU B 1 768 ? -19.672 -18.156 -4.613 1 94.88 768 LEU B C 1
ATOM 13624 O O . LEU B 1 768 ? -20.031 -18.109 -3.438 1 94.88 768 LEU B O 1
ATOM 13628 N N . PRO B 1 769 ? -20.531 -18.375 -5.695 1 93 769 PRO B N 1
ATOM 13629 C CA . PRO B 1 769 ? -21.922 -18.75 -5.379 1 93 769 PRO B CA 1
ATOM 13630 C C . PRO B 1 769 ? -22 -20.078 -4.645 1 93 769 PRO B C 1
ATOM 13632 O O . PRO B 1 769 ? -21.469 -21.094 -5.117 1 93 769 PRO B O 1
ATOM 13635 N N . LYS B 1 770 ? -22.672 -20.062 -3.516 1 93.06 770 LYS B N 1
ATOM 13636 C CA . LYS B 1 770 ? -22.75 -21.25 -2.67 1 93.06 770 LYS B CA 1
ATOM 13637 C C . LYS B 1 770 ? -21.359 -21.812 -2.357 1 93.06 770 LYS B C 1
ATOM 13639 O O . LYS B 1 770 ? -21.125 -23.016 -2.494 1 93.06 770 LYS B O 1
ATOM 13644 N N . GLY B 1 771 ? -20.5 -20.953 -2.072 1 94.81 771 GLY B N 1
ATOM 13645 C CA . GLY B 1 771 ? -19.094 -21.281 -1.882 1 94.81 771 GLY B CA 1
ATOM 13646 C C . GLY B 1 771 ? -18.859 -22.297 -0.788 1 94.81 771 GLY B C 1
ATOM 13647 O O . GLY B 1 771 ? -17.969 -23.141 -0.905 1 94.81 771 GLY B O 1
ATOM 13648 N N . GLN B 1 772 ? -19.641 -22.266 0.29 1 93.62 772 GLN B N 1
ATOM 13649 C CA . GLN B 1 772 ? -19.469 -23.234 1.38 1 93.62 772 GLN B CA 1
ATOM 13650 C C . GLN B 1 772 ? -19.781 -24.656 0.917 1 93.62 772 GLN B C 1
ATOM 13652 O O . GLN B 1 772 ? -19.094 -25.594 1.286 1 93.62 772 GLN B O 1
ATOM 13657 N N . GLN B 1 773 ? -20.797 -24.734 0.148 1 94.75 773 GLN B N 1
ATOM 13658 C CA . GLN B 1 773 ? -21.156 -26.047 -0.391 1 94.75 773 GLN B CA 1
ATOM 13659 C C . GLN B 1 773 ? -20.094 -26.547 -1.365 1 94.75 773 GLN B C 1
ATOM 13661 O O . GLN B 1 773 ? -19.766 -27.734 -1.371 1 94.75 773 GLN B O 1
ATOM 13666 N N . ILE B 1 774 ? -19.625 -25.656 -2.223 1 96.62 774 ILE B N 1
ATOM 13667 C CA . ILE B 1 774 ? -18.578 -26.016 -3.184 1 96.62 774 ILE B CA 1
ATOM 13668 C C . ILE B 1 774 ? -17.359 -26.547 -2.447 1 96.62 774 ILE B C 1
ATOM 13670 O O . ILE B 1 774 ? -16.781 -27.562 -2.848 1 96.62 774 ILE B O 1
ATOM 13674 N N . LYS B 1 775 ? -16.953 -25.875 -1.395 1 96 775 LYS B N 1
ATOM 13675 C CA . LYS B 1 775 ? -15.812 -26.312 -0.595 1 96 775 LYS B CA 1
ATOM 13676 C C . LYS B 1 775 ? -16.094 -27.672 0.053 1 96 775 LYS B C 1
ATOM 13678 O O . LYS B 1 775 ? -15.211 -28.531 0.093 1 96 775 LYS B O 1
ATOM 13683 N N . ARG B 1 776 ? -17.328 -27.906 0.602 1 94.62 776 ARG B N 1
ATOM 13684 C CA . ARG B 1 776 ? -17.719 -29.141 1.254 1 94.62 776 ARG B CA 1
ATOM 13685 C C . ARG B 1 776 ? -17.594 -30.328 0.293 1 94.62 776 ARG B C 1
ATOM 13687 O O . ARG B 1 776 ? -17.172 -31.422 0.688 1 94.62 776 ARG B O 1
ATOM 13694 N N . GLU B 1 777 ? -18.016 -30.078 -0.895 1 96.44 777 GLU B N 1
ATOM 13695 C CA . GLU B 1 777 ? -17.953 -31.125 -1.914 1 96.44 777 GLU B CA 1
ATOM 13696 C C . GLU B 1 777 ? -16.516 -31.516 -2.227 1 96.44 777 GLU B C 1
ATOM 13698 O O . GLU B 1 777 ? -16.203 -32.688 -2.408 1 96.44 777 GLU B O 1
ATOM 13703 N N . VAL B 1 778 ? -15.641 -30.516 -2.299 1 96.12 778 VAL B N 1
ATOM 13704 C CA . VAL B 1 778 ? -14.227 -30.797 -2.531 1 96.12 778 VAL B CA 1
ATOM 13705 C C . VAL B 1 778 ? -13.648 -31.562 -1.349 1 96.12 778 VAL B C 1
ATOM 13707 O O . VAL B 1 778 ? -12.922 -32.562 -1.534 1 96.12 778 VAL B O 1
ATOM 13710 N N . ASP B 1 779 ? -13.992 -31.125 -0.145 1 92.44 779 ASP B N 1
ATOM 13711 C CA . ASP B 1 779 ? -13.516 -31.781 1.062 1 92.44 779 ASP B CA 1
ATOM 13712 C C . ASP B 1 779 ? -14 -33.219 1.125 1 92.44 779 ASP B C 1
ATOM 13714 O O . ASP B 1 779 ? -13.266 -34.125 1.568 1 92.44 779 ASP B O 1
ATOM 13718 N N . PHE B 1 780 ? -15.234 -33.438 0.689 1 93 780 PHE B N 1
ATOM 13719 C CA . PHE B 1 780 ? -15.812 -34.781 0.67 1 93 780 PHE B CA 1
ATOM 13720 C C . PHE B 1 780 ? -14.984 -35.719 -0.217 1 93 780 PHE B C 1
ATOM 13722 O O . PHE B 1 780 ? -14.641 -36.844 0.189 1 93 780 PHE B O 1
ATOM 13729 N N . ILE B 1 781 ? -14.641 -35.25 -1.397 1 94 781 ILE B N 1
ATOM 13730 C CA . ILE B 1 781 ? -13.875 -36.062 -2.34 1 94 781 ILE B CA 1
ATOM 13731 C C . ILE B 1 781 ? -12.484 -36.344 -1.771 1 94 781 ILE B C 1
ATOM 13733 O O . ILE B 1 781 ? -11.992 -37.469 -1.857 1 94 781 ILE B O 1
ATOM 13737 N N . LEU B 1 782 ? -11.875 -35.344 -1.229 1 91.25 782 LEU B N 1
ATOM 13738 C CA . LEU B 1 782 ? -10.547 -35.531 -0.656 1 91.25 782 LEU B CA 1
ATOM 13739 C C . LEU B 1 782 ? -10.57 -36.5 0.507 1 91.25 782 LEU B C 1
ATOM 13741 O O . LEU B 1 782 ? -9.656 -37.312 0.653 1 91.25 782 LEU B O 1
ATOM 13745 N N . ASP B 1 783 ? -11.609 -36.406 1.344 1 88.75 783 ASP B N 1
ATOM 13746 C CA . ASP B 1 783 ? -11.75 -37.344 2.467 1 88.75 783 ASP B CA 1
ATOM 13747 C C . ASP B 1 783 ? -11.945 -38.75 1.979 1 88.75 783 ASP B C 1
ATOM 13749 O O . ASP B 1 783 ? -11.398 -39.719 2.559 1 88.75 783 ASP B O 1
ATOM 13753 N N . GLU B 1 784 ? -12.711 -38.906 0.936 1 90.75 784 GLU B N 1
ATOM 13754 C CA . GLU B 1 784 ? -12.992 -40.25 0.396 1 90.75 784 GLU B CA 1
ATOM 13755 C C . GLU B 1 784 ? -11.75 -40.875 -0.241 1 90.75 784 GLU B C 1
ATOM 13757 O O . GLU B 1 784 ? -11.602 -42.094 -0.272 1 90.75 784 GLU B O 1
ATOM 13762 N N . ILE B 1 785 ? -10.891 -40.094 -0.729 1 89.75 785 ILE B N 1
ATOM 13763 C CA . ILE B 1 785 ? -9.633 -40.562 -1.278 1 89.75 785 ILE B CA 1
ATOM 13764 C C . ILE B 1 785 ? -8.688 -40.969 -0.142 1 89.75 785 ILE B C 1
ATOM 13766 O O . ILE B 1 785 ? -7.977 -41.969 -0.233 1 89.75 785 ILE B O 1
ATOM 13770 N N . PHE B 1 786 ? -8.734 -40.219 0.922 1 81 786 PHE B N 1
ATOM 13771 C CA . PHE B 1 786 ? -7.801 -40.406 2.025 1 81 786 PHE B CA 1
ATOM 13772 C C . PHE B 1 786 ? -8.227 -41.594 2.893 1 81 786 PHE B C 1
ATOM 13774 O O . PHE B 1 786 ? -7.398 -42.219 3.553 1 81 786 PHE B O 1
ATOM 13781 N N . GLU B 1 787 ? -9.492 -41.812 3.053 1 67 787 GLU B N 1
ATOM 13782 C CA . GLU B 1 787 ? -9.945 -42.969 3.816 1 67 787 GLU B CA 1
ATOM 13783 C C . GLU B 1 787 ? -9.273 -44.25 3.334 1 67 787 GLU B C 1
ATOM 13785 O O . GLU B 1 787 ? -9.094 -45.188 4.105 1 67 787 GLU B O 1
ATOM 13790 N N . THR B 1 788 ? -8.906 -44.219 2.215 1 52.53 788 THR B N 1
ATOM 13791 C CA . THR B 1 788 ? -8.281 -45.375 1.615 1 52.53 788 THR B CA 1
ATOM 13792 C C . THR B 1 788 ? -6.762 -45.344 1.763 1 52.53 788 THR B C 1
ATOM 13794 O O . THR B 1 788 ? -6.059 -46.25 1.335 1 52.53 788 THR B O 1
ATOM 13797 N N . MET B 1 789 ? -6.371 -44.25 2.432 1 55.03 789 MET B N 1
ATOM 13798 C CA . MET B 1 789 ? -4.926 -44.062 2.541 1 55.03 789 MET B CA 1
ATOM 13799 C C . MET B 1 789 ? -4.453 -44.281 3.971 1 55.03 789 MET B C 1
ATOM 13801 O O . MET B 1 789 ? -5.266 -44.375 4.895 1 55.03 789 MET B O 1
ATOM 13805 N N . SER B 1 790 ? -3.193 -44.719 4.105 1 47.91 790 SER B N 1
ATOM 13806 C CA . SER B 1 790 ? -2.562 -44.812 5.418 1 47.91 790 SER B CA 1
ATOM 13807 C C . SER B 1 790 ? -2.443 -43.438 6.062 1 47.91 790 SER B C 1
ATOM 13809 O O . SER B 1 790 ? -2.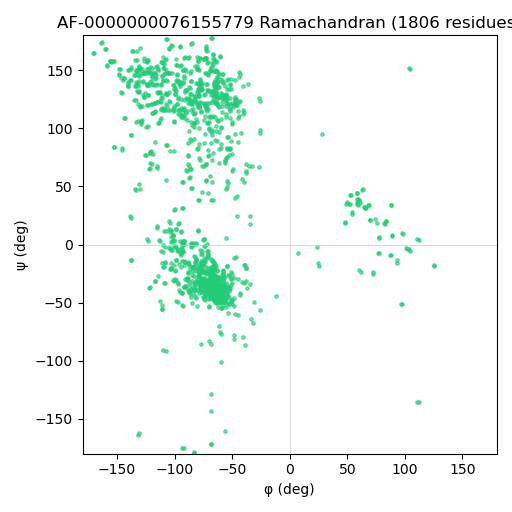441 -42.406 5.371 1 47.91 790 SER B O 1
ATOM 13811 N N . PRO B 1 791 ? -2.672 -43.344 7.371 1 47.19 791 PRO B N 1
ATOM 13812 C CA . PRO B 1 791 ? -2.498 -42.094 8.078 1 47.19 791 PRO B CA 1
ATOM 13813 C C . PRO B 1 791 ? -1.288 -41.312 7.586 1 47.19 791 PRO B C 1
ATOM 13815 O O . PRO B 1 791 ? -1.229 -40.062 7.758 1 47.19 791 PRO B O 1
ATOM 13818 N N . MET B 1 792 ? -0.466 -42.062 6.918 1 41.56 792 MET B N 1
ATOM 13819 C CA . MET B 1 792 ? 0.771 -41.469 6.445 1 41.56 792 MET B CA 1
ATOM 13820 C C . MET B 1 792 ? 0.537 -40.688 5.145 1 41.56 792 MET B C 1
ATOM 13822 O O . MET B 1 792 ? 1.421 -39.969 4.672 1 41.56 792 MET B O 1
ATOM 13826 N N . HIS B 1 793 ? -0.561 -41 4.527 1 49.72 793 HIS B N 1
ATOM 13827 C CA . HIS B 1 793 ? -0.841 -40.312 3.262 1 49.72 793 HIS B CA 1
ATOM 13828 C C . HIS B 1 793 ? -1.525 -38.969 3.486 1 49.72 793 HIS B C 1
ATOM 13830 O O . HIS B 1 793 ? -2.424 -38.875 4.324 1 49.72 793 HIS B O 1
ATOM 13836 N N . PHE B 1 794 ? -0.793 -37.875 3.377 1 56.94 794 PHE B N 1
ATOM 13837 C CA . PHE B 1 794 ? -1.156 -36.531 3.859 1 56.94 794 PHE B CA 1
ATOM 13838 C C . PHE B 1 794 ? -2.287 -35.938 3.025 1 56.94 794 PHE B C 1
ATOM 13840 O O . PHE B 1 794 ? -2.221 -35.938 1.794 1 56.94 794 PHE B O 1
ATOM 13847 N N . HIS B 1 795 ? -3.406 -35.875 3.693 1 71.12 795 HIS B N 1
ATOM 13848 C CA . HIS B 1 795 ? -4.555 -35.094 3.27 1 71.12 795 HIS B CA 1
ATOM 13849 C C . HIS B 1 795 ? -4.148 -33.656 2.967 1 71.12 795 HIS B C 1
ATOM 13851 O O . HIS B 1 795 ? -3.566 -32.969 3.818 1 71.12 795 HIS B O 1
ATOM 13857 N N . ILE B 1 796 ? -4.309 -33.25 1.689 1 79.44 796 ILE B N 1
ATOM 13858 C CA . ILE B 1 796 ? -3.834 -31.969 1.207 1 79.44 796 ILE B CA 1
ATOM 13859 C C . ILE B 1 796 ? -4.156 -30.875 2.234 1 79.44 796 ILE B C 1
ATOM 13861 O O . ILE B 1 796 ? -3.336 -30 2.488 1 79.44 796 ILE B O 1
ATOM 13865 N N . ARG B 1 797 ? -5.34 -30.875 2.836 1 86.44 797 ARG B N 1
ATOM 13866 C CA . ARG B 1 797 ? -5.742 -29.844 3.783 1 86.44 797 ARG B CA 1
ATOM 13867 C C . ARG B 1 797 ? -4.871 -29.875 5.035 1 86.44 797 ARG B C 1
ATOM 13869 O O . ARG B 1 797 ? -4.438 -28.844 5.527 1 86.44 797 ARG B O 1
ATOM 13876 N N . GLU B 1 798 ? -4.586 -31.047 5.426 1 83.06 798 GLU B N 1
ATOM 13877 C CA . GLU B 1 798 ? -3.76 -31.203 6.617 1 83.06 798 GLU B CA 1
ATOM 13878 C C . GLU B 1 798 ? -2.299 -30.875 6.32 1 83.06 798 GLU B C 1
ATOM 13880 O O . GLU B 1 798 ? -1.584 -30.359 7.176 1 83.06 798 GLU B O 1
ATOM 13885 N N . VAL B 1 799 ? -1.957 -31.266 5.094 1 85.56 799 VAL B N 1
ATOM 13886 C CA . VAL B 1 799 ? -0.571 -31.062 4.684 1 85.56 799 VAL B CA 1
ATOM 13887 C C . VAL B 1 799 ? -0.229 -29.578 4.719 1 85.56 799 VAL B C 1
ATOM 13889 O O . VAL B 1 799 ? 0.891 -29.203 5.07 1 85.56 799 VAL B O 1
ATOM 13892 N N . ILE B 1 800 ? -1.163 -28.703 4.41 1 90.44 800 ILE B N 1
ATOM 13893 C CA . ILE B 1 800 ? -0.932 -27.266 4.398 1 90.44 800 ILE B CA 1
ATOM 13894 C C . ILE B 1 800 ? -0.494 -26.797 5.781 1 90.44 800 ILE B C 1
ATOM 13896 O O . ILE B 1 800 ? 0.547 -26.156 5.926 1 90.44 800 ILE B O 1
ATOM 13900 N N . PHE B 1 801 ? -1.26 -27.219 6.738 1 88.62 801 PHE B N 1
ATOM 13901 C CA . PHE B 1 801 ? -1.024 -26.734 8.094 1 88.62 801 PHE B CA 1
ATOM 13902 C C . PHE B 1 801 ? 0.187 -27.422 8.711 1 88.62 801 PHE B C 1
ATOM 13904 O O . PHE B 1 801 ? 0.969 -26.797 9.43 1 88.62 801 PHE B O 1
ATOM 13911 N N . VAL B 1 802 ? 0.34 -28.703 8.469 1 86.31 802 VAL B N 1
ATOM 13912 C CA . VAL B 1 802 ? 1.438 -29.469 9.047 1 86.31 802 VAL B CA 1
ATOM 13913 C C . VAL B 1 802 ? 2.771 -28.922 8.547 1 86.31 802 VAL B C 1
ATOM 13915 O O . VAL B 1 802 ? 3.711 -28.75 9.328 1 86.31 802 VAL B O 1
ATOM 13918 N N . ILE B 1 803 ? 2.865 -28.688 7.25 1 88.75 803 ILE B N 1
ATOM 13919 C CA . ILE B 1 803 ? 4.102 -28.156 6.688 1 88.75 803 ILE B CA 1
ATOM 13920 C C . ILE B 1 803 ? 4.371 -26.766 7.246 1 88.75 803 ILE B C 1
ATOM 13922 O O . ILE B 1 803 ? 5.52 -26.422 7.547 1 88.75 803 ILE B O 1
ATOM 13926 N N . TYR B 1 804 ? 3.344 -25.938 7.332 1 88.88 804 TYR B N 1
ATOM 13927 C CA . TYR B 1 804 ? 3.521 -24.594 7.879 1 88.88 804 TYR B CA 1
ATOM 13928 C C . TYR B 1 804 ? 4.082 -24.656 9.297 1 88.88 804 TYR B C 1
ATOM 13930 O O . TYR B 1 804 ? 4.953 -23.859 9.656 1 88.88 804 TYR B O 1
ATOM 13938 N N . ASN B 1 805 ? 3.578 -25.562 10.086 1 87.31 805 ASN B N 1
ATOM 13939 C CA . ASN B 1 805 ? 4.012 -25.703 11.477 1 87.31 805 ASN B CA 1
ATOM 13940 C C . ASN B 1 805 ? 5.469 -26.141 11.562 1 87.31 805 ASN B C 1
ATOM 13942 O O . ASN B 1 805 ? 6.156 -25.828 12.539 1 87.31 805 ASN B O 1
ATOM 13946 N N . LYS B 1 806 ? 5.898 -26.844 10.578 1 89.62 806 LYS B N 1
ATOM 13947 C CA . LYS B 1 806 ? 7.281 -27.312 10.547 1 89.62 806 LYS B CA 1
ATOM 13948 C C . LYS B 1 806 ? 8.25 -26.141 10.375 1 89.62 806 LYS B C 1
ATOM 13950 O O . LYS B 1 806 ? 9.438 -26.266 10.688 1 89.62 806 LYS B O 1
ATOM 13955 N N . ILE B 1 807 ? 7.805 -24.969 9.883 1 88.5 807 ILE B N 1
ATOM 13956 C CA . ILE B 1 807 ? 8.641 -23.781 9.664 1 88.5 807 ILE B CA 1
ATOM 13957 C C . ILE B 1 807 ? 9.203 -23.297 11 1 88.5 807 ILE B C 1
ATOM 13959 O O . ILE B 1 807 ? 10.359 -22.859 11.07 1 88.5 807 ILE B O 1
ATOM 13963 N N . LYS B 1 808 ? 8.414 -23.359 12.008 1 81.69 808 LYS B N 1
ATOM 13964 C CA . LYS B 1 808 ? 8.797 -22.875 13.328 1 81.69 808 LYS B CA 1
ATOM 13965 C C . LYS B 1 808 ? 10.023 -23.625 13.852 1 81.69 808 LYS B C 1
ATOM 13967 O O . LYS B 1 808 ? 10.844 -23.062 14.578 1 81.69 808 LYS B O 1
ATOM 13972 N N . ASN B 1 809 ? 10.125 -24.859 13.414 1 83.94 809 ASN B N 1
ATOM 13973 C CA . ASN B 1 809 ? 11.195 -25.703 13.93 1 83.94 809 ASN B CA 1
ATOM 13974 C C . ASN B 1 809 ? 12.375 -25.766 12.969 1 83.94 809 ASN B C 1
ATOM 13976 O O . ASN B 1 809 ? 13.367 -26.438 13.242 1 83.94 809 ASN B O 1
ATOM 13980 N N . ALA B 1 810 ? 12.172 -25.078 11.867 1 86.75 810 ALA B N 1
ATOM 13981 C CA . ALA B 1 810 ? 13.258 -25.141 10.891 1 86.75 810 ALA B CA 1
ATOM 13982 C C . ALA B 1 810 ? 14.469 -24.344 11.375 1 86.75 810 ALA B C 1
ATOM 13984 O O . ALA B 1 810 ? 14.32 -23.25 11.938 1 86.75 810 ALA B O 1
ATOM 13985 N N . LYS B 1 811 ? 15.625 -24.828 11.32 1 82.75 811 LYS B N 1
ATOM 13986 C CA . LYS B 1 811 ? 16.844 -24.25 11.867 1 82.75 811 LYS B CA 1
ATOM 13987 C C . LYS B 1 811 ? 17.469 -23.266 10.883 1 82.75 811 LYS B C 1
ATOM 13989 O O . LYS B 1 811 ? 18.016 -22.234 11.289 1 82.75 811 LYS B O 1
ATOM 13994 N N . ASN B 1 812 ? 17.406 -23.641 9.531 1 86.75 812 ASN B N 1
ATOM 13995 C CA . ASN B 1 812 ? 18.062 -22.828 8.523 1 86.75 812 ASN B CA 1
ATOM 13996 C C . ASN B 1 812 ? 17.047 -22.016 7.719 1 86.75 812 ASN B C 1
ATOM 13998 O O . ASN B 1 812 ? 15.898 -22.438 7.559 1 86.75 812 ASN B O 1
ATOM 14002 N N . ASP B 1 813 ? 17.438 -20.828 7.289 1 81.38 813 ASP B N 1
ATOM 14003 C CA . ASP B 1 813 ? 16.547 -19.938 6.543 1 81.38 813 ASP B CA 1
ATOM 14004 C C . ASP B 1 813 ? 16.141 -20.547 5.211 1 81.38 813 ASP B C 1
ATOM 14006 O O . ASP B 1 813 ? 15.023 -20.328 4.734 1 81.38 813 ASP B O 1
ATOM 14010 N N . GLU B 1 814 ? 17.094 -21.281 4.691 1 81.75 814 GLU B N 1
ATOM 14011 C CA . GLU B 1 814 ? 16.766 -21.922 3.418 1 81.75 814 GLU B CA 1
ATOM 14012 C C . GLU B 1 814 ? 15.648 -22.953 3.584 1 81.75 814 GLU B C 1
ATOM 14014 O O . GLU B 1 814 ? 14.742 -23.031 2.752 1 81.75 814 GLU B O 1
ATOM 14019 N N . ASP B 1 815 ? 15.773 -23.641 4.648 1 85.56 815 ASP B N 1
ATOM 14020 C CA . ASP B 1 815 ? 14.75 -24.641 4.934 1 85.56 815 ASP B CA 1
ATOM 14021 C C . ASP B 1 815 ? 13.406 -23.984 5.246 1 85.56 815 ASP B C 1
ATOM 14023 O O . ASP B 1 815 ? 12.359 -24.484 4.844 1 85.56 815 ASP B O 1
ATOM 14027 N N . LYS B 1 816 ? 13.531 -22.953 5.949 1 87.56 816 LYS B N 1
ATOM 14028 C CA . LYS B 1 816 ? 12.305 -22.219 6.273 1 87.56 816 LYS B CA 1
ATOM 14029 C C . LYS B 1 816 ? 11.594 -21.75 5.004 1 87.56 816 LYS B C 1
ATOM 14031 O O . LYS B 1 816 ? 10.375 -21.906 4.883 1 87.56 816 LYS B O 1
ATOM 14036 N N . GLN B 1 817 ? 12.367 -21.266 4.086 1 84.94 817 GLN B N 1
ATOM 14037 C CA . GLN B 1 817 ? 11.797 -20.766 2.84 1 84.94 817 GLN B CA 1
ATOM 14038 C C . GLN B 1 817 ? 11.234 -21.906 2 1 84.94 817 GLN B C 1
ATOM 14040 O O . GLN B 1 817 ? 10.188 -21.75 1.356 1 84.94 817 GLN B O 1
ATOM 14045 N N . HIS B 1 818 ? 11.922 -23 2.061 1 84.94 818 HIS B N 1
ATOM 14046 C CA . HIS B 1 818 ? 11.469 -24.156 1.303 1 84.94 818 HIS B CA 1
ATOM 14047 C C . HIS B 1 818 ? 10.148 -24.688 1.849 1 84.94 818 HIS B C 1
ATOM 14049 O O . HIS B 1 818 ? 9.242 -25.016 1.08 1 84.94 818 HIS B O 1
ATOM 14055 N N . LEU B 1 819 ? 10.086 -24.75 3.127 1 89.12 819 LEU B N 1
ATOM 14056 C CA . LEU B 1 819 ? 8.867 -25.219 3.766 1 89.12 819 LEU B CA 1
ATOM 14057 C C . LEU B 1 819 ? 7.715 -24.25 3.525 1 89.12 819 LEU B C 1
ATOM 14059 O O . LEU B 1 819 ? 6.578 -24.656 3.297 1 89.12 819 LEU B O 1
ATOM 14063 N N . LYS B 1 820 ? 8.039 -23.016 3.564 1 89.25 820 LYS B N 1
ATOM 14064 C CA . LYS B 1 820 ? 7.02 -22.016 3.287 1 89.25 820 LYS B CA 1
ATOM 14065 C C . LYS B 1 820 ? 6.484 -22.141 1.862 1 89.25 820 LYS B C 1
ATOM 14067 O O . LYS B 1 820 ? 5.277 -22.047 1.634 1 89.25 820 LYS B O 1
ATOM 14072 N N . GLN B 1 821 ? 7.371 -22.344 0.972 1 87.94 821 GLN B N 1
ATOM 14073 C CA . GLN B 1 821 ? 6.98 -22.516 -0.422 1 87.94 821 GLN B CA 1
ATOM 14074 C C . GLN B 1 821 ? 6.086 -23.75 -0.592 1 87.94 821 GLN B C 1
ATOM 14076 O O . GLN B 1 821 ? 5.078 -23.688 -1.299 1 87.94 821 GLN B O 1
ATOM 14081 N N . GLN B 1 822 ? 6.426 -24.766 0.054 1 87.31 822 GLN B N 1
ATOM 14082 C CA . GLN B 1 822 ? 5.66 -26 -0.057 1 87.31 822 GLN B CA 1
ATOM 14083 C C . GLN B 1 822 ? 4.254 -25.844 0.515 1 87.31 822 GLN B C 1
ATOM 14085 O O . GLN B 1 822 ? 3.287 -26.359 -0.046 1 87.31 822 GLN B O 1
ATOM 14090 N N . SER B 1 823 ? 4.219 -25.172 1.61 1 90.94 823 SER B N 1
ATOM 14091 C CA . SER B 1 823 ? 2.92 -24.969 2.244 1 90.94 823 SER B CA 1
ATOM 14092 C C . SER B 1 823 ? 2.012 -24.094 1.372 1 90.94 823 SER B C 1
ATOM 14094 O O . SER B 1 823 ? 0.82 -24.391 1.235 1 90.94 823 SER B O 1
ATOM 14096 N N . ILE B 1 824 ? 2.564 -23.094 0.771 1 91.81 824 ILE B N 1
ATOM 14097 C CA . ILE B 1 824 ? 1.784 -22.203 -0.078 1 91.81 824 ILE B CA 1
ATOM 14098 C C . ILE B 1 824 ? 1.375 -22.938 -1.354 1 91.81 824 ILE B C 1
ATOM 14100 O O . ILE B 1 824 ? 0.278 -22.719 -1.876 1 91.81 824 ILE B O 1
ATOM 14104 N N . ASP B 1 825 ? 2.229 -23.797 -1.847 1 90.06 825 ASP B N 1
ATOM 14105 C CA . ASP B 1 825 ? 1.896 -24.594 -3.027 1 90.06 825 ASP B CA 1
ATOM 14106 C C . ASP B 1 825 ? 0.71 -25.516 -2.754 1 90.06 825 ASP B C 1
ATOM 14108 O O . ASP B 1 825 ? -0.171 -25.672 -3.602 1 90.06 825 ASP B O 1
ATOM 14112 N N . ALA B 1 826 ? 0.778 -26.125 -1.584 1 91.31 826 ALA B N 1
ATOM 14113 C CA . ALA B 1 826 ? -0.34 -26.984 -1.203 1 91.31 826 ALA B CA 1
ATOM 14114 C C . ALA B 1 826 ? -1.631 -26.188 -1.074 1 91.31 826 ALA B C 1
ATOM 14116 O O . ALA B 1 826 ? -2.705 -26.656 -1.452 1 91.31 826 ALA B O 1
ATOM 14117 N N . LEU B 1 827 ? -1.499 -25 -0.516 1 93.44 827 LEU B N 1
ATOM 14118 C CA . LEU B 1 827 ? -2.645 -24.109 -0.382 1 93.44 827 LEU B CA 1
ATOM 14119 C C . LEU B 1 827 ? -3.207 -23.734 -1.75 1 93.44 827 LEU B C 1
ATOM 14121 O O . LEU B 1 827 ? -4.426 -23.734 -1.943 1 93.44 827 LEU B O 1
ATOM 14125 N N . GLU B 1 828 ? -2.32 -23.406 -2.664 1 93.88 828 GLU B N 1
ATOM 14126 C CA . GLU B 1 828 ? -2.74 -23.047 -4.016 1 93.88 828 GLU B CA 1
ATOM 14127 C C . GLU B 1 828 ? -3.463 -24.219 -4.695 1 93.88 828 GLU B C 1
ATOM 14129 O O . GLU B 1 828 ? -4.457 -24.016 -5.395 1 93.88 828 GLU B O 1
ATOM 14134 N N . ARG B 1 829 ? -2.941 -25.422 -4.531 1 93.62 829 ARG B N 1
ATOM 14135 C CA . ARG B 1 829 ? -3.572 -26.625 -5.082 1 93.62 829 ARG B CA 1
ATOM 14136 C C . ARG B 1 829 ? -4.992 -26.781 -4.555 1 93.62 829 ARG B C 1
ATOM 14138 O O . ARG B 1 829 ? -5.914 -27.094 -5.316 1 93.62 829 ARG B O 1
ATOM 14145 N N . TYR B 1 830 ? -5.141 -26.609 -3.279 1 95.19 830 TYR B N 1
ATOM 14146 C CA . TYR B 1 830 ? -6.449 -26.703 -2.641 1 95.19 830 TYR B CA 1
ATOM 14147 C C . TYR B 1 830 ? -7.41 -25.672 -3.207 1 95.19 830 TYR B C 1
ATOM 14149 O O . TYR B 1 830 ? -8.562 -25.984 -3.512 1 95.19 830 TYR B O 1
ATOM 14157 N N . LEU B 1 831 ? -6.957 -24.453 -3.41 1 96.25 831 LEU B N 1
ATOM 14158 C CA . LEU B 1 831 ? -7.773 -23.375 -3.955 1 96.25 831 LEU B CA 1
ATOM 14159 C C . LEU B 1 831 ? -8.203 -23.688 -5.387 1 96.25 831 LEU B C 1
ATOM 14161 O O . LEU B 1 831 ? -9.344 -23.422 -5.77 1 96.25 831 LEU B O 1
ATOM 14165 N N . TYR B 1 832 ? -7.289 -24.281 -6.152 1 96.06 832 TYR B N 1
ATOM 14166 C CA . TYR B 1 832 ? -7.613 -24.625 -7.531 1 96.06 832 TYR B CA 1
ATOM 14167 C C . TYR B 1 832 ? -8.695 -25.703 -7.59 1 96.06 832 TYR B C 1
ATOM 14169 O O . TYR B 1 832 ? -9.539 -25.688 -8.492 1 96.06 832 TYR B O 1
ATOM 14177 N N . LEU B 1 833 ? -8.641 -26.625 -6.637 1 96.75 833 LEU B N 1
ATOM 14178 C CA . LEU B 1 833 ? -9.68 -27.656 -6.602 1 96.75 833 LEU B CA 1
ATOM 14179 C C . LEU B 1 833 ? -11.039 -27.047 -6.305 1 96.75 833 LEU B C 1
ATOM 14181 O O . LEU B 1 833 ? -12.047 -27.438 -6.906 1 96.75 833 LEU B O 1
ATOM 14185 N N . ILE B 1 834 ? -11.055 -26.047 -5.41 1 97.56 834 ILE B N 1
ATOM 14186 C CA . ILE B 1 834 ? -12.297 -25.359 -5.07 1 97.56 834 ILE B CA 1
ATOM 14187 C C . ILE B 1 834 ? -12.805 -24.594 -6.285 1 97.56 834 ILE B C 1
ATOM 14189 O O . ILE B 1 834 ? -13.992 -24.656 -6.617 1 97.56 834 ILE B O 1
ATOM 14193 N N . MET B 1 835 ? -11.945 -23.906 -6.949 1 97.5 835 MET B N 1
ATOM 14194 C CA . MET B 1 835 ? -12.328 -23.141 -8.133 1 97.5 835 MET B CA 1
ATOM 14195 C C . MET B 1 835 ? -12.789 -24.078 -9.25 1 97.5 835 MET B C 1
ATOM 14197 O O . MET B 1 835 ? -13.734 -23.75 -9.977 1 97.5 835 MET B O 1
ATOM 14201 N N . PHE B 1 836 ? -12.102 -25.219 -9.367 1 97.88 836 PHE B N 1
ATOM 14202 C CA . PHE B 1 836 ? -12.492 -26.188 -10.391 1 97.88 836 PHE B CA 1
ATOM 14203 C C . PHE B 1 836 ? -13.906 -26.703 -10.133 1 97.88 836 PHE B C 1
ATOM 14205 O O . PHE B 1 836 ? -14.711 -26.828 -11.062 1 97.88 836 PHE B O 1
ATOM 14212 N N . ASN B 1 837 ? -14.133 -27 -8.875 1 98.31 837 ASN B N 1
ATOM 14213 C CA . ASN B 1 837 ? -15.484 -27.438 -8.547 1 98.31 837 ASN B CA 1
ATOM 14214 C C . ASN B 1 837 ? -16.516 -26.344 -8.82 1 98.31 837 ASN B C 1
ATOM 14216 O O . ASN B 1 837 ? -17.641 -26.641 -9.227 1 98.31 837 ASN B O 1
ATOM 14220 N N . ALA B 1 838 ? -16.156 -25.078 -8.508 1 97.5 838 ALA B N 1
ATOM 14221 C CA . ALA B 1 838 ? -17.047 -23.953 -8.828 1 97.5 838 ALA B CA 1
ATOM 14222 C C . ALA B 1 838 ? -17.312 -23.891 -10.328 1 97.5 838 ALA B C 1
ATOM 14224 O O . ALA B 1 838 ? -18.438 -23.594 -10.75 1 97.5 838 ALA B O 1
ATOM 14225 N N . TYR B 1 839 ? -16.297 -24.125 -11.133 1 97.31 839 TYR B N 1
ATOM 14226 C CA . TYR B 1 839 ? -16.422 -24.188 -12.586 1 97.31 839 TYR B CA 1
ATOM 14227 C C . TYR B 1 839 ? -17.391 -25.281 -13.016 1 97.31 839 TYR B C 1
ATOM 14229 O O . TYR B 1 839 ? -18.266 -25.062 -13.852 1 97.31 839 TYR B O 1
ATOM 14237 N N . LEU B 1 840 ? -17.234 -26.469 -12.43 1 97.75 840 LEU B N 1
ATOM 14238 C CA . LEU B 1 840 ? -18.094 -27.594 -12.805 1 97.75 840 LEU B CA 1
ATOM 14239 C C . LEU B 1 840 ? -19.547 -27.297 -12.492 1 97.75 840 LEU B C 1
ATOM 14241 O O . LEU B 1 840 ? -20.438 -27.688 -13.25 1 97.75 840 LEU B O 1
ATOM 14245 N N . HIS B 1 841 ? -19.812 -26.578 -11.359 1 96.38 841 HIS B N 1
ATOM 14246 C CA . HIS B 1 841 ? -21.172 -26.156 -11.031 1 96.38 841 HIS B CA 1
ATOM 14247 C C . HIS B 1 841 ? -21.688 -25.125 -12.023 1 96.38 841 HIS B C 1
ATOM 14249 O O . HIS B 1 841 ? -22.812 -25.219 -12.508 1 96.38 841 HIS B O 1
ATOM 14255 N N . HIS B 1 842 ? -20.875 -24.172 -12.305 1 94.56 842 HIS B N 1
ATOM 14256 C CA . HIS B 1 842 ? -21.266 -23.016 -13.109 1 94.56 842 HIS B CA 1
ATOM 14257 C C . HIS B 1 842 ? -21.562 -23.422 -14.555 1 94.56 842 HIS B C 1
ATOM 14259 O O . HIS B 1 842 ? -22.562 -23.016 -15.117 1 94.56 842 HIS B O 1
ATOM 14265 N N . ASP B 1 843 ? -20.703 -24.234 -15.164 1 93.75 843 ASP B N 1
ATOM 14266 C CA . ASP B 1 843 ? -20.812 -24.516 -16.594 1 93.75 843 ASP B CA 1
ATOM 14267 C C . ASP B 1 843 ? -21.516 -25.859 -16.828 1 93.75 843 ASP B C 1
ATOM 14269 O O . ASP B 1 843 ? -21.5 -26.375 -17.953 1 93.75 843 ASP B O 1
ATOM 14273 N N . LYS B 1 844 ? -22.109 -26.359 -15.797 1 92.94 844 LYS B N 1
ATOM 14274 C CA . LYS B 1 844 ? -22.906 -27.578 -15.977 1 92.94 844 LYS B CA 1
ATOM 14275 C C . LYS B 1 844 ? -24.031 -27.344 -16.984 1 92.94 844 LYS B C 1
ATOM 14277 O O . LYS B 1 844 ? -24.359 -28.25 -17.766 1 92.94 844 LYS B O 1
ATOM 14282 N N . LYS B 1 845 ? -24.578 -26.125 -16.969 1 90.69 845 LYS B N 1
ATOM 14283 C CA . LYS B 1 845 ? -25.688 -25.766 -17.844 1 90.69 845 LYS B CA 1
ATOM 14284 C C . LYS B 1 845 ? -25.297 -25.844 -19.312 1 90.69 845 LYS B C 1
ATOM 14286 O O . LYS B 1 845 ? -26.125 -26.156 -20.172 1 90.69 845 LYS B O 1
ATOM 14291 N N . ILE B 1 846 ? -24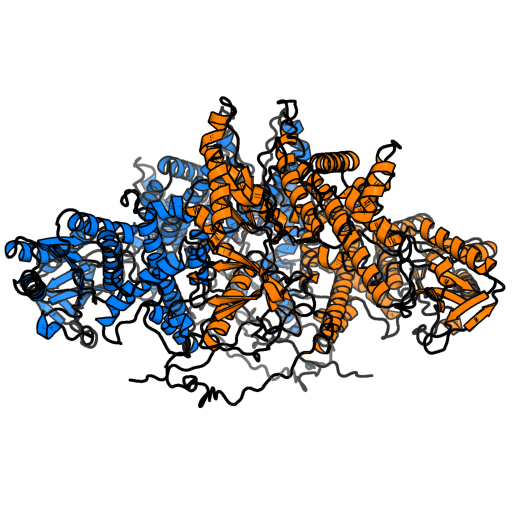.047 -25.578 -19.625 1 91.81 846 ILE B N 1
ATOM 14292 C CA . ILE B 1 846 ? -23.594 -25.609 -21.016 1 91.81 846 ILE B CA 1
ATOM 14293 C C . ILE B 1 846 ? -22.797 -26.891 -21.266 1 91.81 846 ILE B C 1
ATOM 14295 O O . ILE B 1 846 ? -22.047 -26.984 -22.234 1 91.81 846 ILE B O 1
ATOM 14299 N N . GLN B 1 847 ? -22.812 -27.859 -20.344 1 89.69 847 GLN B N 1
ATOM 14300 C CA . GLN B 1 847 ? -22.188 -29.172 -20.453 1 89.69 847 GLN B CA 1
ATOM 14301 C C . GLN B 1 847 ? -20.672 -29.031 -20.625 1 89.69 847 GLN B C 1
ATOM 14303 O O . GLN B 1 847 ? -20.078 -29.719 -21.469 1 89.69 847 GLN B O 1
ATOM 14308 N N . TRP B 1 848 ? -20.125 -28.016 -19.953 1 92.94 848 TRP B N 1
ATOM 14309 C CA . TRP B 1 848 ? -18.688 -27.812 -19.859 1 92.94 848 TRP B CA 1
ATOM 14310 C C . TRP B 1 848 ? -18.062 -27.656 -21.234 1 92.94 848 TRP B C 1
ATOM 14312 O O . TRP B 1 848 ? -17 -28.219 -21.516 1 92.94 848 TRP B O 1
ATOM 14322 N N . SER B 1 849 ? -18.688 -26.984 -22.125 1 91.69 849 SER B N 1
ATOM 14323 C CA . SER B 1 849 ? -18.141 -26.672 -23.453 1 91.69 849 SER B CA 1
ATOM 14324 C C . SER B 1 849 ? -16.953 -25.734 -23.359 1 91.69 849 SER B C 1
ATOM 14326 O O . SER B 1 849 ? -16.031 -25.781 -24.188 1 91.69 849 SER B O 1
ATOM 14328 N N . ARG B 1 850 ? -17.016 -24.922 -22.391 1 94 850 ARG B N 1
ATOM 14329 C CA . ARG B 1 850 ? -15.875 -24.062 -22.078 1 94 850 ARG B CA 1
ATOM 14330 C C . ARG B 1 850 ? -14.891 -24.766 -21.156 1 94 850 ARG B C 1
ATOM 14332 O O . ARG B 1 850 ? -15.289 -25.391 -20.172 1 94 850 ARG B O 1
ATOM 14339 N N . SER B 1 851 ? -13.594 -24.656 -21.5 1 95.81 851 SER B N 1
ATOM 14340 C CA . SER B 1 851 ? -12.586 -25.281 -20.641 1 95.81 851 SER B CA 1
ATOM 14341 C C . SER B 1 851 ? -12.414 -24.516 -19.344 1 95.81 851 SER B C 1
ATOM 14343 O O . SER B 1 851 ? -12.844 -23.359 -19.219 1 95.81 851 SER B O 1
ATOM 14345 N N . PHE B 1 852 ? -11.859 -25.156 -18.344 1 96.62 852 PHE B N 1
ATOM 14346 C CA . PHE B 1 852 ? -11.594 -24.516 -17.062 1 96.62 852 PHE B CA 1
ATOM 14347 C C . PHE B 1 852 ? -10.672 -23.312 -17.234 1 96.62 852 PHE B C 1
ATOM 14349 O O . PHE B 1 852 ? -10.891 -22.266 -16.625 1 96.62 852 PHE B O 1
ATOM 14356 N N . SER B 1 853 ? -9.609 -23.453 -18.047 1 94.31 853 SER B N 1
ATOM 14357 C CA . SER B 1 853 ? -8.672 -22.359 -18.328 1 94.31 853 SER B CA 1
ATOM 14358 C C . SER B 1 853 ? -9.391 -21.141 -18.891 1 94.31 853 SER B C 1
ATOM 14360 O O . SER B 1 853 ? -9.102 -20.016 -18.5 1 94.31 853 SER B O 1
ATOM 14362 N N . GLU B 1 854 ? -10.281 -21.375 -19.781 1 93.5 854 GLU B N 1
ATOM 14363 C CA . GLU B 1 854 ? -11.055 -20.281 -20.359 1 93.5 854 GLU B CA 1
ATOM 14364 C C . GLU B 1 854 ? -12 -19.656 -19.344 1 93.5 854 GLU B C 1
ATOM 14366 O O . GLU B 1 854 ? -12.211 -18.453 -19.344 1 93.5 854 GLU B O 1
ATOM 14371 N N . TRP B 1 855 ? -12.609 -20.547 -18.578 1 94.94 855 TRP B N 1
ATOM 14372 C CA . TRP B 1 855 ? -13.516 -20.078 -17.547 1 94.94 855 TRP B CA 1
ATOM 14373 C C . TRP B 1 855 ? -12.797 -19.156 -16.562 1 94.94 855 TRP B C 1
ATOM 14375 O O . TRP B 1 855 ? -13.352 -18.141 -16.141 1 94.94 855 TRP B O 1
ATOM 14385 N N . MET B 1 856 ? -11.578 -19.5 -16.188 1 94.31 856 MET B N 1
ATOM 14386 C CA . MET B 1 856 ? -10.773 -18.688 -15.281 1 94.31 856 MET B CA 1
ATOM 14387 C C . MET B 1 856 ? -10.492 -17.312 -15.883 1 94.31 856 MET B C 1
ATOM 14389 O O . MET B 1 856 ? -10.555 -16.312 -15.18 1 94.31 856 MET B O 1
ATOM 14393 N N . LYS B 1 857 ? -10.266 -17.188 -17.156 1 88.56 857 LYS B N 1
ATOM 14394 C CA . LYS B 1 857 ? -9.859 -15.969 -17.844 1 88.56 857 LYS B CA 1
ATOM 14395 C C . LYS B 1 857 ? -11.062 -15.094 -18.172 1 88.56 857 LYS B C 1
ATOM 14397 O O . LYS B 1 857 ? -10.953 -13.867 -18.234 1 88.56 857 LYS B O 1
ATOM 14402 N N . LYS B 1 858 ? -12.227 -15.719 -18.328 1 86.25 858 LYS B N 1
ATOM 14403 C CA . LYS B 1 858 ? -13.367 -14.969 -18.844 1 86.25 858 LYS B CA 1
ATOM 14404 C C . LYS B 1 858 ? -14.406 -14.734 -17.75 1 86.25 858 LYS B C 1
ATOM 14406 O O . LYS B 1 858 ? -15.125 -13.727 -17.766 1 86.25 858 LYS B O 1
ATOM 14411 N N . VAL B 1 859 ? -14.477 -15.734 -16.859 1 89.88 859 VAL B N 1
ATOM 14412 C CA . VAL B 1 859 ? -15.578 -15.688 -15.898 1 89.88 859 VAL B CA 1
ATOM 14413 C C . VAL B 1 859 ? -15.031 -15.406 -14.5 1 89.88 859 VAL B C 1
ATOM 14415 O O . VAL B 1 859 ? -15.359 -14.383 -13.898 1 89.88 859 VAL B O 1
ATOM 14418 N N . ALA B 1 860 ? -14.117 -16.219 -14.055 1 91.62 860 ALA B N 1
ATOM 14419 C CA . ALA B 1 860 ? -13.617 -16.125 -12.68 1 91.62 860 ALA B CA 1
ATOM 14420 C C . ALA B 1 860 ? -12.828 -14.828 -12.477 1 91.62 860 ALA B C 1
ATOM 14422 O O . ALA B 1 860 ? -12.734 -14.32 -11.359 1 91.62 860 ALA B O 1
ATOM 14423 N N . VAL B 1 861 ? -12.32 -14.273 -13.562 1 87.62 861 VAL B N 1
ATOM 14424 C CA . VAL B 1 861 ? -11.516 -13.055 -13.484 1 87.62 861 VAL B CA 1
ATOM 14425 C C . VAL B 1 861 ? -12.367 -11.914 -12.945 1 87.62 861 VAL B C 1
ATOM 14427 O O . VAL B 1 861 ? -11.867 -11.023 -12.25 1 87.62 861 VAL B O 1
ATOM 14430 N N . LYS B 1 862 ? -13.609 -11.938 -13.148 1 82.75 862 LYS B N 1
ATOM 14431 C CA . LYS B 1 862 ? -14.523 -10.859 -12.773 1 82.75 862 LYS B CA 1
ATOM 14432 C C . LYS B 1 862 ? -14.664 -10.766 -11.258 1 82.75 862 LYS B C 1
ATOM 14434 O O . LYS B 1 862 ? -14.922 -9.68 -10.719 1 82.75 862 LYS B O 1
ATOM 14439 N N . ILE B 1 863 ? -14.5 -11.891 -10.617 1 88.75 863 ILE B N 1
ATOM 14440 C CA . ILE B 1 863 ? -14.672 -11.867 -9.164 1 88.75 863 ILE B CA 1
ATOM 14441 C C . ILE B 1 863 ? -13.32 -11.633 -8.492 1 88.75 863 ILE B C 1
ATOM 14443 O O . ILE B 1 863 ? -13.227 -11.641 -7.258 1 88.75 863 ILE B O 1
ATOM 14447 N N . GLY B 1 864 ? -12.273 -11.484 -9.273 1 87.94 864 GLY B N 1
ATOM 14448 C CA . GLY B 1 864 ? -10.984 -11.125 -8.719 1 87.94 864 GLY B CA 1
ATOM 14449 C C . GLY B 1 864 ? -10.164 -12.328 -8.281 1 87.94 864 GLY B C 1
ATOM 14450 O O . GLY B 1 864 ? -9.461 -12.273 -7.277 1 87.94 864 GLY B O 1
ATOM 14451 N N . VAL B 1 865 ? -10.281 -13.398 -8.961 1 92.44 865 VAL B N 1
ATOM 14452 C CA . VAL B 1 865 ? -9.594 -14.625 -8.555 1 92.44 865 VAL B CA 1
ATOM 14453 C C . VAL B 1 865 ? -8.086 -14.445 -8.719 1 92.44 865 VAL B C 1
ATOM 14455 O O . VAL B 1 865 ? -7.309 -14.922 -7.891 1 92.44 865 VAL B O 1
ATOM 14458 N N . TYR B 1 866 ? -7.668 -13.758 -9.773 1 92 866 TYR B N 1
ATOM 14459 C CA . TYR B 1 866 ? -6.234 -13.594 -9.992 1 92 866 TYR B CA 1
ATOM 14460 C C . TYR B 1 866 ? -5.648 -12.594 -9.008 1 92 866 TYR B C 1
ATOM 14462 O O . TYR B 1 866 ? -4.469 -12.68 -8.656 1 92 866 TYR B O 1
ATOM 14470 N N . GLN B 1 867 ? -6.457 -11.656 -8.594 1 89.94 867 GLN B N 1
ATOM 14471 C CA . GLN B 1 867 ? -6.008 -10.781 -7.512 1 89.94 867 GLN B CA 1
ATOM 14472 C C . GLN B 1 867 ? -5.785 -11.57 -6.227 1 89.94 867 GLN B C 1
ATOM 14474 O O . GLN B 1 867 ? -4.836 -11.297 -5.484 1 89.94 867 GLN B O 1
ATOM 14479 N N . LEU B 1 868 ? -6.707 -12.461 -5.992 1 93.5 868 LEU B N 1
ATOM 14480 C CA . LEU B 1 868 ? -6.582 -13.32 -4.824 1 93.5 868 LEU B CA 1
ATOM 14481 C C . LEU B 1 868 ? -5.344 -14.203 -4.922 1 93.5 868 LEU B C 1
ATOM 14483 O O . LEU B 1 868 ? -4.578 -14.32 -3.963 1 93.5 868 LEU B O 1
ATOM 14487 N N . LEU B 1 869 ? -5.109 -14.781 -6.109 1 93.81 869 LEU B N 1
ATOM 14488 C CA . LEU B 1 869 ? -3.965 -15.664 -6.324 1 93.81 869 LEU B CA 1
ATOM 14489 C C . LEU B 1 869 ? -2.656 -14.891 -6.227 1 93.81 869 LEU B C 1
ATOM 14491 O O . LEU B 1 869 ? -1.618 -15.453 -5.875 1 93.81 869 LEU B O 1
ATOM 14495 N N . ASP B 1 870 ? -2.721 -13.617 -6.512 1 92.44 870 ASP B N 1
ATOM 14496 C CA . ASP B 1 870 ? -1.521 -12.781 -6.461 1 92.44 870 ASP B CA 1
ATOM 14497 C C . ASP B 1 870 ? -1.278 -12.258 -5.047 1 92.44 870 ASP B C 1
ATOM 14499 O O . ASP B 1 870 ? -0.393 -11.422 -4.836 1 92.44 870 ASP B O 1
ATOM 14503 N N . ASN B 1 871 ? -2.098 -12.609 -4.137 1 91.25 871 ASN B N 1
ATOM 14504 C CA . ASN B 1 871 ? -1.948 -12.234 -2.736 1 91.25 871 ASN B CA 1
ATOM 14505 C C . ASN B 1 871 ? -2.164 -13.43 -1.811 1 91.25 871 ASN B C 1
ATOM 14507 O O . ASN B 1 871 ? -2.893 -13.328 -0.823 1 91.25 871 ASN B O 1
ATOM 14511 N N . LEU B 1 872 ? -1.537 -14.492 -2.166 1 92.69 872 LEU B N 1
ATOM 14512 C CA . LEU B 1 872 ? -1.713 -15.703 -1.366 1 92.69 872 LEU B CA 1
ATOM 14513 C C . LEU B 1 872 ? -0.805 -15.68 -0.141 1 92.69 872 LEU B C 1
ATOM 14515 O O . LEU B 1 872 ? 0.378 -15.344 -0.245 1 92.69 872 LEU B O 1
ATOM 14519 N N . GLY B 1 873 ? -1.327 -15.891 1.027 1 90.31 873 GLY B N 1
ATOM 14520 C CA . GLY B 1 873 ? -0.545 -15.945 2.252 1 90.31 873 GLY B CA 1
ATOM 14521 C C . GLY B 1 873 ? -1.347 -16.422 3.449 1 90.31 873 GLY B C 1
ATOM 14522 O O . GLY B 1 873 ? -2.562 -16.609 3.357 1 90.31 873 GLY B O 1
ATOM 14523 N N . PHE B 1 874 ? -0.641 -16.781 4.457 1 92.19 874 PHE B N 1
ATOM 14524 C CA . PHE B 1 874 ? -1.273 -17.188 5.703 1 92.19 874 PHE B CA 1
ATOM 14525 C C . PHE B 1 874 ? -1.519 -15.992 6.609 1 92.19 874 PHE B C 1
ATOM 14527 O O . PHE B 1 874 ? -0.837 -15.82 7.625 1 92.19 874 PHE B O 1
ATOM 14534 N N . TYR B 1 875 ? -2.537 -15.234 6.25 1 88.12 875 TYR B N 1
ATOM 14535 C CA . TYR B 1 875 ? -2.863 -14 6.957 1 88.12 875 TYR B CA 1
ATOM 14536 C C . TYR B 1 875 ? -3.328 -14.297 8.383 1 88.12 875 TYR B C 1
ATOM 14538 O O . TYR B 1 875 ? -3.385 -13.391 9.219 1 88.12 875 TYR B O 1
ATOM 14546 N N . ASP B 1 876 ? -3.637 -15.594 8.625 1 85.88 876 ASP B N 1
ATOM 14547 C CA . ASP B 1 876 ? -4.023 -16.031 9.961 1 85.88 876 ASP B CA 1
ATOM 14548 C C . ASP B 1 876 ? -2.852 -15.93 10.938 1 85.88 876 ASP B C 1
ATOM 14550 O O . ASP B 1 876 ? -3.045 -15.633 12.117 1 85.88 876 ASP B O 1
ATOM 14554 N N . PHE B 1 877 ? -1.644 -16.078 10.297 1 85.06 877 PHE B N 1
ATOM 14555 C CA . PHE B 1 877 ? -0.479 -16.266 11.156 1 85.06 877 PHE B CA 1
ATOM 14556 C C . PHE B 1 877 ? 0.509 -15.117 10.977 1 85.06 877 PHE B C 1
ATOM 14558 O O . PHE B 1 877 ? 1.304 -14.828 11.875 1 85.06 877 PHE B O 1
ATOM 14565 N N . GLU B 1 878 ? 0.537 -14.586 9.781 1 82.69 878 GLU B N 1
ATOM 14566 C CA . GLU B 1 878 ? 1.591 -13.633 9.438 1 82.69 878 GLU B CA 1
ATOM 14567 C C . GLU B 1 878 ? 1.019 -12.242 9.18 1 82.69 878 GLU B C 1
ATOM 14569 O O . GLU B 1 878 ? 0.01 -12.102 8.484 1 82.69 878 GLU B O 1
ATOM 14574 N N . LYS B 1 879 ? 1.647 -11.211 9.844 1 73.25 879 LYS B N 1
ATOM 14575 C CA . LYS B 1 879 ? 1.245 -9.828 9.586 1 73.25 879 LYS B CA 1
ATOM 14576 C C . LYS B 1 879 ? 1.815 -9.328 8.258 1 73.25 879 LYS B C 1
ATOM 14578 O O . LYS B 1 879 ? 1.147 -8.594 7.527 1 73.25 879 LYS B O 1
ATOM 14583 N N . VAL B 1 880 ? 3.082 -9.719 8.023 1 69.06 880 VAL B N 1
ATOM 14584 C CA . VAL B 1 880 ? 3.705 -9.367 6.75 1 69.06 880 VAL B CA 1
ATOM 14585 C C . VAL B 1 880 ? 3.908 -10.633 5.91 1 69.06 880 VAL B C 1
ATOM 14587 O O . VAL B 1 880 ? 4.664 -11.523 6.297 1 69.06 880 VAL B O 1
ATOM 14590 N N . PRO B 1 881 ? 3.207 -10.594 4.828 1 69 881 PRO B N 1
ATOM 14591 C CA . PRO B 1 881 ? 3.307 -11.828 4.043 1 69 881 PRO B CA 1
ATOM 14592 C C . PRO B 1 881 ? 4.652 -11.977 3.338 1 69 881 PRO B C 1
ATOM 14594 O O . PRO B 1 881 ? 5.383 -10.992 3.189 1 69 881 PRO B O 1
ATOM 14597 N N . THR B 1 882 ? 4.984 -13.242 2.969 1 78.56 882 THR B N 1
ATOM 14598 C CA . THR B 1 882 ? 6.223 -13.625 2.297 1 78.56 882 THR B CA 1
ATOM 14599 C C . THR B 1 882 ? 6.215 -13.156 0.844 1 78.56 882 THR B C 1
ATOM 14601 O O . THR B 1 882 ? 5.191 -12.688 0.344 1 78.56 882 THR B O 1
ATOM 14604 N N . SER B 1 883 ? 7.379 -13.234 0.255 1 79.56 883 SER B N 1
ATOM 14605 C CA . SER B 1 883 ? 7.516 -12.867 -1.15 1 79.56 883 SER B CA 1
ATOM 14606 C C . SER B 1 883 ? 6.746 -13.828 -2.051 1 79.56 883 SER B C 1
ATOM 14608 O O . SER B 1 883 ? 6.367 -13.469 -3.168 1 79.56 883 SER B O 1
ATOM 14610 N N . PHE B 1 884 ? 6.465 -15.055 -1.515 1 87 884 PHE B N 1
ATOM 14611 C CA . PHE B 1 884 ? 5.773 -16.062 -2.307 1 87 884 PHE B CA 1
ATOM 14612 C C . PHE B 1 884 ? 4.293 -15.727 -2.447 1 87 884 PHE B C 1
ATOM 14614 O O . PHE B 1 884 ? 3.539 -16.453 -3.088 1 87 884 PHE B O 1
ATOM 14621 N N . LYS B 1 885 ? 3.924 -14.594 -1.935 1 89.75 885 LYS B N 1
ATOM 14622 C CA . LYS B 1 885 ? 2.52 -14.195 -1.989 1 89.75 885 LYS B CA 1
ATOM 14623 C C . LYS B 1 885 ? 2.09 -13.898 -3.422 1 89.75 885 LYS B C 1
ATOM 14625 O O . LYS B 1 885 ? 0.927 -14.102 -3.781 1 89.75 885 LYS B O 1
ATOM 14630 N N . THR B 1 886 ? 3.064 -13.523 -4.273 1 90 886 THR B N 1
ATOM 14631 C CA . THR B 1 886 ? 2.736 -13.133 -5.641 1 90 886 THR B CA 1
ATOM 14632 C C . THR B 1 886 ? 2.822 -14.328 -6.582 1 90 886 THR B C 1
ATOM 14634 O O . THR B 1 886 ? 3.602 -15.258 -6.348 1 90 886 THR B O 1
ATOM 14637 N N . MET B 1 887 ? 2.027 -14.344 -7.652 1 90.5 887 MET B N 1
ATOM 14638 C CA . MET B 1 887 ? 2.041 -15.391 -8.664 1 90.5 887 MET B CA 1
ATOM 14639 C C . MET B 1 887 ? 3.412 -15.492 -9.328 1 90.5 887 MET B C 1
ATOM 14641 O O . MET B 1 887 ? 3.924 -16.594 -9.539 1 90.5 887 MET B O 1
ATOM 14645 N N . LYS B 1 888 ? 3.996 -14.352 -9.5 1 86.75 888 LYS B N 1
ATOM 14646 C CA . LYS B 1 888 ? 5.281 -14.32 -10.195 1 86.75 888 LYS B CA 1
ATOM 14647 C C . LYS B 1 888 ? 6.352 -15.07 -9.398 1 86.75 888 LYS B C 1
ATOM 14649 O O . LYS B 1 888 ? 7.047 -15.93 -9.938 1 86.75 888 LYS B O 1
ATOM 14654 N N . GLU B 1 889 ? 6.477 -14.758 -8.117 1 85.5 889 GLU B N 1
ATOM 14655 C CA . GLU B 1 889 ? 7.504 -15.375 -7.285 1 85.5 889 GLU B CA 1
ATOM 14656 C C . GLU B 1 889 ? 7.234 -16.875 -7.105 1 85.5 889 GLU B C 1
ATOM 14658 O O . GLU B 1 889 ? 8.172 -17.672 -7.039 1 85.5 889 GLU B O 1
ATOM 14663 N N . ARG B 1 890 ? 6.008 -17.266 -7.055 1 87.5 890 ARG B N 1
ATOM 14664 C CA . ARG B 1 890 ? 5.656 -18.672 -6.844 1 87.5 890 ARG B CA 1
ATOM 14665 C C . ARG B 1 890 ? 5.84 -19.484 -8.125 1 87.5 890 ARG B C 1
ATOM 14667 O O . ARG B 1 890 ? 6.336 -20.609 -8.086 1 87.5 890 ARG B O 1
ATOM 14674 N N . TRP B 1 891 ? 5.5 -18.859 -9.188 1 83.44 891 TRP B N 1
ATOM 14675 C CA . TRP B 1 891 ? 5.445 -19.625 -10.43 1 83.44 891 TRP B CA 1
ATOM 14676 C C . TRP B 1 891 ? 6.801 -19.625 -11.125 1 83.44 891 TRP B C 1
ATOM 14678 O O . TRP B 1 891 ? 7.082 -20.516 -11.945 1 83.44 891 TRP B O 1
ATOM 14688 N N . CYS B 1 892 ? 7.715 -18.594 -10.867 1 72.56 892 CYS B N 1
ATOM 14689 C CA . CYS B 1 892 ? 9.031 -18.531 -11.5 1 72.56 892 CYS B CA 1
ATOM 14690 C C . CYS B 1 892 ? 10.016 -19.453 -10.789 1 72.56 892 CYS B C 1
ATOM 14692 O O . CYS B 1 892 ? 10.969 -19.922 -11.398 1 72.56 892 CYS B O 1
ATOM 14694 N N . ASN B 1 893 ? 9.836 -19.672 -9.484 1 60.72 893 ASN B N 1
ATOM 14695 C CA . ASN B 1 893 ? 10.773 -20.484 -8.719 1 60.72 893 ASN B CA 1
ATOM 14696 C C . ASN B 1 893 ? 10.344 -21.938 -8.664 1 60.72 893 ASN B C 1
ATOM 14698 O O . ASN B 1 893 ? 10.695 -22.656 -7.727 1 60.72 893 ASN B O 1
ATOM 14702 N N . ARG B 1 894 ? 9.719 -22.312 -9.719 1 60.84 894 ARG B N 1
ATOM 14703 C CA . ARG B 1 894 ? 9.133 -23.641 -9.586 1 60.84 894 ARG B CA 1
ATOM 14704 C C . ARG B 1 894 ? 10.039 -24.703 -10.188 1 60.84 894 ARG B C 1
ATOM 14706 O O . ARG B 1 894 ? 9.875 -25.891 -9.922 1 60.84 894 ARG B O 1
ATOM 14713 N N . GLY B 1 895 ? 11.125 -24.266 -10.812 1 64.56 895 GLY B N 1
ATOM 14714 C CA . GLY B 1 895 ? 11.891 -25.297 -11.477 1 64.56 895 GLY B CA 1
ATOM 14715 C C . GLY B 1 895 ? 12.969 -25.906 -10.594 1 64.56 895 GLY B C 1
ATOM 14716 O O . GLY B 1 895 ? 13.18 -25.438 -9.469 1 64.56 895 GLY B O 1
ATOM 14717 N N . GLN B 1 896 ? 13.445 -27.141 -11.031 1 74.31 896 GLN B N 1
ATOM 14718 C CA . GLN B 1 896 ? 14.547 -27.828 -10.359 1 74.31 896 GLN B CA 1
ATOM 14719 C C . GLN B 1 896 ? 15.859 -27.078 -10.562 1 74.31 896 GLN B C 1
ATOM 14721 O O . GLN B 1 896 ? 16.109 -26.516 -11.633 1 74.31 896 GLN B O 1
ATOM 14726 N N . ASN B 1 897 ? 16.562 -26.891 -9.484 1 74.75 897 ASN B N 1
ATOM 14727 C CA . ASN B 1 897 ? 17.859 -26.25 -9.578 1 74.75 897 ASN B CA 1
ATOM 14728 C C . ASN B 1 897 ? 18.922 -27.219 -10.07 1 74.75 897 ASN B C 1
ATOM 14730 O O . ASN B 1 897 ? 19.734 -27.719 -9.281 1 74.75 897 ASN B O 1
ATOM 14734 N N . LEU B 1 898 ? 18.875 -27.531 -11.398 1 80.69 898 LEU B N 1
ATOM 14735 C CA . LEU B 1 898 ? 19.828 -28.453 -12.008 1 80.69 898 LEU B CA 1
ATOM 14736 C C . LEU B 1 898 ? 20.859 -27.703 -12.852 1 80.69 898 LEU B C 1
ATOM 14738 O O . LEU B 1 898 ? 20.547 -26.625 -13.383 1 80.69 898 LEU B O 1
ATOM 14742 N N . PRO B 1 899 ? 22 -28.25 -12.867 1 80.69 899 PRO B N 1
ATOM 14743 C CA . PRO B 1 899 ? 23 -27.609 -13.727 1 80.69 899 PRO B CA 1
ATOM 14744 C C . PRO B 1 899 ? 22.641 -27.672 -15.211 1 80.69 899 PRO B C 1
ATOM 14746 O O . PRO B 1 899 ? 22.031 -28.641 -15.656 1 80.69 899 PRO B O 1
ATOM 14749 N N . PHE B 1 900 ? 23.031 -26.734 -15.93 1 84.5 900 PHE B N 1
ATOM 14750 C CA . PHE B 1 900 ? 22.75 -26.672 -17.359 1 84.5 900 PHE B CA 1
ATOM 14751 C C . PHE B 1 900 ? 23.547 -27.734 -18.109 1 84.5 900 PHE B C 1
ATOM 14753 O O . PHE B 1 900 ? 24.766 -27.859 -17.922 1 84.5 900 PHE B O 1
ATOM 14760 N N . GLN B 1 901 ? 22.688 -28.531 -18.781 1 79.5 901 GLN B N 1
ATOM 14761 C CA . GLN B 1 901 ? 23.312 -29.547 -19.625 1 79.5 901 GLN B CA 1
ATOM 14762 C C . GLN B 1 901 ? 22.703 -29.562 -21.016 1 79.5 901 GLN B C 1
ATOM 14764 O O . GLN B 1 901 ? 21.484 -29.375 -21.172 1 79.5 901 GLN B O 1
ATOM 14769 N N . GLY B 1 902 ? 23.516 -29.344 -22.031 1 77.69 902 GLY B N 1
ATOM 14770 C CA . GLY B 1 902 ? 23 -29.469 -23.375 1 77.69 902 GLY B CA 1
ATOM 14771 C C . GLY B 1 902 ? 22.891 -28.141 -24.109 1 77.69 902 GLY B C 1
ATOM 14772 O O . GLY B 1 902 ? 23.828 -27.344 -24.094 1 77.69 902 GLY B O 1
ATOM 14773 N N . SER B 1 903 ? 21.656 -28 -24.812 1 79.75 903 SER B N 1
ATOM 14774 C CA . SER B 1 903 ? 21.5 -26.812 -25.641 1 79.75 903 SER B CA 1
ATOM 14775 C C . SER B 1 903 ? 20.484 -25.844 -25.047 1 79.75 903 SER B C 1
ATOM 14777 O O . SER B 1 903 ? 19.469 -26.266 -24.469 1 79.75 903 SER B O 1
ATOM 14779 N N . PHE B 1 904 ? 20.844 -24.594 -25.188 1 85.25 904 PHE B N 1
ATOM 14780 C CA . PHE B 1 904 ? 19.953 -23.531 -24.75 1 85.25 904 PHE B CA 1
ATOM 14781 C C . PHE B 1 904 ? 18.859 -23.281 -25.766 1 85.25 904 PHE B C 1
ATOM 14783 O O . PHE B 1 904 ? 19.141 -23.109 -26.953 1 85.25 904 PHE B O 1
ATOM 14790 N N . VAL B 1 905 ? 17.609 -23.469 -25.406 1 79.62 905 VAL B N 1
ATOM 14791 C CA . VAL B 1 905 ? 16.5 -23.344 -26.359 1 79.62 905 VAL B CA 1
ATOM 14792 C C . VAL B 1 905 ? 15.625 -22.156 -25.984 1 79.62 905 VAL B C 1
ATOM 14794 O O . VAL B 1 905 ? 15.352 -21.922 -24.797 1 79.62 905 VAL B O 1
#

Foldseek 3Di:
DCPDPPPPDPDDDDQPDFPPDDDDCPPQPDLPPPCPQPLPPVDPPDQSCRPPRDSLGVLFDPDPDRWGWDDLDPPDDIATAQVNWKAWEFLDAPPADPVCVQLVWGPWDALFLAALATETADHWLVSVVRVVVVVVVVPAQAEEEEEQAQFWWKFACPPPTTTIITMAGSRGRPDGDGRDDFPVRSQVVNVVSLSRQQSRLVVVVNQWDWYAHDSVCRPVGIDIDHHHDCVRMDTPCVSQVVVVVVGVRYDYDYQHADLQAGRDLVSLLVVVVVVVVVVVVPVVPPVVVCVPDVDDNRHYYYYHHRDHDDPDPDDPPPDDSPNPPPDPDDDPQPPPLVVSLLSSLVVNFPSPPPDDDPCVVCVVVVVVVPPDPDPDCQLLVNFPLLVLLLVQFDNSVVLLVSSQVSLVSSPPPGNLSVVLVVLQVVLQPQDDPPDPVSLVVNVVSLVSSLRSSLNSLVSSLSSSCSSPCSVVVCPDRSVRVVLLVLSSLLSSLPVWDLPADFDLCCQVVLFKAWEFLDEPPLQQLPCCVPQNFGPWFDQQDPLAQEIFTADAWLSSVLSVVCVCCDVVVPAPAEEEEEAAQFFWKDFPGTIITMDGNVGRPDGAGDLPDDPVRNQVVNVVNQVVCVVVQWGWYHHYPVDDIDIDGGDDMDGPVRSVVVSCVVPVRYHYYYQYANAQLAGDLVSLQSLCVVLCVDCVPDPPNSNYRYYYYYSSRARSVLLSSLSSVLLVCLVVNDDQQLDPPSDDDDDDVVVCQLLVNFPLLVVLLVLADVSVSLLSSSSSSLVSRCVRPDPVRDRLSNLLVVLLVVLVVDDDPVSNVVSQLSSLSSNNSSSVSSLVSSLSVVCVVVPCPDGSVRCCSPPVVVSPVSVSQQQGARVVPDVDGDPCRGSSVSSSPRRDPDRRRDGTD/DCPDPPPPDPDDDDQPDFPDDDDDCDPQPDLPPPCPQCLPPPDPPDQSCGPPRPSLGPLFDPDPDRWGWDDLDPPDDIATAQVNWKAWEFLDAPPADPVCVQLVWGPWDALFLADLETETADHWLVSVVRVVVVVVVVPFQAAEAEAQAQFWWKFADPPPTTTIITMAGSNGRPDGDGRDDFPVRSQVVNVVSLSRQQSRLVVVVNQWDWYAHASVCRPVGIDIDHHHDCVRMDTPCVSQVVVVVVGVRYDYDYQHADLQAGRDLVSLLVVVVVVVVVVVVPVVPPVVVVVPDVDDHHHYHDDRHRQRDDPDPDDPPPDDNDNPPCPPPDDVLVVVLVVSLLSSLVHNFPSPPPDDDDCVVCVVVVVVVPPDPDPDCQLLVNFPLLVLLLVQFDNSVVLLVVLQVSLVSSPPPGNLSVVLVVLQVVLQPQDDPVDPVSLVVNVVSLVSSLRSSLNSLVSSLSSSCSVVCVVVVCPDRSVRVVLLVLSSLLSSLPVWDLPPDFDLCCQVVLFKAWEFLDEPPLQQLPCCVPQNFGPWFDQQDPLAQEIFTADFWLSSVLSVVCVCCDVVVPAPAEEEEEAAQFFWKDFPGTIITMDGNVGRPDGAGDLPDDPVRNQVVNVVNQVVCVVVQWGWYHHYPVDDIDIDGTDDMDGPVRSVVVSCVVPVRYHYYYQYANAQLAGDLVSLQSLCVVLCVDCVPDPPNSRYRYYYYYSSRARSVLLSSLSNVLLVCLVVNDDQQLDPPSDDDDDDVVVCQLLVVFPLLVVLLVLADNSVSLLSSSSSSLVSRCVRPDPPRDRLSNLLVVLLVVLVVDDDPVSNVVSQLSSLSSNNSSSVSSLVSSLCVVCVVVVCPDGSVRCCSPPVVVSPVSVSQQQGARVVPDVDGDPCRGSSVNSSPRRDPDRRRDGTD

Solvent-accessible surface area (backbone atoms only — not comparable to full-atom values): 99738 Å² total; per-residue (Å²): 136,83,75,78,73,82,70,80,71,75,83,76,77,82,71,80,82,71,80,86,72,84,81,51,87,63,84,70,62,74,76,69,75,67,63,76,72,41,59,48,58,78,47,103,80,44,70,54,47,51,75,86,70,66,83,68,53,37,74,46,74,84,70,89,62,81,80,28,57,46,53,96,51,91,93,45,78,68,39,80,30,52,96,47,45,29,44,44,33,41,43,67,40,90,85,60,58,82,58,22,76,75,34,38,17,44,73,64,42,67,62,38,69,60,43,55,30,34,34,24,20,57,42,25,54,58,17,47,53,47,48,54,48,52,45,44,72,73,64,55,65,48,36,40,38,34,40,32,61,38,46,45,44,38,25,37,60,69,85,87,42,32,43,46,25,32,52,25,36,69,64,41,71,82,47,81,48,72,74,34,88,44,52,69,43,22,53,51,41,28,52,50,51,50,51,47,52,35,37,54,5,51,69,63,74,68,24,38,42,73,38,31,45,35,86,90,52,37,81,84,28,60,39,76,42,74,31,79,49,68,86,34,45,36,42,60,56,36,65,53,35,23,42,36,74,75,31,92,31,37,44,70,47,68,42,54,43,51,56,60,44,55,64,54,51,64,55,50,37,55,56,50,47,55,54,42,47,45,54,55,67,49,42,74,65,38,52,72,50,36,71,71,62,78,70,70,84,55,64,27,48,36,43,32,43,81,47,65,59,71,85,82,74,81,74,80,75,80,76,81,72,64,68,58,75,77,77,79,68,88,76,75,71,69,68,66,48,50,58,55,50,47,56,49,48,55,58,65,40,59,46,59,74,60,77,70,83,66,62,70,68,49,58,68,44,50,68,62,59,67,64,73,83,71,77,51,59,52,53,70,49,61,31,56,45,47,54,54,47,33,68,70,39,87,64,18,65,60,44,44,50,52,48,49,50,49,42,62,70,44,32,88,79,47,38,60,43,54,52,40,40,53,47,47,52,55,52,60,65,59,75,87,78,83,43,67,68,58,52,50,49,49,50,51,47,50,51,47,39,31,21,48,48,29,33,55,52,45,50,35,52,50,47,49,47,38,68,63,25,52,83,52,69,48,48,54,48,56,46,59,50,48,51,72,30,62,71,58,44,44,40,61,36,52,40,61,59,44,59,75,45,50,64,70,67,35,49,80,69,70,48,25,36,34,33,39,61,68,47,94,79,61,44,70,64,64,20,42,84,77,39,48,25,33,28,56,44,51,47,67,44,92,73,53,39,44,31,30,15,18,59,57,29,62,67,16,50,50,43,42,52,52,50,48,52,25,80,86,68,54,20,67,30,37,39,42,36,38,35,52,36,50,53,49,40,32,48,71,66,41,39,26,28,42,17,37,66,92,40,70,88,49,66,51,61,34,58,85,57,50,52,68,55,48,52,50,50,32,50,52,44,51,54,51,45,64,71,61,42,48,51,51,32,23,66,39,87,93,44,78,68,44,76,41,77,62,88,42,78,38,36,66,66,49,47,50,49,57,46,33,74,76,41,73,51,50,47,78,45,60,56,46,40,59,37,76,60,47,71,53,54,63,48,56,39,55,53,47,51,58,50,52,60,50,50,73,69,40,76,60,58,45,34,42,30,38,38,32,22,20,70,64,21,48,67,58,19,48,52,52,48,41,53,51,50,53,54,48,27,73,72,75,48,73,62,92,43,38,50,91,89,47,54,82,83,63,72,40,90,64,27,51,41,50,71,45,59,39,61,59,50,49,53,52,30,34,48,34,68,64,18,68,54,39,43,39,42,48,51,38,46,51,48,30,45,42,71,63,39,48,91,81,53,70,49,63,41,38,40,25,48,54,38,46,59,49,35,78,70,42,87,46,69,68,54,28,51,50,32,48,49,50,18,50,32,38,46,50,40,52,50,50,50,36,51,48,47,46,47,55,64,66,34,49,84,63,67,54,74,64,50,58,48,53,39,46,68,71,47,44,42,75,74,39,49,45,62,49,52,41,56,42,55,61,66,82,78,37,92,71,71,62,76,60,14,28,49,55,54,48,54,31,66,64,66,80,94,64,78,79,42,62,50,90,76,135,80,77,78,73,82,71,81,70,76,83,75,76,82,70,81,82,73,80,88,74,85,85,56,87,62,84,70,66,73,76,70,75,69,64,76,73,44,60,50,58,78,47,101,81,42,72,52,47,48,75,86,70,65,85,67,52,36,75,45,75,84,70,90,60,79,83,31,63,47,54,96,51,92,94,44,76,68,39,79,30,51,98,48,46,30,44,42,34,42,38,68,38,88,84,59,59,82,59,23,76,73,35,39,17,45,74,63,41,68,63,38,64,58,43,64,33,36,33,26,21,58,41,25,54,58,18,47,51,47,48,52,50,52,43,42,71,74,62,50,63,36,35,38,40,35,41,32,60,39,48,45,45,38,24,37,61,70,85,87,44,33,44,46,26,32,53,24,34,70,73,42,70,83,46,81,48,73,75,33,90,44,50,69,41,22,52,51,42,30,52,50,49,51,52,48,52,37,36,54,5,51,70,63,74,69,25,38,41,73,39,31,43,36,84,90,53,38,82,86,28,60,39,76,43,74,31,80,50,68,88,34,46,37,43,60,55,38,64,51,36,23,43,36,75,74,31,94,30,38,43,70,48,67,42,56,44,52,56,62,44,54,64,55,51,64,57,50,38,55,56,52,48,56,54,42,47,45,53,54,68,47,46,76,64,38,60,74,47,48,71,72,60,82,75,78,80,55,32,44,36,46,42,32,48,75,49,65,59,71,84,81,75,80,75,79,78,79,77,82,67,64,69,56,77,80,64,90,72,72,76,70,75,65,63,64,49,47,57,53,51,46,57,50,49,57,55,63,41,57,45,58,67,64,70,77,79,67,62,69,68,51,59,68,46,51,70,63,61,68,65,76,83,72,77,50,61,52,52,70,49,60,32,54,45,47,52,53,47,33,70,69,39,86,66,18,65,60,43,44,49,53,47,49,51,50,43,62,70,45,31,87,80,48,37,58,42,54,51,41,41,52,47,47,51,54,52,60,64,58,75,88,78,82,45,67,71,57,50,51,49,49,50,51,44,50,51,49,40,32,22,49,48,29,33,54,52,46,50,36,52,50,49,49,46,39,70,63,26,50,85,53,70,48,49,54,49,57,45,60,50,49,52,73,29,62,70,58,46,42,40,61,35,51,40,61,59,45,58,75,46,50,65,69,66,34,50,78,69,70,48,25,36,34,33,40,61,67,48,92,79,59,44,72,64,62,21,41,84,76,39,50,24,33,28,56,43,51,46,68,46,92,71,54,40,42,31,30,14,18,62,57,30,62,67,16,48,49,42,42,52,52,50,48,53,26,81,85,69,52,20,68,32,38,40,43,35,38,36,53,36,50,53,49,38,31,48,72,66,40,39,27,30,43,16,39,68,93,41,71,89,50,66,51,62,35,61,85,56,51,52,67,55,49,53,50,50,30,52,52,43,49,54,52,44,63,71,61,42,48,49,50,33,23,66,39,88,93,46,76,68,43,77,42,76,60,87,44,79,38,35,66,67,49,48,49,50,57,45,32,75,77,42,75,51,50,48,78,45,61,56,46,40,60,38,74,59,47,71,54,52,62,47,55,39,56,55,48,51,56,48,53,60,48,48,73,69,40,76,60,58,46,34,43,30,40,36,32,22,21,69,65,22,49,68,59,18,49,52,50,48,41,54,52,49,54,53,48,26,74,73,76,49,74,63,93,44,41,48,90,90,48,54,83,85,61,69,40,90,65,26,51,41,51,69,46,58,39,63,60,49,47,52,53,30,34,47,33,68,66,18,67,56,39,44,39,42,48,52,37,46,52,47,30,47,42,72,62,39,47,91,80,54,70,49,62,40,39,40,25,49,54,38,47,58,48,35,77,71,41,87,48,70,67,52,27,51,50,32,49,50,50,19,50,30,38,47,50,42,54,50,49,49,36,51,49,46,46,47,55,64,66,33,48,86,63,68,55,74,64,49,60,49,55,40,46,68,70,48,44,43,76,76,39,50,46,61,48,52,41,58,41,54,62,66,82,80,37,92,70,70,62,75,60,15,29,50,55,54,48,54,31,66,62,67,81,94,65,80,80,44,61,49,89,78

Radius of gyration: 39.02 Å; Cα contacts (8 Å, |Δi|>4): 2865; chains: 2; bounding box: 98×120×89 Å

Organism: Mytilus galloprovincialis (NCBI:txid29158)